Protein AF-0000000069869320 (afdb_homodimer)

Sequence (1954 aa):
MNIWKTTLLLVLLFTGITVHAQKVKISLNSDGNLTIWKVKAQAEIEHPSDMMTTRYDTRDWVKATVPGTVFGSYVLEGLEPDPNFADNAYKVDKAKYDRNFWYRTEFNSPEVENGERVWLNFEGVNRKGEIFFNGTRLGLLDGFMHRGNFDITDLLSKNGKNVLAVLVHWVGTPVPNYASPTYMSCAGWDWMPYVPGLLTGITDDVYLTKNGEVSIVDPWIRSKVPSKNKAVLSLQLELRNHTDIEQKGVLKGIIQPGNIEFTEDLVIEAGKQRTFLLDDSKFSQFIIQNPALWWPNGYGQPNLYTCELTYMVNGKASDKQNITFGIREYGSELVDGVLHLKINGEPVYVKGGNWGMSEYMLRCRGEEYDLKLKLHNEMHFNMIRNWIGSVTDDEFYEACDKYGIMVWDDFWLNSNSNLPDDVFAFNMNAVEKIKRLRNHACIAVWCGDNEGYPLQPLNKWLEEDVRTYDGGDRAYHANSHSDGLSGSGPWTNSHPNWYFTKAPYGYGANITKGWGFRTEIGTAVFTTFDSFKKFMPEKDWWPRNEMWDKHFFGNSAGNASPDKYFSTVEFNYGKAKGIEDFCRKAQLVNVEVNKAMYEGFQHHIWEDASGILTWMGQSAYPSLVWQTYDYYYDLTGAYWGIRKACEPVHIQWSYADNSVKVINTTLKEQKGLTATGKVYNLDGKEMGRYSQSVVLDAAANKDSYCFHLNFTTDNLAFGKKAVASSISADAGEPSAAIDASDGSRWASEPRDEEWIYVDLGEPTEIASVILNWEAAHAKAYKLLISDDAINWKEIYINEDSKGGVEEIKIKPVRTRYVKMQGLKQATMWGYSLYEFELYGRKKKPTDLTPVHFIKLELNDENGQLLSDNFYWRSNKPGDYKALNNLPKAKLRTTSSLVDSNGKKVIKAKIENVGSSVAFAVHVQAIRSSDGERILPALMNDNYFTLLKGESKDIEIEFDSDLLPDGNYSLSVIPYNKMNIWKTTLLLVLLFTGITVHAQKVKISLNSDGNLTIWKVKAQAEIEHPSDMMTTRYDTRDWVKATVPGTVFGSYVLEGLEPDPNFADNAYKVDKAKYDRNFWYRTEFNSPEVENGERVWLNFEGVNRKGEIFFNGTRLGLLDGFMHRGNFDITDLLSKNGKNVLAVLVHWVGTPVPNYASPTYMSCAGWDWMPYVPGLLTGITDDVYLTKNGEVSIVDPWIRSKVPSKNKAVLSLQLELRNHTDIEQKGVLKGIIQPGNIEFTEDLVIEAGKQRTFLLDDSKFSQFIIQNPALWWPNGYGQPNLYTCELTYMVNGKASDKQNITFGIREYGSELVDGVLHLKINGEPVYVKGGNWGMSEYMLRCRGEEYDLKLKLHNEMHFNMIRNWIGSVTDDEFYEACDKYGIMVWDDFWLNSNSNLPDDVFAFNMNAVEKIKRLRNHACIAVWCGDNEGYPLQPLNKWLEEDVRTYDGGDRAYHANSHSDGLSGSGPWTNSHPNWYFTKAPYGYGANITKGWGFRTEIGTAVFTTFDSFKKFMPEKDWWPRNEMWDKHFFGNSAGNASPDKYFSTVEFNYGKAKGIEDFCRKAQLVNVEVNKAMYEGFQHHIWEDASGILTWMGQSAYPSLVWQTYDYYYDLTGAYWGIRKACEPVHIQWSYADNSVKVINTTLKEQKGLTATGKVYNLDGKEMGRYSQSVVLDAAANKDSYCFHLNFTTDNLAFGKKAVASSISADAGEPSAAIDASDGSRWASEPRDEEWIYVDLGEPTEIASVILNWEAAHAKAYKLLISDDAINWKEIYINEDSKGGVEEIKIKPVRTRYVKMQGLKQATMWGYSLYEFELYGRKKKPTDLTPVHFIKLELNDENGQLLSDNFYWRSNKPGDYKALNNLPKAKLRTTSSLVDSNGKKVIKAKIENVGSSVAFAVHVQAIRSSDGERILPALMNDNYFTLLKGESKDIEIEFDSDLLPDGNYSLSVIPYNK

Radius of gyration: 45.23 Å; Cα contacts (8 Å, |Δi|>4): 5110; chains: 2; bounding box: 102×147×100 Å

Secondary structure (DSSP, 8-state):
-------------------------EE-STTSSS---EEEEGGG-S-GGGGGSTT---TTSEE--SSS-HHHHHHHTTSS--TTSTTHHHHS-GGGTSS-EEEEEEEEPPP--TT-EEEEEES--BSEEEEEETTEEEEEEESTT--EEEE-GGGS-SSSEEEEEEEEEP--S--TTTT-SS-GGGG--SSSPPPGGGG-B--S-EEEEEE-SEEEEEEEEEEEEEETTEEEEEEEEEEEE-SSS-EEEEEEEEEETTTEEEEEEEEE-TT-EEEEEE-TTT-GGGEEES---B--TTTS-B--EEEEEEEEETTEEEEEEEEEE----EEEEEETTEEEEEETTEEE-EEEEEE--S-TTS---THHHHHHHHHHHHTT--EEEEGGG----HHHHHHHHHHT-EEEEE-S-BS-S---S-HHHHHHHHHHHHHHHTT-TTEEEEEEEBTS-PPTTHHHHHHHHHHHHSTT-SEEEEETTSSSS--B---S---GGGGTS--SS-SSTT-SSS-SEEEEE-------HHHHHHHS-GGGSSS--HHHHHTTSSGGGGGG-HHHHHHHHHHHH---SSHHHHHHHHHHHHHHHHHHHHHHHHHTBTTTB-EEEES-SS-SSS-SSS-SB-TT--B-HHHHHHHHHT-SEEEEE-TTT-EEEEEE-SSS-EEEEEEEEEEEETTS-B-GGG-EEEEEEE-TTEEEEEEE--S-TT-TTTTSEEEES---TTSB-GGGGGSS-SSS-EE--S-TT-EEEEEEEEEEEEEEEEEEE-SS-EEEEEEEEESSSSS-EEEEEESS---SEEEEEEEEEEEEEEEEEEEEESSSS--EEEEEEEE-S--PPP---SEEEEEEEEE-TTS-EEEEEEEEEESSTT--GGGGGPPPP-EEEEEEEEEETTEEEEEEEEEE-SSS-EEEEEEEEEETTT--B--S-EES--SEEE-TT-EEEEEEEEEGGGSTT--EEEEEE-TT-/-------------------------EE-STTSSS---EEEEGGG-S-GGGGGSTT---TTSEE--SSS-HHHHHHHTTSS--TTSTTHHHHS-GGGTSS-EEEEEEEEPPP--TT-EEEEEES--BSEEEEEETTEEEEEEESTT--EEEE-GGGS-SSSEEEEEEEEEP--S--TTTT-SS-GGGG--SSSPPPGGGG-B--S-EEEEEE-SEEEEEEEEEEEEEETTEEEEEEEEEEEE-SSS-EEEEEEEEEETTTEEEEEEEEE-TT-EEEEEE-TTT-GGGEEES---B--TTTS-B--EEEEEEEEETTEEEEEEEEEE----EEEEEETTEEEEEETTEEE-EEEEEE--S-TTS---THHHHHHHHHHHHTT--EEEEGGG----HHHHHHHHHHT-EEEEE-S-BS-S---S-HHHHHHHHHHHHHHHTT-TTEEEEEEEBTS-PPTTHHHHHHHHHHHHSTT-SEEEEETTSSSS--B---S---GGGGGS--SS-SSTT-SSS-SEEEEE-------HHHHHHHS-GGGSSS--HHHHHTTSSGGGGGG-HHHHHHHHHHHH---SSHHHHHHHHHHHHHHHHHHHHHHHHHTBTTTB-EEEES-SS-SSS-SSS-SB-TT--B-HHHHHHHHHT-SEEEEE-TTT-EEEEEE-SSS-EEEEEEEEEEEETTS-B-GGG-EEEEEEE-TTEEEEEEE--S-TT-TTTTSEEEES---TTSB-GGGGGSS-SSS-EE--S-TT-EEEEEEEEEEEEEEEEEEE-SS-EEEEEEEEESSSSS-EEEEEESS---SEEEEEEEEEEEEEEEEEEEEESSSS--EEEEEEEE-S--PPP---SEEEEEEEEE-TTS-EEEEEEEEEESSTT--GGGGGPPPP-EEEEEEEEEETTEEEEEEEEEE-SSS-EEEEEEEEEETTT--B--S-EES--SEEE-TT-EEEEEEEEEGGGSTT--EEEEEE-TT-

Structure (mmCIF, N/CA/C/O backbone):
data_AF-0000000069869320-model_v1
#
loop_
_entity.id
_entity.type
_entity.pdbx_description
1 polymer Beta-mannosidase
#
loop_
_atom_site.group_PDB
_atom_site.id
_atom_site.type_symbol
_atom_site.label_atom_id
_atom_site.label_alt_id
_atom_site.label_comp_id
_atom_site.label_asym_id
_atom_site.label_entity_id
_atom_site.label_seq_id
_atom_site.pdbx_PDB_ins_code
_atom_site.Cartn_x
_atom_site.Cartn_y
_atom_site.Cartn_z
_atom_site.occupancy
_atom_site.B_iso_or_equiv
_atom_site.auth_seq_id
_atom_site.auth_comp_id
_atom_site.auth_asym_id
_atom_site.auth_atom_id
_atom_site.pdbx_PDB_model_num
ATOM 1 N N . MET A 1 1 ? -2.01 74 -39 1 25.2 1 MET A N 1
ATOM 2 C CA . MET A 1 1 ? -2.699 73.938 -37.719 1 25.2 1 MET A CA 1
ATOM 3 C C . MET A 1 1 ? -3.844 72.938 -37.719 1 25.2 1 MET A C 1
ATOM 5 O O . MET A 1 1 ? -4.695 72.938 -36.844 1 25.2 1 MET A O 1
ATOM 9 N N . ASN A 1 2 ? -3.961 72.125 -38.781 1 26.39 2 ASN A N 1
ATOM 10 C CA . ASN A 1 2 ? -4.867 71.062 -39.281 1 26.39 2 ASN A CA 1
ATOM 11 C C . ASN A 1 2 ? -5.07 70 -38.25 1 26.39 2 ASN A C 1
ATOM 13 O O . ASN A 1 2 ? -4.109 69.312 -37.844 1 26.39 2 ASN A O 1
ATOM 17 N N . ILE A 1 3 ? -6.125 70.188 -37.375 1 27.11 3 ILE A N 1
ATOM 18 C CA . ILE A 1 3 ? -6.734 69.625 -36.188 1 27.11 3 ILE A CA 1
ATOM 19 C C . ILE A 1 3 ? -7.148 68.188 -36.438 1 27.11 3 ILE A C 1
ATOM 21 O O . ILE A 1 3 ? -8.062 67.938 -37.25 1 27.11 3 ILE A O 1
ATOM 25 N N . TRP A 1 4 ? -6.168 67.312 -36.719 1 23.09 4 TRP A N 1
ATOM 26 C CA . TRP A 1 4 ? -6.355 65.938 -37.062 1 23.09 4 TRP A CA 1
ATOM 27 C C . TRP A 1 4 ? -7.219 65.25 -36 1 23.09 4 TRP A C 1
ATOM 29 O O . TRP A 1 4 ? -7.199 65.625 -34.844 1 23.09 4 TRP A O 1
ATOM 39 N N . LYS A 1 5 ? -8.188 64.438 -36.5 1 24.75 5 LYS A N 1
ATOM 40 C CA . LYS A 1 5 ? -9.422 63.688 -36.25 1 24.75 5 LYS A CA 1
ATOM 41 C C . LYS A 1 5 ? -9.188 62.562 -35.281 1 24.75 5 LYS A C 1
ATOM 43 O O . LYS A 1 5 ? -10.055 61.688 -35.094 1 24.75 5 LYS A O 1
ATOM 48 N N . THR A 1 6 ? -8.109 62.438 -34.5 1 26.02 6 THR A N 1
ATOM 49 C CA . THR A 1 6 ? -7.867 61.062 -34.062 1 26.02 6 THR A CA 1
ATOM 50 C C . THR A 1 6 ? -8.938 60.625 -33.062 1 26.02 6 THR A C 1
ATOM 52 O O . THR A 1 6 ? -9.031 61.156 -31.969 1 26.02 6 THR A O 1
ATOM 55 N N . THR A 1 7 ? -10.148 60.438 -33.531 1 25.94 7 THR A N 1
ATOM 56 C CA . THR A 1 7 ? -11.219 59.969 -32.688 1 25.94 7 THR A CA 1
ATOM 57 C C . THR A 1 7 ? -10.836 58.625 -32.031 1 25.94 7 THR A C 1
ATOM 59 O O . THR A 1 7 ? -10.516 57.656 -32.75 1 25.94 7 THR A O 1
ATOM 62 N N . LEU A 1 8 ? -10.234 58.625 -30.875 1 26.75 8 LEU A N 1
ATOM 63 C CA . LEU A 1 8 ? -9.914 57.5 -30.047 1 26.75 8 LEU A CA 1
ATOM 64 C C . LEU A 1 8 ? -11.172 56.656 -29.734 1 26.75 8 LEU A C 1
ATOM 66 O O . LEU A 1 8 ? -12.102 57.156 -29.094 1 26.75 8 LEU A O 1
ATOM 70 N N . LEU A 1 9 ? -11.578 55.844 -30.75 1 28.36 9 LEU A N 1
ATOM 71 C CA . LEU A 1 9 ? -12.648 54.844 -30.547 1 28.36 9 LEU A CA 1
ATOM 72 C C . LEU A 1 9 ? -12.367 54 -29.312 1 28.36 9 LEU A C 1
ATOM 74 O O . LEU A 1 9 ? -11.359 53.281 -29.25 1 28.36 9 LEU A O 1
ATOM 78 N N . LEU A 1 10 ? -12.805 54.438 -28.156 1 26.34 10 LEU A N 1
ATOM 79 C CA . LEU A 1 10 ? -12.883 53.719 -26.891 1 26.34 10 LEU A CA 1
ATOM 80 C C . LEU A 1 10 ? -13.648 52.406 -27.078 1 26.34 10 LEU A C 1
ATOM 82 O O . LEU A 1 10 ? -14.859 52.406 -27.328 1 26.34 10 LEU A O 1
ATOM 86 N N . VAL A 1 11 ? -13.016 51.406 -27.797 1 28.91 11 VAL A N 1
ATOM 87 C CA . VAL A 1 11 ? -13.625 50.094 -27.859 1 28.91 11 VAL A CA 1
ATOM 88 C C . VAL A 1 11 ? -13.883 49.562 -26.453 1 28.91 11 VAL A C 1
ATOM 90 O O . VAL A 1 11 ? -12.953 49.406 -25.656 1 28.91 11 VAL A O 1
ATOM 93 N N . LEU A 1 12 ? -15.016 49.875 -25.906 1 27.73 12 LEU A N 1
ATOM 94 C CA . LEU A 1 12 ? -15.57 49.25 -24.719 1 27.73 12 LEU A CA 1
ATOM 95 C C . LEU A 1 12 ? -15.625 47.719 -24.859 1 27.73 12 LEU A C 1
ATOM 97 O O . LEU A 1 12 ? -16.359 47.219 -25.703 1 27.73 12 LEU A O 1
ATOM 101 N N . LEU A 1 13 ? -14.461 47.094 -24.75 1 29.31 13 LEU A N 1
ATOM 102 C CA . LEU A 1 13 ? -14.469 45.625 -24.688 1 29.31 13 LEU A CA 1
ATOM 103 C C . LEU A 1 13 ? -15.367 45.156 -23.547 1 29.31 13 LEU A C 1
ATOM 105 O O . LEU A 1 13 ? -15.055 45.344 -22.375 1 29.31 13 LEU A O 1
ATOM 109 N N . PHE A 1 14 ? -16.656 45.094 -23.812 1 28.66 14 PHE A N 1
ATOM 110 C CA . PHE A 1 14 ? -17.594 44.344 -22.984 1 28.66 14 PHE A CA 1
ATOM 111 C C . PHE A 1 14 ? -17.172 42.906 -22.844 1 28.66 14 PHE A C 1
ATOM 113 O O . PHE A 1 14 ? -17.234 42.125 -23.812 1 28.66 14 PHE A O 1
ATOM 120 N N . THR A 1 15 ? -16.219 42.688 -22.047 1 29.67 15 THR A N 1
ATOM 121 C CA . THR A 1 15 ? -15.961 41.281 -21.672 1 29.67 15 THR A CA 1
ATOM 122 C C . THR A 1 15 ? -17.219 40.656 -21.078 1 29.67 15 THR A C 1
ATOM 124 O O . THR A 1 15 ? -17.719 41.094 -20.047 1 29.67 15 THR A O 1
ATOM 127 N N . GLY A 1 16 ? -18.078 40.125 -21.969 1 29.08 16 GLY A N 1
ATOM 128 C CA . GLY A 1 16 ? -19.172 39.25 -21.562 1 29.08 16 GLY A CA 1
ATOM 129 C C . GLY A 1 16 ? -18.766 38.188 -20.578 1 29.08 16 GLY A C 1
ATOM 130 O O . GLY A 1 16 ? -17.891 37.375 -20.891 1 29.08 16 GLY A O 1
ATOM 131 N N . ILE A 1 17 ? -18.938 38.375 -19.391 1 31.03 17 ILE A N 1
ATOM 132 C CA . ILE A 1 17 ? -18.875 37.375 -18.359 1 31.03 17 ILE A CA 1
ATOM 133 C C . ILE A 1 17 ? -19.891 36.25 -18.672 1 31.03 17 ILE A C 1
ATOM 135 O O . ILE A 1 17 ? -21.109 36.5 -18.641 1 31.03 17 ILE A O 1
ATOM 139 N N . THR A 1 18 ? -19.578 35.469 -19.719 1 29.69 18 THR A N 1
ATOM 140 C CA . THR A 1 18 ? -20.375 34.25 -19.828 1 29.69 18 THR A CA 1
ATOM 141 C C . THR A 1 18 ? -20.422 33.5 -18.5 1 29.69 18 THR A C 1
ATOM 143 O O . THR A 1 18 ? -19.375 33.156 -17.938 1 29.69 18 THR A O 1
ATOM 146 N N . VAL A 1 19 ? -21.422 33.656 -17.891 1 31.67 19 VAL A N 1
ATOM 147 C CA . VAL A 1 19 ? -21.797 32.781 -16.766 1 31.67 19 VAL A CA 1
ATOM 148 C C . VAL A 1 19 ? -21.781 31.328 -17.203 1 31.67 19 VAL A C 1
ATOM 150 O O . VAL A 1 19 ? -22.594 30.906 -18.031 1 31.67 19 VAL A O 1
ATOM 153 N N . HIS A 1 20 ? -20.609 30.797 -17.422 1 33.91 20 HIS A N 1
ATOM 154 C CA . HIS A 1 20 ? -20.391 29.391 -17.703 1 33.91 20 HIS A CA 1
ATOM 155 C C . HIS A 1 20 ? -21.141 28.516 -16.688 1 33.91 20 HIS A C 1
ATOM 157 O O . HIS A 1 20 ? -21.094 28.781 -15.484 1 33.91 20 HIS A O 1
ATOM 163 N N . ALA A 1 21 ? -21.969 27.672 -17.188 1 34.66 21 ALA A N 1
ATOM 164 C CA . ALA A 1 21 ? -22.828 26.734 -16.469 1 34.66 21 ALA A CA 1
ATOM 165 C C . ALA A 1 21 ? -21.984 25.734 -15.672 1 34.66 21 ALA A C 1
ATOM 167 O O . ALA A 1 21 ? -21.312 24.875 -16.234 1 34.66 21 ALA A O 1
ATOM 168 N N . GLN A 1 22 ? -21.484 26.062 -14.719 1 46.81 22 GLN A N 1
ATOM 169 C CA . GLN A 1 22 ? -20.922 25.156 -13.734 1 46.81 22 GLN A CA 1
ATOM 170 C C . GLN A 1 22 ? -21.922 24.078 -13.336 1 46.81 22 GLN A C 1
ATOM 172 O O . GLN A 1 22 ? -23.141 24.312 -13.367 1 46.81 22 GLN A O 1
ATOM 177 N N . LYS A 1 23 ? -21.531 22.906 -13.109 1 61.62 23 LYS A N 1
ATOM 178 C CA . LYS A 1 23 ? -22.375 21.859 -12.531 1 61.62 23 LYS A CA 1
ATOM 179 C C . LYS A 1 23 ? -23.25 22.422 -11.414 1 61.62 23 LYS A C 1
ATOM 181 O O . LYS A 1 23 ? -22.75 22.953 -10.43 1 61.62 23 LYS A O 1
ATOM 186 N N . VAL A 1 24 ? -24.406 22.5 -11.781 1 73.69 24 VAL A N 1
ATOM 187 C CA . VAL A 1 24 ? -25.344 23.109 -10.844 1 73.69 24 VAL A CA 1
ATOM 188 C C . VAL A 1 24 ? -25.422 22.25 -9.578 1 73.69 24 VAL A C 1
ATOM 190 O O . VAL A 1 24 ? -25.75 21.062 -9.633 1 73.69 24 VAL A O 1
ATOM 193 N N . LYS A 1 25 ? -24.75 22.703 -8.555 1 89.88 25 LYS A N 1
ATOM 194 C CA . LYS A 1 25 ? -24.844 22.109 -7.223 1 89.88 25 LYS A CA 1
ATOM 195 C C . LYS A 1 25 ? -26.078 22.641 -6.48 1 89.88 25 LYS A C 1
ATOM 197 O O . LYS A 1 25 ? -26.297 23.859 -6.43 1 89.88 25 LYS A O 1
ATOM 202 N N . ILE A 1 26 ? -26.906 21.734 -6.164 1 94.62 26 ILE A N 1
ATOM 203 C CA . ILE A 1 26 ? -28.031 22.078 -5.301 1 94.62 26 ILE A CA 1
ATOM 204 C C . ILE A 1 26 ? -27.703 21.719 -3.854 1 94.62 26 ILE A C 1
ATOM 206 O O . ILE A 1 26 ? -27.781 20.547 -3.467 1 94.62 26 ILE A O 1
ATOM 210 N N . SER A 1 27 ? -27.391 22.719 -3.082 1 96.06 27 SER A N 1
ATOM 211 C CA . SER A 1 27 ? -26.938 22.5 -1.712 1 96.06 27 SER A CA 1
ATOM 212 C C . SER A 1 27 ? -28.062 21.984 -0.83 1 96.06 27 SER A C 1
ATOM 214 O O . SER A 1 27 ? -29.203 22.469 -0.919 1 96.06 27 SER A O 1
ATOM 216 N N . LEU A 1 28 ? -27.719 21.016 -0.037 1 97.44 28 LEU A N 1
ATOM 217 C CA . LEU A 1 28 ? -28.625 20.531 0.997 1 97.44 28 LEU A CA 1
ATOM 218 C C . LEU A 1 28 ? -28.094 20.875 2.387 1 97.44 28 LEU A C 1
ATOM 220 O O . LEU A 1 28 ? -28.5 20.25 3.375 1 97.44 28 LEU A O 1
ATOM 224 N N . ASN A 1 29 ? -27.172 21.797 2.41 1 96.75 29 ASN A N 1
ATOM 225 C CA . ASN A 1 29 ? -26.656 22.266 3.688 1 96.75 29 ASN A CA 1
ATOM 226 C C . ASN A 1 29 ? -27.688 23.078 4.449 1 96.75 29 ASN A C 1
ATOM 228 O O . ASN A 1 29 ? -28.656 23.578 3.855 1 96.75 29 ASN A O 1
ATOM 232 N N . SER A 1 30 ? -27.438 23.219 5.707 1 95.62 30 SER A N 1
ATOM 233 C CA . SER A 1 30 ? -28.375 23.922 6.57 1 95.62 30 SER A CA 1
ATOM 234 C C . SER A 1 30 ? -28.422 25.406 6.227 1 95.62 30 SER A C 1
ATOM 236 O O . SER A 1 30 ? -29.422 26.078 6.484 1 95.62 30 SER A O 1
ATOM 238 N N . ASP A 1 31 ? -27.391 25.922 5.703 1 88.69 31 ASP A N 1
ATOM 239 C CA . ASP A 1 31 ? -27.359 27.359 5.422 1 88.69 31 ASP A CA 1
ATOM 240 C C . ASP A 1 31 ? -28.141 27.688 4.156 1 88.69 31 ASP A C 1
ATOM 242 O O . ASP A 1 31 ? -28.422 28.859 3.883 1 88.69 31 ASP A O 1
ATOM 246 N N . GLY A 1 32 ? -28.531 26.688 3.541 1 83.38 32 GLY A N 1
ATOM 247 C CA . GLY A 1 32 ? -29.391 26.906 2.387 1 83.38 32 GLY A CA 1
ATOM 248 C C . GLY A 1 32 ? -30.859 26.938 2.736 1 83.38 32 GLY A C 1
ATOM 249 O O . GLY A 1 32 ? -31.234 26.812 3.906 1 83.38 32 GLY A O 1
ATOM 250 N N . ASN A 1 33 ? -31.75 27.297 1.935 1 81.56 33 ASN A N 1
ATOM 251 C CA . ASN A 1 33 ? -33.188 27.453 2.17 1 81.56 33 ASN A CA 1
ATOM 252 C C . ASN A 1 33 ? -33.969 26.234 1.666 1 81.56 33 ASN A C 1
ATOM 254 O O . ASN A 1 33 ? -35.188 26.234 1.688 1 81.56 33 ASN A O 1
ATOM 258 N N . LEU A 1 34 ? -33.219 25.203 1.438 1 85.75 34 LEU A N 1
ATOM 259 C CA . LEU A 1 34 ? -33.938 24.125 0.762 1 85.75 34 LEU A CA 1
ATOM 260 C C . LEU A 1 34 ? -34.312 23.016 1.746 1 85.75 34 LEU A C 1
ATOM 262 O O . LEU A 1 34 ? -35.156 22.172 1.445 1 85.75 34 LEU A O 1
ATOM 266 N N . THR A 1 35 ? -33.562 23.016 2.906 1 90.75 35 THR A N 1
ATOM 267 C CA . THR A 1 35 ? -33.844 21.891 3.803 1 90.75 35 THR A CA 1
ATOM 268 C C . THR A 1 35 ? -33.625 22.297 5.258 1 90.75 35 THR A C 1
ATOM 270 O O . THR A 1 35 ? -33 23.312 5.535 1 90.75 35 THR A O 1
ATOM 273 N N . ILE A 1 36 ? -34.25 21.547 6.129 1 95.62 36 ILE A N 1
ATOM 274 C CA . ILE A 1 36 ? -34.031 21.641 7.57 1 95.62 36 ILE A CA 1
ATOM 275 C C . ILE A 1 36 ? -33.594 20.281 8.117 1 95.62 36 ILE A C 1
ATOM 277 O O . ILE A 1 36 ? -34.375 19.328 8.094 1 95.62 36 ILE A O 1
ATOM 281 N N . TRP A 1 37 ? -32.438 20.234 8.539 1 98.06 37 TRP A N 1
ATOM 282 C CA . TRP A 1 37 ? -31.922 19 9.102 1 98.06 37 TRP A CA 1
ATOM 283 C C . TRP A 1 37 ? -32.344 18.828 10.562 1 98.06 37 TRP A C 1
ATOM 285 O O . TRP A 1 37 ? -32.438 19.812 11.297 1 98.06 37 TRP A O 1
ATOM 295 N N . LYS A 1 38 ? -32.594 17.609 10.938 1 97.88 38 LYS A N 1
ATOM 296 C CA . LYS A 1 38 ? -32.906 17.219 12.305 1 97.88 38 LYS A CA 1
ATOM 297 C C . LYS A 1 38 ? -32.031 16.062 12.773 1 97.88 38 LYS A C 1
ATOM 299 O O . LYS A 1 38 ? -31.516 15.297 11.953 1 97.88 38 LYS A O 1
ATOM 304 N N . VAL A 1 39 ? -31.812 15.938 14.102 1 98.38 39 VAL A N 1
ATOM 305 C CA . VAL A 1 39 ? -30.969 14.875 14.633 1 98.38 39 VAL A CA 1
ATOM 306 C C . VAL A 1 39 ? -31.609 14.289 15.891 1 98.38 39 VAL A C 1
ATOM 308 O O . VAL A 1 39 ? -32.25 15 16.656 1 98.38 39 VAL A O 1
ATOM 311 N N . LYS A 1 40 ? -31.5 13.047 16.094 1 98.06 40 LYS A N 1
ATOM 312 C CA . LYS A 1 40 ? -31.984 12.328 17.266 1 98.06 40 LYS A CA 1
ATOM 313 C C . LYS A 1 40 ? -31.156 11.078 17.531 1 98.06 40 LYS A C 1
ATOM 315 O O . LYS A 1 40 ? -30.688 10.43 16.594 1 98.06 40 LYS A O 1
ATOM 320 N N . ALA A 1 41 ? -30.953 10.758 18.781 1 97.94 41 ALA A N 1
ATOM 321 C CA . ALA A 1 41 ? -30.172 9.586 19.156 1 97.94 41 ALA A CA 1
ATOM 322 C C . ALA A 1 41 ? -30.812 8.305 18.625 1 97.94 41 ALA A C 1
ATOM 324 O O . ALA A 1 41 ? -32.031 8.148 18.672 1 97.94 41 ALA A O 1
ATOM 325 N N . GLN A 1 42 ? -30.016 7.453 18.062 1 96.31 42 GLN A N 1
ATOM 326 C CA . GLN A 1 42 ? -30.5 6.191 17.516 1 96.31 42 GLN A CA 1
ATOM 327 C C . GLN A 1 42 ? -31.297 5.406 18.547 1 96.31 42 GLN A C 1
ATOM 329 O O . GLN A 1 42 ? -32.344 4.82 18.219 1 96.31 42 GLN A O 1
ATOM 334 N N . ALA A 1 43 ? -30.812 5.379 19.781 1 92.75 43 ALA A N 1
ATOM 335 C CA . ALA A 1 43 ? -31.406 4.582 20.859 1 92.75 43 ALA A CA 1
ATOM 336 C C . ALA A 1 43 ? -32.844 5.031 21.156 1 92.75 43 ALA A C 1
ATOM 338 O O . ALA A 1 43 ? -33.594 4.293 21.766 1 92.75 43 ALA A O 1
ATOM 339 N N . GLU A 1 44 ? -33.188 6.176 20.719 1 93.56 44 GLU A N 1
ATOM 340 C CA . GLU A 1 44 ? -34.5 6.738 21 1 93.56 44 GLU A CA 1
ATOM 341 C C . GLU A 1 44 ? -35.469 6.449 19.875 1 93.56 44 GLU A C 1
ATOM 343 O O . GLU A 1 44 ? -36.656 6.828 19.953 1 93.56 44 GLU A O 1
ATOM 348 N N . ILE A 1 45 ? -35.094 5.848 18.906 1 91.62 45 ILE A N 1
ATOM 349 C CA . ILE A 1 45 ? -35.938 5.496 17.781 1 91.62 45 ILE A CA 1
ATOM 350 C C . ILE A 1 45 ? -36.219 3.994 17.797 1 91.62 45 ILE A C 1
ATOM 352 O O . ILE A 1 45 ? -35.312 3.186 17.547 1 91.62 45 ILE A O 1
ATOM 356 N N . GLU A 1 46 ? -37.375 3.562 17.906 1 82.19 46 GLU A N 1
ATOM 357 C CA . GLU A 1 46 ? -37.75 2.158 18.047 1 82.19 46 GLU A CA 1
ATOM 358 C C . GLU A 1 46 ? -37.812 1.467 16.688 1 82.19 46 GLU A C 1
ATOM 360 O O . GLU A 1 46 ? -37.375 0.318 16.547 1 82.19 46 GLU A O 1
ATOM 365 N N . HIS A 1 47 ? -38.406 2.16 15.688 1 80.94 47 HIS A N 1
ATOM 366 C CA . HIS A 1 47 ? -38.562 1.586 14.359 1 80.94 47 HIS A CA 1
ATOM 367 C C . HIS A 1 47 ? -37.969 2.492 13.281 1 80.94 47 HIS A C 1
ATOM 369 O O . HIS A 1 47 ? -38.688 3.254 12.641 1 80.94 47 HIS A O 1
ATOM 375 N N . PRO A 1 48 ? -36.75 2.299 12.977 1 82.75 48 PRO A N 1
ATOM 376 C CA . PRO A 1 48 ? -36.094 3.211 12.055 1 82.75 48 PRO A CA 1
ATOM 377 C C . PRO A 1 48 ? -36.75 3.26 10.68 1 82.75 48 PRO A C 1
ATOM 379 O O . PRO A 1 48 ? -36.688 4.293 10.008 1 82.75 48 PRO A O 1
ATOM 382 N N . SER A 1 49 ? -37.344 2.199 10.195 1 81.19 49 SER A N 1
ATOM 383 C CA . SER A 1 49 ? -37.969 2.178 8.875 1 81.19 49 SER A CA 1
ATOM 384 C C . SER A 1 49 ? -39.094 3.213 8.781 1 81.19 49 SER A C 1
ATOM 386 O O . SER A 1 49 ? -39.344 3.764 7.703 1 81.19 49 SER A O 1
ATOM 388 N N . ASP A 1 50 ? -39.75 3.533 9.883 1 85.31 50 ASP A N 1
ATOM 389 C CA . ASP A 1 50 ? -40.844 4.477 9.898 1 85.31 50 ASP A CA 1
ATOM 390 C C . ASP A 1 50 ? -40.375 5.898 9.602 1 85.31 50 ASP A C 1
ATOM 392 O O . ASP A 1 50 ? -41.094 6.684 8.977 1 85.31 50 ASP A O 1
ATOM 396 N N . MET A 1 51 ? -39.25 6.137 9.969 1 88.56 51 MET A N 1
ATOM 397 C CA . MET A 1 51 ? -38.781 7.516 9.867 1 88.56 51 MET A CA 1
ATOM 398 C C . MET A 1 51 ? -38.281 7.82 8.453 1 88.56 51 MET A C 1
ATOM 400 O O . MET A 1 51 ? -37.969 8.969 8.141 1 88.56 51 MET A O 1
ATOM 404 N N . MET A 1 52 ? -38.344 6.91 7.637 1 88.69 52 MET A N 1
ATOM 405 C CA . MET A 1 52 ? -37.812 7.074 6.277 1 88.69 52 MET A CA 1
ATOM 406 C C . MET A 1 52 ? -38.938 7.453 5.32 1 88.69 52 MET A C 1
ATOM 408 O O . MET A 1 52 ? -38.75 7.465 4.102 1 88.69 52 MET A O 1
ATOM 412 N N . THR A 1 53 ? -40.094 7.754 5.902 1 86.94 53 THR A N 1
ATOM 413 C CA . THR A 1 53 ? -41.219 8.195 5.105 1 86.94 53 THR A CA 1
ATOM 414 C C . THR A 1 53 ? -41.531 9.656 5.398 1 86.94 53 THR A C 1
ATOM 416 O O . THR A 1 53 ? -41.156 10.195 6.434 1 86.94 53 THR A O 1
ATOM 419 N N . THR A 1 54 ? -42.281 10.32 4.527 1 86.81 54 THR A N 1
ATOM 420 C CA . THR A 1 54 ? -42.594 11.734 4.652 1 86.81 54 THR A CA 1
ATOM 421 C C . THR A 1 54 ? -43.688 11.961 5.711 1 86.81 54 THR A C 1
ATOM 423 O O . THR A 1 54 ? -43.906 13.094 6.152 1 86.81 54 THR A O 1
ATOM 426 N N . ARG A 1 55 ? -44.281 10.992 6.18 1 86.69 55 ARG A N 1
ATOM 427 C CA . ARG A 1 55 ? -45.375 11.125 7.129 1 86.69 55 ARG A CA 1
ATOM 428 C C . ARG A 1 55 ? -44.875 11.055 8.57 1 86.69 55 ARG A C 1
ATOM 430 O O . ARG A 1 55 ? -45.625 11.281 9.508 1 86.69 55 ARG A O 1
ATOM 437 N N . TYR A 1 56 ? -43.625 10.891 8.727 1 91.12 56 TYR A N 1
ATOM 438 C CA . TYR A 1 56 ? -43.062 10.742 10.055 1 91.12 56 TYR A CA 1
ATOM 439 C C . TYR A 1 56 ? -42.969 12.094 10.766 1 91.12 56 TYR A C 1
ATOM 441 O O . TYR A 1 56 ? -42.562 13.086 10.164 1 91.12 56 TYR A O 1
ATOM 449 N N . ASP A 1 57 ? -43.312 12.195 12 1 91.56 57 ASP A N 1
ATOM 450 C CA . ASP A 1 57 ? -43.312 13.422 12.789 1 91.56 57 ASP A CA 1
ATOM 451 C C . ASP A 1 57 ? -41.938 13.633 13.453 1 91.56 57 ASP A C 1
ATOM 453 O O . ASP A 1 57 ? -41.5 12.805 14.266 1 91.56 57 ASP A O 1
ATOM 457 N N . THR A 1 58 ? -41.281 14.773 13.141 1 93.69 58 THR A N 1
ATOM 458 C CA . THR A 1 58 ? -39.938 15.039 13.672 1 93.69 58 THR A CA 1
ATOM 459 C C . THR A 1 58 ? -39.969 16.25 14.609 1 93.69 58 THR A C 1
ATOM 461 O O . THR A 1 58 ? -38.938 16.859 14.875 1 93.69 58 THR A O 1
ATOM 464 N N . ARG A 1 59 ? -41.188 16.609 15.211 1 91.06 59 ARG A N 1
ATOM 465 C CA . ARG A 1 59 ? -41.344 17.812 16.016 1 91.06 59 ARG A CA 1
ATOM 466 C C . ARG A 1 59 ? -40.531 17.734 17.297 1 91.06 59 ARG A C 1
ATOM 468 O O . ARG A 1 59 ? -40.094 18.75 17.828 1 91.06 59 ARG A O 1
ATOM 475 N N . ASP A 1 60 ? -40.219 16.609 17.734 1 94.19 60 ASP A N 1
ATOM 476 C CA . ASP A 1 60 ? -39.469 16.438 18.984 1 94.19 60 ASP A CA 1
ATOM 477 C C . ASP A 1 60 ? -38 16.234 18.719 1 94.19 60 ASP A C 1
ATOM 479 O O . ASP A 1 60 ? -37.219 16 19.641 1 94.19 60 ASP A O 1
ATOM 483 N N . TRP A 1 61 ? -37.562 16.344 17.5 1 97.44 61 TRP A N 1
ATOM 484 C CA . TRP A 1 61 ? -36.156 16.234 17.141 1 97.44 61 TRP A CA 1
ATOM 485 C C . TRP A 1 61 ? -35.438 17.578 17.297 1 97.44 61 TRP A C 1
ATOM 487 O O . TRP A 1 61 ? -36.094 18.625 17.328 1 97.44 61 TRP A O 1
ATOM 497 N N . VAL A 1 62 ? -34.188 17.547 17.469 1 98.06 62 VAL A N 1
ATOM 498 C CA . VAL A 1 62 ? -33.375 18.766 17.578 1 98.06 62 VAL A CA 1
ATOM 499 C C . VAL A 1 62 ? -32.969 19.219 16.172 1 98.06 62 VAL A C 1
ATOM 501 O O . VAL A 1 62 ? -32.594 18.406 15.328 1 98.06 62 VAL A O 1
ATOM 504 N N . LYS A 1 63 ? -33.094 20.516 15.914 1 97.69 63 LYS A N 1
ATOM 505 C CA . LYS A 1 63 ? -32.594 21.062 14.656 1 97.69 63 LYS A CA 1
ATOM 506 C C . LYS A 1 63 ? -31.078 20.859 14.547 1 97.69 63 LYS A C 1
ATOM 508 O O . LYS A 1 63 ? -30.344 21.125 15.492 1 97.69 63 LYS A O 1
ATOM 513 N N . ALA A 1 64 ? -30.656 20.344 13.438 1 97.81 64 ALA A N 1
ATOM 514 C CA . ALA A 1 64 ? -29.234 20.031 13.242 1 97.81 64 ALA A CA 1
ATOM 515 C C . ALA A 1 64 ? -28.594 21.016 12.281 1 97.81 64 ALA A C 1
ATOM 517 O O . ALA A 1 64 ? -29.25 21.562 11.391 1 97.81 64 ALA A O 1
ATOM 518 N N . THR A 1 65 ? -27.312 21.25 12.461 1 96.75 65 THR A N 1
ATOM 519 C CA . THR A 1 65 ? -26.5 22.031 11.539 1 96.75 65 THR A CA 1
ATOM 520 C C . THR A 1 65 ? -25.656 21.125 10.648 1 96.75 65 THR A C 1
ATOM 522 O O . THR A 1 65 ? -24.875 20.297 11.148 1 96.75 65 THR A O 1
ATOM 525 N N . VAL A 1 66 ? -25.766 21.219 9.336 1 97.75 66 VAL A N 1
ATOM 526 C CA . VAL A 1 66 ? -24.984 20.5 8.336 1 97.75 66 VAL A CA 1
ATOM 527 C C . VAL A 1 66 ? -24.406 21.484 7.328 1 97.75 66 VAL A C 1
ATOM 529 O O . VAL A 1 66 ? -25.141 22.219 6.676 1 97.75 66 VAL A O 1
ATOM 532 N N . PRO A 1 67 ? -23.156 21.484 7.156 1 97 67 PRO A N 1
ATOM 533 C CA . PRO A 1 67 ? -22.156 20.672 7.879 1 97 67 PRO A CA 1
ATOM 534 C C . PRO A 1 67 ? -22.031 21.078 9.344 1 97 67 PRO A C 1
ATOM 536 O O . PRO A 1 67 ? -22.188 22.25 9.68 1 97 67 PRO A O 1
ATOM 539 N N . GLY A 1 68 ? -21.734 20.172 10.203 1 97.5 68 GLY A N 1
ATOM 540 C CA . GLY A 1 68 ? -21.562 20.375 11.633 1 97.5 68 GLY A CA 1
ATOM 541 C C . GLY A 1 68 ? -21.531 19.078 12.43 1 97.5 68 GLY A C 1
ATOM 542 O O . GLY A 1 68 ? -21.125 18.047 11.914 1 97.5 68 GLY A O 1
ATOM 543 N N . THR A 1 69 ? -21.797 19.172 13.727 1 98.31 69 THR A N 1
ATOM 544 C CA . THR A 1 69 ? -21.766 18.031 14.617 1 98.31 69 THR A CA 1
ATOM 545 C C . THR A 1 69 ? -23.016 17.969 15.484 1 98.31 69 THR A C 1
ATOM 547 O O . THR A 1 69 ? -23.766 18.938 15.57 1 98.31 69 THR A O 1
ATOM 550 N N . VAL A 1 70 ? -23.266 16.844 16.047 1 98.56 70 VAL A N 1
ATOM 551 C CA . VAL A 1 70 ? -24.406 16.656 16.922 1 98.56 70 VAL A CA 1
ATOM 552 C C . VAL A 1 70 ? -24.328 17.625 18.109 1 98.56 70 VAL A C 1
ATOM 554 O O . VAL A 1 70 ? -25.266 18.391 18.359 1 98.56 70 VAL A O 1
ATOM 557 N N . PHE A 1 71 ? -23.219 17.641 18.812 1 98.69 71 PHE A N 1
ATOM 558 C CA . PHE A 1 71 ? -23.062 18.5 19.984 1 98.69 71 PHE A CA 1
ATOM 559 C C . PHE A 1 71 ? -23.156 19.969 19.594 1 98.69 71 PHE A C 1
ATOM 561 O O . PHE A 1 71 ? -23.828 20.766 20.266 1 98.69 71 PHE A O 1
ATOM 568 N N . GLY A 1 72 ? -22.5 20.328 18.516 1 98.19 72 GLY A N 1
ATOM 569 C CA . GLY A 1 72 ? -22.594 21.703 18.031 1 98.19 72 GLY A CA 1
ATOM 570 C C . GLY A 1 72 ? -24.031 22.141 17.781 1 98.19 72 GLY A C 1
ATOM 571 O O . GLY A 1 72 ? -24.375 23.297 18.031 1 98.19 72 GLY A O 1
ATOM 572 N N . SER A 1 73 ? -24.875 21.234 17.297 1 98.38 73 SER A N 1
ATOM 573 C CA . SER A 1 73 ? -26.281 21.531 17.047 1 98.38 73 SER A CA 1
ATOM 574 C C . SER A 1 73 ? -27.031 21.781 18.359 1 98.38 73 SER A C 1
ATOM 576 O O . SER A 1 73 ? -27.859 22.688 18.438 1 98.38 73 SER A O 1
ATOM 578 N N . TYR A 1 74 ? -26.797 20.953 19.344 1 98.5 74 TYR A N 1
ATOM 579 C CA . TYR A 1 74 ? -27.438 21.125 20.656 1 98.5 74 TYR A CA 1
ATOM 580 C C . TYR A 1 74 ? -27.047 22.469 21.281 1 98.5 74 TYR A C 1
ATOM 582 O O . TYR A 1 74 ? -27.875 23.141 21.891 1 98.5 74 TYR A O 1
ATOM 590 N N . VAL A 1 75 ? -25.781 22.844 21.156 1 98.5 75 VAL A N 1
ATOM 591 C CA . VAL A 1 75 ? -25.312 24.125 21.688 1 98.5 75 VAL A CA 1
ATOM 592 C C . VAL A 1 75 ? -26 25.281 20.969 1 98.5 75 VAL A C 1
ATOM 594 O O . VAL A 1 75 ? -26.5 26.219 21.594 1 98.5 75 VAL A O 1
ATOM 597 N N . LEU A 1 76 ? -26.016 25.203 19.672 1 97.31 76 LEU A N 1
ATOM 598 C CA . LEU A 1 76 ? -26.594 26.266 18.859 1 97.31 76 LEU A CA 1
ATOM 599 C C . LEU A 1 76 ? -28.078 26.453 19.172 1 97.31 76 LEU A C 1
ATOM 601 O O . LEU A 1 76 ? -28.594 27.562 19.125 1 97.31 76 LEU A O 1
ATOM 605 N N . GLU A 1 77 ? -28.781 25.391 19.531 1 97.44 77 GLU A N 1
ATOM 606 C CA . GLU A 1 77 ? -30.219 25.438 19.828 1 97.44 77 GLU A CA 1
ATOM 607 C C . GLU A 1 77 ? -30.469 25.766 21.297 1 97.44 77 GLU A C 1
ATOM 609 O O . GLU A 1 77 ? -31.609 25.766 21.75 1 97.44 77 GLU A O 1
ATOM 614 N N . GLY A 1 78 ? -29.422 25.938 22.062 1 97.5 78 GLY A N 1
ATOM 615 C CA . GLY A 1 78 ? -29.531 26.391 23.438 1 97.5 78 GLY A CA 1
ATOM 616 C C . GLY A 1 78 ? -29.812 25.266 24.422 1 97.5 78 GLY A C 1
ATOM 617 O O . GLY A 1 78 ? -30.234 25.516 25.562 1 97.5 78 GLY A O 1
ATOM 618 N N . LEU A 1 79 ? -29.609 24.125 23.969 1 97.56 79 LEU A N 1
ATOM 619 C CA . LEU A 1 79 ? -29.891 22.969 24.812 1 97.56 79 LEU A CA 1
ATOM 620 C C . LEU A 1 79 ? -28.688 22.625 25.672 1 97.56 79 LEU A C 1
ATOM 622 O O . LEU A 1 79 ? -28.766 21.781 26.578 1 97.56 79 LEU A O 1
ATOM 626 N N . GLU A 1 80 ? -27.5 23.25 25.484 1 98 80 GLU A N 1
ATOM 627 C CA . GLU A 1 80 ? -26.281 23.234 26.297 1 98 80 GLU A CA 1
ATOM 628 C C . GLU A 1 80 ? -25.719 24.641 26.484 1 98 80 GLU A C 1
ATOM 630 O O . GLU A 1 80 ? -25.781 25.469 25.578 1 98 80 GLU A O 1
ATOM 635 N N . PRO A 1 81 ? -25.156 24.922 27.672 1 97.44 81 PRO A N 1
ATOM 636 C CA . PRO A 1 81 ? -24.469 26.219 27.812 1 97.44 81 PRO A CA 1
ATOM 637 C C . PRO A 1 81 ? -23.281 26.359 26.875 1 97.44 81 PRO A C 1
ATOM 639 O O . PRO A 1 81 ? -22.719 25.359 26.406 1 97.44 81 PRO A O 1
ATOM 642 N N . ASP A 1 82 ? -22.906 27.594 26.609 1 97.25 82 ASP A N 1
ATOM 643 C CA . ASP A 1 82 ? -21.75 27.844 25.766 1 97.25 82 ASP A CA 1
ATOM 644 C C . ASP A 1 82 ? -20.5 27.172 26.328 1 97.25 82 ASP A C 1
ATOM 646 O O . ASP A 1 82 ? -20.016 27.531 27.391 1 97.25 82 ASP A O 1
ATOM 650 N N . PRO A 1 83 ? -19.984 26.266 25.578 1 97.81 83 PRO A N 1
ATOM 651 C CA . PRO A 1 83 ? -18.844 25.516 26.094 1 97.81 83 PRO A CA 1
ATOM 652 C C . PRO A 1 83 ? -17.594 26.375 26.25 1 97.81 83 PRO A C 1
ATOM 654 O O . PRO A 1 83 ? -16.641 25.969 26.938 1 97.81 83 PRO A O 1
ATOM 657 N N . ASN A 1 84 ? -17.5 27.547 25.656 1 97.88 84 ASN A N 1
ATOM 658 C CA . ASN A 1 84 ? -16.328 28.422 25.734 1 97.88 84 ASN A CA 1
ATOM 659 C C . ASN A 1 84 ? -16.188 29.047 27.109 1 97.88 84 ASN A C 1
ATOM 661 O O . ASN A 1 84 ? -15.094 29.484 27.484 1 97.88 84 ASN A O 1
ATOM 665 N N . PHE A 1 85 ? -17.281 29.125 27.828 1 98.19 85 PHE A N 1
ATOM 666 C CA . PHE A 1 85 ? -17.297 29.906 29.062 1 98.19 85 PHE A CA 1
ATOM 667 C C . PHE A 1 85 ? -16.984 29.031 30.266 1 98.19 85 PHE A C 1
ATOM 669 O O . PHE A 1 85 ? -17.625 28 30.469 1 98.19 85 PHE A O 1
ATOM 676 N N . ALA A 1 86 ? -16.062 29.484 31.031 1 98.12 86 ALA A N 1
ATOM 677 C CA . ALA A 1 86 ? -15.727 28.828 32.312 1 98.12 86 ALA A CA 1
ATOM 678 C C . ALA A 1 86 ? -15.398 27.344 32.062 1 98.12 86 ALA A C 1
ATOM 680 O O . ALA A 1 86 ? -14.562 27.016 31.234 1 98.12 86 ALA A O 1
ATOM 681 N N . ASP A 1 87 ? -15.945 26.438 32.844 1 97.88 87 ASP A N 1
ATOM 682 C CA . ASP A 1 87 ? -15.703 25 32.719 1 97.88 87 ASP A CA 1
ATOM 683 C C . ASP A 1 87 ? -16.922 24.281 32.156 1 97.88 87 ASP A C 1
ATOM 685 O O . ASP A 1 87 ? -17.156 23.109 32.469 1 97.88 87 ASP A O 1
ATOM 689 N N . ASN A 1 88 ? -17.75 25.016 31.359 1 97.88 88 ASN A N 1
ATOM 690 C CA . ASN A 1 88 ? -18.984 24.453 30.812 1 97.88 88 ASN A CA 1
ATOM 691 C C . ASN A 1 88 ? -18.719 23.219 29.969 1 97.88 88 ASN A C 1
ATOM 693 O O . ASN A 1 88 ? -19.5 22.266 29.984 1 97.88 88 ASN A O 1
ATOM 697 N N . ALA A 1 89 ? -17.703 23.203 29.203 1 96.5 89 ALA A N 1
ATOM 698 C CA . ALA A 1 89 ? -17.375 22.062 28.359 1 96.5 89 ALA A CA 1
ATOM 699 C C . ALA A 1 89 ? -17.156 20.797 29.203 1 96.5 89 ALA A C 1
ATOM 701 O O . ALA A 1 89 ? -17.5 19.688 28.766 1 96.5 89 ALA A O 1
ATOM 702 N N . TYR A 1 90 ? -16.609 20.969 30.406 1 97.12 90 TYR A N 1
ATOM 703 C CA . TYR A 1 90 ? -16.25 19.859 31.281 1 97.12 90 TYR A CA 1
ATOM 704 C C . TYR A 1 90 ? -17.469 19.328 32.031 1 97.12 90 TYR A C 1
ATOM 706 O O . TYR A 1 90 ? -17.469 18.188 32.531 1 97.12 90 TYR A O 1
ATOM 714 N N . LYS A 1 91 ? -18.5 20.078 32.031 1 97.44 91 LYS A N 1
ATOM 715 C CA . LYS A 1 91 ? -19.672 19.734 32.844 1 97.44 91 LYS A CA 1
ATOM 716 C C . LYS A 1 91 ? -20.703 19 32 1 97.44 91 LYS A C 1
ATOM 718 O O . LYS A 1 91 ? -21.672 18.453 32.531 1 97.44 91 LYS A O 1
ATOM 723 N N . VAL A 1 92 ? -20.516 18.953 30.734 1 98 92 VAL A N 1
ATOM 724 C CA . VAL A 1 92 ? -21.453 18.312 29.828 1 98 92 VAL A CA 1
ATOM 725 C C . VAL A 1 92 ? -21.5 16.812 30.125 1 98 92 VAL A C 1
ATOM 727 O O . VAL A 1 92 ? -20.453 16.188 30.344 1 98 92 VAL A O 1
ATOM 730 N N . ASP A 1 93 ? -22.688 16.188 30.141 1 97.5 93 ASP A N 1
ATOM 731 C CA . ASP A 1 93 ? -22.828 14.734 30.234 1 97.5 93 ASP A CA 1
ATOM 732 C C . ASP A 1 93 ? -22.453 14.055 28.922 1 97.5 93 ASP A C 1
ATOM 734 O O . ASP A 1 93 ? -23.25 14 27.984 1 97.5 93 ASP A O 1
ATOM 738 N N . LYS A 1 94 ? -21.375 13.492 28.938 1 96.06 94 LYS A N 1
ATOM 739 C CA . LYS A 1 94 ? -20.828 12.891 27.719 1 96.06 94 LYS A CA 1
ATOM 740 C C . LYS A 1 94 ? -21.719 11.781 27.188 1 96.06 94 LYS A C 1
ATOM 742 O O . LYS A 1 94 ? -21.766 11.539 25.984 1 96.06 94 LYS A O 1
ATOM 747 N N . ALA A 1 95 ? -22.406 11.055 28.016 1 95.88 95 ALA A N 1
ATOM 748 C CA . ALA A 1 95 ? -23.234 9.914 27.625 1 95.88 95 ALA A CA 1
ATOM 749 C C . ALA A 1 95 ? -24.359 10.344 26.688 1 95.88 95 ALA A C 1
ATOM 751 O O . ALA A 1 95 ? -24.859 9.547 25.891 1 95.88 95 ALA A O 1
ATOM 752 N N . LYS A 1 96 ? -24.719 11.578 26.812 1 97.12 96 LYS A N 1
ATOM 753 C CA . LYS A 1 96 ? -25.766 12.141 25.969 1 97.12 96 LYS A CA 1
ATOM 754 C C . LYS A 1 96 ? -25.328 12.195 24.516 1 97.12 96 LYS A C 1
ATOM 756 O O . LYS A 1 96 ? -26.172 12.141 23.609 1 97.12 96 LYS A O 1
ATOM 761 N N . TYR A 1 97 ? -24.031 12.227 24.312 1 98.06 97 TYR A N 1
ATOM 762 C CA . TYR A 1 97 ? -23.562 12.508 22.969 1 98.06 97 TYR A CA 1
ATOM 763 C C . TYR A 1 97 ? -22.672 11.391 22.453 1 98.06 97 TYR A C 1
ATOM 765 O O . TYR A 1 97 ? -22.516 11.203 21.25 1 98.06 97 TYR A O 1
ATOM 773 N N . ASP A 1 98 ? -22.031 10.656 23.328 1 97.38 98 ASP A N 1
ATOM 774 C CA . ASP A 1 98 ? -21.125 9.578 22.969 1 97.38 98 ASP A CA 1
ATOM 775 C C . ASP A 1 98 ? -21.891 8.328 22.562 1 97.38 98 ASP A C 1
ATOM 777 O O . ASP A 1 98 ? -21.766 7.273 23.188 1 97.38 98 ASP A O 1
ATOM 781 N N . ARG A 1 99 ? -22.625 8.445 21.484 1 96.88 99 ARG A N 1
ATOM 782 C CA . ARG A 1 99 ? -23.5 7.402 20.938 1 96.88 99 ARG A CA 1
ATOM 783 C C . ARG A 1 99 ? -23.875 7.715 19.484 1 96.88 99 ARG A C 1
ATOM 785 O O . ARG A 1 99 ? -23.469 8.742 18.938 1 96.88 99 ARG A O 1
ATOM 792 N N . ASN A 1 100 ? -24.609 6.801 18.812 1 97.44 100 ASN A N 1
ATOM 793 C CA . ASN A 1 100 ? -25 6.98 17.422 1 97.44 100 ASN A CA 1
ATOM 794 C C . ASN A 1 100 ? -26.203 7.91 17.297 1 97.44 100 ASN A C 1
ATOM 796 O O . ASN A 1 100 ? -27.047 7.961 18.188 1 97.44 100 ASN A O 1
ATOM 800 N N . PHE A 1 101 ? -26.266 8.625 16.156 1 98.44 101 PHE A N 1
ATOM 801 C CA . PHE A 1 101 ? -27.375 9.547 15.93 1 98.44 101 PHE A CA 1
ATOM 802 C C . PHE A 1 101 ? -27.906 9.414 14.508 1 98.44 101 PHE A C 1
ATOM 804 O O . PHE A 1 101 ? -27.141 9.195 13.562 1 98.44 101 PHE A O 1
ATOM 811 N N . TRP A 1 102 ? -29.188 9.586 14.367 1 97.75 102 TRP A N 1
ATOM 812 C CA . TRP A 1 102 ? -29.844 9.742 13.078 1 97.75 102 TRP A CA 1
ATOM 813 C C . TRP A 1 102 ? -29.922 11.211 12.672 1 97.75 102 TRP A C 1
ATOM 815 O O . TRP A 1 102 ? -30.312 12.062 13.477 1 97.75 102 TRP A O 1
ATOM 825 N N . TYR A 1 103 ? -29.484 11.516 11.539 1 98.38 103 TYR A N 1
ATOM 826 C CA . TYR A 1 103 ? -29.812 12.758 10.836 1 98.38 103 TYR A CA 1
ATOM 827 C C . TYR A 1 103 ? -30.953 12.539 9.852 1 98.38 103 TYR A C 1
ATOM 829 O O . TYR A 1 103 ? -31.062 11.484 9.227 1 98.38 103 TYR A O 1
ATOM 837 N N . ARG A 1 104 ? -31.766 13.5 9.688 1 97.69 104 ARG A N 1
ATOM 838 C CA . ARG A 1 104 ? -32.906 13.391 8.766 1 97.69 104 ARG A CA 1
ATOM 839 C C . ARG A 1 104 ? -33.25 14.75 8.164 1 97.69 104 ARG A C 1
ATOM 841 O O . ARG A 1 104 ? -33.219 15.766 8.852 1 97.69 104 ARG A O 1
ATOM 848 N N . THR A 1 105 ? -33.562 14.789 6.918 1 97.44 105 THR A N 1
ATOM 849 C CA . THR A 1 105 ? -34.062 15.984 6.273 1 97.44 105 THR A CA 1
ATOM 850 C C . THR A 1 105 ? -35.031 15.625 5.145 1 97.44 105 THR A C 1
ATOM 852 O O . THR A 1 105 ? -35.156 14.445 4.785 1 97.44 105 THR A O 1
ATOM 855 N N . GLU A 1 106 ? -35.75 16.562 4.734 1 95.62 106 GLU A N 1
ATOM 856 C CA . GLU A 1 106 ? -36.656 16.453 3.594 1 95.62 106 GLU A CA 1
ATOM 857 C C . GLU A 1 106 ? -36.406 17.562 2.584 1 95.62 106 GLU A C 1
ATOM 859 O O . GLU A 1 106 ? -36.031 18.688 2.963 1 95.62 106 GLU A O 1
ATOM 864 N N . PHE A 1 107 ? -36.531 17.281 1.349 1 95.5 107 PHE A N 1
ATOM 865 C CA . PHE A 1 107 ? -36.406 18.297 0.309 1 95.5 107 PHE A CA 1
ATOM 866 C C . PHE A 1 107 ? -37.25 17.922 -0.914 1 95.5 107 PHE A C 1
ATOM 868 O O . PHE A 1 107 ? -37.656 16.781 -1.067 1 95.5 107 PHE A O 1
ATOM 875 N N . ASN A 1 108 ? -37.5 18.891 -1.699 1 94.19 108 ASN A N 1
ATOM 876 C CA . ASN A 1 108 ? -38.25 18.656 -2.914 1 94.19 108 ASN A CA 1
ATOM 877 C C . ASN A 1 108 ? -37.375 18.125 -4.047 1 94.19 108 ASN A C 1
ATOM 879 O O . ASN A 1 108 ? -36.219 18.531 -4.176 1 94.19 108 ASN A O 1
ATOM 883 N N . SER A 1 109 ? -38.031 17.266 -4.797 1 94.75 109 SER A N 1
ATOM 884 C CA . SER A 1 109 ? -37.312 16.781 -5.973 1 94.75 109 SER A CA 1
ATOM 885 C C . SER A 1 109 ? -36.906 17.938 -6.879 1 94.75 109 SER A C 1
ATOM 887 O O . SER A 1 109 ? -37.688 18.844 -7.129 1 94.75 109 SER A O 1
ATOM 889 N N . PRO A 1 110 ? -35.688 17.906 -7.336 1 92.81 110 PRO A N 1
ATOM 890 C CA . PRO A 1 110 ? -35.312 18.906 -8.344 1 92.81 110 PRO A CA 1
ATOM 891 C C . PRO A 1 110 ? -35.938 18.625 -9.711 1 92.81 110 PRO A C 1
ATOM 893 O O . PRO A 1 110 ? -36.438 17.531 -9.953 1 92.81 110 PRO A O 1
ATOM 896 N N . GLU A 1 111 ? -35.938 19.656 -10.477 1 90.38 111 GLU A N 1
ATOM 897 C CA . GLU A 1 111 ? -36.312 19.422 -11.867 1 90.38 111 GLU A CA 1
ATOM 898 C C . GLU A 1 111 ? -35.281 18.562 -12.586 1 90.38 111 GLU A C 1
ATOM 900 O O . GLU A 1 111 ? -34.094 18.812 -12.508 1 90.38 111 GLU A O 1
ATOM 905 N N . VAL A 1 112 ? -35.812 17.469 -13.172 1 91.25 112 VAL A N 1
ATOM 906 C CA . VAL A 1 112 ? -34.938 16.547 -13.883 1 91.25 112 VAL A CA 1
ATOM 907 C C . VAL A 1 112 ? -35.344 16.469 -15.352 1 91.25 112 VAL A C 1
ATOM 909 O O . VAL A 1 112 ? -36.469 16.125 -15.672 1 91.25 112 VAL A O 1
ATOM 912 N N . GLU A 1 113 ? -34.469 16.797 -16.188 1 88.5 113 GLU A N 1
ATOM 913 C CA . GLU A 1 113 ? -34.719 16.688 -17.625 1 88.5 113 GLU A CA 1
ATOM 914 C C . GLU A 1 113 ? -34.531 15.25 -18.109 1 88.5 113 GLU A C 1
ATOM 916 O O . GLU A 1 113 ? -33.906 14.438 -17.422 1 88.5 113 GLU A O 1
ATOM 921 N N . ASN A 1 114 ? -35.062 14.992 -19.266 1 87.44 114 ASN A N 1
ATOM 922 C CA . ASN A 1 114 ? -34.906 13.664 -19.844 1 87.44 114 ASN A CA 1
ATOM 923 C C . ASN A 1 114 ? -33.438 13.336 -20.094 1 87.44 114 ASN A C 1
ATOM 925 O O . ASN A 1 114 ? -32.719 14.133 -20.688 1 87.44 114 ASN A O 1
ATOM 929 N N . GLY A 1 115 ? -33.094 12.219 -19.656 1 87.25 115 GLY A N 1
ATOM 930 C CA . GLY A 1 115 ? -31.719 11.773 -19.859 1 87.25 115 GLY A CA 1
ATOM 931 C C . GLY A 1 115 ? -30.766 12.25 -18.781 1 87.25 115 GLY A C 1
ATOM 932 O O . GLY A 1 115 ? -29.594 11.844 -18.75 1 87.25 115 GLY A O 1
ATOM 933 N N . GLU A 1 116 ? -31.281 12.969 -17.906 1 92.19 116 GLU A N 1
ATOM 934 C CA . GLU A 1 116 ? -30.453 13.492 -16.828 1 92.19 116 GLU A CA 1
ATOM 935 C C . GLU A 1 116 ? -30.438 12.539 -15.625 1 92.19 116 GLU A C 1
ATOM 937 O O . GLU A 1 116 ? -31.453 11.906 -15.32 1 92.19 116 GLU A O 1
ATOM 942 N N . ARG A 1 117 ? -29.281 12.477 -15.016 1 95.31 117 ARG A N 1
ATOM 943 C CA . ARG A 1 117 ? -29.125 11.727 -13.781 1 95.31 117 ARG A CA 1
ATOM 944 C C . ARG A 1 117 ? -28.891 12.656 -12.594 1 95.31 117 ARG A C 1
ATOM 946 O O . ARG A 1 117 ? -28.219 13.688 -12.734 1 95.31 117 ARG A O 1
ATOM 953 N N . VAL A 1 118 ? -29.438 12.32 -11.469 1 96.5 118 VAL A N 1
ATOM 954 C CA . VAL A 1 118 ? -29.297 13.117 -10.258 1 96.5 118 VAL A CA 1
ATOM 955 C C . VAL A 1 118 ? -28.469 12.352 -9.227 1 96.5 118 VAL A C 1
ATOM 957 O O . VAL A 1 118 ? -28.766 11.188 -8.93 1 96.5 118 VAL A O 1
ATOM 960 N N . TRP A 1 119 ? -27.516 12.984 -8.719 1 97.38 119 TRP A N 1
ATOM 961 C CA . TRP A 1 119 ? -26.594 12.352 -7.77 1 97.38 119 TRP A CA 1
ATOM 962 C C . TRP A 1 119 ? -26.656 13.047 -6.414 1 97.38 119 TRP A C 1
ATOM 964 O O . TRP A 1 119 ? -26.656 14.281 -6.34 1 97.38 119 TRP A O 1
ATOM 974 N N . LEU A 1 120 ? -26.734 12.266 -5.348 1 98.06 120 LEU A N 1
ATOM 975 C CA . LEU A 1 120 ? -26.594 12.734 -3.971 1 98.06 120 LEU A CA 1
ATOM 976 C C . LEU A 1 120 ? -25.141 12.625 -3.514 1 98.06 120 LEU A C 1
ATOM 978 O O . LEU A 1 120 ? -24.562 11.531 -3.533 1 98.06 120 LEU A O 1
ATOM 982 N N . ASN A 1 121 ? -24.625 13.742 -3.096 1 97.75 121 ASN A N 1
ATOM 983 C CA . ASN A 1 121 ? -23.203 13.797 -2.777 1 97.75 121 ASN A CA 1
ATOM 984 C C . ASN A 1 121 ? -22.969 14.141 -1.31 1 97.75 121 ASN A C 1
ATOM 986 O O . ASN A 1 121 ? -23.672 14.969 -0.742 1 97.75 121 ASN A O 1
ATOM 990 N N . PHE A 1 122 ? -21.984 13.445 -0.652 1 97.81 122 PHE A N 1
ATOM 991 C CA . PHE A 1 122 ? -21.438 13.758 0.663 1 97.81 122 PHE A CA 1
ATOM 992 C C . PHE A 1 122 ? -19.953 14.023 0.58 1 97.81 122 PHE A C 1
ATOM 994 O O . PHE A 1 122 ? -19.219 13.312 -0.121 1 97.81 122 PHE A O 1
ATOM 1001 N N . GLU A 1 123 ? -19.531 15.023 1.279 1 96.31 123 GLU A N 1
ATOM 1002 C CA . GLU A 1 123 ? -18.094 15.32 1.259 1 96.31 123 GLU A CA 1
ATOM 1003 C C . GLU A 1 123 ? -17.406 14.812 2.523 1 96.31 123 GLU A C 1
ATOM 1005 O O . GLU A 1 123 ? -16.188 14.711 2.57 1 96.31 123 GLU A O 1
ATOM 1010 N N . GLY A 1 124 ? -18.219 14.531 3.549 1 96 124 GLY A N 1
ATOM 1011 C CA . GLY A 1 124 ? -17.578 14 4.738 1 96 124 GLY A CA 1
ATOM 1012 C C . GLY A 1 124 ? -18.547 13.711 5.871 1 96 124 GLY A C 1
ATOM 1013 O O . GLY A 1 124 ? -19.422 14.523 6.156 1 96 124 GLY A O 1
ATOM 1014 N N . VAL A 1 125 ? -18.453 12.57 6.48 1 98 125 VAL A N 1
ATOM 1015 C CA . VAL A 1 125 ? -19.172 12.156 7.684 1 98 125 VAL A CA 1
ATOM 1016 C C . VAL A 1 125 ? -18.172 11.633 8.719 1 98 125 VAL A C 1
ATOM 1018 O O . VAL A 1 125 ? -17.234 10.922 8.375 1 98 125 VAL A O 1
ATOM 1021 N N . ASN A 1 126 ? -18.344 12.086 9.953 1 97.94 126 ASN A N 1
ATOM 1022 C CA . ASN A 1 126 ? -17.469 11.625 11.031 1 97.94 126 ASN A CA 1
ATOM 1023 C C . ASN A 1 126 ? -18.25 10.82 12.07 1 97.94 126 ASN A C 1
ATOM 1025 O O . ASN A 1 126 ? -19.172 11.336 12.703 1 97.94 126 ASN A O 1
ATOM 1029 N N . ARG A 1 127 ? -18.062 9.547 12.359 1 93.56 127 ARG A N 1
ATOM 1030 C CA . ARG A 1 127 ? -16.953 8.828 11.734 1 93.56 127 ARG A CA 1
ATOM 1031 C C . ARG A 1 127 ? -17.453 7.977 10.57 1 93.56 127 ARG A C 1
ATOM 1033 O O . ARG A 1 127 ? -16.766 7.883 9.539 1 93.56 127 ARG A O 1
ATOM 1040 N N . LYS A 1 128 ? -18.641 7.34 10.711 1 95.81 128 LYS A N 1
ATOM 1041 C CA . LYS A 1 128 ? -19.266 6.523 9.672 1 95.81 128 LYS A CA 1
ATOM 1042 C C . LYS A 1 128 ? -20.719 6.941 9.453 1 95.81 128 LYS A C 1
ATOM 1044 O O . LYS A 1 128 ? -21.391 7.363 10.398 1 95.81 128 LYS A O 1
ATOM 1049 N N . GLY A 1 129 ? -21.141 6.859 8.188 1 97.12 129 GLY A N 1
ATOM 1050 C CA . GLY A 1 129 ? -22.516 7.211 7.883 1 97.12 129 GLY A CA 1
ATOM 1051 C C . GLY A 1 129 ? -23.203 6.191 6.992 1 97.12 129 GLY A C 1
ATOM 1052 O O . GLY A 1 129 ? -22.719 5.887 5.898 1 97.12 129 GLY A O 1
ATOM 1053 N N . GLU A 1 130 ? -24.266 5.594 7.406 1 95.5 130 GLU A N 1
ATOM 1054 C CA . GLU A 1 130 ? -25.156 4.809 6.555 1 95.5 130 GLU A CA 1
ATOM 1055 C C . GLU A 1 130 ? -26.219 5.688 5.91 1 95.5 130 GLU A C 1
ATOM 1057 O O . GLU A 1 130 ? -26.969 6.367 6.609 1 95.5 130 GLU A O 1
ATOM 1062 N N . ILE A 1 131 ? -26.312 5.617 4.645 1 97.31 131 ILE A N 1
ATOM 1063 C CA . ILE A 1 131 ? -27.156 6.562 3.912 1 97.31 131 ILE A CA 1
ATOM 1064 C C . ILE A 1 131 ? -28.422 5.863 3.422 1 97.31 131 ILE A C 1
ATOM 1066 O O . ILE A 1 131 ? -28.344 4.828 2.756 1 97.31 131 ILE A O 1
ATOM 1070 N N . PHE A 1 132 ? -29.562 6.461 3.73 1 95.19 132 PHE A N 1
ATOM 1071 C CA . PHE A 1 132 ? -30.859 5.98 3.273 1 95.19 132 PHE A CA 1
ATOM 1072 C C . PHE A 1 132 ? -31.609 7.078 2.523 1 95.19 132 PHE A C 1
ATOM 1074 O O . PHE A 1 132 ? -31.625 8.234 2.955 1 95.19 132 PHE A O 1
ATOM 1081 N N . PHE A 1 133 ? -32.156 6.766 1.426 1 96.19 133 PHE A N 1
ATOM 1082 C CA . PHE A 1 133 ? -32.938 7.699 0.614 1 96.19 133 PHE A CA 1
ATOM 1083 C C . PHE A 1 133 ? -34.312 7.109 0.265 1 96.19 133 PHE A C 1
ATOM 1085 O O . PHE A 1 133 ? -34.375 6.098 -0.432 1 96.19 133 PHE A O 1
ATOM 1092 N N . ASN A 1 134 ? -35.375 7.738 0.783 1 93.62 134 ASN A N 1
ATOM 1093 C CA . ASN A 1 134 ? -36.75 7.273 0.594 1 93.62 134 ASN A CA 1
ATOM 1094 C C . ASN A 1 134 ? -36.875 5.797 0.945 1 93.62 134 ASN A C 1
ATOM 1096 O O . ASN A 1 134 ? -37.469 5.027 0.187 1 93.62 134 ASN A O 1
ATOM 1100 N N . GLY A 1 135 ? -36.188 5.453 1.917 1 88.88 135 GLY A N 1
ATOM 1101 C CA . GLY A 1 135 ? -36.312 4.113 2.461 1 88.88 135 GLY A CA 1
ATOM 1102 C C . GLY A 1 135 ? -35.312 3.133 1.89 1 88.88 135 GLY A C 1
ATOM 1103 O O . GLY A 1 135 ? -35.125 2.039 2.428 1 88.88 135 GLY A O 1
ATOM 1104 N N . THR A 1 136 ? -34.594 3.475 0.864 1 88.62 136 THR A N 1
ATOM 1105 C CA . THR A 1 136 ? -33.625 2.611 0.234 1 88.62 136 THR A CA 1
ATOM 1106 C C . THR A 1 136 ? -32.219 2.893 0.79 1 88.62 136 THR A C 1
ATOM 1108 O O . THR A 1 136 ? -31.781 4.047 0.841 1 88.62 136 THR A O 1
ATOM 1111 N N . ARG A 1 137 ? -31.438 1.825 1.244 1 90.12 137 ARG A N 1
ATOM 1112 C CA . ARG A 1 137 ? -30.062 2 1.673 1 90.12 137 ARG A CA 1
ATOM 1113 C C . ARG A 1 137 ? -29.141 2.23 0.477 1 90.12 137 ARG A C 1
ATOM 1115 O O . ARG A 1 137 ? -29.094 1.408 -0.44 1 90.12 137 ARG A O 1
ATOM 1122 N N . LEU A 1 138 ? -28.5 3.309 0.446 1 93.38 138 LEU A N 1
ATOM 1123 C CA . LEU A 1 138 ? -27.625 3.65 -0.664 1 93.38 138 LEU A CA 1
ATOM 1124 C C . LEU A 1 138 ? -26.219 3.104 -0.431 1 93.38 138 LEU A C 1
ATOM 1126 O O . LEU A 1 138 ? -25.531 2.729 -1.382 1 93.38 138 LEU A O 1
ATOM 1130 N N . GLY A 1 139 ? -25.766 3.148 0.857 1 91.56 139 GLY A N 1
ATOM 1131 C CA . GLY A 1 139 ? -24.422 2.682 1.136 1 91.56 139 GLY A CA 1
ATOM 1132 C C . GLY A 1 139 ? -23.875 3.184 2.461 1 91.56 139 GLY A C 1
ATOM 1133 O O . GLY A 1 139 ? -24.625 3.676 3.301 1 91.56 139 GLY A O 1
ATOM 1134 N N . LEU A 1 140 ? -22.562 2.838 2.701 1 92.88 140 LEU A N 1
ATOM 1135 C CA . LEU A 1 140 ? -21.844 3.211 3.912 1 92.88 140 LEU A CA 1
ATOM 1136 C C . LEU A 1 140 ? -20.641 4.098 3.58 1 92.88 140 LEU A C 1
ATOM 1138 O O . LEU A 1 140 ? -19.859 3.787 2.678 1 92.88 140 LEU A O 1
ATOM 1142 N N . LEU A 1 141 ? -20.609 5.215 4.176 1 96 141 LEU A N 1
ATOM 1143 C CA . LEU A 1 141 ? -19.406 6.059 4.16 1 96 141 LEU A CA 1
ATOM 1144 C C . LEU A 1 141 ? -18.578 5.852 5.426 1 96 141 LEU A C 1
ATOM 1146 O O . LEU A 1 141 ? -19.109 5.965 6.539 1 96 141 LEU A O 1
ATOM 1150 N N . ASP A 1 142 ? -17.281 5.527 5.273 1 94.69 142 ASP A N 1
ATOM 1151 C CA . ASP A 1 142 ? -16.438 5.176 6.414 1 94.69 142 ASP A CA 1
ATOM 1152 C C . ASP A 1 142 ? -15.242 6.117 6.527 1 94.69 142 ASP A C 1
ATOM 1154 O O . ASP A 1 142 ? -14.117 5.734 6.211 1 94.69 142 ASP A O 1
ATOM 1158 N N . GLY A 1 143 ? -15.43 7.324 7.031 1 93.06 143 GLY A N 1
ATOM 1159 C CA . GLY A 1 143 ? -14.383 8.312 7.258 1 93.06 143 GLY A CA 1
ATOM 1160 C C . GLY A 1 143 ? -14.781 9.703 6.805 1 93.06 143 GLY A C 1
ATOM 1161 O O . GLY A 1 143 ? -15.617 9.859 5.91 1 93.06 143 GLY A O 1
ATOM 1162 N N . PHE A 1 144 ? -14.078 10.719 7.363 1 95.5 144 PHE A N 1
ATOM 1163 C CA . PHE A 1 144 ? -14.484 12.094 7.137 1 95.5 144 PHE A CA 1
ATOM 1164 C C . PHE A 1 144 ? -13.922 12.617 5.82 1 95.5 144 PHE A C 1
ATOM 1166 O O . PHE A 1 144 ? -14.305 13.695 5.359 1 95.5 144 PHE A O 1
ATOM 1173 N N . MET A 1 145 ? -13.062 11.773 5.121 1 96.5 145 MET A N 1
ATOM 1174 C CA . MET A 1 145 ? -12.586 12.141 3.795 1 96.5 145 MET A CA 1
ATOM 1175 C C . MET A 1 145 ? -13.266 11.305 2.717 1 96.5 145 MET A C 1
ATOM 1177 O O . MET A 1 145 ? -13.086 11.555 1.524 1 96.5 145 MET A O 1
ATOM 1181 N N . HIS A 1 146 ? -14.031 10.297 3.143 1 95.75 146 HIS A N 1
ATOM 1182 C CA . HIS A 1 146 ? -14.688 9.398 2.207 1 95.75 146 HIS A CA 1
ATOM 1183 C C . HIS A 1 146 ? -15.867 10.078 1.519 1 95.75 146 HIS A C 1
ATOM 1185 O O . HIS A 1 146 ? -16.953 10.203 2.102 1 95.75 146 HIS A O 1
ATOM 1191 N N . ARG A 1 147 ? -15.828 10.445 0.226 1 95.38 147 ARG A N 1
ATOM 1192 C CA . ARG A 1 147 ? -16.891 11.094 -0.536 1 95.38 147 ARG A CA 1
ATOM 1193 C C . ARG A 1 147 ? -17.984 10.094 -0.917 1 95.38 147 ARG A C 1
ATOM 1195 O O . ARG A 1 147 ? -17.688 8.953 -1.277 1 95.38 147 ARG A O 1
ATOM 1202 N N . GLY A 1 148 ? -19.156 10.492 -0.777 1 96.5 148 GLY A N 1
ATOM 1203 C CA . GLY A 1 148 ? -20.281 9.727 -1.292 1 96.5 148 GLY A CA 1
ATOM 1204 C C . GLY A 1 148 ? -20.844 10.289 -2.588 1 96.5 148 GLY A C 1
ATOM 1205 O O . GLY A 1 148 ? -20.938 11.508 -2.754 1 96.5 148 GLY A O 1
ATOM 1206 N N . ASN A 1 149 ? -21.078 9.492 -3.537 1 96.19 149 ASN A N 1
ATOM 1207 C CA . ASN A 1 149 ? -21.703 9.805 -4.812 1 96.19 149 ASN A CA 1
ATOM 1208 C C . ASN A 1 149 ? -22.734 8.75 -5.203 1 96.19 149 ASN A C 1
ATOM 1210 O O . ASN A 1 149 ? -22.406 7.75 -5.844 1 96.19 149 ASN A O 1
ATOM 1214 N N . PHE A 1 150 ? -24 8.992 -4.922 1 96.88 150 PHE A N 1
ATOM 1215 C CA . PHE A 1 150 ? -25.047 7.988 -5.07 1 96.88 150 PHE A CA 1
ATOM 1216 C C . PHE A 1 150 ? -26.047 8.398 -6.148 1 96.88 150 PHE A C 1
ATOM 1218 O O . PHE A 1 150 ? -26.594 9.5 -6.109 1 96.88 150 PHE A O 1
ATOM 1225 N N . ASP A 1 151 ? -26.344 7.562 -7.117 1 96.06 151 ASP A N 1
ATOM 1226 C CA . ASP A 1 151 ? -27.375 7.793 -8.133 1 96.06 151 ASP A CA 1
ATOM 1227 C C . ASP A 1 151 ? -28.766 7.641 -7.543 1 96.06 151 ASP A C 1
ATOM 1229 O O . ASP A 1 151 ? -29.172 6.535 -7.176 1 96.06 151 ASP A O 1
ATOM 1233 N N . ILE A 1 152 ? -29.469 8.703 -7.426 1 96.62 152 ILE A N 1
ATOM 1234 C CA . ILE A 1 152 ? -30.797 8.625 -6.816 1 96.62 152 ILE A CA 1
ATOM 1235 C C . ILE A 1 152 ? -31.859 8.906 -7.867 1 96.62 152 ILE A C 1
ATOM 1237 O O . ILE A 1 152 ? -33.031 9.18 -7.527 1 96.62 152 ILE A O 1
ATOM 1241 N N . THR A 1 153 ? -31.531 8.875 -9.125 1 95.12 153 THR A N 1
ATOM 1242 C CA . THR A 1 153 ? -32.406 9.25 -10.234 1 95.12 153 THR A CA 1
ATOM 1243 C C . THR A 1 153 ? -33.719 8.492 -10.172 1 95.12 153 THR A C 1
ATOM 1245 O O . THR A 1 153 ? -34.781 9.102 -10.172 1 95.12 153 THR A O 1
ATOM 1248 N N . ASP A 1 154 ? -33.656 7.199 -10.062 1 93.06 154 ASP A N 1
ATOM 1249 C CA . ASP A 1 154 ? -34.844 6.352 -10.117 1 93.06 154 ASP A CA 1
ATOM 1250 C C . ASP A 1 154 ? -35.562 6.297 -8.766 1 93.06 154 ASP A C 1
ATOM 1252 O O . ASP A 1 154 ? -36.656 5.766 -8.656 1 93.06 154 ASP A O 1
ATOM 1256 N N . LEU A 1 155 ? -34.906 6.855 -7.754 1 94.38 155 LEU A N 1
ATOM 1257 C CA . LEU A 1 155 ? -35.469 6.805 -6.402 1 94.38 155 LEU A CA 1
ATOM 1258 C C . LEU A 1 155 ? -36.188 8.086 -6.066 1 94.38 155 LEU A C 1
ATOM 1260 O O . LEU A 1 155 ? -36.906 8.156 -5.062 1 94.38 155 LEU A O 1
ATOM 1264 N N . LEU A 1 156 ? -36.031 9.094 -6.898 1 95.25 156 LEU A N 1
ATOM 1265 C CA . LEU A 1 156 ? -36.688 10.383 -6.652 1 95.25 156 LEU A CA 1
ATOM 1266 C C . LEU A 1 156 ? -38.188 10.242 -6.656 1 95.25 156 LEU A C 1
ATOM 1268 O O . LEU A 1 156 ? -38.75 9.508 -7.473 1 95.25 156 LEU A O 1
ATOM 1272 N N . SER A 1 157 ? -38.75 10.953 -5.688 1 92.69 157 SER A N 1
ATOM 1273 C CA . SER A 1 157 ? -40.219 10.945 -5.609 1 92.69 157 SER A CA 1
ATOM 1274 C C . SER A 1 157 ? -40.844 11.688 -6.789 1 92.69 157 SER A C 1
ATOM 1276 O O . SER A 1 157 ? -40.375 12.773 -7.152 1 92.69 157 SER A O 1
ATOM 1278 N N . LYS A 1 158 ? -41.844 11.102 -7.312 1 82.94 158 LYS A N 1
ATOM 1279 C CA . LYS A 1 158 ? -42.594 11.719 -8.406 1 82.94 158 LYS A CA 1
ATOM 1280 C C . LYS A 1 158 ? -43.5 12.828 -7.898 1 82.94 158 LYS A C 1
ATOM 1282 O O . LYS A 1 158 ? -43.844 13.75 -8.641 1 82.94 158 LYS A O 1
ATOM 1287 N N . ASN A 1 159 ? -43.938 12.68 -6.605 1 76.5 159 ASN A N 1
ATOM 1288 C CA . ASN A 1 159 ? -44.875 13.602 -5.988 1 76.5 159 ASN A CA 1
ATOM 1289 C C . ASN A 1 159 ? -44.156 14.789 -5.348 1 76.5 159 ASN A C 1
ATOM 1291 O O . ASN A 1 159 ? -44.812 15.633 -4.715 1 76.5 159 ASN A O 1
ATOM 1295 N N . GLY A 1 160 ? -42.875 14.766 -5.305 1 80.06 160 GLY A N 1
ATOM 1296 C CA . GLY A 1 160 ? -42.094 15.969 -5.023 1 80.06 160 GLY A CA 1
ATOM 1297 C C . GLY A 1 160 ? -41.281 15.867 -3.756 1 80.06 160 GLY A C 1
ATOM 1298 O O . GLY A 1 160 ? -40.156 16.406 -3.693 1 80.06 160 GLY A O 1
ATOM 1299 N N . LYS A 1 161 ? -41.75 15.242 -2.561 1 90.88 161 LYS A N 1
ATOM 1300 C CA . LYS A 1 161 ? -40.938 15.289 -1.354 1 90.88 161 LYS A CA 1
ATOM 1301 C C . LYS A 1 161 ? -40.094 14.016 -1.198 1 90.88 161 LYS A C 1
ATOM 1303 O O . LYS A 1 161 ? -40.594 12.914 -1.429 1 90.88 161 LYS A O 1
ATOM 1308 N N . ASN A 1 162 ? -38.844 14.211 -0.876 1 95.69 162 ASN A N 1
ATOM 1309 C CA . ASN A 1 162 ? -37.906 13.125 -0.623 1 95.69 162 ASN A CA 1
ATOM 1310 C C . ASN A 1 162 ? -37.406 13.148 0.814 1 95.69 162 ASN A C 1
ATOM 1312 O O . ASN A 1 162 ? -37.25 14.211 1.411 1 95.69 162 ASN A O 1
ATOM 1316 N N . VAL A 1 163 ? -37.125 12 1.366 1 96.38 163 VAL A N 1
ATOM 1317 C CA . VAL A 1 163 ? -36.562 11.883 2.701 1 96.38 163 VAL A CA 1
ATOM 1318 C C . VAL A 1 163 ? -35.125 11.375 2.604 1 96.38 163 VAL A C 1
ATOM 1320 O O . VAL A 1 163 ? -34.844 10.352 1.966 1 96.38 163 VAL A O 1
ATOM 1323 N N . LEU A 1 164 ? -34.219 12.055 3.137 1 97.44 164 LEU A N 1
ATOM 1324 C CA . LEU A 1 164 ? -32.812 11.625 3.32 1 97.44 164 LEU A CA 1
ATOM 1325 C C . LEU A 1 164 ? -32.531 11.367 4.793 1 97.44 164 LEU A C 1
ATOM 1327 O O . LEU A 1 164 ? -32.688 12.25 5.633 1 97.44 164 LEU A O 1
ATOM 1331 N N . ALA A 1 165 ? -32.156 10.156 5.117 1 97.56 165 ALA A N 1
ATOM 1332 C CA . ALA A 1 165 ? -31.781 9.781 6.48 1 97.56 165 ALA A CA 1
ATOM 1333 C C . ALA A 1 165 ? -30.359 9.219 6.52 1 97.56 165 ALA A C 1
ATOM 1335 O O . ALA A 1 165 ? -29.953 8.484 5.621 1 97.56 165 ALA A O 1
ATOM 1336 N N . VAL A 1 166 ? -29.578 9.609 7.5 1 97.88 166 VAL A N 1
ATOM 1337 C CA . VAL A 1 166 ? -28.203 9.156 7.668 1 97.88 166 VAL A CA 1
ATOM 1338 C C . VAL A 1 166 ? -27.984 8.711 9.109 1 97.88 166 VAL A C 1
ATOM 1340 O O . VAL A 1 166 ? -28.188 9.484 10.047 1 97.88 166 VAL A O 1
ATOM 1343 N N . LEU A 1 167 ? -27.688 7.504 9.336 1 97.38 167 LEU A N 1
ATOM 1344 C CA . LEU A 1 167 ? -27.234 7.055 10.648 1 97.38 167 LEU A CA 1
ATOM 1345 C C . LEU A 1 167 ? -25.734 7.297 10.82 1 97.38 167 LEU A C 1
ATOM 1347 O O . LEU A 1 167 ? -24.922 6.641 10.164 1 97.38 167 LEU A O 1
ATOM 1351 N N . VAL A 1 168 ? -25.375 8.195 11.664 1 98.25 168 VAL A N 1
ATOM 1352 C CA . VAL A 1 168 ? -23.969 8.5 11.922 1 98.25 168 VAL A CA 1
ATOM 1353 C C . VAL A 1 168 ? -23.5 7.758 13.172 1 98.25 168 VAL A C 1
ATOM 1355 O O . VAL A 1 168 ? -24.094 7.895 14.242 1 98.25 168 VAL A O 1
ATOM 1358 N N . HIS A 1 169 ? -22.438 7.047 12.992 1 96.69 169 HIS A N 1
ATOM 1359 C CA . HIS A 1 169 ? -21.891 6.25 14.078 1 96.69 169 HIS A CA 1
ATOM 1360 C C . HIS A 1 169 ? -20.875 7.047 14.883 1 96.69 169 HIS A C 1
ATOM 1362 O O . HIS A 1 169 ? -20.094 7.816 14.312 1 96.69 169 HIS A O 1
ATOM 1368 N N . TRP A 1 170 ? -20.906 6.816 16.188 1 96.38 170 TRP A N 1
ATOM 1369 C CA . TRP A 1 170 ? -19.969 7.438 17.094 1 96.38 170 TRP A CA 1
ATOM 1370 C C . TRP A 1 170 ? -18.547 6.988 16.812 1 96.38 170 TRP A C 1
ATOM 1372 O O . TRP A 1 170 ? -18.312 5.848 16.391 1 96.38 170 TRP A O 1
ATOM 1382 N N . VAL A 1 171 ? -17.578 7.844 17.016 1 95.12 171 VAL A N 1
ATOM 1383 C CA . VAL A 1 171 ? -16.156 7.621 16.734 1 95.12 171 VAL A CA 1
ATOM 1384 C C . VAL A 1 171 ? -15.633 6.477 17.594 1 95.12 171 VAL A C 1
ATOM 1386 O O . VAL A 1 171 ? -14.812 5.676 17.141 1 95.12 171 VAL A O 1
ATOM 1389 N N . GLY A 1 172 ? -16.062 6.426 18.828 1 90.38 172 GLY A N 1
ATOM 1390 C CA . GLY A 1 172 ? -15.602 5.406 19.766 1 90.38 172 GLY A CA 1
ATOM 1391 C C . GLY A 1 172 ? -14.312 5.789 20.469 1 90.38 172 GLY A C 1
ATOM 1392 O O . GLY A 1 172 ? -13.766 6.867 20.234 1 90.38 172 GLY A O 1
ATOM 1393 N N . THR A 1 173 ? -13.789 5.027 21.422 1 89.5 173 THR A N 1
ATOM 1394 C CA . THR A 1 173 ? -12.547 5.191 22.156 1 89.5 173 THR A CA 1
ATOM 1395 C C . THR A 1 173 ? -11.766 3.879 22.203 1 89.5 173 THR A C 1
ATOM 1397 O O . THR A 1 173 ? -12.359 2.799 22.125 1 89.5 173 THR A O 1
ATOM 1400 N N . PRO A 1 174 ? -10.391 3.941 22.406 1 90.56 174 PRO A N 1
ATOM 1401 C CA . PRO A 1 174 ? -9.586 5.164 22.375 1 90.56 174 PRO A CA 1
ATOM 1402 C C . PRO A 1 174 ? -9.531 5.801 20.984 1 90.56 174 PRO A C 1
ATOM 1404 O O . PRO A 1 174 ? -9.68 5.102 19.969 1 90.56 174 PRO A O 1
ATOM 1407 N N . VAL A 1 175 ? -9.25 7.066 20.875 1 93.38 175 VAL A N 1
ATOM 1408 C CA . VAL A 1 175 ? -9.305 7.789 19.609 1 93.38 175 VAL A CA 1
ATOM 1409 C C . VAL A 1 175 ? -7.918 7.832 18.969 1 93.38 175 VAL A C 1
ATOM 1411 O O . VAL A 1 175 ? -7.758 7.496 17.797 1 93.38 175 VAL A O 1
ATOM 1414 N N . PRO A 1 176 ? -6.812 8.117 19.688 1 91.94 176 PRO A N 1
ATOM 1415 C CA . PRO A 1 176 ? -5.535 8.344 19.016 1 91.94 176 PRO A CA 1
ATOM 1416 C C . PRO A 1 176 ? -5.07 7.137 18.203 1 91.94 176 PRO A C 1
ATOM 1418 O O . PRO A 1 176 ? -4.844 6.062 18.766 1 91.94 176 PRO A O 1
ATOM 1421 N N . ASN A 1 177 ? -5.023 7.293 16.938 1 93.5 177 ASN A N 1
ATOM 1422 C CA . ASN A 1 177 ? -4.637 6.352 15.898 1 93.5 177 ASN A CA 1
ATOM 1423 C C . ASN A 1 177 ? -5.676 5.25 15.719 1 93.5 177 ASN A C 1
ATOM 1425 O O . ASN A 1 177 ? -6.051 4.918 14.594 1 93.5 177 ASN A O 1
ATOM 1429 N N . TYR A 1 178 ? -6.27 4.734 16.781 1 93.06 178 TYR A N 1
ATOM 1430 C CA . TYR A 1 178 ? -7.188 3.604 16.719 1 93.06 178 TYR A CA 1
ATOM 1431 C C . TYR A 1 178 ? -8.414 3.949 15.875 1 93.06 178 TYR A C 1
ATOM 1433 O O . TYR A 1 178 ? -8.789 3.199 14.977 1 93.06 178 TYR A O 1
ATOM 1441 N N . ALA A 1 179 ? -9.023 5.09 16.141 1 94.38 179 ALA A N 1
ATOM 1442 C CA . ALA A 1 179 ? -10.273 5.465 15.477 1 94.38 179 ALA A CA 1
ATOM 1443 C C . ALA A 1 179 ? -9.992 6.223 14.18 1 94.38 179 ALA A C 1
ATOM 1445 O O . ALA A 1 179 ? -10.93 6.598 13.461 1 94.38 179 ALA A O 1
ATOM 1446 N N . SER A 1 180 ? -8.711 6.484 13.836 1 95.44 180 SER A N 1
ATOM 1447 C CA . SER A 1 180 ? -8.367 7.18 12.602 1 95.44 180 SER A CA 1
ATOM 1448 C C . SER A 1 180 ? -8.859 6.414 11.375 1 95.44 180 SER A C 1
ATOM 1450 O O . SER A 1 180 ? -8.906 5.18 11.383 1 95.44 180 SER A O 1
ATOM 1452 N N . PRO A 1 181 ? -9.25 7.191 10.398 1 95.81 181 PRO A N 1
ATOM 1453 C CA . PRO A 1 181 ? -9.164 8.641 10.227 1 95.81 181 PRO A CA 1
ATOM 1454 C C . PRO A 1 181 ? -10.305 9.391 10.906 1 95.81 181 PRO A C 1
ATOM 1456 O O . PRO A 1 181 ? -11.469 9.047 10.719 1 95.81 181 PRO A O 1
ATOM 1459 N N . THR A 1 182 ? -10.047 10.281 11.68 1 96.75 182 THR A N 1
ATOM 1460 C CA . THR A 1 182 ? -10.969 11.172 12.375 1 96.75 182 THR A CA 1
ATOM 1461 C C . THR A 1 182 ? -10.242 12.398 12.898 1 96.75 182 THR A C 1
ATOM 1463 O O . THR A 1 182 ? -9.055 12.586 12.633 1 96.75 182 THR A O 1
ATOM 1466 N N . TYR A 1 183 ? -11 13.344 13.531 1 97.31 183 TYR A N 1
ATOM 1467 C CA . TYR A 1 183 ? -10.406 14.484 14.211 1 97.31 183 TYR A CA 1
ATOM 1468 C C . TYR A 1 183 ? -9.812 14.078 15.555 1 97.31 183 TYR A C 1
ATOM 1470 O O . TYR A 1 183 ? -10.445 14.258 16.594 1 97.31 183 TYR A O 1
ATOM 1478 N N . MET A 1 184 ? -8.648 13.664 15.562 1 96.19 184 MET A N 1
ATOM 1479 C CA . MET A 1 184 ? -8.055 12.938 16.688 1 96.19 184 MET A CA 1
ATOM 1480 C C . MET A 1 184 ? -8.047 13.797 17.938 1 96.19 184 MET A C 1
ATOM 1482 O O . MET A 1 184 ? -8.266 13.297 19.047 1 96.19 184 MET A O 1
ATOM 1486 N N . SER A 1 185 ? -7.824 15.086 17.828 1 96.38 185 SER A N 1
ATOM 1487 C CA . SER A 1 185 ? -7.637 15.945 19 1 96.38 185 SER A CA 1
ATOM 1488 C C . SER A 1 185 ? -8.953 16.188 19.719 1 96.38 185 SER A C 1
ATOM 1490 O O . SER A 1 185 ? -8.961 16.688 20.844 1 96.38 185 SER A O 1
ATOM 1492 N N . CYS A 1 186 ? -10.039 15.719 19.172 1 96.25 186 CYS A N 1
ATOM 1493 C CA . CYS A 1 186 ? -11.344 15.938 19.781 1 96.25 186 CYS A CA 1
ATOM 1494 C C . CYS A 1 186 ? -11.477 15.172 21.094 1 96.25 186 CYS A C 1
ATOM 1496 O O . CYS A 1 186 ? -12.352 15.461 21.906 1 96.25 186 CYS A O 1
ATOM 1498 N N . ALA A 1 187 ? -10.617 14.227 21.312 1 95.81 187 ALA A N 1
ATOM 1499 C CA . ALA A 1 187 ? -10.602 13.461 22.547 1 95.81 187 ALA A CA 1
ATOM 1500 C C . ALA A 1 187 ? -9.852 14.211 23.656 1 95.81 187 ALA A C 1
ATOM 1502 O O . ALA A 1 187 ? -9.711 13.711 24.766 1 95.81 187 ALA A O 1
ATOM 1503 N N . GLY A 1 188 ? -9.453 15.406 23.359 1 95.12 188 GLY A N 1
ATOM 1504 C CA . GLY A 1 188 ? -8.664 16.203 24.281 1 95.12 188 GLY A CA 1
ATOM 1505 C C . GLY A 1 188 ? -7.188 16.234 23.938 1 95.12 188 GLY A C 1
ATOM 1506 O O . GLY A 1 188 ? -6.637 15.234 23.469 1 95.12 188 GLY A O 1
ATOM 1507 N N . TRP A 1 189 ? -6.609 17.344 24.109 1 95.56 189 TRP A N 1
ATOM 1508 C CA . TRP A 1 189 ? -5.176 17.562 23.969 1 95.56 189 TRP A CA 1
ATOM 1509 C C . TRP A 1 189 ? -4.68 18.578 25 1 95.56 189 TRP A C 1
ATOM 1511 O O . TRP A 1 189 ? -5.453 19.047 25.828 1 95.56 189 TRP A O 1
ATOM 1521 N N . ASP A 1 190 ? -3.418 18.953 24.969 1 95.75 190 ASP A N 1
ATOM 1522 C CA . ASP A 1 190 ? -2.893 19.906 25.938 1 95.75 190 ASP A CA 1
ATOM 1523 C C . ASP A 1 190 ? -3.227 21.328 25.531 1 95.75 190 ASP A C 1
ATOM 1525 O O . ASP A 1 190 ? -2.621 22.281 26.047 1 95.75 190 ASP A O 1
ATOM 1529 N N . TRP A 1 191 ? -4.211 21.5 24.641 1 96.06 191 TRP A N 1
ATOM 1530 C CA . TRP A 1 191 ? -4.59 22.844 24.234 1 96.06 191 TRP A CA 1
ATOM 1531 C C . TRP A 1 191 ? -6.09 22.922 23.953 1 96.06 191 TRP A C 1
ATOM 1533 O O . TRP A 1 191 ? -6.609 24 23.656 1 96.06 191 TRP A O 1
ATOM 1543 N N . MET A 1 192 ? -6.832 21.828 24 1 96.75 192 MET A N 1
ATOM 1544 C CA . MET A 1 192 ? -8.289 21.812 23.875 1 96.75 192 MET A CA 1
ATOM 1545 C C . MET A 1 192 ? -8.891 20.688 24.719 1 96.75 192 MET A C 1
ATOM 1547 O O . MET A 1 192 ? -8.227 19.688 25 1 96.75 192 MET A O 1
ATOM 1551 N N . PRO A 1 193 ? -10.141 20.875 25.172 1 97.12 193 PRO A N 1
ATOM 1552 C CA . PRO A 1 193 ? -10.797 19.844 25.969 1 97.12 193 PRO A CA 1
ATOM 1553 C C . PRO A 1 193 ? -11.445 18.75 25.109 1 97.12 193 PRO A C 1
ATOM 1555 O O . PRO A 1 193 ? -11.477 18.875 23.891 1 97.12 193 PRO A O 1
ATOM 1558 N N . TYR A 1 194 ? -11.875 17.688 25.797 1 97.31 194 TYR A N 1
ATOM 1559 C CA . TYR A 1 194 ? -12.734 16.688 25.172 1 97.31 194 TYR A CA 1
ATOM 1560 C C . TYR A 1 194 ? -14 17.328 24.609 1 97.31 194 TYR A C 1
ATOM 1562 O O . TYR A 1 194 ? -14.633 18.156 25.281 1 97.31 194 TYR A O 1
ATOM 1570 N N . VAL A 1 195 ? -14.32 17.047 23.406 1 98.12 195 VAL A N 1
ATOM 1571 C CA . VAL A 1 195 ? -15.562 17.547 22.812 1 98.12 195 VAL A CA 1
ATOM 1572 C C . VAL A 1 195 ? -16.641 16.469 22.922 1 98.12 195 VAL A C 1
ATOM 1574 O O . VAL A 1 195 ? -16.516 15.391 22.344 1 98.12 195 VAL A O 1
ATOM 1577 N N . PRO A 1 196 ? -17.703 16.75 23.656 1 97.75 196 PRO A N 1
ATOM 1578 C CA . PRO A 1 196 ? -18.766 15.742 23.766 1 97.75 196 PRO A CA 1
ATOM 1579 C C . PRO A 1 196 ? -19.25 15.242 22.422 1 97.75 196 PRO A C 1
ATOM 1581 O O . PRO A 1 196 ? -19.484 16.031 21.5 1 97.75 196 PRO A O 1
ATOM 1584 N N . GLY A 1 197 ? -19.312 13.914 22.297 1 97.69 197 GLY A N 1
ATOM 1585 C CA . GLY A 1 197 ? -19.703 13.297 21.031 1 97.69 197 GLY A CA 1
ATOM 1586 C C . GLY A 1 197 ? -18.547 13.102 20.078 1 97.69 197 GLY A C 1
ATOM 1587 O O . GLY A 1 197 ? -18.672 12.422 19.062 1 97.69 197 GLY A O 1
ATOM 1588 N N . LEU A 1 198 ? -17.391 13.672 20.375 1 98.19 198 LEU A N 1
ATOM 1589 C CA . LEU A 1 198 ? -16.156 13.492 19.625 1 98.19 198 LEU A CA 1
ATOM 1590 C C . LEU A 1 198 ? -16.328 13.914 18.172 1 98.19 198 LEU A C 1
ATOM 1592 O O . LEU A 1 198 ? -15.891 13.211 17.266 1 98.19 198 LEU A O 1
ATOM 1596 N N . LEU A 1 199 ? -17.109 14.969 18 1 98.19 199 LEU A N 1
ATOM 1597 C CA . LEU A 1 199 ? -17.344 15.617 16.703 1 98.19 199 LEU A CA 1
ATOM 1598 C C . LEU A 1 199 ? -18.078 14.672 15.758 1 98.19 199 LEU A C 1
ATOM 1600 O O . LEU A 1 199 ? -17.844 14.695 14.547 1 98.19 199 LEU A O 1
ATOM 1604 N N . THR A 1 200 ? -18.922 13.82 16.25 1 98.06 200 THR A N 1
ATOM 1605 C CA . THR A 1 200 ? -19.812 12.992 15.461 1 98.06 200 THR A CA 1
ATOM 1606 C C . THR A 1 200 ? -20.812 13.852 14.688 1 98.06 200 THR A C 1
ATOM 1608 O O . THR A 1 200 ? -21.438 14.742 15.258 1 98.06 200 THR A O 1
ATOM 1611 N N . GLY A 1 201 ? -20.906 13.609 13.367 1 98.44 201 GLY A N 1
ATOM 1612 C CA . GLY A 1 201 ? -21.875 14.344 12.57 1 98.44 201 GLY A CA 1
ATOM 1613 C C . GLY A 1 201 ? -21.562 14.328 11.086 1 98.44 201 GLY A C 1
ATOM 1614 O O . GLY A 1 201 ? -20.656 13.617 10.648 1 98.44 201 GLY A O 1
ATOM 1615 N N . ILE A 1 202 ? -22.391 14.961 10.289 1 98.38 202 ILE A N 1
ATOM 1616 C CA . ILE A 1 202 ? -22.109 15.281 8.891 1 98.38 202 ILE A CA 1
ATOM 1617 C C . ILE A 1 202 ? -21.25 16.531 8.812 1 98.38 202 ILE A C 1
ATOM 1619 O O . ILE A 1 202 ? -21.766 17.656 8.836 1 98.38 202 ILE A O 1
ATOM 1623 N N . THR A 1 203 ? -19.984 16.344 8.68 1 98 203 THR A N 1
ATOM 1624 C CA . THR A 1 203 ? -19.016 17.375 9.008 1 98 203 THR A CA 1
ATOM 1625 C C . THR A 1 203 ? -18.609 18.156 7.762 1 98 203 THR A C 1
ATOM 1627 O O . THR A 1 203 ? -17.828 19.094 7.84 1 98 203 THR A O 1
ATOM 1630 N N . ASP A 1 204 ? -19.156 17.781 6.621 1 97.12 204 ASP A N 1
ATOM 1631 C CA . ASP A 1 204 ? -18.875 18.484 5.375 1 97.12 204 ASP A CA 1
ATOM 1632 C C . ASP A 1 204 ? -20.109 18.578 4.492 1 97.12 204 ASP A C 1
ATOM 1634 O O . ASP A 1 204 ? -21.203 18.203 4.91 1 97.12 204 ASP A O 1
ATOM 1638 N N . ASP A 1 205 ? -20.031 19.016 3.328 1 96.56 205 ASP A N 1
ATOM 1639 C CA . ASP A 1 205 ? -21.156 19.438 2.484 1 96.56 205 ASP A CA 1
ATOM 1640 C C . ASP A 1 205 ? -21.984 18.234 2.035 1 96.56 205 ASP A C 1
ATOM 1642 O O . ASP A 1 205 ? -21.453 17.141 1.855 1 96.56 205 ASP A O 1
ATOM 1646 N N . VAL A 1 206 ? -23.25 18.422 1.878 1 97.81 206 VAL A N 1
ATOM 1647 C CA . VAL A 1 206 ? -24.219 17.547 1.224 1 97.81 206 VAL A CA 1
ATOM 1648 C C . VAL A 1 206 ? -24.906 18.297 0.092 1 97.81 206 VAL A C 1
ATOM 1650 O O . VAL A 1 206 ? -25.359 19.422 0.278 1 97.81 206 VAL A O 1
ATOM 1653 N N . TYR A 1 207 ? -24.984 17.719 -1.101 1 97.38 207 TYR A N 1
ATOM 1654 C CA . TYR A 1 207 ? -25.578 18.453 -2.219 1 97.38 207 TYR A CA 1
ATOM 1655 C C . TYR A 1 207 ? -26.016 17.484 -3.324 1 97.38 207 TYR A C 1
ATOM 1657 O O . TYR A 1 207 ? -25.656 16.312 -3.307 1 97.38 207 TYR A O 1
ATOM 1665 N N . LEU A 1 208 ? -26.781 17.953 -4.223 1 96.81 208 LEU A N 1
ATOM 1666 C CA . LEU A 1 208 ? -27.172 17.234 -5.43 1 96.81 208 LEU A CA 1
ATOM 1667 C C . LEU A 1 208 ? -26.438 17.781 -6.648 1 96.81 208 LEU A C 1
ATOM 1669 O O . LEU A 1 208 ? -26.156 18.984 -6.723 1 96.81 208 LEU A O 1
ATOM 1673 N N . THR A 1 209 ? -26.109 16.922 -7.523 1 96.62 209 THR A N 1
ATOM 1674 C CA . THR A 1 209 ? -25.594 17.297 -8.836 1 96.62 209 THR A CA 1
ATOM 1675 C C . THR A 1 209 ? -26.359 16.562 -9.938 1 96.62 209 THR A C 1
ATOM 1677 O O . THR A 1 209 ? -27.062 15.594 -9.672 1 96.62 209 THR A O 1
ATOM 1680 N N . LYS A 1 210 ? -26.234 17.109 -11.078 1 95.81 210 LYS A N 1
ATOM 1681 C CA . LYS A 1 210 ? -26.844 16.484 -12.25 1 95.81 210 LYS A CA 1
ATOM 1682 C C . LYS A 1 210 ? -25.844 16.328 -13.383 1 95.81 210 LYS A C 1
ATOM 1684 O O . LYS A 1 210 ? -24.922 17.141 -13.531 1 95.81 210 LYS A O 1
ATOM 1689 N N . ASN A 1 211 ? -25.906 15.273 -14.086 1 95.69 211 ASN A N 1
ATOM 1690 C CA . ASN A 1 211 ? -25.141 15.07 -15.312 1 95.69 211 ASN A CA 1
ATOM 1691 C C . ASN A 1 211 ? -25.922 14.195 -16.312 1 95.69 211 ASN A C 1
ATOM 1693 O O . ASN A 1 211 ? -26.984 13.672 -15.984 1 95.69 211 ASN A O 1
ATOM 1697 N N . GLY A 1 212 ? -25.422 14.172 -17.531 1 95.56 212 GLY A N 1
ATOM 1698 C CA . GLY A 1 212 ? -26 13.312 -18.547 1 95.56 212 GLY A CA 1
ATOM 1699 C C . GLY A 1 212 ? -25.516 11.883 -18.469 1 95.56 212 GLY A C 1
ATOM 1700 O O . GLY A 1 212 ? -25.328 11.344 -17.375 1 95.56 212 GLY A O 1
ATOM 1701 N N . GLU A 1 213 ? -25.328 11.25 -19.609 1 94.75 213 GLU A N 1
ATOM 1702 C CA . GLU A 1 213 ? -25.016 9.828 -19.734 1 94.75 213 GLU A CA 1
ATOM 1703 C C . GLU A 1 213 ? -23.594 9.523 -19.266 1 94.75 213 GLU A C 1
ATOM 1705 O O . GLU A 1 213 ? -23.312 8.414 -18.812 1 94.75 213 GLU A O 1
ATOM 1710 N N . VAL A 1 214 ? -22.734 10.539 -19.391 1 97.31 214 VAL A N 1
ATOM 1711 C CA . VAL A 1 214 ? -21.328 10.352 -19.047 1 97.31 214 VAL A CA 1
ATOM 1712 C C . VAL A 1 214 ? -20.891 11.438 -18.062 1 97.31 214 VAL A C 1
ATOM 1714 O O . VAL A 1 214 ? -21.266 12.602 -18.219 1 97.31 214 VAL A O 1
ATOM 1717 N N . SER A 1 215 ? -20.219 11.039 -17.031 1 97.19 215 SER A N 1
ATOM 1718 C CA . SER A 1 215 ? -19.703 12.008 -16.078 1 97.19 215 SER A CA 1
ATOM 1719 C C . SER A 1 215 ? -18.188 12.117 -16.141 1 97.19 215 SER A C 1
ATOM 1721 O O . SER A 1 215 ? -17.5 11.164 -16.516 1 97.19 215 SER A O 1
ATOM 1723 N N . ILE A 1 216 ? -17.656 13.273 -15.852 1 97.44 216 ILE A N 1
ATOM 1724 C CA . ILE A 1 216 ? -16.234 13.523 -15.641 1 97.44 216 ILE A CA 1
ATOM 1725 C C . ILE A 1 216 ? -15.883 13.266 -14.172 1 97.44 216 ILE A C 1
ATOM 1727 O O . ILE A 1 216 ? -16.547 13.781 -13.266 1 97.44 216 ILE A O 1
ATOM 1731 N N . VAL A 1 217 ? -14.836 12.453 -13.984 1 96.44 217 VAL A N 1
ATOM 1732 C CA . VAL A 1 217 ? -14.477 12.078 -12.625 1 96.44 217 VAL A CA 1
ATOM 1733 C C . VAL A 1 217 ? -13.031 12.477 -12.344 1 96.44 217 VAL A C 1
ATOM 1735 O O . VAL A 1 217 ? -12.125 12.125 -13.102 1 96.44 217 VAL A O 1
ATOM 1738 N N . ASP A 1 218 ? -12.734 13.242 -11.297 1 96.69 218 ASP A N 1
ATOM 1739 C CA . ASP A 1 218 ? -11.461 13.578 -10.664 1 96.69 218 ASP A CA 1
ATOM 1740 C C . ASP A 1 218 ? -10.469 14.117 -11.688 1 96.69 218 ASP A C 1
ATOM 1742 O O . ASP A 1 218 ? -9.336 13.633 -11.781 1 96.69 218 ASP A O 1
ATOM 1746 N N . PRO A 1 219 ? -10.852 15.117 -12.406 1 98.19 219 PRO A N 1
ATOM 1747 C CA . PRO A 1 219 ? -9.836 15.727 -13.273 1 98.19 219 PRO A CA 1
ATOM 1748 C C . PRO A 1 219 ? -8.633 16.234 -12.492 1 98.19 219 PRO A C 1
ATOM 1750 O O . PRO A 1 219 ? -8.781 16.766 -11.391 1 98.19 219 PRO A O 1
ATOM 1753 N N . TRP A 1 220 ? -7.398 16.016 -13.016 1 98.31 220 TRP A N 1
ATOM 1754 C CA . TRP A 1 220 ? -6.121 16.297 -12.367 1 98.31 220 TRP A CA 1
ATOM 1755 C C . TRP A 1 220 ? -5.156 16.969 -13.328 1 98.31 220 TRP A C 1
ATOM 1757 O O . TRP A 1 220 ? -4.758 16.391 -14.336 1 98.31 220 TRP A O 1
ATOM 1767 N N . ILE A 1 221 ? -4.824 18.25 -13.047 1 98.5 221 ILE A N 1
ATOM 1768 C CA . ILE A 1 221 ? -3.889 19 -13.875 1 98.5 221 ILE A CA 1
ATOM 1769 C C . ILE A 1 221 ? -2.525 19.062 -13.188 1 98.5 221 ILE A C 1
ATOM 1771 O O . ILE A 1 221 ? -2.418 19.484 -12.039 1 98.5 221 ILE A O 1
ATOM 1775 N N . ARG A 1 222 ? -1.518 18.641 -13.891 1 97.94 222 ARG A N 1
ATOM 1776 C CA . ARG A 1 222 ? -0.147 18.641 -13.391 1 97.94 222 ARG A CA 1
ATOM 1777 C C . ARG A 1 222 ? 0.725 19.609 -14.188 1 97.94 222 ARG A C 1
ATOM 1779 O O . ARG A 1 222 ? 0.433 19.891 -15.352 1 97.94 222 ARG A O 1
ATOM 1786 N N . SER A 1 223 ? 1.729 20.156 -13.523 1 98.12 223 SER A N 1
ATOM 1787 C CA . SER A 1 223 ? 2.66 21.062 -14.211 1 98.12 223 SER A CA 1
ATOM 1788 C C . SER A 1 223 ? 4.105 20.688 -13.906 1 98.12 223 SER A C 1
ATOM 1790 O O . SER A 1 223 ? 4.43 20.281 -12.781 1 98.12 223 SER A O 1
ATOM 1792 N N . LYS A 1 224 ? 4.906 20.75 -14.898 1 97.81 224 LYS A N 1
ATOM 1793 C CA . LYS A 1 224 ? 6.363 20.781 -14.797 1 97.81 224 LYS A CA 1
ATOM 1794 C C . LYS A 1 224 ? 6.914 22.141 -15.203 1 97.81 224 LYS A C 1
ATOM 1796 O O . LYS A 1 224 ? 6.406 22.766 -16.141 1 97.81 224 LYS A O 1
ATOM 1801 N N . VAL A 1 225 ? 7.883 22.531 -14.43 1 98.44 225 VAL A N 1
ATOM 1802 C CA . VAL A 1 225 ? 8.484 23.844 -14.688 1 98.44 225 VAL A CA 1
ATOM 1803 C C . VAL A 1 225 ? 9.992 23.672 -14.906 1 98.44 225 VAL A C 1
ATOM 1805 O O . VAL A 1 225 ? 10.789 24.031 -14.031 1 98.44 225 VAL A O 1
ATOM 1808 N N . PRO A 1 226 ? 10.383 23.328 -16.109 1 96.62 226 PRO A N 1
ATOM 1809 C CA . PRO A 1 226 ? 11.812 23.125 -16.375 1 96.62 226 PRO A CA 1
ATOM 1810 C C . PRO A 1 226 ? 12.617 24.422 -16.234 1 96.62 226 PRO A C 1
ATOM 1812 O O . PRO A 1 226 ? 13.812 24.375 -15.938 1 96.62 226 PRO A O 1
ATOM 1815 N N . SER A 1 227 ? 11.938 25.516 -16.516 1 96.81 227 SER A N 1
ATOM 1816 C CA . SER A 1 227 ? 12.484 26.844 -16.281 1 96.81 227 SER A CA 1
ATOM 1817 C C . SER A 1 227 ? 11.383 27.859 -15.961 1 96.81 227 SER A C 1
ATOM 1819 O O . SER A 1 227 ? 10.203 27.594 -16.219 1 96.81 227 SER A O 1
ATOM 1821 N N . LYS A 1 228 ? 11.75 28.984 -15.438 1 95.5 228 LYS A N 1
ATOM 1822 C CA . LYS A 1 228 ? 10.758 29.984 -15.031 1 95.5 228 LYS A CA 1
ATOM 1823 C C . LYS A 1 228 ? 10.008 30.531 -16.234 1 95.5 228 LYS A C 1
ATOM 1825 O O . LYS A 1 228 ? 8.93 31.109 -16.094 1 95.5 228 LYS A O 1
ATOM 1830 N N . ASN A 1 229 ? 10.57 30.312 -17.453 1 97.25 229 ASN A N 1
ATOM 1831 C CA . ASN A 1 229 ? 9.953 30.875 -18.656 1 97.25 229 ASN A CA 1
ATOM 1832 C C . ASN A 1 229 ? 9.188 29.797 -19.438 1 97.25 229 ASN A C 1
ATOM 1834 O O . ASN A 1 229 ? 8.695 30.062 -20.531 1 97.25 229 ASN A O 1
ATOM 1838 N N . LYS A 1 230 ? 9.117 28.641 -18.891 1 97.88 230 LYS A N 1
ATOM 1839 C CA . LYS A 1 230 ? 8.453 27.547 -19.594 1 97.88 230 LYS A CA 1
ATOM 1840 C C . LYS A 1 230 ? 7.789 26.578 -18.625 1 97.88 230 LYS A C 1
ATOM 1842 O O . LYS A 1 230 ? 8.383 26.219 -17.609 1 97.88 230 LYS A O 1
ATOM 1847 N N . ALA A 1 231 ? 6.578 26.234 -18.938 1 98.38 231 ALA A N 1
ATOM 1848 C CA . ALA A 1 231 ? 5.871 25.188 -18.188 1 98.38 231 ALA A CA 1
ATOM 1849 C C . ALA A 1 231 ? 5.195 24.203 -19.125 1 98.38 231 ALA A C 1
ATOM 1851 O O . ALA A 1 231 ? 4.871 24.547 -20.266 1 98.38 231 ALA A O 1
ATOM 1852 N N . VAL A 1 232 ? 5.094 22.984 -18.734 1 98.56 232 VAL A N 1
ATOM 1853 C CA . VAL A 1 232 ? 4.406 21.938 -19.484 1 98.56 232 VAL A CA 1
ATOM 1854 C C . VAL A 1 232 ? 3.27 21.359 -18.641 1 98.56 232 VAL A C 1
ATOM 1856 O O . VAL A 1 232 ? 3.482 20.953 -17.5 1 98.56 232 VAL A O 1
ATOM 1859 N N . LEU A 1 233 ? 2.076 21.328 -19.234 1 98.5 233 LEU A N 1
ATOM 1860 C CA . LEU A 1 233 ? 0.9 20.844 -18.516 1 98.5 233 LEU A CA 1
ATOM 1861 C C . LEU A 1 233 ? 0.521 19.438 -18.984 1 98.5 233 LEU A C 1
ATOM 1863 O O . LEU A 1 233 ? 0.889 19.031 -20.094 1 98.5 233 LEU A O 1
ATOM 1867 N N . SER A 1 234 ? -0.078 18.703 -18.156 1 98.38 234 SER A N 1
ATOM 1868 C CA . SER A 1 234 ? -0.823 17.5 -18.5 1 98.38 234 SER A CA 1
ATOM 1869 C C . SER A 1 234 ? -2.152 17.438 -17.766 1 98.38 234 SER A C 1
ATOM 1871 O O . SER A 1 234 ? -2.295 18.016 -16.688 1 98.38 234 SER A O 1
ATOM 1873 N N . LEU A 1 235 ? -3.145 16.812 -18.312 1 98.38 235 LEU A N 1
ATOM 1874 C CA . LEU A 1 235 ? -4.477 16.609 -17.75 1 98.38 235 LEU A CA 1
ATOM 1875 C C . LEU A 1 235 ? -4.84 15.133 -17.703 1 98.38 235 LEU A C 1
ATOM 1877 O O . LEU A 1 235 ? -4.793 14.453 -18.734 1 98.38 235 LEU A O 1
ATOM 1881 N N . GLN A 1 236 ? -5.039 14.625 -16.594 1 97.94 236 GLN A N 1
ATOM 1882 C CA . GLN A 1 236 ? -5.617 13.297 -16.422 1 97.94 236 GLN A CA 1
ATOM 1883 C C . GLN A 1 236 ? -7.047 13.383 -15.898 1 97.94 236 GLN A C 1
ATOM 1885 O O . GLN A 1 236 ? -7.355 14.203 -15.039 1 97.94 236 GLN A O 1
ATOM 1890 N N . LEU A 1 237 ? -7.977 12.586 -16.375 1 97.81 237 LEU A N 1
ATOM 1891 C CA . LEU A 1 237 ? -9.352 12.508 -15.891 1 97.81 237 LEU A CA 1
ATOM 1892 C C . LEU A 1 237 ? -9.945 11.133 -16.156 1 97.81 237 LEU A C 1
ATOM 1894 O O . LEU A 1 237 ? -9.367 10.328 -16.891 1 97.81 237 LEU A O 1
ATOM 1898 N N . GLU A 1 238 ? -11.055 10.867 -15.492 1 96.44 238 GLU A N 1
ATOM 1899 C CA . GLU A 1 238 ? -11.828 9.664 -15.797 1 96.44 238 GLU A CA 1
ATOM 1900 C C . GLU A 1 238 ? -13.203 10.023 -16.359 1 96.44 238 GLU A C 1
ATOM 1902 O O . GLU A 1 238 ? -13.758 11.078 -16.031 1 96.44 238 GLU A O 1
ATOM 1907 N N . LEU A 1 239 ? -13.672 9.211 -17.25 1 97.56 239 LEU A N 1
ATOM 1908 C CA . LEU A 1 239 ? -15.062 9.258 -17.703 1 97.56 239 LEU A CA 1
ATOM 1909 C C . LEU A 1 239 ? -15.82 8.008 -17.25 1 97.56 239 LEU A C 1
ATOM 1911 O O . LEU A 1 239 ? -15.281 6.902 -17.281 1 97.56 239 LEU A O 1
ATOM 1915 N N . ARG A 1 240 ? -16.938 8.195 -16.734 1 96.38 240 ARG A N 1
ATOM 1916 C CA . ARG A 1 240 ? -17.797 7.09 -16.344 1 96.38 240 ARG A CA 1
ATOM 1917 C C . ARG A 1 240 ? -19.062 7.055 -17.188 1 96.38 240 ARG A C 1
ATOM 1919 O O . ARG A 1 240 ? -19.828 8.031 -17.219 1 96.38 240 ARG A O 1
ATOM 1926 N N . ASN A 1 241 ? -19.328 5.988 -17.891 1 96.62 241 ASN A N 1
ATOM 1927 C CA . ASN A 1 241 ? -20.516 5.77 -18.703 1 96.62 241 ASN A CA 1
ATOM 1928 C C . ASN A 1 241 ? -21.625 5.098 -17.906 1 96.62 241 ASN A C 1
ATOM 1930 O O . ASN A 1 241 ? -21.469 3.957 -17.469 1 96.62 241 ASN A O 1
ATOM 1934 N N . HIS A 1 242 ? -22.688 5.758 -17.734 1 94.69 242 HIS A N 1
ATOM 1935 C CA . HIS A 1 242 ? -23.781 5.262 -16.906 1 94.69 242 HIS A CA 1
ATOM 1936 C C . HIS A 1 242 ? -24.812 4.516 -17.734 1 94.69 242 HIS A C 1
ATOM 1938 O O . HIS A 1 242 ? -25.891 4.164 -17.234 1 94.69 242 HIS A O 1
ATOM 1944 N N . THR A 1 243 ? -24.516 4.285 -19.031 1 93.69 243 THR A N 1
ATOM 1945 C CA . THR A 1 243 ? -25.469 3.645 -19.938 1 93.69 243 THR A CA 1
ATOM 1946 C C . THR A 1 243 ? -25.016 2.238 -20.297 1 93.69 243 THR A C 1
ATOM 1948 O O . THR A 1 243 ? -23.906 1.825 -19.938 1 93.69 243 THR A O 1
ATOM 1951 N N . ASP A 1 244 ? -25.859 1.548 -21.016 1 89.94 244 ASP A N 1
ATOM 1952 C CA . ASP A 1 244 ? -25.562 0.173 -21.406 1 89.94 244 ASP A CA 1
ATOM 1953 C C . ASP A 1 244 ? -25.078 0.113 -22.859 1 89.94 244 ASP A C 1
ATOM 1955 O O . ASP A 1 244 ? -25.078 -0.952 -23.469 1 89.94 244 ASP A O 1
ATOM 1959 N N . ILE A 1 245 ? -24.719 1.21 -23.359 1 93.44 245 ILE A N 1
ATOM 1960 C CA . ILE A 1 245 ? -24.141 1.264 -24.703 1 93.44 245 ILE A CA 1
ATOM 1961 C C . ILE A 1 245 ? -22.859 2.092 -24.688 1 93.44 245 ILE A C 1
ATOM 1963 O O . ILE A 1 245 ? -22.656 2.922 -23.797 1 93.44 245 ILE A O 1
ATOM 1967 N N . GLU A 1 246 ? -22 1.836 -25.578 1 94.88 246 GLU A N 1
ATOM 1968 C CA . GLU A 1 246 ? -20.797 2.637 -25.75 1 94.88 246 GLU A CA 1
ATOM 1969 C C . GLU A 1 246 ? -21.125 4.09 -26.062 1 94.88 246 GLU A C 1
ATOM 1971 O O . GLU A 1 246 ? -22.047 4.371 -26.844 1 94.88 246 GLU A O 1
ATOM 1976 N N . GLN A 1 247 ? -20.5 5.027 -25.438 1 95.94 247 GLN A N 1
ATOM 1977 C CA . GLN A 1 247 ? -20.719 6.449 -25.672 1 95.94 247 GLN A CA 1
ATOM 1978 C C . GLN A 1 247 ? -19.516 7.09 -26.344 1 95.94 247 GLN A C 1
ATOM 1980 O O . GLN A 1 247 ? -18.375 6.922 -25.891 1 95.94 247 GLN A O 1
ATOM 1985 N N . LYS A 1 248 ? -19.766 7.707 -27.469 1 96.56 248 LYS A N 1
ATOM 1986 C CA . LYS A 1 248 ? -18.781 8.547 -28.141 1 96.56 248 LYS A CA 1
ATOM 1987 C C . LYS A 1 248 ? -19.062 10.023 -27.906 1 96.56 248 LYS A C 1
ATOM 1989 O O . LYS A 1 248 ? -20.203 10.469 -28.031 1 96.56 248 LYS A O 1
ATOM 1994 N N . GLY A 1 249 ? -18.094 10.719 -27.422 1 97.44 249 GLY A N 1
ATOM 1995 C CA . GLY A 1 249 ? -18.281 12.141 -27.156 1 97.44 249 GLY A CA 1
ATOM 1996 C C . GLY A 1 249 ? -17 12.945 -27.344 1 97.44 249 GLY A C 1
ATOM 1997 O O . GLY A 1 249 ? -16.016 12.43 -27.859 1 97.44 249 GLY A O 1
ATOM 1998 N N . VAL A 1 250 ? -17.141 14.234 -27.062 1 98.12 250 VAL A N 1
ATOM 1999 C CA . VAL A 1 250 ? -16.031 15.172 -27.234 1 98.12 250 VAL A CA 1
ATOM 2000 C C . VAL A 1 250 ? -15.75 15.891 -25.906 1 98.12 250 VAL A C 1
ATOM 2002 O O . VAL A 1 250 ? -16.672 16.438 -25.297 1 98.12 250 VAL A O 1
ATOM 2005 N N . LEU A 1 251 ? -14.508 15.789 -25.422 1 98.38 251 LEU A N 1
ATOM 2006 C CA . LEU A 1 251 ? -14.062 16.594 -24.297 1 98.38 251 LEU A CA 1
ATOM 2007 C C . LEU A 1 251 ? -13.562 17.953 -24.75 1 98.38 251 LEU A C 1
ATOM 2009 O O . LEU A 1 251 ? -12.711 18.047 -25.625 1 98.38 251 LEU A O 1
ATOM 2013 N N . LYS A 1 252 ? -14.086 19.031 -24.234 1 98.31 252 LYS A N 1
ATOM 2014 C CA . LYS A 1 252 ? -13.648 20.391 -24.484 1 98.31 252 LYS A CA 1
ATOM 2015 C C . LYS A 1 252 ? -13.086 21.031 -23.203 1 98.31 252 LYS A C 1
ATOM 2017 O O . LYS A 1 252 ? -13.641 20.828 -22.125 1 98.31 252 LYS A O 1
ATOM 2022 N N . GLY A 1 253 ? -11.969 21.719 -23.328 1 98.19 253 GLY A N 1
ATOM 2023 C CA . GLY A 1 253 ? -11.375 22.422 -22.203 1 98.19 253 GLY A CA 1
ATOM 2024 C C . GLY A 1 253 ? -10.891 23.812 -22.562 1 98.19 253 GLY A C 1
ATOM 2025 O O . GLY A 1 253 ? -10.5 24.062 -23.703 1 98.19 253 GLY A O 1
ATOM 2026 N N . ILE A 1 254 ? -10.977 24.703 -21.625 1 98.38 254 ILE A N 1
ATOM 2027 C CA . ILE A 1 254 ? -10.438 26.062 -21.75 1 98.38 254 ILE A CA 1
ATOM 2028 C C . ILE A 1 254 ? -9.719 26.453 -20.469 1 98.38 254 ILE A C 1
ATOM 2030 O O . ILE A 1 254 ? -10.297 26.391 -19.375 1 98.38 254 ILE A O 1
ATOM 2034 N N . ILE A 1 255 ? -8.484 26.812 -20.562 1 98.31 255 ILE A N 1
ATOM 2035 C CA . ILE A 1 255 ? -7.684 27.266 -19.438 1 98.31 255 ILE A CA 1
ATOM 2036 C C . ILE A 1 255 ? -7.543 28.797 -19.484 1 98.31 255 ILE A C 1
ATOM 2038 O O . ILE A 1 255 ? -7.234 29.359 -20.547 1 98.31 255 ILE A O 1
ATOM 2042 N N . GLN A 1 256 ? -7.863 29.391 -18.375 1 98 256 GLN A N 1
ATOM 2043 C CA . GLN A 1 256 ? -7.703 30.844 -18.203 1 98 256 GLN A CA 1
ATOM 2044 C C . GLN A 1 256 ? -6.785 31.141 -17.016 1 98 256 GLN A C 1
ATOM 2046 O O . GLN A 1 256 ? -6.777 30.422 -16.031 1 98 256 GLN A O 1
ATOM 2051 N N . PRO A 1 257 ? -6.129 32.312 -17.016 1 96.69 257 PRO A N 1
ATOM 2052 C CA . PRO A 1 257 ? -5.949 33.188 -18.188 1 96.69 257 PRO A CA 1
ATOM 2053 C C . PRO A 1 257 ? -5.168 32.5 -19.312 1 96.69 257 PRO A C 1
ATOM 2055 O O . PRO A 1 257 ? -4.664 31.391 -19.141 1 96.69 257 PRO A O 1
ATOM 2058 N N . GLY A 1 258 ? -5.133 33.031 -20.422 1 95.25 258 GLY A N 1
ATOM 2059 C CA . GLY A 1 258 ? -4.371 32.562 -21.578 1 95.25 258 GLY A CA 1
ATOM 2060 C C . GLY A 1 258 ? -5.246 32 -22.688 1 95.25 258 GLY A C 1
ATOM 2061 O O . GLY A 1 258 ? -4.789 31.844 -23.812 1 95.25 258 GLY A O 1
ATOM 2062 N N . ASN A 1 259 ? -6.496 31.734 -22.375 1 96.56 259 ASN A N 1
ATOM 2063 C CA . ASN A 1 259 ? -7.434 31.188 -23.359 1 96.56 259 ASN A CA 1
ATOM 2064 C C . ASN A 1 259 ? -6.855 29.984 -24.078 1 96.56 259 ASN A C 1
ATOM 2066 O O . ASN A 1 259 ? -6.836 29.938 -25.312 1 96.56 259 ASN A O 1
ATOM 2070 N N . ILE A 1 260 ? -6.324 29.078 -23.359 1 97.31 260 ILE A N 1
ATOM 2071 C CA . ILE A 1 260 ? -5.777 27.828 -23.906 1 97.31 260 ILE A CA 1
ATOM 2072 C C . ILE A 1 260 ? -6.906 26.828 -24.125 1 97.31 260 ILE A C 1
ATOM 2074 O O . ILE A 1 260 ? -7.43 26.25 -23.172 1 97.31 260 ILE A O 1
ATOM 2078 N N . GLU A 1 261 ? -7.254 26.578 -25.344 1 98 261 GLU A N 1
ATOM 2079 C CA . GLU A 1 261 ? -8.375 25.703 -25.672 1 98 261 GLU A CA 1
ATOM 2080 C C . GLU A 1 261 ? -7.887 24.375 -26.234 1 98 261 GLU A C 1
ATOM 2082 O O . GLU A 1 261 ? -6.895 24.328 -26.969 1 98 261 GLU A O 1
ATOM 2087 N N . PHE A 1 262 ? -8.508 23.312 -25.891 1 97.75 262 PHE A N 1
ATOM 2088 C CA . PHE A 1 262 ? -8.211 22 -26.453 1 97.75 262 PHE A CA 1
ATOM 2089 C C . PHE A 1 262 ? -9.484 21.156 -26.578 1 97.75 262 PHE A C 1
ATOM 2091 O O . PHE A 1 262 ? -10.453 21.391 -25.844 1 97.75 262 PHE A O 1
ATOM 2098 N N . THR A 1 263 ? -9.562 20.281 -27.5 1 97.81 263 THR A N 1
ATOM 2099 C CA . THR A 1 263 ? -10.688 19.391 -27.781 1 97.81 263 THR A CA 1
ATOM 2100 C C . THR A 1 263 ? -10.188 17.984 -28.141 1 97.81 263 THR A C 1
ATOM 2102 O O . THR A 1 263 ? -9.188 17.844 -28.844 1 97.81 263 THR A O 1
ATOM 2105 N N . GLU A 1 264 ? -10.805 16.984 -27.594 1 97.38 264 GLU A N 1
ATOM 2106 C CA . GLU A 1 264 ? -10.414 15.602 -27.859 1 97.38 264 GLU A CA 1
ATOM 2107 C C . GLU A 1 264 ? -11.641 14.695 -27.953 1 97.38 264 GLU A C 1
ATOM 2109 O O . GLU A 1 264 ? -12.547 14.773 -27.125 1 97.38 264 GLU A O 1
ATOM 2114 N N . ASP A 1 265 ? -11.734 13.836 -29 1 97.31 265 ASP A N 1
ATOM 2115 C CA . ASP A 1 265 ? -12.75 12.797 -29.094 1 97.31 265 ASP A CA 1
ATOM 2116 C C . ASP A 1 265 ? -12.406 11.609 -28.203 1 97.31 265 ASP A C 1
ATOM 2118 O O . ASP A 1 265 ? -11.312 11.055 -28.297 1 97.31 265 ASP A O 1
ATOM 2122 N N . LEU A 1 266 ? -13.273 11.273 -27.312 1 96.81 266 LEU A N 1
ATOM 2123 C CA . LEU A 1 266 ? -13.07 10.156 -26.391 1 96.81 266 LEU A CA 1
ATOM 2124 C C . LEU A 1 266 ? -14.25 9.195 -26.438 1 96.81 266 LEU A C 1
ATOM 2126 O O . LEU A 1 266 ? -15.406 9.633 -26.531 1 96.81 266 LEU A O 1
ATOM 2130 N N . VAL A 1 267 ? -13.984 7.906 -26.391 1 95.94 267 VAL A N 1
ATOM 2131 C CA . VAL A 1 267 ? -14.992 6.848 -26.375 1 95.94 267 VAL A CA 1
ATOM 2132 C C . VAL A 1 267 ? -14.891 6.059 -25.078 1 95.94 267 VAL A C 1
ATOM 2134 O O . VAL A 1 267 ? -13.781 5.797 -24.594 1 95.94 267 VAL A O 1
ATOM 2137 N N . ILE A 1 268 ? -16.016 5.75 -24.453 1 94.81 268 ILE A N 1
ATOM 2138 C CA . ILE A 1 268 ? -16.031 4.984 -23.219 1 94.81 268 ILE A CA 1
ATOM 2139 C C . ILE A 1 268 ? -17.031 3.836 -23.344 1 94.81 268 ILE A C 1
ATOM 2141 O O . ILE A 1 268 ? -18.172 4.035 -23.766 1 94.81 268 ILE A O 1
ATOM 2145 N N . GLU A 1 269 ? -16.656 2.66 -22.969 1 91.5 269 GLU A N 1
ATOM 2146 C CA . GLU A 1 269 ? -17.484 1.461 -23.062 1 91.5 269 GLU A CA 1
ATOM 2147 C C . GLU A 1 269 ? -18.688 1.552 -22.125 1 91.5 269 GLU A C 1
ATOM 2149 O O . GLU A 1 269 ? -18.656 2.311 -21.156 1 91.5 269 GLU A O 1
ATOM 2154 N N . ALA A 1 270 ? -19.688 0.726 -22.438 1 91.5 270 ALA A N 1
ATOM 2155 C CA . ALA A 1 270 ? -20.922 0.676 -21.656 1 91.5 270 ALA A CA 1
ATOM 2156 C C . ALA A 1 270 ? -20.641 0.328 -20.188 1 91.5 270 ALA A C 1
ATOM 2158 O O . ALA A 1 270 ? -19.938 -0.644 -19.906 1 91.5 270 ALA A O 1
ATOM 2159 N N . GLY A 1 271 ? -21.109 1.156 -19.297 1 89.75 271 GLY A N 1
ATOM 2160 C CA . GLY A 1 271 ? -21.078 0.879 -17.875 1 89.75 271 GLY A CA 1
ATOM 2161 C C . GLY A 1 271 ? -19.688 0.947 -17.281 1 89.75 271 GLY A C 1
ATOM 2162 O O . GLY A 1 271 ? -19.453 0.503 -16.156 1 89.75 271 GLY A O 1
ATOM 2163 N N . LYS A 1 272 ? -18.734 1.542 -18.016 1 88.81 272 LYS A N 1
ATOM 2164 C CA . LYS A 1 272 ? -17.344 1.493 -17.562 1 88.81 272 LYS A CA 1
ATOM 2165 C C . LYS A 1 272 ? -16.844 2.883 -17.172 1 88.81 272 LYS A C 1
ATOM 2167 O O . LYS A 1 272 ? -17.5 3.887 -17.484 1 88.81 272 LYS A O 1
ATOM 2172 N N . GLN A 1 273 ? -15.867 2.865 -16.375 1 92.69 273 GLN A N 1
ATOM 2173 C CA . GLN A 1 273 ? -15.094 4.055 -16.031 1 92.69 273 GLN A CA 1
ATOM 2174 C C . GLN A 1 273 ? -13.648 3.922 -16.5 1 92.69 273 GLN A C 1
ATOM 2176 O O . GLN A 1 273 ? -13 2.9 -16.266 1 92.69 273 GLN A O 1
ATOM 2181 N N . ARG A 1 274 ? -13.133 4.891 -17.266 1 92.5 274 ARG A N 1
ATOM 2182 C CA . ARG A 1 274 ? -11.789 4.812 -17.828 1 92.5 274 ARG A CA 1
ATOM 2183 C C . ARG A 1 274 ? -11.008 6.094 -17.562 1 92.5 274 ARG A C 1
ATOM 2185 O O . ARG A 1 274 ? -11.586 7.18 -17.531 1 92.5 274 ARG A O 1
ATOM 2192 N N . THR A 1 275 ? -9.695 5.887 -17.375 1 94.31 275 THR A N 1
ATOM 2193 C CA . THR A 1 275 ? -8.781 7.012 -17.203 1 94.31 275 THR A CA 1
ATOM 2194 C C . THR A 1 275 ? -8.219 7.465 -18.547 1 94.31 275 THR A C 1
ATOM 2196 O O . THR A 1 275 ? -7.844 6.637 -19.375 1 94.31 275 THR A O 1
ATOM 2199 N N . PHE A 1 276 ? -8.133 8.711 -18.797 1 96.31 276 PHE A N 1
ATOM 2200 C CA . PHE A 1 276 ? -7.543 9.32 -19.984 1 96.31 276 PHE A CA 1
ATOM 2201 C C . PHE A 1 276 ? -6.449 10.305 -19.594 1 96.31 276 PHE A C 1
ATOM 2203 O O . PHE A 1 276 ? -6.578 11.039 -18.625 1 96.31 276 PHE A O 1
ATOM 2210 N N . LEU A 1 277 ? -5.359 10.336 -20.281 1 97 277 LEU A N 1
ATOM 2211 C CA . LEU A 1 277 ? -4.242 11.25 -20.094 1 97 277 LEU A CA 1
ATOM 2212 C C . LEU A 1 277 ? -4.031 12.117 -21.328 1 97 277 LEU A C 1
ATOM 2214 O O . LEU A 1 277 ? -3.879 11.594 -22.438 1 97 277 LEU A O 1
ATOM 2218 N N . LEU A 1 278 ? -4.094 13.375 -21.234 1 97.81 278 LEU A N 1
ATOM 2219 C CA . LEU A 1 278 ? -3.812 14.375 -22.266 1 97.81 278 LEU A CA 1
ATOM 2220 C C . LEU A 1 278 ? -2.57 15.18 -21.922 1 97.81 278 LEU A C 1
ATOM 2222 O O . LEU A 1 278 ? -2.504 15.797 -20.844 1 97.81 278 LEU A O 1
ATOM 2226 N N . ASP A 1 279 ? -1.587 15.195 -22.812 1 97.62 279 ASP A N 1
ATOM 2227 C CA . ASP A 1 279 ? -0.337 15.891 -22.516 1 97.62 279 ASP A CA 1
ATOM 2228 C C . ASP A 1 279 ? 0.143 16.672 -23.734 1 97.62 279 ASP A C 1
ATOM 2230 O O . ASP A 1 279 ? -0.621 16.906 -24.688 1 97.62 279 ASP A O 1
ATOM 2234 N N . ASP A 1 280 ? 1.384 17.125 -23.656 1 96.56 280 ASP A N 1
ATOM 2235 C CA . ASP A 1 280 ? 1.929 18.016 -24.672 1 96.56 280 ASP A CA 1
ATOM 2236 C C . ASP A 1 280 ? 2.205 17.25 -25.969 1 96.56 280 ASP A C 1
ATOM 2238 O O . ASP A 1 280 ? 2.391 17.859 -27.031 1 96.56 280 ASP A O 1
ATOM 2242 N N . SER A 1 281 ? 2.219 15.898 -25.922 1 95.88 281 SER A N 1
ATOM 2243 C CA . SER A 1 281 ? 2.354 15.117 -27.141 1 95.88 281 SER A CA 1
ATOM 2244 C C . SER A 1 281 ? 1.093 15.211 -28 1 95.88 281 SER A C 1
ATOM 2246 O O . SER A 1 281 ? 1.161 15.125 -29.234 1 95.88 281 SER A O 1
ATOM 2248 N N . LYS A 1 282 ? -0.003 15.438 -27.312 1 94.44 282 LYS A N 1
ATOM 2249 C CA . LYS A 1 282 ? -1.289 15.555 -28 1 94.44 282 LYS A CA 1
ATOM 2250 C C . LYS A 1 282 ? -1.626 17.016 -28.281 1 94.44 282 LYS A C 1
ATOM 2252 O O . LYS A 1 282 ? -2.26 17.328 -29.281 1 94.44 282 LYS A O 1
ATOM 2257 N N . PHE A 1 283 ? -1.316 17.844 -27.344 1 97 283 PHE A N 1
ATOM 2258 C CA . PHE A 1 283 ? -1.646 19.266 -27.453 1 97 283 PHE A CA 1
ATOM 2259 C C . PHE A 1 283 ? -0.407 20.125 -27.234 1 97 283 PHE A C 1
ATOM 2261 O O . PHE A 1 283 ? -0.013 20.375 -26.109 1 97 283 PHE A O 1
ATOM 2268 N N . SER A 1 284 ? 0.047 20.734 -28.234 1 96.81 284 SER A N 1
ATOM 2269 C CA . SER A 1 284 ? 1.23 21.578 -28.141 1 96.81 284 SER A CA 1
ATOM 2270 C C . SER A 1 284 ? 0.962 22.797 -27.266 1 96.81 284 SER A C 1
ATOM 2272 O O . SER A 1 284 ? 1.883 23.359 -26.672 1 96.81 284 SER A O 1
ATOM 2274 N N . GLN A 1 285 ? -0.297 23.234 -27.172 1 96.31 285 GLN A N 1
ATOM 2275 C CA . GLN A 1 285 ? -0.643 24.422 -26.375 1 96.31 285 GLN A CA 1
ATOM 2276 C C . GLN A 1 285 ? -0.499 24.141 -24.891 1 96.31 285 GLN A C 1
ATOM 2278 O O . GLN A 1 285 ? -0.557 25.078 -24.078 1 96.31 285 GLN A O 1
ATOM 2283 N N . PHE A 1 286 ? -0.251 22.922 -24.469 1 98 286 PHE A N 1
ATOM 2284 C CA . PHE A 1 286 ? 0.03 22.578 -23.078 1 98 286 PHE A CA 1
ATOM 2285 C C . PHE A 1 286 ? 1.444 23 -22.703 1 98 286 PHE A C 1
ATOM 2287 O O . PHE A 1 286 ? 1.804 23 -21.516 1 98 286 PHE A O 1
ATOM 2294 N N . ILE A 1 287 ? 2.275 23.375 -23.703 1 98.25 287 ILE A N 1
ATOM 2295 C CA . ILE A 1 287 ? 3.551 24.047 -23.438 1 98.25 287 ILE A CA 1
ATOM 2296 C C . ILE A 1 287 ? 3.334 25.547 -23.297 1 98.25 287 ILE A C 1
ATOM 2298 O O . ILE A 1 287 ? 3.014 26.234 -24.266 1 98.25 287 ILE A O 1
ATOM 2302 N N . ILE A 1 288 ? 3.422 26.078 -22.141 1 97.94 288 ILE A N 1
ATOM 2303 C CA . ILE A 1 288 ? 3.133 27.469 -21.844 1 97.94 288 ILE A CA 1
ATOM 2304 C C . ILE A 1 288 ? 4.434 28.266 -21.781 1 97.94 288 ILE A C 1
ATOM 2306 O O . ILE A 1 288 ? 5.301 27.984 -20.938 1 97.94 288 ILE A O 1
ATOM 2310 N N . GLN A 1 289 ? 4.527 29.25 -22.578 1 97.31 289 GLN A N 1
ATOM 2311 C CA . GLN A 1 289 ? 5.668 30.156 -22.547 1 97.31 289 GLN A CA 1
ATOM 2312 C C . GLN A 1 289 ? 5.418 31.312 -21.578 1 97.31 289 GLN A C 1
ATOM 2314 O O . GLN A 1 289 ? 4.328 31.891 -21.562 1 97.31 289 GLN A O 1
ATOM 2319 N N . ASN A 1 290 ? 6.34 31.641 -20.781 1 97.12 290 ASN A N 1
ATOM 2320 C CA . ASN A 1 290 ? 6.285 32.719 -19.781 1 97.12 290 ASN A CA 1
ATOM 2321 C C . ASN A 1 290 ? 5.043 32.594 -18.906 1 97.12 290 ASN A C 1
ATOM 2323 O O . ASN A 1 290 ? 4.262 33.531 -18.797 1 97.12 290 ASN A O 1
ATOM 2327 N N . PRO A 1 291 ? 4.941 31.469 -18.297 1 98.12 291 PRO A N 1
ATOM 2328 C CA . PRO A 1 291 ? 3.762 31.234 -17.453 1 98.12 291 PRO A CA 1
ATOM 2329 C C . PRO A 1 291 ? 3.693 32.188 -16.25 1 98.12 291 PRO A C 1
ATOM 2331 O O . PRO A 1 291 ? 4.73 32.562 -15.727 1 98.12 291 PRO A O 1
ATOM 2334 N N . ALA A 1 292 ? 2.484 32.594 -15.82 1 98.38 292 ALA A N 1
ATOM 2335 C CA . ALA A 1 292 ? 2.291 33.188 -14.5 1 98.38 292 ALA A CA 1
ATOM 2336 C C . ALA A 1 292 ? 2.381 32.125 -13.398 1 98.38 292 ALA A C 1
ATOM 2338 O O . ALA A 1 292 ? 1.403 31.422 -13.125 1 98.38 292 ALA A O 1
ATOM 2339 N N . LEU A 1 293 ? 3.494 32 -12.797 1 98.69 293 LEU A N 1
ATOM 2340 C CA . LEU A 1 293 ? 3.775 30.922 -11.852 1 98.69 293 LEU A CA 1
ATOM 2341 C C . LEU A 1 293 ? 3.127 31.203 -10.5 1 98.69 293 LEU A C 1
ATOM 2343 O O . LEU A 1 293 ? 2.893 32.375 -10.148 1 98.69 293 LEU A O 1
ATOM 2347 N N . TRP A 1 294 ? 2.76 30.234 -9.789 1 98.81 294 TRP A N 1
ATOM 2348 C CA . TRP A 1 294 ? 2.34 30.328 -8.398 1 98.81 294 TRP A CA 1
ATOM 2349 C C . TRP A 1 294 ? 3.547 30.406 -7.469 1 98.81 294 TRP A C 1
ATOM 2351 O O . TRP A 1 294 ? 4.453 29.578 -7.547 1 98.81 294 TRP A O 1
ATOM 2361 N N . TRP A 1 295 ? 3.613 31.375 -6.586 1 98.69 295 TRP A N 1
ATOM 2362 C CA . TRP A 1 295 ? 4.703 31.578 -5.637 1 98.69 295 TRP A CA 1
ATOM 2363 C C . TRP A 1 295 ? 4.172 31.688 -4.211 1 98.69 295 TRP A C 1
ATOM 2365 O O . TRP A 1 295 ? 3.074 32.219 -3.994 1 98.69 295 TRP A O 1
ATOM 2375 N N . PRO A 1 296 ? 4.938 31.203 -3.273 1 98.5 296 PRO A N 1
ATOM 2376 C CA . PRO A 1 296 ? 4.574 31.484 -1.882 1 98.5 296 PRO A CA 1
ATOM 2377 C C . PRO A 1 296 ? 4.781 32.938 -1.497 1 98.5 296 PRO A C 1
ATOM 2379 O O . PRO A 1 296 ? 5.566 33.656 -2.137 1 98.5 296 PRO A O 1
ATOM 2382 N N . ASN A 1 297 ? 4.086 33.312 -0.444 1 98.69 297 ASN A N 1
ATOM 2383 C CA . ASN A 1 297 ? 4.18 34.625 0.125 1 98.69 297 ASN A CA 1
ATOM 2384 C C . ASN A 1 297 ? 5.633 35.062 0.333 1 98.69 297 ASN A C 1
ATOM 2386 O O . ASN A 1 297 ? 6.414 34.312 0.941 1 98.69 297 ASN A O 1
ATOM 2390 N N . GLY A 1 298 ? 6.008 36.219 -0.267 1 97.06 298 GLY A N 1
ATOM 2391 C CA . GLY A 1 298 ? 7.363 36.719 -0.145 1 97.06 298 GLY A CA 1
ATOM 2392 C C . GLY A 1 298 ? 8.219 36.438 -1.362 1 97.06 298 GLY A C 1
ATOM 2393 O O . GLY A 1 298 ? 9.25 37.062 -1.568 1 97.06 298 GLY A O 1
ATOM 2394 N N . TYR A 1 299 ? 7.816 35.562 -2.244 1 97.69 299 TYR A N 1
ATOM 2395 C CA . TYR A 1 299 ? 8.672 35.125 -3.338 1 97.69 299 TYR A CA 1
ATOM 2396 C C . TYR A 1 299 ? 8.047 35.469 -4.688 1 97.69 299 TYR A C 1
ATOM 2398 O O . TYR A 1 299 ? 8.672 35.25 -5.734 1 97.69 299 TYR A O 1
ATOM 2406 N N . GLY A 1 300 ? 6.859 35.906 -4.652 1 97.31 300 GLY A N 1
ATOM 2407 C CA . GLY A 1 300 ? 6.129 36.281 -5.852 1 97.31 300 GLY A CA 1
ATOM 2408 C C . GLY A 1 300 ? 4.625 36.25 -5.672 1 97.31 300 GLY A C 1
ATOM 2409 O O . GLY A 1 300 ? 4.133 36.094 -4.555 1 97.31 300 GLY A O 1
ATOM 2410 N N . GLN A 1 301 ? 3.895 36.469 -6.785 1 97.94 301 GLN A N 1
ATOM 2411 C CA . GLN A 1 301 ? 2.436 36.438 -6.742 1 97.94 301 GLN A CA 1
ATOM 2412 C C . GLN A 1 301 ? 1.914 35 -6.844 1 97.94 301 GLN A C 1
ATOM 2414 O O . GLN A 1 301 ? 2.449 34.188 -7.605 1 97.94 301 GLN A O 1
ATOM 2419 N N . PRO A 1 302 ? 0.981 34.625 -6.043 1 98.75 302 PRO A N 1
ATOM 2420 C CA . PRO A 1 302 ? 0.382 33.312 -6.145 1 98.75 302 PRO A CA 1
ATOM 2421 C C . PRO A 1 302 ? -0.64 33.219 -7.277 1 98.75 302 PRO A C 1
ATOM 2423 O O . PRO A 1 302 ? -1.832 33.031 -7.02 1 98.75 302 PRO A O 1
ATOM 2426 N N . ASN A 1 303 ? -0.168 33.219 -8.508 1 98.81 303 ASN A N 1
ATOM 2427 C CA . ASN A 1 303 ? -1.051 33.188 -9.664 1 98.81 303 ASN A CA 1
ATOM 2428 C C . ASN A 1 303 ? -1.799 31.859 -9.773 1 98.81 303 ASN A C 1
ATOM 2430 O O . ASN A 1 303 ? -1.231 30.797 -9.508 1 98.81 303 ASN A O 1
ATOM 2434 N N . LEU A 1 304 ? -3.066 31.969 -10.156 1 98.75 304 LEU A N 1
ATOM 2435 C CA . LEU A 1 304 ? -3.904 30.781 -10.328 1 98.75 304 LEU A CA 1
ATOM 2436 C C . LEU A 1 304 ? -4.539 30.766 -11.719 1 98.75 304 LEU A C 1
ATOM 2438 O O . LEU A 1 304 ? -4.672 31.812 -12.359 1 98.75 304 LEU A O 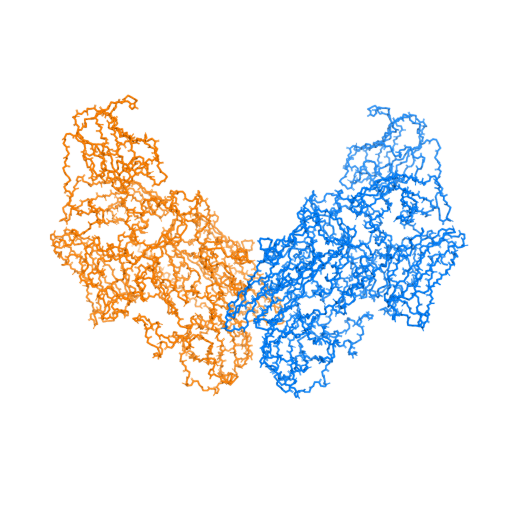1
ATOM 2442 N N . TYR A 1 305 ? -4.809 29.578 -12.125 1 98.69 305 TYR A N 1
ATOM 2443 C CA . TYR A 1 305 ? -5.512 29.297 -13.375 1 98.69 305 TYR A CA 1
ATOM 2444 C C . TYR A 1 305 ? -6.812 28.547 -13.109 1 98.69 305 TYR A C 1
ATOM 2446 O O . TYR A 1 305 ? -7.012 28 -12.023 1 98.69 305 TYR A O 1
ATOM 2454 N N . THR A 1 306 ? -7.703 28.641 -14.039 1 98.31 306 THR A N 1
ATOM 2455 C CA . THR A 1 306 ? -8.891 27.797 -14.047 1 98.31 306 THR A CA 1
ATOM 2456 C C . THR A 1 306 ? -8.969 27 -15.344 1 98.31 306 THR A C 1
ATOM 2458 O O . THR A 1 306 ? -8.477 27.438 -16.391 1 98.31 306 THR A O 1
ATOM 2461 N N . CYS A 1 307 ? -9.445 25.797 -15.258 1 98.38 307 CYS A N 1
ATOM 2462 C CA . CYS A 1 307 ? -9.734 24.953 -16.406 1 98.38 307 CYS A CA 1
ATOM 2463 C C . CYS A 1 307 ? -11.188 24.5 -16.406 1 98.38 307 CYS A C 1
ATOM 2465 O O . CYS A 1 307 ? -11.609 23.766 -15.516 1 98.38 307 CYS A O 1
ATOM 2467 N N . GLU A 1 308 ? -11.93 24.938 -17.359 1 98.19 308 GLU A N 1
ATOM 2468 C CA . GLU A 1 308 ? -13.297 24.469 -17.531 1 98.19 308 GLU A CA 1
ATOM 2469 C C . GLU A 1 308 ? -13.352 23.281 -18.484 1 98.19 308 GLU A C 1
ATOM 2471 O O . GLU A 1 308 ? -12.875 23.359 -19.625 1 98.19 308 GLU A O 1
ATOM 2476 N N . LEU A 1 309 ? -13.898 22.141 -18.047 1 98.19 309 LEU A N 1
ATOM 2477 C CA . LEU A 1 309 ? -14.031 20.922 -18.828 1 98.19 309 LEU A CA 1
ATOM 2478 C C . LEU A 1 309 ? -15.5 20.625 -19.109 1 98.19 309 LEU A C 1
ATOM 2480 O O . LEU A 1 309 ? -16.344 20.75 -18.234 1 98.19 309 LEU A O 1
ATOM 2484 N N . THR A 1 310 ? -15.82 20.312 -20.359 1 98.19 310 THR A N 1
ATOM 2485 C CA . THR A 1 310 ? -17.141 19.875 -20.766 1 98.19 310 THR A CA 1
ATOM 2486 C C . THR A 1 310 ? -17.047 18.609 -21.641 1 98.19 310 THR A C 1
ATOM 2488 O O . THR A 1 310 ? -16.297 18.578 -22.609 1 98.19 310 THR A O 1
ATOM 2491 N N . TYR A 1 311 ? -17.703 17.578 -21.25 1 98.19 311 TYR A N 1
ATOM 2492 C CA . TYR A 1 311 ? -17.844 16.406 -22.109 1 98.19 311 TYR A CA 1
ATOM 2493 C C . TYR A 1 311 ? -19.188 16.422 -22.828 1 98.19 311 TYR A C 1
ATOM 2495 O O . TYR A 1 311 ? -20.234 16.469 -22.203 1 98.19 311 TYR A O 1
ATOM 2503 N N . MET A 1 312 ? -19.141 16.391 -24.141 1 97.69 312 MET A N 1
ATOM 2504 C CA . MET A 1 312 ? -20.328 16.484 -25 1 97.69 312 MET A CA 1
ATOM 2505 C C . MET A 1 312 ? -20.688 15.117 -25.562 1 97.69 312 MET A C 1
ATOM 2507 O O . MET A 1 312 ? -19.828 14.398 -26.062 1 97.69 312 MET A O 1
ATOM 2511 N N . VAL A 1 313 ? -21.891 14.758 -25.391 1 96.44 313 VAL A N 1
ATOM 2512 C CA . VAL A 1 313 ? -22.438 13.578 -26.031 1 96.44 313 VAL A CA 1
ATOM 2513 C C . VAL A 1 313 ? -23.578 13.984 -26.969 1 96.44 313 VAL A C 1
ATOM 2515 O O . VAL A 1 313 ? -24.516 14.664 -26.562 1 96.44 313 VAL A O 1
ATOM 2518 N N . ASN A 1 314 ? -23.578 13.586 -28.266 1 92.31 314 ASN A N 1
ATOM 2519 C CA . ASN A 1 314 ? -24.594 13.906 -29.266 1 92.31 314 ASN A CA 1
ATOM 2520 C C . ASN A 1 314 ? -24.891 15.398 -29.297 1 92.31 314 ASN A C 1
ATOM 2522 O O . ASN A 1 314 ? -26.062 15.805 -29.312 1 92.31 314 ASN A O 1
ATOM 2526 N N . GLY A 1 315 ? -23.922 16.188 -29.109 1 92.38 315 GLY A N 1
ATOM 2527 C CA . GLY A 1 315 ? -24.047 17.641 -29.25 1 92.38 315 GLY A CA 1
ATOM 2528 C C . GLY A 1 315 ? -24.516 18.328 -27.984 1 92.38 315 GLY A C 1
ATOM 2529 O O . GLY A 1 315 ? -24.625 19.547 -27.938 1 92.38 315 GLY A O 1
ATOM 2530 N N . LYS A 1 316 ? -24.75 17.562 -26.953 1 94.69 316 LYS A N 1
ATOM 2531 C CA . LYS A 1 316 ? -25.203 18.125 -25.672 1 94.69 316 LYS A CA 1
ATOM 2532 C C . LYS A 1 316 ? -24.172 17.875 -24.578 1 94.69 316 LYS A C 1
ATOM 2534 O O . LYS A 1 316 ? -23.547 16.812 -24.531 1 94.69 316 LYS A O 1
ATOM 2539 N N . ALA A 1 317 ? -24.062 18.844 -23.719 1 95.75 317 ALA A N 1
ATOM 2540 C CA . ALA A 1 317 ? -23.156 18.672 -22.578 1 95.75 317 ALA A CA 1
ATOM 2541 C C . ALA A 1 317 ? -23.672 17.594 -21.641 1 95.75 317 ALA A C 1
ATOM 2543 O O . ALA A 1 317 ? -24.781 17.688 -21.125 1 95.75 317 ALA A O 1
ATOM 2544 N N . SER A 1 318 ? -22.859 16.594 -21.453 1 97.12 318 SER A N 1
ATOM 2545 C CA . SER A 1 318 ? -23.203 15.531 -20.516 1 97.12 318 SER A CA 1
ATOM 2546 C C . SER A 1 318 ? -22.766 15.883 -19.094 1 97.12 318 SER A C 1
ATOM 2548 O O . SER A 1 318 ? -23.422 15.516 -18.125 1 97.12 318 SER A O 1
ATOM 2550 N N . ASP A 1 319 ? -21.594 16.5 -19 1 97.06 319 ASP A N 1
ATOM 2551 C CA . ASP A 1 319 ? -21.078 16.953 -17.703 1 97.06 319 ASP A CA 1
ATOM 2552 C C . ASP A 1 319 ? -20.125 18.125 -17.875 1 97.06 319 ASP A C 1
ATOM 2554 O O . ASP A 1 319 ? -19.547 18.328 -18.953 1 97.06 319 ASP A O 1
ATOM 2558 N N . LYS A 1 320 ? -20.031 18.891 -16.891 1 96.81 320 LYS A N 1
ATOM 2559 C CA . LYS A 1 320 ? -19.141 20.047 -16.828 1 96.81 320 LYS A CA 1
ATOM 2560 C C . LYS A 1 320 ? -18.453 20.156 -15.477 1 96.81 320 LYS A C 1
ATOM 2562 O O . LYS A 1 320 ? -19.078 19.922 -14.438 1 96.81 320 LYS A O 1
ATOM 2567 N N . GLN A 1 321 ? -17.141 20.484 -15.492 1 96.25 321 GLN A N 1
ATOM 2568 C CA . GLN A 1 321 ? -16.391 20.688 -14.266 1 96.25 321 GLN A CA 1
ATOM 2569 C C . GLN A 1 321 ? -15.391 21.828 -14.414 1 96.25 321 GLN A C 1
ATOM 2571 O O . GLN A 1 321 ? -14.828 22.031 -15.492 1 96.25 321 GLN A O 1
ATOM 2576 N N . ASN A 1 322 ? -15.211 22.594 -13.398 1 96.06 322 ASN A N 1
ATOM 2577 C CA . ASN A 1 322 ? -14.219 23.672 -13.328 1 96.06 322 ASN A CA 1
ATOM 2578 C C . ASN A 1 322 ? -13.156 23.375 -12.281 1 96.06 322 ASN A C 1
ATOM 2580 O O . ASN A 1 322 ? -13.469 23.078 -11.125 1 96.06 322 ASN A O 1
ATOM 2584 N N . ILE A 1 323 ? -11.914 23.453 -12.672 1 96.75 323 ILE A N 1
ATOM 2585 C CA . ILE A 1 323 ? -10.781 23.156 -11.797 1 96.75 323 ILE A CA 1
ATOM 2586 C C . ILE A 1 323 ? -9.914 24.406 -11.625 1 96.75 323 ILE A C 1
ATOM 2588 O O . ILE A 1 323 ? -9.609 25.094 -12.602 1 96.75 323 ILE A O 1
ATOM 2592 N N . THR A 1 324 ? -9.57 24.75 -10.43 1 98.25 324 THR A N 1
ATOM 2593 C CA . THR A 1 324 ? -8.57 25.781 -10.148 1 98.25 324 THR A CA 1
ATOM 2594 C C . THR A 1 324 ? -7.223 25.125 -9.836 1 98.25 324 THR A C 1
ATOM 2596 O O . THR A 1 324 ? -7.156 24.125 -9.125 1 98.25 324 THR A O 1
ATOM 2599 N N . PHE A 1 325 ? -6.152 25.625 -10.453 1 98.5 325 PHE A N 1
ATOM 2600 C CA . PHE A 1 325 ? -4.816 25.094 -10.219 1 98.5 325 PHE A CA 1
ATOM 2601 C C . PHE A 1 325 ? -3.77 26.203 -10.352 1 98.5 325 PHE A C 1
ATOM 2603 O O . PHE A 1 325 ? -4.082 27.312 -10.773 1 98.5 325 PHE A O 1
ATOM 2610 N N . GLY A 1 326 ? -2.588 25.953 -9.867 1 98.81 326 GLY A N 1
ATOM 2611 C CA . GLY A 1 326 ? -1.439 26.828 -10.039 1 98.81 326 GLY A CA 1
ATOM 2612 C C . GLY A 1 326 ? -0.278 26.156 -10.75 1 98.81 326 GLY A C 1
ATOM 2613 O O . GLY A 1 326 ? 0.005 24.984 -10.516 1 98.81 326 GLY A O 1
ATOM 2614 N N . ILE A 1 327 ? 0.3 26.859 -11.695 1 98.75 327 ILE A N 1
ATOM 2615 C CA . ILE A 1 327 ? 1.479 26.328 -12.367 1 98.75 327 ILE A CA 1
ATOM 2616 C C . ILE A 1 327 ? 2.707 26.5 -11.477 1 98.75 327 ILE A C 1
ATOM 2618 O O . ILE A 1 327 ? 3.088 27.625 -11.148 1 98.75 327 ILE A O 1
ATOM 2622 N N . ARG A 1 328 ? 3.268 25.359 -11.062 1 98.75 328 ARG A N 1
ATOM 2623 C CA . ARG A 1 328 ? 4.465 25.328 -10.234 1 98.75 328 ARG A CA 1
ATOM 2624 C C . ARG A 1 328 ? 5.094 23.953 -10.227 1 98.75 328 ARG A C 1
ATOM 2626 O O . ARG A 1 328 ? 4.473 22.969 -10.664 1 98.75 328 ARG A O 1
ATOM 2633 N N . GLU A 1 329 ? 6.27 23.828 -9.773 1 98.56 329 GLU A N 1
ATOM 2634 C CA . GLU A 1 329 ? 6.945 22.562 -9.523 1 98.56 329 GLU A CA 1
ATOM 2635 C C . GLU A 1 329 ? 7.68 22.594 -8.18 1 98.56 329 GLU A C 1
ATOM 2637 O O . GLU A 1 329 ? 8.547 23.438 -7.961 1 98.56 329 GLU A O 1
ATOM 2642 N N . TYR A 1 330 ? 7.285 21.688 -7.258 1 98.38 330 TYR A N 1
ATOM 2643 C CA . TYR A 1 330 ? 7.953 21.562 -5.969 1 98.38 330 TYR A CA 1
ATOM 2644 C C . TYR A 1 330 ? 9.211 20.703 -6.094 1 98.38 330 TYR A C 1
ATOM 2646 O O . TYR A 1 330 ? 9.344 19.906 -7.023 1 98.38 330 TYR A O 1
ATOM 2654 N N . GLY A 1 331 ? 10.156 20.953 -5.211 1 97.19 331 GLY A N 1
ATOM 2655 C CA . GLY A 1 331 ? 11.328 20.109 -5.016 1 97.19 331 GLY A CA 1
ATOM 2656 C C . GLY A 1 331 ? 11.812 20.094 -3.574 1 97.19 331 GLY A C 1
ATOM 2657 O O . GLY A 1 331 ? 11.367 20.891 -2.754 1 97.19 331 GLY A O 1
ATOM 2658 N N . SER A 1 332 ? 12.531 19.047 -3.221 1 96.25 332 SER A N 1
ATOM 2659 C CA . SER A 1 332 ? 13.148 18.953 -1.902 1 96.25 332 SER A CA 1
ATOM 2660 C C . SER A 1 332 ? 14.531 18.312 -1.979 1 96.25 332 SER A C 1
ATOM 2662 O O . SER A 1 332 ? 14.789 17.5 -2.873 1 96.25 332 SER A O 1
ATOM 2664 N N . GLU A 1 333 ? 15.43 18.719 -1.131 1 95.31 333 GLU A N 1
ATOM 2665 C CA . GLU A 1 333 ? 16.75 18.109 -1.026 1 95.31 333 GLU A CA 1
ATOM 2666 C C . GLU A 1 333 ? 17.297 18.203 0.397 1 95.31 333 GLU A C 1
ATOM 2668 O O . GLU A 1 333 ? 16.812 19.016 1.196 1 95.31 333 GLU A O 1
ATOM 2673 N N . LEU A 1 334 ? 18.188 17.344 0.71 1 93.5 334 LEU A N 1
ATOM 2674 C CA . LEU A 1 334 ? 18.938 17.469 1.954 1 93.5 334 LEU A CA 1
ATOM 2675 C C . LEU A 1 334 ? 20.234 18.219 1.733 1 93.5 334 LEU A C 1
ATOM 2677 O O . LEU A 1 334 ? 21.047 17.844 0.881 1 93.5 334 LEU A O 1
ATOM 2681 N N . VAL A 1 335 ? 20.359 19.328 2.336 1 93.38 335 VAL A N 1
ATOM 2682 C CA . VAL A 1 335 ? 21.609 20.078 2.34 1 93.38 335 VAL A CA 1
ATOM 2683 C C . VAL A 1 335 ? 22.281 19.953 3.711 1 93.38 335 VAL A C 1
ATOM 2685 O O . VAL A 1 335 ? 21.766 20.484 4.703 1 93.38 335 VAL A O 1
ATOM 2688 N N . ASP A 1 336 ? 23.359 19.312 3.836 1 88.94 336 ASP A N 1
ATOM 2689 C CA . ASP A 1 336 ? 24.062 19.047 5.09 1 88.94 336 ASP A CA 1
ATOM 2690 C C . ASP A 1 336 ? 23.125 18.406 6.113 1 88.94 336 ASP A C 1
ATOM 2692 O O . ASP A 1 336 ? 23.109 18.797 7.281 1 88.94 336 ASP A O 1
ATOM 2696 N N . GLY A 1 337 ? 22.266 17.578 5.625 1 89.44 337 GLY A N 1
ATOM 2697 C CA . GLY A 1 337 ? 21.375 16.781 6.473 1 89.44 337 GLY A CA 1
ATOM 2698 C C . GLY A 1 337 ? 20.078 17.5 6.816 1 89.44 337 GLY A C 1
ATOM 2699 O O . GLY A 1 337 ? 19.234 16.953 7.52 1 89.44 337 GLY A O 1
ATOM 2700 N N . VAL A 1 338 ? 19.891 18.719 6.293 1 92.94 338 VAL A N 1
ATOM 2701 C CA . VAL A 1 338 ? 18.688 19.5 6.609 1 92.94 338 VAL A CA 1
ATOM 2702 C C . VAL A 1 338 ? 17.781 19.562 5.391 1 92.94 338 VAL A C 1
ATOM 2704 O O . VAL A 1 338 ? 18.234 19.766 4.266 1 92.94 338 VAL A O 1
ATOM 2707 N N . LEU A 1 339 ? 16.547 19.344 5.578 1 95.56 339 LEU A N 1
ATOM 2708 C CA . LEU A 1 339 ? 15.547 19.406 4.512 1 95.56 339 LEU A CA 1
ATOM 2709 C C . LEU A 1 339 ? 15.414 20.828 3.982 1 95.56 339 LEU A C 1
ATOM 2711 O O . LEU A 1 339 ? 15.211 21.766 4.758 1 95.56 339 LEU A O 1
ATOM 2715 N N . HIS A 1 340 ? 15.609 20.984 2.701 1 97.06 340 HIS A N 1
ATOM 2716 C CA . HIS A 1 340 ? 15.336 22.219 1.979 1 97.06 340 HIS A CA 1
ATOM 2717 C C . HIS A 1 340 ? 14.195 22.031 0.983 1 97.06 340 HIS A C 1
ATOM 2719 O O . HIS A 1 340 ? 14.219 21.109 0.171 1 97.06 340 HIS A O 1
ATOM 2725 N N . LEU A 1 341 ? 13.18 22.891 1.068 1 98.06 341 LEU A N 1
ATOM 2726 C CA . LEU A 1 341 ? 12.094 22.891 0.095 1 98.06 341 LEU A CA 1
ATOM 2727 C C . LEU A 1 341 ? 12.367 23.891 -1.023 1 98.06 341 LEU A C 1
ATOM 2729 O O . LEU A 1 341 ? 12.953 24.953 -0.786 1 98.06 341 LEU A O 1
ATOM 2733 N N . LYS A 1 342 ? 12 23.516 -2.182 1 98 342 LYS A N 1
ATOM 2734 C CA . LYS A 1 342 ? 12.148 24.359 -3.355 1 98 342 LYS A CA 1
ATOM 2735 C C . LYS A 1 342 ? 10.82 24.5 -4.102 1 98 342 LYS A C 1
ATOM 2737 O O . LYS A 1 342 ? 9.961 23.625 -4.008 1 98 342 LYS A O 1
ATOM 2742 N N . ILE A 1 343 ? 10.625 25.562 -4.758 1 98.12 343 ILE A N 1
ATOM 2743 C CA . ILE A 1 343 ? 9.508 25.766 -5.668 1 98.12 343 ILE A CA 1
ATOM 2744 C C . ILE A 1 343 ? 9.977 26.516 -6.91 1 98.12 343 ILE A C 1
ATOM 2746 O O . ILE A 1 343 ? 10.695 27.516 -6.801 1 98.12 343 ILE A O 1
ATOM 2750 N N . ASN A 1 344 ? 9.703 25.984 -8.125 1 98.31 344 ASN A N 1
ATOM 2751 C CA . ASN A 1 344 ? 10.109 26.547 -9.406 1 98.31 344 ASN A CA 1
ATOM 2752 C C . ASN A 1 344 ? 11.625 26.734 -9.484 1 98.31 344 ASN A C 1
ATOM 2754 O O . ASN A 1 344 ? 12.102 27.75 -9.992 1 98.31 344 ASN A O 1
ATOM 2758 N N . GLY A 1 345 ? 12.328 25.859 -8.812 1 96.88 345 GLY A N 1
ATOM 2759 C CA . GLY A 1 345 ? 13.781 25.828 -8.875 1 96.88 345 GLY A CA 1
ATOM 2760 C C . GLY A 1 345 ? 14.438 26.656 -7.793 1 96.88 345 GLY A C 1
ATOM 2761 O O . GLY A 1 345 ? 15.664 26.641 -7.648 1 96.88 345 GLY A O 1
ATOM 2762 N N . GLU A 1 346 ? 13.688 27.359 -6.93 1 97.25 346 GLU A N 1
ATOM 2763 C CA . GLU A 1 346 ? 14.227 28.266 -5.922 1 97.25 346 GLU A CA 1
ATOM 2764 C C . GLU A 1 346 ? 14.039 27.703 -4.516 1 97.25 346 GLU A C 1
ATOM 2766 O O . GLU A 1 346 ? 12.945 27.25 -4.168 1 97.25 346 GLU A O 1
ATOM 2771 N N . PRO A 1 347 ? 15.086 27.719 -3.699 1 97.25 347 PRO A N 1
ATOM 2772 C CA . PRO A 1 347 ? 14.867 27.344 -2.299 1 97.25 347 PRO A CA 1
ATOM 2773 C C . PRO A 1 347 ? 13.977 28.344 -1.562 1 97.25 347 PRO A C 1
ATOM 2775 O O . PRO A 1 347 ? 14.055 29.547 -1.811 1 97.25 347 PRO A O 1
ATOM 2778 N N . VAL A 1 348 ? 13.18 27.875 -0.688 1 98.12 348 VAL A N 1
ATOM 2779 C CA . VAL A 1 348 ? 12.289 28.734 0.091 1 98.12 348 VAL A CA 1
ATOM 2780 C C . VAL A 1 348 ? 12.656 28.641 1.57 1 98.12 348 VAL A C 1
ATOM 2782 O O . VAL A 1 348 ? 12.734 27.562 2.139 1 98.12 348 VAL A O 1
ATOM 2785 N N . TYR A 1 349 ? 13.023 29.766 2.18 1 98.38 349 TYR A N 1
ATOM 2786 C CA . TYR A 1 349 ? 13.125 29.812 3.635 1 98.38 349 TYR A CA 1
ATOM 2787 C C . TYR A 1 349 ? 11.75 29.828 4.281 1 98.38 349 TYR A C 1
ATOM 2789 O O . TYR A 1 349 ? 10.984 30.781 4.129 1 98.38 349 TYR A O 1
ATOM 2797 N N . VAL A 1 350 ? 11.461 28.812 5.031 1 98.5 350 VAL A N 1
ATOM 2798 C CA . VAL A 1 350 ? 10.094 28.578 5.504 1 98.5 350 VAL A CA 1
ATOM 2799 C C . VAL A 1 350 ? 9.859 29.344 6.801 1 98.5 350 VAL A C 1
ATOM 2801 O O . VAL A 1 350 ? 10.664 29.266 7.734 1 98.5 350 VAL A O 1
ATOM 2804 N N . LYS A 1 351 ? 8.844 30.125 6.867 1 98.38 351 LYS A N 1
ATOM 2805 C CA . LYS A 1 351 ? 8.297 30.812 8.031 1 98.38 351 LYS A CA 1
ATOM 2806 C C . LYS A 1 351 ? 6.793 30.578 8.156 1 98.38 351 LYS A C 1
ATOM 2808 O O . LYS A 1 351 ? 6.035 30.875 7.234 1 98.38 351 LYS A O 1
ATOM 2813 N N . GLY A 1 352 ? 6.391 29.984 9.219 1 98.44 352 GLY A N 1
ATOM 2814 C CA . GLY A 1 352 ? 4.965 29.719 9.32 1 98.44 352 GLY A CA 1
ATOM 2815 C C . GLY A 1 352 ? 4.543 29.203 10.688 1 98.44 352 GLY A C 1
ATOM 2816 O O . GLY A 1 352 ? 5.145 29.562 11.695 1 98.44 352 GLY A O 1
ATOM 2817 N N . GLY A 1 353 ? 3.445 28.578 10.742 1 98.31 353 GLY A N 1
ATOM 2818 C CA . GLY A 1 353 ? 2.896 28.062 11.992 1 98.31 353 GLY A CA 1
ATOM 2819 C C . GLY A 1 353 ? 2.066 26.812 11.805 1 98.31 353 GLY A C 1
ATOM 2820 O O . GLY A 1 353 ? 1.703 26.453 10.68 1 98.31 353 GLY A O 1
ATOM 2821 N N . ASN A 1 354 ? 1.826 26.094 12.922 1 98.44 354 ASN A N 1
ATOM 2822 C CA . ASN A 1 354 ? 0.962 24.922 12.953 1 98.44 354 ASN A CA 1
ATOM 2823 C C . ASN A 1 354 ? -0.508 25.312 13.086 1 98.44 354 ASN A C 1
ATOM 2825 O O . ASN A 1 354 ? -0.845 26.219 13.844 1 98.44 354 ASN A O 1
ATOM 2829 N N . TRP A 1 355 ? -1.27 24.656 12.266 1 98.25 355 TRP A N 1
ATOM 2830 C CA . TRP A 1 355 ? -2.725 24.719 12.352 1 98.25 355 TRP A CA 1
ATOM 2831 C C . TRP A 1 355 ? -3.285 23.516 13.094 1 98.25 355 TRP A C 1
ATOM 2833 O O . TRP A 1 355 ? -3.459 22.453 12.508 1 98.25 355 TRP A O 1
ATOM 2843 N N . GLY A 1 356 ? -3.512 23.656 14.422 1 95.88 356 GLY A N 1
ATOM 2844 C CA . GLY A 1 356 ? -4.082 22.531 15.156 1 95.88 356 GLY A CA 1
ATOM 2845 C C . GLY A 1 356 ? -5.43 22.094 14.617 1 95.88 356 GLY A C 1
ATOM 2846 O O . GLY A 1 356 ? -5.508 21.156 13.828 1 95.88 356 GLY A O 1
ATOM 2847 N N . MET A 1 357 ? -6.449 22.812 14.953 1 96.44 357 MET A N 1
ATOM 2848 C CA . MET A 1 357 ? -7.789 22.75 14.383 1 96.44 357 MET A CA 1
ATOM 2849 C C . MET A 1 357 ? -8.305 24.141 14.031 1 96.44 357 MET A C 1
ATOM 2851 O O . MET A 1 357 ? -7.863 25.141 14.609 1 96.44 357 MET A O 1
ATOM 2855 N N . SER A 1 358 ? -9.18 24.141 13.117 1 96.88 358 SER A N 1
ATOM 2856 C CA . SER A 1 358 ? -9.734 25.438 12.773 1 96.88 358 SER A CA 1
ATOM 2857 C C . SER A 1 358 ? -10.57 26.016 13.914 1 96.88 358 SER A C 1
ATOM 2859 O O . SER A 1 358 ? -10.562 27.219 14.164 1 96.88 358 SER A O 1
ATOM 2861 N N . GLU A 1 359 ? -11.328 25.234 14.516 1 97.62 359 GLU A N 1
ATOM 2862 C CA . GLU A 1 359 ? -12.141 25.469 15.703 1 97.62 359 GLU A CA 1
ATOM 2863 C C . GLU A 1 359 ? -12.578 24.156 16.344 1 97.62 359 GLU A C 1
ATOM 2865 O O . GLU A 1 359 ? -12.922 23.203 15.633 1 97.62 359 GLU A O 1
ATOM 2870 N N . TYR A 1 360 ? -12.547 24.047 17.625 1 97.44 360 TYR A N 1
ATOM 2871 C CA . TYR A 1 360 ? -12.586 22.75 18.297 1 97.44 360 TYR A CA 1
ATOM 2872 C C . TYR A 1 360 ? -13.945 22.094 18.109 1 97.44 360 TYR A C 1
ATOM 2874 O O . TYR A 1 360 ? -14.086 20.875 18.281 1 97.44 360 TYR A O 1
ATOM 2882 N N . MET A 1 361 ? -14.984 22.828 17.734 1 97.69 361 MET A N 1
ATOM 2883 C CA . MET A 1 361 ? -16.312 22.266 17.484 1 97.69 361 MET A CA 1
ATOM 2884 C C . MET A 1 361 ? -16.656 22.312 15.992 1 97.69 361 MET A C 1
ATOM 2886 O O . MET A 1 361 ? -17.812 22.125 15.609 1 97.69 361 MET A O 1
ATOM 2890 N N . LEU A 1 362 ? -15.711 22.641 15.148 1 97.44 362 LEU A N 1
ATOM 2891 C CA . LEU A 1 362 ? -15.805 22.719 13.695 1 97.44 362 LEU A CA 1
ATOM 2892 C C . LEU A 1 362 ? -16.766 23.828 13.273 1 97.44 362 LEU A C 1
ATOM 2894 O O . LEU A 1 362 ? -17.547 23.656 12.336 1 97.44 362 LEU A O 1
ATOM 2898 N N . ARG A 1 363 ? -16.75 24.922 13.945 1 96.06 363 ARG A N 1
ATOM 2899 C CA . ARG A 1 363 ? -17.625 26.047 13.641 1 96.06 363 ARG A CA 1
ATOM 2900 C C . ARG A 1 363 ? -17.016 26.969 12.594 1 96.06 363 ARG A C 1
ATOM 2902 O O . ARG A 1 363 ? -17.703 27.781 11.984 1 96.06 363 ARG A O 1
ATOM 2909 N N . CYS A 1 364 ? -15.656 26.891 12.367 1 95.81 364 CYS A N 1
ATOM 2910 C CA . CYS A 1 364 ? -14.992 27.672 11.328 1 95.81 364 CYS A CA 1
ATOM 2911 C C . CYS A 1 364 ? -15.359 27.172 9.938 1 95.81 364 CYS A C 1
ATOM 2913 O O . CYS A 1 364 ? -15.109 26 9.609 1 95.81 364 CYS A O 1
ATOM 2915 N N . ARG A 1 365 ? -15.961 28.047 9.094 1 92.69 365 ARG A N 1
ATOM 2916 C CA . ARG A 1 365 ? -16.438 27.656 7.77 1 92.69 365 ARG A CA 1
ATOM 2917 C C . ARG A 1 365 ? -16.266 28.797 6.762 1 92.69 365 ARG A C 1
ATOM 2919 O O . ARG A 1 365 ? -16.156 29.953 7.145 1 92.69 365 ARG A O 1
ATOM 2926 N N . GLY A 1 366 ? -16.203 28.453 5.535 1 91.94 366 GLY A N 1
ATOM 2927 C CA . GLY A 1 366 ? -16.344 29.391 4.426 1 91.94 366 GLY A CA 1
ATOM 2928 C C . GLY A 1 366 ? -15.383 30.547 4.496 1 91.94 366 GLY A C 1
ATOM 2929 O O . GLY A 1 366 ? -14.172 30.344 4.613 1 91.94 366 GLY A O 1
ATOM 2930 N N . GLU A 1 367 ? -15.914 31.703 4.633 1 93.12 367 GLU A N 1
ATOM 2931 C CA . GLU A 1 367 ? -15.156 32.938 4.551 1 93.12 367 GLU A CA 1
ATOM 2932 C C . GLU A 1 367 ? -14.258 33.125 5.777 1 93.12 367 GLU A C 1
ATOM 2934 O O . GLU A 1 367 ? -13.281 33.875 5.73 1 93.12 367 GLU A O 1
ATOM 2939 N N . GLU A 1 368 ? -14.594 32.469 6.777 1 96.38 368 GLU A N 1
ATOM 2940 C CA . GLU A 1 368 ? -13.758 32.594 7.969 1 96.38 368 GLU A CA 1
ATOM 2941 C C . GLU A 1 368 ? -12.352 32.031 7.715 1 96.38 368 GLU A C 1
ATOM 2943 O O . GLU A 1 368 ? -11.375 32.531 8.281 1 96.38 368 GLU A O 1
ATOM 2948 N N . TYR A 1 369 ? -12.234 31 6.871 1 97.62 369 TYR A N 1
ATOM 2949 C CA . TYR A 1 369 ? -10.914 30.516 6.48 1 97.62 369 TYR A CA 1
ATOM 2950 C C . TYR A 1 369 ? -10.133 31.609 5.746 1 97.62 369 TYR A C 1
ATOM 2952 O O . TYR A 1 369 ? -8.93 31.766 5.957 1 97.62 369 TYR A O 1
ATOM 2960 N N . ASP A 1 370 ? -10.828 32.312 4.887 1 97.44 370 ASP A N 1
ATOM 2961 C CA . ASP A 1 370 ? -10.188 33.406 4.164 1 97.44 370 ASP A CA 1
ATOM 2962 C C . ASP A 1 370 ? -9.602 34.438 5.129 1 97.44 370 ASP A C 1
ATOM 2964 O O . ASP A 1 370 ? -8.469 34.906 4.953 1 97.44 370 ASP A O 1
ATOM 2968 N N . LEU A 1 371 ? -10.367 34.781 6.113 1 97.31 371 LEU A N 1
ATOM 2969 C CA . LEU A 1 371 ? -9.93 35.75 7.113 1 97.31 371 LEU A CA 1
ATOM 2970 C C . LEU A 1 371 ? -8.695 35.25 7.859 1 97.31 371 LEU A C 1
ATOM 2972 O O . LEU A 1 371 ? -7.699 35.938 7.984 1 97.31 371 LEU A O 1
ATOM 2976 N N . LYS A 1 372 ? -8.758 34.062 8.375 1 98.19 372 LYS A N 1
ATOM 2977 C CA . LYS A 1 372 ? -7.656 33.5 9.148 1 98.19 372 LYS A CA 1
ATOM 2978 C C . LYS A 1 372 ? -6.383 33.406 8.312 1 98.19 372 LYS A C 1
ATOM 2980 O O . LYS A 1 372 ? -5.293 33.719 8.797 1 98.19 372 LYS A O 1
ATOM 2985 N N . LEU A 1 373 ? -6.535 33 7.09 1 98.31 373 LEU A N 1
ATOM 2986 C CA . LEU A 1 373 ? -5.359 32.844 6.242 1 98.31 373 LEU A CA 1
ATOM 2987 C C . LEU A 1 373 ? -4.832 34.188 5.793 1 98.31 373 LEU A C 1
ATOM 2989 O O . LEU A 1 373 ? -3.625 34.375 5.602 1 98.31 373 LEU A O 1
ATOM 2993 N N . LYS A 1 374 ? -5.711 35.188 5.645 1 98.25 374 LYS A N 1
ATOM 2994 C CA . LYS A 1 374 ? -5.254 36.531 5.395 1 98.25 374 LYS A CA 1
ATOM 2995 C C . LYS A 1 374 ? -4.402 37.062 6.551 1 98.25 374 LYS A C 1
ATOM 2997 O O . LYS A 1 374 ? -3.381 37.719 6.336 1 98.25 374 LYS A O 1
ATOM 3002 N N . LEU A 1 375 ? -4.824 36.781 7.738 1 98.44 375 LEU A N 1
ATOM 3003 C CA . LEU A 1 375 ? -4.035 37.188 8.898 1 98.44 375 LEU A CA 1
ATOM 3004 C C . LEU A 1 375 ? -2.666 36.5 8.875 1 98.44 375 LEU A C 1
ATOM 3006 O O . LEU A 1 375 ? -1.66 37.125 9.227 1 98.44 375 LEU A O 1
ATOM 3010 N N . HIS A 1 376 ? -2.602 35.25 8.492 1 98.69 376 HIS A N 1
ATOM 3011 C CA . HIS A 1 376 ? -1.326 34.562 8.367 1 98.69 376 HIS A CA 1
ATOM 3012 C C . HIS A 1 376 ? -0.466 35.188 7.273 1 98.69 376 HIS A C 1
ATOM 3014 O O . HIS A 1 376 ? 0.753 35.281 7.422 1 98.69 376 HIS A O 1
ATOM 3020 N N . ASN A 1 377 ? -1.145 35.5 6.152 1 98.62 377 ASN A N 1
ATOM 3021 C CA . ASN A 1 377 ? -0.449 36.188 5.078 1 98.62 377 ASN A CA 1
ATOM 3022 C C . ASN A 1 377 ? 0.137 37.531 5.562 1 98.62 377 ASN A C 1
ATOM 3024 O O . ASN A 1 377 ? 1.274 37.844 5.227 1 98.62 377 ASN A O 1
ATOM 3028 N N . GLU A 1 378 ? -0.621 38.25 6.395 1 98.06 378 GLU A N 1
ATOM 3029 C CA . GLU A 1 378 ? -0.2 39.531 6.93 1 98.06 378 GLU A CA 1
ATOM 3030 C C . GLU A 1 378 ? 0.96 39.375 7.91 1 98.06 378 GLU A C 1
ATOM 3032 O O . GLU A 1 378 ? 1.775 40.281 8.07 1 98.06 378 GLU A O 1
ATOM 3037 N N . MET A 1 379 ? 1.063 38.219 8.531 1 98.56 379 MET A N 1
ATOM 3038 C CA . MET A 1 379 ? 2.219 37.938 9.367 1 98.56 379 MET A CA 1
ATOM 3039 C C . MET A 1 379 ? 3.406 37.5 8.523 1 98.56 379 MET A C 1
ATOM 3041 O O . MET A 1 379 ? 4.453 37.125 9.062 1 98.56 379 MET A O 1
ATOM 3045 N N . HIS A 1 380 ? 3.238 37.469 7.18 1 98.5 380 HIS A N 1
ATOM 3046 C CA . HIS A 1 380 ? 4.266 37.156 6.199 1 98.5 380 HIS A CA 1
ATOM 3047 C C . HIS A 1 380 ? 4.66 35.688 6.273 1 98.5 380 HIS A C 1
ATOM 3049 O O . HIS A 1 380 ? 5.801 35.312 5.98 1 98.5 380 HIS A O 1
ATOM 3055 N N . PHE A 1 381 ? 3.707 34.812 6.746 1 98.81 381 PHE A N 1
ATOM 3056 C CA . PHE A 1 381 ? 3.908 33.344 6.684 1 98.81 381 PHE A CA 1
ATOM 3057 C C . PHE A 1 381 ? 3.861 32.875 5.242 1 98.81 381 PHE A C 1
ATOM 3059 O O . PHE A 1 381 ? 3.162 33.438 4.406 1 98.81 381 PHE A O 1
ATOM 3066 N N . ASN A 1 382 ? 4.645 31.828 5.016 1 98.81 382 ASN A N 1
ATOM 3067 C CA . ASN A 1 382 ? 4.57 31.203 3.697 1 98.81 382 ASN A CA 1
ATOM 3068 C C . ASN A 1 382 ? 4.289 29.703 3.793 1 98.81 382 ASN A C 1
ATOM 3070 O O . ASN A 1 382 ? 4.223 29.016 2.775 1 98.81 382 ASN A O 1
ATOM 3074 N N . MET A 1 383 ? 4.02 29.25 5.027 1 98.81 383 MET A N 1
ATOM 3075 C CA . MET A 1 383 ? 3.637 27.844 5.184 1 98.81 383 MET A CA 1
ATOM 3076 C C . MET A 1 383 ? 2.76 27.656 6.418 1 98.81 383 MET A C 1
ATOM 3078 O O . MET A 1 383 ? 2.961 28.312 7.434 1 98.81 383 MET A O 1
ATOM 3082 N N . ILE A 1 384 ? 1.85 26.75 6.316 1 98.75 384 ILE A N 1
ATOM 3083 C CA . ILE A 1 384 ? 1.062 26.25 7.438 1 98.75 384 ILE A CA 1
ATOM 3084 C C . ILE A 1 384 ? 1.131 24.734 7.48 1 98.75 384 ILE A C 1
ATOM 3086 O O . ILE A 1 384 ? 1.063 24.078 6.445 1 98.75 384 ILE A O 1
ATOM 3090 N N . ARG A 1 385 ? 1.372 24.188 8.617 1 98.62 385 ARG A N 1
ATOM 3091 C CA . ARG A 1 385 ? 1.251 22.75 8.805 1 98.62 385 ARG A CA 1
ATOM 3092 C C . ARG A 1 385 ? -0.153 22.375 9.266 1 98.62 385 ARG A C 1
ATOM 3094 O O . ARG A 1 385 ? -0.589 22.781 10.344 1 98.62 385 ARG A O 1
ATOM 3101 N N . ASN A 1 386 ? -0.88 21.688 8.406 1 98.56 386 ASN A N 1
ATOM 3102 C CA . ASN A 1 386 ? -2.139 21.078 8.82 1 98.56 386 ASN A CA 1
ATOM 3103 C C . ASN A 1 386 ? -1.903 19.875 9.742 1 98.56 386 ASN A C 1
ATOM 3105 O O . ASN A 1 386 ? -1.941 18.734 9.297 1 98.56 386 ASN A O 1
ATOM 3109 N N . TRP A 1 387 ? -1.725 20.25 11.039 1 98.06 387 TRP A N 1
ATOM 3110 C CA . TRP A 1 387 ? -1.295 19.297 12.055 1 98.06 387 TRP A CA 1
ATOM 3111 C C . TRP A 1 387 ? -2.297 18.156 12.188 1 98.06 387 TRP A C 1
ATOM 3113 O O . TRP A 1 387 ? -3.498 18.391 12.344 1 98.06 387 TRP A O 1
ATOM 3123 N N . ILE A 1 388 ? -1.894 16.859 12.016 1 97.56 388 ILE A N 1
ATOM 3124 C CA . ILE A 1 388 ? -2.598 15.578 12.094 1 97.56 388 ILE A CA 1
ATOM 3125 C C . ILE A 1 388 ? -3.785 15.586 11.133 1 97.56 388 ILE A C 1
ATOM 3127 O O . ILE A 1 388 ? -4.781 14.898 11.359 1 97.56 388 ILE A O 1
ATOM 3131 N N . GLY A 1 389 ? -3.764 16.469 10.133 1 97.25 389 GLY A N 1
ATOM 3132 C CA . GLY A 1 389 ? -4.703 16.469 9.016 1 97.25 389 GLY A CA 1
ATOM 3133 C C . GLY A 1 389 ? -6.125 16.781 9.438 1 97.25 389 GLY A C 1
ATOM 3134 O O . GLY A 1 389 ? -7.078 16.219 8.891 1 97.25 389 GLY A O 1
ATOM 3135 N N . SER A 1 390 ? -6.332 17.703 10.336 1 95.19 390 SER A N 1
ATOM 3136 C CA . SER A 1 390 ? -7.633 17.938 10.953 1 95.19 390 SER A CA 1
ATOM 3137 C C . SER A 1 390 ? -8.461 18.938 10.148 1 95.19 390 SER A C 1
ATOM 3139 O O . SER A 1 390 ? -9.609 19.219 10.492 1 95.19 390 SER A O 1
ATOM 3141 N N . VAL A 1 391 ? -7.918 19.484 9.109 1 96.56 391 VAL A N 1
ATOM 3142 C CA . VAL A 1 391 ? -8.695 20.375 8.25 1 96.56 391 VAL A CA 1
ATOM 3143 C C . VAL A 1 391 ? -9.078 19.641 6.961 1 96.56 391 VAL A C 1
ATOM 3145 O O . VAL A 1 391 ? -8.203 19.172 6.227 1 96.56 391 VAL A O 1
ATOM 3148 N N . THR A 1 392 ? -10.312 19.562 6.742 1 92.38 392 THR A N 1
ATOM 3149 C CA . THR A 1 392 ? -10.805 18.828 5.582 1 92.38 392 THR A CA 1
ATOM 3150 C C . THR A 1 392 ? -11.516 19.766 4.609 1 92.38 392 THR A C 1
ATOM 3152 O O . THR A 1 392 ? -11.805 19.391 3.473 1 92.38 392 THR A O 1
ATOM 3155 N N . ASP A 1 393 ? -11.75 21.031 4.973 1 95 393 ASP A N 1
ATOM 3156 C CA . ASP A 1 393 ? -12.539 21.969 4.191 1 95 393 ASP A CA 1
ATOM 3157 C C . ASP A 1 393 ? -11.758 22.469 2.973 1 95 393 ASP A C 1
ATOM 3159 O O . ASP A 1 393 ? -10.602 22.875 3.094 1 95 393 ASP A O 1
ATOM 3163 N N . ASP A 1 394 ? -12.406 22.484 1.88 1 95.31 394 ASP A N 1
ATOM 3164 C CA . ASP A 1 394 ? -11.781 22.969 0.65 1 95.31 394 ASP A CA 1
ATOM 3165 C C . ASP A 1 394 ? -11.406 24.438 0.76 1 95.31 394 ASP A C 1
ATOM 3167 O O . ASP A 1 394 ? -10.406 24.875 0.184 1 95.31 394 ASP A O 1
ATOM 3171 N N . GLU A 1 395 ? -12.195 25.188 1.501 1 96.94 395 GLU A N 1
ATOM 3172 C CA . GLU A 1 395 ? -12.008 26.625 1.616 1 96.94 395 GLU A CA 1
ATOM 3173 C C . GLU A 1 395 ? -10.648 26.953 2.238 1 96.94 395 GLU A C 1
ATOM 3175 O O . GLU A 1 395 ? -10.047 27.984 1.923 1 96.94 395 GLU A O 1
ATOM 3180 N N . PHE A 1 396 ? -10.211 26.047 3.148 1 98.12 396 PHE A N 1
ATOM 3181 C CA . PHE A 1 396 ? -8.891 26.219 3.742 1 98.12 396 PHE A CA 1
ATOM 3182 C C . PHE A 1 396 ? -7.809 26.203 2.668 1 98.12 396 PHE A C 1
ATOM 3184 O O . PHE A 1 396 ? -6.957 27.109 2.625 1 98.12 396 PHE A O 1
ATOM 3191 N N . TYR A 1 397 ? -7.828 25.266 1.798 1 98.62 397 TYR A N 1
ATOM 3192 C CA . TYR A 1 397 ? -6.824 25.094 0.756 1 98.62 397 TYR A CA 1
ATOM 3193 C C . TYR A 1 397 ? -6.953 26.172 -0.308 1 98.62 397 TYR A C 1
ATOM 3195 O O . TYR A 1 397 ? -5.949 26.656 -0.837 1 98.62 397 TYR A O 1
ATOM 3203 N N . GLU A 1 398 ? -8.188 26.562 -0.604 1 98.44 398 GLU A N 1
ATOM 3204 C CA . GLU A 1 398 ? -8.422 27.656 -1.545 1 98.44 398 GLU A CA 1
ATOM 3205 C C . GLU A 1 398 ? -7.793 28.953 -1.047 1 98.44 398 GLU A C 1
ATOM 3207 O O . GLU A 1 398 ? -7.184 29.688 -1.823 1 98.44 398 GLU A O 1
ATOM 3212 N N . ALA A 1 399 ? -7.961 29.172 0.23 1 98.69 399 ALA A N 1
ATOM 3213 C CA . ALA A 1 399 ? -7.371 30.375 0.814 1 98.69 399 ALA A CA 1
ATOM 3214 C C . ALA A 1 399 ? -5.848 30.297 0.801 1 98.69 399 ALA A C 1
ATOM 3216 O O . ALA A 1 399 ? -5.172 31.297 0.533 1 98.69 399 ALA A O 1
ATOM 3217 N N . CYS A 1 400 ? -5.328 29.109 1.067 1 98.81 400 CYS A N 1
ATOM 3218 C CA . CYS A 1 400 ? -3.883 28.922 1.005 1 98.81 400 CYS A CA 1
ATOM 3219 C C . CYS A 1 400 ? -3.361 29.188 -0.404 1 98.81 400 CYS A C 1
ATOM 3221 O O . CYS A 1 400 ? -2.326 29.828 -0.582 1 98.81 400 CYS A O 1
ATOM 3223 N N . ASP A 1 401 ? -4.062 28.703 -1.391 1 98.81 401 ASP A N 1
ATOM 3224 C CA . ASP A 1 401 ? -3.721 28.969 -2.783 1 98.81 401 ASP A CA 1
ATOM 3225 C C . ASP A 1 401 ? -3.73 30.469 -3.072 1 98.81 401 ASP A C 1
ATOM 3227 O O . ASP A 1 401 ? -2.799 31 -3.688 1 98.81 401 ASP A O 1
ATOM 3231 N N . LYS A 1 402 ? -4.715 31.094 -2.623 1 98.69 402 LYS A N 1
ATOM 3232 C CA . LYS A 1 402 ? -4.957 32.5 -2.893 1 98.69 402 LYS A CA 1
ATOM 3233 C C . LYS A 1 402 ? -3.871 33.375 -2.268 1 98.69 402 LYS A C 1
ATOM 3235 O O . LYS A 1 402 ? -3.41 34.344 -2.885 1 98.69 402 LYS A O 1
ATOM 3240 N N . TYR A 1 403 ? -3.424 33.031 -1.08 1 98.75 403 TYR A N 1
ATOM 3241 C CA . TYR A 1 403 ? -2.549 33.906 -0.321 1 98.75 403 TYR A CA 1
ATOM 3242 C C . TYR A 1 403 ? -1.101 33.438 -0.388 1 98.75 403 TYR A C 1
ATOM 3244 O O . TYR A 1 403 ? -0.216 34.031 0.229 1 98.75 403 TYR A O 1
ATOM 3252 N N . GLY A 1 404 ? -0.81 32.406 -1.165 1 98.75 404 GLY A N 1
ATOM 3253 C CA . GLY A 1 404 ? 0.547 31.906 -1.309 1 98.75 404 GLY A CA 1
ATOM 3254 C C . GLY A 1 404 ? 1.095 31.297 -0.033 1 98.75 404 GLY A C 1
ATOM 3255 O O . GLY A 1 404 ? 2.207 31.625 0.388 1 98.75 404 GLY A O 1
ATOM 3256 N N . ILE A 1 405 ? 0.3 30.453 0.54 1 98.88 405 ILE A N 1
ATOM 3257 C CA . ILE A 1 405 ? 0.726 29.75 1.751 1 98.88 405 ILE A CA 1
ATOM 3258 C C . ILE A 1 405 ? 0.882 28.266 1.464 1 98.88 405 ILE A C 1
ATOM 3260 O O . ILE A 1 405 ? -0.101 27.578 1.193 1 98.88 405 ILE A O 1
ATOM 3264 N N . MET A 1 406 ? 2.088 27.766 1.513 1 98.81 406 MET A N 1
ATOM 3265 C CA . MET A 1 406 ? 2.322 26.344 1.343 1 98.81 406 MET A CA 1
ATOM 3266 C C . MET A 1 406 ? 1.724 25.547 2.502 1 98.81 406 MET A C 1
ATOM 3268 O O . MET A 1 406 ? 1.584 26.062 3.609 1 98.81 406 MET A O 1
ATOM 3272 N N . VAL A 1 407 ? 1.39 24.297 2.229 1 98.81 407 VAL A N 1
ATOM 3273 C CA . VAL A 1 407 ? 0.788 23.469 3.27 1 98.81 407 VAL A CA 1
ATOM 3274 C C . VAL A 1 407 ? 1.632 22.219 3.488 1 98.81 407 VAL A C 1
ATOM 3276 O O . VAL A 1 407 ? 1.926 21.484 2.539 1 98.81 407 VAL A O 1
ATOM 3279 N N . TRP A 1 408 ? 2.195 22.078 4.684 1 98.69 408 TRP A N 1
ATOM 3280 C CA . TRP A 1 408 ? 2.631 20.797 5.203 1 98.69 408 TRP A CA 1
ATOM 3281 C C . TRP A 1 408 ? 1.443 19.984 5.715 1 98.69 408 TRP A C 1
ATOM 3283 O O . TRP A 1 408 ? 0.909 20.266 6.789 1 98.69 408 TRP A O 1
ATOM 3293 N N . ASP A 1 409 ? 0.992 18.969 4.949 1 98.62 409 ASP A N 1
ATOM 3294 C CA . ASP A 1 409 ? -0.309 18.359 5.18 1 98.62 409 ASP A CA 1
ATOM 3295 C C . ASP A 1 409 ? -0.154 16.953 5.781 1 98.62 409 ASP A C 1
ATOM 3297 O O . ASP A 1 409 ? 0.234 16.016 5.082 1 98.62 409 ASP A O 1
ATOM 3301 N N . ASP A 1 410 ? -0.518 16.797 7.047 1 98.56 410 ASP A N 1
ATOM 3302 C CA . ASP A 1 410 ? -0.391 15.523 7.738 1 98.56 410 ASP A CA 1
ATOM 3303 C C . ASP A 1 410 ? -1.532 14.578 7.363 1 98.56 410 ASP A C 1
ATOM 3305 O O . ASP A 1 410 ? -2.615 15.023 6.984 1 98.56 410 ASP A O 1
ATOM 3309 N N . PHE A 1 411 ? -1.19 13.312 7.422 1 98.5 411 PHE A N 1
ATOM 3310 C CA . PHE A 1 411 ? -2.266 12.336 7.574 1 98.5 411 PHE A CA 1
ATOM 3311 C C . PHE A 1 411 ? -2.662 12.188 9.039 1 98.5 411 PHE A C 1
ATOM 3313 O O . PHE A 1 411 ? -2.293 13.016 9.875 1 98.5 411 PHE A O 1
ATOM 3320 N N . TRP A 1 412 ? -3.463 11.203 9.461 1 98.19 412 TRP A N 1
ATOM 3321 C CA . TRP A 1 412 ? -4.188 11.227 10.727 1 98.19 412 TRP A CA 1
ATOM 3322 C C . TRP A 1 412 ? -3.57 10.25 11.719 1 98.19 412 TRP A C 1
ATOM 3324 O O . TRP A 1 412 ? -4.27 9.406 12.289 1 98.19 412 TRP A O 1
ATOM 3334 N N . LEU A 1 413 ? -2.219 10.367 11.969 1 97.94 413 LEU A N 1
ATOM 3335 C CA . LEU A 1 413 ? -1.494 9.539 12.922 1 97.94 413 LEU A CA 1
ATOM 3336 C C . LEU A 1 413 ? -0.647 10.398 13.859 1 97.94 413 LEU A C 1
ATOM 3338 O O . LEU A 1 413 ? -0.197 11.484 13.469 1 97.94 413 LEU A O 1
ATOM 3342 N N . ASN A 1 414 ? -0.48 9.898 15.148 1 96.12 414 ASN A N 1
ATOM 3343 C CA . ASN A 1 414 ? 0.306 10.625 16.141 1 96.12 414 ASN A CA 1
ATOM 3344 C C . ASN A 1 414 ? 1.186 9.672 16.953 1 96.12 414 ASN A C 1
ATOM 3346 O O . ASN A 1 414 ? 0.68 8.883 17.75 1 96.12 414 ASN A O 1
ATOM 3350 N N . SER A 1 415 ? 2.477 9.695 16.906 1 89.81 415 SER A N 1
ATOM 3351 C CA . SER A 1 415 ? 3.617 9.172 17.656 1 89.81 415 SER A CA 1
ATOM 3352 C C . SER A 1 415 ? 3.273 7.855 18.328 1 89.81 415 SER A C 1
ATOM 3354 O O . SER A 1 415 ? 4.16 7.156 18.828 1 89.81 415 SER A O 1
ATOM 3356 N N . ASN A 1 416 ? 1.986 7.434 18.406 1 85.12 416 ASN A N 1
ATOM 3357 C CA . ASN A 1 416 ? 1.627 6.156 19.016 1 85.12 416 ASN A CA 1
ATOM 3358 C C . ASN A 1 416 ? 2.01 4.98 18.125 1 85.12 416 ASN A C 1
ATOM 3360 O O . ASN A 1 416 ? 1.834 5.039 16.906 1 85.12 416 ASN A O 1
ATOM 3364 N N . SER A 1 417 ? 2.572 4.043 18.812 1 87.44 417 SER A N 1
ATOM 3365 C CA . SER A 1 417 ? 3.012 2.877 18.047 1 87.44 417 SER A CA 1
ATOM 3366 C C . SER A 1 417 ? 1.883 1.863 17.891 1 87.44 417 SER A C 1
ATOM 3368 O O . SER A 1 417 ? 1.971 0.743 18.391 1 87.44 417 SER A O 1
ATOM 3370 N N . ASN A 1 418 ? 0.809 2.287 17.344 1 91.56 418 ASN A N 1
ATOM 3371 C CA . ASN A 1 418 ? -0.309 1.404 17.031 1 91.56 418 ASN A CA 1
ATOM 3372 C C . ASN A 1 418 ? -0.913 1.729 15.664 1 91.56 418 ASN A C 1
ATOM 3374 O O . ASN A 1 418 ? -0.732 2.832 15.141 1 91.56 418 ASN A O 1
ATOM 3378 N N . LEU A 1 419 ? -1.571 0.72 15.094 1 93.81 419 LEU A N 1
ATOM 3379 C CA . LEU A 1 419 ? -2.311 0.897 13.852 1 93.81 419 LEU A CA 1
ATOM 3380 C C . LEU A 1 419 ? -3.756 1.301 14.133 1 93.81 419 LEU A C 1
ATOM 3382 O O . LEU A 1 419 ? -4.277 1.041 15.219 1 93.81 419 LEU A O 1
ATOM 3386 N N . PRO A 1 420 ? -4.371 2.004 13.156 1 95.06 420 PRO A N 1
ATOM 3387 C CA . PRO A 1 420 ? -5.828 2.143 13.234 1 95.06 420 PRO A CA 1
ATOM 3388 C C . PRO A 1 420 ? -6.547 0.795 13.281 1 95.06 420 PRO A C 1
ATOM 3390 O O . PRO A 1 420 ? -6.043 -0.194 12.742 1 95.06 420 PRO A O 1
ATOM 3393 N N . ASP A 1 421 ? -7.762 0.841 13.898 1 92.25 421 ASP A N 1
ATOM 3394 C CA . ASP A 1 421 ? -8.555 -0.382 13.984 1 92.25 421 ASP A CA 1
ATOM 3395 C C . ASP A 1 421 ? -8.875 -0.923 12.594 1 92.25 421 ASP A C 1
ATOM 3397 O O . ASP A 1 421 ? -8.984 -2.137 12.398 1 92.25 421 ASP A O 1
ATOM 3401 N N . ASP A 1 422 ? -9.047 -0.067 11.648 1 94 422 ASP A N 1
ATOM 3402 C CA . ASP A 1 422 ? -9.32 -0.433 10.266 1 94 422 ASP A CA 1
ATOM 3403 C C . ASP A 1 422 ? -8.328 0.223 9.312 1 94 422 ASP A C 1
ATOM 3405 O O . ASP A 1 422 ? -8.562 1.328 8.82 1 94 422 ASP A O 1
ATOM 3409 N N . VAL A 1 423 ? -7.25 -0.464 8.922 1 96.06 423 VAL A N 1
ATOM 3410 C CA . VAL A 1 423 ? -6.18 0.09 8.102 1 96.06 423 VAL A CA 1
ATOM 3411 C C . VAL A 1 423 ? -6.688 0.312 6.68 1 96.06 423 VAL A C 1
ATOM 3413 O O . VAL A 1 423 ? -6.203 1.203 5.973 1 96.06 423 VAL A O 1
ATOM 3416 N N . PHE A 1 424 ? -7.672 -0.494 6.223 1 96.06 424 PHE A N 1
ATOM 3417 C CA . PHE A 1 424 ? -8.195 -0.353 4.867 1 96.06 424 PHE A CA 1
ATOM 3418 C C . PHE A 1 424 ? -9.031 0.914 4.738 1 96.06 424 PHE A C 1
ATOM 3420 O O . PHE A 1 424 ? -8.93 1.635 3.744 1 96.06 424 PHE A O 1
ATOM 3427 N N . ALA A 1 425 ? -9.867 1.153 5.75 1 96.06 425 ALA A N 1
ATOM 3428 C CA . ALA A 1 425 ? -10.617 2.408 5.762 1 96.06 425 ALA A CA 1
ATOM 3429 C C . ALA A 1 425 ? -9.672 3.607 5.781 1 96.06 425 ALA A C 1
ATOM 3431 O O . ALA A 1 425 ? -9.922 4.613 5.113 1 96.06 425 ALA A O 1
ATOM 3432 N N . PHE A 1 426 ? -8.617 3.512 6.578 1 97.81 426 PHE A N 1
ATOM 3433 C CA . PHE A 1 426 ? -7.613 4.566 6.625 1 97.8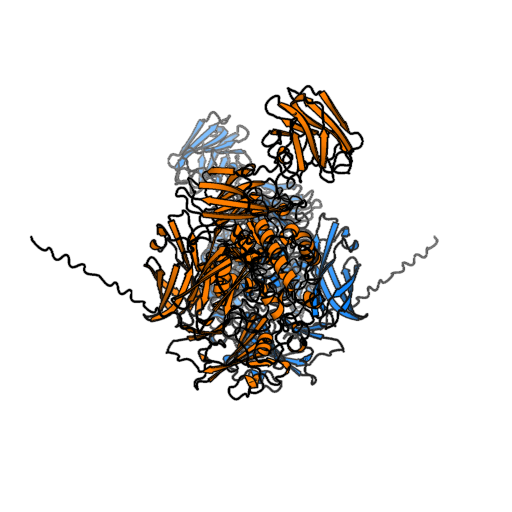1 426 PHE A CA 1
ATOM 3434 C C . PHE A 1 426 ? -7.031 4.824 5.238 1 97.81 426 PHE A C 1
ATOM 3436 O O . PHE A 1 426 ? -6.988 5.969 4.781 1 97.81 426 PHE A O 1
ATOM 3443 N N . ASN A 1 427 ? -6.602 3.768 4.617 1 98.31 427 ASN A N 1
ATOM 3444 C CA . ASN A 1 427 ? -5.949 3.902 3.316 1 98.31 427 ASN A CA 1
ATOM 3445 C C . ASN A 1 427 ? -6.898 4.469 2.268 1 98.31 427 ASN A C 1
ATOM 3447 O O . ASN A 1 427 ? -6.492 5.266 1.422 1 98.31 427 ASN A O 1
ATOM 3451 N N . MET A 1 428 ? -8.117 3.99 2.258 1 97.62 428 MET A N 1
ATOM 3452 C CA . MET A 1 428 ? -9.117 4.52 1.33 1 97.62 428 MET A CA 1
ATOM 3453 C C . MET A 1 428 ? -9.297 6.02 1.525 1 97.62 428 MET A C 1
ATOM 3455 O O . MET A 1 428 ? -9.359 6.773 0.552 1 97.62 428 MET A O 1
ATOM 3459 N N . ASN A 1 429 ? -9.367 6.492 2.764 1 98.12 429 ASN A N 1
ATOM 3460 C CA . ASN A 1 429 ? -9.492 7.918 3.051 1 98.12 429 ASN A CA 1
ATOM 3461 C C . ASN A 1 429 ? -8.25 8.688 2.623 1 98.12 429 ASN A C 1
ATOM 3463 O O . ASN A 1 429 ? -8.344 9.836 2.178 1 98.12 429 ASN A O 1
ATOM 3467 N N . ALA A 1 430 ? -7.09 8.094 2.814 1 98.5 430 ALA A N 1
ATOM 3468 C CA . ALA A 1 430 ? -5.855 8.742 2.389 1 98.5 430 ALA A CA 1
ATOM 3469 C C . ALA A 1 430 ? -5.855 8.992 0.883 1 98.5 430 ALA A C 1
ATOM 3471 O O . ALA A 1 430 ? -5.508 10.086 0.427 1 98.5 430 ALA A O 1
ATOM 3472 N N . VAL A 1 431 ? -6.281 7.977 0.122 1 98.12 431 VAL A N 1
ATOM 3473 C CA . VAL A 1 431 ? -6.348 8.109 -1.33 1 98.12 431 VAL A CA 1
ATOM 3474 C C . VAL A 1 431 ? -7.371 9.18 -1.704 1 98.12 431 VAL A C 1
ATOM 3476 O O . VAL A 1 431 ? -7.117 10.008 -2.58 1 98.12 431 VAL A O 1
ATOM 3479 N N . GLU A 1 432 ? -8.523 9.188 -1.031 1 97.5 432 GLU A N 1
ATOM 3480 C CA . GLU A 1 432 ? -9.547 10.203 -1.262 1 97.5 432 GLU A CA 1
ATOM 3481 C C . GLU A 1 432 ? -9.016 11.602 -0.969 1 97.5 432 GLU A C 1
ATOM 3483 O O . GLU A 1 432 ? -9.289 12.547 -1.717 1 97.5 432 GLU A O 1
ATOM 3488 N N . LYS A 1 433 ? -8.266 11.734 0.1 1 97.94 433 LYS A N 1
ATOM 3489 C CA . LYS A 1 433 ? -7.668 13.016 0.461 1 97.94 433 LYS A CA 1
ATOM 3490 C C . LYS A 1 433 ? -6.762 13.531 -0.652 1 97.94 433 LYS A C 1
ATOM 3492 O O . LYS A 1 433 ? -6.863 14.688 -1.056 1 97.94 433 LYS A O 1
ATOM 3497 N N . ILE A 1 434 ? -5.922 12.68 -1.147 1 98.44 434 ILE A N 1
ATOM 3498 C CA . ILE A 1 434 ? -4.977 13.078 -2.184 1 98.44 434 ILE A CA 1
ATOM 3499 C C . ILE A 1 434 ? -5.73 13.477 -3.449 1 98.44 434 ILE A C 1
ATOM 3501 O O . ILE A 1 434 ? -5.512 14.555 -3.996 1 98.44 434 ILE A O 1
ATOM 3505 N N . LYS A 1 435 ? -6.68 12.641 -3.889 1 97.62 435 LYS A N 1
ATOM 3506 C CA . LYS A 1 435 ? -7.41 12.891 -5.129 1 97.62 435 LYS A CA 1
ATOM 3507 C C . LYS A 1 435 ? -8.211 14.188 -5.051 1 97.62 435 LYS A C 1
ATOM 3509 O O . LYS A 1 435 ? -8.289 14.938 -6.027 1 97.62 435 LYS A O 1
ATOM 3514 N N . ARG A 1 436 ? -8.719 14.422 -3.908 1 96.81 436 ARG A N 1
ATOM 3515 C CA . ARG A 1 436 ? -9.547 15.609 -3.709 1 96.81 436 ARG A CA 1
ATOM 3516 C C . ARG A 1 436 ? -8.703 16.875 -3.74 1 96.81 436 ARG A C 1
ATOM 3518 O O . ARG A 1 436 ? -9.156 17.922 -4.219 1 96.81 436 ARG A O 1
ATOM 3525 N N . LEU A 1 437 ? -7.465 16.781 -3.23 1 97.94 437 LEU A N 1
ATOM 3526 C CA . LEU A 1 437 ? -6.754 18.016 -2.904 1 97.94 437 LEU A CA 1
ATOM 3527 C C . LEU A 1 437 ? -5.594 18.25 -3.867 1 97.94 437 LEU A C 1
ATOM 3529 O O . LEU A 1 437 ? -5.02 19.344 -3.906 1 97.94 437 LEU A O 1
ATOM 3533 N N . ARG A 1 438 ? -5.281 17.312 -4.695 1 97.88 438 ARG A N 1
ATOM 3534 C CA . ARG A 1 438 ? -4.027 17.281 -5.441 1 97.88 438 ARG A CA 1
ATOM 3535 C C . ARG A 1 438 ? -3.979 18.406 -6.473 1 97.88 438 ARG A C 1
ATOM 3537 O O . ARG A 1 438 ? -2.904 18.75 -6.977 1 97.88 438 ARG A O 1
ATOM 3544 N N . ASN A 1 439 ? -5.098 19.062 -6.82 1 98.38 439 ASN A N 1
ATOM 3545 C CA . ASN A 1 439 ? -5.062 20.188 -7.754 1 98.38 439 ASN A CA 1
ATOM 3546 C C . ASN A 1 439 ? -4.645 21.484 -7.059 1 98.38 439 ASN A C 1
ATOM 3548 O O . ASN A 1 439 ? -4.305 22.469 -7.723 1 98.38 439 ASN A O 1
ATOM 3552 N N . HIS A 1 440 ? -4.711 21.578 -5.746 1 98.5 440 HIS A N 1
ATOM 3553 C CA . HIS A 1 440 ? -4.297 22.781 -5.027 1 98.5 440 HIS A CA 1
ATOM 3554 C C . HIS A 1 440 ? -2.793 23 -5.148 1 98.5 440 HIS A C 1
ATOM 3556 O O . HIS A 1 440 ? -2.006 22.078 -4.918 1 98.5 440 HIS A O 1
ATOM 3562 N N . ALA A 1 441 ? -2.43 24.203 -5.434 1 98.5 441 ALA A N 1
ATOM 3563 C CA . ALA A 1 441 ? -1.021 24.547 -5.609 1 98.5 441 ALA A CA 1
ATOM 3564 C C . ALA A 1 441 ? -0.289 24.578 -4.273 1 98.5 441 ALA A C 1
ATOM 3566 O O . ALA A 1 441 ? 0.926 24.375 -4.219 1 98.5 441 ALA A O 1
ATOM 3567 N N . CYS A 1 442 ? -0.965 24.719 -3.25 1 98.75 442 CYS A N 1
ATOM 3568 C CA . CYS A 1 442 ? -0.381 25.094 -1.97 1 98.75 442 CYS A CA 1
ATOM 3569 C C . CYS A 1 442 ? 0.235 23.891 -1.271 1 98.75 442 CYS A C 1
ATOM 3571 O O . CYS A 1 442 ? 1.116 24.047 -0.423 1 98.75 442 CYS A O 1
ATOM 3573 N N . ILE A 1 443 ? -0.152 22.672 -1.507 1 98.62 443 ILE A N 1
ATOM 3574 C CA . ILE A 1 443 ? 0.361 21.516 -0.767 1 98.62 443 ILE A CA 1
ATOM 3575 C C . ILE A 1 443 ? 1.806 21.25 -1.178 1 98.62 443 ILE A C 1
ATOM 3577 O O . ILE A 1 443 ? 2.088 21 -2.354 1 98.62 443 ILE A O 1
ATOM 3581 N N . ALA A 1 444 ? 2.678 21.25 -0.216 1 98.5 444 ALA A N 1
ATOM 3582 C CA . ALA A 1 444 ? 4.102 21.078 -0.494 1 98.5 444 ALA A CA 1
ATOM 3583 C C . ALA A 1 444 ? 4.59 19.719 -0.039 1 98.5 444 ALA A C 1
ATOM 3585 O O . ALA A 1 444 ? 5.48 19.125 -0.657 1 98.5 444 ALA A O 1
ATOM 3586 N N . VAL A 1 445 ? 4.023 19.219 1.055 1 98.38 445 VAL A N 1
ATOM 3587 C CA . VAL A 1 445 ? 4.488 17.984 1.682 1 98.38 445 VAL A CA 1
ATOM 3588 C C . VAL A 1 445 ? 3.289 17.188 2.174 1 98.38 445 VAL A C 1
ATOM 3590 O O . VAL A 1 445 ? 2.346 17.734 2.74 1 98.38 445 VAL A O 1
ATOM 3593 N N . TRP A 1 446 ? 3.273 15.883 1.84 1 98.69 446 TRP A N 1
ATOM 3594 C CA . TRP A 1 446 ? 2.42 14.914 2.525 1 98.69 446 TRP A CA 1
ATOM 3595 C C . TRP A 1 446 ? 3.168 14.25 3.674 1 98.69 446 TRP A C 1
ATOM 3597 O O . TRP A 1 446 ? 4.238 13.672 3.475 1 98.69 446 TRP A O 1
ATOM 3607 N N . CYS A 1 447 ? 2.67 14.359 4.891 1 98.62 447 CYS A N 1
ATOM 3608 C CA . CYS A 1 447 ? 3.385 13.836 6.051 1 98.62 447 CYS A CA 1
ATOM 3609 C C . CYS A 1 447 ? 2.621 12.68 6.68 1 98.62 447 CYS A C 1
ATOM 3611 O O . CYS A 1 447 ? 1.431 12.797 6.977 1 98.62 447 CYS A O 1
ATOM 3613 N N . GLY A 1 448 ? 3.277 11.609 7.004 1 98.25 448 GLY A N 1
ATOM 3614 C CA . GLY A 1 448 ? 2.65 10.359 7.418 1 98.25 448 GLY A CA 1
ATOM 3615 C C . GLY A 1 448 ? 2.186 10.375 8.859 1 98.25 448 GLY A C 1
ATOM 3616 O O . GLY A 1 448 ? 1.069 9.953 9.164 1 98.25 448 GLY A O 1
ATOM 3617 N N . ASP A 1 449 ? 3.016 10.812 9.75 1 98.06 449 ASP A N 1
ATOM 3618 C CA . ASP A 1 449 ? 2.77 10.68 11.18 1 98.06 449 ASP A CA 1
ATOM 3619 C C . ASP A 1 449 ? 3.385 11.836 11.961 1 98.06 449 ASP A C 1
ATOM 3621 O O . ASP A 1 449 ? 4.535 12.211 11.719 1 98.06 449 ASP A O 1
ATOM 3625 N N . ASN A 1 450 ? 2.551 12.43 12.844 1 97.81 450 ASN A N 1
ATOM 3626 C CA . ASN A 1 450 ? 3.074 13.43 13.766 1 97.81 450 ASN A CA 1
ATOM 3627 C C . ASN A 1 450 ? 4.055 12.82 14.766 1 97.81 450 ASN A C 1
ATOM 3629 O O . ASN A 1 450 ? 3.676 11.969 15.562 1 97.81 450 ASN A O 1
ATOM 3633 N N . GLU A 1 451 ? 5.359 13.156 14.656 1 95.75 451 GLU A N 1
ATOM 3634 C CA . GLU A 1 451 ? 6.43 12.844 15.602 1 95.75 451 GLU A CA 1
ATOM 3635 C C . GLU A 1 451 ? 6.617 11.336 15.742 1 95.75 451 GLU A C 1
ATOM 3637 O O . GLU A 1 451 ? 6.953 10.844 16.828 1 95.75 451 GLU A O 1
ATOM 3642 N N . GLY A 1 452 ? 6.211 10.586 14.734 1 96 452 GLY A N 1
ATOM 3643 C CA . GLY A 1 452 ? 6.395 9.148 14.641 1 96 452 GLY A CA 1
ATOM 3644 C C . GLY A 1 452 ? 6.383 8.625 13.219 1 96 452 GLY A C 1
ATOM 3645 O O . GLY A 1 452 ? 6.359 9.414 12.266 1 96 452 GLY A O 1
ATOM 3646 N N . TYR A 1 453 ? 6.551 7.352 13.031 1 96.81 453 TYR A N 1
ATOM 3647 C CA . TYR A 1 453 ? 6.438 6.68 11.742 1 96.81 453 TYR A CA 1
ATOM 3648 C C . TYR A 1 453 ? 5.156 5.859 11.664 1 96.81 453 TYR A C 1
ATOM 3650 O O . TYR A 1 453 ? 4.816 5.137 12.609 1 96.81 453 TYR A O 1
ATOM 3658 N N . PRO A 1 454 ? 4.379 6.023 10.586 1 97.69 454 PRO A N 1
ATOM 3659 C CA . PRO A 1 454 ? 3.307 5.035 10.453 1 97.69 454 PRO A CA 1
ATOM 3660 C C . PRO A 1 454 ? 3.818 3.6 10.508 1 97.69 454 PRO A C 1
ATOM 3662 O O . PRO A 1 454 ? 4.844 3.279 9.906 1 97.69 454 PRO A O 1
ATOM 3665 N N . LEU A 1 455 ? 3.131 2.814 11.25 1 96.88 455 LEU A N 1
ATOM 3666 C CA . LEU A 1 455 ? 3.502 1.403 11.258 1 96.88 455 LEU A CA 1
ATOM 3667 C C . LEU A 1 455 ? 3.174 0.747 9.922 1 96.88 455 LEU A C 1
ATOM 3669 O O . LEU A 1 455 ? 2.275 1.197 9.211 1 96.88 455 LEU A O 1
ATOM 3673 N N . GLN A 1 456 ? 3.908 -0.237 9.547 1 96.31 456 GLN A N 1
ATOM 3674 C CA . GLN A 1 456 ? 3.568 -1.017 8.367 1 96.31 456 GLN A CA 1
ATOM 3675 C C . GLN A 1 456 ? 2.229 -1.727 8.539 1 96.31 456 GLN A C 1
ATOM 3677 O O . GLN A 1 456 ? 1.877 -2.139 9.648 1 96.31 456 GLN A O 1
ATOM 3682 N N . PRO A 1 457 ? 1.429 -1.85 7.496 1 97.44 457 PRO A N 1
ATOM 3683 C CA . PRO A 1 457 ? 1.79 -1.555 6.105 1 97.44 457 PRO A CA 1
ATOM 3684 C C . PRO A 1 457 ? 1.566 -0.09 5.738 1 97.44 457 PRO A C 1
ATOM 3686 O O . PRO A 1 457 ? 1.924 0.334 4.637 1 97.44 457 PRO A O 1
ATOM 3689 N N . LEU A 1 458 ? 1.063 0.745 6.586 1 97.81 458 LEU A N 1
ATOM 3690 C CA . LEU A 1 458 ? 0.555 2.066 6.238 1 97.81 458 LEU A CA 1
ATOM 3691 C C . LEU A 1 458 ? 1.672 2.957 5.707 1 97.81 458 LEU A C 1
ATOM 3693 O O . LEU A 1 458 ? 1.456 3.75 4.785 1 97.81 458 LEU A O 1
ATOM 3697 N N . ASN A 1 459 ? 2.855 2.893 6.301 1 98.12 459 ASN A N 1
ATOM 3698 C CA . ASN A 1 459 ? 3.943 3.756 5.859 1 98.12 459 ASN A CA 1
ATOM 3699 C C . ASN A 1 459 ? 4.227 3.582 4.367 1 98.12 459 ASN A C 1
ATOM 3701 O O . ASN A 1 459 ? 4.285 4.562 3.625 1 98.12 459 ASN A O 1
ATOM 3705 N N . LYS A 1 460 ? 4.332 2.385 3.912 1 98.19 460 LYS A N 1
ATOM 3706 C CA . LYS A 1 460 ? 4.66 2.125 2.514 1 98.19 460 LYS A CA 1
ATOM 3707 C C . LYS A 1 460 ? 3.439 2.299 1.617 1 98.19 460 LYS A C 1
ATOM 3709 O O . LYS A 1 460 ? 3.562 2.721 0.466 1 98.19 460 LYS A O 1
ATOM 3714 N N . TRP A 1 461 ? 2.213 1.939 2.107 1 98.44 461 TRP A N 1
ATOM 3715 C CA . TRP A 1 461 ? 0.996 2.23 1.355 1 98.44 461 TRP A CA 1
ATOM 3716 C C . TRP A 1 461 ? 0.874 3.725 1.075 1 98.44 461 TRP A C 1
ATOM 3718 O O . TRP A 1 461 ? 0.627 4.133 -0.063 1 98.44 461 TRP A O 1
ATOM 3728 N N . LEU A 1 462 ? 1.139 4.559 2.115 1 98.69 462 LEU A N 1
ATOM 3729 C CA . LEU A 1 462 ? 1.014 6.004 1.972 1 98.69 462 LEU A CA 1
ATOM 3730 C C . LEU A 1 462 ? 2.051 6.547 0.993 1 98.69 462 LEU A C 1
ATOM 3732 O O . LEU A 1 462 ? 1.743 7.41 0.171 1 98.69 462 LEU A O 1
ATOM 3736 N N . GLU A 1 463 ? 3.275 6.082 1.166 1 98.56 463 GLU A N 1
ATOM 3737 C CA . GLU A 1 463 ? 4.316 6.477 0.223 1 98.56 463 GLU A CA 1
ATOM 3738 C C . GLU A 1 463 ? 3.893 6.199 -1.216 1 98.56 463 GLU A C 1
ATOM 3740 O O . GLU A 1 463 ? 4.039 7.059 -2.088 1 98.56 463 GLU A O 1
ATOM 3745 N N . GLU A 1 464 ? 3.363 5.012 -1.481 1 98.5 464 GLU A N 1
ATOM 3746 C CA . GLU A 1 464 ? 2.918 4.637 -2.82 1 98.5 464 GLU A CA 1
ATOM 3747 C C . GLU A 1 464 ? 1.692 5.441 -3.242 1 98.5 464 GLU A C 1
ATOM 3749 O O . GLU A 1 464 ? 1.535 5.773 -4.418 1 98.5 464 GLU A O 1
ATOM 3754 N N . ASP A 1 465 ? 0.749 5.668 -2.322 1 98.62 465 ASP A N 1
ATOM 3755 C CA . ASP A 1 465 ? -0.419 6.492 -2.619 1 98.62 465 ASP A CA 1
ATOM 3756 C C . ASP A 1 465 ? -0.003 7.859 -3.156 1 98.62 465 ASP A C 1
ATOM 3758 O O . ASP A 1 465 ? -0.546 8.328 -4.156 1 98.62 465 ASP A O 1
ATOM 3762 N N . VAL A 1 466 ? 0.975 8.508 -2.451 1 98.62 466 VAL A N 1
ATOM 3763 C CA . VAL A 1 466 ? 1.442 9.82 -2.877 1 98.62 466 VAL A CA 1
ATOM 3764 C C . VAL A 1 466 ? 2.104 9.719 -4.25 1 98.62 466 VAL A C 1
ATOM 3766 O O . VAL A 1 466 ? 1.869 10.555 -5.121 1 98.62 466 VAL A O 1
ATOM 3769 N N . ARG A 1 467 ? 2.895 8.711 -4.477 1 98.12 467 ARG A N 1
ATOM 3770 C CA . ARG A 1 467 ? 3.578 8.516 -5.75 1 98.12 467 ARG A CA 1
ATOM 3771 C C . ARG A 1 467 ? 2.578 8.328 -6.887 1 98.12 467 ARG A C 1
ATOM 3773 O O . ARG A 1 467 ? 2.775 8.844 -7.984 1 98.12 467 ARG A O 1
ATOM 3780 N N . THR A 1 468 ? 1.524 7.57 -6.633 1 97.75 468 THR A N 1
ATOM 3781 C CA . THR A 1 468 ? 0.58 7.184 -7.676 1 97.75 468 THR A CA 1
ATOM 3782 C C . THR A 1 468 ? -0.458 8.281 -7.898 1 97.75 468 THR A C 1
ATOM 3784 O O . THR A 1 468 ? -0.719 8.672 -9.039 1 97.75 468 THR A O 1
ATOM 3787 N N . TYR A 1 469 ? -1.034 8.773 -6.828 1 98.12 469 TYR A N 1
ATOM 3788 C CA . TYR A 1 469 ? -2.213 9.625 -6.949 1 98.12 469 TYR A CA 1
ATOM 3789 C C . TYR A 1 469 ? -1.828 11.102 -6.891 1 98.12 469 TYR A C 1
ATOM 3791 O O . TYR A 1 469 ? -2.65 11.977 -7.176 1 98.12 469 TYR A O 1
ATOM 3799 N N . ASP A 1 470 ? -0.54 11.453 -6.566 1 98 470 ASP A N 1
ATOM 3800 C CA . ASP A 1 470 ? -0.012 12.805 -6.691 1 98 470 ASP A CA 1
ATOM 3801 C C . ASP A 1 470 ? 1.166 12.852 -7.66 1 98 470 ASP A C 1
ATOM 3803 O O . ASP A 1 470 ? 1.843 13.875 -7.777 1 98 470 ASP A O 1
ATOM 3807 N N . GLY A 1 471 ? 1.459 11.758 -8.336 1 96.5 471 GLY A N 1
ATOM 3808 C CA . GLY A 1 471 ? 2.486 11.672 -9.359 1 96.5 471 GLY A CA 1
ATOM 3809 C C . GLY A 1 471 ? 3.893 11.82 -8.812 1 96.5 471 GLY A C 1
ATOM 3810 O O . GLY A 1 471 ? 4.84 12.039 -9.57 1 96.5 471 GLY A O 1
ATOM 3811 N N . GLY A 1 472 ? 3.988 11.828 -7.453 1 95.56 472 GLY A N 1
ATOM 3812 C CA . GLY A 1 472 ? 5.281 12.117 -6.855 1 95.56 472 GLY A CA 1
ATOM 3813 C C . GLY A 1 472 ? 5.707 13.562 -7.027 1 95.56 472 GLY A C 1
ATOM 3814 O O . GLY A 1 472 ? 6.887 13.891 -6.887 1 95.56 472 GLY A O 1
ATOM 3815 N N . ASP A 1 473 ? 4.762 14.375 -7.375 1 96 473 ASP A N 1
ATOM 3816 C CA . ASP A 1 473 ? 5.027 15.797 -7.574 1 96 473 ASP A CA 1
ATOM 3817 C C . ASP A 1 473 ? 5.418 16.469 -6.258 1 96 473 ASP A C 1
ATOM 3819 O O . ASP A 1 473 ? 6.098 17.5 -6.258 1 96 473 ASP A O 1
ATOM 3823 N N . ARG A 1 474 ? 4.996 15.938 -5.176 1 96.5 474 ARG A N 1
ATOM 3824 C CA . ARG A 1 474 ? 5.32 16.438 -3.84 1 96.5 474 ARG A CA 1
ATOM 3825 C C . ARG A 1 474 ? 5.965 15.336 -2.994 1 96.5 474 ARG A C 1
ATOM 3827 O O . ARG A 1 474 ? 5.785 14.148 -3.268 1 96.5 474 ARG A O 1
ATOM 3834 N N . ALA A 1 475 ? 6.664 15.766 -1.991 1 94.69 475 ALA A N 1
ATOM 3835 C CA . ALA A 1 475 ? 7.398 14.828 -1.146 1 94.69 475 ALA A CA 1
ATOM 3836 C C . ALA A 1 475 ? 6.465 14.133 -0.162 1 94.69 475 ALA A C 1
ATOM 3838 O O . ALA A 1 475 ? 5.539 14.75 0.368 1 94.69 475 ALA A O 1
ATOM 3839 N N . TYR A 1 476 ? 6.715 12.789 0.023 1 98 476 TYR A N 1
ATOM 3840 C CA . TYR A 1 476 ? 6.207 12.086 1.193 1 98 476 TYR A CA 1
ATOM 3841 C C . TYR A 1 476 ? 7.242 12.062 2.312 1 98 476 TYR A C 1
ATOM 3843 O O . TYR A 1 476 ? 8.359 11.586 2.123 1 98 476 TYR A O 1
ATOM 3851 N N . HIS A 1 477 ? 6.871 12.688 3.402 1 97.94 477 HIS A N 1
ATOM 3852 C CA . HIS A 1 477 ? 7.707 12.68 4.598 1 97.94 477 HIS A CA 1
ATOM 3853 C C . HIS A 1 477 ? 7.066 11.852 5.711 1 97.94 477 HIS A C 1
ATOM 3855 O O . HIS A 1 477 ? 6.062 12.266 6.293 1 97.94 477 HIS A O 1
ATOM 3861 N N . ALA A 1 478 ? 7.637 10.727 6.117 1 97.69 478 ALA A N 1
ATOM 3862 C CA . ALA A 1 478 ? 6.992 9.742 6.984 1 97.69 478 ALA A CA 1
ATOM 3863 C C . ALA A 1 478 ? 6.812 10.297 8.398 1 97.69 478 ALA A C 1
ATOM 3865 O O . ALA A 1 478 ? 5.828 9.984 9.07 1 97.69 478 ALA A O 1
ATOM 3866 N N . ASN A 1 479 ? 7.754 11.07 8.836 1 97.38 479 ASN A N 1
ATOM 3867 C CA . ASN A 1 479 ? 7.848 11.547 10.211 1 97.38 479 ASN A CA 1
ATOM 3868 C C . ASN A 1 479 ? 8 13.062 10.266 1 97.38 479 ASN A C 1
ATOM 3870 O O . ASN A 1 479 ? 8.906 13.625 9.648 1 97.38 479 ASN A O 1
ATOM 3874 N N . SER A 1 480 ? 7.238 13.734 11.086 1 96.88 480 SER A N 1
ATOM 3875 C CA . SER A 1 480 ? 7.195 15.188 11.07 1 96.88 480 SER A CA 1
ATOM 3876 C C . SER A 1 480 ? 8.359 15.789 11.859 1 96.88 480 SER A C 1
ATOM 3878 O O . SER A 1 480 ? 8.516 17 11.922 1 96.88 480 SER A O 1
ATOM 3880 N N . HIS A 1 481 ? 9.203 15 12.523 1 93.75 481 HIS A N 1
ATOM 3881 C CA . HIS A 1 481 ? 10.266 15.656 13.289 1 93.75 481 HIS A CA 1
ATOM 3882 C C . HIS A 1 481 ? 11.602 14.961 13.062 1 93.75 481 HIS A C 1
ATOM 3884 O O . HIS A 1 481 ? 12.57 15.234 13.773 1 93.75 481 HIS A O 1
ATOM 3890 N N . SER A 1 482 ? 11.656 14.031 12.078 1 92.25 482 SER A N 1
ATOM 3891 C CA . SER A 1 482 ? 12.883 13.312 11.758 1 92.25 482 SER A CA 1
ATOM 3892 C C . SER A 1 482 ? 13.156 13.336 10.258 1 92.25 482 SER A C 1
ATOM 3894 O O . SER A 1 482 ? 12.43 13.969 9.5 1 92.25 482 SER A O 1
ATOM 3896 N N . ASP A 1 483 ? 14.258 12.719 9.844 1 92.25 483 ASP A N 1
ATOM 3897 C CA . ASP A 1 483 ? 14.609 12.539 8.438 1 92.25 483 ASP A CA 1
ATOM 3898 C C . ASP A 1 483 ? 14.891 13.891 7.773 1 92.25 483 ASP A C 1
ATOM 3900 O O . ASP A 1 483 ? 14.297 14.211 6.742 1 92.25 483 ASP A O 1
ATOM 3904 N N . GLY A 1 484 ? 15.836 14.641 8.344 1 93.19 484 GLY A N 1
ATOM 3905 C CA . GLY A 1 484 ? 16.25 15.922 7.809 1 93.19 484 GLY A CA 1
ATOM 3906 C C . GLY A 1 484 ? 15.625 17.109 8.516 1 93.19 484 GLY A C 1
ATOM 3907 O O . GLY A 1 484 ? 15.898 18.266 8.18 1 93.19 484 GLY A O 1
ATOM 3908 N N . LEU A 1 485 ? 14.797 16.812 9.547 1 94 485 LEU A N 1
ATOM 3909 C CA . LEU A 1 485 ? 14.172 17.844 10.367 1 94 485 LEU A CA 1
ATOM 3910 C C . LEU A 1 485 ? 14.867 17.953 11.719 1 94 485 LEU A C 1
ATOM 3912 O O . LEU A 1 485 ? 15.602 17.047 12.117 1 94 485 LEU A O 1
ATOM 3916 N N . SER A 1 486 ? 14.703 19.047 12.352 1 90.75 486 SER A N 1
ATOM 3917 C CA . SER A 1 486 ? 15.469 19.312 13.562 1 90.75 486 SER A CA 1
ATOM 3918 C C . SER A 1 486 ? 14.633 19.094 14.812 1 90.75 486 SER A C 1
ATOM 3920 O O . SER A 1 486 ? 14.766 19.812 15.797 1 90.75 486 SER A O 1
ATOM 3922 N N . GLY A 1 487 ? 13.641 18.156 14.75 1 87.5 487 GLY A N 1
ATOM 3923 C CA . GLY A 1 487 ? 12.867 17.766 15.914 1 87.5 487 GLY A CA 1
ATOM 3924 C C . GLY A 1 487 ? 11.672 18.656 16.172 1 87.5 487 GLY A C 1
ATOM 3925 O O . GLY A 1 487 ? 11.219 19.359 15.273 1 87.5 487 GLY A O 1
ATOM 3926 N N . SER A 1 488 ? 11.07 18.531 17.469 1 88.62 488 SER A N 1
ATOM 3927 C CA . SER A 1 488 ? 9.953 19.344 17.938 1 88.62 488 SER A CA 1
ATOM 3928 C C . SER A 1 488 ? 10.258 19.969 19.297 1 88.62 488 SER A C 1
ATOM 3930 O O . SER A 1 488 ? 11.039 19.422 20.078 1 88.62 488 SER A O 1
ATOM 3932 N N . GLY A 1 489 ? 9.531 21.141 19.562 1 86.75 489 GLY A N 1
ATOM 3933 C CA . GLY A 1 489 ? 9.734 21.859 20.812 1 86.75 489 GLY A CA 1
ATOM 3934 C C . GLY A 1 489 ? 10.992 22.703 20.828 1 86.75 489 GLY A C 1
ATOM 3935 O O . GLY A 1 489 ? 11.703 22.781 19.828 1 86.75 489 GLY A O 1
ATOM 3936 N N . PRO A 1 490 ? 11.359 23.266 21.812 1 88.69 490 PRO A N 1
ATOM 3937 C CA . PRO A 1 490 ? 10.5 23.344 23 1 88.69 490 PRO A CA 1
ATOM 3938 C C . PRO A 1 490 ? 9.242 24.172 22.75 1 88.69 490 PRO A C 1
ATOM 3940 O O . PRO A 1 490 ? 9.164 24.906 21.766 1 88.69 490 PRO A O 1
ATOM 3943 N N . TRP A 1 491 ? 8.266 24.031 23.656 1 94.12 491 TRP A N 1
ATOM 3944 C CA . TRP A 1 491 ? 6.984 24.719 23.547 1 94.12 491 TRP A CA 1
ATOM 3945 C C . TRP A 1 491 ? 6.828 25.75 24.656 1 94.12 491 TRP A C 1
ATOM 3947 O O . TRP A 1 491 ? 5.711 26.172 24.969 1 94.12 491 TRP A O 1
ATOM 3957 N N . THR A 1 492 ? 7.965 26.156 25.281 1 93.25 492 THR A N 1
ATOM 3958 C CA . THR A 1 492 ? 8.008 27.094 26.406 1 93.25 492 THR A CA 1
ATOM 3959 C C . THR A 1 492 ? 8.789 28.344 26.031 1 93.25 492 THR A C 1
ATOM 3961 O O . THR A 1 492 ? 9.531 28.359 25.047 1 93.25 492 THR A O 1
ATOM 3964 N N . ASN A 1 493 ? 8.547 29.406 26.828 1 92.25 493 ASN A N 1
ATOM 3965 C CA . ASN A 1 493 ? 9.266 30.641 26.547 1 92.25 493 ASN A CA 1
ATOM 3966 C C . ASN A 1 493 ? 10.695 30.594 27.062 1 92.25 493 ASN A C 1
ATOM 3968 O O . ASN A 1 493 ? 10.977 29.938 28.062 1 92.25 493 ASN A O 1
ATOM 3972 N N . SER A 1 494 ? 11.531 31.25 26.391 1 90.38 494 SER A N 1
ATOM 3973 C CA . SER A 1 494 ? 12.922 31.469 26.781 1 90.38 494 SER A CA 1
ATOM 3974 C C . SER A 1 494 ? 13.32 32.938 26.609 1 90.38 494 SER A C 1
ATOM 3976 O O . SER A 1 494 ? 12.641 33.688 25.922 1 90.38 494 SER A O 1
ATOM 3978 N N . HIS A 1 495 ? 14.398 33.219 27.328 1 90.44 495 HIS A N 1
ATOM 3979 C CA . HIS A 1 495 ? 14.969 34.531 27.047 1 90.44 495 HIS A CA 1
ATOM 3980 C C . HIS A 1 495 ? 15.305 34.688 25.562 1 90.44 495 HIS A C 1
ATOM 3982 O O . HIS A 1 495 ? 15.781 33.75 24.938 1 90.44 495 HIS A O 1
ATOM 3988 N N . PRO A 1 496 ? 15.031 35.844 24.969 1 93.25 496 PRO A N 1
ATOM 3989 C CA . PRO A 1 496 ? 15.266 36.062 23.547 1 93.25 496 PRO A CA 1
ATOM 3990 C C . PRO A 1 496 ? 16.641 35.562 23.094 1 93.25 496 PRO A C 1
ATOM 3992 O O . PRO A 1 496 ? 16.766 35.031 21.984 1 93.25 496 PRO A O 1
ATOM 3995 N N . ASN A 1 497 ? 17.641 35.688 23.906 1 90.12 497 ASN A N 1
ATOM 3996 C CA . ASN A 1 497 ? 19 35.25 23.578 1 90.12 497 ASN A CA 1
ATOM 3997 C C . ASN A 1 497 ? 19.062 33.75 23.25 1 90.12 497 ASN A C 1
ATOM 3999 O O . ASN A 1 497 ? 19.859 33.344 22.422 1 90.12 497 ASN A O 1
ATOM 4003 N N . TRP A 1 498 ? 18.266 33.031 23.844 1 87.94 498 TRP A N 1
ATOM 4004 C CA . TRP A 1 498 ? 18.234 31.578 23.656 1 87.94 498 TRP A CA 1
ATOM 4005 C C . TRP A 1 498 ? 17.984 31.203 22.203 1 87.94 498 TRP A C 1
ATOM 4007 O O . TRP A 1 498 ? 18.547 30.234 21.703 1 87.94 498 TRP A O 1
ATOM 4017 N N . TYR A 1 499 ? 17.266 31.922 21.484 1 91.81 499 TYR A N 1
ATOM 4018 C CA . TYR A 1 499 ? 16.859 31.594 20.125 1 91.81 499 TYR A CA 1
ATOM 4019 C C . TYR A 1 499 ? 17.984 31.906 19.141 1 91.81 499 TYR A C 1
ATOM 4021 O O . TYR A 1 499 ? 17.953 31.438 18 1 91.81 499 TYR A O 1
ATOM 4029 N N . PHE A 1 500 ? 18.922 32.75 19.578 1 90.88 500 PHE A N 1
ATOM 4030 C CA . PHE A 1 500 ? 20.047 33.125 18.719 1 90.88 500 PHE A CA 1
ATOM 4031 C C . PHE A 1 500 ? 21.234 32.219 18.953 1 90.88 500 PHE A C 1
ATOM 4033 O O . PHE A 1 500 ? 22.172 32.188 18.156 1 90.88 500 PHE A O 1
ATOM 4040 N N . THR A 1 501 ? 21.141 31.469 20.062 1 81.69 501 THR A N 1
ATOM 4041 C CA . THR A 1 501 ? 22.297 30.672 20.438 1 81.69 501 THR A CA 1
ATOM 4042 C C . THR A 1 501 ? 21.938 29.188 20.453 1 81.69 501 THR A C 1
ATOM 4044 O O . THR A 1 501 ? 20.781 28.828 20.672 1 81.69 501 THR A O 1
ATOM 4047 N N . LYS A 1 502 ? 22.969 28.344 20.156 1 66.19 502 LYS A N 1
ATOM 4048 C CA . LYS A 1 502 ? 22.766 26.906 20.031 1 66.19 502 LYS A CA 1
ATOM 4049 C C . LYS A 1 502 ? 22.156 26.328 21.312 1 66.19 502 LYS A C 1
ATOM 4051 O O . LYS A 1 502 ? 22.641 26.625 22.406 1 66.19 502 LYS A O 1
ATOM 4056 N N . ALA A 1 503 ? 21 25.688 20.938 1 58.78 503 ALA A N 1
ATOM 4057 C CA . ALA A 1 503 ? 20.375 25.016 22.062 1 58.78 503 ALA A CA 1
ATOM 4058 C C . ALA A 1 503 ? 21.203 23.812 22.516 1 58.78 503 ALA A C 1
ATOM 4060 O O . ALA A 1 503 ? 21.766 23.094 21.688 1 58.78 503 ALA A O 1
ATOM 4061 N N . PRO A 1 504 ? 21.562 23.703 23.75 1 47.84 504 PRO A N 1
ATOM 4062 C CA . PRO A 1 504 ? 22.391 22.578 24.219 1 47.84 504 PRO A CA 1
ATOM 4063 C C . PRO A 1 504 ? 21.906 21.234 23.672 1 47.84 504 PRO A C 1
ATOM 4065 O O . PRO A 1 504 ? 22.703 20.297 23.547 1 47.84 504 PRO A O 1
ATOM 4068 N N . TYR A 1 505 ? 20.688 21.031 23.5 1 49.03 505 TYR A N 1
ATOM 4069 C CA . TYR A 1 505 ? 20.25 19.703 23.094 1 49.03 505 TYR A CA 1
ATOM 4070 C C . TYR A 1 505 ? 19.875 19.688 21.609 1 49.03 505 TYR A C 1
ATOM 4072 O O . TYR A 1 505 ? 19.109 20.516 21.141 1 49.03 505 TYR A O 1
ATOM 4080 N N . GLY A 1 506 ? 21.062 19.625 20.922 1 50.72 506 GLY A N 1
ATOM 4081 C CA . GLY A 1 506 ? 20.875 19.484 19.484 1 50.72 506 GLY A CA 1
ATOM 4082 C C . GLY A 1 506 ? 19.531 18.891 19.109 1 50.72 506 GLY A C 1
ATOM 4083 O O . GLY A 1 506 ? 18.922 18.188 19.906 1 50.72 506 GLY A O 1
ATOM 4084 N N . TYR A 1 507 ? 18.844 19.688 18.281 1 53.22 507 TYR A N 1
ATOM 4085 C CA . TYR A 1 507 ? 17.578 19.203 17.734 1 53.22 507 TYR A CA 1
ATOM 4086 C C . TYR A 1 507 ? 17.828 18.109 16.703 1 53.22 507 TYR A C 1
ATOM 4088 O O . TYR A 1 507 ? 18.109 18.406 15.539 1 53.22 507 TYR A O 1
ATOM 4096 N N . GLY A 1 508 ? 18.125 16.875 17.125 1 51.62 508 GLY A N 1
ATOM 4097 C CA . GLY A 1 508 ? 18.234 15.656 16.344 1 51.62 508 GLY A CA 1
ATOM 4098 C C . GLY A 1 508 ? 19.672 15.242 16.078 1 51.62 508 GLY A C 1
ATOM 4099 O O . GLY A 1 508 ? 20.578 16.062 16.188 1 51.62 508 GLY A O 1
ATOM 4100 N N . ALA A 1 509 ? 20.047 14.07 15.883 1 48.41 509 ALA A N 1
ATOM 4101 C CA . ALA A 1 509 ? 21.344 13.406 15.867 1 48.41 509 ALA A CA 1
ATOM 4102 C C . ALA A 1 509 ? 22.25 14.016 14.805 1 48.41 509 ALA A C 1
ATOM 4104 O O . ALA A 1 509 ? 23.469 14.148 15.016 1 48.41 509 ALA A O 1
ATOM 4105 N N . ASN A 1 510 ? 21.688 14.406 13.617 1 50.69 510 ASN A N 1
ATOM 4106 C CA . ASN A 1 510 ? 22.578 14.758 12.516 1 50.69 510 ASN A CA 1
ATOM 4107 C C . ASN A 1 510 ? 22.562 16.266 12.25 1 50.69 510 ASN A C 1
ATOM 4109 O O . ASN A 1 510 ? 23.172 16.734 11.281 1 50.69 510 ASN A O 1
ATOM 4113 N N . ILE A 1 511 ? 21.828 16.938 13.016 1 48 511 ILE A N 1
ATOM 4114 C CA . ILE A 1 511 ? 21.812 18.391 12.805 1 48 511 ILE A CA 1
ATOM 4115 C C . ILE A 1 511 ? 22.641 19.078 13.875 1 48 511 ILE A C 1
ATOM 4117 O O . ILE A 1 511 ? 22.203 19.219 15.023 1 48 511 ILE A O 1
ATOM 4121 N N . THR A 1 512 ? 23.906 19.422 13.562 1 54.88 512 THR A N 1
ATOM 4122 C CA . THR A 1 512 ? 24.969 19.797 14.5 1 54.88 512 THR A CA 1
ATOM 4123 C C . THR A 1 512 ? 24.812 21.25 14.93 1 54.88 512 THR A C 1
ATOM 4125 O O . THR A 1 512 ? 25.25 21.625 16.016 1 54.88 512 THR A O 1
ATOM 4128 N N . LYS A 1 513 ? 24.047 22.016 14.102 1 63.72 513 LYS A N 1
ATOM 4129 C CA . LYS A 1 513 ? 24.125 23.422 14.453 1 63.72 513 LYS A CA 1
ATOM 4130 C C . LYS A 1 513 ? 22.891 23.875 15.219 1 63.72 513 LYS A C 1
ATOM 4132 O O . LYS A 1 513 ? 22.906 24.906 15.898 1 63.72 513 LYS A O 1
ATOM 4137 N N . GLY A 1 514 ? 21.812 23.078 15.172 1 74.81 514 GLY A N 1
ATOM 4138 C CA . GLY A 1 514 ? 20.766 23.219 16.172 1 74.81 514 GLY A CA 1
ATOM 4139 C C . GLY A 1 514 ? 19.5 23.859 15.633 1 74.81 514 GLY A C 1
ATOM 4140 O O . GLY A 1 514 ? 18.453 23.828 16.281 1 74.81 514 GLY A O 1
ATOM 4141 N N . TRP A 1 515 ? 19.359 24.641 14.484 1 89.81 515 TRP A N 1
ATOM 4142 C CA . TRP A 1 515 ? 18.141 25.312 14 1 89.81 515 TRP A CA 1
ATOM 4143 C C . TRP A 1 515 ? 17.469 24.469 12.922 1 89.81 515 TRP A C 1
ATOM 4145 O O . TRP A 1 515 ? 16.391 23.906 13.156 1 89.81 515 TRP A O 1
ATOM 4155 N N . GLY A 1 516 ? 18.156 24.234 11.75 1 92.75 516 GLY A N 1
ATOM 4156 C CA . GLY A 1 516 ? 17.625 23.359 10.711 1 92.75 516 GLY A CA 1
ATOM 4157 C C . GLY A 1 516 ? 16.203 23.719 10.297 1 92.75 516 GLY A C 1
ATOM 4158 O O . GLY A 1 516 ? 15.883 24.891 10.117 1 92.75 516 GLY A O 1
ATOM 4159 N N . PHE A 1 517 ? 15.344 22.688 10.039 1 95.38 517 PHE A N 1
ATOM 4160 C CA . PHE A 1 517 ? 13.914 22.828 9.75 1 95.38 517 PHE A CA 1
ATOM 4161 C C . PHE A 1 517 ? 13.078 22.328 10.914 1 95.38 517 PHE A C 1
ATOM 4163 O O . PHE A 1 517 ? 13.008 21.109 11.148 1 95.38 517 PHE A O 1
ATOM 4170 N N . ARG A 1 518 ? 12.547 23.234 11.656 1 94.38 518 ARG A N 1
ATOM 4171 C CA . ARG A 1 518 ? 11.781 22.891 12.852 1 94.38 518 ARG A CA 1
ATOM 4172 C C . ARG A 1 518 ? 10.281 23 12.602 1 94.38 518 ARG A C 1
ATOM 4174 O O . ARG A 1 518 ? 9.766 24.109 12.375 1 94.38 518 ARG A O 1
ATOM 4181 N N . THR A 1 519 ? 9.602 21.844 12.75 1 95.75 519 THR A N 1
ATOM 4182 C CA . THR A 1 519 ? 8.203 21.812 12.352 1 95.75 519 THR A CA 1
ATOM 4183 C C . THR A 1 519 ? 7.297 22.203 13.508 1 95.75 519 THR A C 1
ATOM 4185 O O . THR A 1 519 ? 6.117 22.5 13.312 1 95.75 519 THR A O 1
ATOM 4188 N N . GLU A 1 520 ? 7.828 22.219 14.758 1 95.44 520 GLU A N 1
ATOM 4189 C CA . GLU A 1 520 ? 7.094 22.656 15.938 1 95.44 520 GLU A CA 1
ATOM 4190 C C . GLU A 1 520 ? 8.023 23.328 16.953 1 95.44 520 GLU A C 1
ATOM 4192 O O . GLU A 1 520 ? 8.984 22.703 17.422 1 95.44 520 GLU A O 1
ATOM 4197 N N . ILE A 1 521 ? 7.785 24.516 17.234 1 94.44 521 ILE A N 1
ATOM 4198 C CA . ILE A 1 521 ? 8.414 25.281 18.312 1 94.44 521 ILE A CA 1
ATOM 4199 C C . ILE A 1 521 ? 7.469 26.391 18.781 1 94.44 521 ILE A C 1
ATOM 4201 O O . ILE A 1 521 ? 6.66 26.891 18 1 94.44 521 ILE A O 1
ATOM 4205 N N . GLY A 1 522 ? 7.441 26.609 20.047 1 93.62 522 GLY A N 1
ATOM 4206 C CA . GLY A 1 522 ? 6.492 27.641 20.453 1 93.62 522 GLY A CA 1
ATOM 4207 C C . GLY A 1 522 ? 6.621 28.031 21.906 1 93.62 522 GLY A C 1
ATOM 4208 O O . GLY A 1 522 ? 7.555 27.609 22.594 1 93.62 522 GLY A O 1
ATOM 4209 N N . THR A 1 523 ? 5.75 28.938 22.344 1 94.44 523 THR A N 1
ATOM 4210 C CA . THR A 1 523 ? 5.652 29.438 23.719 1 94.44 523 THR A CA 1
ATOM 4211 C C . THR A 1 523 ? 4.199 29.719 24.094 1 94.44 523 THR A C 1
ATOM 4213 O O . THR A 1 523 ? 3.348 29.875 23.219 1 94.44 523 THR A O 1
ATOM 4216 N N . ALA A 1 524 ? 3.963 29.719 25.391 1 95.75 524 ALA A N 1
ATOM 4217 C CA . ALA A 1 524 ? 2.656 30.203 25.828 1 95.75 524 ALA A CA 1
ATOM 4218 C C . ALA A 1 524 ? 2.432 31.641 25.391 1 95.75 524 ALA A C 1
ATOM 4220 O O . ALA A 1 524 ? 3.369 32.438 25.359 1 95.75 524 ALA A O 1
ATOM 4221 N N . VAL A 1 525 ? 1.228 31.953 25.062 1 97.62 525 VAL A N 1
ATOM 4222 C CA . VAL A 1 525 ? 0.813 33.281 24.688 1 97.62 525 VAL A CA 1
ATOM 4223 C C . VAL A 1 525 ? -0.495 33.656 25.391 1 97.62 525 VAL A C 1
ATOM 4225 O O . VAL A 1 525 ? -1.572 33.25 24.953 1 97.62 525 VAL A O 1
ATOM 4228 N N . PHE A 1 526 ? -0.367 34.375 26.438 1 98.12 526 PHE A N 1
ATOM 4229 C CA . PHE A 1 526 ? -1.54 34.812 27.172 1 98.12 526 PHE A CA 1
ATOM 4230 C C . PHE A 1 526 ? -2.342 35.812 26.375 1 98.12 526 PHE A C 1
ATOM 4232 O O . PHE A 1 526 ? -1.771 36.625 25.641 1 98.12 526 PHE A O 1
ATOM 4239 N N . THR A 1 527 ? -3.654 35.844 26.516 1 98 527 THR A N 1
ATOM 4240 C CA . THR A 1 527 ? -4.535 36.688 25.734 1 98 527 THR A CA 1
ATOM 4241 C C . THR A 1 527 ? -4.613 38.094 26.359 1 98 527 THR A C 1
ATOM 4243 O O . THR A 1 527 ? -3.961 38.344 27.375 1 98 527 THR A O 1
ATOM 4246 N N . THR A 1 528 ? -5.367 39 25.734 1 97.44 528 THR A N 1
ATOM 4247 C CA . THR A 1 528 ? -5.641 40.344 26.266 1 97.44 528 THR A CA 1
ATOM 4248 C C . THR A 1 528 ? -6.758 40.281 27.312 1 97.44 528 THR A C 1
ATOM 4250 O O . THR A 1 528 ? -7.504 39.312 27.375 1 97.44 528 THR A O 1
ATOM 4253 N N . PHE A 1 529 ? -6.84 41.281 28.094 1 97.56 529 PHE A N 1
ATOM 4254 C CA . PHE A 1 529 ? -7.852 41.312 29.141 1 97.56 529 PHE A CA 1
ATOM 4255 C C . PHE A 1 529 ? -9.25 41.281 28.547 1 97.56 529 PHE A C 1
ATOM 4257 O O . PHE A 1 529 ? -10.148 40.594 29.062 1 97.56 529 PHE A O 1
ATOM 4264 N N . ASP A 1 530 ? -9.469 42 27.469 1 96.56 530 ASP A N 1
ATOM 4265 C CA . ASP A 1 530 ? -10.789 42.094 26.828 1 96.56 530 ASP A CA 1
ATOM 4266 C C . ASP A 1 530 ? -11.25 40.719 26.328 1 96.56 530 ASP A C 1
ATOM 4268 O O . ASP A 1 530 ? -12.438 40.406 26.375 1 96.56 530 ASP A O 1
ATOM 4272 N N . SER A 1 531 ? -10.312 39.938 25.812 1 97.75 531 SER A N 1
ATOM 4273 C CA . SER A 1 531 ? -10.648 38.594 25.391 1 97.75 531 SER A CA 1
ATOM 4274 C C . SER A 1 531 ? -10.805 37.656 26.609 1 97.75 531 SER A C 1
ATOM 4276 O O . SER A 1 531 ? -11.703 36.812 26.641 1 97.75 531 SER A O 1
ATOM 4278 N N . PHE A 1 532 ? -9.898 37.844 27.594 1 98.19 532 PHE A N 1
ATOM 4279 C CA . PHE A 1 532 ? -9.883 37.031 28.797 1 98.19 532 PHE A CA 1
ATOM 4280 C C . PHE A 1 532 ? -11.242 37.062 29.484 1 98.19 532 PHE A C 1
ATOM 4282 O O . PHE A 1 532 ? -11.766 36 29.891 1 98.19 532 PHE A O 1
ATOM 4289 N N . LYS A 1 533 ? -11.82 38.156 29.625 1 97.19 533 LYS A N 1
ATOM 4290 C CA . LYS A 1 533 ? -13.055 38.312 30.391 1 97.19 533 LYS A CA 1
ATOM 4291 C C . LYS A 1 533 ? -14.242 37.719 29.656 1 97.19 533 LYS A C 1
ATOM 4293 O O . LYS A 1 533 ? -15.312 37.531 30.234 1 97.19 533 LYS A O 1
ATOM 4298 N N . LYS A 1 534 ? -14.07 37.406 28.359 1 97.38 534 LYS A N 1
ATOM 4299 C CA . LYS A 1 534 ? -15.156 36.812 27.594 1 97.38 534 LYS A CA 1
ATOM 4300 C C . LYS A 1 534 ? -15.383 35.344 28 1 97.38 534 LYS A C 1
ATOM 4302 O O . LYS A 1 534 ? -16.5 34.844 27.859 1 97.38 534 LYS A O 1
ATOM 4307 N N . PHE A 1 535 ? -14.359 34.688 28.5 1 98.12 535 PHE A N 1
ATOM 4308 C CA . PHE A 1 535 ? -14.547 33.25 28.781 1 98.12 535 PHE A CA 1
ATOM 4309 C C . PHE A 1 535 ? -14.203 32.938 30.219 1 98.12 535 PHE A C 1
ATOM 4311 O O . PHE A 1 535 ? -14.398 31.797 30.672 1 98.12 535 PHE A O 1
ATOM 4318 N N . MET A 1 536 ? -13.734 33.938 30.984 1 98.38 536 MET A N 1
ATOM 4319 C CA . MET A 1 536 ? -13.352 33.75 32.375 1 98.38 536 MET A CA 1
ATOM 4320 C C . MET A 1 536 ? -14.344 34.406 33.312 1 98.38 536 MET A C 1
ATOM 4322 O O . MET A 1 536 ? -14.531 35.625 33.25 1 98.38 536 MET A O 1
ATOM 4326 N N . PRO A 1 537 ? -14.945 33.688 34.25 1 98.06 537 PRO A N 1
ATOM 4327 C CA . PRO A 1 537 ? -15.82 34.344 35.219 1 98.06 537 PRO A CA 1
ATOM 4328 C C . PRO A 1 537 ? -15.07 35.344 36.094 1 98.06 537 PRO A C 1
ATOM 4330 O O . PRO A 1 537 ? -13.922 35.125 36.469 1 98.06 537 PRO A O 1
ATOM 4333 N N . GLU A 1 538 ? -15.766 36.406 36.469 1 97.81 538 GLU A N 1
ATOM 4334 C CA . GLU A 1 538 ? -15.141 37.5 37.188 1 97.81 538 GLU A CA 1
ATOM 4335 C C . GLU A 1 538 ? -14.508 37 38.5 1 97.81 538 GLU A C 1
ATOM 4337 O O . GLU A 1 538 ? -13.422 37.438 38.875 1 97.81 538 GLU A O 1
ATOM 4342 N N . LYS A 1 539 ? -15.148 36.125 39.156 1 97.56 539 LYS A N 1
ATOM 4343 C CA . LYS A 1 539 ? -14.656 35.594 40.438 1 97.56 539 LYS A CA 1
ATOM 4344 C C . LYS A 1 539 ? -13.32 34.906 40.25 1 97.56 539 LYS A C 1
ATOM 4346 O O . LYS A 1 539 ? -12.578 34.688 41.219 1 97.56 539 LYS A O 1
ATOM 4351 N N . ASP A 1 540 ? -12.984 34.562 39.031 1 97.94 540 ASP A N 1
ATOM 4352 C CA . ASP A 1 540 ? -11.797 33.75 38.75 1 97.94 540 ASP A CA 1
ATOM 4353 C C . ASP A 1 540 ? -10.719 34.594 38.062 1 97.94 540 ASP A C 1
ATOM 4355 O O . ASP A 1 540 ? -9.719 34.031 37.594 1 97.94 540 ASP A O 1
ATOM 4359 N N . TRP A 1 541 ? -10.875 35.844 38 1 97.94 541 TRP A N 1
ATOM 4360 C CA . TRP A 1 541 ? -9.961 36.719 37.281 1 97.94 541 TRP A CA 1
ATOM 4361 C C . TRP A 1 541 ? -8.578 36.719 37.938 1 97.94 541 TRP A C 1
ATOM 4363 O O . TRP A 1 541 ? -7.559 36.656 37.25 1 97.94 541 TRP A O 1
ATOM 4373 N N . TRP A 1 542 ? -8.523 36.812 39.219 1 97.19 542 TRP A N 1
ATOM 4374 C CA . TRP A 1 542 ? -7.262 37.031 39.938 1 97.19 542 TRP A CA 1
ATOM 4375 C C . TRP A 1 542 ? -7.402 36.625 41.406 1 97.19 542 TRP A C 1
ATOM 4377 O O . TRP A 1 542 ? -8.422 36.906 42.031 1 97.19 542 TRP A O 1
ATOM 4387 N N . PRO A 1 543 ? -6.441 36.062 41.969 1 96.19 543 PRO A N 1
ATOM 4388 C CA . PRO A 1 543 ? -5.188 35.594 41.375 1 96.19 543 PRO A CA 1
ATOM 4389 C C . PRO A 1 543 ? -5.371 34.312 40.562 1 96.19 543 PRO A C 1
ATOM 4391 O O . PRO A 1 543 ? -6.484 33.812 40.438 1 96.19 543 PRO A O 1
ATOM 4394 N N . ARG A 1 544 ? -4.34 33.938 39.844 1 96.25 544 ARG A N 1
ATOM 4395 C CA . ARG A 1 544 ? -4.344 32.719 39.031 1 96.25 544 ARG A CA 1
ATOM 4396 C C . ARG A 1 544 ? -4.906 31.547 39.812 1 96.25 544 ARG A C 1
ATOM 4398 O O . ARG A 1 544 ? -4.59 31.359 41 1 96.25 544 ARG A O 1
ATOM 4405 N N . ASN A 1 545 ? -5.773 30.703 39.25 1 96.19 545 ASN A N 1
ATOM 4406 C CA . ASN A 1 545 ? -6.484 29.625 39.906 1 96.19 545 ASN A CA 1
ATOM 4407 C C . ASN A 1 545 ? -6.77 28.453 38.969 1 96.19 545 ASN A C 1
ATOM 4409 O O . ASN A 1 545 ? -6.254 28.422 37.844 1 96.19 545 ASN A O 1
ATOM 4413 N N . GLU A 1 546 ? -7.578 27.547 39.438 1 96 546 GLU A N 1
ATOM 4414 C CA . GLU A 1 546 ? -7.828 26.297 38.75 1 96 546 GLU A CA 1
ATOM 4415 C C . GLU A 1 546 ? -8.625 26.547 37.469 1 96 546 GLU A C 1
ATOM 4417 O O . GLU A 1 546 ? -8.492 25.797 36.469 1 96 546 GLU A O 1
ATOM 4422 N N . MET A 1 547 ? -9.422 27.562 37.438 1 97.75 547 MET A N 1
ATOM 4423 C CA . MET A 1 547 ? -10.203 27.891 36.219 1 97.75 547 MET A CA 1
ATOM 4424 C C . MET A 1 547 ? -9.289 28.219 35.062 1 97.75 547 MET A C 1
ATOM 4426 O O . MET A 1 547 ? -9.609 27.922 33.906 1 97.75 547 MET A O 1
ATOM 4430 N N . TRP A 1 548 ? -8.094 28.859 35.344 1 97.94 548 TRP A N 1
ATOM 4431 C CA . TRP A 1 548 ? -7.125 29.156 34.312 1 97.94 548 TRP A CA 1
ATOM 4432 C C . TRP A 1 548 ? -6.637 27.875 33.625 1 97.94 548 TRP A C 1
ATOM 4434 O O . TRP A 1 548 ? -6.383 27.859 32.438 1 97.94 548 TRP A O 1
ATOM 4444 N N . ASP A 1 549 ? -6.574 26.828 34.469 1 97.25 549 ASP A N 1
ATOM 4445 C CA . ASP A 1 549 ? -6.094 25.547 33.938 1 97.25 549 ASP A CA 1
ATOM 4446 C C . ASP A 1 549 ? -7.121 24.922 33 1 97.25 549 ASP A C 1
ATOM 4448 O O . ASP A 1 549 ? -6.762 24.172 32.094 1 97.25 549 ASP A O 1
ATOM 4452 N N . LYS A 1 550 ? -8.422 25.172 33.188 1 97.44 550 LYS A N 1
ATOM 4453 C CA . LYS A 1 550 ? -9.469 24.703 32.281 1 97.44 550 LYS A CA 1
ATOM 4454 C C . LYS A 1 550 ? -9.336 25.359 30.891 1 97.44 550 LYS A C 1
ATOM 4456 O O . LYS A 1 550 ? -9.906 24.859 29.922 1 97.44 550 LYS A O 1
ATOM 4461 N N . HIS A 1 551 ? -8.562 26.406 30.906 1 98 551 HIS A N 1
ATOM 4462 C CA . HIS A 1 551 ? -8.25 27.078 29.656 1 98 551 HIS A CA 1
ATOM 4463 C C . HIS A 1 551 ? -6.754 27.047 29.375 1 98 551 HIS A C 1
ATOM 4465 O O . HIS A 1 551 ? -6.215 27.953 28.734 1 98 551 HIS A O 1
ATOM 4471 N N . PHE A 1 552 ? -6.059 26.078 29.984 1 97.31 552 PHE A N 1
ATOM 4472 C CA . PHE A 1 552 ? -4.762 25.516 29.609 1 97.31 552 PHE A CA 1
ATOM 4473 C C . PHE A 1 552 ? -3.635 26.453 30.047 1 97.31 552 PHE A C 1
ATOM 4475 O O . PHE A 1 552 ? -2.658 26.625 29.312 1 97.31 552 PHE A O 1
ATOM 4482 N N . PHE A 1 553 ? -3.805 27.078 31.156 1 97.44 553 PHE A N 1
ATOM 4483 C CA . PHE A 1 553 ? -2.713 27.781 31.828 1 97.44 553 PHE A CA 1
ATOM 4484 C C . PHE A 1 553 ? -2.422 27.156 33.188 1 97.44 553 PHE A C 1
ATOM 4486 O O . PHE A 1 553 ? -2.602 27.797 34.219 1 97.44 553 PHE A O 1
ATOM 4493 N N . GLY A 1 554 ? -1.97 25.984 33.156 1 95.62 554 GLY A N 1
ATOM 4494 C CA . GLY A 1 554 ? -1.62 25.141 34.281 1 95.62 554 GLY A CA 1
ATOM 4495 C C . GLY A 1 554 ? -1.1 23.781 33.875 1 95.62 554 GLY A C 1
ATOM 4496 O O . GLY A 1 554 ? -0.399 23.656 32.844 1 95.62 554 GLY A O 1
ATOM 4497 N N . ASN A 1 555 ? -1.431 22.75 34.594 1 93.69 555 ASN A N 1
ATOM 4498 C CA . ASN A 1 555 ? -0.906 21.406 34.375 1 93.69 555 ASN A CA 1
ATOM 4499 C C . ASN A 1 555 ? -1.431 20.828 33.062 1 93.69 555 ASN A C 1
ATOM 4501 O O . ASN A 1 555 ? -0.754 20.016 32.406 1 93.69 555 ASN A O 1
ATOM 4505 N N . SER A 1 556 ? -2.574 21.25 32.656 1 94.75 556 SER A N 1
ATOM 4506 C CA . SER A 1 556 ? -3.176 20.719 31.438 1 94.75 556 SER A CA 1
ATOM 4507 C C . SER A 1 556 ? -2.359 21.109 30.219 1 94.75 556 SER A C 1
ATOM 4509 O O . SER A 1 556 ? -2.465 20.484 29.156 1 94.75 556 SER A O 1
ATOM 4511 N N . ALA A 1 557 ? -1.6 22.156 30.312 1 95.94 557 ALA A N 1
ATOM 4512 C CA . ALA A 1 557 ? -0.661 22.578 29.266 1 95.94 557 ALA A CA 1
ATOM 4513 C C . ALA A 1 557 ? 0.764 22.641 29.812 1 95.94 557 ALA A C 1
ATOM 4515 O O . ALA A 1 557 ? 1.481 23.609 29.578 1 95.94 557 ALA A O 1
ATOM 4516 N N . GLY A 1 558 ? 1.131 21.594 30.484 1 92.75 558 GLY A N 1
ATOM 4517 C CA . GLY A 1 558 ? 2.434 21.531 31.141 1 92.75 558 GLY A CA 1
ATOM 4518 C C . GLY A 1 558 ? 3.584 21.781 30.172 1 92.75 558 GLY A C 1
ATOM 4519 O O . GLY A 1 558 ? 4.582 22.406 30.547 1 92.75 558 GLY A O 1
ATOM 4520 N N . ASN A 1 559 ? 3.453 21.422 28.922 1 93 559 ASN A N 1
ATOM 4521 C CA . ASN A 1 559 ? 4.504 21.578 27.922 1 93 559 ASN A CA 1
ATOM 4522 C C . ASN A 1 559 ? 4.762 23.047 27.625 1 93 559 ASN A C 1
ATOM 4524 O O . ASN A 1 559 ? 5.848 23.406 27.156 1 93 559 ASN A O 1
ATOM 4528 N N . ALA A 1 560 ? 3.797 23.906 27.844 1 95.31 560 ALA A N 1
ATOM 4529 C CA . ALA A 1 560 ? 3.943 25.344 27.625 1 95.31 560 ALA A CA 1
ATOM 4530 C C . ALA A 1 560 ? 4.602 26.016 28.812 1 95.31 560 ALA A C 1
ATOM 4532 O O . ALA A 1 560 ? 4.961 27.203 28.734 1 95.31 560 ALA A O 1
ATOM 4533 N N . SER A 1 561 ? 4.734 25.359 29.938 1 95.31 561 SER A N 1
ATOM 4534 C CA . SER A 1 561 ? 5.34 25.844 31.172 1 95.31 561 SER A CA 1
ATOM 4535 C C . SER A 1 561 ? 4.684 27.141 31.641 1 95.31 561 SER A C 1
ATOM 4537 O O . SER A 1 561 ? 5.359 28.156 31.812 1 95.31 561 SER A O 1
ATOM 4539 N N . PRO A 1 562 ? 3.387 27.078 31.938 1 95.75 562 PRO A N 1
ATOM 4540 C CA . PRO A 1 562 ? 2.688 28.297 32.375 1 95.75 562 PRO A CA 1
ATOM 4541 C C . PRO A 1 562 ? 3.309 28.922 33.625 1 95.75 562 PRO A C 1
ATOM 4543 O O . PRO A 1 562 ? 3.307 30.141 33.75 1 95.75 562 PRO A O 1
ATOM 4546 N N . ASP A 1 563 ? 3.855 28.094 34.562 1 95.12 563 ASP A N 1
ATOM 4547 C CA . ASP A 1 563 ? 4.527 28.625 35.719 1 95.12 563 ASP A CA 1
ATOM 4548 C C . ASP A 1 563 ? 5.734 29.469 35.344 1 95.12 563 ASP A C 1
ATOM 4550 O O . ASP A 1 563 ? 5.938 30.562 35.906 1 95.12 563 ASP A O 1
ATOM 4554 N N . LYS A 1 564 ? 6.488 28.953 34.469 1 95.62 564 LYS A N 1
ATOM 4555 C CA . LYS A 1 564 ? 7.648 29.688 34 1 95.62 564 LYS A CA 1
ATOM 4556 C C . LYS A 1 564 ? 7.223 30.984 33.312 1 95.62 564 LYS A C 1
ATOM 4558 O O . LYS A 1 564 ? 7.836 32.031 33.5 1 95.62 564 LYS A O 1
ATOM 4563 N N . TYR A 1 565 ? 6.25 30.906 32.5 1 97.19 565 TYR A N 1
ATOM 4564 C CA . TYR A 1 565 ? 5.73 32.094 31.812 1 97.19 565 TYR A CA 1
ATOM 4565 C C . TYR A 1 565 ? 5.305 33.156 32.812 1 97.19 565 TYR A C 1
ATOM 4567 O O . TYR A 1 565 ? 5.648 34.312 32.656 1 97.19 565 TYR A O 1
ATOM 4575 N N . PHE A 1 566 ? 4.492 32.688 33.781 1 96.56 566 PHE A N 1
ATOM 4576 C CA . PHE A 1 566 ? 3.994 33.594 34.812 1 96.56 566 PHE A CA 1
ATOM 4577 C C . PHE A 1 566 ? 5.145 34.25 35.562 1 96.56 566 PHE A C 1
ATOM 4579 O O . PHE A 1 566 ? 5.133 35.469 35.781 1 96.56 566 PHE A O 1
ATOM 4586 N N . SER A 1 567 ? 6.18 33.5 35.875 1 96.62 567 SER A N 1
ATOM 4587 C CA . SER A 1 567 ? 7.359 34 36.562 1 96.62 567 SER A CA 1
ATOM 4588 C C . SER A 1 567 ? 8.172 34.938 35.688 1 96.62 567 SER A C 1
ATOM 4590 O O . SER A 1 567 ? 8.781 35.906 36.188 1 96.62 567 SER A O 1
ATOM 4592 N N . THR A 1 568 ? 8.242 34.656 34.438 1 97.19 568 THR A N 1
ATOM 4593 C CA . THR A 1 568 ? 8.969 35.5 33.469 1 97.19 568 THR A CA 1
ATOM 4594 C C . THR A 1 568 ? 8.336 36.875 33.406 1 97.19 568 THR A C 1
ATOM 4596 O O . THR A 1 568 ? 9.047 37.875 33.375 1 97.19 568 THR A O 1
ATOM 4599 N N . VAL A 1 569 ? 7.023 36.938 33.375 1 97.94 569 VAL A N 1
ATOM 4600 C CA . VAL A 1 569 ? 6.336 38.219 33.375 1 97.94 569 VAL A CA 1
ATOM 4601 C C . VAL A 1 569 ? 6.727 39.031 34.594 1 97.94 569 VAL A C 1
ATOM 4603 O O . VAL A 1 569 ? 7.035 40.219 34.5 1 97.94 569 VAL A O 1
ATOM 4606 N N . GLU A 1 570 ? 6.734 38.344 35.75 1 97.44 570 GLU A N 1
ATOM 4607 C CA . GLU A 1 570 ? 7.086 39 37 1 97.44 570 GLU A CA 1
ATOM 4608 C C . GLU A 1 570 ? 8.547 39.438 37 1 97.44 570 GLU A C 1
ATOM 4610 O O . GLU A 1 570 ? 8.875 40.531 37.438 1 97.44 570 GLU A O 1
ATOM 4615 N N . PHE A 1 571 ? 9.352 38.562 36.562 1 97.06 571 PHE A N 1
ATOM 4616 C CA . PHE A 1 571 ? 10.781 38.875 36.562 1 97.06 571 PHE A CA 1
ATOM 4617 C C . PHE A 1 571 ? 11.086 40.031 35.625 1 97.06 571 PHE A C 1
ATOM 4619 O O . PHE A 1 571 ? 11.836 40.938 35.969 1 97.06 571 PHE A O 1
ATOM 4626 N N . ASN A 1 572 ? 10.547 40 34.5 1 97.81 572 ASN A N 1
ATOM 4627 C CA . ASN A 1 572 ? 10.859 41 33.469 1 97.81 572 ASN A CA 1
ATOM 4628 C C . ASN A 1 572 ? 10.242 42.375 33.812 1 97.81 572 ASN A C 1
ATOM 4630 O O . ASN A 1 572 ? 10.867 43.406 33.625 1 97.81 572 ASN A O 1
ATOM 4634 N N . TYR A 1 573 ? 9.055 42.344 34.281 1 98 573 TYR A N 1
ATOM 4635 C CA . TYR A 1 573 ? 8.32 43.625 34.312 1 98 573 TYR A CA 1
ATOM 4636 C C . TYR A 1 573 ? 7.762 43.906 35.688 1 98 573 TYR A C 1
ATOM 4638 O O . TYR A 1 573 ? 7.07 44.906 35.906 1 98 573 TYR A O 1
ATOM 4646 N N . GLY A 1 574 ? 7.922 43.031 36.625 1 97.31 574 GLY A N 1
ATOM 4647 C CA . GLY A 1 574 ? 7.445 43.219 38 1 97.31 574 GLY A CA 1
ATOM 4648 C C . GLY A 1 574 ? 6.152 42.469 38.281 1 97.31 574 GLY A C 1
ATOM 4649 O O . GLY A 1 574 ? 5.426 42.125 37.375 1 97.31 574 GLY A O 1
ATOM 4650 N N . LYS A 1 575 ? 5.914 42.312 39.562 1 96.81 575 LYS A N 1
ATOM 4651 C CA . LYS A 1 575 ? 4.711 41.594 39.969 1 96.81 575 LYS A CA 1
ATOM 4652 C C . LYS A 1 575 ? 3.451 42.312 39.531 1 96.81 575 LYS A C 1
ATOM 4654 O O . LYS A 1 575 ? 3.322 43.531 39.719 1 96.81 575 LYS A O 1
ATOM 4659 N N . ALA A 1 576 ? 2.592 41.656 38.906 1 97.38 576 ALA A N 1
ATOM 4660 C CA . ALA A 1 576 ? 1.35 42.25 38.406 1 97.38 576 ALA A CA 1
ATOM 4661 C C . ALA A 1 576 ? 0.415 42.594 39.562 1 97.38 576 ALA A C 1
ATOM 4663 O O . ALA A 1 576 ? 0.316 41.812 40.531 1 97.38 576 ALA A O 1
ATOM 4664 N N . LYS A 1 577 ? -0.384 43.562 39.438 1 96.25 577 LYS A N 1
ATOM 4665 C CA . LYS A 1 577 ? -1.296 44.031 40.469 1 96.25 577 LYS A CA 1
ATOM 4666 C C . LYS A 1 577 ? -2.682 43.438 40.312 1 96.25 577 LYS A C 1
ATOM 4668 O O . LYS A 1 577 ? -3.508 43.5 41.219 1 96.25 577 LYS A O 1
ATOM 4673 N N . GLY A 1 578 ? -2.895 42.906 39.281 1 97.31 578 GLY A N 1
ATOM 4674 C CA . GLY A 1 578 ? -4.156 42.312 38.875 1 97.31 578 GLY A CA 1
ATOM 4675 C C . GLY A 1 578 ? -4.156 41.781 37.469 1 97.31 578 GLY A C 1
ATOM 4676 O O . GLY A 1 578 ? -3.131 41.844 36.781 1 97.31 578 GLY A O 1
ATOM 4677 N N . ILE A 1 579 ? -5.285 41.281 37.062 1 98.06 579 ILE A N 1
ATOM 4678 C CA . ILE A 1 579 ? -5.367 40.562 35.812 1 98.06 579 ILE A CA 1
ATOM 4679 C C . ILE A 1 579 ? -5.121 41.562 34.656 1 98.06 579 ILE A C 1
ATOM 4681 O O . ILE A 1 579 ? -4.488 41.219 33.656 1 98.06 579 ILE A O 1
ATOM 4685 N N . GLU A 1 580 ? -5.621 42.719 34.75 1 97.44 580 GLU A N 1
ATOM 4686 C CA . GLU A 1 580 ? -5.406 43.719 33.688 1 97.44 580 GLU A CA 1
ATOM 4687 C C . GLU A 1 580 ? -3.924 44.031 33.531 1 97.44 580 GLU A C 1
ATOM 4689 O O . GLU A 1 580 ? -3.42 44.125 32.406 1 97.44 580 GLU A O 1
ATOM 4694 N N . ASP A 1 581 ? -3.279 44.25 34.688 1 97.31 581 ASP A N 1
ATOM 4695 C CA . ASP A 1 581 ? -1.847 44.531 34.688 1 97.31 581 ASP A CA 1
ATOM 4696 C C . ASP A 1 581 ? -1.054 43.344 34.188 1 97.31 581 ASP A C 1
ATOM 4698 O O . ASP A 1 581 ? -0.086 43.5 33.438 1 97.31 581 ASP A O 1
ATOM 4702 N N . PHE A 1 582 ? -1.44 42.188 34.562 1 98.19 582 PHE A N 1
ATOM 4703 C CA . PHE A 1 582 ? -0.782 40.969 34.094 1 98.19 582 PHE A CA 1
ATOM 4704 C C . PHE A 1 582 ? -0.894 40.844 32.562 1 98.19 582 PHE A C 1
ATOM 4706 O O . PHE A 1 582 ? 0.093 40.531 31.891 1 98.19 582 PHE A O 1
ATOM 4713 N N . CYS A 1 583 ? -2.084 41.031 32.062 1 98.25 583 CYS A N 1
ATOM 4714 C CA . CYS A 1 583 ? -2.299 40.938 30.641 1 98.25 583 CYS A CA 1
ATOM 4715 C C . CYS A 1 583 ? -1.429 41.938 29.891 1 98.25 583 CYS A C 1
ATOM 4717 O O . CYS A 1 583 ? -0.852 41.625 28.844 1 98.25 583 CYS A O 1
ATOM 4719 N N . ARG A 1 584 ? -1.337 43.094 30.391 1 97.38 584 ARG A N 1
ATOM 4720 C CA . ARG A 1 584 ? -0.528 44.125 29.766 1 97.38 584 ARG A CA 1
ATOM 4721 C C . ARG A 1 584 ? 0.942 43.719 29.719 1 97.38 584 ARG A C 1
ATOM 4723 O O . ARG A 1 584 ? 1.586 43.812 28.672 1 97.38 584 ARG A O 1
ATOM 4730 N N . LYS A 1 585 ? 1.487 43.312 30.828 1 98.38 585 LYS A N 1
ATOM 4731 C CA . LYS A 1 585 ? 2.881 42.906 30.922 1 98.38 585 LYS A CA 1
ATOM 4732 C C . LYS A 1 585 ? 3.135 41.656 30.078 1 98.38 585 LYS A C 1
ATOM 4734 O O . LYS A 1 585 ? 4.18 41.531 29.438 1 98.38 585 LYS A O 1
ATOM 4739 N N . ALA A 1 586 ? 2.16 40.781 30.062 1 98.5 586 ALA A N 1
ATOM 4740 C CA . ALA A 1 586 ? 2.268 39.562 29.297 1 98.5 586 ALA A CA 1
ATOM 4741 C C . ALA A 1 586 ? 2.4 39.844 27.797 1 98.5 586 ALA A C 1
ATOM 4743 O O . ALA A 1 586 ? 3.1 39.125 27.078 1 98.5 586 ALA A O 1
ATOM 4744 N N . GLN A 1 587 ? 1.71 40.844 27.297 1 98.44 587 GLN A N 1
ATOM 4745 C CA . GLN A 1 587 ? 1.8 41.188 25.875 1 98.44 587 GLN A CA 1
ATOM 4746 C C . GLN A 1 587 ? 3.221 41.594 25.5 1 98.44 587 GLN A C 1
ATOM 4748 O O . GLN A 1 587 ? 3.668 41.312 24.375 1 98.44 587 GLN A O 1
ATOM 4753 N N . LEU A 1 588 ? 3.932 42.219 26.422 1 98.38 588 LEU A N 1
ATOM 4754 C CA . LEU A 1 588 ? 5.312 42.594 26.141 1 98.38 588 LEU A CA 1
ATOM 4755 C C . LEU A 1 588 ? 6.207 41.344 26.031 1 98.38 588 LEU A C 1
ATOM 4757 O O . LEU A 1 588 ? 7.082 41.281 25.172 1 98.38 588 LEU A O 1
ATOM 4761 N N . VAL A 1 589 ? 5.945 40.406 26.875 1 98.12 589 VAL A N 1
ATOM 4762 C CA . VAL A 1 589 ? 6.641 39.125 26.766 1 98.12 589 VAL A CA 1
ATOM 4763 C C . VAL A 1 589 ? 6.316 38.469 25.422 1 98.12 589 VAL A C 1
ATOM 4765 O O . VAL A 1 589 ? 7.207 37.969 24.75 1 98.12 589 VAL A O 1
ATOM 4768 N N . ASN A 1 590 ? 5.062 38.531 25.094 1 98.44 590 ASN A N 1
ATOM 4769 C CA . ASN A 1 590 ? 4.617 37.938 23.828 1 98.44 590 ASN A CA 1
ATOM 4770 C C . ASN A 1 590 ? 5.324 38.562 22.641 1 98.44 590 ASN A C 1
ATOM 4772 O O . ASN A 1 590 ? 5.75 37.875 21.719 1 98.44 590 ASN A O 1
ATOM 4776 N N . VAL A 1 591 ? 5.438 39.875 22.625 1 98.38 591 VAL A N 1
ATOM 4777 C CA . VAL A 1 591 ? 6.074 40.562 21.516 1 98.38 591 VAL A CA 1
ATOM 4778 C C . VAL A 1 591 ? 7.539 40.156 21.406 1 98.38 591 VAL A C 1
ATOM 4780 O O . VAL A 1 591 ? 7.996 39.719 20.344 1 98.38 591 VAL A O 1
ATOM 4783 N N . GLU A 1 592 ? 8.234 40.25 22.484 1 97.19 592 GLU A N 1
ATOM 4784 C CA . GLU A 1 592 ? 9.688 40.094 22.5 1 97.19 592 GLU A CA 1
ATOM 4785 C C . GLU A 1 592 ? 10.078 38.656 22.156 1 97.19 592 GLU A C 1
ATOM 4787 O O . GLU A 1 592 ? 10.945 38.406 21.312 1 97.19 592 GLU A O 1
ATOM 4792 N N . VAL A 1 593 ? 9.422 37.75 22.766 1 96.88 593 VAL A N 1
ATOM 4793 C CA . VAL A 1 593 ? 9.82 36.344 22.656 1 96.88 593 VAL A CA 1
ATOM 4794 C C . VAL A 1 593 ? 9.492 35.812 21.266 1 96.88 593 VAL A C 1
ATOM 4796 O O . VAL A 1 593 ? 10.305 35.125 20.641 1 96.88 593 VAL A O 1
ATOM 4799 N N . ASN A 1 594 ? 8.328 36.062 20.797 1 98.31 594 ASN A N 1
ATOM 4800 C CA . ASN A 1 594 ? 7.938 35.562 19.484 1 98.31 594 ASN A CA 1
ATOM 4801 C C . ASN A 1 594 ? 8.719 36.219 18.359 1 98.31 594 ASN A C 1
ATOM 4803 O O . ASN A 1 594 ? 9.016 35.594 17.344 1 98.31 594 ASN A O 1
ATOM 4807 N N . LYS A 1 595 ? 9.016 37.469 18.484 1 98.5 595 LYS A N 1
ATOM 4808 C CA . LYS A 1 595 ? 9.914 38.125 17.547 1 98.5 595 LYS A CA 1
ATOM 4809 C C . LYS A 1 595 ? 11.281 37.469 17.531 1 98.5 595 LYS A C 1
ATOM 4811 O O . LYS A 1 595 ? 11.812 37.156 16.453 1 98.5 595 LYS A O 1
ATOM 4816 N N . ALA A 1 596 ? 11.844 37.25 18.703 1 97.25 596 ALA A N 1
ATOM 4817 C CA . ALA A 1 596 ? 13.172 36.688 18.844 1 97.25 596 ALA A CA 1
ATOM 4818 C C . ALA A 1 596 ? 13.227 35.281 18.25 1 97.25 596 ALA A C 1
ATOM 4820 O O . ALA A 1 596 ? 14.25 34.844 17.703 1 97.25 596 ALA A O 1
ATOM 4821 N N . MET A 1 597 ? 12.203 34.5 18.422 1 96.12 597 MET A N 1
ATOM 4822 C CA . MET A 1 597 ? 12.148 33.156 17.906 1 96.12 597 MET A CA 1
ATOM 4823 C C . MET A 1 597 ? 12.398 33.125 16.406 1 96.12 597 MET A C 1
ATOM 4825 O O . MET A 1 597 ? 13.258 32.375 15.922 1 96.12 597 MET A O 1
ATOM 4829 N N . TYR A 1 598 ? 11.727 33.906 15.633 1 97.94 598 TYR A N 1
ATOM 4830 C CA . TYR A 1 598 ? 11.906 33.938 14.188 1 97.94 598 TYR A CA 1
ATOM 4831 C C . TYR A 1 598 ? 13.227 34.594 13.82 1 97.94 598 TYR A C 1
ATOM 4833 O O . TYR A 1 598 ? 13.93 34.125 12.922 1 97.94 598 TYR A O 1
ATOM 4841 N N . GLU A 1 599 ? 13.594 35.688 14.516 1 98.12 599 GLU A N 1
ATOM 4842 C CA . GLU A 1 599 ? 14.844 36.406 14.227 1 98.12 599 GLU A CA 1
ATOM 4843 C C . GLU A 1 599 ? 16.047 35.5 14.531 1 98.12 599 GLU A C 1
ATOM 4845 O O . GLU A 1 599 ? 17.062 35.594 13.836 1 98.12 599 GLU A O 1
ATOM 4850 N N . GLY A 1 600 ? 15.914 34.719 15.586 1 95.69 600 GLY A N 1
ATOM 4851 C CA . GLY A 1 600 ? 16.984 33.781 15.914 1 95.69 600 GLY A CA 1
ATOM 4852 C C . GLY A 1 600 ? 17.266 32.781 14.805 1 95.69 600 GLY A C 1
ATOM 4853 O O . GLY A 1 600 ? 18.422 32.531 14.461 1 95.69 600 GLY A O 1
ATOM 4854 N N . PHE A 1 601 ? 16.25 32.219 14.258 1 95.38 601 PHE A N 1
ATOM 4855 C CA . PHE A 1 601 ? 16.406 31.297 13.133 1 95.38 601 PHE A CA 1
ATOM 4856 C C . PHE A 1 601 ? 16.953 32.031 11.914 1 95.38 601 PHE A C 1
ATOM 4858 O O . PHE A 1 601 ? 17.828 31.516 11.227 1 95.38 601 PHE A O 1
ATOM 4865 N N . GLN A 1 602 ? 16.422 33.188 11.695 1 97.38 602 GLN A N 1
ATOM 4866 C CA . GLN A 1 602 ? 16.844 34 10.555 1 97.38 602 GLN A CA 1
ATOM 4867 C C . GLN A 1 602 ? 18.328 34.375 10.672 1 97.38 602 GLN A C 1
ATOM 4869 O O . GLN A 1 602 ? 19.031 34.469 9.664 1 97.38 602 GLN A O 1
ATOM 4874 N N . HIS A 1 603 ? 18.75 34.562 11.898 1 95.44 603 HIS A N 1
ATOM 4875 C CA . HIS A 1 603 ? 20.156 34.875 12.156 1 95.44 603 HIS A CA 1
ATOM 4876 C C . HIS A 1 603 ? 21.062 33.781 11.57 1 95.44 603 HIS A C 1
ATOM 4878 O O . HIS A 1 603 ? 22.203 34.062 11.211 1 95.44 603 HIS A O 1
ATOM 4884 N N . HIS A 1 604 ? 20.547 32.625 11.383 1 93.5 604 HIS A N 1
ATOM 4885 C CA . HIS A 1 604 ? 21.297 31.469 10.891 1 93.5 604 HIS A CA 1
ATOM 4886 C C . HIS A 1 604 ? 20.734 30.969 9.578 1 93.5 604 HIS A C 1
ATOM 4888 O O . HIS A 1 604 ? 20.828 29.766 9.273 1 93.5 604 HIS A O 1
ATOM 4894 N N . ILE A 1 605 ? 20.094 31.812 8.82 1 96.69 605 ILE A N 1
ATOM 4895 C CA . ILE A 1 605 ? 19.453 31.453 7.555 1 96.69 605 ILE A CA 1
ATOM 4896 C C . ILE A 1 605 ? 20.484 30.844 6.613 1 96.69 605 ILE A C 1
ATOM 4898 O O . ILE A 1 605 ? 21.547 31.422 6.383 1 96.69 605 ILE A O 1
ATOM 4902 N N . TRP A 1 606 ? 20.25 29.578 6.176 1 95 606 TRP A N 1
ATOM 4903 C CA . TRP A 1 606 ? 20.984 28.797 5.191 1 95 606 TRP A CA 1
ATOM 4904 C C . TRP A 1 606 ? 22.344 28.375 5.742 1 95 606 TRP A C 1
ATOM 4906 O O . TRP A 1 606 ? 23.109 27.672 5.07 1 95 606 TRP A O 1
ATOM 4916 N N . GLU A 1 607 ? 22.812 28.984 6.938 1 91.38 607 GLU A N 1
ATOM 4917 C CA . GLU A 1 607 ? 23.891 28.266 7.617 1 91.38 607 GLU A CA 1
ATOM 4918 C C . GLU A 1 607 ? 23.469 26.844 7.98 1 91.38 607 GLU A C 1
ATOM 4920 O O . GLU A 1 607 ? 24.094 25.875 7.555 1 91.38 607 GLU A O 1
ATOM 4925 N N . ASP A 1 608 ? 22.25 26.797 8.664 1 90.12 608 ASP A N 1
ATOM 4926 C CA . ASP A 1 608 ? 21.578 25.5 8.766 1 90.12 608 ASP A CA 1
ATOM 4927 C C . ASP A 1 608 ? 20.062 25.688 8.867 1 90.12 608 ASP A C 1
ATOM 4929 O O . ASP A 1 608 ? 19.312 24.719 8.695 1 90.12 608 ASP A O 1
ATOM 4933 N N . ALA A 1 609 ? 19.656 26.938 9.172 1 94.44 609 ALA A N 1
ATOM 4934 C CA . ALA A 1 609 ? 18.234 27.172 9.312 1 94.44 609 ALA A CA 1
ATOM 4935 C C . ALA A 1 609 ? 17.547 27.219 7.949 1 94.44 609 ALA A C 1
ATOM 4937 O O . ALA A 1 609 ? 17.922 28.031 7.094 1 94.44 609 ALA A O 1
ATOM 4938 N N . SER A 1 610 ? 16.578 26.328 7.789 1 96.56 610 SER A N 1
ATOM 4939 C CA . SER A 1 610 ? 15.859 26.312 6.523 1 96.56 610 SER A CA 1
ATOM 4940 C C . SER A 1 610 ? 14.359 26.531 6.738 1 96.56 610 SER A C 1
ATOM 4942 O O . SER A 1 610 ? 13.625 26.812 5.793 1 96.56 610 SER A O 1
ATOM 4944 N N . GLY A 1 611 ? 13.938 26.453 8 1 96.31 611 GLY A N 1
ATOM 4945 C CA . GLY A 1 611 ? 12.516 26.672 8.219 1 96.31 611 GLY A CA 1
ATOM 4946 C C . GLY A 1 611 ? 12.117 26.594 9.68 1 96.31 611 GLY A C 1
ATOM 4947 O O . GLY A 1 611 ? 12.727 25.859 10.461 1 96.31 611 GLY A O 1
ATOM 4948 N N . ILE A 1 612 ? 11.078 27.312 10.062 1 96.62 612 ILE A N 1
ATOM 4949 C CA . ILE A 1 612 ? 10.539 27.328 11.422 1 96.62 612 ILE A CA 1
ATOM 4950 C C . ILE A 1 612 ? 9.016 27.453 11.367 1 96.62 612 ILE A C 1
ATOM 4952 O O . ILE A 1 612 ? 8.484 28.297 10.641 1 96.62 612 ILE A O 1
ATOM 4956 N N . LEU A 1 613 ? 8.312 26.578 12.078 1 98 613 LEU A N 1
ATOM 4957 C CA . LEU A 1 613 ? 6.863 26.625 12.211 1 98 613 LEU A CA 1
ATOM 4958 C C . LEU A 1 613 ? 6.461 26.719 13.68 1 98 613 LEU A C 1
ATOM 4960 O O . LEU A 1 613 ? 6.746 25.812 14.469 1 98 613 LEU A O 1
ATOM 4964 N N . THR A 1 614 ? 5.809 27.797 14.016 1 97.44 614 THR A N 1
ATOM 4965 C CA . THR A 1 614 ? 5.449 28.016 15.414 1 97.44 614 THR A CA 1
ATOM 4966 C C . THR A 1 614 ? 4.23 27.172 15.797 1 97.44 614 THR A C 1
ATOM 4968 O O . THR A 1 614 ? 3.312 27 14.992 1 97.44 614 THR A O 1
ATOM 4971 N N . TRP A 1 615 ? 4.277 26.609 17 1 97.31 615 TRP A N 1
ATOM 4972 C CA . TRP A 1 615 ? 3.141 25.984 17.688 1 97.31 615 TRP A CA 1
ATOM 4973 C C . TRP A 1 615 ? 2.467 26.984 18.625 1 97.31 615 TRP A C 1
ATOM 4975 O O . TRP A 1 615 ? 3 27.312 19.688 1 97.31 615 TRP A O 1
ATOM 4985 N N . MET A 1 616 ? 1.232 27.641 18.312 1 96.62 616 MET A N 1
ATOM 4986 C CA . MET A 1 616 ? 0.522 27.406 17.062 1 96.62 616 MET A CA 1
ATOM 4987 C C . MET A 1 616 ? 0.213 28.734 16.359 1 96.62 616 MET A C 1
ATOM 4989 O O . MET A 1 616 ? 0.368 29.797 16.953 1 96.62 616 MET A O 1
ATOM 4993 N N . GLY A 1 617 ? -0.211 28.688 15.141 1 96.88 617 GLY A N 1
ATOM 4994 C CA . GLY A 1 617 ? -0.491 29.875 14.352 1 96.88 617 GLY A CA 1
ATOM 4995 C C . GLY A 1 617 ? -1.789 30.562 14.742 1 96.88 617 GLY A C 1
ATOM 4996 O O . GLY A 1 617 ? -1.981 31.75 14.461 1 96.88 617 GLY A O 1
ATOM 4997 N N . GLN A 1 618 ? -2.684 29.812 15.328 1 95.31 618 GLN A N 1
ATOM 4998 C CA . GLN A 1 618 ? -3.967 30.359 15.766 1 95.31 618 GLN A CA 1
ATOM 4999 C C . GLN A 1 618 ? -4.594 29.469 16.844 1 95.31 618 GLN A C 1
ATOM 5001 O O . GLN A 1 618 ? -4.113 28.375 17.109 1 95.31 618 GLN A O 1
ATOM 5006 N N . SER A 1 619 ? -5.656 30.047 17.469 1 95.31 619 SER A N 1
ATOM 5007 C CA . SER A 1 619 ? -6.309 29.328 18.547 1 95.31 619 SER A CA 1
ATOM 5008 C C . SER A 1 619 ? -7.578 28.625 18.078 1 95.31 619 SER A C 1
ATOM 5010 O O . SER A 1 619 ? -8.367 29.219 17.328 1 95.31 619 SER A O 1
ATOM 5012 N N . ALA A 1 620 ? -7.746 27.391 18.484 1 96.38 620 ALA A N 1
ATOM 5013 C CA . ALA A 1 620 ? -8.953 26.641 18.156 1 96.38 620 ALA A CA 1
ATOM 5014 C C . ALA A 1 620 ? -9.953 26.672 19.312 1 96.38 620 ALA A C 1
ATOM 5016 O O . ALA A 1 620 ? -11.133 26.344 19.125 1 96.38 620 ALA A O 1
ATOM 5017 N N . TYR A 1 621 ? -9.555 27.047 20.453 1 97.56 621 TYR A N 1
ATOM 5018 C CA . TYR A 1 621 ? -10.281 27.125 21.719 1 97.56 621 TYR A CA 1
ATOM 5019 C C . TYR A 1 621 ? -9.898 28.359 22.5 1 97.56 621 TYR A C 1
ATOM 5021 O O . TYR A 1 621 ? -8.797 28.891 22.344 1 97.56 621 TYR A O 1
ATOM 5029 N N . PRO A 1 622 ? -10.891 28.938 23.219 1 97.31 622 PRO A N 1
ATOM 5030 C CA . PRO A 1 622 ? -10.445 30.047 24.078 1 97.31 622 PRO A CA 1
ATOM 5031 C C . PRO A 1 622 ? -9.406 29.609 25.109 1 97.31 622 PRO A C 1
ATOM 5033 O O . PRO A 1 622 ? -9.758 29.219 26.234 1 97.31 622 PRO A O 1
ATOM 5036 N N . SER A 1 623 ? -8.211 29.703 24.688 1 94.69 623 SER A N 1
ATOM 5037 C CA . SER A 1 623 ? -7.09 29.219 25.5 1 94.69 623 SER A CA 1
ATOM 5038 C C . SER A 1 623 ? -6.105 30.328 25.812 1 94.69 623 SER A C 1
ATOM 5040 O O . SER A 1 623 ? -6.242 31.453 25.312 1 94.69 623 SER A O 1
ATOM 5042 N N . LEU A 1 624 ? -5.203 30.016 26.734 1 97 624 LEU A N 1
ATOM 5043 C CA . LEU A 1 624 ? -4.219 31 27.172 1 97 624 LEU A CA 1
ATOM 5044 C C . LEU A 1 624 ? -2.816 30.609 26.719 1 97 624 LEU A C 1
ATOM 5046 O O . LEU A 1 624 ? -1.827 31.172 27.188 1 97 624 LEU A O 1
ATOM 5050 N N . VAL A 1 625 ? -2.77 29.578 25.766 1 94.81 625 VAL A N 1
ATOM 5051 C CA . VAL A 1 625 ? -1.469 29.094 25.312 1 94.81 625 VAL A CA 1
ATOM 5052 C C . VAL A 1 625 ? -1.455 29.016 23.781 1 94.81 625 VAL A C 1
ATOM 5054 O O . VAL A 1 625 ? -2.51 28.922 23.156 1 94.81 625 VAL A O 1
ATOM 5057 N N . TRP A 1 626 ? -0.191 29.047 23.219 1 96.75 626 TRP A N 1
ATOM 5058 C CA . TRP A 1 626 ? 0.181 28.703 21.859 1 96.75 626 TRP A CA 1
ATOM 5059 C C . TRP A 1 626 ? -0.786 29.328 20.859 1 96.75 626 TRP A C 1
ATOM 5061 O O . TRP A 1 626 ? -1.568 28.625 20.219 1 96.75 626 TRP A O 1
ATOM 5071 N N . GLN A 1 627 ? -0.708 30.516 20.578 1 97.31 627 GLN A N 1
ATOM 5072 C CA . GLN A 1 627 ? -1.515 31.266 19.641 1 97.31 627 GLN A CA 1
ATOM 5073 C C . GLN A 1 627 ? -0.798 32.531 19.203 1 97.31 627 GLN A C 1
ATOM 5075 O O . GLN A 1 627 ? 0.112 33.031 19.875 1 97.31 627 GLN A O 1
ATOM 5080 N N . THR A 1 628 ? -1.133 33.094 18.062 1 98.19 628 THR A N 1
ATOM 5081 C CA . THR A 1 628 ? -0.654 34.406 17.641 1 98.19 628 THR A CA 1
ATOM 5082 C C . THR A 1 628 ? -1.744 35.469 17.797 1 98.19 628 THR A C 1
ATOM 5084 O O . THR A 1 628 ? -1.507 36.531 18.391 1 98.19 628 THR A O 1
ATOM 5087 N N . TYR A 1 629 ? -2.889 35.219 17.234 1 98 629 TYR A N 1
ATOM 5088 C CA . TYR A 1 629 ? -4.117 35.906 17.625 1 98 629 TYR A CA 1
ATOM 5089 C C . TYR A 1 629 ? -5.055 35 18.375 1 98 629 TYR A C 1
ATOM 5091 O O . TYR A 1 629 ? -4.992 33.75 18.219 1 98 629 TYR A O 1
ATOM 5099 N N . ASP A 1 630 ? -5.832 35.562 19.25 1 97.75 630 ASP A N 1
ATOM 5100 C CA . ASP A 1 630 ? -6.582 34.688 20.156 1 97.75 630 ASP A CA 1
ATOM 5101 C C . ASP A 1 630 ? -7.91 34.25 19.531 1 97.75 630 ASP A C 1
ATOM 5103 O O . ASP A 1 630 ? -8.164 34.531 18.344 1 97.75 630 ASP A O 1
ATOM 5107 N N . TYR A 1 631 ? -8.703 33.469 20.219 1 97.94 631 TYR A N 1
ATOM 5108 C CA . TYR A 1 631 ? -9.93 32.844 19.75 1 97.94 631 TYR A CA 1
ATOM 5109 C C . TYR A 1 631 ? -10.906 33.906 19.219 1 97.94 631 TYR A C 1
ATOM 5111 O O . TYR A 1 631 ? -11.672 33.625 18.281 1 97.94 631 TYR A O 1
ATOM 5119 N N . TYR A 1 632 ? -10.812 35.094 19.734 1 97.44 632 TYR A N 1
ATOM 5120 C CA . TYR A 1 632 ? -11.758 36.156 19.391 1 97.44 632 TYR A CA 1
ATOM 5121 C C . TYR A 1 632 ? -11.148 37.125 18.391 1 97.44 632 TYR A C 1
ATOM 5123 O O . TYR A 1 632 ? -11.648 38.25 18.219 1 97.44 632 TYR A O 1
ATOM 5131 N N . TYR A 1 633 ? -10.008 36.812 17.797 1 97.62 633 TYR A N 1
ATOM 5132 C CA . TYR A 1 633 ? -9.352 37.5 16.688 1 97.62 633 TYR A CA 1
ATOM 5133 C C . TYR A 1 633 ? -8.664 38.781 17.188 1 97.62 633 TYR A C 1
ATOM 5135 O O . TYR A 1 633 ? -8.453 39.719 16.422 1 97.62 633 TYR A O 1
ATOM 5143 N N . ASP A 1 634 ? -8.484 38.781 18.5 1 97.44 634 ASP A N 1
ATOM 5144 C CA . ASP A 1 634 ? -7.625 39.875 19 1 97.44 634 ASP A CA 1
ATOM 5145 C C . ASP A 1 634 ? -6.16 39.594 18.672 1 97.44 634 ASP A C 1
ATOM 5147 O O . ASP A 1 634 ? -5.652 38.5 18.953 1 97.44 634 ASP A O 1
ATOM 5151 N N . LEU A 1 635 ? -5.504 40.531 18.094 1 98.19 635 LEU A N 1
ATOM 5152 C CA . LEU A 1 635 ? -4.109 40.375 17.688 1 98.19 635 LEU A CA 1
ATOM 5153 C C . LEU A 1 635 ? -3.172 40.625 18.859 1 98.19 635 LEU A C 1
ATOM 5155 O O . LEU A 1 635 ? -2.895 41.781 19.219 1 98.19 635 LEU A O 1
ATOM 5159 N N . THR A 1 636 ? -2.617 39.594 19.422 1 98.12 636 THR A N 1
ATOM 5160 C CA . THR A 1 636 ? -1.815 39.656 20.625 1 98.12 636 THR A CA 1
ATOM 5161 C C . THR A 1 636 ? -0.407 40.156 20.312 1 98.12 636 THR A C 1
ATOM 5163 O O . THR A 1 636 ? -0.058 40.375 19.156 1 98.12 636 THR A O 1
ATOM 5166 N N . GLY A 1 637 ? 0.385 40.344 21.391 1 98.5 637 GLY A N 1
ATOM 5167 C CA . GLY A 1 637 ? 1.783 40.688 21.203 1 98.5 637 GLY A CA 1
ATOM 5168 C C . GLY A 1 637 ? 2.543 39.719 20.344 1 98.5 637 GLY A C 1
ATOM 5169 O O . GLY A 1 637 ? 3.461 40.094 19.609 1 98.5 637 GLY A O 1
ATOM 5170 N N . ALA A 1 638 ? 2.178 38.469 20.406 1 98.62 638 ALA A N 1
ATOM 5171 C CA . ALA A 1 638 ? 2.83 37.438 19.594 1 98.62 638 ALA A CA 1
ATOM 5172 C C . ALA A 1 638 ? 2.623 37.719 18.109 1 98.62 638 ALA A C 1
ATOM 5174 O O . ALA A 1 638 ? 3.559 37.594 17.312 1 98.62 638 ALA A O 1
ATOM 5175 N N . TYR A 1 639 ? 1.382 38.031 17.75 1 98.56 639 TYR A N 1
ATOM 5176 C CA . TYR A 1 639 ? 1.064 38.375 16.375 1 98.56 639 TYR A CA 1
ATOM 5177 C C . TYR A 1 639 ? 1.976 39.469 15.859 1 98.56 639 TYR A C 1
ATOM 5179 O O . TYR A 1 639 ? 2.555 39.375 14.773 1 98.56 639 TYR A O 1
ATOM 5187 N N . TRP A 1 640 ? 2.148 40.469 16.609 1 98.69 640 TRP A N 1
ATOM 5188 C CA . TRP A 1 640 ? 2.881 41.656 16.188 1 98.69 640 TRP A CA 1
ATOM 5189 C C . TRP A 1 640 ? 4.383 41.406 16.188 1 98.69 640 TRP A C 1
ATOM 5191 O O . TRP A 1 640 ? 5.109 41.906 15.328 1 98.69 640 TRP A O 1
ATOM 5201 N N . GLY A 1 641 ? 4.887 40.656 17.172 1 98.69 641 GLY A N 1
ATOM 5202 C CA . GLY A 1 641 ? 6.281 40.219 17.141 1 98.69 641 GLY A CA 1
ATOM 5203 C C . GLY A 1 641 ? 6.637 39.438 15.906 1 98.69 641 GLY A C 1
ATOM 5204 O O . GLY A 1 641 ? 7.664 39.688 15.273 1 98.69 641 GLY A O 1
ATOM 5205 N N . ILE A 1 642 ? 5.777 38.531 15.57 1 98.75 642 ILE A N 1
ATOM 5206 C CA . ILE A 1 642 ? 6.004 37.656 14.43 1 98.75 642 ILE A CA 1
ATOM 5207 C C . ILE A 1 642 ? 5.887 38.469 13.133 1 98.75 642 ILE A C 1
ATOM 5209 O O . ILE A 1 642 ? 6.723 38.312 12.234 1 98.75 642 ILE A O 1
ATOM 5213 N N . ARG A 1 643 ? 4.844 39.219 13.039 1 98.56 643 ARG A N 1
ATOM 5214 C CA . ARG A 1 643 ? 4.645 40.031 11.836 1 98.56 643 ARG A CA 1
ATOM 5215 C C . ARG A 1 643 ? 5.867 40.875 11.539 1 98.56 643 ARG A C 1
ATOM 5217 O O . ARG A 1 643 ? 6.285 41 10.391 1 98.56 643 ARG A O 1
ATOM 5224 N N . LYS A 1 644 ? 6.406 41.469 12.562 1 98.38 644 LYS A N 1
ATOM 5225 C CA . LYS A 1 644 ? 7.602 42.312 12.406 1 98.38 644 LYS A CA 1
ATOM 5226 C C . LYS A 1 644 ? 8.797 41.469 11.969 1 98.38 644 LYS A C 1
ATOM 5228 O O . LYS A 1 644 ? 9.477 41.812 10.992 1 98.38 644 LYS A O 1
ATOM 5233 N N . ALA A 1 645 ? 9.039 40.406 12.633 1 98.62 645 ALA A N 1
ATOM 5234 C CA . ALA A 1 645 ? 10.211 39.562 12.383 1 98.62 645 ALA A CA 1
ATOM 5235 C C . ALA A 1 645 ? 10.172 38.969 10.977 1 98.62 645 ALA A C 1
ATOM 5237 O O . ALA A 1 645 ? 11.211 38.781 10.352 1 98.62 645 ALA A O 1
ATOM 5238 N N . CYS A 1 646 ? 8.984 38.688 10.484 1 98.56 646 CYS A N 1
ATOM 5239 C CA . CYS A 1 646 ? 8.852 37.875 9.266 1 98.56 646 CYS A CA 1
ATOM 5240 C C . CYS A 1 646 ? 8.727 38.781 8.039 1 98.56 646 CYS A C 1
ATOM 5242 O O . CYS A 1 646 ? 8.539 38.281 6.926 1 98.56 646 CYS A O 1
ATOM 5244 N N . GLU A 1 647 ? 8.93 40.031 8.203 1 96.56 647 GLU A N 1
ATOM 5245 C CA . GLU A 1 647 ? 8.914 40.938 7.051 1 96.56 647 GLU A CA 1
ATOM 5246 C C . GLU A 1 647 ? 9.867 40.438 5.965 1 96.56 647 GLU A C 1
ATOM 5248 O O . GLU A 1 647 ? 10.953 39.969 6.262 1 96.56 647 GLU A O 1
ATOM 5253 N N . PRO A 1 648 ? 9.477 40.625 4.707 1 96.69 648 PRO A N 1
ATOM 5254 C CA . PRO A 1 648 ? 10.289 40.062 3.629 1 96.69 648 PRO A CA 1
ATOM 5255 C C . PRO A 1 648 ? 11.703 40.625 3.596 1 96.69 648 PRO A C 1
ATOM 5257 O O . PRO A 1 648 ? 12.664 39.906 3.344 1 96.69 648 PRO A O 1
ATOM 5260 N N . VAL A 1 649 ? 11.844 41.938 3.75 1 97.94 649 VAL A N 1
ATOM 5261 C CA . VAL A 1 649 ? 13.117 42.594 3.992 1 97.94 649 VAL A CA 1
ATOM 5262 C C . VAL A 1 649 ? 13.141 43.156 5.41 1 97.94 649 VAL A C 1
ATOM 5264 O O . VAL A 1 649 ? 12.344 44.062 5.746 1 97.94 649 VAL A O 1
ATOM 5267 N N . HIS A 1 650 ? 14.016 42.625 6.199 1 98.44 650 HIS A N 1
ATOM 5268 C CA . HIS A 1 650 ? 13.938 42.844 7.641 1 98.44 650 HIS A CA 1
ATOM 5269 C C . HIS A 1 650 ? 15.305 43.188 8.227 1 98.44 650 HIS A C 1
ATOM 5271 O O . HIS A 1 650 ? 16.281 42.469 7.961 1 98.44 650 HIS A O 1
ATOM 5277 N N . ILE A 1 651 ? 15.391 44.281 8.961 1 98.81 651 ILE A N 1
ATOM 5278 C CA . ILE A 1 651 ? 16.594 44.594 9.727 1 98.81 651 ILE A CA 1
ATOM 5279 C C . ILE A 1 651 ? 16.438 44.094 11.156 1 98.81 651 ILE A C 1
ATOM 5281 O O . ILE A 1 651 ? 15.398 44.312 11.789 1 98.81 651 ILE A O 1
ATOM 5285 N N . GLN A 1 652 ? 17.453 43.375 11.688 1 98.75 652 GLN A N 1
ATOM 5286 C CA . GLN A 1 652 ? 17.312 42.812 13.031 1 98.75 652 GLN A CA 1
ATOM 5287 C C . GLN A 1 652 ? 18.625 42.969 13.812 1 98.75 652 GLN A C 1
ATOM 5289 O O . GLN A 1 652 ? 19.703 43.031 13.219 1 98.75 652 GLN A O 1
ATOM 5294 N N . TRP A 1 653 ? 18.453 43.031 15.078 1 97.81 653 TRP A N 1
ATOM 5295 C CA . TRP A 1 653 ? 19.531 43.031 16.062 1 97.81 653 TRP A CA 1
ATOM 5296 C C . TRP A 1 653 ? 19.625 41.688 16.766 1 97.81 653 TRP A C 1
ATOM 5298 O O . TRP A 1 653 ? 18.594 41.062 17.078 1 97.81 653 TRP A O 1
ATOM 5308 N N . SER A 1 654 ? 20.828 41.219 17.016 1 95.12 654 SER A N 1
ATOM 5309 C CA . SER A 1 654 ? 21.031 39.938 17.672 1 95.12 654 SER A CA 1
ATOM 5310 C C . SER A 1 654 ? 21.312 40.125 19.156 1 95.12 654 SER A C 1
ATOM 5312 O O . SER A 1 654 ? 22.234 40.844 19.547 1 95.12 654 SER A O 1
ATOM 5314 N N . TYR A 1 655 ? 20.5 39.375 19.859 1 89.31 655 TYR A N 1
ATOM 5315 C CA . TYR A 1 655 ? 20.703 39.344 21.312 1 89.31 655 TYR A CA 1
ATOM 5316 C C . TYR A 1 655 ? 22.016 38.656 21.656 1 89.31 655 TYR A C 1
ATOM 5318 O O . TYR A 1 655 ? 22.547 38.844 22.75 1 89.31 655 TYR A O 1
ATOM 5326 N N . ALA A 1 656 ? 22.516 37.906 20.797 1 86.19 656 ALA A N 1
ATOM 5327 C CA . ALA A 1 656 ? 23.656 37.062 21.094 1 86.19 656 ALA A CA 1
ATOM 5328 C C . ALA A 1 656 ? 24.969 37.844 20.969 1 86.19 656 ALA A C 1
ATOM 5330 O O . ALA A 1 656 ? 25.844 37.75 21.828 1 86.19 656 ALA A O 1
ATOM 5331 N N . ASP A 1 657 ? 25.109 38.656 19.922 1 87 657 ASP A N 1
ATOM 5332 C CA . ASP A 1 657 ? 26.422 39.219 19.656 1 87 657 ASP A CA 1
ATOM 5333 C C . ASP A 1 657 ? 26.328 40.688 19.312 1 87 657 ASP A C 1
ATOM 5335 O O . ASP A 1 657 ? 27.297 41.312 18.875 1 87 657 ASP A O 1
ATOM 5339 N N . ASN A 1 658 ? 25.125 41.219 19.359 1 92.38 658 ASN A N 1
ATOM 5340 C CA . ASN A 1 658 ? 24.828 42.625 19.125 1 92.38 658 ASN A CA 1
ATOM 5341 C C . ASN A 1 658 ? 25.047 43 17.656 1 92.38 658 ASN A C 1
ATOM 5343 O O . ASN A 1 658 ? 25.172 44.188 17.312 1 92.38 658 ASN A O 1
ATOM 5347 N N . SER A 1 659 ? 25.156 42 16.844 1 94.19 659 SER A N 1
ATOM 5348 C CA . SER A 1 659 ? 25.25 42.281 15.414 1 94.19 659 SER A CA 1
ATOM 5349 C C . SER A 1 659 ? 23.906 42.75 14.867 1 94.19 659 SER A C 1
ATOM 5351 O O . SER A 1 659 ? 22.859 42.406 15.422 1 94.19 659 SER A O 1
ATOM 5353 N N . VAL A 1 660 ? 23.906 43.531 13.875 1 97.56 660 VAL A N 1
ATOM 5354 C CA . VAL A 1 660 ? 22.75 43.906 13.086 1 97.56 660 VAL A CA 1
ATOM 5355 C C . VAL A 1 660 ? 22.875 43.344 11.672 1 97.56 660 VAL A C 1
ATOM 5357 O O . VAL A 1 660 ? 23.922 43.438 11.047 1 97.56 660 VAL A O 1
ATOM 5360 N N . LYS A 1 661 ? 21.859 42.688 11.25 1 98.31 661 LYS A N 1
ATOM 5361 C CA . LYS A 1 661 ? 21.812 42.094 9.922 1 98.31 661 LYS A CA 1
ATOM 5362 C C . LYS A 1 661 ? 20.547 42.531 9.172 1 98.31 661 LYS A C 1
ATOM 5364 O O . LYS A 1 661 ? 19.562 42.938 9.789 1 98.31 661 LYS A O 1
ATOM 5369 N N . VAL A 1 662 ? 20.625 42.5 7.863 1 98.62 662 VAL A N 1
ATOM 5370 C CA . VAL A 1 662 ? 19.469 42.594 6.996 1 98.62 662 VAL A CA 1
ATOM 5371 C C . VAL A 1 662 ? 19.109 41.219 6.453 1 98.62 662 VAL A C 1
ATOM 5373 O O . VAL A 1 662 ? 19.969 40.531 5.879 1 98.62 662 VAL A O 1
ATOM 5376 N N . ILE A 1 663 ? 17.938 40.75 6.691 1 98.56 663 ILE A N 1
ATOM 5377 C CA . ILE A 1 663 ? 17.422 39.5 6.164 1 98.56 663 ILE A CA 1
ATOM 5378 C C . ILE A 1 663 ? 16.547 39.75 4.949 1 98.56 663 ILE A C 1
ATOM 5380 O O . ILE A 1 663 ? 15.547 40.5 5.039 1 98.56 663 ILE A O 1
ATOM 5384 N N . ASN A 1 664 ? 16.906 39.25 3.795 1 98.31 664 ASN A N 1
ATOM 5385 C CA . ASN A 1 664 ? 16.109 39.375 2.572 1 98.31 664 ASN A CA 1
ATOM 5386 C C . ASN A 1 664 ? 15.547 38 2.133 1 98.31 664 ASN A C 1
ATOM 5388 O O . ASN A 1 664 ? 16.266 37.188 1.578 1 98.31 664 ASN A O 1
ATOM 5392 N N . THR A 1 665 ? 14.289 37.812 2.33 1 97.69 665 THR A N 1
ATOM 5393 C CA . THR A 1 665 ? 13.648 36.562 1.934 1 97.69 665 THR A CA 1
ATOM 5394 C C . THR A 1 665 ? 12.773 36.781 0.698 1 97.69 665 THR A C 1
ATOM 5396 O O . THR A 1 665 ? 11.641 36.281 0.645 1 97.69 665 THR A O 1
ATOM 5399 N N . THR A 1 666 ? 13.258 37.594 -0.166 1 97.38 666 THR A N 1
ATOM 5400 C CA . THR A 1 666 ? 12.688 37.781 -1.498 1 97.38 666 THR A CA 1
ATOM 5401 C C . THR A 1 666 ? 13.664 37.312 -2.572 1 97.38 666 THR A C 1
ATOM 5403 O O . THR A 1 666 ? 14.797 36.938 -2.27 1 97.38 666 THR A O 1
ATOM 5406 N N . LEU A 1 667 ? 13.164 37.312 -3.799 1 96.81 667 LEU A N 1
ATOM 5407 C CA . LEU A 1 667 ? 14 36.875 -4.902 1 96.81 667 LEU A CA 1
ATOM 5408 C C . LEU A 1 667 ? 14.695 38.031 -5.582 1 96.81 667 LEU A C 1
ATOM 5410 O O . LEU A 1 667 ? 15.375 37.875 -6.598 1 96.81 667 LEU A O 1
ATOM 5414 N N . LYS A 1 668 ? 14.641 39.188 -4.988 1 96.25 668 LYS A N 1
ATOM 5415 C CA . LYS A 1 668 ? 15.242 40.375 -5.574 1 96.25 668 LYS A CA 1
ATOM 5416 C C . LYS A 1 668 ? 16.328 40.938 -4.676 1 96.25 668 LYS A C 1
ATOM 5418 O O . LYS A 1 668 ? 16.125 41.156 -3.482 1 96.25 668 LYS A O 1
ATOM 5423 N N . GLU A 1 669 ? 17.453 41.188 -5.254 1 96.75 669 GLU A N 1
ATOM 5424 C CA . GLU A 1 669 ? 18.516 41.875 -4.539 1 96.75 669 GLU A CA 1
ATOM 5425 C C . GLU A 1 669 ? 18.141 43.312 -4.266 1 96.75 669 GLU A C 1
ATOM 5427 O O . GLU A 1 669 ? 17.531 44 -5.117 1 96.75 669 GLU A O 1
ATOM 5432 N N . GLN A 1 670 ? 18.391 43.844 -3.055 1 96.56 670 GLN A N 1
ATOM 5433 C CA . GLN A 1 670 ? 18.203 45.25 -2.697 1 96.56 670 GLN A CA 1
ATOM 5434 C C . GLN A 1 670 ? 19.531 46 -2.688 1 96.56 670 GLN A C 1
ATOM 5436 O O . GLN A 1 670 ? 20.453 45.625 -1.961 1 96.56 670 GLN A O 1
ATOM 5441 N N . LYS A 1 671 ? 19.625 47.062 -3.455 1 96.56 671 LYS A N 1
ATOM 5442 C CA . LYS A 1 671 ? 20.891 47.781 -3.586 1 96.56 671 LYS A CA 1
ATOM 5443 C C . LYS A 1 671 ? 20.828 49.125 -2.875 1 96.56 671 LYS A C 1
ATOM 5445 O O . LYS A 1 671 ? 19.766 49.75 -2.799 1 96.56 671 LYS A O 1
ATOM 5450 N N . GLY A 1 672 ? 21.953 49.594 -2.408 1 97.06 672 GLY A N 1
ATOM 5451 C CA . GLY A 1 672 ? 22.141 50.938 -1.878 1 97.06 672 GLY A CA 1
ATOM 5452 C C . GLY A 1 672 ? 21.328 51.188 -0.618 1 97.06 672 GLY A C 1
ATOM 5453 O O . GLY A 1 672 ? 20.797 52.281 -0.431 1 97.06 672 GLY A O 1
ATOM 5454 N N . LEU A 1 673 ? 21.25 50.25 0.284 1 98.19 673 LEU A N 1
ATOM 5455 C CA . LEU A 1 673 ? 20.5 50.375 1.526 1 98.19 673 LEU A CA 1
ATOM 5456 C C . LEU A 1 673 ? 21.328 51.125 2.578 1 98.19 673 LEU A C 1
ATOM 5458 O O . LEU A 1 673 ? 22.547 51.031 2.592 1 98.19 673 LEU A O 1
ATOM 5462 N N . THR A 1 674 ? 20.703 51.844 3.404 1 98.44 674 THR A N 1
ATOM 5463 C CA . THR A 1 674 ? 21.328 52.406 4.594 1 98.44 674 THR A CA 1
ATOM 5464 C C . THR A 1 674 ? 20.75 51.781 5.859 1 98.44 674 THR A C 1
ATOM 5466 O O . THR A 1 674 ? 19.562 51.969 6.152 1 98.44 674 THR A O 1
ATOM 5469 N N . ALA A 1 675 ? 21.531 51.031 6.516 1 98.69 675 ALA A N 1
ATOM 5470 C CA . ALA A 1 675 ? 21.172 50.469 7.816 1 98.69 675 ALA A CA 1
ATOM 5471 C C . ALA A 1 675 ? 21.672 51.344 8.953 1 98.69 675 ALA A C 1
ATOM 5473 O O . ALA A 1 675 ? 22.844 51.719 9 1 98.69 675 ALA A O 1
ATOM 5474 N N . THR A 1 676 ? 20.797 51.75 9.852 1 98.44 676 THR A N 1
ATOM 5475 C CA . THR A 1 676 ? 21.141 52.562 10.992 1 98.44 676 THR A CA 1
ATOM 5476 C C . THR A 1 676 ? 20.641 51.938 12.297 1 98.44 676 THR A C 1
ATOM 5478 O O . THR A 1 676 ? 19.516 51.438 12.359 1 98.44 676 THR A O 1
ATOM 5481 N N . GLY A 1 677 ? 21.516 51.906 13.273 1 98.25 677 GLY A N 1
ATOM 5482 C CA . GLY A 1 677 ? 21.172 51.562 14.641 1 98.25 677 GLY A CA 1
ATOM 5483 C C . GLY A 1 677 ? 21.484 52.656 15.641 1 98.25 677 GLY A C 1
ATOM 5484 O O . GLY A 1 677 ? 22.641 53.062 15.789 1 98.25 677 GLY A O 1
ATOM 5485 N N . LYS A 1 678 ? 20.406 53.125 16.281 1 98.19 678 LYS A N 1
ATOM 5486 C CA . LYS A 1 678 ? 20.562 54.156 17.297 1 98.19 678 LYS A CA 1
ATOM 5487 C C . LYS A 1 678 ? 20.188 53.625 18.688 1 98.19 678 LYS A C 1
ATOM 5489 O O . LYS A 1 678 ? 19.266 52.812 18.828 1 98.19 678 LYS A O 1
ATOM 5494 N N . VAL A 1 679 ? 20.906 54.094 19.656 1 97.62 679 VAL A N 1
ATOM 5495 C CA . VAL A 1 679 ? 20.656 53.688 21.047 1 97.62 679 VAL A CA 1
ATOM 5496 C C . VAL A 1 679 ? 20.156 54.875 21.844 1 97.62 679 VAL A C 1
ATOM 5498 O O . VAL A 1 679 ? 20.641 56 21.672 1 97.62 679 VAL A O 1
ATOM 5501 N N . TYR A 1 680 ? 19.109 54.656 22.625 1 97.88 680 TYR A N 1
ATOM 5502 C CA . TYR A 1 680 ? 18.516 55.688 23.453 1 97.88 680 TYR A CA 1
ATOM 5503 C C . TYR A 1 680 ? 18.422 55.25 24.906 1 97.88 680 TYR A C 1
ATOM 5505 O O . TYR A 1 680 ? 18.125 54.094 25.188 1 97.88 680 TYR A O 1
ATOM 5513 N N . ASN A 1 681 ? 18.688 56.156 25.797 1 96.75 681 ASN A N 1
ATOM 5514 C CA . ASN A 1 681 ? 18.406 55.875 27.203 1 96.75 681 ASN A CA 1
ATOM 5515 C C . ASN A 1 681 ? 16.906 55.906 27.484 1 96.75 681 ASN A C 1
ATOM 5517 O O . ASN A 1 681 ? 16.109 56.25 26.609 1 96.75 681 ASN A O 1
ATOM 5521 N N . LEU A 1 682 ? 16.531 55.531 28.688 1 96 682 LEU A N 1
ATOM 5522 C CA . LEU A 1 682 ? 15.141 55.375 29.094 1 96 682 LEU A CA 1
ATOM 5523 C C . LEU A 1 682 ? 14.375 56.688 28.969 1 96 682 LEU A C 1
ATOM 5525 O O . LEU A 1 682 ? 13.172 56.688 28.703 1 96 682 LEU A O 1
ATOM 5529 N N . ASP A 1 683 ? 15.055 57.812 29.078 1 94.12 683 ASP A N 1
ATOM 5530 C CA . ASP A 1 683 ? 14.406 59.125 29.016 1 94.12 683 ASP A CA 1
ATOM 5531 C C . ASP A 1 683 ? 14.266 59.594 27.562 1 94.12 683 ASP A C 1
ATOM 5533 O O . ASP A 1 683 ? 13.766 60.688 27.297 1 94.12 683 ASP A O 1
ATOM 5537 N N . GLY A 1 684 ? 14.828 58.875 26.609 1 95.75 684 GLY A N 1
ATOM 5538 C CA . GLY A 1 684 ? 14.68 59.188 25.203 1 95.75 684 GLY A CA 1
ATOM 5539 C C . GLY A 1 684 ? 15.875 59.938 24.625 1 95.75 684 GLY A C 1
ATOM 5540 O O . GLY A 1 684 ? 15.875 60.281 23.453 1 95.75 684 GLY A O 1
ATOM 5541 N N . LYS A 1 685 ? 16.875 60.156 25.406 1 96.19 685 LYS A N 1
ATOM 5542 C CA . LYS A 1 685 ? 18.078 60.812 24.906 1 96.19 685 LYS A CA 1
ATOM 5543 C C . LYS A 1 685 ? 18.938 59.844 24.078 1 96.19 685 LYS A C 1
ATOM 5545 O O . LYS A 1 685 ? 19.266 58.75 24.547 1 96.19 685 LYS A O 1
ATOM 5550 N N . GLU A 1 686 ? 19.359 60.25 22.938 1 96.25 686 GLU A N 1
ATOM 5551 C CA . GLU A 1 686 ? 20.219 59.438 22.094 1 96.25 686 GLU A CA 1
ATOM 5552 C C . GLU A 1 686 ? 21.625 59.344 22.656 1 96.25 686 GLU A C 1
ATOM 5554 O O . GLU A 1 686 ? 22.172 60.375 23.109 1 96.25 686 GLU A O 1
ATOM 5559 N N . MET A 1 687 ? 22.047 58.219 22.625 1 95.81 687 MET A N 1
ATOM 5560 C CA . MET A 1 687 ? 23.422 57.969 23.031 1 95.81 687 MET A CA 1
ATOM 5561 C C . MET A 1 687 ? 24.297 57.688 21.812 1 95.81 687 MET A C 1
ATOM 5563 O O . MET A 1 687 ? 24.625 56.531 21.531 1 95.81 687 MET A O 1
ATOM 5567 N N . GLY A 1 688 ? 24.812 58.688 21.188 1 93.62 688 GLY A N 1
ATOM 5568 C CA . GLY A 1 688 ? 25.469 58.656 19.891 1 93.62 688 GLY A CA 1
ATOM 5569 C C . GLY A 1 688 ? 26.688 57.75 19.875 1 93.62 688 GLY A C 1
ATOM 5570 O O . GLY A 1 688 ? 27.016 57.156 18.844 1 93.62 688 GLY A O 1
ATOM 5571 N N . ARG A 1 689 ? 27.297 57.625 20.969 1 90.44 689 ARG A N 1
ATOM 5572 C CA . ARG A 1 689 ? 28.562 56.875 21.016 1 90.44 689 ARG A CA 1
ATOM 5573 C C . ARG A 1 689 ? 28.312 55.406 20.719 1 90.44 689 ARG A C 1
ATOM 5575 O O . ARG A 1 689 ? 29.234 54.688 20.312 1 90.44 689 ARG A O 1
ATOM 5582 N N . TYR A 1 690 ? 27.062 55 20.891 1 92.62 690 TYR A N 1
ATOM 5583 C CA . TYR A 1 690 ? 26.75 53.594 20.688 1 92.62 690 TYR A CA 1
ATOM 5584 C C . TYR A 1 690 ? 26.062 53.375 19.344 1 92.62 690 TYR A C 1
ATOM 5586 O O . TYR A 1 690 ? 25.766 52.25 18.984 1 92.62 690 TYR A O 1
ATOM 5594 N N . SER A 1 691 ? 25.719 54.344 18.578 1 93.5 691 SER A N 1
ATOM 5595 C CA . SER A 1 691 ? 24.953 54.25 17.328 1 93.5 691 SER A CA 1
ATOM 5596 C C . SER A 1 691 ? 25.875 54.031 16.141 1 93.5 691 SER A C 1
ATOM 5598 O O . SER A 1 691 ? 27.047 54.375 16.172 1 93.5 691 SER A O 1
ATOM 5600 N N . GLN A 1 692 ? 25.438 53.344 15.18 1 94.88 692 GLN A N 1
ATOM 5601 C CA . GLN A 1 692 ? 26.203 53 13.977 1 94.88 692 GLN A CA 1
ATOM 5602 C C . GLN A 1 692 ? 25.312 53.062 12.734 1 94.88 692 GLN A C 1
ATOM 5604 O O . GLN A 1 692 ? 24.094 52.875 12.82 1 94.88 692 GLN A O 1
ATOM 5609 N N . SER A 1 693 ? 25.844 53.406 11.578 1 96.62 693 SER A N 1
ATOM 5610 C CA . SER A 1 693 ? 25.172 53.375 10.289 1 96.62 693 SER A CA 1
ATOM 5611 C C . SER A 1 693 ? 26.094 52.906 9.172 1 96.62 693 SER A C 1
ATOM 5613 O O . SER A 1 693 ? 27.281 53.188 9.18 1 96.62 693 SER A O 1
ATOM 5615 N N . VAL A 1 694 ? 25.625 52.156 8.242 1 97.88 694 VAL A N 1
ATOM 5616 C CA . VAL A 1 694 ? 26.422 51.688 7.113 1 97.88 694 VAL A CA 1
ATOM 5617 C C . VAL A 1 694 ? 25.547 51.625 5.859 1 97.88 694 VAL A C 1
ATOM 5619 O O . VAL A 1 694 ? 24.328 51.5 5.949 1 97.88 694 VAL A O 1
ATOM 5622 N N . VAL A 1 695 ? 26.078 51.844 4.695 1 97.56 695 VAL A N 1
ATOM 5623 C CA . VAL A 1 695 ? 25.453 51.594 3.404 1 97.56 695 VAL A CA 1
ATOM 5624 C C . VAL A 1 695 ? 25.844 50.219 2.895 1 97.56 695 VAL A C 1
ATOM 5626 O O . VAL A 1 695 ? 27 49.812 2.973 1 97.56 695 VAL A O 1
ATOM 5629 N N . LEU A 1 696 ? 24.859 49.438 2.443 1 97.94 696 LEU A N 1
ATOM 5630 C CA . LEU A 1 696 ? 25.156 48.062 1.992 1 97.94 696 LEU A CA 1
ATOM 5631 C C . LEU A 1 696 ? 24.141 47.625 0.941 1 97.94 696 LEU A C 1
ATOM 5633 O O . LEU A 1 696 ? 23.141 48.281 0.715 1 97.94 696 LEU A O 1
ATOM 5637 N N . ASP A 1 697 ? 24.469 46.5 0.271 1 97.56 697 ASP A N 1
ATOM 5638 C CA . ASP A 1 697 ? 23.531 45.719 -0.543 1 97.56 697 ASP A CA 1
ATOM 5639 C C . ASP A 1 697 ? 23.062 44.469 0.192 1 97.56 697 ASP A C 1
ATOM 5641 O O . ASP A 1 697 ? 23.812 43.906 0.992 1 97.56 697 ASP A O 1
ATOM 5645 N N . ALA A 1 698 ? 21.797 44.156 0.03 1 97.62 698 ALA A N 1
ATOM 5646 C CA . ALA A 1 698 ? 21.266 42.938 0.59 1 97.62 698 ALA A CA 1
ATOM 5647 C C . ALA A 1 698 ? 20.938 41.938 -0.513 1 97.62 698 ALA A C 1
ATOM 5649 O O . ALA A 1 698 ? 20.016 42.156 -1.309 1 97.62 698 ALA A O 1
ATOM 5650 N N . ALA A 1 699 ? 21.672 40.781 -0.591 1 96.94 699 ALA A N 1
ATOM 5651 C CA . ALA A 1 699 ? 21.469 39.781 -1.609 1 96.94 699 ALA A CA 1
ATOM 5652 C C . ALA A 1 699 ? 20.094 39.125 -1.461 1 96.94 699 ALA A C 1
ATOM 5654 O O . ALA A 1 699 ? 19.531 39.094 -0.369 1 96.94 699 ALA A O 1
ATOM 5655 N N . ALA A 1 700 ? 19.594 38.594 -2.578 1 97.12 700 ALA A N 1
ATOM 5656 C CA . ALA A 1 700 ? 18.312 37.875 -2.582 1 97.12 700 ALA A CA 1
ATOM 5657 C C . ALA A 1 700 ? 18.406 36.594 -1.776 1 97.12 700 ALA A C 1
ATOM 5659 O O . ALA A 1 700 ? 19.391 35.844 -1.861 1 97.12 700 ALA A O 1
ATOM 5660 N N . ASN A 1 701 ? 17.359 36.438 -0.967 1 97.12 701 ASN A N 1
ATOM 5661 C CA . ASN A 1 701 ? 17.156 35.188 -0.247 1 97.12 701 ASN A CA 1
ATOM 5662 C C . ASN A 1 701 ? 18.375 34.844 0.612 1 97.12 701 ASN A C 1
ATOM 5664 O O . ASN A 1 701 ? 18.859 33.719 0.582 1 97.12 701 ASN A O 1
ATOM 5668 N N . LYS A 1 702 ? 18.797 35.812 1.418 1 96.31 702 LYS A N 1
ATOM 5669 C CA . LYS A 1 702 ? 20.016 35.688 2.205 1 96.31 702 LYS A CA 1
ATOM 5670 C C . LYS A 1 702 ? 20.094 36.75 3.303 1 96.31 702 LYS A C 1
ATOM 5672 O O . LYS A 1 702 ? 19.344 37.719 3.275 1 96.31 702 LYS A O 1
ATOM 5677 N N . ASP A 1 703 ? 20.891 36.5 4.312 1 97.5 703 ASP A N 1
ATOM 5678 C CA . ASP A 1 703 ? 21.219 37.531 5.273 1 97.5 703 ASP A CA 1
ATOM 5679 C C . ASP A 1 703 ? 22.422 38.375 4.797 1 97.5 703 ASP A C 1
ATOM 5681 O O . ASP A 1 703 ? 23.219 37.906 3.977 1 97.5 703 ASP A O 1
ATOM 5685 N N . SER A 1 704 ? 22.5 39.594 5.203 1 98.06 704 SER A N 1
ATOM 5686 C CA . SER A 1 704 ? 23.641 40.5 4.977 1 98.06 704 SER A CA 1
ATOM 5687 C C . SER A 1 704 ? 24.078 41.188 6.27 1 98.06 704 SER A C 1
ATOM 5689 O O . SER A 1 704 ? 23.281 41.844 6.914 1 98.06 704 SER A O 1
ATOM 5691 N N . TYR A 1 705 ? 25.375 41.031 6.633 1 96.88 705 TYR A N 1
ATOM 5692 C CA . TYR A 1 705 ? 25.938 41.656 7.82 1 96.88 705 TYR A CA 1
ATOM 5693 C C . TYR A 1 705 ? 26.016 43.156 7.648 1 96.88 705 TYR A C 1
ATOM 5695 O O . TYR A 1 705 ? 26.422 43.656 6.59 1 96.88 705 TYR A O 1
ATOM 5703 N N . CYS A 1 706 ? 25.656 43.906 8.703 1 97.75 706 CYS A N 1
ATOM 5704 C CA . CYS A 1 706 ? 25.75 45.375 8.68 1 97.75 706 CYS A CA 1
ATOM 5705 C C . CYS A 1 706 ? 26.875 45.844 9.594 1 97.75 706 CYS A C 1
ATOM 5707 O O . CYS A 1 706 ? 27.906 46.312 9.117 1 97.75 706 CYS A O 1
ATOM 5709 N N . PHE A 1 707 ? 26.641 45.719 10.898 1 95.5 707 PHE A N 1
ATOM 5710 C CA . PHE A 1 707 ? 27.594 46.156 11.922 1 95.5 707 PHE A CA 1
ATOM 5711 C C . PHE A 1 707 ? 27.25 45.5 13.266 1 95.5 707 PHE A C 1
ATOM 5713 O O . PHE A 1 707 ? 26.25 44.812 13.398 1 95.5 707 PHE A O 1
ATOM 5720 N N . HIS A 1 708 ? 28.203 45.719 14.258 1 93 708 HIS A N 1
ATOM 5721 C CA . HIS A 1 708 ? 27.953 45.438 15.656 1 93 708 HIS A CA 1
ATOM 5722 C C . HIS A 1 708 ? 27.719 46.688 16.453 1 93 708 HIS A C 1
ATOM 5724 O O . HIS A 1 708 ? 28.391 47.719 16.234 1 93 708 HIS A O 1
ATOM 5730 N N . LEU A 1 709 ? 26.656 46.688 17.25 1 93.56 709 LEU A N 1
ATOM 5731 C CA . LEU A 1 709 ? 26.547 47.719 18.25 1 93.56 709 LEU A CA 1
ATOM 5732 C C . LEU A 1 709 ? 27.5 47.469 19.406 1 93.56 709 LEU A C 1
ATOM 5734 O O . LEU A 1 709 ? 27.438 46.406 20.047 1 93.56 709 LEU A O 1
ATOM 5738 N N . ASN A 1 710 ? 28.391 48.375 19.656 1 90.25 710 ASN A N 1
ATOM 5739 C CA . ASN A 1 710 ? 29.406 48.219 20.688 1 90.25 710 ASN A CA 1
ATOM 5740 C C . ASN A 1 710 ? 28.984 48.875 22 1 90.25 710 ASN A C 1
ATOM 5742 O O . ASN A 1 710 ? 29.109 50.094 22.156 1 90.25 710 ASN A O 1
ATOM 5746 N N . PHE A 1 711 ? 28.641 48.125 22.953 1 89.12 711 PHE A N 1
ATOM 5747 C CA . PHE A 1 711 ? 28.156 48.656 24.234 1 89.12 711 PHE A CA 1
ATOM 5748 C C . PHE A 1 711 ? 29.297 48.75 25.234 1 89.12 711 PHE A C 1
ATOM 5750 O O . PHE A 1 711 ? 29.078 49.062 26.406 1 89.12 711 PHE A O 1
ATOM 5757 N N . THR A 1 712 ? 30.484 48.406 24.812 1 85.56 712 THR A N 1
ATOM 5758 C CA . THR A 1 712 ? 31.703 48.562 25.578 1 85.56 712 THR A CA 1
ATOM 5759 C C . THR A 1 712 ? 32.719 49.438 24.797 1 85.56 712 THR A C 1
ATOM 5761 O O . THR A 1 712 ? 33.812 48.969 24.484 1 85.56 712 THR A O 1
ATOM 5764 N N . THR A 1 713 ? 32.469 50.562 24.594 1 82.5 713 THR A N 1
ATOM 5765 C CA . THR A 1 713 ? 33.125 51.438 23.609 1 82.5 713 THR A CA 1
ATOM 5766 C C . THR A 1 713 ? 34.594 51.594 23.938 1 82.5 713 THR A C 1
ATOM 5768 O O . THR A 1 713 ? 35.438 51.844 23.047 1 82.5 713 THR A O 1
ATOM 5771 N N . ASP A 1 714 ? 35.062 51.5 25.172 1 86.38 714 ASP A N 1
ATOM 5772 C CA . ASP A 1 714 ? 36.469 51.688 25.516 1 86.38 714 ASP A CA 1
ATOM 5773 C C . ASP A 1 714 ? 37.219 50.375 25.594 1 86.38 714 ASP A C 1
ATOM 5775 O O . ASP A 1 714 ? 38.406 50.312 25.906 1 86.38 714 ASP A O 1
ATOM 5779 N N . ASN A 1 715 ? 36.531 49.344 25.203 1 91.12 715 ASN A N 1
ATOM 5780 C CA . ASN A 1 715 ? 37.094 48 25.219 1 91.12 715 ASN A CA 1
ATOM 5781 C C . ASN A 1 715 ? 38.031 47.781 24.016 1 91.12 715 ASN A C 1
ATOM 5783 O O . ASN A 1 715 ? 37.531 47.656 22.875 1 91.12 715 ASN A O 1
ATOM 5787 N N . LEU A 1 716 ? 39.25 47.625 24.25 1 92.38 716 LEU A N 1
ATOM 5788 C CA . LEU A 1 716 ? 40.25 47.5 23.203 1 92.38 716 LEU A CA 1
ATOM 5789 C C . LEU A 1 716 ? 40.188 46.156 22.5 1 92.38 716 LEU A C 1
ATOM 5791 O O . LEU A 1 716 ? 40.719 46 21.406 1 92.38 716 LEU A O 1
ATOM 5795 N N . ALA A 1 717 ? 39.594 45.281 23.141 1 92.75 717 ALA A N 1
ATOM 5796 C CA . ALA A 1 717 ? 39.5 43.938 22.594 1 92.75 717 ALA A CA 1
ATOM 5797 C C . ALA A 1 717 ? 38.406 43.844 21.531 1 92.75 717 ALA A C 1
ATOM 5799 O O . ALA A 1 717 ? 38.438 42.938 20.672 1 92.75 717 ALA A O 1
ATOM 5800 N N . PHE A 1 718 ? 37.531 44.688 21.562 1 90.88 718 PHE A N 1
ATOM 5801 C CA . PHE A 1 718 ? 36.344 44.625 20.672 1 90.88 718 PHE A CA 1
ATOM 5802 C C . PHE A 1 718 ? 36.781 44.719 19.219 1 90.88 718 PHE A C 1
ATOM 5804 O O . PHE A 1 718 ? 37.562 45.625 18.844 1 90.88 718 PHE A O 1
ATOM 5811 N N . GLY A 1 719 ? 36.281 43.812 18.391 1 83.38 719 GLY A N 1
ATOM 5812 C CA . GLY A 1 719 ? 36.562 43.812 16.953 1 83.38 719 GLY A CA 1
ATOM 5813 C C . GLY A 1 719 ? 37.938 43.25 16.594 1 83.38 719 GLY A C 1
ATOM 5814 O O . GLY A 1 719 ? 38.312 43.25 15.43 1 83.38 719 GLY A O 1
ATOM 5815 N N . LYS A 1 720 ? 38.625 42.844 17.625 1 92.5 720 LYS A N 1
ATOM 5816 C CA . LYS A 1 720 ? 39.938 42.25 17.375 1 92.5 720 LYS A CA 1
ATOM 5817 C C . LYS A 1 720 ? 39.844 40.75 17.141 1 92.5 720 LYS A C 1
ATOM 5819 O O . LYS A 1 720 ? 38.75 40.219 16.875 1 92.5 720 LYS A O 1
ATOM 5824 N N . LYS A 1 721 ? 41 40.156 17.016 1 94.44 721 LYS A N 1
ATOM 5825 C CA . LYS A 1 721 ? 41.031 38.688 16.812 1 94.44 721 LYS A CA 1
ATOM 5826 C C . LYS A 1 721 ? 41.281 37.969 18.125 1 94.44 721 LYS A C 1
ATOM 5828 O O . LYS A 1 721 ? 42.062 38.406 18.969 1 94.44 721 LYS A O 1
ATOM 5833 N N . ALA A 1 722 ? 40.531 36.969 18.297 1 95.62 722 ALA A N 1
ATOM 5834 C CA . ALA A 1 722 ? 40.719 36.094 19.453 1 95.62 722 ALA A CA 1
ATOM 5835 C C . ALA A 1 722 ? 41.062 34.688 19.016 1 95.62 722 ALA A C 1
ATOM 5837 O O . ALA A 1 722 ? 40.5 34.188 18.016 1 95.62 722 ALA A O 1
ATOM 5838 N N . VAL A 1 723 ? 41.906 34 19.656 1 96.38 723 VAL A N 1
ATOM 5839 C CA . VAL A 1 723 ? 42.312 32.625 19.406 1 96.38 723 VAL A CA 1
ATOM 5840 C C . VAL A 1 723 ? 42.219 31.812 20.688 1 96.38 723 VAL A C 1
ATOM 5842 O O . VAL A 1 723 ? 42.531 32.312 21.766 1 96.38 723 VAL A O 1
ATOM 5845 N N . ALA A 1 724 ? 41.75 30.641 20.625 1 96.88 724 ALA A N 1
ATOM 5846 C CA . ALA A 1 724 ? 41.656 29.797 21.828 1 96.88 724 ALA A CA 1
ATOM 5847 C C . ALA A 1 724 ? 42.25 28.406 21.562 1 96.88 724 ALA A C 1
ATOM 5849 O O . ALA A 1 724 ? 42.406 28 20.422 1 96.88 724 ALA A O 1
ATOM 5850 N N . SER A 1 725 ? 42.531 27.766 22.625 1 96 725 SER A N 1
ATOM 5851 C CA . SER A 1 725 ? 43.094 26.438 22.547 1 96 725 SER A CA 1
ATOM 5852 C C . SER A 1 725 ? 42.062 25.422 22.078 1 96 725 SER A C 1
ATOM 5854 O O . SER A 1 725 ? 42.406 24.406 21.453 1 96 725 SER A O 1
ATOM 5856 N N . SER A 1 726 ? 40.812 25.609 22.469 1 94.44 726 SER A N 1
ATOM 5857 C CA . SER A 1 726 ? 39.719 24.703 22.094 1 94.44 726 SER A CA 1
ATOM 5858 C C . SER A 1 726 ? 38.375 25.422 22.141 1 94.44 726 SER A C 1
ATOM 5860 O O . SER A 1 726 ? 38.281 26.562 22.594 1 94.44 726 SER A O 1
ATOM 5862 N N . ILE A 1 727 ? 37.438 24.75 21.562 1 90.94 727 ILE A N 1
ATOM 5863 C CA . ILE A 1 727 ? 36.062 25.234 21.578 1 90.94 727 ILE A CA 1
ATOM 5864 C C . ILE A 1 727 ? 35.125 24.078 21.906 1 90.94 727 ILE A C 1
ATOM 5866 O O . ILE A 1 727 ? 35.188 23 21.297 1 90.94 727 ILE A O 1
ATOM 5870 N N . SER A 1 728 ? 34.312 24.281 22.922 1 85.5 728 SER A N 1
ATOM 5871 C CA . SER A 1 728 ? 33.312 23.281 23.234 1 85.5 728 SER A CA 1
ATOM 5872 C C . SER A 1 728 ? 32.188 23.25 22.172 1 85.5 728 SER A C 1
ATOM 5874 O O . SER A 1 728 ? 31.938 24.266 21.531 1 85.5 728 SER A O 1
ATOM 5876 N N . ALA A 1 729 ? 31.516 22.094 22.062 1 71.56 729 ALA A N 1
ATOM 5877 C CA . ALA A 1 729 ? 30.531 21.844 21.016 1 71.56 729 ALA A CA 1
ATOM 5878 C C . ALA A 1 729 ? 29.328 22.781 21.141 1 71.56 729 ALA A C 1
ATOM 5880 O O . ALA A 1 729 ? 28.688 23.125 20.156 1 71.56 729 ALA A O 1
ATOM 5881 N N . ASP A 1 730 ? 29.062 23.328 22.297 1 71.38 730 ASP A N 1
ATOM 5882 C CA . ASP A 1 730 ? 27.859 24.109 22.547 1 71.38 730 ASP A CA 1
ATOM 5883 C C . ASP A 1 730 ? 28.172 25.594 22.609 1 71.38 730 ASP A C 1
ATOM 5885 O O . ASP A 1 730 ? 27.312 26.406 22.969 1 71.38 730 ASP A O 1
ATOM 5889 N N . ALA A 1 731 ? 29.406 25.938 22.297 1 78.94 731 ALA A N 1
ATOM 5890 C CA . ALA A 1 731 ? 29.828 27.328 22.469 1 78.94 731 ALA A CA 1
ATOM 5891 C C . ALA A 1 731 ? 30.141 27.969 21.125 1 78.94 731 ALA A C 1
ATOM 5893 O O . ALA A 1 731 ? 30.141 27.297 20.094 1 78.94 731 ALA A O 1
ATOM 5894 N N . GLY A 1 732 ? 30.234 29.281 21.141 1 79.31 732 GLY A N 1
ATOM 5895 C CA . GLY A 1 732 ? 30.656 30.016 19.969 1 79.31 732 GLY A CA 1
ATOM 5896 C C . GLY A 1 732 ? 32.156 30.047 19.781 1 79.31 732 GLY A C 1
ATOM 5897 O O . GLY A 1 732 ? 32.906 29.531 20.609 1 79.31 732 GLY A O 1
ATOM 5898 N N . GLU A 1 733 ? 32.531 30.672 18.656 1 85.81 733 GLU A N 1
ATOM 5899 C CA . GLU A 1 733 ? 33.938 30.891 18.344 1 85.81 733 GLU A CA 1
ATOM 5900 C C . GLU A 1 733 ? 34.594 31.812 19.391 1 85.81 733 GLU A C 1
ATOM 5902 O O . GLU A 1 733 ? 33.875 32.531 20.109 1 85.81 733 GLU A O 1
ATOM 5907 N N . PRO A 1 734 ? 35.938 31.766 19.5 1 91.56 734 PRO A N 1
ATOM 5908 C CA . PRO A 1 734 ? 36.625 32.625 20.469 1 91.56 734 PRO A CA 1
ATOM 5909 C C . PRO A 1 734 ? 36.188 34.094 20.344 1 91.56 734 PRO A C 1
ATOM 5911 O O . PRO A 1 734 ? 36.219 34.812 21.344 1 91.56 734 PRO A O 1
ATOM 5914 N N . SER A 1 735 ? 35.75 34.469 19.203 1 90 735 SER A N 1
ATOM 5915 C CA . SER A 1 735 ? 35.312 35.844 18.984 1 90 735 SER A CA 1
ATOM 5916 C C . SER A 1 735 ? 34.094 36.188 19.812 1 90 735 SER A C 1
ATOM 5918 O O . SER A 1 735 ? 33.812 37.344 20.047 1 90 735 SER A O 1
ATOM 5920 N N . ALA A 1 736 ? 33.375 35.25 20.281 1 88.62 736 ALA A N 1
ATOM 5921 C CA . ALA A 1 736 ? 32.188 35.438 21.125 1 88.62 736 ALA A CA 1
ATOM 5922 C C . ALA A 1 736 ? 32.594 36.062 22.453 1 88.62 736 ALA A C 1
ATOM 5924 O O . ALA A 1 736 ? 31.766 36.688 23.125 1 88.62 736 ALA A O 1
ATOM 5925 N N . ALA A 1 737 ? 33.844 35.938 22.859 1 92.25 737 ALA A N 1
ATOM 5926 C CA . ALA A 1 737 ? 34.312 36.469 24.141 1 92.25 737 ALA A CA 1
ATOM 5927 C C . ALA A 1 737 ? 34.719 37.938 24 1 92.25 737 ALA A C 1
ATOM 5929 O O . ALA A 1 737 ? 35.094 38.562 25 1 92.25 737 ALA A O 1
ATOM 5930 N N . ILE A 1 738 ? 34.719 38.469 22.812 1 91.81 738 ILE A N 1
ATOM 5931 C CA . ILE A 1 738 ? 35.188 39.844 22.656 1 91.81 738 ILE A CA 1
ATOM 5932 C C . ILE A 1 738 ? 34.188 40.625 21.781 1 91.81 738 ILE A C 1
ATOM 5934 O O . ILE A 1 738 ? 34.594 41.5 21 1 91.81 738 ILE A O 1
ATOM 5938 N N . ASP A 1 739 ? 32.938 40.281 21.766 1 81.69 739 ASP A N 1
ATOM 5939 C CA . ASP A 1 739 ? 31.953 40.906 20.891 1 81.69 739 ASP A CA 1
ATOM 5940 C C . ASP A 1 739 ? 31.094 41.906 21.641 1 81.69 739 ASP A C 1
ATOM 5942 O O . ASP A 1 739 ? 30.062 42.344 21.141 1 81.69 739 ASP A O 1
ATOM 5946 N N . ALA A 1 740 ? 31.484 42.156 22.859 1 81.06 740 ALA A N 1
ATOM 5947 C CA . ALA A 1 740 ? 30.828 43.156 23.703 1 81.06 740 ALA A CA 1
ATOM 5948 C C . ALA A 1 740 ? 29.406 42.719 24.078 1 81.06 740 ALA A C 1
ATOM 5950 O O . ALA A 1 740 ? 28.516 43.531 24.203 1 81.06 740 ALA A O 1
ATOM 5951 N N . SER A 1 741 ? 29.234 41.375 24.188 1 83.38 741 SER A N 1
ATOM 5952 C CA . SER A 1 741 ? 27.922 40.875 24.516 1 83.38 741 SER A CA 1
ATOM 5953 C C . SER A 1 741 ? 28.016 39.719 25.531 1 83.38 741 SER A C 1
ATOM 5955 O O . SER A 1 741 ? 28.906 38.875 25.438 1 83.38 741 SER A O 1
ATOM 5957 N N . ASP A 1 742 ? 27.109 39.781 26.469 1 79.5 742 ASP A N 1
ATOM 5958 C CA . ASP A 1 742 ? 27.016 38.625 27.375 1 79.5 742 ASP A CA 1
ATOM 5959 C C . ASP A 1 742 ? 25.969 37.625 26.906 1 79.5 742 ASP A C 1
ATOM 5961 O O . ASP A 1 742 ? 25.562 36.75 27.672 1 79.5 742 ASP A O 1
ATOM 5965 N N . GLY A 1 743 ? 25.578 37.812 25.672 1 76.12 743 GLY A N 1
ATOM 5966 C CA . GLY A 1 743 ? 24.641 36.844 25.078 1 76.12 743 GLY A CA 1
ATOM 5967 C C . GLY A 1 743 ? 25.312 35.688 24.391 1 76.12 743 GLY A C 1
ATOM 5968 O O . GLY A 1 743 ? 24.688 34.656 24.141 1 76.12 743 GLY A O 1
ATOM 5969 N N . SER A 1 744 ? 26.484 35.875 24.031 1 82.25 744 SER A N 1
ATOM 5970 C CA . SER A 1 744 ? 27.312 34.844 23.469 1 82.25 744 SER A CA 1
ATOM 5971 C C . SER A 1 744 ? 28.484 34.5 24.391 1 82.25 744 SER A C 1
ATOM 5973 O O . SER A 1 744 ? 28.766 35.25 25.344 1 82.25 744 SER A O 1
ATOM 5975 N N . ARG A 1 745 ? 29.094 33.281 24.156 1 87.94 745 ARG A N 1
ATOM 5976 C CA . ARG A 1 745 ? 30.203 32.906 25 1 87.94 745 ARG A CA 1
ATOM 5977 C C . ARG A 1 745 ? 31.172 31.984 24.25 1 87.94 745 ARG A C 1
ATOM 5979 O O . ARG A 1 745 ? 30.781 31.312 23.297 1 87.94 745 ARG A O 1
ATOM 5986 N N . TRP A 1 746 ? 32.344 32.094 24.625 1 90.88 746 TRP A N 1
ATOM 5987 C CA . TRP A 1 746 ? 33.312 31.047 24.344 1 90.88 746 TRP A CA 1
ATOM 5988 C C . TRP A 1 746 ? 33.406 30.062 25.516 1 90.88 746 TRP A C 1
ATOM 5990 O O . TRP A 1 746 ? 33.344 30.469 26.672 1 90.88 746 TRP A O 1
ATOM 6000 N N . ALA A 1 747 ? 33.531 28.812 25.188 1 91.69 747 ALA A N 1
ATOM 6001 C CA . ALA A 1 747 ? 33.812 27.812 26.219 1 91.69 747 ALA A CA 1
ATOM 6002 C C . ALA A 1 747 ? 34.844 26.797 25.719 1 91.69 747 ALA A C 1
ATOM 6004 O O . ALA A 1 747 ? 34.812 26.375 24.562 1 91.69 747 ALA A O 1
ATOM 6005 N N . SER A 1 748 ? 35.75 26.438 26.625 1 93.81 748 SER A N 1
ATOM 6006 C CA . SER A 1 748 ? 36.781 25.469 26.281 1 93.81 748 SER A CA 1
ATOM 6007 C C . SER A 1 748 ? 36.312 24.031 26.562 1 93.81 748 SER A C 1
ATOM 6009 O O . SER A 1 748 ? 35.281 23.828 27.219 1 93.81 748 SER A O 1
ATOM 6011 N N . GLU A 1 749 ? 37.094 23.141 25.984 1 93.25 749 GLU A N 1
ATOM 6012 C CA . GLU A 1 749 ? 36.969 21.766 26.438 1 93.25 749 GLU A CA 1
ATOM 6013 C C . GLU A 1 749 ? 37.281 21.641 27.922 1 93.25 749 GLU A C 1
ATOM 6015 O O . GLU A 1 749 ? 37.969 22.5 28.484 1 93.25 749 GLU A O 1
ATOM 6020 N N . PRO A 1 750 ? 36.812 20.625 28.547 1 93 750 PRO A N 1
ATOM 6021 C CA . PRO A 1 750 ? 36.969 20.516 30 1 93 750 PRO A CA 1
ATOM 6022 C C . PRO A 1 750 ? 38.344 20.016 30.406 1 93 750 PRO A C 1
ATOM 6024 O O . PRO A 1 750 ? 38.469 18.922 30.969 1 93 750 PRO A O 1
ATOM 6027 N N . ARG A 1 751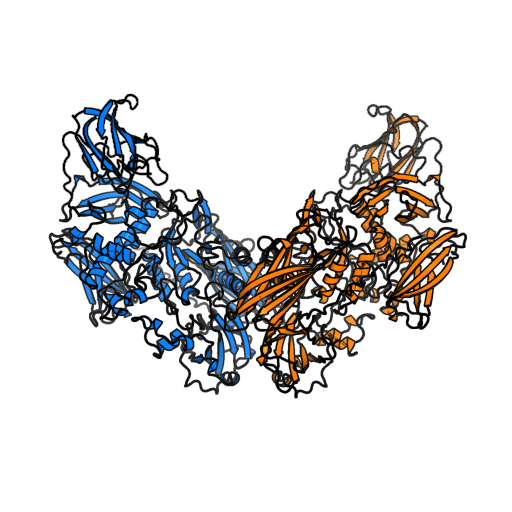 ? 39.438 20.75 30.172 1 89.25 751 ARG A N 1
ATOM 6028 C CA . ARG A 1 751 ? 40.812 20.5 30.594 1 89.25 751 ARG A CA 1
ATOM 6029 C C . ARG A 1 751 ? 41.406 21.703 31.312 1 89.25 751 ARG A C 1
ATOM 6031 O O . ARG A 1 751 ? 41.188 22.844 30.906 1 89.25 751 ARG A O 1
ATOM 6038 N N . ASP A 1 752 ? 42.219 21.625 32.219 1 93.94 752 ASP A N 1
ATOM 6039 C CA . ASP A 1 752 ? 42.75 22.688 33.062 1 93.94 752 ASP A CA 1
ATOM 6040 C C . ASP A 1 752 ? 43.656 23.625 32.25 1 93.94 752 ASP A C 1
ATOM 6042 O O . ASP A 1 752 ? 43.656 24.844 32.469 1 93.94 752 ASP A O 1
ATOM 6046 N N . GLU A 1 753 ? 44.312 23.141 31.297 1 93.75 753 GLU A N 1
ATOM 6047 C CA . GLU A 1 753 ? 45.344 23.906 30.641 1 93.75 753 GLU A CA 1
ATOM 6048 C C . GLU A 1 753 ? 44.812 24.688 29.453 1 93.75 753 GLU A C 1
ATOM 6050 O O . GLU A 1 753 ? 45.594 25.172 28.609 1 93.75 753 GLU A O 1
ATOM 6055 N N . GLU A 1 754 ? 43.5 24.875 29.344 1 97.06 754 GLU A N 1
ATOM 6056 C CA . GLU A 1 754 ? 42.906 25.594 28.219 1 97.06 754 GLU A CA 1
ATOM 6057 C C . GLU A 1 754 ? 43.125 27.094 28.344 1 97.06 754 GLU A C 1
ATOM 6059 O O . GLU A 1 754 ? 43.312 27.609 29.438 1 97.06 754 GLU A O 1
ATOM 6064 N N . TRP A 1 755 ? 43.125 27.812 27.203 1 97 755 TRP A N 1
ATOM 6065 C CA . TRP A 1 755 ? 43.438 29.234 27.203 1 97 755 TRP A CA 1
ATOM 6066 C C . TRP A 1 755 ? 42.719 29.938 26.047 1 97 755 TRP A C 1
ATOM 6068 O O . TRP A 1 755 ? 42.25 29.297 25.109 1 97 755 TRP A O 1
ATOM 6078 N N . ILE A 1 756 ? 42.594 31.234 26.172 1 97.69 756 ILE A N 1
ATOM 6079 C CA . ILE A 1 756 ? 42.156 32.156 25.109 1 97.69 756 ILE A CA 1
ATOM 6080 C C . ILE A 1 756 ? 43.031 33.406 25.141 1 97.69 756 ILE A C 1
ATOM 6082 O O . ILE A 1 756 ? 43.406 33.875 26.219 1 97.69 756 ILE A O 1
ATOM 6086 N N . TYR A 1 757 ? 43.406 33.969 24 1 97.19 757 TYR A N 1
ATOM 6087 C CA . TYR A 1 757 ? 44.094 35.25 24 1 97.19 757 TYR A CA 1
ATOM 6088 C C . TYR A 1 757 ? 43.469 36.188 22.953 1 97.19 757 TYR A C 1
ATOM 6090 O O . TYR A 1 757 ? 42.844 35.75 22 1 97.19 757 TYR A O 1
ATOM 6098 N N . VAL A 1 758 ? 43.656 37.406 23.203 1 97.5 758 VAL A N 1
ATOM 6099 C CA . VAL A 1 758 ? 43.219 38.469 22.297 1 97.5 758 VAL A CA 1
ATOM 6100 C C . VAL A 1 758 ? 44.438 39.062 21.594 1 97.5 758 VAL A C 1
ATOM 6102 O O . VAL A 1 758 ? 45.469 39.344 22.234 1 97.5 758 VAL A O 1
ATOM 6105 N N . ASP A 1 759 ? 44.406 39.156 20.281 1 97 759 ASP A N 1
ATOM 6106 C CA . ASP A 1 759 ? 45.375 39.844 19.469 1 97 759 ASP A CA 1
ATOM 6107 C C . ASP A 1 759 ? 44.938 41.281 19.203 1 97 759 ASP A C 1
ATOM 6109 O O . ASP A 1 759 ? 44.031 41.531 18.391 1 97 759 ASP A O 1
ATOM 6113 N N . LEU A 1 760 ? 45.594 42.188 19.766 1 95.62 760 LEU A N 1
ATOM 6114 C CA . LEU A 1 760 ? 45.219 43.594 19.656 1 95.62 760 LEU A CA 1
ATOM 6115 C C . LEU A 1 760 ? 45.688 44.188 18.344 1 95.62 760 LEU A C 1
ATOM 6117 O O . LEU A 1 760 ? 45.375 45.312 18.016 1 95.62 760 LEU A O 1
ATOM 6121 N N . GLY A 1 761 ? 46.344 43.438 17.484 1 94.31 761 GLY A N 1
ATOM 6122 C CA . GLY A 1 761 ? 46.812 43.875 16.172 1 94.31 761 GLY A CA 1
ATOM 6123 C C . GLY A 1 761 ? 48.156 44.594 16.234 1 94.31 761 GLY A C 1
ATOM 6124 O O . GLY A 1 761 ? 49.031 44.375 15.391 1 94.31 761 GLY A O 1
ATOM 6125 N N . GLU A 1 762 ? 48.312 45.5 17.297 1 94 762 GLU A N 1
ATOM 6126 C CA . GLU A 1 762 ? 49.562 46.25 17.578 1 94 762 GLU A CA 1
ATOM 6127 C C . GLU A 1 762 ? 49.75 46.438 19.078 1 94 762 GLU A C 1
ATOM 6129 O O . GLU A 1 762 ? 48.812 46.344 19.859 1 94 762 GLU A O 1
ATOM 6134 N N . PRO A 1 763 ? 51.031 46.625 19.406 1 94.12 763 PRO A N 1
ATOM 6135 C CA . PRO A 1 763 ? 51.219 46.844 20.828 1 94.12 763 PRO A CA 1
ATOM 6136 C C . PRO A 1 763 ? 50.438 48.062 21.344 1 94.12 763 PRO A C 1
ATOM 6138 O O . PRO A 1 763 ? 50.531 49.156 20.781 1 94.12 763 PRO A O 1
ATOM 6141 N N . THR A 1 764 ? 49.656 47.875 22.266 1 95.06 764 THR A N 1
ATOM 6142 C CA . THR A 1 764 ? 48.75 48.844 22.844 1 95.06 764 THR A CA 1
ATOM 6143 C C . THR A 1 764 ? 48.844 48.844 24.375 1 95.06 764 THR A C 1
ATOM 6145 O O . THR A 1 764 ? 48.969 47.75 24.969 1 95.06 764 THR A O 1
ATOM 6148 N N . GLU A 1 765 ? 48.75 49.969 24.953 1 94.88 765 GLU A N 1
ATOM 6149 C CA . GLU A 1 765 ? 48.812 50.031 26.406 1 94.88 765 GLU A CA 1
ATOM 6150 C C . GLU A 1 765 ? 47.5 49.531 27.047 1 94.88 765 GLU A C 1
ATOM 6152 O O . GLU A 1 765 ? 46.438 50 26.703 1 94.88 765 GLU A O 1
ATOM 6157 N N . ILE A 1 766 ? 47.625 48.562 27.922 1 96.12 766 ILE A N 1
ATOM 6158 C CA . ILE A 1 766 ? 46.5 48.094 28.703 1 96.12 766 ILE A CA 1
ATOM 6159 C C . ILE A 1 766 ? 46.75 48.281 30.188 1 96.12 766 ILE A C 1
ATOM 6161 O O . ILE A 1 766 ? 47.906 48.156 30.641 1 96.12 766 ILE A O 1
ATOM 6165 N N . ALA A 1 767 ? 45.688 48.594 30.906 1 95.38 767 ALA A N 1
ATOM 6166 C CA . ALA A 1 767 ? 45.812 48.844 32.344 1 95.38 767 ALA A CA 1
ATOM 6167 C C . ALA A 1 767 ? 44.781 48.094 33.125 1 95.38 767 ALA A C 1
ATOM 6169 O O . ALA A 1 767 ? 44.844 48.062 34.375 1 95.38 767 ALA A O 1
ATOM 6170 N N . SER A 1 768 ? 43.875 47.531 32.5 1 95.06 768 SER A N 1
ATOM 6171 C CA . SER A 1 768 ? 42.844 46.75 33.188 1 95.06 768 SER A CA 1
ATOM 6172 C C . SER A 1 768 ? 42.344 45.625 32.281 1 95.06 768 SER A C 1
ATOM 6174 O O . SER A 1 768 ? 42.25 45.781 31.078 1 95.06 768 SER A O 1
ATOM 6176 N N . VAL A 1 769 ? 42.031 44.5 32.875 1 95.94 769 VAL A N 1
ATOM 6177 C CA . VAL A 1 769 ? 41.406 43.344 32.219 1 95.94 769 VAL A CA 1
ATOM 6178 C C . VAL A 1 769 ? 40.125 42.969 32.938 1 95.94 769 VAL A C 1
ATOM 6180 O O . VAL A 1 769 ? 40.062 42.906 34.156 1 95.94 769 VAL A O 1
ATOM 6183 N N . ILE A 1 770 ? 39.094 42.812 32.156 1 94.62 770 ILE A N 1
ATOM 6184 C CA . ILE A 1 770 ? 37.844 42.312 32.75 1 94.62 770 ILE A CA 1
ATOM 6185 C C . ILE A 1 770 ? 37.531 40.938 32.188 1 94.62 770 ILE A C 1
ATOM 6187 O O . ILE A 1 770 ? 37.469 40.719 30.984 1 94.62 770 ILE A O 1
ATOM 6191 N N . LEU A 1 771 ? 37.344 39.969 33.031 1 95.75 771 LEU A N 1
ATOM 6192 C CA . LEU A 1 771 ? 36.875 38.625 32.688 1 95.75 771 LEU A CA 1
ATOM 6193 C C . LEU A 1 771 ? 35.438 38.406 33.156 1 95.75 771 LEU A C 1
ATOM 6195 O O . LEU A 1 771 ? 35.188 38.375 34.375 1 95.75 771 LEU A O 1
ATOM 6199 N N . ASN A 1 772 ? 34.562 38.375 32.25 1 94.31 772 ASN A N 1
ATOM 6200 C CA . ASN A 1 772 ? 33.156 38.062 32.562 1 94.31 772 ASN A CA 1
ATOM 6201 C C . ASN A 1 772 ? 32.875 36.562 32.375 1 94.31 772 ASN A C 1
ATOM 6203 O O . ASN A 1 772 ? 32.625 36.125 31.25 1 94.31 772 ASN A O 1
ATOM 6207 N N . TRP A 1 773 ? 32.812 35.875 33.469 1 93.56 773 TRP A N 1
ATOM 6208 C CA . TRP A 1 773 ? 32.719 34.406 33.469 1 93.56 773 TRP A CA 1
ATOM 6209 C C . TRP A 1 773 ? 31.281 33.938 33.469 1 93.56 773 TRP A C 1
ATOM 6211 O O . TRP A 1 773 ? 30.406 34.594 34.062 1 93.56 773 TRP A O 1
ATOM 6221 N N . GLU A 1 774 ? 31.047 32.844 32.75 1 91.62 774 GLU A N 1
ATOM 6222 C CA . GLU A 1 774 ? 29.891 32.031 33.094 1 91.62 774 GLU A CA 1
ATOM 6223 C C . GLU A 1 774 ? 30.141 31.234 34.375 1 91.62 774 GLU A C 1
ATOM 6225 O O . GLU A 1 774 ? 31.203 31.359 35 1 91.62 774 GLU A O 1
ATOM 6230 N N . ALA A 1 775 ? 29.172 30.422 34.781 1 87.81 775 ALA A N 1
ATOM 6231 C CA . ALA A 1 775 ? 29.328 29.594 36 1 87.81 775 ALA A CA 1
ATOM 6232 C C . ALA A 1 775 ? 30.562 28.703 35.875 1 87.81 775 ALA A C 1
ATOM 6234 O O . ALA A 1 775 ? 31.25 28.438 36.844 1 87.81 775 ALA A O 1
ATOM 6235 N N . ALA A 1 776 ? 30.781 28.312 34.656 1 92.44 776 ALA A N 1
ATOM 6236 C CA . ALA A 1 776 ? 31.984 27.516 34.375 1 92.44 776 ALA A CA 1
ATOM 6237 C C . ALA A 1 776 ? 33.219 28.391 34.25 1 92.44 776 ALA A C 1
ATOM 6239 O O . ALA A 1 776 ? 33.75 28.547 33.156 1 92.44 776 ALA A O 1
ATOM 6240 N N . HIS A 1 777 ? 33.688 28.844 35.406 1 94.44 777 HIS A N 1
ATOM 6241 C CA . HIS A 1 777 ? 34.812 29.766 35.406 1 94.44 777 HIS A CA 1
ATOM 6242 C C . HIS A 1 777 ? 36.094 29.047 35.844 1 94.44 777 HIS A C 1
ATOM 6244 O O . HIS A 1 777 ? 36.062 27.828 36.094 1 94.44 777 HIS A O 1
ATOM 6250 N N . ALA A 1 778 ? 37.219 29.766 35.75 1 95.31 778 ALA A N 1
ATOM 6251 C CA . ALA A 1 778 ? 38.5 29.234 36.25 1 95.31 778 ALA A CA 1
ATOM 6252 C C . ALA A 1 778 ? 38.594 29.406 37.781 1 95.31 778 ALA A C 1
ATOM 6254 O O . ALA A 1 778 ? 38.312 30.484 38.312 1 95.31 778 ALA A O 1
ATOM 6255 N N . LYS A 1 779 ? 38.844 28.328 38.469 1 96.19 779 LYS A N 1
ATOM 6256 C CA . LYS A 1 779 ? 39.219 28.438 39.875 1 96.19 779 LYS A CA 1
ATOM 6257 C C . LYS A 1 779 ? 40.562 29.125 40.031 1 96.19 779 LYS A C 1
ATOM 6259 O O . LYS A 1 779 ? 40.781 29.844 41.031 1 96.19 779 LYS A O 1
ATOM 6264 N N . ALA A 1 780 ? 41.438 28.859 39.188 1 96.69 780 ALA A N 1
ATOM 6265 C CA . ALA A 1 780 ? 42.75 29.516 39.125 1 96.69 780 ALA A CA 1
ATOM 6266 C C . ALA A 1 780 ? 43.156 29.797 37.688 1 96.69 780 ALA A C 1
ATOM 6268 O O . ALA A 1 780 ? 42.938 28.984 36.781 1 96.69 780 ALA A O 1
ATOM 6269 N N . TYR A 1 781 ? 43.812 30.984 37.406 1 97.44 781 TYR A N 1
ATOM 6270 C CA . TYR A 1 781 ? 44.25 31.344 36.062 1 97.44 781 TYR A CA 1
ATOM 6271 C C . TYR A 1 781 ? 45.375 32.375 36.156 1 97.44 781 TYR A C 1
ATOM 6273 O O . TYR A 1 781 ? 45.656 32.938 37.219 1 97.44 781 TYR A O 1
ATOM 6281 N N . LYS A 1 782 ? 46.094 32.531 35 1 96.94 782 LYS A N 1
ATOM 6282 C CA . LYS A 1 782 ? 47.094 33.594 34.844 1 96.94 782 LYS A CA 1
ATOM 6283 C C . LYS A 1 782 ? 46.75 34.469 33.625 1 96.94 782 LYS A C 1
ATOM 6285 O O . LYS A 1 782 ? 46.094 34.031 32.688 1 96.94 782 LYS A O 1
ATOM 6290 N N . LEU A 1 783 ? 47.094 35.719 33.812 1 97.5 783 LEU A N 1
ATOM 6291 C CA . LEU A 1 783 ? 47.125 36.594 32.656 1 97.5 783 LEU A CA 1
ATOM 6292 C C . LEU A 1 783 ? 48.531 36.781 32.125 1 97.5 783 LEU A C 1
ATOM 6294 O O . LEU A 1 783 ? 49.438 37.094 32.906 1 97.5 783 LEU A O 1
ATOM 6298 N N . LEU A 1 784 ? 48.625 36.469 30.844 1 97.31 784 LEU A N 1
ATOM 6299 C CA . LEU A 1 784 ? 49.938 36.562 30.188 1 97.31 784 LEU A CA 1
ATOM 6300 C C . LEU A 1 784 ? 49.906 37.562 29.047 1 97.31 784 LEU A C 1
ATOM 6302 O O . LEU A 1 784 ? 48.844 37.812 28.469 1 97.31 784 LEU A O 1
ATOM 6306 N N . ILE A 1 785 ? 51 38.219 28.75 1 97.31 785 ILE A N 1
ATOM 6307 C CA . ILE A 1 785 ? 51.125 39.125 27.641 1 97.31 785 ILE A CA 1
ATOM 6308 C C . ILE A 1 785 ? 52.281 38.719 26.719 1 97.31 785 ILE A C 1
ATOM 6310 O O . ILE A 1 785 ? 53.188 38 27.156 1 97.31 785 ILE A O 1
ATOM 6314 N N . SER A 1 786 ? 52.188 39.125 25.5 1 96.88 786 SER A N 1
ATOM 6315 C CA . SER A 1 786 ? 53.219 38.781 24.516 1 96.88 786 SER A CA 1
ATOM 6316 C C . SER A 1 786 ? 53.188 39.75 23.344 1 96.88 786 SER A C 1
ATOM 6318 O O . SER A 1 786 ? 52.156 40.375 23.062 1 96.88 786 SER A O 1
ATOM 6320 N N . ASP A 1 787 ? 54.312 39.906 22.641 1 93.88 787 ASP A N 1
ATOM 6321 C CA . ASP A 1 787 ? 54.375 40.719 21.438 1 93.88 787 ASP A CA 1
ATOM 6322 C C . ASP A 1 787 ? 54.375 39.844 20.188 1 93.88 787 ASP A C 1
ATOM 6324 O O . ASP A 1 787 ? 54.188 40.375 19.078 1 93.88 787 ASP A O 1
ATOM 6328 N N . ASP A 1 788 ? 54.562 38.531 20.359 1 92.12 788 ASP A N 1
ATOM 6329 C CA . ASP A 1 788 ? 54.688 37.688 19.172 1 92.12 788 ASP A CA 1
ATOM 6330 C C . ASP A 1 788 ? 53.844 36.406 19.297 1 92.12 788 ASP A C 1
ATOM 6332 O O . ASP A 1 788 ? 53.875 35.531 18.422 1 92.12 788 ASP A O 1
ATOM 6336 N N . ALA A 1 789 ? 53.125 36.25 20.375 1 93.5 789 ALA A N 1
ATOM 6337 C CA . ALA A 1 789 ? 52.25 35.125 20.672 1 93.5 789 ALA A CA 1
ATOM 6338 C C . ALA A 1 789 ? 53.062 33.844 20.875 1 93.5 789 ALA A C 1
ATOM 6340 O O . ALA A 1 789 ? 52.531 32.75 20.766 1 93.5 789 ALA A O 1
ATOM 6341 N N . ILE A 1 790 ? 54.344 33.875 21.031 1 93.5 790 ILE A N 1
ATOM 6342 C CA . ILE A 1 790 ? 55.25 32.75 21.266 1 93.5 790 ILE A CA 1
ATOM 6343 C C . ILE A 1 790 ? 55.844 32.844 22.656 1 93.5 790 ILE A C 1
ATOM 6345 O O . ILE A 1 790 ? 55.75 31.922 23.453 1 93.5 790 ILE A O 1
ATOM 6349 N N . ASN A 1 791 ? 56.438 34 22.922 1 90.56 791 ASN A N 1
ATOM 6350 C CA . ASN A 1 791 ? 57.031 34.25 24.219 1 90.56 791 ASN A CA 1
ATOM 6351 C C . ASN A 1 791 ? 56.094 35 25.141 1 90.56 791 ASN A C 1
ATOM 6353 O O . ASN A 1 791 ? 55.688 36.125 24.844 1 90.56 791 ASN A O 1
ATOM 6357 N N . TRP A 1 792 ? 55.719 34.375 26.188 1 96.25 792 TRP A N 1
ATOM 6358 C CA . TRP A 1 792 ? 54.688 34.938 27.062 1 96.25 792 TRP A CA 1
ATOM 6359 C C . TRP A 1 792 ? 55.281 35.344 28.406 1 96.25 792 TRP A C 1
ATOM 6361 O O . TRP A 1 792 ? 56.125 34.656 28.953 1 96.25 792 TRP A O 1
ATOM 6371 N N . LYS A 1 793 ? 54.812 36.5 28.938 1 96.25 793 LYS A N 1
ATOM 6372 C CA . LYS A 1 793 ? 55.188 37.031 30.25 1 96.25 793 LYS A CA 1
ATOM 6373 C C . LYS A 1 793 ? 53.969 37.125 31.172 1 96.25 793 LYS A C 1
ATOM 6375 O O . LYS A 1 793 ? 52.938 37.656 30.766 1 96.25 793 LYS A O 1
ATOM 6380 N N . GLU A 1 794 ? 54.094 36.656 32.375 1 95.94 794 GLU A N 1
ATOM 6381 C CA . GLU A 1 794 ? 53 36.719 33.344 1 95.94 794 GLU A CA 1
ATOM 6382 C C . GLU A 1 794 ? 52.875 38.094 33.969 1 95.94 794 GLU A C 1
ATOM 6384 O O . GLU A 1 794 ? 53.875 38.688 34.406 1 95.94 794 GLU A O 1
ATOM 6389 N N . ILE A 1 795 ? 51.688 38.531 34.062 1 95.62 795 ILE A N 1
ATOM 6390 C CA . ILE A 1 795 ? 51.5 39.844 34.625 1 95.62 795 ILE A CA 1
ATOM 6391 C C . ILE A 1 795 ? 50.5 39.781 35.781 1 95.62 795 ILE A C 1
ATOM 6393 O O . ILE A 1 795 ? 50.375 40.719 36.562 1 95.62 795 ILE A O 1
ATOM 6397 N N . TYR A 1 796 ? 49.75 38.75 35.906 1 95.5 796 TYR A N 1
ATOM 6398 C CA . TYR A 1 796 ? 48.781 38.594 36.969 1 95.5 796 TYR A CA 1
ATOM 6399 C C . TYR A 1 796 ? 48.469 37.094 37.188 1 95.5 796 TYR A C 1
ATOM 6401 O O . TYR A 1 796 ? 48.469 36.312 36.25 1 95.5 796 TYR A O 1
ATOM 6409 N N . ILE A 1 797 ? 48.25 36.656 38.406 1 95.12 797 ILE A N 1
ATOM 6410 C CA . ILE A 1 797 ? 47.844 35.312 38.75 1 95.12 797 ILE A CA 1
ATOM 6411 C C . ILE A 1 797 ? 46.719 35.344 39.781 1 95.12 797 ILE A C 1
ATOM 6413 O O . ILE A 1 797 ? 46.75 36.156 40.719 1 95.12 797 ILE A O 1
ATOM 6417 N N . ASN A 1 798 ? 45.688 34.688 39.562 1 95.75 798 ASN A N 1
ATOM 6418 C CA . ASN A 1 798 ? 44.625 34.469 40.531 1 95.75 798 ASN A CA 1
ATOM 6419 C C . ASN A 1 798 ? 44.5 32.969 40.875 1 95.75 798 ASN A C 1
ATOM 6421 O O . ASN A 1 798 ? 44.094 32.156 40.062 1 95.75 798 ASN A O 1
ATOM 6425 N N . GLU A 1 799 ? 44.781 32.656 42.125 1 93.56 799 GLU A N 1
ATOM 6426 C CA . GLU A 1 799 ? 44.844 31.234 42.531 1 93.56 799 GLU A CA 1
ATOM 6427 C C . GLU A 1 799 ? 43.531 30.797 43.188 1 93.56 799 GLU A C 1
ATOM 6429 O O . GLU A 1 799 ? 43.375 29.625 43.5 1 93.56 799 GLU A O 1
ATOM 6434 N N . ASP A 1 800 ? 42.688 31.719 43.375 1 92.56 800 ASP A N 1
ATOM 6435 C CA . ASP A 1 800 ? 41.406 31.406 44 1 92.56 800 ASP A CA 1
ATOM 6436 C C . ASP A 1 800 ? 40.281 32.312 43.5 1 92.56 800 ASP A C 1
ATOM 6438 O O . ASP A 1 800 ? 39.656 33.031 44.281 1 92.56 800 ASP A O 1
ATOM 6442 N N . SER A 1 801 ? 40.094 32.219 42.219 1 93.75 801 SER A N 1
ATOM 6443 C CA . SER A 1 801 ? 39.062 33.062 41.594 1 93.75 801 SER A CA 1
ATOM 6444 C C . SER A 1 801 ? 37.656 32.625 42 1 93.75 801 SER A C 1
ATOM 6446 O O . SER A 1 801 ? 37.406 31.438 42.125 1 93.75 801 SER A O 1
ATOM 6448 N N . LYS A 1 802 ? 36.719 33.5 42.156 1 91.69 802 LYS A N 1
ATOM 6449 C CA . LYS A 1 802 ? 35.312 33.25 42.5 1 91.69 802 LYS A CA 1
ATOM 6450 C C . LYS A 1 802 ? 34.438 33.375 41.281 1 91.69 802 LYS A C 1
ATOM 6452 O O . LYS A 1 802 ? 33.219 33.156 41.344 1 91.69 802 LYS A O 1
ATOM 6457 N N . GLY A 1 803 ? 35 33.562 40.219 1 92.62 803 GLY A N 1
ATOM 6458 C CA . GLY A 1 803 ? 34.25 33.719 38.969 1 92.62 803 GLY A CA 1
ATOM 6459 C C . GLY A 1 803 ? 33.438 35 38.906 1 92.62 803 GLY A C 1
ATOM 6460 O O . GLY A 1 803 ? 33.844 36.031 39.5 1 92.62 803 GLY A O 1
ATOM 6461 N N . GLY A 1 804 ? 32.344 35.031 38.156 1 90.56 804 GLY A N 1
ATOM 6462 C CA . GLY A 1 804 ? 31.594 36.281 37.938 1 90.56 804 GLY A CA 1
ATOM 6463 C C . GLY A 1 804 ? 32.312 37.25 37.031 1 90.56 804 GLY A C 1
ATOM 6464 O O . GLY A 1 804 ? 33 36.844 36.094 1 90.56 804 GLY A O 1
ATOM 6465 N N . VAL A 1 805 ? 31.969 38.531 37.281 1 92.5 805 VAL A N 1
ATOM 6466 C CA . VAL A 1 805 ? 32.688 39.562 36.562 1 92.5 805 VAL A CA 1
ATOM 6467 C C . VAL A 1 805 ? 33.906 40.031 37.375 1 92.5 805 VAL A C 1
ATOM 6469 O O . VAL A 1 805 ? 33.75 40.656 38.406 1 92.5 805 VAL A O 1
ATOM 6472 N N . GLU A 1 806 ? 35.094 39.75 36.875 1 93.81 806 GLU A N 1
ATOM 6473 C CA . GLU A 1 806 ? 36.344 40.094 37.562 1 93.81 806 GLU A CA 1
ATOM 6474 C C . GLU A 1 806 ? 37.062 41.25 36.812 1 93.81 806 GLU A C 1
ATOM 6476 O O . GLU A 1 806 ? 37.406 41.094 35.656 1 93.81 806 GLU A O 1
ATOM 6481 N N . GLU A 1 807 ? 37.156 42.281 37.469 1 92.75 807 GLU A N 1
ATOM 6482 C CA . GLU A 1 807 ? 38 43.344 36.938 1 92.75 807 GLU A CA 1
ATOM 6483 C C . GLU A 1 807 ? 39.375 43.344 37.562 1 92.75 807 GLU A C 1
ATOM 6485 O O . GLU A 1 807 ? 39.531 43.5 38.781 1 92.75 807 GLU A O 1
ATOM 6490 N N . ILE A 1 808 ? 40.375 43.219 36.781 1 94.38 808 ILE A N 1
ATOM 6491 C CA . ILE A 1 808 ? 41.75 43.125 37.219 1 94.38 808 ILE A CA 1
ATOM 6492 C C . ILE A 1 808 ? 42.531 44.375 36.781 1 94.38 808 ILE A C 1
ATOM 6494 O O . ILE A 1 808 ? 42.688 44.625 35.594 1 94.38 808 ILE A O 1
ATOM 6498 N N . LYS A 1 809 ? 42.938 45.094 37.75 1 93.44 809 LYS A N 1
ATOM 6499 C CA . LYS A 1 809 ? 43.812 46.219 37.438 1 93.44 809 LYS A CA 1
ATOM 6500 C C . LYS A 1 809 ? 45.281 45.812 37.406 1 93.44 809 LYS A C 1
ATOM 6502 O O . LYS A 1 809 ? 45.75 45.094 38.281 1 93.44 809 LYS A O 1
ATOM 6507 N N . ILE A 1 810 ? 45.969 46.219 36.406 1 93.06 810 ILE A N 1
ATOM 6508 C CA . ILE A 1 810 ? 47.375 45.875 36.25 1 93.06 810 ILE A CA 1
ATOM 6509 C C . ILE A 1 810 ? 48.188 47.125 36 1 93.06 810 ILE A C 1
ATOM 6511 O O . ILE A 1 810 ? 47.656 48.188 35.688 1 93.06 810 ILE A O 1
ATOM 6515 N N . LYS A 1 811 ? 49.562 47 36.312 1 92.38 811 LYS A N 1
ATOM 6516 C CA . LYS A 1 811 ? 50.438 48.094 35.875 1 92.38 811 LYS A CA 1
ATOM 6517 C C . LYS A 1 811 ? 50.406 48.25 34.375 1 92.38 811 LYS A C 1
ATOM 6519 O O . LYS A 1 811 ? 50.469 47.281 33.625 1 92.38 811 LYS A O 1
ATOM 6524 N N . PRO A 1 812 ? 50.094 49.531 34 1 94.69 812 PRO A N 1
ATOM 6525 C CA . PRO A 1 812 ? 50.031 49.75 32.562 1 94.69 812 PRO A CA 1
ATOM 6526 C C . PRO A 1 812 ? 51.188 49.156 31.812 1 94.69 812 PRO A C 1
ATOM 6528 O O . PRO A 1 812 ? 52.344 49.312 32.219 1 94.69 812 PRO A O 1
ATOM 6531 N N . VAL A 1 813 ? 50.875 48.406 30.797 1 95.31 813 VAL A N 1
ATOM 6532 C CA . VAL A 1 813 ? 51.906 47.688 30 1 95.31 813 VAL A CA 1
ATOM 6533 C C . VAL A 1 813 ? 51.5 47.719 28.531 1 95.31 813 VAL A C 1
ATOM 6535 O O . VAL A 1 813 ? 50.344 47.594 28.188 1 95.31 813 VAL A O 1
ATOM 6538 N N . ARG A 1 814 ? 52.469 48.062 27.688 1 95.19 814 ARG A N 1
ATOM 6539 C CA . ARG A 1 814 ? 52.25 48 26.25 1 95.19 814 ARG A CA 1
ATOM 6540 C C . ARG A 1 814 ? 52.5 46.594 25.703 1 95.19 814 ARG A C 1
ATOM 6542 O O . ARG A 1 814 ? 53.594 46.031 25.922 1 95.19 814 ARG A O 1
ATOM 6549 N N . THR A 1 815 ? 51.531 46 25.094 1 96.44 815 THR A N 1
ATOM 6550 C CA . THR A 1 815 ? 51.594 44.625 24.578 1 96.44 815 THR A CA 1
ATOM 6551 C C . THR A 1 815 ? 50.688 44.438 23.375 1 96.44 815 THR A C 1
ATOM 6553 O O . THR A 1 815 ? 49.75 45.25 23.172 1 96.44 815 THR A O 1
ATOM 6556 N N . ARG A 1 816 ? 50.844 43.375 22.609 1 96.94 816 ARG A N 1
ATOM 6557 C CA . ARG A 1 816 ? 49.969 43.062 21.484 1 96.94 816 ARG A CA 1
ATOM 6558 C C . ARG A 1 816 ? 49 41.969 21.844 1 96.94 816 ARG A C 1
ATOM 6560 O O . ARG A 1 816 ? 47.844 42 21.438 1 96.94 816 ARG A O 1
ATOM 6567 N N . TYR A 1 817 ? 49.531 40.969 22.531 1 97.38 817 TYR A N 1
ATOM 6568 C CA . TYR A 1 817 ? 48.688 39.812 22.875 1 97.38 817 TYR A CA 1
ATOM 6569 C C . TYR A 1 817 ? 48.438 39.75 24.375 1 97.38 817 TYR A C 1
ATOM 6571 O O . TYR A 1 817 ? 49.344 39.969 25.172 1 97.38 817 TYR A O 1
ATOM 6579 N N . VAL A 1 818 ? 47.25 39.531 24.734 1 97.44 818 VAL A N 1
ATOM 6580 C CA . VAL A 1 818 ? 46.875 39.281 26.125 1 97.44 818 VAL A CA 1
ATOM 6581 C C . VAL A 1 818 ? 46.188 37.938 26.266 1 97.44 818 VAL A C 1
ATOM 6583 O O . VAL A 1 818 ? 45.188 37.656 25.578 1 97.44 818 VAL A O 1
ATOM 6586 N N . LYS A 1 819 ? 46.562 37.031 27.141 1 96.75 819 LYS A N 1
ATOM 6587 C CA . LYS A 1 819 ? 46.125 35.625 27.25 1 96.75 819 LYS A CA 1
ATOM 6588 C C . LYS A 1 819 ? 45.562 35.344 28.641 1 96.75 819 LYS A C 1
ATOM 6590 O O . LYS A 1 819 ? 46.156 35.75 29.656 1 96.75 819 LYS A O 1
ATOM 6595 N N . MET A 1 820 ? 44.469 34.844 28.703 1 97.44 820 MET A N 1
ATOM 6596 C CA . MET A 1 820 ? 44 34.156 29.906 1 97.44 820 MET A CA 1
ATOM 6597 C C . MET A 1 820 ? 44.312 32.688 29.875 1 97.44 820 MET A C 1
ATOM 6599 O O . MET A 1 820 ? 43.812 31.953 29.016 1 97.44 820 MET A O 1
ATOM 6603 N N . GLN A 1 821 ? 45.188 32.25 30.688 1 96.94 821 GLN A N 1
ATOM 6604 C CA . GLN A 1 821 ? 45.625 30.859 30.781 1 96.94 821 GLN A CA 1
ATOM 6605 C C . GLN A 1 821 ? 45 30.172 32 1 96.94 821 GLN A C 1
ATOM 6607 O O . GLN A 1 821 ? 45.312 30.531 33.125 1 96.94 821 GLN A O 1
ATOM 6612 N N . GLY A 1 822 ? 44.219 29.188 31.688 1 96.81 822 GLY A N 1
ATOM 6613 C CA . GLY A 1 822 ? 43.656 28.422 32.781 1 96.81 822 GLY A CA 1
ATOM 6614 C C . GLY A 1 822 ? 44.656 27.562 33.531 1 96.81 822 GLY A C 1
ATOM 6615 O O . GLY A 1 822 ? 45.562 27.016 32.906 1 96.81 822 GLY A O 1
ATOM 6616 N N . LEU A 1 823 ? 44.438 27.469 34.812 1 95.88 823 LEU A N 1
ATOM 6617 C CA . LEU A 1 823 ? 45.281 26.594 35.625 1 95.88 823 LEU A CA 1
ATOM 6618 C C . LEU A 1 823 ? 44.438 25.484 36.25 1 95.88 823 LEU A C 1
ATOM 6620 O O . LEU A 1 823 ? 44.906 24.344 36.375 1 95.88 823 LEU A O 1
ATOM 6624 N N . LYS A 1 824 ? 43.25 25.922 36.656 1 95.88 824 LYS A N 1
ATOM 6625 C CA . LYS A 1 824 ? 42.344 24.969 37.281 1 95.88 824 LYS A CA 1
ATOM 6626 C C . LYS A 1 824 ? 40.875 25.344 37.031 1 95.88 824 LYS A C 1
ATOM 6628 O O . LYS A 1 824 ? 40.469 26.484 37.312 1 95.88 824 LYS A O 1
ATOM 6633 N N . GLN A 1 825 ? 40.094 24.406 36.625 1 95.5 825 GLN A N 1
ATOM 6634 C CA . GLN A 1 825 ? 38.656 24.625 36.406 1 95.5 825 GLN A CA 1
ATOM 6635 C C . GLN A 1 825 ? 37.906 24.703 37.719 1 95.5 825 GLN A C 1
ATOM 6637 O O . GLN A 1 825 ? 38.219 23.984 38.656 1 95.5 825 GLN A O 1
ATOM 6642 N N . ALA A 1 826 ? 36.875 25.469 37.75 1 94.88 826 ALA A N 1
ATOM 6643 C CA . ALA A 1 826 ? 36.062 25.594 38.938 1 94.88 826 ALA A CA 1
ATOM 6644 C C . ALA A 1 826 ? 34.938 24.562 38.938 1 94.88 826 ALA A C 1
ATOM 6646 O O . ALA A 1 826 ? 34.375 24.25 39.969 1 94.88 826 ALA A O 1
ATOM 6647 N N . THR A 1 827 ? 34.531 24.078 37.844 1 93.38 827 THR A N 1
ATOM 6648 C CA . THR A 1 827 ? 33.469 23.109 37.656 1 93.38 827 THR A CA 1
ATOM 6649 C C . THR A 1 827 ? 33.938 21.953 36.781 1 93.38 827 THR A C 1
ATOM 6651 O O . THR A 1 827 ? 35.125 21.891 36.406 1 93.38 827 THR A O 1
ATOM 6654 N N . MET A 1 828 ? 33.031 21 36.531 1 90.5 828 MET A N 1
ATOM 6655 C CA . MET A 1 828 ? 33.375 19.859 35.688 1 90.5 828 MET A CA 1
ATOM 6656 C C . MET A 1 828 ? 33.438 20.266 34.219 1 90.5 828 MET A C 1
ATOM 6658 O O . MET A 1 828 ? 33.906 19.5 33.375 1 90.5 828 MET A O 1
ATOM 6662 N N . TRP A 1 829 ? 32.969 21.469 33.906 1 90.75 829 TRP A N 1
ATOM 6663 C CA . TRP A 1 829 ? 33.031 22 32.562 1 90.75 829 TRP A CA 1
ATOM 6664 C C . TRP A 1 829 ? 34.312 22.781 32.312 1 90.75 829 TRP A C 1
ATOM 6666 O O . TRP A 1 829 ? 35.062 23.047 33.25 1 90.75 829 TRP A O 1
ATOM 6676 N N . GLY A 1 830 ? 34.531 23.125 31.062 1 93 830 GLY A N 1
ATOM 6677 C CA . GLY A 1 830 ? 35.688 23.953 30.719 1 93 830 GLY A CA 1
ATOM 6678 C C . GLY A 1 830 ? 35.531 25.406 31.172 1 93 830 GLY A C 1
ATOM 6679 O O . GLY A 1 830 ? 34.688 25.703 32.031 1 93 830 GLY A O 1
ATOM 6680 N N . TYR A 1 831 ? 36.438 26.266 30.719 1 94.88 831 TYR A N 1
ATOM 6681 C CA . TYR A 1 831 ? 36.344 27.703 30.969 1 94.88 831 TYR A CA 1
ATOM 6682 C C . TYR A 1 831 ? 35.344 28.359 30.016 1 94.88 831 TYR A C 1
ATOM 6684 O O . TYR A 1 831 ? 35.375 28.109 28.812 1 94.88 831 TYR A O 1
ATOM 6692 N N . SER A 1 832 ? 34.438 29.156 30.578 1 93.81 832 SER A N 1
ATOM 6693 C CA . SER A 1 832 ? 33.438 29.828 29.75 1 93.81 832 SER A CA 1
ATOM 6694 C C . SER A 1 832 ? 33.438 31.328 30.031 1 93.81 832 SER A C 1
ATOM 6696 O O . SER A 1 832 ? 33.281 31.75 31.188 1 93.81 832 SER A O 1
ATOM 6698 N N . LEU A 1 833 ? 33.656 32.125 29.031 1 93.44 833 LEU A N 1
ATOM 6699 C CA . LEU A 1 833 ? 33.656 33.562 29.141 1 93.44 833 LEU A CA 1
ATOM 6700 C C . LEU A 1 833 ? 32.594 34.188 28.234 1 93.44 833 LEU A C 1
ATOM 6702 O O . LEU A 1 833 ? 32.594 33.969 27.031 1 93.44 833 LEU A O 1
ATOM 6706 N N . TYR A 1 834 ? 31.781 34.969 28.859 1 90.81 834 TYR A N 1
ATOM 6707 C CA . TYR A 1 834 ? 30.922 35.844 28.047 1 90.81 834 TYR A CA 1
ATOM 6708 C C . TYR A 1 834 ? 31.75 36.938 27.391 1 90.81 834 TYR A C 1
ATOM 6710 O O . TYR A 1 834 ? 31.531 37.281 26.219 1 90.81 834 TYR A O 1
ATOM 6718 N N . GLU A 1 835 ? 32.688 37.469 28.219 1 91.75 835 GLU A N 1
ATOM 6719 C CA . GLU A 1 835 ? 33.469 38.594 27.703 1 91.75 835 GLU A CA 1
ATOM 6720 C C . GLU A 1 835 ? 34.906 38.562 28.266 1 91.75 835 GLU A C 1
ATOM 6722 O O . GLU A 1 835 ? 35.094 38.25 29.453 1 91.75 835 GLU A O 1
ATOM 6727 N N . PHE A 1 836 ? 35.875 38.844 27.484 1 95.31 836 PHE A N 1
ATOM 6728 C CA . PHE A 1 836 ? 37.25 39.156 27.75 1 95.31 836 PHE A CA 1
ATOM 6729 C C . PHE A 1 836 ? 37.594 40.562 27.281 1 95.31 836 PHE A C 1
ATOM 6731 O O . PHE A 1 836 ? 37.906 40.781 26.109 1 95.31 836 PHE A O 1
ATOM 6738 N N . GLU A 1 837 ? 37.562 41.469 28.281 1 94.5 837 GLU A N 1
ATOM 6739 C CA . GLU A 1 837 ? 37.719 42.875 27.922 1 94.5 837 GLU A CA 1
ATOM 6740 C C . GLU A 1 837 ? 39.062 43.406 28.328 1 94.5 837 GLU A C 1
ATOM 6742 O O . GLU A 1 837 ? 39.625 43 29.359 1 94.5 837 GLU A O 1
ATOM 6747 N N . LEU A 1 838 ? 39.562 44.375 27.516 1 95.69 838 LEU A N 1
ATOM 6748 C CA . LEU A 1 838 ? 40.844 45.062 27.766 1 95.69 838 LEU A CA 1
ATOM 6749 C C . LEU A 1 838 ? 40.656 46.562 27.734 1 95.69 838 LEU A C 1
ATOM 6751 O O . LEU A 1 838 ? 40.062 47.125 26.812 1 95.69 838 LEU A O 1
ATOM 6755 N N . TYR A 1 839 ? 41.219 47.188 28.766 1 94.25 839 TYR A N 1
ATOM 6756 C CA . TYR A 1 839 ? 41.094 48.625 28.844 1 94.25 839 TYR A CA 1
ATOM 6757 C C . TYR A 1 839 ? 42.438 49.281 29.109 1 94.25 839 TYR A C 1
ATOM 6759 O O . TYR A 1 839 ? 43.312 48.688 29.734 1 94.25 839 TYR A O 1
ATOM 6767 N N . GLY A 1 840 ? 42.562 50.531 28.625 1 91.31 840 GLY A N 1
ATOM 6768 C CA . GLY A 1 840 ? 43.688 51.375 29.016 1 91.31 840 GLY A CA 1
ATOM 6769 C C . GLY A 1 840 ? 43.5 52 30.391 1 91.31 840 GLY A C 1
ATOM 6770 O O . GLY A 1 840 ? 42.781 51.469 31.219 1 91.31 840 GLY A O 1
ATOM 6771 N N . ARG A 1 841 ? 44.188 53.094 30.609 1 87.75 841 ARG A N 1
ATOM 6772 C CA . ARG A 1 841 ? 44.188 53.781 31.906 1 87.75 841 ARG A CA 1
ATOM 6773 C C . ARG A 1 841 ? 42.844 54.375 32.219 1 87.75 841 ARG A C 1
ATOM 6775 O O . ARG A 1 841 ? 42.438 54.469 33.375 1 87.75 841 ARG A O 1
ATOM 6782 N N . LYS A 1 842 ? 42.188 54.75 31.219 1 82.88 842 LYS A N 1
ATOM 6783 C CA . LYS A 1 842 ? 40.906 55.406 31.406 1 82.88 842 LYS A CA 1
ATOM 6784 C C . LYS A 1 842 ? 39.75 54.531 30.875 1 82.88 842 LYS A C 1
ATOM 6786 O O . LYS A 1 842 ? 39.781 54.125 29.703 1 82.88 842 LYS A O 1
ATOM 6791 N N . LYS A 1 843 ? 38.969 54.031 31.703 1 81.12 843 LYS A N 1
ATOM 6792 C CA . LYS A 1 843 ? 37.719 53.344 31.344 1 81.12 843 LYS A CA 1
ATOM 6793 C C . LYS A 1 843 ? 36.5 54.219 31.672 1 81.12 843 LYS A C 1
ATOM 6795 O O . LYS A 1 843 ? 36.25 54.531 32.844 1 81.12 843 LYS A O 1
ATOM 6800 N N . LYS A 1 844 ? 35.875 54.625 30.703 1 79.69 844 LYS A N 1
ATOM 6801 C CA . LYS A 1 844 ? 34.656 55.406 30.922 1 79.69 844 LYS A CA 1
ATOM 6802 C C . LYS A 1 844 ? 33.5 54.531 31.406 1 79.69 844 LYS A C 1
ATOM 6804 O O . LYS A 1 844 ? 33.281 53.469 30.828 1 79.69 844 LYS A O 1
ATOM 6809 N N . PRO A 1 845 ? 32.906 54.969 32.531 1 79 845 PRO A N 1
ATOM 6810 C CA . PRO A 1 845 ? 31.719 54.219 32.938 1 79 845 PRO A CA 1
ATOM 6811 C C . PRO A 1 845 ? 30.609 54.281 31.891 1 79 845 PRO A C 1
ATOM 6813 O O . PRO A 1 845 ? 30.562 55.219 31.078 1 79 845 PRO A O 1
ATOM 6816 N N . THR A 1 846 ? 29.781 53.25 31.891 1 82.56 846 THR A N 1
ATOM 6817 C CA . THR A 1 846 ? 28.656 53.312 30.984 1 82.56 846 THR A CA 1
ATOM 6818 C C . THR A 1 846 ? 27.719 54.469 31.328 1 82.56 846 THR A C 1
ATOM 6820 O O . THR A 1 846 ? 27.531 54.781 32.5 1 82.56 846 THR A O 1
ATOM 6823 N N . ASP A 1 847 ? 27.266 55.094 30.344 1 90.5 847 ASP A N 1
ATOM 6824 C CA . ASP A 1 847 ? 26.281 56.156 30.516 1 90.5 847 ASP A CA 1
ATOM 6825 C C . ASP A 1 847 ? 24.891 55.719 30.078 1 90.5 847 ASP A C 1
ATOM 6827 O O . ASP A 1 847 ? 24.016 56.531 29.844 1 90.5 847 ASP A O 1
ATOM 6831 N N . LEU A 1 848 ? 24.75 54.406 30.047 1 93.5 848 LEU A N 1
ATOM 6832 C CA . LEU A 1 848 ? 23.438 53.844 29.688 1 93.5 848 LEU A CA 1
ATOM 6833 C C . LEU A 1 848 ? 22.578 53.656 30.938 1 93.5 848 LEU A C 1
ATOM 6835 O O . LEU A 1 848 ? 23.094 53.25 31.984 1 93.5 848 LEU A O 1
ATOM 6839 N N . THR A 1 849 ? 21.281 53.938 30.734 1 95.25 849 THR A N 1
ATOM 6840 C CA . THR A 1 849 ? 20.328 53.625 31.797 1 95.25 849 THR A CA 1
ATOM 6841 C C . THR A 1 849 ? 20.141 52.094 31.938 1 95.25 849 THR A C 1
ATOM 6843 O O . THR A 1 849 ? 20.516 51.344 31.031 1 95.25 849 THR A O 1
ATOM 6846 N N . PRO A 1 850 ? 19.594 51.594 33.125 1 93.56 850 PRO A N 1
ATOM 6847 C CA . PRO A 1 850 ? 19.438 50.156 33.344 1 93.56 850 PRO A CA 1
ATOM 6848 C C . PRO A 1 850 ? 18.703 49.469 32.156 1 93.56 850 PRO A C 1
ATOM 6850 O O . PRO A 1 850 ? 19.047 48.344 31.812 1 93.56 850 PRO A O 1
ATOM 6853 N N . VAL A 1 851 ? 17.672 50.156 31.688 1 96.81 851 VAL A N 1
ATOM 6854 C CA . VAL A 1 851 ? 17.016 49.781 30.438 1 96.81 851 VAL A CA 1
ATOM 6855 C C . VAL A 1 851 ? 17.219 50.875 29.391 1 96.81 851 VAL A C 1
ATOM 6857 O O . VAL A 1 851 ? 17.172 52.062 29.734 1 96.81 851 VAL A O 1
ATOM 6860 N N . HIS A 1 852 ? 17.562 50.562 28.25 1 96.81 852 HIS A N 1
ATOM 6861 C CA . HIS A 1 852 ? 17.734 51.469 27.141 1 96.81 852 HIS A CA 1
ATOM 6862 C C . HIS A 1 852 ? 17.172 50.906 25.844 1 96.81 852 HIS A C 1
ATOM 6864 O O . HIS A 1 852 ? 16.797 49.719 25.797 1 96.81 852 HIS A O 1
ATOM 6870 N N . PHE A 1 853 ? 16.984 51.75 24.812 1 98 853 PHE A N 1
ATOM 6871 C CA . PHE A 1 853 ? 16.281 51.344 23.594 1 98 853 PHE A CA 1
ATOM 6872 C C . PHE A 1 853 ? 17.25 51.281 22.422 1 98 853 PHE A C 1
ATOM 6874 O O . PHE A 1 853 ? 18.219 52.031 22.344 1 98 853 PHE A O 1
ATOM 6881 N N . ILE A 1 854 ? 17.062 50.312 21.578 1 98.12 854 ILE A N 1
ATOM 6882 C CA . ILE A 1 854 ? 17.719 50.219 20.281 1 98.12 854 ILE A CA 1
ATOM 6883 C C . ILE A 1 854 ? 16.688 50.438 19.156 1 98.12 854 ILE A C 1
ATOM 6885 O O . ILE A 1 854 ? 15.688 49.719 19.078 1 98.12 854 ILE A O 1
ATOM 6889 N N . LYS A 1 855 ? 16.859 51.406 18.375 1 98.5 855 LYS A N 1
ATOM 6890 C CA . LYS A 1 855 ? 16.016 51.688 17.219 1 98.5 855 LYS A CA 1
ATOM 6891 C C . LYS A 1 855 ? 16.781 51.438 15.914 1 98.5 855 LYS A C 1
ATOM 6893 O O . LYS A 1 855 ? 17.828 52.062 15.68 1 98.5 855 LYS A O 1
ATOM 6898 N N . LEU A 1 856 ? 16.297 50.531 15.125 1 98.69 856 LEU A N 1
ATOM 6899 C CA . LEU A 1 856 ? 16.906 50.219 13.836 1 98.69 856 LEU A CA 1
ATOM 6900 C C . LEU A 1 856 ? 16.047 50.781 12.695 1 98.69 856 LEU A C 1
ATOM 6902 O O . LEU A 1 856 ? 14.82 50.75 12.766 1 98.69 856 LEU A O 1
ATOM 6906 N N . GLU A 1 857 ? 16.703 51.25 11.648 1 98.38 857 GLU A N 1
ATOM 6907 C CA . GLU A 1 857 ? 16.047 51.688 10.414 1 98.38 857 GLU A CA 1
ATOM 6908 C C . GLU A 1 857 ? 16.797 51.188 9.188 1 98.38 857 GLU A C 1
ATOM 6910 O O . GLU A 1 857 ? 18.031 51.188 9.172 1 98.38 857 GLU A O 1
ATOM 6915 N N . LEU A 1 858 ? 16.141 50.688 8.281 1 98.56 858 LEU A N 1
ATOM 6916 C CA . LEU A 1 858 ? 16.656 50.312 6.969 1 98.56 858 LEU A CA 1
ATOM 6917 C C . LEU A 1 858 ? 15.969 51.156 5.875 1 98.56 858 LEU A C 1
ATOM 6919 O O . LEU A 1 858 ? 14.766 51 5.66 1 98.56 858 LEU A O 1
ATOM 6923 N N . ASN A 1 859 ? 16.734 52 5.246 1 98.06 859 ASN A N 1
ATOM 6924 C CA . ASN A 1 859 ? 16.219 52.844 4.188 1 98.06 859 ASN A CA 1
ATOM 6925 C C . ASN A 1 859 ? 16.781 52.469 2.824 1 98.06 859 ASN A C 1
ATOM 6927 O O . ASN A 1 859 ? 17.938 52.031 2.721 1 98.06 859 ASN A O 1
ATOM 6931 N N . ASP A 1 860 ? 15.961 52.625 1.841 1 96.38 860 ASP A N 1
ATOM 6932 C CA . ASP A 1 860 ? 16.469 52.344 0.498 1 96.38 860 ASP A CA 1
ATOM 6933 C C . ASP A 1 860 ? 17.328 53.5 -0.021 1 96.38 860 ASP A C 1
ATOM 6935 O O . ASP A 1 860 ? 17.625 54.438 0.718 1 96.38 860 ASP A O 1
ATOM 6939 N N . GLU A 1 861 ? 17.766 53.406 -1.26 1 93.88 861 GLU A N 1
ATOM 6940 C CA . GLU A 1 861 ? 18.703 54.375 -1.849 1 93.88 861 GLU A CA 1
ATOM 6941 C C . GLU A 1 861 ? 18.094 55.781 -1.933 1 93.88 861 GLU A C 1
ATOM 6943 O O . GLU A 1 861 ? 18.812 56.781 -1.928 1 93.88 861 GLU A O 1
ATOM 6948 N N . ASN A 1 862 ? 16.766 55.844 -1.921 1 95.44 862 ASN A N 1
ATOM 6949 C CA . ASN A 1 862 ? 16.078 57.125 -2.012 1 95.44 862 ASN A CA 1
ATOM 6950 C C . ASN A 1 862 ? 15.68 57.656 -0.633 1 95.44 862 ASN A C 1
ATOM 6952 O O . ASN A 1 862 ? 15 58.688 -0.523 1 95.44 862 ASN A O 1
ATOM 6956 N N . GLY A 1 863 ? 16.031 56.875 0.398 1 94.25 863 GLY A N 1
ATOM 6957 C CA . GLY A 1 863 ? 15.742 57.312 1.758 1 94.25 863 GLY A CA 1
ATOM 6958 C C . GLY A 1 863 ? 14.398 56.812 2.27 1 94.25 863 GLY A C 1
ATOM 6959 O O . GLY A 1 863 ? 13.984 57.188 3.373 1 94.25 863 GLY A O 1
ATOM 6960 N N . GLN A 1 864 ? 13.781 56.062 1.456 1 95.56 864 GLN A N 1
ATOM 6961 C CA . GLN A 1 864 ? 12.5 55.531 1.892 1 95.56 864 GLN A CA 1
ATOM 6962 C C . GLN A 1 864 ? 12.695 54.375 2.893 1 95.56 864 GLN A C 1
ATOM 6964 O O . GLN A 1 864 ? 13.523 53.5 2.68 1 95.56 864 GLN A O 1
ATOM 6969 N N . LEU A 1 865 ? 11.852 54.375 3.963 1 96.25 865 LEU A N 1
ATOM 6970 C CA . LEU A 1 865 ? 11.938 53.375 5.012 1 96.25 865 LEU A CA 1
ATOM 6971 C C . LEU A 1 865 ? 11.422 52 4.512 1 96.25 865 LEU A C 1
ATOM 6973 O O . LEU A 1 865 ? 10.273 51.906 4.074 1 96.25 865 LEU A O 1
ATOM 6977 N N . LEU A 1 866 ? 12.25 51 4.508 1 96.19 866 LEU A N 1
ATOM 6978 C CA . LEU A 1 866 ? 11.891 49.656 4.105 1 96.19 866 LEU A CA 1
ATOM 6979 C C . LEU A 1 866 ? 11.547 48.781 5.32 1 96.19 866 LEU A C 1
ATOM 6981 O O . LEU A 1 866 ? 10.688 47.906 5.246 1 96.19 866 LEU A O 1
ATOM 6985 N N . SER A 1 867 ? 12.289 49 6.336 1 97.81 867 SER A N 1
ATOM 6986 C CA . SER A 1 867 ? 12.125 48.25 7.578 1 97.81 867 SER A CA 1
ATOM 6987 C C . SER A 1 867 ? 12.562 49.062 8.789 1 97.81 867 SER A C 1
ATOM 6989 O O . SER A 1 867 ? 13.492 49.875 8.695 1 97.81 867 SER A O 1
ATOM 6991 N N . ASP A 1 868 ? 11.859 48.969 9.82 1 97.94 868 ASP A N 1
ATOM 6992 C CA . ASP A 1 868 ? 12.266 49.5 11.125 1 97.94 868 ASP A CA 1
ATOM 6993 C C . ASP A 1 868 ? 12.109 48.406 12.203 1 97.94 868 ASP A C 1
ATOM 6995 O O . ASP A 1 868 ? 11.383 47.438 12.016 1 97.94 868 ASP A O 1
ATOM 6999 N N . ASN A 1 869 ? 12.812 48.562 13.211 1 98.56 869 ASN A N 1
ATOM 7000 C CA . ASN A 1 869 ? 12.742 47.625 14.328 1 98.56 869 ASN A CA 1
ATOM 7001 C C . ASN A 1 869 ? 13.117 48.281 15.648 1 98.56 869 ASN A C 1
ATOM 7003 O O . ASN A 1 869 ? 13.875 49.25 15.656 1 98.56 869 ASN A O 1
ATOM 7007 N N . PHE A 1 870 ? 12.539 47.844 16.672 1 98.5 870 PHE A N 1
ATOM 7008 C CA . PHE A 1 870 ? 12.711 48.5 17.969 1 98.5 870 PHE A CA 1
ATOM 7009 C C . PHE A 1 870 ? 12.898 47.438 19.062 1 98.5 870 PHE A C 1
ATOM 7011 O O . PHE A 1 870 ? 12.18 46.438 19.094 1 98.5 870 PHE A O 1
ATOM 7018 N N . TYR A 1 871 ? 13.914 47.625 19.906 1 98.12 871 TYR A N 1
ATOM 7019 C CA . TYR A 1 871 ? 14.211 46.719 21.016 1 98.12 871 TYR A CA 1
ATOM 7020 C C . TYR A 1 871 ? 14.383 47.5 22.312 1 98.12 871 TYR A C 1
ATOM 7022 O O . TYR A 1 871 ? 14.664 48.688 22.297 1 98.12 871 TYR A O 1
ATOM 7030 N N . TRP A 1 872 ? 14.086 46.875 23.375 1 97.31 872 TRP A N 1
ATOM 7031 C CA . TRP A 1 872 ? 14.484 47.344 24.688 1 97.31 872 TRP A CA 1
ATOM 7032 C C . TRP A 1 872 ? 15.438 46.375 25.375 1 97.31 872 TRP A C 1
ATOM 7034 O O . TRP A 1 872 ? 15.109 45.219 25.547 1 97.31 872 TRP A O 1
ATOM 7044 N N . ARG A 1 873 ? 16.594 46.844 25.594 1 94.88 873 ARG A N 1
ATOM 7045 C CA . ARG A 1 873 ? 17.703 46.094 26.172 1 94.88 873 ARG A CA 1
ATOM 7046 C C . ARG A 1 873 ? 17.984 46.531 27.594 1 94.88 873 ARG A C 1
ATOM 7048 O O . ARG A 1 873 ? 17.766 47.688 27.953 1 94.88 873 ARG A O 1
ATOM 7055 N N . SER A 1 874 ? 18.391 45.562 28.438 1 93.69 874 SER A N 1
ATOM 7056 C CA . SER A 1 874 ? 18.734 45.906 29.828 1 93.69 874 SER A CA 1
ATOM 7057 C C . SER A 1 874 ? 20.156 45.5 30.141 1 93.69 874 SER A C 1
ATOM 7059 O O . SER A 1 874 ? 20.703 44.562 29.531 1 93.69 874 SER A O 1
ATOM 7061 N N . ASN A 1 875 ? 20.734 46.219 31.094 1 87.44 875 ASN A N 1
ATOM 7062 C CA . ASN A 1 875 ? 22.062 45.875 31.578 1 87.44 875 ASN A CA 1
ATOM 7063 C C . ASN A 1 875 ? 22.078 44.5 32.25 1 87.44 875 ASN A C 1
ATOM 7065 O O . ASN A 1 875 ? 23.031 43.75 32.156 1 87.44 875 ASN A O 1
ATOM 7069 N N . LYS A 1 876 ? 21.062 44.25 33.031 1 84.75 876 LYS A N 1
ATOM 7070 C CA . LYS A 1 876 ? 20.797 42.938 33.562 1 84.75 876 LYS A CA 1
ATOM 7071 C C . LYS A 1 876 ? 19.828 42.156 32.688 1 84.75 876 LYS A C 1
ATOM 7073 O O . LYS A 1 876 ? 18.625 42.438 32.688 1 84.75 876 LYS A O 1
ATOM 7078 N N . PRO A 1 877 ? 20.312 41.219 32.094 1 85.38 877 PRO A N 1
ATOM 7079 C CA . PRO A 1 877 ? 19.484 40.562 31.062 1 85.38 877 PRO A CA 1
ATOM 7080 C C . PRO A 1 877 ? 18.094 40.188 31.578 1 85.38 877 PRO A C 1
ATOM 7082 O O . PRO A 1 877 ? 17.984 39.438 32.562 1 85.38 877 PRO A O 1
ATOM 7085 N N . GLY A 1 878 ? 17.125 40.75 30.906 1 90.62 878 GLY A N 1
ATOM 7086 C CA . GLY A 1 878 ? 15.734 40.375 31.156 1 90.62 878 GLY A CA 1
ATOM 7087 C C . GLY A 1 878 ? 15.055 41.25 32.156 1 90.62 878 GLY A C 1
ATOM 7088 O O . GLY A 1 878 ? 13.828 41.219 32.312 1 90.62 878 GLY A O 1
ATOM 7089 N N . ASP A 1 879 ? 15.812 42 32.938 1 94.44 879 ASP A N 1
ATOM 7090 C CA . ASP A 1 879 ? 15.227 42.875 33.938 1 94.44 879 ASP A CA 1
ATOM 7091 C C . ASP A 1 879 ? 14.781 44.188 33.281 1 94.44 879 ASP A C 1
ATOM 7093 O O . ASP A 1 879 ? 15.586 45.125 33.125 1 94.44 879 ASP A O 1
ATOM 7097 N N . TYR A 1 880 ? 13.523 44.344 33.094 1 97.81 880 TYR A N 1
ATOM 7098 C CA . TYR A 1 880 ? 12.984 45.5 32.438 1 97.81 880 TYR A CA 1
ATOM 7099 C C . TYR A 1 880 ? 12.125 46.344 33.375 1 97.81 880 TYR A C 1
ATOM 7101 O O . TYR A 1 880 ? 11.305 47.156 32.938 1 97.81 880 TYR A O 1
ATOM 7109 N N . LYS A 1 881 ? 12.227 46.188 34.625 1 97.06 881 LYS A N 1
ATOM 7110 C CA . LYS A 1 881 ? 11.367 46.812 35.625 1 97.06 881 LYS A CA 1
ATOM 7111 C C . LYS A 1 881 ? 11.492 48.312 35.594 1 97.06 881 LYS A C 1
ATOM 7113 O O . LYS A 1 881 ? 10.578 49.031 36 1 97.06 881 LYS A O 1
ATOM 7118 N N . ALA A 1 882 ? 12.648 48.781 35.094 1 97 882 ALA A N 1
ATOM 7119 C CA . ALA A 1 882 ? 12.867 50.219 35 1 97 882 ALA A CA 1
ATOM 7120 C C . ALA A 1 882 ? 11.82 50.875 34.094 1 97 882 ALA A C 1
ATOM 7122 O O . ALA A 1 882 ? 11.555 52.094 34.188 1 97 882 ALA A O 1
ATOM 7123 N N . LEU A 1 883 ? 11.211 50.125 33.25 1 97.5 883 LEU A N 1
ATOM 7124 C CA . LEU A 1 883 ? 10.172 50.656 32.344 1 97.5 883 LEU A CA 1
ATOM 7125 C C . LEU A 1 883 ? 8.969 51.125 33.156 1 97.5 883 LEU A C 1
ATOM 7127 O O . LEU A 1 883 ? 8.227 52 32.688 1 97.5 883 LEU A O 1
ATOM 7131 N N . ASN A 1 884 ? 8.727 50.594 34.312 1 95.94 884 ASN A N 1
ATOM 7132 C CA . ASN A 1 884 ? 7.605 50.969 35.156 1 95.94 884 ASN A CA 1
ATOM 7133 C C . ASN A 1 884 ? 7.777 52.344 35.75 1 95.94 884 ASN A C 1
ATOM 7135 O O . ASN A 1 884 ? 6.824 52.938 36.25 1 95.94 884 ASN A O 1
ATOM 7139 N N . ASN A 1 885 ? 8.961 52.875 35.625 1 93.38 885 ASN A N 1
ATOM 7140 C CA . ASN A 1 885 ? 9.25 54.219 36.188 1 93.38 885 ASN A CA 1
ATOM 7141 C C . ASN A 1 885 ? 9.219 55.281 35.125 1 93.38 885 ASN A C 1
ATOM 7143 O O . ASN A 1 885 ? 9.477 56.469 35.406 1 93.38 885 ASN A O 1
ATOM 7147 N N . LEU A 1 886 ? 8.898 54.938 33.906 1 96 886 LEU A N 1
ATOM 7148 C CA . LEU A 1 886 ? 8.758 55.906 32.844 1 96 886 LEU A CA 1
ATOM 7149 C C . LEU A 1 886 ? 7.668 56.938 33.188 1 96 886 LEU A C 1
ATOM 7151 O O . LEU A 1 886 ? 6.582 56.562 33.656 1 96 886 LEU A O 1
ATOM 7155 N N . PRO A 1 887 ? 7.977 58.25 32.969 1 95.62 887 PRO A N 1
ATOM 7156 C CA . PRO A 1 887 ? 6.891 59.219 33.156 1 95.62 887 PRO A CA 1
ATOM 7157 C C . PRO A 1 887 ? 5.746 59.031 32.156 1 95.62 887 PRO A C 1
ATOM 7159 O O . PRO A 1 887 ? 5.953 58.438 31.078 1 95.62 887 PRO A O 1
ATOM 7162 N N . LYS A 1 888 ? 4.633 59.5 32.531 1 96.06 888 LYS A N 1
ATOM 7163 C CA . LYS A 1 888 ? 3.451 59.375 31.688 1 96.06 888 LYS A CA 1
ATOM 7164 C C . LYS A 1 888 ? 3.678 60 30.312 1 96.06 888 LYS A C 1
ATOM 7166 O O . LYS A 1 888 ? 4.23 61.125 30.219 1 96.06 888 LYS A O 1
ATOM 7171 N N . ALA A 1 889 ? 3.309 59.281 29.328 1 96.69 889 ALA A N 1
ATOM 7172 C CA . ALA A 1 889 ? 3.404 59.812 27.969 1 96.69 889 ALA A CA 1
ATOM 7173 C C . ALA A 1 889 ? 2.17 60.625 27.609 1 96.69 889 ALA A C 1
ATOM 7175 O O . ALA A 1 889 ? 1.087 60.406 28.156 1 96.69 889 ALA A O 1
ATOM 7176 N N . LYS A 1 890 ? 2.363 61.625 26.75 1 97 890 LYS A N 1
ATOM 7177 C CA . LYS A 1 890 ? 1.254 62.406 26.219 1 97 890 LYS A CA 1
ATOM 7178 C C . LYS A 1 890 ? 1.095 62.188 24.719 1 97 890 LYS A C 1
ATOM 7180 O O . LYS A 1 890 ? 1.94 62.625 23.922 1 97 890 LYS A O 1
ATOM 7185 N N . LEU A 1 891 ? -0.003 61.562 24.344 1 97.94 891 LEU A N 1
ATOM 7186 C CA . LEU A 1 891 ? -0.245 61.219 22.953 1 97.94 891 LEU A CA 1
ATOM 7187 C C . LEU A 1 891 ? -1.404 62.031 22.391 1 97.94 891 LEU A C 1
ATOM 7189 O O . LEU A 1 891 ? -2.383 62.312 23.094 1 97.94 891 LEU A O 1
ATOM 7193 N N . ARG A 1 892 ? -1.273 62.562 21.203 1 98.06 892 ARG A N 1
ATOM 7194 C CA . ARG A 1 892 ? -2.346 63.188 20.422 1 98.06 892 ARG A CA 1
ATOM 7195 C C . ARG A 1 892 ? -2.758 62.281 19.266 1 98.06 892 ARG A C 1
ATOM 7197 O O . ARG A 1 892 ? -1.909 61.781 18.516 1 98.06 892 ARG A O 1
ATOM 7204 N N . THR A 1 893 ? -4.027 61.969 19.188 1 98 893 THR A N 1
ATOM 7205 C CA . THR A 1 893 ? -4.543 61.062 18.156 1 98 893 THR A CA 1
ATOM 7206 C C . THR A 1 893 ? -5.574 61.75 17.281 1 98 893 THR A C 1
ATOM 7208 O O . THR A 1 893 ? -6.496 62.406 17.797 1 98 893 THR A O 1
ATOM 7211 N N . THR A 1 894 ? -5.406 61.75 16 1 97.88 894 THR A N 1
ATOM 7212 C CA . THR A 1 894 ? -6.414 62.125 15.023 1 97.88 894 THR A CA 1
ATOM 7213 C C . THR A 1 894 ? -6.766 60.938 14.117 1 97.88 894 THR A C 1
ATOM 7215 O O . THR A 1 894 ? -5.918 60.094 13.844 1 97.88 894 THR A O 1
ATOM 7218 N N . SER A 1 895 ? -8 60.781 13.82 1 97.75 895 SER A N 1
ATOM 7219 C CA . SER A 1 895 ? -8.391 59.688 12.977 1 97.75 895 SER A CA 1
ATOM 7220 C C . SER A 1 895 ? -9.547 60.031 12.062 1 97.75 895 SER A C 1
ATOM 7222 O O . SER A 1 895 ? -10.266 61 12.328 1 97.75 895 SER A O 1
ATOM 7224 N N . SER A 1 896 ? -9.688 59.344 10.945 1 97.44 896 SER A N 1
ATOM 7225 C CA . SER A 1 896 ? -10.789 59.438 10 1 97.44 896 SER A CA 1
ATOM 7226 C C . SER A 1 896 ? -11.234 58.062 9.523 1 97.44 896 SER A C 1
ATOM 7228 O O . SER A 1 896 ? -10.477 57.094 9.609 1 97.44 896 SER A O 1
ATOM 7230 N N . LEU A 1 897 ? -12.461 57.938 9.133 1 97.06 897 LEU A N 1
ATOM 7231 C CA . LEU A 1 897 ? -13.055 56.688 8.648 1 97.06 897 LEU A CA 1
ATOM 7232 C C . LEU A 1 897 ? -13.32 56.781 7.145 1 97.06 897 LEU A C 1
ATOM 7234 O O . LEU A 1 897 ? -13.898 57.75 6.664 1 97.06 897 LEU A O 1
ATOM 7238 N N . VAL A 1 898 ? -12.836 55.781 6.438 1 96.12 898 VAL A N 1
ATOM 7239 C CA . VAL A 1 898 ? -13.102 55.656 5.008 1 96.12 898 VAL A CA 1
ATOM 7240 C C . VAL A 1 898 ? -13.891 54.375 4.738 1 96.12 898 VAL A C 1
ATOM 7242 O O . VAL A 1 898 ? -13.547 53.312 5.254 1 96.12 898 VAL A O 1
ATOM 7245 N N . ASP A 1 899 ? -15 54.438 4.109 1 92 899 ASP A N 1
ATOM 7246 C CA . ASP A 1 899 ? -15.836 53.281 3.734 1 92 899 ASP A CA 1
ATOM 7247 C C . ASP A 1 899 ? -15.719 53 2.244 1 92 899 ASP A C 1
ATOM 7249 O O . ASP A 1 899 ? -15.961 53.875 1.405 1 92 899 ASP A O 1
ATOM 7253 N N . SER A 1 900 ? -15.203 51.812 1.947 1 86 900 SER A N 1
ATOM 7254 C CA . SER A 1 900 ? -15.086 51.438 0.541 1 86 900 SER A CA 1
ATOM 7255 C C . SER A 1 900 ? -15.312 49.969 0.344 1 86 900 SER A C 1
ATOM 7257 O O . SER A 1 900 ? -14.641 49.125 0.97 1 86 900 SER A O 1
ATOM 7259 N N . ASN A 1 901 ? -16.281 49.594 -0.64 1 88.38 901 ASN A N 1
ATOM 7260 C CA . ASN A 1 901 ? -16.5 48.25 -1.16 1 88.38 901 ASN A CA 1
ATOM 7261 C C . ASN A 1 901 ? -16.703 47.219 -0.034 1 88.38 901 ASN A C 1
ATOM 7263 O O . ASN A 1 901 ? -16.016 46.188 0.02 1 88.38 901 ASN A O 1
ATOM 7267 N N . GLY A 1 902 ? -17.562 47.625 0.958 1 90.81 902 GLY A N 1
ATOM 7268 C CA . GLY A 1 902 ? -17.938 46.688 2.002 1 90.81 902 GLY A CA 1
ATOM 7269 C C . GLY A 1 902 ? -16.922 46.625 3.131 1 90.81 902 GLY A C 1
ATOM 7270 O O . GLY A 1 902 ? -17.094 45.844 4.086 1 90.81 902 GLY A O 1
ATOM 7271 N N . LYS A 1 903 ? -15.867 47.375 3.014 1 94.94 903 LYS A N 1
ATOM 7272 C CA . LYS A 1 903 ? -14.852 47.5 4.055 1 94.94 903 LYS A CA 1
ATOM 7273 C C . LYS A 1 903 ? -14.766 48.938 4.57 1 94.94 903 LYS A C 1
ATOM 7275 O O . LYS A 1 903 ? -15.023 49.875 3.83 1 94.94 903 LYS A O 1
ATOM 7280 N N . LYS A 1 904 ? -14.516 48.969 5.754 1 96.94 904 LYS A N 1
ATOM 7281 C CA . LYS A 1 904 ? -14.195 50.25 6.391 1 96.94 904 LYS A CA 1
ATOM 7282 C C . LYS A 1 904 ? -12.758 50.281 6.891 1 96.94 904 LYS A C 1
ATOM 7284 O O . LYS A 1 904 ? -12.234 49.25 7.34 1 96.94 904 LYS A O 1
ATOM 7289 N N . VAL A 1 905 ? -12.133 51.438 6.68 1 97.94 905 VAL A N 1
ATOM 7290 C CA . VAL A 1 905 ? -10.758 51.625 7.145 1 97.94 905 VAL A CA 1
ATOM 7291 C C . VAL A 1 905 ? -10.68 52.875 8.023 1 97.94 905 VAL A C 1
ATOM 7293 O O . VAL A 1 905 ? -11.039 53.969 7.59 1 97.94 905 VAL A O 1
ATOM 7296 N N . ILE A 1 906 ? -10.25 52.719 9.273 1 98.12 906 ILE A N 1
ATOM 7297 C CA . ILE A 1 906 ? -9.883 53.812 10.133 1 98.12 906 ILE A CA 1
ATOM 7298 C C . ILE A 1 906 ? -8.422 54.188 9.898 1 98.12 906 ILE A C 1
ATOM 7300 O O . ILE A 1 906 ? -7.527 53.375 10.039 1 98.12 906 ILE A O 1
ATOM 7304 N N . LYS A 1 907 ? -8.172 55.406 9.477 1 98.19 907 LYS A N 1
ATOM 7305 C CA . LYS A 1 907 ? -6.82 55.969 9.367 1 98.19 907 LYS A CA 1
ATOM 7306 C C . LYS A 1 907 ? -6.516 56.906 10.531 1 98.19 907 LYS A C 1
ATOM 7308 O O . LYS A 1 907 ? -7.195 57.906 10.711 1 98.19 907 LYS A O 1
ATOM 7313 N N . ALA A 1 908 ? -5.516 56.562 11.305 1 98.44 908 ALA A N 1
ATOM 7314 C CA . ALA A 1 908 ? -5.195 57.344 12.5 1 98.44 908 ALA A CA 1
ATOM 7315 C C . ALA A 1 908 ? -3.736 57.781 12.5 1 98.44 908 ALA A C 1
ATOM 7317 O O . ALA A 1 908 ? -2.861 57.031 12.023 1 98.44 908 ALA A O 1
ATOM 7318 N N . LYS A 1 909 ? -3.516 58.938 12.93 1 98.38 909 LYS A N 1
ATOM 7319 C CA . LYS A 1 909 ? -2.174 59.406 13.227 1 98.38 909 LYS A CA 1
ATOM 7320 C C . LYS A 1 909 ? -1.974 59.594 14.727 1 98.38 909 LYS A C 1
ATOM 7322 O O . LYS A 1 909 ? -2.748 60.281 15.383 1 98.38 909 LYS A O 1
ATOM 7327 N N . ILE A 1 910 ? -1.037 58.938 15.297 1 98.56 910 ILE A N 1
ATOM 7328 C CA . ILE A 1 910 ? -0.699 59 16.703 1 98.56 910 ILE A CA 1
ATOM 7329 C C . ILE A 1 910 ? 0.647 59.719 16.891 1 98.56 910 ILE A C 1
ATOM 7331 O O . ILE A 1 910 ? 1.651 59.281 16.297 1 98.56 910 ILE A O 1
ATOM 7335 N N . GLU A 1 911 ? 0.641 60.75 17.703 1 98.19 911 GLU A N 1
ATOM 7336 C CA . GLU A 1 911 ? 1.849 61.562 17.891 1 98.19 911 GLU A CA 1
ATOM 7337 C C . GLU A 1 911 ? 2.195 61.688 19.375 1 98.19 911 GLU A C 1
ATOM 7339 O O . GLU A 1 911 ? 1.313 61.906 20.203 1 98.19 911 GLU A O 1
ATOM 7344 N N . ASN A 1 912 ? 3.48 61.469 19.719 1 98.31 912 ASN A N 1
ATOM 7345 C CA . ASN A 1 912 ? 3.953 61.75 21.062 1 98.31 912 ASN A CA 1
ATOM 7346 C C . ASN A 1 912 ? 4.258 63.219 21.25 1 98.31 912 ASN A C 1
ATOM 7348 O O . ASN A 1 912 ? 5.312 63.719 20.828 1 98.31 912 ASN A O 1
ATOM 7352 N N . VAL A 1 913 ? 3.451 63.938 21.984 1 97.44 913 VAL A N 1
ATOM 7353 C CA . VAL A 1 913 ? 3.588 65.375 22.125 1 97.44 913 VAL A CA 1
ATOM 7354 C C . VAL A 1 913 ? 4.195 65.688 23.484 1 97.44 913 VAL A C 1
ATOM 7356 O O . VAL A 1 913 ? 4.359 66.875 23.828 1 97.44 913 VAL A O 1
ATOM 7359 N N . GLY A 1 914 ? 4.469 64.75 24.188 1 95.69 914 GLY A N 1
ATOM 7360 C CA . GLY A 1 914 ? 5.105 64.938 25.484 1 95.69 914 GLY A CA 1
ATOM 7361 C C . GLY A 1 914 ? 6.613 64.75 25.438 1 95.69 914 GLY A C 1
ATOM 7362 O O . GLY A 1 914 ? 7.18 64.5 24.359 1 95.69 914 GLY A O 1
ATOM 7363 N N . SER A 1 915 ? 7.262 64.875 26.594 1 93.56 915 SER A N 1
ATOM 7364 C CA . SER A 1 915 ? 8.719 64.812 26.688 1 93.56 915 SER A CA 1
ATOM 7365 C C . SER A 1 915 ? 9.156 63.375 26.984 1 93.56 915 SER A C 1
ATOM 7367 O O . SER A 1 915 ? 10.297 63 26.703 1 93.56 915 SER A O 1
ATOM 7369 N N . SER A 1 916 ? 8.242 62.562 27.453 1 95.44 916 SER A N 1
ATOM 7370 C CA . SER A 1 916 ? 8.562 61.188 27.812 1 95.44 916 SER A CA 1
ATOM 7371 C C . SER A 1 916 ? 8.398 60.25 26.609 1 95.44 916 SER A C 1
ATOM 7373 O O . SER A 1 916 ? 7.582 60.531 25.719 1 95.44 916 SER A O 1
ATOM 7375 N N . VAL A 1 917 ? 9.172 59.188 26.578 1 97.56 917 VAL A N 1
ATOM 7376 C CA . VAL A 1 917 ? 9 58.125 25.609 1 97.56 917 VAL A CA 1
ATOM 7377 C C . VAL A 1 917 ? 7.621 57.5 25.781 1 97.56 917 VAL A C 1
ATOM 7379 O O . VAL A 1 917 ? 7.195 57.219 26.922 1 97.56 917 VAL A O 1
ATOM 7382 N N . ALA A 1 918 ? 6.836 57.375 24.719 1 98.38 918 ALA A N 1
ATOM 7383 C CA . ALA A 1 918 ? 5.629 56.562 24.734 1 98.38 918 ALA A CA 1
ATOM 7384 C C . ALA A 1 918 ? 5.941 55.094 24.359 1 98.38 918 ALA A C 1
ATOM 7386 O O . ALA A 1 918 ? 6.004 54.75 23.172 1 98.38 918 ALA A O 1
ATOM 7387 N N . PHE A 1 919 ? 6.082 54.281 25.375 1 98.06 919 PHE A N 1
ATOM 7388 C CA . PHE A 1 919 ? 6.578 52.938 25.188 1 98.06 919 PHE A CA 1
ATOM 7389 C C . PHE A 1 919 ? 5.43 51.969 24.906 1 98.06 919 PHE A C 1
ATOM 7391 O O . PHE A 1 919 ? 4.426 51.969 25.625 1 98.06 919 PHE A O 1
ATOM 7398 N N . ALA A 1 920 ? 5.531 51.125 23.828 1 98.38 920 ALA A N 1
ATOM 7399 C CA . ALA A 1 920 ? 4.637 50.031 23.5 1 98.38 920 ALA A CA 1
ATOM 7400 C C . ALA A 1 920 ? 3.186 50.5 23.422 1 98.38 920 ALA A C 1
ATOM 7402 O O . ALA A 1 920 ? 2.318 49.938 24.109 1 98.38 920 ALA A O 1
ATOM 7403 N N . VAL A 1 921 ? 2.9 51.406 22.562 1 98.44 921 VAL A N 1
ATOM 7404 C CA . VAL A 1 921 ? 1.573 51.969 22.391 1 98.44 921 VAL A CA 1
ATOM 7405 C C . VAL A 1 921 ? 0.624 50.938 21.797 1 98.44 921 VAL A C 1
ATOM 7407 O O . VAL A 1 921 ? 0.905 50.375 20.75 1 98.44 921 VAL A O 1
ATOM 7410 N N . HIS A 1 922 ? -0.424 50.625 22.516 1 98.06 922 HIS A N 1
ATOM 7411 C CA . HIS A 1 922 ? -1.463 49.719 22.062 1 98.06 922 HIS A CA 1
ATOM 7412 C C . HIS A 1 922 ? -2.674 50.469 21.531 1 98.06 922 HIS A C 1
ATOM 7414 O O . HIS A 1 922 ? -3.221 51.344 22.219 1 98.06 922 HIS A O 1
ATOM 7420 N N . VAL A 1 923 ? -3.064 50.156 20.266 1 98.25 923 VAL A N 1
ATOM 7421 C CA . VAL A 1 923 ? -4.18 50.844 19.625 1 98.25 923 VAL A CA 1
ATOM 7422 C C . VAL A 1 923 ? -5.32 49.844 19.391 1 98.25 923 VAL A C 1
ATOM 7424 O O . VAL A 1 923 ? -5.094 48.719 18.938 1 98.25 923 VAL A O 1
ATOM 7427 N N . GLN A 1 924 ? -6.512 50.219 19.734 1 97.19 924 GLN A N 1
ATOM 7428 C CA . GLN A 1 924 ? -7.703 49.406 19.531 1 97.19 924 GLN A CA 1
ATOM 7429 C C . GLN A 1 924 ? -8.898 50.25 19.109 1 97.19 924 GLN A C 1
ATOM 7431 O O . GLN A 1 924 ? -9.133 51.312 19.688 1 97.19 924 GLN A O 1
ATOM 7436 N N . ALA A 1 925 ? -9.625 49.781 18.047 1 98.12 925 ALA A N 1
ATOM 7437 C CA . ALA A 1 925 ? -10.867 50.438 17.656 1 98.12 925 ALA A CA 1
ATOM 7438 C C . ALA A 1 925 ? -12.047 49.906 18.453 1 98.12 925 ALA A C 1
ATOM 7440 O O . ALA A 1 925 ? -12.203 48.688 18.594 1 98.12 925 ALA A O 1
ATOM 7441 N N . ILE A 1 926 ? -12.82 50.781 19 1 97.62 926 ILE A N 1
ATOM 7442 C CA . ILE A 1 926 ? -13.953 50.438 19.844 1 97.62 926 ILE A CA 1
ATOM 7443 C C . ILE A 1 926 ? -15.242 51 19.234 1 97.62 926 ILE A C 1
ATOM 7445 O O . ILE A 1 926 ? -15.305 52.156 18.828 1 97.62 926 ILE A O 1
ATOM 7449 N N . ARG A 1 927 ? -16.125 50.125 19.125 1 97.12 927 ARG A N 1
ATOM 7450 C CA . ARG A 1 927 ? -17.438 50.562 18.672 1 97.12 927 ARG A CA 1
ATOM 7451 C C . ARG A 1 927 ? -18.156 51.375 19.75 1 97.12 927 ARG A C 1
ATOM 7453 O O . ARG A 1 927 ? -18.344 50.906 20.875 1 97.12 927 ARG A O 1
ATOM 7460 N N . SER A 1 928 ? -18.703 52.562 19.484 1 96 928 SER A N 1
ATOM 7461 C CA . SER A 1 928 ? -19.25 53.469 20.484 1 96 928 SER A CA 1
ATOM 7462 C C . SER A 1 928 ? -20.594 52.969 21.016 1 96 928 SER A C 1
ATOM 7464 O O . SER A 1 928 ? -20.953 53.219 22.172 1 96 928 SER A O 1
ATOM 7466 N N . SER A 1 929 ? -21.312 52.312 20.141 1 95.44 929 SER A N 1
ATOM 7467 C CA . SER A 1 929 ? -22.656 51.875 20.469 1 95.44 929 SER A CA 1
ATOM 7468 C C . SER A 1 929 ? -22.672 50.969 21.688 1 95.44 929 SER A C 1
ATOM 7470 O O . SER A 1 929 ? -23.594 51.031 22.516 1 95.44 929 SER A O 1
ATOM 7472 N N . ASP A 1 930 ? -21.672 50.125 21.828 1 94.62 930 ASP A N 1
ATOM 7473 C CA . ASP A 1 930 ? -21.734 49.156 22.922 1 94.62 930 ASP A CA 1
ATOM 7474 C C . ASP A 1 930 ? -20.406 49.062 23.641 1 94.62 930 ASP A C 1
ATOM 7476 O O . ASP A 1 930 ? -20.266 48.281 24.594 1 94.62 930 ASP A O 1
ATOM 7480 N N . GLY A 1 931 ? -19.469 49.781 23.188 1 94.19 931 GLY A N 1
ATOM 7481 C CA . GLY A 1 931 ? -18.188 49.781 23.875 1 94.19 931 GLY A CA 1
ATOM 7482 C C . GLY A 1 931 ? -17.344 48.562 23.562 1 94.19 931 GLY A C 1
ATOM 7483 O O . GLY A 1 931 ? -16.281 48.375 24.172 1 94.19 931 GLY A O 1
ATOM 7484 N N . GLU A 1 932 ? -17.734 47.719 22.594 1 95.19 932 GLU A N 1
ATOM 7485 C CA . GLU A 1 932 ? -16.984 46.531 22.234 1 95.19 932 GLU A CA 1
ATOM 7486 C C . GLU A 1 932 ? -15.938 46.844 21.172 1 95.19 932 GLU A C 1
ATOM 7488 O O . GLU A 1 932 ? -16.094 47.75 20.375 1 95.19 932 GLU A O 1
ATOM 7493 N N . ARG A 1 933 ? -14.953 46.094 21.188 1 96.94 933 ARG A N 1
ATOM 7494 C CA . ARG A 1 933 ? -13.922 46.219 20.156 1 96.94 933 ARG A CA 1
ATOM 7495 C C . ARG A 1 933 ? -14.477 45.844 18.781 1 96.94 933 ARG A C 1
ATOM 7497 O O . ARG A 1 933 ? -15.359 45 18.672 1 96.94 933 ARG A O 1
ATOM 7504 N N . ILE A 1 934 ? -13.938 46.469 17.75 1 97.69 934 ILE A N 1
ATOM 7505 C CA . ILE A 1 934 ? -14.297 46.125 16.375 1 97.69 934 ILE A CA 1
ATOM 7506 C C . ILE A 1 934 ? -13.375 45.031 15.852 1 97.69 934 ILE A C 1
ATOM 7508 O O . ILE A 1 934 ? -12.289 45.312 15.344 1 97.69 934 ILE A O 1
ATOM 7512 N N . LEU A 1 935 ? -13.773 43.812 15.906 1 97.38 935 LEU A N 1
ATOM 7513 C CA . LEU A 1 935 ? -13.016 42.656 15.477 1 97.38 935 LEU A CA 1
ATOM 7514 C C . LEU A 1 935 ? -13.875 41.719 14.609 1 97.38 935 LEU A C 1
ATOM 7516 O O . LEU A 1 935 ? -15.102 41.688 14.773 1 97.38 935 LEU A O 1
ATOM 7520 N N . PRO A 1 936 ? -13.336 40.969 13.703 1 97 936 PRO A N 1
ATOM 7521 C CA . PRO A 1 936 ? -11.914 40.969 13.328 1 97 936 PRO A CA 1
ATOM 7522 C C . PRO A 1 936 ? -11.484 42.219 12.562 1 97 936 PRO A C 1
ATOM 7524 O O . PRO A 1 936 ? -12.297 42.812 11.852 1 97 936 PRO A O 1
ATOM 7527 N N . ALA A 1 937 ? -10.242 42.562 12.734 1 97.56 937 ALA A N 1
ATOM 7528 C CA . ALA A 1 937 ? -9.695 43.719 12.031 1 97.56 937 ALA A CA 1
ATOM 7529 C C . ALA A 1 937 ? -8.258 43.469 11.578 1 97.56 937 ALA A C 1
ATOM 7531 O O . ALA A 1 937 ? -7.492 42.812 12.281 1 97.56 937 ALA A O 1
ATOM 7532 N N . LEU A 1 938 ? -7.902 44 10.422 1 97.5 938 LEU A N 1
ATOM 7533 C CA . LEU A 1 938 ? -6.52 44.062 9.961 1 97.5 938 LEU A CA 1
ATOM 7534 C C . LEU A 1 938 ? -5.875 45.406 10.305 1 97.5 938 LEU A C 1
ATOM 7536 O O . LEU A 1 938 ? -6.516 46.438 10.188 1 97.5 938 LEU A O 1
ATOM 7540 N N . MET A 1 939 ? -4.707 45.344 10.773 1 97.94 939 MET A N 1
ATOM 7541 C CA . MET A 1 939 ? -3.959 46.531 11.141 1 97.94 939 MET A CA 1
ATOM 7542 C C . MET A 1 939 ? -2.533 46.469 10.602 1 97.94 939 MET A C 1
ATOM 7544 O O . MET A 1 939 ? -2.008 45.375 10.352 1 97.94 939 MET A O 1
ATOM 7548 N N . ASN A 1 940 ? -1.928 47.656 10.438 1 97.19 940 ASN A N 1
ATOM 7549 C CA . ASN A 1 940 ? -0.576 47.688 9.891 1 97.19 940 ASN A CA 1
ATOM 7550 C C . ASN A 1 940 ? 0.478 47.656 10.992 1 97.19 940 ASN A C 1
ATOM 7552 O O . ASN A 1 940 ? 1.645 47.375 10.742 1 97.19 940 ASN A O 1
ATOM 7556 N N . ASP A 1 941 ? 0.106 48.062 12.18 1 97.56 941 ASP A N 1
ATOM 7557 C CA . ASP A 1 941 ? 1.073 48.062 13.266 1 97.56 941 ASP A CA 1
ATOM 7558 C C . ASP A 1 941 ? 0.374 48.188 14.625 1 97.56 941 ASP A C 1
ATOM 7560 O O . ASP A 1 941 ? -0.805 48.531 14.688 1 97.56 941 ASP A O 1
ATOM 7564 N N . ASN A 1 942 ? 1.056 47.781 15.633 1 98.19 942 ASN A N 1
ATOM 7565 C CA . ASN A 1 942 ? 0.646 47.906 17.031 1 98.19 942 ASN A CA 1
ATOM 7566 C C . ASN A 1 942 ? 1.808 47.625 17.984 1 98.19 942 ASN A C 1
ATOM 7568 O O . ASN A 1 942 ? 2.885 47.219 17.547 1 98.19 942 ASN A O 1
ATOM 7572 N N . TYR A 1 943 ? 1.646 48.062 19.297 1 98.19 943 TYR A N 1
ATOM 7573 C CA . TYR A 1 943 ? 2.672 47.906 20.328 1 98.19 943 TYR A CA 1
ATOM 7574 C C . TYR A 1 943 ? 3.963 48.594 19.906 1 98.19 943 TYR A C 1
ATOM 7576 O O . TYR A 1 943 ? 5.055 48.062 20.094 1 98.19 943 TYR A O 1
ATOM 7584 N N . PHE A 1 944 ? 3.885 49.719 19.234 1 98.06 944 PHE A N 1
ATOM 7585 C CA . PHE A 1 944 ? 5.039 50.5 18.781 1 98.06 944 PHE A CA 1
ATOM 7586 C C . PHE A 1 944 ? 5.449 51.531 19.844 1 98.06 944 PHE A C 1
ATOM 7588 O O . PHE A 1 944 ? 4.684 51.812 20.766 1 98.06 944 PHE A O 1
ATOM 7595 N N . THR A 1 945 ? 6.641 52 19.75 1 98.31 945 THR A N 1
ATOM 7596 C CA . THR A 1 945 ? 7.184 53 20.656 1 98.31 945 THR A CA 1
ATOM 7597 C C . THR A 1 945 ? 7.438 54.312 19.906 1 98.31 945 THR A C 1
ATOM 7599 O O . THR A 1 945 ? 7.914 54.312 18.781 1 98.31 945 THR A O 1
ATOM 7602 N N . LEU A 1 946 ? 7.078 55.438 20.547 1 98.19 946 LEU A N 1
ATOM 7603 C CA . LEU A 1 946 ? 7.301 56.75 19.984 1 98.19 946 LEU A CA 1
ATOM 7604 C C . LEU A 1 946 ? 8.188 57.594 20.906 1 98.19 946 LEU A C 1
ATOM 7606 O O . LEU A 1 946 ? 7.863 57.781 22.078 1 98.19 946 LEU A O 1
ATOM 7610 N N . LEU A 1 947 ? 9.289 58.062 20.359 1 97.62 947 LEU A N 1
ATOM 7611 C CA . LEU A 1 947 ? 10.109 59.031 21.062 1 97.62 947 LEU A CA 1
ATOM 7612 C C . LEU A 1 947 ? 9.5 60.438 20.969 1 97.62 947 LEU A C 1
ATOM 7614 O O . LEU A 1 947 ? 8.5 60.625 20.266 1 97.62 947 LEU A O 1
ATOM 7618 N N . LYS A 1 948 ? 10.133 61.344 21.734 1 96.25 948 LYS A N 1
ATOM 7619 C CA . LYS A 1 948 ? 9.617 62.719 21.734 1 96.25 948 LYS A CA 1
ATOM 7620 C C . LYS A 1 948 ? 9.508 63.281 20.328 1 96.25 948 LYS A C 1
ATOM 7622 O O . LYS A 1 948 ? 10.477 63.219 19.562 1 96.25 948 LYS A O 1
ATOM 7627 N N . GLY A 1 949 ? 8.328 63.656 19.969 1 96.5 949 GLY A N 1
ATOM 7628 C CA . GLY A 1 949 ? 8.102 64.312 18.688 1 96.5 949 GLY A CA 1
ATOM 7629 C C . GLY A 1 949 ? 7.805 63.344 17.562 1 96.5 949 GLY A C 1
ATOM 7630 O O . GLY A 1 949 ? 7.434 63.781 16.453 1 96.5 949 GLY A O 1
ATOM 7631 N N . GLU A 1 950 ? 7.871 62.094 17.797 1 97.5 950 GLU A N 1
ATOM 7632 C CA . GLU A 1 950 ? 7.633 61.094 16.75 1 97.5 950 GLU A CA 1
ATOM 7633 C C . GLU A 1 950 ? 6.145 60.812 16.594 1 97.5 950 GLU A C 1
ATOM 7635 O O . GLU A 1 950 ? 5.352 61.094 17.484 1 97.5 950 GLU A O 1
ATOM 7640 N N . SER A 1 951 ? 5.766 60.281 15.398 1 97.88 951 SER A N 1
ATOM 7641 C CA . SER A 1 951 ? 4.387 59.875 15.109 1 97.88 951 SER A CA 1
ATOM 7642 C C . SER A 1 951 ? 4.324 58.562 14.344 1 97.88 951 SER A C 1
ATOM 7644 O O . SER A 1 951 ? 5.328 58.125 13.781 1 97.88 951 SER A O 1
ATOM 7646 N N . LYS A 1 952 ? 3.221 57.906 14.398 1 97.62 952 LYS A N 1
ATOM 7647 C CA . LYS A 1 952 ? 2.926 56.688 13.664 1 97.62 952 LYS A CA 1
ATOM 7648 C C . LYS A 1 952 ? 1.552 56.75 13.008 1 97.62 952 LYS A C 1
ATOM 7650 O O . LYS A 1 952 ? 0.58 57.188 13.625 1 97.62 952 LYS A O 1
ATOM 7655 N N . ASP A 1 953 ? 1.5 56.406 11.719 1 97.88 953 ASP A N 1
ATOM 7656 C CA . ASP A 1 953 ? 0.226 56.25 11.031 1 97.88 953 ASP A CA 1
ATOM 7657 C C . ASP A 1 953 ? -0.302 54.844 11.172 1 97.88 953 ASP A C 1
ATOM 7659 O O . ASP A 1 953 ? 0.403 53.875 10.867 1 97.88 953 ASP A O 1
ATOM 7663 N N . ILE A 1 954 ? -1.501 54.688 11.664 1 97.94 954 ILE A N 1
ATOM 7664 C CA . ILE A 1 954 ? -2.129 53.406 11.891 1 97.94 954 ILE A CA 1
ATOM 7665 C C . ILE A 1 954 ? -3.379 53.281 11.023 1 97.94 954 ILE A C 1
ATOM 7667 O O . ILE A 1 954 ? -4.195 54.188 10.961 1 97.94 954 ILE A O 1
ATOM 7671 N N . GLU A 1 955 ? -3.488 52.188 10.312 1 97.88 955 GLU A N 1
ATOM 7672 C CA . GLU A 1 955 ? -4.691 51.844 9.57 1 97.88 955 GLU A CA 1
ATOM 7673 C C . GLU A 1 955 ? -5.371 50.625 10.164 1 97.88 955 GLU A C 1
ATOM 7675 O O . GLU A 1 955 ? -4.711 49.625 10.484 1 97.88 955 GLU A O 1
ATOM 7680 N N . ILE A 1 956 ? -6.668 50.656 10.375 1 98.19 956 ILE A N 1
ATOM 7681 C CA . ILE A 1 956 ? -7.492 49.562 10.883 1 98.19 956 ILE A CA 1
ATOM 7682 C C . ILE A 1 956 ? -8.609 49.25 9.891 1 98.19 956 ILE A C 1
ATOM 7684 O O . ILE A 1 956 ? -9.531 50.062 9.711 1 98.19 956 ILE A O 1
ATOM 7688 N N . GLU A 1 957 ? -8.57 48.094 9.219 1 97.75 957 GLU A N 1
ATOM 7689 C CA . GLU A 1 957 ? -9.547 47.688 8.211 1 97.75 957 GLU A CA 1
ATOM 7690 C C . GLU A 1 957 ? -10.453 46.594 8.75 1 97.75 957 GLU A C 1
ATOM 7692 O O . GLU A 1 957 ? -9.992 45.656 9.414 1 97.75 957 GLU A O 1
ATOM 7697 N N . PHE A 1 958 ? -11.719 46.656 8.578 1 97.56 958 PHE A N 1
ATOM 7698 C CA . PHE A 1 958 ? -12.688 45.625 9.008 1 97.56 958 PHE A CA 1
ATOM 7699 C C . PHE A 1 958 ? -13.93 45.656 8.117 1 97.56 958 PHE A C 1
ATOM 7701 O O . PHE A 1 958 ? -14.078 46.562 7.281 1 97.56 958 PHE A O 1
ATOM 7708 N N . ASP A 1 959 ? -14.789 44.656 8.258 1 96 959 ASP A N 1
ATOM 7709 C CA . ASP A 1 959 ? -16.031 44.594 7.5 1 96 959 ASP A CA 1
ATOM 7710 C C . ASP A 1 959 ? -16.984 45.719 7.918 1 96 959 ASP A C 1
ATOM 7712 O O . ASP A 1 959 ? -17.125 46 9.109 1 96 959 ASP A O 1
ATOM 7716 N N . SER A 1 960 ? -17.656 46.219 6.984 1 96 960 SER A N 1
ATOM 7717 C CA . SER A 1 960 ? -18.516 47.375 7.23 1 96 960 SER A CA 1
ATOM 7718 C C . SER A 1 960 ? -19.641 47.031 8.211 1 96 960 SER A C 1
ATOM 7720 O O . SER A 1 960 ? -20.078 47.906 8.984 1 96 960 SER A O 1
ATOM 7722 N N . ASP A 1 961 ? -19.984 45.875 8.219 1 95.12 961 ASP A N 1
ATOM 7723 C CA . ASP A 1 961 ? -21.094 45.438 9.055 1 95.12 961 ASP A CA 1
ATOM 7724 C C . ASP A 1 961 ? -20.719 45.5 10.539 1 95.12 961 ASP A C 1
ATOM 7726 O O . ASP A 1 961 ? -21.594 45.469 11.406 1 95.12 961 ASP A O 1
ATOM 7730 N N . LEU A 1 962 ? -19.469 45.531 10.875 1 96.5 962 LEU A N 1
ATOM 7731 C CA . LEU A 1 962 ? -19.016 45.562 12.266 1 96.5 962 LEU A CA 1
ATOM 7732 C C . LEU A 1 962 ? -19.203 46.938 12.867 1 96.5 962 LEU A C 1
ATOM 7734 O O . LEU A 1 962 ? -19.156 47.125 14.086 1 96.5 962 LEU A O 1
ATOM 7738 N N . LEU A 1 963 ? -19.359 47.906 12.07 1 96.38 963 LEU A N 1
ATOM 7739 C CA . LEU A 1 963 ? -19.594 49.281 12.492 1 96.38 963 LEU A CA 1
ATOM 7740 C C . LEU A 1 963 ? -20.703 49.938 11.664 1 96.38 963 LEU A C 1
ATOM 7742 O O . LEU A 1 963 ? -20.438 50.875 10.914 1 96.38 963 LEU A O 1
ATOM 7746 N N . PRO A 1 964 ? -21.906 49.531 11.945 1 92.69 964 PRO A N 1
ATOM 7747 C CA . PRO A 1 964 ? -23 49.969 11.07 1 92.69 964 PRO A CA 1
ATOM 7748 C C . PRO A 1 964 ? -23.25 51.469 11.156 1 92.69 964 PRO A C 1
ATOM 7750 O O . PRO A 1 964 ? -23.547 52.125 10.148 1 92.69 964 PRO A O 1
ATOM 7753 N N . ASP A 1 965 ? -23.141 52.156 12.32 1 92.88 965 ASP A N 1
ATOM 7754 C CA . ASP A 1 965 ? -23.5 53.562 12.484 1 92.88 965 ASP A CA 1
ATOM 7755 C C . ASP A 1 965 ? -22.297 54.469 12.25 1 92.88 965 ASP A C 1
ATOM 7757 O O . ASP A 1 965 ? -22.422 55.688 12.234 1 92.88 965 ASP A O 1
ATOM 7761 N N . GLY A 1 966 ? -21.125 53.844 12.125 1 93.19 966 GLY A N 1
ATOM 7762 C CA . GLY A 1 966 ? -19.922 54.594 11.82 1 93.19 966 GLY A CA 1
ATOM 7763 C C . GLY A 1 966 ? -19.328 55.281 13.031 1 93.19 966 GLY A C 1
ATOM 7764 O O . GLY A 1 966 ? -18.297 55.938 12.93 1 93.19 966 GLY A O 1
ATOM 7765 N N . ASN A 1 967 ? -19.906 55.188 14.203 1 96.44 967 ASN A N 1
ATOM 7766 C CA . ASN A 1 967 ? -19.406 55.844 15.414 1 96.44 967 ASN A CA 1
ATOM 7767 C C . ASN A 1 967 ? -18.406 54.969 16.141 1 96.44 967 ASN A C 1
ATOM 7769 O O . ASN A 1 967 ? -18.719 53.812 16.5 1 96.44 967 ASN A O 1
ATOM 7773 N N . TYR A 1 968 ? -17.188 55.438 16.281 1 97.81 968 TYR A N 1
ATOM 7774 C CA . TYR A 1 968 ? -16.125 54.688 16.922 1 97.81 968 TYR A CA 1
ATOM 7775 C C . TYR A 1 968 ? -15.273 55.594 17.828 1 97.81 968 TYR A C 1
ATOM 7777 O O . TYR A 1 968 ? -15.375 56.812 17.75 1 97.81 968 TYR A O 1
ATOM 7785 N N . SER A 1 969 ? -14.57 55.031 18.766 1 97.44 969 SER A N 1
ATOM 7786 C CA . SER A 1 969 ? -13.469 55.656 19.5 1 97.44 969 SER A CA 1
ATOM 7787 C C . SER A 1 969 ? -12.195 54.812 19.391 1 97.44 969 SER A C 1
ATOM 7789 O O . SER A 1 969 ? -12.258 53.625 19.047 1 97.44 969 SER A O 1
ATOM 7791 N N . LEU A 1 970 ? -11.094 55.469 19.453 1 97.81 970 LEU A N 1
ATOM 7792 C CA . LEU A 1 970 ? -9.812 54.75 19.469 1 97.81 970 LEU A CA 1
ATOM 7793 C C . LEU A 1 970 ? -9.211 54.75 20.875 1 97.81 970 LEU A C 1
ATOM 7795 O O . LEU A 1 970 ? -9.102 55.781 21.516 1 97.81 970 LEU A O 1
ATOM 7799 N N . SER A 1 971 ? -9.039 53.562 2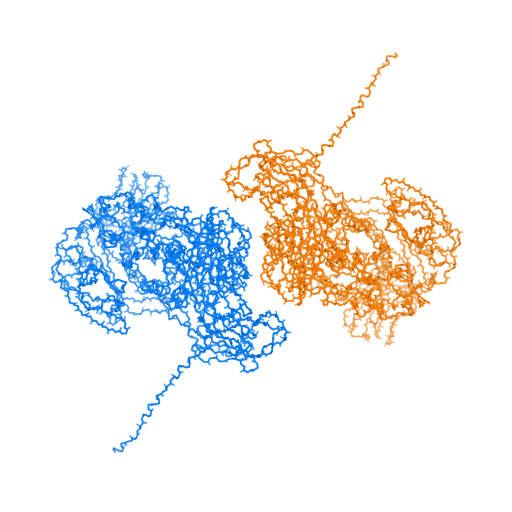1.344 1 97.25 971 SER A N 1
ATOM 7800 C CA . SER A 1 971 ? -8.219 53.406 22.531 1 97.25 971 SER A CA 1
ATOM 7801 C C . SER A 1 971 ? -6.734 53.375 22.188 1 97.25 971 SER A C 1
ATOM 7803 O O . SER A 1 971 ? -6.277 52.469 21.469 1 97.25 971 SER A O 1
ATOM 7805 N N . VAL A 1 972 ? -5.953 54.406 22.531 1 98 972 VAL A N 1
ATOM 7806 C CA . VAL A 1 972 ? -4.52 54.5 22.297 1 98 972 VAL A CA 1
ATOM 7807 C C . VAL A 1 972 ? -3.787 54.625 23.625 1 98 972 VAL A C 1
ATOM 7809 O O . VAL A 1 972 ? -3.762 55.688 24.25 1 98 972 VAL A O 1
ATOM 7812 N N . ILE A 1 973 ? -3.184 53.5 24.031 1 97.19 973 ILE A N 1
ATOM 7813 C CA . ILE A 1 973 ? -2.678 53.438 25.406 1 97.19 973 ILE A CA 1
ATOM 7814 C C . ILE A 1 973 ? -1.221 52.969 25.391 1 97.19 973 ILE A C 1
ATOM 7816 O O . ILE A 1 973 ? -0.922 51.844 25.016 1 97.19 973 ILE A O 1
ATOM 7820 N N . PRO A 1 974 ? -0.268 53.844 25.75 1 97.44 974 PRO A N 1
ATOM 7821 C CA . PRO A 1 974 ? 1.106 53.375 25.984 1 97.44 974 PRO A CA 1
ATOM 7822 C C . PRO A 1 974 ? 1.26 52.594 27.266 1 97.44 974 PRO A C 1
ATOM 7824 O O . PRO A 1 974 ? 0.375 52.625 28.125 1 97.44 974 PRO A O 1
ATOM 7827 N N . TYR A 1 975 ? 2.355 51.875 27.391 1 97.19 975 TYR A N 1
ATOM 7828 C CA . TYR A 1 975 ? 2.643 51.125 28.609 1 97.19 975 TYR A CA 1
ATOM 7829 C C . TYR A 1 975 ? 2.707 52.062 29.812 1 97.19 975 TYR A C 1
ATOM 7831 O O . TYR A 1 975 ? 2.242 51.688 30.906 1 97.19 975 TYR A O 1
ATOM 7839 N N . ASN A 1 976 ? 3.277 53.281 29.703 1 94.56 976 ASN A N 1
ATOM 7840 C CA . ASN A 1 976 ? 3.4 54.281 30.75 1 94.56 976 ASN A CA 1
ATOM 7841 C C . ASN A 1 976 ? 2.285 55.312 30.656 1 94.56 976 ASN A C 1
ATOM 7843 O O . ASN A 1 976 ? 2.553 56.531 30.594 1 94.56 976 ASN A O 1
ATOM 7847 N N . LYS A 1 977 ? 1.152 54.938 30.719 1 89.06 977 LYS A N 1
ATOM 7848 C CA . LYS A 1 977 ? -0.028 55.781 30.625 1 89.06 977 LYS A CA 1
ATOM 7849 C C . LYS A 1 977 ? -0.177 56.656 31.875 1 89.06 977 LYS A C 1
ATOM 7851 O O . LYS A 1 977 ? 0.254 56.281 32.969 1 89.06 977 LYS A O 1
ATOM 7856 N N . MET B 1 1 ? 21.484 -73.188 37.906 1 25.14 1 MET B N 1
ATOM 7857 C CA . MET B 1 1 ? 20.453 -73.312 36.875 1 25.14 1 MET B CA 1
ATOM 7858 C C . MET B 1 1 ? 19.312 -72.312 37.125 1 25.14 1 MET B C 1
ATOM 7860 O O . MET B 1 1 ? 18.219 -72.5 36.594 1 25.14 1 MET B O 1
ATOM 7864 N N . ASN B 1 2 ? 19.516 -71.25 37.906 1 26.09 2 ASN B N 1
ATOM 7865 C CA . ASN B 1 2 ? 18.844 -70.125 38.5 1 26.09 2 ASN B CA 1
ATOM 7866 C C . ASN B 1 2 ? 18.172 -69.25 37.438 1 26.09 2 ASN B C 1
ATOM 7868 O O . ASN B 1 2 ? 18.859 -68.688 36.562 1 26.09 2 ASN B O 1
ATOM 7872 N N . ILE B 1 3 ? 16.891 -69.625 37.062 1 27.05 3 ILE B N 1
ATOM 7873 C CA . ILE B 1 3 ? 15.891 -69.312 36.062 1 27.05 3 ILE B CA 1
ATOM 7874 C C . ILE B 1 3 ? 15.461 -67.812 36.219 1 27.05 3 ILE B C 1
ATOM 7876 O O . ILE B 1 3 ? 14.805 -67.5 37.219 1 27.05 3 ILE B O 1
ATOM 7880 N N . TRP B 1 4 ? 16.391 -66.875 36.094 1 24.55 4 TRP B N 1
ATOM 7881 C CA . TRP B 1 4 ? 16.141 -65.438 36.25 1 24.55 4 TRP B CA 1
ATOM 7882 C C . TRP B 1 4 ? 15.039 -65 35.312 1 24.55 4 TRP B C 1
ATOM 7884 O O . TRP B 1 4 ? 15.156 -65.125 34.094 1 24.55 4 TRP B O 1
ATOM 7894 N N . LYS B 1 5 ? 13.758 -65.062 35.844 1 25.8 5 LYS B N 1
ATOM 7895 C CA . LYS B 1 5 ? 12.445 -64.75 35.312 1 25.8 5 LYS B CA 1
ATOM 7896 C C . LYS B 1 5 ? 12.398 -63.312 34.781 1 25.8 5 LYS B C 1
ATOM 7898 O O . LYS B 1 5 ? 12.438 -62.344 35.562 1 25.8 5 LYS B O 1
ATOM 7903 N N . THR B 1 6 ? 13.133 -62.906 33.719 1 26.11 6 THR B N 1
ATOM 7904 C CA . THR B 1 6 ? 13.18 -61.562 33.156 1 26.11 6 THR B CA 1
ATOM 7905 C C . THR B 1 6 ? 11.805 -61.156 32.656 1 26.11 6 THR B C 1
ATOM 7907 O O . THR B 1 6 ? 11.273 -61.719 31.703 1 26.11 6 THR B O 1
ATOM 7910 N N . THR B 1 7 ? 10.836 -61 33.562 1 26.73 7 THR B N 1
ATOM 7911 C CA . THR B 1 7 ? 9.492 -60.594 33.188 1 26.73 7 THR B CA 1
ATOM 7912 C C . THR B 1 7 ? 9.531 -59.281 32.406 1 26.73 7 THR B C 1
ATOM 7914 O O . THR B 1 7 ? 10.047 -58.281 32.906 1 26.73 7 THR B O 1
ATOM 7917 N N . LEU B 1 8 ? 9.578 -59.312 31.062 1 26.73 8 LEU B N 1
ATOM 7918 C CA . LEU B 1 8 ? 9.477 -58.25 30.109 1 26.73 8 LEU B CA 1
ATOM 7919 C C . LEU B 1 8 ? 8.164 -57.469 30.281 1 26.73 8 LEU B C 1
ATOM 7921 O O . LEU B 1 8 ? 7.082 -58.031 30.094 1 26.73 8 LEU B O 1
ATOM 7925 N N . LEU B 1 9 ? 8.086 -56.594 31.312 1 28.61 9 LEU B N 1
ATOM 7926 C CA . LEU B 1 9 ? 6.949 -55.688 31.516 1 28.61 9 LEU B CA 1
ATOM 7927 C C . LEU B 1 9 ? 6.699 -54.844 30.25 1 28.61 9 LEU B C 1
ATOM 7929 O O . LEU B 1 9 ? 7.543 -54.062 29.859 1 28.61 9 LEU B O 1
ATOM 7933 N N . LEU B 1 10 ? 5.977 -55.406 29.281 1 27.22 10 LEU B N 1
ATOM 7934 C CA . LEU B 1 10 ? 5.422 -54.688 28.141 1 27.22 10 LEU B CA 1
ATOM 7935 C C . LEU B 1 10 ? 4.578 -53.5 28.594 1 27.22 10 LEU B C 1
ATOM 7937 O O . LEU B 1 10 ? 3.531 -53.688 29.219 1 27.22 10 LEU B O 1
ATOM 7941 N N . VAL B 1 11 ? 5.238 -52.375 29 1 29.3 11 VAL B N 1
ATOM 7942 C CA . VAL B 1 11 ? 4.523 -51.125 29.266 1 29.3 11 VAL B CA 1
ATOM 7943 C C . VAL B 1 11 ? 3.721 -50.719 28.047 1 29.3 11 VAL B C 1
ATOM 7945 O O . VAL B 1 11 ? 4.289 -50.469 26.984 1 29.3 11 VAL B O 1
ATOM 7948 N N . LEU B 1 12 ? 2.521 -51.188 27.906 1 27.89 12 LEU B N 1
ATOM 7949 C CA . LEU B 1 12 ? 1.509 -50.719 26.969 1 27.89 12 LEU B CA 1
ATOM 7950 C C . LEU B 1 12 ? 1.286 -49.219 27.156 1 27.89 12 LEU B C 1
ATOM 7952 O O . LEU B 1 12 ? 0.81 -48.781 28.203 1 27.89 12 LEU B O 1
ATOM 7956 N N . LEU B 1 13 ? 2.199 -48.406 26.625 1 29.44 13 LEU B N 1
ATOM 7957 C CA . LEU B 1 13 ? 1.953 -46.969 26.562 1 29.44 13 LEU B CA 1
ATOM 7958 C C . LEU B 1 13 ? 0.651 -46.656 25.828 1 29.44 13 LEU B C 1
ATOM 7960 O O . LEU B 1 13 ? 0.554 -46.875 24.625 1 29.44 13 LEU B O 1
ATOM 7964 N N . PHE B 1 14 ? -0.454 -46.781 26.547 1 28.89 14 PHE B N 1
ATOM 7965 C CA . PHE B 1 14 ? -1.729 -46.219 26.109 1 28.89 14 PHE B CA 1
ATOM 7966 C C . PHE B 1 14 ? -1.598 -44.719 25.812 1 28.89 14 PHE B C 1
ATOM 7968 O O . PHE B 1 14 ? -1.404 -43.906 26.719 1 28.89 14 PHE B O 1
ATOM 7975 N N . THR B 1 15 ? -1.079 -44.406 24.688 1 30.25 15 THR B N 1
ATOM 7976 C CA . THR B 1 15 ? -1.199 -43.031 24.219 1 30.25 15 THR B CA 1
ATOM 7977 C C . THR B 1 15 ? -2.664 -42.625 24.125 1 30.25 15 THR B C 1
ATOM 7979 O O . THR B 1 15 ? -3.438 -43.219 23.375 1 30.25 15 THR B O 1
ATOM 7982 N N . GLY B 1 16 ? -3.223 -42.156 25.266 1 29.42 16 GLY B N 1
ATOM 7983 C CA . GLY B 1 16 ? -4.516 -41.5 25.281 1 29.42 16 GLY B CA 1
ATOM 7984 C C . GLY B 1 16 ? -4.652 -40.406 24.234 1 29.42 16 GLY B C 1
ATOM 7985 O O . GLY B 1 16 ? -3.863 -39.469 24.203 1 29.42 16 GLY B O 1
ATOM 7986 N N . ILE B 1 17 ? -5.207 -40.719 23.172 1 31.48 17 ILE B N 1
ATOM 7987 C CA . ILE B 1 17 ? -5.688 -39.75 22.203 1 31.48 17 ILE B CA 1
ATOM 7988 C C . ILE B 1 17 ? -6.684 -38.812 22.859 1 31.48 17 ILE B C 1
ATOM 7990 O O . ILE B 1 17 ? -7.777 -39.219 23.25 1 31.48 17 ILE B O 1
ATOM 7994 N N . THR B 1 18 ? -6.145 -37.906 23.719 1 29.83 18 THR B N 1
ATOM 7995 C CA . THR B 1 18 ? -7.035 -36.844 24.125 1 29.83 18 THR B CA 1
ATOM 7996 C C . THR B 1 18 ? -7.656 -36.188 22.891 1 29.83 18 THR B C 1
ATOM 7998 O O . THR B 1 18 ? -6.941 -35.719 22 1 29.83 18 THR B O 1
ATOM 8001 N N . VAL B 1 19 ? -8.797 -36.469 22.703 1 31.78 19 VAL B N 1
ATOM 8002 C CA . VAL B 1 19 ? -9.672 -35.75 21.797 1 31.78 19 VAL B CA 1
ATOM 8003 C C . VAL B 1 19 ? -9.734 -34.281 22.203 1 31.78 19 VAL B C 1
ATOM 8005 O O . VAL B 1 19 ? -10.258 -33.938 23.281 1 31.78 19 VAL B O 1
ATOM 8008 N N . HIS B 1 20 ? -8.648 -33.562 21.984 1 33.81 20 HIS B N 1
ATOM 8009 C CA . HIS B 1 20 ? -8.578 -32.125 22.172 1 33.81 20 HIS B CA 1
ATOM 8010 C C . HIS B 1 20 ? -9.758 -31.422 21.516 1 33.81 20 HIS B C 1
ATOM 8012 O O . HIS B 1 20 ? -10.109 -31.719 20.375 1 33.81 20 HIS B O 1
ATOM 8018 N N . ALA B 1 21 ? -10.484 -30.703 22.312 1 34.78 21 ALA B N 1
ATOM 8019 C CA . ALA B 1 21 ? -11.664 -29.922 21.953 1 34.78 21 ALA B CA 1
ATOM 8020 C C . ALA B 1 21 ? -11.32 -28.844 20.938 1 34.78 21 ALA B C 1
ATOM 8022 O O . ALA B 1 21 ? -10.633 -27.875 21.25 1 34.78 21 ALA B O 1
ATOM 8023 N N . GLN B 1 22 ? -11.125 -29.141 19.844 1 46.41 22 GLN B N 1
ATOM 8024 C CA . GLN B 1 22 ? -11.078 -28.172 18.75 1 46.41 22 GLN B CA 1
ATOM 8025 C C . GLN B 1 22 ? -12.32 -27.297 18.734 1 46.41 22 GLN B C 1
ATOM 8027 O O . GLN B 1 22 ? -13.398 -27.734 19.141 1 46.41 22 GLN B O 1
ATOM 8032 N N . LYS B 1 23 ? -12.234 -26.078 18.438 1 61.09 23 LYS B N 1
ATOM 8033 C CA . LYS B 1 23 ? -13.383 -25.203 18.188 1 61.09 23 LYS B CA 1
ATOM 8034 C C . LYS B 1 23 ? -14.461 -25.938 17.391 1 61.09 23 LYS B C 1
ATOM 8036 O O . LYS B 1 23 ? -14.211 -26.422 16.297 1 61.09 23 LYS B O 1
ATOM 8041 N N . VAL B 1 24 ? -15.398 -26.219 18.109 1 73.25 24 VAL B N 1
ATOM 8042 C CA . VAL B 1 24 ? -16.484 -26.984 17.516 1 73.25 24 VAL B CA 1
ATOM 8043 C C . VAL B 1 24 ? -17.094 -26.203 16.359 1 73.25 24 VAL B C 1
ATOM 8045 O O . VAL B 1 24 ? -17.562 -25.078 16.547 1 73.25 24 VAL B O 1
ATOM 8048 N N . LYS B 1 25 ? -16.703 -26.531 15.164 1 89.94 25 LYS B N 1
ATOM 8049 C CA . LYS B 1 25 ? -17.312 -26.016 13.945 1 89.94 25 LYS B CA 1
ATOM 8050 C C . LYS B 1 25 ? -18.609 -26.766 13.625 1 89.94 25 LYS B C 1
ATOM 8052 O O . LYS B 1 25 ? -18.625 -28 13.609 1 89.94 25 LYS B O 1
ATOM 8057 N N . ILE B 1 26 ? -19.641 -26 13.609 1 94.69 26 ILE B N 1
ATOM 8058 C CA . ILE B 1 26 ? -20.906 -26.547 13.148 1 94.69 26 ILE B CA 1
ATOM 8059 C C . ILE B 1 26 ? -21.125 -26.172 11.68 1 94.69 26 ILE B C 1
ATOM 8061 O O . ILE B 1 26 ? -21.484 -25.047 11.367 1 94.69 26 ILE B O 1
ATOM 8065 N N . SER B 1 27 ? -20.906 -27.141 10.82 1 96.12 27 SER B N 1
ATOM 8066 C CA . SER B 1 27 ? -20.953 -26.891 9.383 1 96.12 27 SER B CA 1
ATOM 8067 C C . SER B 1 27 ? -22.375 -26.594 8.922 1 96.12 27 SER B C 1
ATOM 8069 O O . SER B 1 27 ? -23.328 -27.234 9.359 1 96.12 27 SER B O 1
ATOM 8071 N N . LEU B 1 28 ? -22.469 -25.609 8.078 1 97.44 28 LEU B N 1
ATOM 8072 C CA . LEU B 1 28 ? -23.734 -25.312 7.406 1 97.44 28 LEU B CA 1
ATOM 8073 C C . LEU B 1 28 ? -23.625 -25.594 5.91 1 97.44 28 LEU B C 1
ATOM 8075 O O . LEU B 1 28 ? -24.422 -25.078 5.117 1 97.44 28 LEU B O 1
ATOM 8079 N N . ASN B 1 29 ? -22.625 -26.344 5.574 1 96.81 29 ASN B N 1
ATOM 8080 C CA . ASN B 1 29 ? -22.469 -26.766 4.184 1 96.81 29 ASN B CA 1
ATOM 8081 C C . ASN B 1 29 ? -23.547 -27.766 3.777 1 96.81 29 ASN B C 1
ATOM 8083 O O . ASN B 1 29 ? -24.188 -28.391 4.633 1 96.81 29 ASN B O 1
ATOM 8087 N N . SER B 1 30 ? -23.688 -27.891 2.5 1 95.56 30 SER B N 1
ATOM 8088 C CA . SER B 1 30 ? -24.734 -28.766 1.961 1 95.56 30 SER B CA 1
ATOM 8089 C C . SER B 1 30 ? -24.422 -30.219 2.27 1 95.56 30 SER B C 1
ATOM 8091 O O . SER B 1 30 ? -25.344 -31.047 2.33 1 95.56 30 SER B O 1
ATOM 8093 N N . ASP B 1 31 ? -23.203 -30.547 2.418 1 88.69 31 ASP B N 1
ATOM 8094 C CA . ASP B 1 31 ? -22.859 -31.953 2.639 1 88.69 31 ASP B CA 1
ATOM 8095 C C . ASP B 1 31 ? -23.141 -32.375 4.082 1 88.69 31 ASP B C 1
ATOM 8097 O O . ASP B 1 31 ? -23.109 -33.562 4.406 1 88.69 31 ASP B O 1
ATOM 8101 N N . GLY B 1 32 ? -23.469 -31.422 4.82 1 83.44 32 GLY B N 1
ATOM 8102 C CA . GLY B 1 32 ? -23.859 -31.734 6.184 1 83.44 32 GLY B CA 1
ATOM 8103 C C . GLY B 1 32 ? -25.344 -32.031 6.324 1 83.44 32 GLY B C 1
ATOM 8104 O O . GLY B 1 32 ? -26.094 -31.969 5.344 1 83.44 32 GLY B O 1
ATOM 8105 N N . ASN B 1 33 ? -25.844 -32.531 7.352 1 81.56 33 ASN B N 1
ATOM 8106 C CA . ASN B 1 33 ? -27.234 -32.906 7.582 1 81.56 33 ASN B CA 1
ATOM 8107 C C . ASN B 1 33 ? -28 -31.812 8.336 1 81.56 33 ASN B C 1
ATOM 8109 O O . ASN B 1 33 ? -29.156 -32 8.711 1 81.56 33 ASN B O 1
ATOM 8113 N N . LEU B 1 34 ? -27.422 -30.656 8.352 1 85.88 34 LEU B N 1
ATOM 8114 C CA . LEU B 1 34 ? -28.031 -29.688 9.242 1 85.88 34 LEU B CA 1
ATOM 8115 C C . LEU B 1 34 ? -28.875 -28.688 8.461 1 85.88 34 LEU B C 1
ATOM 8117 O O . LEU B 1 34 ? -29.703 -27.969 9.031 1 85.88 34 LEU B O 1
ATOM 8121 N N . THR B 1 35 ? -28.562 -28.594 7.121 1 90.88 35 THR B N 1
ATOM 8122 C CA . THR B 1 35 ? -29.281 -27.562 6.387 1 90.88 35 THR B CA 1
ATOM 8123 C C . THR B 1 35 ? -29.484 -27.969 4.93 1 90.88 35 THR B C 1
ATOM 8125 O O . THR B 1 35 ? -28.812 -28.875 4.441 1 90.88 35 THR B O 1
ATOM 8128 N N . ILE B 1 36 ? -30.453 -27.359 4.312 1 95.62 36 ILE B N 1
ATOM 8129 C CA . ILE B 1 36 ? -30.703 -27.453 2.881 1 95.62 36 ILE B CA 1
ATOM 8130 C C . ILE B 1 36 ? -30.703 -26.062 2.256 1 95.62 36 ILE B C 1
ATOM 8132 O O . ILE B 1 36 ? -31.562 -25.234 2.543 1 95.62 36 ILE B O 1
ATOM 8136 N N . TRP B 1 37 ? -29.75 -25.828 1.494 1 98.06 37 TRP B N 1
ATOM 8137 C CA . TRP B 1 37 ? -29.641 -24.547 0.822 1 98.06 37 TRP B CA 1
ATOM 8138 C C . TRP B 1 37 ? -30.531 -24.5 -0.417 1 98.06 37 TRP B C 1
ATOM 8140 O O . TRP B 1 37 ? -30.688 -25.5 -1.115 1 98.06 37 TRP B O 1
ATOM 8150 N N . LYS B 1 38 ? -31.094 -23.328 -0.67 1 97.88 38 LYS B N 1
ATOM 8151 C CA . LYS B 1 38 ? -31.891 -23.047 -1.855 1 97.88 38 LYS B CA 1
ATOM 8152 C C . LYS B 1 38 ? -31.406 -21.766 -2.547 1 97.88 38 LYS B C 1
ATOM 8154 O O . LYS B 1 38 ? -30.766 -20.922 -1.919 1 97.88 38 LYS B O 1
ATOM 8159 N N . VAL B 1 39 ? -31.641 -21.656 -3.873 1 98.38 39 VAL B N 1
ATOM 8160 C CA . VAL B 1 39 ? -31.188 -20.484 -4.613 1 98.38 39 VAL B CA 1
ATOM 8161 C C . VAL B 1 39 ? -32.281 -20.047 -5.594 1 98.38 39 VAL B C 1
ATOM 8163 O O . VAL B 1 39 ? -33.031 -20.875 -6.121 1 98.38 39 VAL B O 1
ATOM 8166 N N . LYS B 1 40 ? -32.438 -18.812 -5.785 1 98.06 40 LYS B N 1
ATOM 8167 C CA . LYS B 1 40 ? -33.406 -18.203 -6.723 1 98.06 40 LYS B CA 1
ATOM 8168 C C . LYS B 1 40 ? -32.906 -16.844 -7.211 1 98.06 40 LYS B C 1
ATOM 8170 O O . LYS B 1 40 ? -32.25 -16.109 -6.457 1 98.06 40 LYS B O 1
ATOM 8175 N N . ALA B 1 41 ? -33.188 -16.531 -8.461 1 97.94 41 ALA B N 1
ATOM 8176 C CA . ALA B 1 41 ? -32.75 -15.258 -9.031 1 97.94 41 ALA B CA 1
ATOM 8177 C C . ALA B 1 41 ? -33.375 -14.086 -8.297 1 97.94 41 ALA B C 1
ATOM 8179 O O . ALA B 1 41 ? -34.562 -14.133 -7.945 1 97.94 41 ALA B O 1
ATOM 8180 N N . GLN B 1 42 ? -32.594 -13.102 -7.992 1 96.31 42 GLN B N 1
ATOM 8181 C CA . GLN B 1 42 ? -33.062 -11.922 -7.285 1 96.31 42 GLN B CA 1
ATOM 8182 C C . GLN B 1 42 ? -34.281 -11.305 -7.984 1 96.31 42 GLN B C 1
ATOM 8184 O O . GLN B 1 42 ? -35.219 -10.883 -7.328 1 96.31 42 GLN B O 1
ATOM 8189 N N . ALA B 1 43 ? -34.219 -11.234 -9.312 1 92.75 43 ALA B N 1
ATOM 8190 C CA . ALA B 1 43 ? -35.25 -10.57 -10.117 1 92.75 43 ALA B CA 1
ATOM 8191 C C . ALA B 1 43 ? -36.594 -11.25 -9.961 1 92.75 43 ALA B C 1
ATOM 8193 O O . ALA B 1 43 ? -37.625 -10.664 -10.266 1 92.75 43 ALA B O 1
ATOM 8194 N N . GLU B 1 44 ? -36.594 -12.422 -9.461 1 93.44 44 GLU B N 1
ATOM 8195 C CA . GLU B 1 44 ? -37.844 -13.195 -9.328 1 93.44 44 GLU B CA 1
ATOM 8196 C C . GLU B 1 44 ? -38.438 -13.039 -7.941 1 93.44 44 GLU B C 1
ATOM 8198 O O . GLU B 1 44 ? -39.5 -13.617 -7.648 1 93.44 44 GLU B O 1
ATOM 8203 N N . ILE B 1 45 ? -37.844 -12.359 -7.145 1 91.5 45 ILE B N 1
ATOM 8204 C CA . ILE B 1 45 ? -38.344 -12.117 -5.789 1 91.5 45 ILE B CA 1
ATOM 8205 C C . ILE B 1 45 ? -38.844 -10.688 -5.676 1 91.5 45 ILE B C 1
ATOM 8207 O O . ILE B 1 45 ? -38.062 -9.734 -5.707 1 91.5 45 ILE B O 1
ATOM 8211 N N . GLU B 1 46 ? -40.031 -10.445 -5.395 1 82 46 GLU B N 1
ATOM 8212 C CA . GLU B 1 46 ? -40.656 -9.125 -5.375 1 82 46 GLU B CA 1
ATOM 8213 C C . GLU B 1 46 ? -40.406 -8.414 -4.047 1 82 46 GLU B C 1
ATOM 8215 O O . GLU B 1 46 ? -40.156 -7.207 -4.023 1 82 46 GLU B O 1
ATOM 8220 N N . HIS B 1 47 ? -40.531 -9.156 -2.93 1 80.94 47 HIS B N 1
ATOM 8221 C CA . HIS B 1 47 ? -40.344 -8.578 -1.601 1 80.94 47 HIS B CA 1
ATOM 8222 C C . HIS B 1 47 ? -39.312 -9.352 -0.793 1 80.94 47 HIS B C 1
ATOM 8224 O O . HIS B 1 47 ? -39.656 -10.203 0.027 1 80.94 47 HIS B O 1
ATOM 8230 N N . PRO B 1 48 ? -38.094 -8.953 -0.871 1 82.81 48 PRO B N 1
ATOM 8231 C CA . PRO B 1 48 ? -37.031 -9.719 -0.24 1 82.81 48 PRO B CA 1
ATOM 8232 C C . PRO B 1 48 ? -37.188 -9.836 1.274 1 82.81 48 PRO B C 1
ATOM 8234 O O . PRO B 1 48 ? -36.781 -10.828 1.872 1 82.81 48 PRO B O 1
ATOM 8237 N N . SER B 1 49 ? -37.781 -8.867 1.95 1 81.12 49 SER B N 1
ATOM 8238 C CA . SER B 1 49 ? -37.938 -8.906 3.4 1 81.12 49 SER B CA 1
ATOM 8239 C C . SER B 1 49 ? -38.781 -10.102 3.828 1 81.12 49 SER B C 1
ATOM 8241 O O . SER B 1 49 ? -38.594 -10.656 4.91 1 81.12 49 SER B O 1
ATOM 8243 N N . ASP B 1 50 ? -39.719 -10.562 2.98 1 85.31 50 ASP B N 1
ATOM 8244 C CA . ASP B 1 50 ? -40.594 -11.68 3.295 1 85.31 50 ASP B CA 1
ATOM 8245 C C . ASP B 1 50 ? -39.844 -12.992 3.393 1 85.31 50 ASP B C 1
ATOM 8247 O O . ASP B 1 50 ? -40.188 -13.867 4.188 1 85.31 50 ASP B O 1
ATOM 8251 N N . MET B 1 51 ? -38.844 -13.055 2.676 1 88.5 51 MET B N 1
ATOM 8252 C CA . MET B 1 51 ? -38.156 -14.328 2.588 1 88.5 51 MET B CA 1
ATOM 8253 C C . MET B 1 51 ? -37.188 -14.516 3.766 1 88.5 51 MET B C 1
ATOM 8255 O O . MET B 1 51 ? -36.594 -15.578 3.928 1 88.5 51 MET B O 1
ATOM 8259 N N . MET B 1 52 ? -37.125 -13.602 4.586 1 88.5 52 MET B N 1
ATOM 8260 C CA . MET B 1 52 ? -36.188 -13.641 5.703 1 88.5 52 MET B CA 1
ATOM 8261 C C . MET B 1 52 ? -36.875 -14.18 6.961 1 88.5 52 MET B C 1
ATOM 8263 O O . MET B 1 52 ? -36.312 -14.117 8.055 1 88.5 52 MET B O 1
ATOM 8267 N N . THR B 1 53 ? -38.062 -14.68 6.754 1 86.69 53 THR B N 1
ATOM 8268 C CA . THR B 1 53 ? -38.812 -15.281 7.859 1 86.69 53 THR B CA 1
ATOM 8269 C C . THR B 1 53 ? -38.969 -16.781 7.645 1 86.69 53 THR B C 1
ATOM 8271 O O . THR B 1 53 ? -38.844 -17.266 6.523 1 86.69 53 THR B O 1
ATOM 8274 N N . THR B 1 54 ? -39.281 -17.547 8.688 1 86.31 54 THR B N 1
ATOM 8275 C CA . THR B 1 54 ? -39.375 -19 8.633 1 86.31 54 THR B CA 1
ATOM 8276 C C . THR B 1 54 ? -40.688 -19.422 7.961 1 86.31 54 THR B C 1
ATOM 8278 O O . THR B 1 54 ? -40.844 -20.578 7.582 1 86.31 54 THR B O 1
ATOM 8281 N N . ARG B 1 55 ? -41.531 -18.562 7.738 1 86.5 55 ARG B N 1
ATOM 8282 C CA . ARG B 1 55 ? -42.844 -18.906 7.188 1 86.5 55 ARG B CA 1
ATOM 8283 C C . ARG B 1 55 ? -42.844 -18.781 5.668 1 86.5 55 ARG B C 1
ATOM 8285 O O . ARG B 1 55 ? -43.844 -19.156 5.012 1 86.5 55 ARG B O 1
ATOM 8292 N N . TYR B 1 56 ? -41.781 -18.422 5.113 1 90.94 56 TYR B N 1
ATOM 8293 C CA . TYR B 1 56 ? -41.688 -18.234 3.672 1 90.94 56 TYR B CA 1
ATOM 8294 C C . TYR B 1 56 ? -41.594 -19.562 2.939 1 90.94 56 TYR B C 1
ATOM 8296 O O . TYR B 1 56 ? -40.844 -20.453 3.35 1 90.94 56 TYR B O 1
ATOM 8304 N N . ASP B 1 57 ? -42.312 -19.766 1.887 1 91.44 57 ASP B N 1
ATOM 8305 C CA . ASP B 1 57 ? -42.344 -21 1.104 1 91.44 57 ASP B CA 1
ATOM 8306 C C . ASP B 1 57 ? -41.25 -21 0.029 1 91.44 57 ASP B C 1
ATOM 8308 O O . ASP B 1 57 ? -41.25 -20.141 -0.854 1 91.44 57 ASP B O 1
ATOM 8312 N N . THR B 1 58 ? -40.344 -22.016 0.085 1 93.56 58 THR B N 1
ATOM 8313 C CA . THR B 1 58 ? -39.219 -22.062 -0.857 1 93.56 58 THR B CA 1
ATOM 8314 C C . THR B 1 58 ? -39.344 -23.281 -1.765 1 93.56 58 THR B C 1
ATOM 8316 O O . THR B 1 58 ? -38.375 -23.719 -2.365 1 93.56 58 THR B O 1
ATOM 8319 N N . ARG B 1 59 ? -40.625 -23.875 -1.953 1 90.94 59 ARG B N 1
ATOM 8320 C CA . ARG B 1 59 ? -40.844 -25.109 -2.699 1 90.94 59 ARG B CA 1
ATOM 8321 C C . ARG B 1 59 ? -40.5 -24.922 -4.176 1 90.94 59 ARG B C 1
ATOM 8323 O O . ARG B 1 59 ? -40.062 -25.875 -4.844 1 90.94 59 ARG B O 1
ATOM 8330 N N . ASP B 1 60 ? -40.531 -23.781 -4.648 1 94.12 60 ASP B N 1
ATOM 8331 C CA . ASP B 1 60 ? -40.281 -23.516 -6.062 1 94.12 60 ASP B CA 1
ATOM 8332 C C . ASP B 1 60 ? -38.844 -23.078 -6.281 1 94.12 60 ASP B C 1
ATOM 8334 O O . ASP B 1 60 ? -38.438 -22.75 -7.402 1 94.12 60 ASP B O 1
ATOM 8338 N N . TRP B 1 61 ? -38.031 -23.062 -5.266 1 97.44 61 TRP B N 1
ATOM 8339 C CA . TRP B 1 61 ? -36.625 -22.719 -5.383 1 97.44 61 TRP B CA 1
ATOM 8340 C C . TRP B 1 61 ? -35.781 -23.938 -5.793 1 97.44 61 TRP B C 1
ATOM 8342 O O . TRP B 1 61 ? -36.25 -25.078 -5.633 1 97.44 61 TRP B O 1
ATOM 8352 N N . VAL B 1 62 ? -34.656 -23.719 -6.363 1 98.06 62 VAL B N 1
ATOM 8353 C CA . VAL B 1 62 ? -33.75 -24.781 -6.742 1 98.06 62 VAL B CA 1
ATOM 8354 C C . VAL B 1 62 ? -32.844 -25.141 -5.559 1 98.06 62 VAL B C 1
ATOM 8356 O O . VAL B 1 62 ? -32.375 -24.25 -4.855 1 98.06 62 VAL B O 1
ATOM 8359 N N . LYS B 1 63 ? -32.688 -26.422 -5.301 1 97.69 63 LYS B N 1
ATOM 8360 C CA . LYS B 1 63 ? -31.719 -26.844 -4.289 1 97.69 63 LYS B CA 1
ATOM 8361 C C . LYS B 1 63 ? -30.312 -26.391 -4.66 1 97.69 63 LYS B C 1
ATOM 8363 O O . LYS B 1 63 ? -29.875 -26.562 -5.801 1 97.69 63 LYS B O 1
ATOM 8368 N N . ALA B 1 64 ? -29.625 -25.797 -3.727 1 97.81 64 ALA B N 1
ATOM 8369 C CA . ALA B 1 64 ? -28.297 -25.25 -3.986 1 97.81 64 ALA B CA 1
ATOM 8370 C C . ALA B 1 64 ? -27.219 -26.094 -3.309 1 97.81 64 ALA B C 1
ATOM 8372 O O . ALA B 1 64 ? -27.469 -26.703 -2.266 1 97.81 64 ALA B O 1
ATOM 8373 N N . THR B 1 65 ? -26.062 -26.125 -3.885 1 96.69 65 THR B N 1
ATOM 8374 C CA . THR B 1 65 ? -24.875 -26.734 -3.295 1 96.69 65 THR B CA 1
ATOM 8375 C C . THR B 1 65 ? -23.953 -25.672 -2.697 1 96.69 65 THR B C 1
ATOM 8377 O O . THR B 1 65 ? -23.516 -24.766 -3.395 1 96.69 65 THR B O 1
ATOM 8380 N N . VAL B 1 66 ? -23.625 -25.75 -1.419 1 97.75 66 VAL B N 1
ATOM 8381 C CA . VAL B 1 66 ? -22.688 -24.891 -0.708 1 97.75 66 VAL B CA 1
ATOM 8382 C C . VAL B 1 66 ? -21.672 -25.734 0.04 1 97.75 66 VAL B C 1
ATOM 8384 O O . VAL B 1 66 ? -22.031 -26.578 0.872 1 97.75 66 VAL B O 1
ATOM 8387 N N . PRO B 1 67 ? -20.438 -25.531 -0.198 1 97.06 67 PRO B N 1
ATOM 8388 C CA . PRO B 1 67 ? -19.875 -24.594 -1.176 1 97.06 67 PRO B CA 1
ATOM 8389 C C . PRO B 1 67 ? -20.156 -25.016 -2.619 1 97.06 67 PRO B C 1
ATOM 8391 O O . PRO B 1 67 ? -20.203 -26.203 -2.922 1 97.06 67 PRO B O 1
ATOM 8394 N N . GLY B 1 68 ? -20.312 -24.078 -3.512 1 97.5 68 GLY B N 1
ATOM 8395 C CA . GLY B 1 68 ? -20.562 -24.312 -4.926 1 97.5 68 GLY B CA 1
ATOM 8396 C C . GLY B 1 68 ? -21 -23.047 -5.656 1 97.5 68 GLY B C 1
ATOM 8397 O O . GLY B 1 68 ? -20.625 -21.938 -5.27 1 97.5 68 GLY B O 1
ATOM 8398 N N . THR B 1 69 ? -21.641 -23.219 -6.805 1 98.31 69 THR B N 1
ATOM 8399 C CA . THR B 1 69 ? -22.078 -22.109 -7.637 1 98.31 69 THR B CA 1
ATOM 8400 C C . THR B 1 69 ? -23.531 -22.266 -8.055 1 98.31 69 THR B C 1
ATOM 8402 O O . THR B 1 69 ? -24.094 -23.359 -7.93 1 98.31 69 THR B O 1
ATOM 8405 N N . VAL B 1 70 ? -24.125 -21.219 -8.477 1 98.5 70 VAL B N 1
ATOM 8406 C CA . VAL B 1 70 ? -25.516 -21.25 -8.938 1 98.5 70 VAL B CA 1
ATOM 8407 C C . VAL B 1 70 ? -25.656 -22.219 -10.109 1 98.5 70 VAL B C 1
ATOM 8409 O O . VAL B 1 70 ? -26.469 -23.141 -10.062 1 98.5 70 VAL B O 1
ATOM 8412 N N . PHE B 1 71 ? -24.844 -22.094 -11.133 1 98.69 71 PHE B N 1
ATOM 8413 C CA . PHE B 1 71 ? -24.922 -22.953 -12.312 1 98.69 71 PHE B CA 1
ATOM 8414 C C . PHE B 1 71 ? -24.656 -24.406 -11.938 1 98.69 71 PHE B C 1
ATOM 8416 O O . PHE B 1 71 ? -25.375 -25.297 -12.391 1 98.69 71 PHE B O 1
ATOM 8423 N N . GLY B 1 72 ? -23.625 -24.625 -11.148 1 98.19 72 GLY B N 1
ATOM 8424 C CA . GLY B 1 72 ? -23.344 -25.969 -10.688 1 98.19 72 GLY B CA 1
ATOM 8425 C C . GLY B 1 72 ? -24.531 -26.625 -10 1 98.19 72 GLY B C 1
ATOM 8426 O O . GLY B 1 72 ? -24.766 -27.828 -10.164 1 98.19 72 GLY B O 1
ATOM 8427 N N . SER B 1 73 ? -25.312 -25.859 -9.258 1 98.38 73 SER B N 1
ATOM 8428 C CA . SER B 1 73 ? -26.5 -26.359 -8.578 1 98.38 73 SER B CA 1
ATOM 8429 C C . SER B 1 73 ? -27.578 -26.766 -9.578 1 98.38 73 SER B C 1
ATOM 8431 O O . SER B 1 73 ? -28.234 -27.797 -9.414 1 98.38 73 SER B O 1
ATOM 8433 N N . TYR B 1 74 ? -27.812 -25.953 -10.57 1 98.5 74 TYR B N 1
ATOM 8434 C CA . TYR B 1 74 ? -28.797 -26.25 -11.602 1 98.5 74 TYR B CA 1
ATOM 8435 C C . TYR B 1 74 ? -28.422 -27.531 -12.352 1 98.5 74 TYR B C 1
ATOM 8437 O O . TYR B 1 74 ? -29.297 -28.344 -12.68 1 98.5 74 TYR B O 1
ATOM 8445 N N . VAL B 1 75 ? -27.141 -27.719 -12.656 1 98.5 75 VAL B N 1
ATOM 8446 C CA . VAL B 1 75 ? -26.672 -28.906 -13.344 1 98.5 75 VAL B CA 1
ATOM 8447 C C . VAL B 1 75 ? -26.891 -30.141 -12.461 1 98.5 75 VAL B C 1
ATOM 8449 O O . VAL B 1 75 ? -27.406 -31.156 -12.922 1 98.5 75 VAL B O 1
ATOM 8452 N N . LEU B 1 76 ? -26.516 -30.031 -11.234 1 97.31 76 LEU B N 1
ATOM 8453 C CA . LEU B 1 76 ? -26.625 -31.141 -10.297 1 97.31 76 LEU B CA 1
ATOM 8454 C C . LEU B 1 76 ? -28.078 -31.578 -10.133 1 97.31 76 LEU B C 1
ATOM 8456 O O . LEU B 1 76 ? -28.359 -32.75 -9.961 1 97.31 76 LEU B O 1
ATOM 8460 N N . GLU B 1 77 ? -29.016 -30.656 -10.219 1 97.5 77 GLU B N 1
ATOM 8461 C CA . GLU B 1 77 ? -30.438 -30.938 -10.039 1 97.5 77 GLU B CA 1
ATOM 8462 C C . GLU B 1 77 ? -31.094 -31.344 -11.352 1 97.5 77 GLU B C 1
ATOM 8464 O O . GLU B 1 77 ? -32.312 -31.516 -11.422 1 97.5 77 GLU B O 1
ATOM 8469 N N . GLY B 1 78 ? -30.344 -31.375 -12.43 1 97.5 78 GLY B N 1
ATOM 8470 C CA . GLY B 1 78 ? -30.812 -31.875 -13.703 1 97.5 78 GLY B CA 1
ATOM 8471 C C . GLY B 1 78 ? -31.562 -30.844 -14.523 1 97.5 78 GLY B C 1
ATOM 8472 O O . GLY B 1 78 ? -32.281 -31.188 -15.453 1 97.5 78 GLY B O 1
ATOM 8473 N N . LEU B 1 79 ? -31.422 -29.656 -14.117 1 97.56 79 LEU B N 1
ATOM 8474 C CA . LEU B 1 79 ? -32.125 -28.594 -14.805 1 97.56 79 LEU B CA 1
ATOM 8475 C C . LEU B 1 79 ? -31.328 -28.078 -16 1 97.56 79 LEU B C 1
ATOM 8477 O O . LEU B 1 79 ? -31.844 -27.297 -16.797 1 97.56 79 LEU B O 1
ATOM 8481 N N . GLU B 1 80 ? -30.047 -28.516 -16.219 1 97.94 80 GLU B N 1
ATOM 8482 C CA . GLU B 1 80 ? -29.188 -28.312 -17.375 1 97.94 80 GLU B CA 1
ATOM 8483 C C . GLU B 1 80 ? -28.5 -29.625 -17.766 1 97.94 80 GLU B C 1
ATOM 8485 O O . GLU B 1 80 ? -28.125 -30.422 -16.906 1 97.94 80 GLU B O 1
ATOM 8490 N N . PRO B 1 81 ? -28.297 -29.844 -19.078 1 97.44 81 PRO B N 1
ATOM 8491 C CA . PRO B 1 81 ? -27.484 -31 -19.469 1 97.44 81 PRO B CA 1
ATOM 8492 C C . PRO B 1 81 ? -26.062 -30.938 -18.953 1 97.44 81 PRO B C 1
ATOM 8494 O O . PRO B 1 81 ? -25.547 -29.844 -18.672 1 97.44 81 PRO B O 1
ATOM 8497 N N . ASP B 1 82 ? -25.422 -32.094 -18.859 1 97.25 82 ASP B N 1
ATOM 8498 C CA . ASP B 1 82 ? -24.031 -32.125 -18.422 1 97.25 82 ASP B CA 1
ATOM 8499 C C . ASP B 1 82 ? -23.141 -31.266 -19.344 1 97.25 82 ASP B C 1
ATOM 8501 O O . ASP B 1 82 ? -22.969 -31.578 -20.516 1 97.25 82 ASP B O 1
ATOM 8505 N N . PRO B 1 83 ? -22.578 -30.281 -18.781 1 97.81 83 PRO B N 1
ATOM 8506 C CA . PRO B 1 83 ? -21.797 -29.359 -19.609 1 97.81 83 PRO B CA 1
ATOM 8507 C C . PRO B 1 83 ? -20.531 -30.016 -20.172 1 97.81 83 PRO B C 1
ATOM 8509 O O . PRO B 1 83 ? -19.938 -29.484 -21.125 1 97.81 83 PRO B O 1
ATOM 8512 N N . ASN B 1 84 ? -20.078 -31.141 -19.672 1 97.94 84 ASN B N 1
ATOM 8513 C CA . ASN B 1 84 ? -18.859 -31.812 -20.141 1 97.94 84 ASN B CA 1
ATOM 8514 C C . ASN B 1 84 ? -19.062 -32.469 -21.5 1 97.94 84 ASN B C 1
ATOM 8516 O O . ASN B 1 84 ? -18.094 -32.719 -22.219 1 97.94 84 ASN B O 1
ATOM 8520 N N . PHE B 1 85 ? -20.297 -32.719 -21.844 1 98.19 85 PHE B N 1
ATOM 8521 C CA . PHE B 1 85 ? -20.578 -33.531 -23.031 1 98.19 85 PHE B CA 1
ATOM 8522 C C . PHE B 1 85 ? -20.828 -32.656 -24.25 1 98.19 85 PHE B C 1
ATOM 8524 O O . PHE B 1 85 ? -21.656 -31.75 -24.203 1 98.19 85 PHE B O 1
ATOM 8531 N N . ALA B 1 86 ? -20.141 -32.969 -25.281 1 98.12 86 ALA B N 1
ATOM 8532 C CA . ALA B 1 86 ? -20.328 -32.312 -26.562 1 98.12 86 ALA B CA 1
ATOM 8533 C C . ALA B 1 86 ? -20.188 -30.797 -26.422 1 98.12 86 ALA B C 1
ATOM 8535 O O . ALA B 1 86 ? -19.203 -30.297 -25.891 1 98.12 86 ALA B O 1
ATOM 8536 N N . ASP B 1 87 ? -21.094 -30 -26.953 1 97.88 87 ASP B N 1
ATOM 8537 C CA . ASP B 1 87 ? -21.062 -28.547 -26.875 1 97.88 87 ASP B CA 1
ATOM 8538 C C . ASP B 1 87 ? -22.141 -28.016 -25.938 1 97.88 87 ASP B C 1
ATOM 8540 O O . ASP B 1 87 ? -22.656 -26.906 -26.141 1 97.88 87 ASP B O 1
ATOM 8544 N N . ASN B 1 88 ? -22.547 -28.844 -24.938 1 97.88 88 ASN B N 1
ATOM 8545 C CA . ASN B 1 88 ? -23.609 -28.484 -24.016 1 97.88 88 ASN B CA 1
ATOM 8546 C C . ASN B 1 88 ? -23.297 -27.188 -23.266 1 97.88 88 ASN B C 1
ATOM 8548 O O . ASN B 1 88 ? -24.188 -26.391 -23.016 1 97.88 88 ASN B O 1
ATOM 8552 N N . ALA B 1 89 ? -22.109 -26.984 -22.875 1 96.44 89 ALA B N 1
ATOM 8553 C CA . ALA B 1 89 ? -21.719 -25.781 -22.141 1 96.44 89 ALA B CA 1
ATOM 8554 C C . ALA B 1 89 ? -21.984 -24.531 -22.969 1 96.44 89 ALA B C 1
ATOM 8556 O O . ALA B 1 89 ? -22.344 -23.484 -22.438 1 96.44 89 ALA B O 1
ATOM 8557 N N . TYR B 1 90 ? -21.828 -24.641 -24.297 1 97.06 90 TYR B N 1
ATOM 8558 C CA . TYR B 1 90 ? -21.953 -23.516 -25.203 1 97.06 90 TYR B CA 1
ATOM 8559 C C . TYR B 1 90 ? -23.406 -23.203 -25.516 1 97.06 90 TYR B C 1
ATOM 8561 O O . TYR B 1 90 ? -23.734 -22.094 -25.953 1 97.06 90 TYR B O 1
ATOM 8569 N N . LYS B 1 91 ? -24.25 -24.109 -25.234 1 97.44 91 LYS B N 1
ATOM 8570 C CA . LYS B 1 91 ? -25.656 -23.984 -25.609 1 97.44 91 LYS B CA 1
ATOM 8571 C C . LYS B 1 91 ? -26.484 -23.406 -24.469 1 97.44 91 LYS B C 1
ATOM 8573 O O . LYS B 1 91 ? -27.641 -23.031 -24.656 1 97.44 91 LYS B O 1
ATOM 8578 N N . VAL B 1 92 ? -25.906 -23.297 -23.328 1 98 92 VAL B N 1
ATOM 8579 C CA . VAL B 1 92 ? -26.609 -22.781 -22.156 1 98 92 VAL B CA 1
ATOM 8580 C C . VAL B 1 92 ? -26.969 -21.312 -22.391 1 98 92 VAL B C 1
ATOM 8582 O O . VAL B 1 92 ? -26.172 -20.531 -22.906 1 98 92 VAL B O 1
ATOM 8585 N N . ASP B 1 93 ? -28.188 -20.875 -22 1 97.44 93 ASP B N 1
ATOM 8586 C CA . ASP B 1 93 ? -28.594 -19.484 -22 1 97.44 93 ASP B CA 1
ATOM 8587 C C . ASP B 1 93 ? -27.922 -18.703 -20.859 1 97.44 93 ASP B C 1
ATOM 8589 O O . ASP B 1 93 ? -28.391 -18.75 -19.719 1 97.44 93 ASP B O 1
ATOM 8593 N N . LYS B 1 94 ? -27.016 -17.984 -21.203 1 96 94 LYS B N 1
ATOM 8594 C CA . LYS B 1 94 ? -26.203 -17.281 -20.219 1 96 94 LYS B CA 1
ATOM 8595 C C . LYS B 1 94 ? -27.047 -16.312 -19.406 1 96 94 LYS B C 1
ATOM 8597 O O . LYS B 1 94 ? -26.75 -16.047 -18.234 1 96 94 LYS B O 1
ATOM 8602 N N . ALA B 1 95 ? -28.062 -15.711 -19.938 1 95.88 95 ALA B N 1
ATOM 8603 C CA . ALA B 1 95 ? -28.891 -14.711 -19.281 1 95.88 95 ALA B CA 1
ATOM 8604 C C . ALA B 1 95 ? -29.578 -15.289 -18.047 1 95.88 95 ALA B C 1
ATOM 8606 O O . ALA B 1 95 ? -29.938 -14.555 -17.125 1 95.88 95 ALA B O 1
ATOM 8607 N N . LYS B 1 96 ? -29.766 -16.562 -18.094 1 97.12 96 LYS B N 1
ATOM 8608 C CA . LYS B 1 96 ? -30.391 -17.266 -16.969 1 97.12 96 LYS B CA 1
ATOM 8609 C C . LYS B 1 96 ? -29.516 -17.203 -15.727 1 97.12 96 LYS B C 1
ATOM 8611 O O . LYS B 1 96 ? -30.016 -17.25 -14.602 1 97.12 96 LYS B O 1
ATOM 8616 N N . TYR B 1 97 ? -28.234 -17.031 -15.953 1 98.06 97 TYR B N 1
ATOM 8617 C CA . TYR B 1 97 ? -27.312 -17.188 -14.828 1 98.06 97 TYR B CA 1
ATOM 8618 C C . TYR B 1 97 ? -26.5 -15.922 -14.602 1 98.06 97 TYR B C 1
ATOM 8620 O O . TYR B 1 97 ? -26 -15.688 -13.5 1 98.06 97 TYR B O 1
ATOM 8628 N N . ASP B 1 98 ? -26.297 -15.125 -15.617 1 97.31 98 ASP B N 1
ATOM 8629 C CA . ASP B 1 98 ? -25.516 -13.898 -15.539 1 97.31 98 ASP B CA 1
ATOM 8630 C C . ASP B 1 98 ? -26.312 -12.781 -14.875 1 97.31 98 ASP B C 1
ATOM 8632 O O . ASP B 1 98 ? -26.562 -11.734 -15.484 1 97.31 98 ASP B O 1
ATOM 8636 N N . ARG B 1 99 ? -26.641 -12.977 -13.617 1 96.88 99 ARG B N 1
ATOM 8637 C CA . ARG B 1 99 ? -27.438 -12.078 -12.797 1 96.88 99 ARG B CA 1
ATOM 8638 C C . ARG B 1 99 ? -27.281 -12.406 -11.32 1 96.88 99 ARG B C 1
ATOM 8640 O O . ARG B 1 99 ? -26.578 -13.344 -10.953 1 96.88 99 ARG B O 1
ATOM 8647 N N . ASN B 1 100 ? -27.891 -11.609 -10.43 1 97.44 100 ASN B N 1
ATOM 8648 C CA . ASN B 1 100 ? -27.781 -11.805 -8.9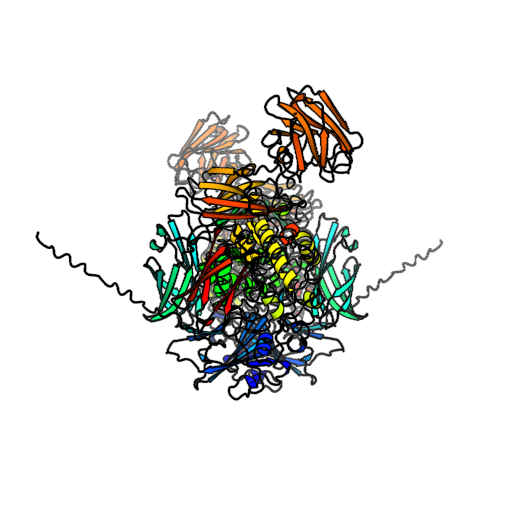84 1 97.44 100 ASN B CA 1
ATOM 8649 C C . ASN B 1 100 ? -28.719 -12.914 -8.5 1 97.44 100 ASN B C 1
ATOM 8651 O O . ASN B 1 100 ? -29.781 -13.125 -9.07 1 97.44 100 ASN B O 1
ATOM 8655 N N . PHE B 1 101 ? -28.281 -13.594 -7.41 1 98.44 101 PHE B N 1
ATOM 8656 C CA . PHE B 1 101 ? -29.094 -14.68 -6.867 1 98.44 101 PHE B CA 1
ATOM 8657 C C . PHE B 1 101 ? -29.172 -14.594 -5.348 1 98.44 101 PHE B C 1
ATOM 8659 O O . PHE B 1 101 ? -28.188 -14.234 -4.691 1 98.44 101 PHE B O 1
ATOM 8666 N N . TRP B 1 102 ? -30.297 -14.961 -4.816 1 97.69 102 TRP B N 1
ATOM 8667 C CA . TRP B 1 102 ? -30.469 -15.188 -3.383 1 97.69 102 TRP B CA 1
ATOM 8668 C C . TRP B 1 102 ? -30.172 -16.641 -3.018 1 97.69 102 TRP B C 1
ATOM 8670 O O . TRP B 1 102 ? -30.672 -17.562 -3.666 1 97.69 102 TRP B O 1
ATOM 8680 N N . TYR B 1 103 ? -29.359 -16.844 -2.08 1 98.38 103 TYR B N 1
ATOM 8681 C CA . TYR B 1 103 ? -29.234 -18.094 -1.348 1 98.38 103 TYR B CA 1
ATOM 8682 C C . TYR B 1 103 ? -30.031 -18.047 -0.043 1 98.38 103 TYR B C 1
ATOM 8684 O O . TYR B 1 103 ? -30.078 -17 0.61 1 98.38 103 TYR B O 1
ATOM 8692 N N . ARG B 1 104 ? -30.578 -19.109 0.348 1 97.69 104 ARG B N 1
ATOM 8693 C CA . ARG B 1 104 ? -31.344 -19.156 1.585 1 97.69 104 ARG B CA 1
ATOM 8694 C C . ARG B 1 104 ? -31.266 -20.531 2.234 1 97.69 104 ARG B C 1
ATOM 8696 O O . ARG B 1 104 ? -31.281 -21.562 1.542 1 97.69 104 ARG B O 1
ATOM 8703 N N . THR B 1 105 ? -31.156 -20.594 3.51 1 97.38 105 THR B N 1
ATOM 8704 C CA . THR B 1 105 ? -31.234 -21.844 4.254 1 97.38 105 THR B CA 1
ATOM 8705 C C . THR B 1 105 ? -31.828 -21.609 5.641 1 97.38 105 THR B C 1
ATOM 8707 O O . THR B 1 105 ? -32.031 -20.453 6.051 1 97.38 105 THR B O 1
ATOM 8710 N N . GLU B 1 106 ? -32.219 -22.641 6.234 1 95.62 106 GLU B N 1
ATOM 8711 C CA . GLU B 1 106 ? -32.719 -22.641 7.605 1 95.62 106 GLU B CA 1
ATOM 8712 C C . GLU B 1 106 ? -31.969 -23.672 8.453 1 95.62 106 GLU B C 1
ATOM 8714 O O . GLU B 1 106 ? -31.578 -24.734 7.953 1 95.62 106 GLU B O 1
ATOM 8719 N N . PHE B 1 107 ? -31.766 -23.375 9.688 1 95.5 107 PHE B N 1
ATOM 8720 C CA . PHE B 1 107 ? -31.141 -24.328 10.602 1 95.5 107 PHE B CA 1
ATOM 8721 C C . PHE B 1 107 ? -31.594 -24.062 12.039 1 95.5 107 PHE B C 1
ATOM 8723 O O . PHE B 1 107 ? -32.094 -22.984 12.344 1 95.5 107 PHE B O 1
ATOM 8730 N N . ASN B 1 108 ? -31.406 -25.031 12.836 1 94.12 108 ASN B N 1
ATOM 8731 C CA . ASN B 1 108 ? -31.781 -24.891 14.242 1 94.12 108 ASN B CA 1
ATOM 8732 C C . ASN B 1 108 ? -30.688 -24.203 15.047 1 94.12 108 ASN B C 1
ATOM 8734 O O . ASN B 1 108 ? -29.5 -24.406 14.789 1 94.12 108 ASN B O 1
ATOM 8738 N N . SER B 1 109 ? -31.188 -23.422 15.977 1 94.81 109 SER B N 1
ATOM 8739 C CA . SER B 1 109 ? -30.219 -22.797 16.875 1 94.81 109 SER B CA 1
ATOM 8740 C C . SER B 1 109 ? -29.359 -23.844 17.578 1 94.81 109 SER B C 1
ATOM 8742 O O . SER B 1 109 ? -29.875 -24.859 18.047 1 94.81 109 SER B O 1
ATOM 8744 N N . PRO B 1 110 ? -28.094 -23.609 17.625 1 92.81 110 PRO B N 1
ATOM 8745 C CA . PRO B 1 110 ? -27.266 -24.5 18.422 1 92.81 110 PRO B CA 1
ATOM 8746 C C . PRO B 1 110 ? -27.453 -24.297 19.922 1 92.81 110 PRO B C 1
ATOM 8748 O O . PRO B 1 110 ? -28.016 -23.281 20.344 1 92.81 110 PRO B O 1
ATOM 8751 N N . GLU B 1 111 ? -27.031 -25.281 20.625 1 90.44 111 GLU B N 1
ATOM 8752 C CA . GLU B 1 111 ? -26.984 -25.078 22.078 1 90.44 111 GLU B CA 1
ATOM 8753 C C . GLU B 1 111 ? -25.938 -24.031 22.453 1 90.44 111 GLU B C 1
ATOM 8755 O O . GLU B 1 111 ? -24.797 -24.094 21.984 1 90.44 111 GLU B O 1
ATOM 8760 N N . VAL B 1 112 ? -26.406 -23.031 23.203 1 91.25 112 VAL B N 1
ATOM 8761 C CA . VAL B 1 112 ? -25.5 -21.969 23.625 1 91.25 112 VAL B CA 1
ATOM 8762 C C . VAL B 1 112 ? -25.438 -21.922 25.141 1 91.25 112 VAL B C 1
ATOM 8764 O O . VAL B 1 112 ? -26.453 -21.75 25.812 1 91.25 112 VAL B O 1
ATOM 8767 N N . GLU B 1 113 ? -24.281 -22.078 25.656 1 88.56 113 GLU B N 1
ATOM 8768 C CA . GLU B 1 113 ? -24.078 -21.984 27.094 1 88.56 113 GLU B CA 1
ATOM 8769 C C . GLU B 1 113 ? -23.984 -20.516 27.531 1 88.56 113 GLU B C 1
ATOM 8771 O O . GLU B 1 113 ? -23.734 -19.641 26.703 1 88.56 113 GLU B O 1
ATOM 8776 N N . ASN B 1 114 ? -24.172 -20.312 28.797 1 87.5 114 ASN B N 1
ATOM 8777 C CA . ASN B 1 114 ? -24.047 -18.969 29.344 1 87.5 114 ASN B CA 1
ATOM 8778 C C . ASN B 1 114 ? -22.656 -18.391 29.109 1 87.5 114 ASN B C 1
ATOM 8780 O O . ASN B 1 114 ? -21.656 -19.047 29.406 1 87.5 114 ASN B O 1
ATOM 8784 N N . GLY B 1 115 ? -22.641 -17.25 28.609 1 87.25 115 GLY B N 1
ATOM 8785 C CA . GLY B 1 115 ? -21.359 -16.594 28.391 1 87.25 115 GLY B CA 1
ATOM 8786 C C . GLY B 1 115 ? -20.734 -16.938 27.047 1 87.25 115 GLY B C 1
ATOM 8787 O O . GLY B 1 115 ? -19.719 -16.359 26.656 1 87.25 115 GLY B O 1
ATOM 8788 N N . GLU B 1 116 ? -21.406 -17.766 26.359 1 92.25 116 GLU B N 1
ATOM 8789 C CA . GLU B 1 116 ? -20.891 -18.172 25.047 1 92.25 116 GLU B CA 1
ATOM 8790 C C . GLU B 1 116 ? -21.406 -17.25 23.938 1 92.25 116 GLU B C 1
ATOM 8792 O O . GLU B 1 116 ? -22.562 -16.812 24 1 92.25 116 GLU B O 1
ATOM 8797 N N . ARG B 1 117 ? -20.531 -17.016 23 1 95.38 117 ARG B N 1
ATOM 8798 C CA . ARG B 1 117 ? -20.906 -16.281 21.797 1 95.38 117 ARG B CA 1
ATOM 8799 C C . ARG B 1 117 ? -20.906 -17.203 20.578 1 95.38 117 ARG B C 1
ATOM 8801 O O . ARG B 1 117 ? -20.078 -18.109 20.469 1 95.38 117 ARG B O 1
ATOM 8808 N N . VAL B 1 118 ? -21.828 -16.984 19.688 1 96.56 118 VAL B N 1
ATOM 8809 C CA . VAL B 1 118 ? -21.953 -17.781 18.469 1 96.56 118 VAL B CA 1
ATOM 8810 C C . VAL B 1 118 ? -21.641 -16.922 17.25 1 96.56 118 VAL B C 1
ATOM 8812 O O . VAL B 1 118 ? -22.203 -15.836 17.094 1 96.56 118 VAL B O 1
ATOM 8815 N N . TRP B 1 119 ? -20.797 -17.391 16.453 1 97.38 119 TRP B N 1
ATOM 8816 C CA . TRP B 1 119 ? -20.359 -16.656 15.273 1 97.38 119 TRP B CA 1
ATOM 8817 C C . TRP B 1 119 ? -20.734 -17.391 13.992 1 97.38 119 TRP B C 1
ATOM 8819 O O . TRP B 1 119 ? -20.562 -18.609 13.891 1 97.38 119 TRP B O 1
ATOM 8829 N N . LEU B 1 120 ? -21.281 -16.656 13.023 1 98.12 120 LEU B N 1
ATOM 8830 C CA . LEU B 1 120 ? -21.5 -17.125 11.664 1 98.12 120 LEU B CA 1
ATOM 8831 C C . LEU B 1 120 ? -20.312 -16.797 10.766 1 98.12 120 LEU B C 1
ATOM 8833 O O . LEU B 1 120 ? -19.938 -15.633 10.625 1 98.12 120 LEU B O 1
ATOM 8837 N N . ASN B 1 121 ? -19.781 -17.828 10.172 1 97.81 121 ASN B N 1
ATOM 8838 C CA . ASN B 1 121 ? -18.547 -17.672 9.414 1 97.81 121 ASN B CA 1
ATOM 8839 C C . ASN B 1 121 ? -18.75 -18.016 7.941 1 97.81 121 ASN B C 1
ATOM 8841 O O . ASN B 1 121 ? -19.453 -18.953 7.609 1 97.81 121 ASN B O 1
ATOM 8845 N N . PHE B 1 122 ? -18.156 -17.188 7.023 1 97.81 122 PHE B N 1
ATOM 8846 C CA . PHE B 1 122 ? -18.016 -17.453 5.594 1 97.81 122 PHE B CA 1
ATOM 8847 C C . PHE B 1 122 ? -16.547 -17.469 5.191 1 97.81 122 PHE B C 1
ATOM 8849 O O . PHE B 1 122 ? -15.766 -16.641 5.652 1 97.81 122 PHE B O 1
ATOM 8856 N N . GLU B 1 123 ? -16.219 -18.406 4.363 1 96.38 123 GLU B N 1
ATOM 8857 C CA . GLU B 1 123 ? -14.828 -18.469 3.92 1 96.38 123 GLU B CA 1
ATOM 8858 C C . GLU B 1 123 ? -14.672 -17.891 2.514 1 96.38 123 GLU B C 1
ATOM 8860 O O . GLU B 1 123 ? -13.562 -17.594 2.078 1 96.38 123 GLU B O 1
ATOM 8865 N N . GLY B 1 124 ? -15.805 -17.766 1.811 1 95.94 124 GLY B N 1
ATOM 8866 C CA . GLY B 1 124 ? -15.664 -17.172 0.49 1 95.94 124 GLY B CA 1
ATOM 8867 C C . GLY B 1 124 ? -16.984 -17.078 -0.267 1 95.94 124 GLY B C 1
ATOM 8868 O O . GLY B 1 124 ? -17.766 -18.031 -0.284 1 95.94 124 GLY B O 1
ATOM 8869 N N . VAL B 1 125 ? -17.266 -15.953 -0.84 1 98 125 VAL B N 1
ATOM 8870 C CA . VAL B 1 125 ? -18.391 -15.695 -1.743 1 98 125 VAL B CA 1
ATOM 8871 C C . VAL B 1 125 ? -17.875 -15.047 -3.027 1 98 125 VAL B C 1
ATOM 8873 O O . VAL B 1 125 ? -17 -14.18 -2.984 1 98 125 VAL B O 1
ATOM 8876 N N . ASN B 1 126 ? -18.359 -15.562 -4.152 1 97.94 126 ASN B N 1
ATOM 8877 C CA . ASN B 1 126 ? -17.969 -15 -5.441 1 97.94 126 ASN B CA 1
ATOM 8878 C C . ASN B 1 126 ? -19.141 -14.359 -6.156 1 97.94 126 ASN B C 1
ATOM 8880 O O . ASN B 1 126 ? -20.125 -15.031 -6.465 1 97.94 126 ASN B O 1
ATOM 8884 N N . ARG B 1 127 ? -19.266 -13.078 -6.465 1 93.56 127 ARG B N 1
ATOM 8885 C CA . ARG B 1 127 ? -18.156 -12.164 -6.215 1 93.56 127 ARG B CA 1
ATOM 8886 C C . ARG B 1 127 ? -18.375 -11.375 -4.926 1 93.56 127 ARG B C 1
ATOM 8888 O O . ARG B 1 127 ? -17.438 -11.148 -4.164 1 93.56 127 ARG B O 1
ATOM 8895 N N . LYS B 1 128 ? -19.641 -10.945 -4.668 1 95.88 128 LYS B N 1
ATOM 8896 C CA . LYS B 1 128 ? -20.031 -10.219 -3.467 1 95.88 128 LYS B CA 1
ATOM 8897 C C . LYS B 1 128 ? -21.25 -10.852 -2.807 1 95.88 128 LYS B C 1
ATOM 8899 O O . LYS B 1 128 ? -22.109 -11.406 -3.488 1 95.88 128 LYS B O 1
ATOM 8904 N N . GLY B 1 129 ? -21.25 -10.812 -1.468 1 97.12 129 GLY B N 1
ATOM 8905 C CA . GLY B 1 129 ? -22.375 -11.367 -0.743 1 97.12 129 GLY B CA 1
ATOM 8906 C C . GLY B 1 129 ? -22.906 -10.453 0.344 1 97.12 129 GLY B C 1
ATOM 8907 O O . GLY B 1 129 ? -22.156 -10.039 1.23 1 97.12 129 GLY B O 1
ATOM 8908 N N . GLU B 1 130 ? -24.125 -10.039 0.309 1 95.5 130 GLU B N 1
ATOM 8909 C CA . GLU B 1 130 ? -24.797 -9.383 1.419 1 95.5 130 GLU B CA 1
ATOM 8910 C C . GLU B 1 130 ? -25.453 -10.406 2.35 1 95.5 130 GLU B C 1
ATOM 8912 O O . GLU B 1 130 ? -26.266 -11.219 1.914 1 95.5 130 GLU B O 1
ATOM 8917 N N . ILE B 1 131 ? -25.156 -10.312 3.582 1 97.31 131 ILE B N 1
ATOM 8918 C CA . ILE B 1 131 ? -25.547 -11.359 4.52 1 97.31 131 ILE B CA 1
ATOM 8919 C C . ILE B 1 131 ? -26.688 -10.859 5.406 1 97.31 131 ILE B C 1
ATOM 8921 O O . ILE B 1 131 ? -26.562 -9.805 6.039 1 97.31 131 ILE B O 1
ATOM 8925 N N . PHE B 1 132 ? -27.75 -11.633 5.465 1 95.12 132 PHE B N 1
ATOM 8926 C CA . PHE B 1 132 ? -28.891 -11.359 6.324 1 95.12 132 PHE B CA 1
ATOM 8927 C C . PHE B 1 132 ? -29.172 -12.539 7.246 1 95.12 132 PHE B C 1
ATOM 8929 O O . PHE B 1 132 ? -29.141 -13.695 6.812 1 95.12 132 PHE B O 1
ATOM 8936 N N . PHE B 1 133 ? -29.391 -12.305 8.477 1 96.19 133 PHE B N 1
ATOM 8937 C CA . PHE B 1 133 ? -29.703 -13.32 9.469 1 96.19 133 PHE B CA 1
ATOM 8938 C C . PHE B 1 133 ? -30.953 -12.953 10.258 1 96.19 133 PHE B C 1
ATOM 8940 O O . PHE B 1 133 ? -30.984 -11.945 10.969 1 96.19 133 PHE B O 1
ATOM 8947 N N . ASN B 1 134 ? -32.031 -13.766 10.094 1 93.69 134 ASN B N 1
ATOM 8948 C CA . ASN B 1 134 ? -33.312 -13.523 10.727 1 93.69 134 ASN B CA 1
ATOM 8949 C C . ASN B 1 134 ? -33.781 -12.094 10.484 1 93.69 134 ASN B C 1
ATOM 8951 O O . ASN B 1 134 ? -34.219 -11.406 11.414 1 93.69 134 ASN B O 1
ATOM 8955 N N . GLY B 1 135 ? -33.5 -11.672 9.344 1 88.81 135 GLY B N 1
ATOM 8956 C CA . GLY B 1 135 ? -34.031 -10.383 8.914 1 88.81 135 GLY B CA 1
ATOM 8957 C C . GLY B 1 135 ? -33.062 -9.234 9.148 1 88.81 135 GLY B C 1
ATOM 8958 O O . GLY B 1 135 ? -33.219 -8.141 8.617 1 88.81 135 GLY B O 1
ATOM 8959 N N . THR B 1 136 ? -32 -9.438 9.883 1 88.69 136 THR B N 1
ATOM 8960 C CA . THR B 1 136 ? -31.031 -8.406 10.188 1 88.69 136 THR B CA 1
ATOM 8961 C C . THR B 1 136 ? -29.859 -8.477 9.203 1 88.69 136 THR B C 1
ATOM 8963 O O . THR B 1 136 ? -29.281 -9.547 8.984 1 88.69 136 THR B O 1
ATOM 8966 N N . ARG B 1 137 ? -29.469 -7.305 8.547 1 90.06 137 ARG B N 1
ATOM 8967 C CA . ARG B 1 137 ? -28.281 -7.262 7.691 1 90.06 137 ARG B CA 1
ATOM 8968 C C . ARG B 1 137 ? -27 -7.309 8.523 1 90.06 137 ARG B C 1
ATOM 8970 O O . ARG B 1 137 ? -26.781 -6.457 9.391 1 90.06 137 ARG B O 1
ATOM 8977 N N . LEU B 1 138 ? -26.219 -8.266 8.32 1 93.44 138 LEU B N 1
ATOM 8978 C CA . LEU B 1 138 ? -24.984 -8.43 9.078 1 93.44 138 LEU B CA 1
ATOM 8979 C C . LEU B 1 138 ? -23.828 -7.664 8.414 1 93.44 138 LEU B C 1
ATOM 8981 O O . LEU B 1 138 ? -22.938 -7.164 9.102 1 93.44 138 LEU B O 1
ATOM 8985 N N . GLY B 1 139 ? -23.828 -7.668 7.051 1 91.5 139 GLY B N 1
ATOM 8986 C CA . GLY B 1 139 ? -22.734 -6.996 6.363 1 91.5 139 GLY B CA 1
ATOM 8987 C C . GLY B 1 139 ? -22.562 -7.449 4.926 1 91.5 139 GLY B C 1
ATOM 8988 O O . GLY B 1 139 ? -23.469 -8.078 4.359 1 91.5 139 GLY B O 1
ATOM 8989 N N . LEU B 1 140 ? -21.484 -6.902 4.285 1 92.81 140 LEU B N 1
ATOM 8990 C CA . LEU B 1 140 ? -21.125 -7.188 2.9 1 92.81 140 LEU B CA 1
ATOM 8991 C C . LEU B 1 140 ? -19.766 -7.863 2.812 1 92.81 140 LEU B C 1
ATOM 8993 O O . LEU B 1 140 ? -18.797 -7.406 3.432 1 92.81 140 LEU B O 1
ATOM 8997 N N . LEU B 1 141 ? -19.734 -8.984 2.207 1 96.06 141 LEU B N 1
ATOM 8998 C CA . LEU B 1 141 ? -18.469 -9.617 1.822 1 96.06 141 LEU B CA 1
ATOM 8999 C C . LEU B 1 141 ? -18.141 -9.32 0.365 1 96.06 141 LEU B C 1
ATOM 9001 O O . LEU B 1 141 ? -18.953 -9.555 -0.526 1 96.06 141 LEU B O 1
ATOM 9005 N N . ASP B 1 142 ? -16.922 -8.773 0.098 1 94.75 142 ASP B N 1
ATOM 9006 C CA . ASP B 1 142 ? -16.562 -8.328 -1.243 1 94.75 142 ASP B CA 1
ATOM 9007 C C . ASP B 1 142 ? -15.336 -9.062 -1.757 1 94.75 142 ASP B C 1
ATOM 9009 O O . ASP B 1 142 ? -14.242 -8.492 -1.818 1 94.75 142 ASP B O 1
ATOM 9013 N N . GLY B 1 143 ? -15.469 -10.305 -2.197 1 93.19 143 GLY B N 1
ATOM 9014 C CA . GLY B 1 143 ? -14.406 -11.117 -2.77 1 93.19 143 GLY B CA 1
ATOM 9015 C C . GLY B 1 143 ? -14.406 -12.539 -2.25 1 93.19 143 GLY B C 1
ATOM 9016 O O . GLY B 1 143 ? -14.867 -12.805 -1.138 1 93.19 143 GLY B O 1
ATOM 9017 N N . PHE B 1 144 ? -13.766 -13.438 -3.033 1 95.44 144 PHE B N 1
ATOM 9018 C CA . PHE B 1 144 ? -13.852 -14.867 -2.727 1 95.44 144 PHE B CA 1
ATOM 9019 C C . PHE B 1 144 ? -12.82 -15.25 -1.672 1 95.44 144 PHE B C 1
ATOM 9021 O O . PHE B 1 144 ? -12.859 -16.359 -1.14 1 95.44 144 PHE B O 1
ATOM 9028 N N . MET B 1 145 ? -11.938 -14.266 -1.267 1 96.44 145 MET B N 1
ATOM 9029 C CA . MET B 1 145 ? -11.008 -14.516 -0.17 1 96.44 145 MET B CA 1
ATOM 9030 C C . MET B 1 145 ? -11.438 -13.773 1.09 1 96.44 145 MET B C 1
ATOM 9032 O O . MET B 1 145 ? -10.852 -13.961 2.156 1 96.44 145 MET B O 1
ATOM 9036 N N . HIS B 1 146 ? -12.445 -12.914 0.955 1 95.69 146 HIS B N 1
ATOM 9037 C CA . HIS B 1 146 ? -12.906 -12.102 2.074 1 95.69 146 HIS B CA 1
ATOM 9038 C C . HIS B 1 146 ? -13.672 -12.945 3.088 1 95.69 146 HIS B C 1
ATOM 9040 O O . HIS B 1 146 ? -14.844 -13.266 2.877 1 95.69 146 HIS B O 1
ATOM 9046 N N . ARG B 1 147 ? -13.172 -13.266 4.293 1 95.5 147 ARG B N 1
ATOM 9047 C CA . ARG B 1 147 ? -13.82 -14.055 5.34 1 95.5 147 ARG B CA 1
ATOM 9048 C C . ARG B 1 147 ? -14.875 -13.234 6.07 1 95.5 147 ARG B C 1
ATOM 9050 O O . ARG B 1 147 ? -14.672 -12.055 6.344 1 95.5 147 ARG B O 1
ATOM 9057 N N . GLY B 1 148 ? -15.938 -13.828 6.309 1 96.62 148 GLY B N 1
ATOM 9058 C CA . GLY B 1 148 ? -16.953 -13.242 7.176 1 96.62 148 GLY B CA 1
ATOM 9059 C C . GLY B 1 148 ? -16.969 -13.844 8.57 1 96.62 148 GLY B C 1
ATOM 9060 O O . GLY B 1 148 ? -16.797 -15.047 8.727 1 96.62 148 GLY B O 1
ATOM 9061 N N . ASN B 1 149 ? -17.016 -13.062 9.562 1 96.25 149 ASN B N 1
ATOM 9062 C CA . ASN B 1 149 ? -17.156 -13.438 10.969 1 96.25 149 ASN B CA 1
ATOM 9063 C C . ASN B 1 149 ? -18.156 -12.547 11.688 1 96.25 149 ASN B C 1
ATOM 9065 O O . ASN B 1 149 ? -17.797 -11.492 12.211 1 96.25 149 ASN B O 1
ATOM 9069 N N . PHE B 1 150 ? -19.391 -13 11.828 1 96.94 150 PHE B N 1
ATOM 9070 C CA . PHE B 1 150 ? -20.484 -12.172 12.328 1 96.94 150 PHE B CA 1
ATOM 9071 C C . PHE B 1 150 ? -21 -12.703 13.656 1 96.94 150 PHE B C 1
ATOM 9073 O O . PHE B 1 150 ? -21.344 -13.883 13.773 1 96.94 150 PHE B O 1
ATOM 9080 N N . ASP B 1 151 ? -21.094 -11.906 14.688 1 96.12 151 ASP B N 1
ATOM 9081 C CA . ASP B 1 151 ? -21.703 -12.266 15.969 1 96.12 151 ASP B CA 1
ATOM 9082 C C . ASP B 1 151 ? -23.219 -12.359 15.867 1 96.12 151 ASP B C 1
ATOM 9084 O O . ASP B 1 151 ? -23.891 -11.344 15.688 1 96.12 151 ASP B O 1
ATOM 9088 N N . ILE B 1 152 ? -23.734 -13.531 15.953 1 96.62 152 ILE B N 1
ATOM 9089 C CA . ILE B 1 152 ? -25.188 -13.68 15.797 1 96.62 152 ILE B CA 1
ATOM 9090 C C . ILE B 1 152 ? -25.797 -14.109 17.125 1 96.62 152 ILE B C 1
ATOM 9092 O O . ILE B 1 152 ? -26.938 -14.562 17.172 1 96.62 152 ILE B O 1
ATOM 9096 N N . THR B 1 153 ? -25.078 -13.984 18.219 1 95.19 153 THR B N 1
ATOM 9097 C CA . THR B 1 153 ? -25.484 -14.461 19.531 1 95.19 153 THR B CA 1
ATOM 9098 C C . THR B 1 153 ? -26.859 -13.938 19.922 1 95.19 153 THR B C 1
ATOM 9100 O O . THR B 1 153 ? -27.766 -14.711 20.25 1 95.19 153 THR B O 1
ATOM 9103 N N . ASP B 1 154 ? -27.047 -12.656 19.828 1 93.12 154 ASP B N 1
ATOM 9104 C CA . ASP B 1 154 ? -28.266 -12.008 20.281 1 93.12 154 ASP B CA 1
ATOM 9105 C C . ASP B 1 154 ? -29.375 -12.102 19.234 1 93.12 154 ASP B C 1
ATOM 9107 O O . ASP B 1 154 ? -30.516 -11.75 19.484 1 93.12 154 ASP B O 1
ATOM 9111 N N . LEU B 1 155 ? -29.016 -12.578 18.047 1 94.38 155 LEU B N 1
ATOM 9112 C CA . LEU B 1 155 ? -29.953 -12.648 16.938 1 94.38 155 LEU B CA 1
ATOM 9113 C C . LEU B 1 155 ? -30.562 -14.047 16.828 1 94.38 155 LEU B C 1
ATOM 9115 O O . LEU B 1 155 ? -31.531 -14.25 16.094 1 94.38 155 LEU B O 1
ATOM 9119 N N . LEU B 1 156 ? -29.984 -14.992 17.531 1 95.25 156 LEU B N 1
ATOM 9120 C CA . LEU B 1 156 ? -30.453 -16.375 17.469 1 95.25 156 LEU B CA 1
ATOM 9121 C C . LEU B 1 156 ? -31.891 -16.469 17.969 1 95.25 156 LEU B C 1
ATOM 9123 O O . LEU B 1 156 ? -32.281 -15.812 18.938 1 95.25 156 LEU B O 1
ATOM 9127 N N . SER B 1 157 ? -32.594 -17.297 17.219 1 92.75 157 SER B N 1
ATOM 9128 C CA . SER B 1 157 ? -34 -17.516 17.594 1 92.75 157 SER B CA 1
ATOM 9129 C C . SER B 1 157 ? -34.062 -18.312 18.906 1 92.75 157 SER B C 1
ATOM 9131 O O . SER B 1 157 ? -33.344 -19.297 19.078 1 92.75 157 SER B O 1
ATOM 9133 N N . LYS B 1 158 ? -34.969 -17.891 19.734 1 83.06 158 LYS B N 1
ATOM 9134 C CA . LYS B 1 158 ? -35.219 -18.578 21 1 83.06 158 LYS B CA 1
ATOM 9135 C C . LYS B 1 158 ? -36.062 -19.844 20.766 1 83.06 158 LYS B C 1
ATOM 9137 O O . LYS B 1 158 ? -35.969 -20.781 21.547 1 83.06 158 LYS B O 1
ATOM 9142 N N . ASN B 1 159 ? -36.906 -19.797 19.672 1 76.44 159 ASN B N 1
ATOM 9143 C CA . ASN B 1 159 ? -37.844 -20.875 19.359 1 76.44 159 ASN B CA 1
ATOM 9144 C C . ASN B 1 159 ? -37.156 -21.953 18.516 1 76.44 159 ASN B C 1
ATOM 9146 O O . ASN B 1 159 ? -37.812 -22.906 18.078 1 76.44 159 ASN B O 1
ATOM 9150 N N . GLY B 1 160 ? -35.969 -21.734 18.062 1 80.25 160 GLY B N 1
ATOM 9151 C CA . GLY B 1 160 ? -35.156 -22.812 17.531 1 80.25 160 GLY B CA 1
ATOM 9152 C C . GLY B 1 160 ? -34.781 -22.609 16.078 1 80.25 160 GLY B C 1
ATOM 9153 O O . GLY B 1 160 ? -33.688 -22.938 15.656 1 80.25 160 GLY B O 1
ATOM 9154 N N . LYS B 1 161 ? -35.719 -22.109 15.094 1 90.88 161 LYS B N 1
ATOM 9155 C CA . LYS B 1 161 ? -35.312 -22.062 13.688 1 90.88 161 LYS B CA 1
ATOM 9156 C C . LYS B 1 161 ? -34.781 -20.672 13.312 1 90.88 161 LYS B C 1
ATOM 9158 O O . LYS B 1 161 ? -35.375 -19.656 13.734 1 90.88 161 LYS B O 1
ATOM 9163 N N . ASN B 1 162 ? -33.688 -20.656 12.602 1 95.69 162 ASN B N 1
ATOM 9164 C CA . ASN B 1 162 ? -33.062 -19.438 12.094 1 95.69 162 ASN B CA 1
ATOM 9165 C C . ASN B 1 162 ? -33.062 -19.406 10.57 1 95.69 162 ASN B C 1
ATOM 9167 O O . ASN B 1 162 ? -32.938 -20.453 9.93 1 95.69 162 ASN B O 1
ATOM 9171 N N . VAL B 1 163 ? -33.156 -18.25 9.992 1 96.38 163 VAL B N 1
ATOM 9172 C CA . VAL B 1 163 ? -33.062 -18.078 8.539 1 96.38 163 VAL B CA 1
ATOM 9173 C C . VAL B 1 163 ? -31.781 -17.344 8.188 1 96.38 163 VAL B C 1
ATOM 9175 O O . VAL B 1 163 ? -31.516 -16.281 8.727 1 96.38 163 VAL B O 1
ATOM 9178 N N . LEU B 1 164 ? -31 -17.891 7.375 1 97.44 164 LEU B N 1
ATOM 9179 C CA . LEU B 1 164 ? -29.828 -17.25 6.77 1 97.44 164 LEU B CA 1
ATOM 9180 C C . LEU B 1 164 ? -30.062 -16.984 5.285 1 97.44 164 LEU B C 1
ATOM 9182 O O . LEU B 1 164 ? -30.344 -17.922 4.527 1 97.44 164 LEU B O 1
ATOM 9186 N N . ALA B 1 165 ? -30.031 -15.75 4.887 1 97.56 165 ALA B N 1
ATOM 9187 C CA . ALA B 1 165 ? -30.172 -15.352 3.486 1 97.56 165 ALA B CA 1
ATOM 9188 C C . ALA B 1 165 ? -28.953 -14.578 3.008 1 97.56 165 ALA B C 1
ATOM 9190 O O . ALA B 1 165 ? -28.406 -13.75 3.744 1 97.56 165 ALA B O 1
ATOM 9191 N N . VAL B 1 166 ? -28.469 -14.859 1.827 1 97.88 166 VAL B N 1
ATOM 9192 C CA . VAL B 1 166 ? -27.297 -14.195 1.237 1 97.88 166 VAL B CA 1
ATOM 9193 C C . VAL B 1 166 ? -27.625 -13.758 -0.189 1 97.88 166 VAL B C 1
ATOM 9195 O O . VAL B 1 166 ? -27.984 -14.586 -1.033 1 97.88 166 VAL B O 1
ATOM 9198 N N . LEU B 1 167 ? -27.609 -12.523 -0.467 1 97.38 167 LEU B N 1
ATOM 9199 C CA . LEU B 1 167 ? -27.688 -12.047 -1.843 1 97.38 167 LEU B CA 1
ATOM 9200 C C . LEU B 1 167 ? -26.312 -12.047 -2.492 1 97.38 167 LEU B C 1
ATOM 9202 O O . LEU B 1 167 ? -25.438 -11.242 -2.123 1 97.38 167 LEU B O 1
ATOM 9206 N N . VAL B 1 168 ? -26.094 -12.898 -3.436 1 98.25 168 VAL B N 1
ATOM 9207 C CA . VAL B 1 168 ? -24.812 -12.984 -4.133 1 98.25 168 VAL B CA 1
ATOM 9208 C C . VAL B 1 168 ? -24.891 -12.211 -5.449 1 98.25 168 VAL B C 1
ATOM 9210 O O . VAL B 1 168 ? -25.781 -12.461 -6.277 1 98.25 168 VAL B O 1
ATOM 9213 N N . HIS B 1 169 ? -23.969 -11.328 -5.598 1 96.69 169 HIS B N 1
ATOM 9214 C CA . HIS B 1 169 ? -23.938 -10.492 -6.789 1 96.69 169 HIS B CA 1
ATOM 9215 C C . HIS B 1 169 ? -23.109 -11.133 -7.895 1 96.69 169 HIS B C 1
ATOM 9217 O O . HIS B 1 169 ? -22.078 -11.75 -7.625 1 96.69 169 HIS B O 1
ATOM 9223 N N . TRP B 1 170 ? -23.594 -10.953 -9.102 1 96.38 170 TRP B N 1
ATOM 9224 C CA . TRP B 1 170 ? -22.906 -11.445 -10.297 1 96.38 170 TRP B CA 1
ATOM 9225 C C . TRP B 1 170 ? -21.562 -10.758 -10.461 1 96.38 170 TRP B C 1
ATOM 9227 O O . TRP B 1 170 ? -21.406 -9.586 -10.125 1 96.38 170 TRP B O 1
ATOM 9237 N N . VAL B 1 171 ? -20.578 -11.461 -10.992 1 95.12 171 VAL B N 1
ATOM 9238 C CA . VAL B 1 171 ? -19.203 -11.008 -11.164 1 95.12 171 VAL B CA 1
ATOM 9239 C C . VAL B 1 171 ? -19.172 -9.812 -12.117 1 95.12 171 VAL B C 1
ATOM 9241 O O . VAL B 1 171 ? -18.406 -8.875 -11.922 1 95.12 171 VAL B O 1
ATOM 9244 N N . GLY B 1 172 ? -19.984 -9.867 -13.156 1 90.31 172 GLY B N 1
ATOM 9245 C CA . GLY B 1 172 ? -20 -8.812 -14.156 1 90.31 172 GLY B CA 1
ATOM 9246 C C . GLY B 1 172 ? -18.969 -9 -15.25 1 90.31 172 GLY B C 1
ATOM 9247 O O . GLY B 1 172 ? -18.203 -9.969 -15.227 1 90.31 172 GLY B O 1
ATOM 9248 N N . THR B 1 173 ? -18.906 -8.195 -16.297 1 89.5 173 THR B N 1
ATOM 9249 C CA . THR B 1 173 ? -17.953 -8.172 -17.391 1 89.5 173 THR B CA 1
ATOM 9250 C C . THR B 1 173 ? -17.453 -6.75 -17.656 1 89.5 173 THR B C 1
ATOM 9252 O O . THR B 1 173 ? -18.156 -5.781 -17.359 1 89.5 173 THR B O 1
ATOM 9255 N N . PRO B 1 174 ? -16.219 -6.59 -18.297 1 90.5 174 PRO B N 1
ATOM 9256 C CA . PRO B 1 174 ? -15.258 -7.66 -18.547 1 90.5 174 PRO B CA 1
ATOM 9257 C C . PRO B 1 174 ? -14.664 -8.234 -17.266 1 90.5 174 PRO B C 1
ATOM 9259 O O . PRO B 1 174 ? -14.586 -7.543 -16.25 1 90.5 174 PRO B O 1
ATOM 9262 N N . VAL B 1 175 ? -14.148 -9.438 -17.281 1 93.38 175 VAL B N 1
ATOM 9263 C CA . VAL B 1 175 ? -13.688 -10.133 -16.078 1 93.38 175 VAL B CA 1
ATOM 9264 C C . VAL B 1 175 ? -12.18 -9.93 -15.922 1 93.38 175 VAL B C 1
ATOM 9266 O O . VAL B 1 175 ? -11.703 -9.547 -14.852 1 93.38 175 VAL B O 1
ATOM 9269 N N . PRO B 1 176 ? -11.344 -10.047 -16.984 1 91.94 176 PRO B N 1
ATOM 9270 C CA . PRO B 1 176 ? -9.898 -10.047 -16.75 1 91.94 176 PRO B CA 1
ATOM 9271 C C . PRO B 1 176 ? -9.398 -8.766 -16.094 1 91.94 176 PRO B C 1
ATOM 9273 O O . PRO B 1 176 ? -9.531 -7.68 -16.656 1 91.94 176 PRO B O 1
ATOM 9276 N N . ASN B 1 177 ? -8.93 -8.891 -14.914 1 93.62 177 ASN B N 1
ATOM 9277 C CA . ASN B 1 177 ? -8.383 -7.883 -14.016 1 93.62 177 ASN B CA 1
ATOM 9278 C C . ASN B 1 177 ? -9.477 -6.957 -13.484 1 93.62 177 ASN B C 1
ATOM 9280 O O . ASN B 1 177 ? -9.523 -6.668 -12.289 1 93.62 177 ASN B O 1
ATOM 9284 N N . TYR B 1 178 ? -10.453 -6.555 -14.289 1 93.06 178 TYR B N 1
ATOM 9285 C CA . TYR B 1 178 ? -11.469 -5.586 -13.898 1 93.06 178 TYR B CA 1
ATOM 9286 C C . TYR B 1 178 ? -12.297 -6.105 -12.727 1 93.06 178 TYR B C 1
ATOM 9288 O O . TYR B 1 178 ? -12.492 -5.398 -11.734 1 93.06 178 TYR B O 1
ATOM 9296 N N . ALA B 1 179 ? -12.75 -7.34 -12.805 1 94.31 179 ALA B N 1
ATOM 9297 C CA . ALA B 1 179 ? -13.641 -7.895 -11.797 1 94.31 179 ALA B CA 1
ATOM 9298 C C . ALA B 1 179 ? -12.852 -8.555 -10.664 1 94.31 179 ALA B C 1
ATOM 9300 O O . ALA B 1 179 ? -13.438 -9.047 -9.703 1 94.31 179 ALA B O 1
ATOM 9301 N N . SER B 1 180 ? -11.508 -8.602 -10.766 1 95.56 180 SER B N 1
ATOM 9302 C CA . SER B 1 180 ? -10.68 -9.188 -9.719 1 95.56 180 SER B CA 1
ATOM 9303 C C . SER B 1 180 ? -10.891 -8.469 -8.383 1 95.56 180 SER B C 1
ATOM 930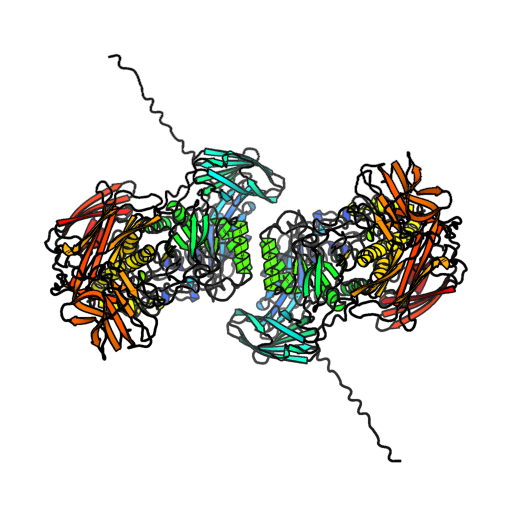5 O O . SER B 1 180 ? -11.125 -7.262 -8.359 1 95.56 180 SER B O 1
ATOM 9307 N N . PRO B 1 181 ? -10.805 -9.273 -7.348 1 95.81 181 PRO B N 1
ATOM 9308 C CA . PRO B 1 181 ? -10.43 -10.688 -7.242 1 95.81 181 PRO B CA 1
ATOM 9309 C C . PRO B 1 181 ? -11.594 -11.633 -7.547 1 95.81 181 PRO B C 1
ATOM 9311 O O . PRO B 1 181 ? -12.688 -11.461 -7 1 95.81 181 PRO B O 1
ATOM 9314 N N . THR B 1 182 ? -11.445 -12.5 -8.383 1 96.81 182 THR B N 1
ATOM 9315 C CA . THR B 1 182 ? -12.391 -13.547 -8.766 1 96.81 182 THR B CA 1
ATOM 9316 C C . THR B 1 182 ? -11.672 -14.656 -9.523 1 96.81 182 THR B C 1
ATOM 9318 O O . THR B 1 182 ? -10.453 -14.641 -9.656 1 96.81 182 THR B O 1
ATOM 9321 N N . TYR B 1 183 ? -12.438 -15.727 -9.922 1 97.31 183 TYR B N 1
ATOM 9322 C CA . TYR B 1 183 ? -11.914 -16.781 -10.781 1 97.31 183 TYR B CA 1
ATOM 9323 C C . TYR B 1 183 ? -11.852 -16.312 -12.234 1 97.31 183 TYR B C 1
ATOM 9325 O O . TYR B 1 183 ? -12.75 -16.625 -13.023 1 97.31 183 TYR B O 1
ATOM 9333 N N . MET B 1 184 ? -10.836 -15.711 -12.602 1 96.19 184 MET B N 1
ATOM 9334 C CA . MET B 1 184 ? -10.758 -14.93 -13.836 1 96.19 184 MET B CA 1
ATOM 9335 C C . MET B 1 184 ? -11.008 -15.812 -15.055 1 96.19 184 MET B C 1
ATOM 9337 O O . MET B 1 184 ? -11.641 -15.383 -16.016 1 96.19 184 MET B O 1
ATOM 9341 N N . SER B 1 185 ? -10.562 -17.047 -15.039 1 96.38 185 SER B N 1
ATOM 9342 C CA . SER B 1 185 ? -10.617 -17.906 -16.219 1 96.38 185 SER B CA 1
ATOM 9343 C C . SER B 1 185 ? -12.039 -18.375 -16.5 1 96.38 185 SER B C 1
ATOM 9345 O O . SER B 1 185 ? -12.328 -18.906 -17.578 1 96.38 185 SER B O 1
ATOM 9347 N N . CYS B 1 186 ? -12.961 -18.062 -15.633 1 96.31 186 CYS B N 1
ATOM 9348 C CA . CYS B 1 186 ? -14.336 -18.516 -15.797 1 96.31 186 CYS B CA 1
ATOM 9349 C C . CYS B 1 186 ? -15 -17.812 -16.984 1 96.31 186 CYS B C 1
ATOM 9351 O O . CYS B 1 186 ? -16.031 -18.25 -17.469 1 96.31 186 CYS B O 1
ATOM 9353 N N . ALA B 1 187 ? -14.414 -16.75 -17.438 1 95.81 187 ALA B N 1
ATOM 9354 C CA . ALA B 1 187 ? -14.922 -16.031 -18.594 1 95.81 187 ALA B CA 1
ATOM 9355 C C . ALA B 1 187 ? -14.445 -16.672 -19.891 1 95.81 187 ALA B C 1
ATOM 9357 O O . ALA B 1 187 ? -14.758 -16.188 -20.984 1 95.81 187 ALA B O 1
ATOM 9358 N N . GLY B 1 188 ? -13.773 -17.781 -19.766 1 95.06 188 GLY B N 1
ATOM 9359 C CA . GLY B 1 188 ? -13.203 -18.469 -20.922 1 95.06 188 GLY B CA 1
ATOM 9360 C C . GLY B 1 188 ? -11.711 -18.25 -21.078 1 95.06 188 GLY B C 1
ATOM 9361 O O . GLY B 1 188 ? -11.211 -17.172 -20.781 1 95.06 188 GLY B O 1
ATOM 9362 N N . TRP B 1 189 ? -11.055 -19.281 -21.438 1 95.5 189 TRP B N 1
ATOM 9363 C CA . TRP B 1 189 ? -9.633 -19.266 -21.766 1 95.5 189 TRP B CA 1
ATOM 9364 C C . TRP B 1 189 ? -9.336 -20.219 -22.922 1 95.5 189 TRP B C 1
ATOM 9366 O O . TRP B 1 189 ? -10.25 -20.828 -23.484 1 95.5 189 TRP B O 1
ATOM 9376 N N . ASP B 1 190 ? -8.078 -20.375 -23.297 1 95.75 190 ASP B N 1
ATOM 9377 C CA . ASP B 1 190 ? -7.746 -21.25 -24.422 1 95.75 190 ASP B CA 1
ATOM 9378 C C . ASP B 1 190 ? -7.699 -22.719 -23.969 1 95.75 190 ASP B C 1
ATOM 9380 O O . ASP B 1 190 ? -7.137 -23.562 -24.656 1 95.75 190 ASP B O 1
ATOM 9384 N N . TRP B 1 191 ? -8.305 -23 -22.812 1 96.12 191 TRP B N 1
ATOM 9385 C CA . TRP B 1 191 ? -8.312 -24.391 -22.328 1 96.12 191 TRP B CA 1
ATOM 9386 C C . TRP B 1 191 ? -9.617 -24.703 -21.594 1 96.12 191 TRP B C 1
ATOM 9388 O O . TRP B 1 191 ? -9.828 -25.844 -21.172 1 96.12 191 TRP B O 1
ATOM 9398 N N . MET B 1 192 ? -10.508 -23.734 -21.375 1 96.75 192 MET B N 1
ATOM 9399 C CA . MET B 1 192 ? -11.828 -23.953 -20.797 1 96.75 192 MET B CA 1
ATOM 9400 C C . MET B 1 192 ? -12.836 -22.969 -21.375 1 96.75 192 MET B C 1
ATOM 9402 O O . MET B 1 192 ? -12.469 -21.875 -21.812 1 96.75 192 MET B O 1
ATOM 9406 N N . PRO B 1 193 ? -14.125 -23.344 -21.422 1 97.12 193 PRO B N 1
ATOM 9407 C CA . PRO B 1 193 ? -15.156 -22.453 -21.938 1 97.12 193 PRO B CA 1
ATOM 9408 C C . PRO B 1 193 ? -15.672 -21.469 -20.891 1 97.12 193 PRO B C 1
ATOM 9410 O O . PRO B 1 193 ? -15.297 -21.562 -19.719 1 97.12 193 PRO B O 1
ATOM 9413 N N . TYR B 1 194 ? -16.453 -20.5 -21.375 1 97.25 194 TYR B N 1
ATOM 9414 C CA . TYR B 1 194 ? -17.219 -19.641 -20.469 1 97.25 194 TYR B CA 1
ATOM 9415 C C . TYR B 1 194 ? -18.125 -20.453 -19.562 1 97.25 194 TYR B C 1
ATOM 9417 O O . TYR B 1 194 ? -18.797 -21.391 -20.016 1 97.25 194 TYR B O 1
ATOM 9425 N N . VAL B 1 195 ? -18.094 -20.203 -18.312 1 98.12 195 VAL B N 1
ATOM 9426 C CA . VAL B 1 195 ? -18.969 -20.875 -17.359 1 98.12 195 VAL B CA 1
ATOM 9427 C C . VAL B 1 195 ? -20.188 -19.984 -17.094 1 98.12 195 VAL B C 1
ATOM 9429 O O . VAL B 1 195 ? -20.062 -18.891 -16.547 1 98.12 195 VAL B O 1
ATOM 9432 N N . PRO B 1 196 ? -21.375 -20.469 -17.469 1 97.69 196 PRO B N 1
ATOM 9433 C CA . PRO B 1 196 ? -22.562 -19.641 -17.219 1 97.69 196 PRO B CA 1
ATOM 9434 C C . PRO B 1 196 ? -22.656 -19.188 -15.758 1 97.69 196 PRO B C 1
ATOM 9436 O O . PRO B 1 196 ? -22.469 -19.984 -14.836 1 97.69 196 PRO B O 1
ATOM 9439 N N . GLY B 1 197 ? -22.891 -17.875 -15.586 1 97.69 197 GLY B N 1
ATOM 9440 C CA . GLY B 1 197 ? -22.953 -17.297 -14.25 1 97.69 197 GLY B CA 1
ATOM 9441 C C . GLY B 1 197 ? -21.609 -16.891 -13.719 1 97.69 197 GLY B C 1
ATOM 9442 O O . GLY B 1 197 ? -21.516 -16.203 -12.688 1 97.69 197 GLY B O 1
ATOM 9443 N N . LEU B 1 198 ? -20.531 -17.281 -14.383 1 98.19 198 LEU B N 1
ATOM 9444 C CA . LEU B 1 198 ? -19.172 -16.875 -14.062 1 98.19 198 LEU B CA 1
ATOM 9445 C C . LEU B 1 198 ? -18.797 -17.281 -12.633 1 98.19 198 LEU B C 1
ATOM 9447 O O . LEU B 1 198 ? -18.219 -16.484 -11.891 1 98.19 198 LEU B O 1
ATOM 9451 N N . LEU B 1 199 ? -19.312 -18.438 -12.242 1 98.19 199 LEU B N 1
ATOM 9452 C CA . LEU B 1 199 ? -19.016 -19.078 -10.969 1 98.19 199 LEU B CA 1
ATOM 9453 C C . LEU B 1 199 ? -19.547 -18.25 -9.805 1 98.19 199 LEU B C 1
ATOM 9455 O O . LEU B 1 199 ? -18.938 -18.203 -8.734 1 98.19 199 LEU B O 1
ATOM 9459 N N . THR B 1 200 ? -20.625 -17.547 -9.984 1 98 200 THR B N 1
ATOM 9460 C CA . THR B 1 200 ? -21.344 -16.859 -8.922 1 98 200 THR B CA 1
ATOM 9461 C C . THR B 1 200 ? -21.875 -17.859 -7.898 1 98 200 THR B C 1
ATOM 9463 O O . THR B 1 200 ? -22.516 -18.844 -8.258 1 98 200 THR B O 1
ATOM 9466 N N . GLY B 1 201 ? -21.594 -17.578 -6.609 1 98.44 201 GLY B N 1
ATOM 9467 C CA . GLY B 1 201 ? -22.125 -18.438 -5.566 1 98.44 201 GLY B CA 1
ATOM 9468 C C . GLY B 1 201 ? -21.359 -18.328 -4.258 1 98.44 201 GLY B C 1
ATOM 9469 O O . GLY B 1 201 ? -20.484 -17.469 -4.113 1 98.44 201 GLY B O 1
ATOM 9470 N N . ILE B 1 202 ? -21.781 -19.062 -3.254 1 98.38 202 ILE B N 1
ATOM 9471 C CA . ILE B 1 202 ? -21.016 -19.297 -2.033 1 98.38 202 ILE B CA 1
ATOM 9472 C C . ILE B 1 202 ? -19.984 -20.391 -2.266 1 98.38 202 ILE B C 1
ATOM 9474 O O . ILE B 1 202 ? -20.312 -21.578 -2.178 1 98.38 202 ILE B O 1
ATOM 9478 N N . THR B 1 203 ? -18.797 -19.984 -2.523 1 98 203 THR B N 1
ATOM 9479 C CA . THR B 1 203 ? -17.828 -20.875 -3.172 1 98 203 THR B CA 1
ATOM 9480 C C . THR B 1 203 ? -16.938 -21.547 -2.139 1 98 203 THR B C 1
ATOM 9482 O O . THR B 1 203 ? -16.062 -22.344 -2.49 1 98 203 THR B O 1
ATOM 9485 N N . ASP B 1 204 ? -17.125 -21.219 -0.881 1 97.12 204 ASP B N 1
ATOM 9486 C CA . ASP B 1 204 ? -16.344 -21.844 0.188 1 97.12 204 ASP B CA 1
ATOM 9487 C C . ASP B 1 204 ? -17.203 -22.094 1.42 1 97.12 204 ASP B C 1
ATOM 9489 O O . ASP B 1 204 ? -18.422 -21.922 1.382 1 97.12 204 ASP B O 1
ATOM 9493 N N . ASP B 1 205 ? -16.703 -22.484 2.49 1 96.56 205 ASP B N 1
ATOM 9494 C CA . ASP B 1 205 ? -17.422 -23.047 3.635 1 96.56 205 ASP B CA 1
ATOM 9495 C C . ASP B 1 205 ? -18.234 -21.984 4.355 1 96.56 205 ASP B C 1
ATOM 9497 O O . ASP B 1 205 ? -17.859 -20.812 4.383 1 96.56 205 ASP B O 1
ATOM 9501 N N . VAL B 1 206 ? -19.344 -22.391 4.902 1 97.81 206 VAL B N 1
ATOM 9502 C CA . VAL B 1 206 ? -20.172 -21.656 5.855 1 97.81 206 VAL B CA 1
ATOM 9503 C C . VAL B 1 206 ? -20.344 -22.469 7.129 1 97.81 206 VAL B C 1
ATOM 9505 O O . VAL B 1 206 ? -20.641 -23.672 7.07 1 97.81 206 VAL B O 1
ATOM 9508 N N . TYR B 1 207 ? -20.125 -21.875 8.297 1 97.38 207 TYR B N 1
ATOM 9509 C CA . TYR B 1 207 ? -20.203 -22.656 9.523 1 97.38 207 TYR B CA 1
ATOM 9510 C C . TYR B 1 207 ? -20.391 -21.75 10.734 1 97.38 207 TYR B C 1
ATOM 9512 O O . TYR B 1 207 ? -20.25 -20.531 10.633 1 97.38 207 TYR B O 1
ATOM 9520 N N . LEU B 1 208 ? -20.75 -22.312 11.828 1 96.88 208 LEU B N 1
ATOM 9521 C CA . LEU B 1 208 ? -20.844 -21.625 13.109 1 96.88 208 LEU B CA 1
ATOM 9522 C C . LEU B 1 208 ? -19.672 -22.031 14.016 1 96.88 208 LEU B C 1
ATOM 9524 O O . LEU B 1 208 ? -19.203 -23.156 13.969 1 96.88 208 LEU B O 1
ATOM 9528 N N . THR B 1 209 ? -19.234 -21.094 14.766 1 96.62 209 THR B N 1
ATOM 9529 C CA . THR B 1 209 ? -18.281 -21.344 15.836 1 96.62 209 THR B CA 1
ATOM 9530 C C . THR B 1 209 ? -18.75 -20.703 17.141 1 96.62 209 THR B C 1
ATOM 9532 O O . THR B 1 209 ? -19.656 -19.875 17.141 1 96.62 209 THR B O 1
ATOM 9535 N N . LYS B 1 210 ? -18.188 -21.188 18.172 1 95.88 210 LYS B N 1
ATOM 9536 C CA . LYS B 1 210 ? -18.484 -20.656 19.484 1 95.88 210 LYS B CA 1
ATOM 9537 C C . LYS B 1 210 ? -17.219 -20.297 20.25 1 95.88 210 LYS B C 1
ATOM 9539 O O . LYS B 1 210 ? -16.188 -20.969 20.078 1 95.88 210 LYS B O 1
ATOM 9544 N N . ASN B 1 211 ? -17.219 -19.25 20.969 1 95.75 211 ASN B N 1
ATOM 9545 C CA . ASN B 1 211 ? -16.156 -18.891 21.891 1 95.75 211 ASN B CA 1
ATOM 9546 C C . ASN B 1 211 ? -16.688 -18.125 23.094 1 95.75 211 ASN B C 1
ATOM 9548 O O . ASN B 1 211 ? -17.875 -17.797 23.141 1 95.75 211 ASN B O 1
ATOM 9552 N N . GLY B 1 212 ? -15.844 -18.016 24.094 1 95.62 212 GLY B N 1
ATOM 9553 C CA . GLY B 1 212 ? -16.203 -17.234 25.266 1 95.62 212 GLY B CA 1
ATOM 9554 C C . GLY B 1 212 ? -16 -15.742 25.078 1 95.62 212 GLY B C 1
ATOM 9555 O O . GLY B 1 212 ? -16.266 -15.211 24 1 95.62 212 GLY B O 1
ATOM 9556 N N . GLU B 1 213 ? -15.562 -15.062 26.125 1 94.81 213 GLU B N 1
ATOM 9557 C CA . GLU B 1 213 ? -15.469 -13.602 26.172 1 94.81 213 GLU B CA 1
ATOM 9558 C C . GLU B 1 213 ? -14.344 -13.094 25.281 1 94.81 213 GLU B C 1
ATOM 9560 O O . GLU B 1 213 ? -14.398 -11.961 24.797 1 94.81 213 GLU B O 1
ATOM 9565 N N . VAL B 1 214 ? -13.336 -13.938 25.109 1 97.38 214 VAL B N 1
ATOM 9566 C CA . VAL B 1 214 ? -12.172 -13.539 24.328 1 97.38 214 VAL B CA 1
ATOM 9567 C C . VAL B 1 214 ? -11.906 -14.562 23.234 1 97.38 214 VAL B C 1
ATOM 9569 O O . VAL B 1 214 ? -12.008 -15.773 23.469 1 97.38 214 VAL B O 1
ATOM 9572 N N . SER B 1 215 ? -11.648 -14.094 22.062 1 97.19 215 SER B N 1
ATOM 9573 C CA . SER B 1 215 ? -11.328 -14.992 20.953 1 97.19 215 SER B CA 1
ATOM 9574 C C . SER B 1 215 ? -9.867 -14.859 20.531 1 97.19 215 SER B C 1
ATOM 9576 O O . SER B 1 215 ? -9.273 -13.797 20.688 1 97.19 215 SER B O 1
ATOM 9578 N N . ILE B 1 216 ? -9.289 -15.914 20.047 1 97.5 216 ILE B N 1
ATOM 9579 C CA . ILE B 1 216 ? -7.988 -15.938 19.391 1 97.5 216 ILE B CA 1
ATOM 9580 C C . ILE B 1 216 ? -8.164 -15.664 17.891 1 97.5 216 ILE B C 1
ATOM 9582 O O . ILE B 1 216 ? -8.992 -16.297 17.234 1 97.5 216 ILE B O 1
ATOM 9586 N N . VAL B 1 217 ? -7.383 -14.703 17.406 1 96.5 217 VAL B N 1
ATOM 9587 C CA . VAL B 1 217 ? -7.543 -14.305 16.016 1 96.5 217 VAL B CA 1
ATOM 9588 C C . VAL B 1 217 ? -6.215 -14.469 15.281 1 96.5 217 VAL B C 1
ATOM 9590 O O . VAL B 1 217 ? -5.184 -13.961 15.727 1 96.5 217 VAL B O 1
ATOM 9593 N N . ASP B 1 218 ? -6.148 -15.203 14.172 1 96.69 218 ASP B N 1
ATOM 9594 C CA . ASP B 1 218 ? -5.109 -15.336 13.156 1 96.69 218 ASP B CA 1
ATOM 9595 C C . ASP B 1 218 ? -3.766 -15.688 13.789 1 96.69 218 ASP B C 1
ATOM 9597 O O . ASP B 1 218 ? -2.76 -15.023 13.531 1 96.69 218 ASP B O 1
ATOM 9601 N N . PRO B 1 219 ? -3.732 -16.719 14.57 1 98.19 219 PRO B N 1
ATOM 9602 C CA . PRO B 1 219 ? -2.412 -17.141 15.055 1 98.19 219 PRO B CA 1
ATOM 9603 C C . PRO B 1 219 ? -1.449 -17.469 13.914 1 98.19 219 PRO B C 1
ATOM 9605 O O . PRO B 1 219 ? -1.858 -18.047 12.906 1 98.19 219 PRO B O 1
ATOM 9608 N N . TRP B 1 220 ? -0.166 -17.031 14.023 1 98.31 220 TRP B N 1
ATOM 9609 C CA . TRP B 1 220 ? 0.864 -17.109 12.992 1 98.31 220 TRP B CA 1
ATOM 9610 C C . TRP B 1 220 ? 2.184 -17.609 13.578 1 98.31 220 TRP B C 1
ATOM 9612 O O . TRP B 1 220 ? 2.783 -16.938 14.422 1 98.31 220 TRP B O 1
ATOM 9622 N N . ILE B 1 221 ? 2.609 -18.812 13.164 1 98.5 221 ILE B N 1
ATOM 9623 C CA . ILE B 1 221 ? 3.869 -19.375 13.625 1 98.5 221 ILE B CA 1
ATOM 9624 C C . ILE B 1 221 ? 4.934 -19.234 12.547 1 98.5 221 ILE B C 1
ATOM 9626 O O . ILE B 1 221 ? 4.734 -19.672 11.406 1 98.5 221 ILE B O 1
ATOM 9630 N N . ARG B 1 222 ? 6.023 -18.641 12.898 1 98 222 ARG B N 1
ATOM 9631 C CA . ARG B 1 222 ? 7.145 -18.438 11.984 1 98 222 ARG B CA 1
ATOM 9632 C C . ARG B 1 222 ? 8.367 -19.219 12.438 1 98 222 ARG B C 1
ATOM 9634 O O . ARG B 1 222 ? 8.516 -19.531 13.625 1 98 222 ARG B O 1
ATOM 9641 N N . SER B 1 223 ? 9.203 -19.625 11.484 1 98.12 223 SER B N 1
ATOM 9642 C CA . SER B 1 223 ? 10.43 -20.328 11.812 1 98.12 223 SER B CA 1
ATOM 9643 C C . SER B 1 223 ? 11.625 -19.734 11.07 1 98.12 223 SER B C 1
ATOM 9645 O O . SER B 1 223 ? 11.508 -19.328 9.922 1 98.12 223 SER B O 1
ATOM 9647 N N . LYS B 1 224 ? 12.688 -19.656 11.766 1 97.81 224 LYS B N 1
ATOM 9648 C CA . LYS B 1 224 ? 14.023 -19.453 11.195 1 97.81 224 LYS B CA 1
ATOM 9649 C C . LYS B 1 224 ? 14.891 -20.703 11.375 1 97.81 224 LYS B C 1
ATOM 9651 O O . LYS B 1 224 ? 14.812 -21.375 12.406 1 97.81 224 LYS B O 1
ATOM 9656 N N . VAL B 1 225 ? 15.617 -20.953 10.328 1 98.44 225 VAL B N 1
ATOM 9657 C CA . VAL B 1 225 ? 16.484 -22.125 10.352 1 98.44 225 VAL B CA 1
ATOM 9658 C C . VAL B 1 225 ? 17.922 -21.719 10.086 1 98.44 225 VAL B C 1
ATOM 9660 O O . VAL B 1 225 ? 18.453 -21.953 9 1 98.44 225 VAL B O 1
ATOM 9663 N N . PRO B 1 226 ? 18.609 -21.281 11.125 1 96.69 226 PRO B N 1
ATOM 9664 C CA . PRO B 1 226 ? 20 -20.844 10.93 1 96.69 226 PRO B CA 1
ATOM 9665 C C . PRO B 1 226 ? 20.922 -22 10.508 1 96.69 226 PRO B C 1
ATOM 9667 O O . PRO B 1 226 ? 21.938 -21.766 9.844 1 96.69 226 PRO B O 1
ATOM 9670 N N . SER B 1 227 ? 20.562 -23.188 10.945 1 96.75 227 SER B N 1
ATOM 9671 C CA . SER B 1 227 ? 21.203 -24.406 10.516 1 96.75 227 SER B CA 1
ATOM 9672 C C . SER B 1 227 ? 20.234 -25.594 10.531 1 96.75 227 SER B C 1
ATOM 9674 O O . SER B 1 227 ? 19.172 -25.516 11.156 1 96.75 227 SER B O 1
ATOM 9676 N N . LYS B 1 228 ? 20.594 -26.656 9.891 1 95.31 228 LYS B N 1
ATOM 9677 C CA . LYS B 1 228 ? 19.703 -27.812 9.789 1 95.31 228 LYS B CA 1
ATOM 9678 C C . LYS B 1 228 ? 19.469 -28.453 11.156 1 95.31 228 LYS B C 1
ATOM 9680 O O . LYS B 1 228 ? 18.5 -29.203 11.336 1 95.31 228 LYS B O 1
ATOM 9685 N N . ASN B 1 229 ? 20.344 -28.109 12.133 1 97.25 229 ASN B N 1
ATOM 9686 C CA . ASN B 1 229 ? 20.234 -28.719 13.453 1 97.25 229 ASN B CA 1
ATOM 9687 C C . ASN B 1 229 ? 19.594 -27.781 14.469 1 97.25 229 ASN B C 1
ATOM 9689 O O . ASN B 1 229 ? 19.531 -28.094 15.656 1 97.25 229 ASN B O 1
ATOM 9693 N N . LYS B 1 230 ? 19.156 -26.656 13.992 1 97.88 230 LYS B N 1
ATOM 9694 C CA . LYS B 1 230 ? 18.594 -25.672 14.906 1 97.88 230 LYS B CA 1
ATOM 9695 C C . LYS B 1 230 ? 17.5 -24.844 14.219 1 97.88 230 LYS B C 1
ATOM 9697 O O . LYS B 1 230 ? 17.672 -24.422 13.078 1 97.88 230 LYS B O 1
ATOM 9702 N N . ALA B 1 231 ? 16.422 -24.688 14.906 1 98.38 231 ALA B N 1
ATOM 9703 C CA . ALA B 1 231 ? 15.359 -23.797 14.453 1 98.38 231 ALA B CA 1
ATOM 9704 C C . ALA B 1 231 ? 14.867 -22.906 15.586 1 98.38 231 ALA B C 1
ATOM 9706 O O . ALA B 1 231 ? 14.992 -23.25 16.766 1 98.38 231 ALA B O 1
ATOM 9707 N N . VAL B 1 232 ? 14.453 -21.734 15.281 1 98.56 232 VAL B N 1
ATOM 9708 C CA . VAL B 1 232 ? 13.875 -20.781 16.234 1 98.56 232 VAL B CA 1
ATOM 9709 C C . VAL B 1 232 ? 12.453 -20.422 15.812 1 98.56 232 VAL B C 1
ATOM 9711 O O . VAL B 1 232 ? 12.227 -20.016 14.672 1 98.56 232 VAL B O 1
ATOM 9714 N N . LEU B 1 233 ? 11.523 -20.562 16.75 1 98.5 233 LEU B N 1
ATOM 9715 C CA . LEU B 1 233 ? 10.117 -20.297 16.453 1 98.5 233 LEU B CA 1
ATOM 9716 C C . LEU B 1 233 ? 9.688 -18.969 17.062 1 98.5 233 LEU B C 1
ATOM 9718 O O . LEU B 1 233 ? 10.32 -18.469 18 1 98.5 233 LEU B O 1
ATOM 9722 N N . SER B 1 234 ? 8.734 -18.359 16.484 1 98.38 234 SER B N 1
ATOM 9723 C CA . SER B 1 234 ? 7.957 -17.281 17.078 1 98.38 234 SER B CA 1
ATOM 9724 C C . SER B 1 234 ? 6.469 -17.453 16.812 1 98.38 234 SER B C 1
ATOM 9726 O O . SER B 1 234 ? 6.086 -18.078 15.812 1 98.38 234 SER B O 1
ATOM 9728 N N . LEU B 1 235 ? 5.617 -16.984 17.656 1 98.38 235 LEU B N 1
ATOM 9729 C CA . LEU B 1 235 ? 4.164 -17.016 17.547 1 98.38 235 LEU B CA 1
ATOM 9730 C C . LEU B 1 235 ? 3.572 -15.617 17.672 1 98.38 235 LEU B C 1
ATOM 9732 O O . LEU B 1 235 ? 3.832 -14.914 18.656 1 98.38 235 LEU B O 1
ATOM 9736 N N . GLN B 1 236 ? 2.943 -15.188 16.688 1 97.94 236 GLN B N 1
ATOM 9737 C CA . GLN B 1 236 ? 2.135 -13.969 16.75 1 97.94 236 GLN B CA 1
ATOM 9738 C C . GLN B 1 236 ? 0.646 -14.297 16.719 1 97.94 236 GLN B C 1
ATOM 9740 O O . GLN B 1 236 ? 0.218 -15.188 15.969 1 97.94 236 GLN B O 1
ATOM 9745 N N . LEU B 1 237 ? -0.195 -13.648 17.469 1 97.81 237 LEU B N 1
ATOM 9746 C CA . LEU B 1 237 ? -1.645 -13.812 17.453 1 97.81 237 LEU B CA 1
ATOM 9747 C C . LEU B 1 237 ? -2.34 -12.547 17.938 1 97.81 237 LEU B C 1
ATOM 9749 O O . LEU B 1 237 ? -1.694 -11.641 18.469 1 97.81 237 LEU B O 1
ATOM 9753 N N . GLU B 1 238 ? -3.627 -12.477 17.672 1 96.44 238 GLU B N 1
ATOM 9754 C CA . GLU B 1 238 ? -4.445 -11.406 18.25 1 96.44 238 GLU B CA 1
ATOM 9755 C C . GLU B 1 238 ? -5.496 -11.969 19.203 1 96.44 238 GLU B C 1
ATOM 9757 O O . GLU B 1 238 ? -5.945 -13.109 19.031 1 96.44 238 GLU B O 1
ATOM 9762 N N . LEU B 1 239 ? -5.773 -11.219 20.234 1 97.62 239 LEU B N 1
ATOM 9763 C CA . LEU B 1 239 ? -6.922 -11.477 21.094 1 97.62 239 LEU B CA 1
ATOM 9764 C C . LEU B 1 239 ? -7.973 -10.383 20.938 1 97.62 239 LEU B C 1
ATOM 9766 O O . LEU B 1 239 ? -7.637 -9.203 20.844 1 97.62 239 LEU B O 1
ATOM 9770 N N . ARG B 1 240 ? -9.141 -10.758 20.797 1 96.44 240 ARG B N 1
ATOM 9771 C CA . ARG B 1 240 ? -10.258 -9.82 20.734 1 96.44 240 ARG B CA 1
ATOM 9772 C C . ARG B 1 240 ? -11.18 -9.969 21.938 1 96.44 240 ARG B C 1
ATOM 9774 O O . ARG B 1 240 ? -11.719 -11.055 22.188 1 96.44 240 ARG B O 1
ATOM 9781 N N . ASN B 1 241 ? -11.359 -8.945 22.719 1 96.69 241 ASN B N 1
ATOM 9782 C CA . ASN B 1 241 ? -12.258 -8.906 23.875 1 96.69 241 ASN B CA 1
ATOM 9783 C C . ASN B 1 241 ? -13.656 -8.438 23.484 1 96.69 241 ASN B C 1
ATOM 9785 O O . ASN B 1 241 ? -13.836 -7.297 23.062 1 96.69 241 ASN B O 1
ATOM 9789 N N . HIS B 1 242 ? -14.594 -9.273 23.656 1 94.81 242 HIS B N 1
ATOM 9790 C CA . HIS B 1 242 ? -15.961 -8.992 23.219 1 94.81 242 HIS B CA 1
ATOM 9791 C C . HIS B 1 242 ? -16.781 -8.406 24.359 1 94.81 242 HIS B C 1
ATOM 9793 O O . HIS B 1 242 ? -18 -8.25 24.25 1 94.81 242 HIS B O 1
ATOM 9799 N N . THR B 1 243 ? -16.125 -8.086 25.516 1 93.81 243 THR B N 1
ATOM 9800 C CA . THR B 1 243 ? -16.844 -7.586 26.688 1 93.81 243 THR B CA 1
ATOM 9801 C C . THR B 1 243 ? -16.516 -6.117 26.922 1 93.81 243 THR B C 1
ATOM 9803 O O . THR B 1 243 ? -15.672 -5.539 26.234 1 93.81 243 THR B O 1
ATOM 9806 N N . ASP B 1 244 ? -17.188 -5.555 27.875 1 90.06 244 ASP B N 1
ATOM 9807 C CA . ASP B 1 244 ? -17.016 -4.141 28.219 1 90.06 244 ASP B CA 1
ATOM 9808 C C . ASP B 1 244 ? -16.109 -3.965 29.422 1 90.06 244 ASP B C 1
ATOM 9810 O O . ASP B 1 244 ? -16.078 -2.896 30.031 1 90.06 244 ASP B O 1
ATOM 9814 N N . ILE B 1 245 ? -15.414 -4.973 29.75 1 93.56 245 ILE B N 1
ATOM 9815 C CA . ILE B 1 245 ? -14.445 -4.902 30.844 1 93.56 245 ILE B CA 1
ATOM 9816 C C . ILE B 1 245 ? -13.125 -5.508 30.391 1 93.56 245 ILE B C 1
ATOM 9818 O O . ILE B 1 245 ? -13.086 -6.312 29.453 1 93.56 245 ILE B O 1
ATOM 9822 N N . GLU B 1 246 ? -12.078 -5.098 30.984 1 94.94 246 GLU B N 1
ATOM 9823 C CA . GLU B 1 246 ? -10.766 -5.684 30.734 1 94.94 246 GLU B CA 1
ATOM 9824 C C . GLU B 1 246 ? -10.742 -7.164 31.094 1 94.94 246 GLU B C 1
ATOM 9826 O O . GLU B 1 246 ? -11.297 -7.566 32.125 1 94.94 246 GLU B O 1
ATOM 9831 N N . GLN B 1 247 ? -10.203 -7.996 30.266 1 96 247 GLN B N 1
ATOM 9832 C CA . GLN B 1 247 ? -10.102 -9.43 30.531 1 96 247 GLN B CA 1
ATOM 9833 C C . GLN B 1 247 ? -8.656 -9.844 30.766 1 96 247 GLN B C 1
ATOM 9835 O O . GLN B 1 247 ? -7.766 -9.5 29.984 1 96 247 GLN B O 1
ATOM 9840 N N . LYS B 1 248 ? -8.445 -10.453 31.891 1 96.56 248 LYS B N 1
ATOM 9841 C CA . LYS B 1 248 ? -7.168 -11.109 32.188 1 96.56 248 LYS B CA 1
ATOM 9842 C C . LYS B 1 248 ? -7.273 -12.617 32 1 96.56 248 LYS B C 1
ATOM 9844 O O . LYS B 1 248 ? -8.227 -13.234 32.5 1 96.56 248 LYS B O 1
ATOM 9849 N N . GLY B 1 249 ? -6.402 -13.164 31.234 1 97.44 249 GLY B N 1
ATOM 9850 C CA . GLY B 1 249 ? -6.426 -14.594 31 1 97.44 249 GLY B CA 1
ATOM 9851 C C . GLY B 1 249 ? -5.051 -15.18 30.734 1 97.44 249 GLY B C 1
ATOM 9852 O O . GLY B 1 249 ? -4.035 -14.5 30.938 1 97.44 249 GLY B O 1
ATOM 9853 N N . VAL B 1 250 ? -5.066 -16.484 30.484 1 98.12 250 VAL B N 1
ATOM 9854 C CA . VAL B 1 250 ? -3.828 -17.234 30.266 1 98.12 250 VAL B CA 1
ATOM 9855 C C . VAL B 1 250 ? -3.875 -17.922 28.906 1 98.12 250 VAL B C 1
ATOM 9857 O O . VAL B 1 250 ? -4.832 -18.641 28.594 1 98.12 250 VAL B O 1
ATOM 9860 N N . LEU B 1 251 ? -2.871 -17.641 28.047 1 98.38 251 LEU B N 1
ATOM 9861 C CA . LEU B 1 251 ? -2.689 -18.375 26.812 1 98.38 251 LEU B CA 1
ATOM 9862 C C . LEU B 1 251 ? -1.861 -19.641 27.047 1 98.38 251 LEU B C 1
ATOM 9864 O O . LEU B 1 251 ? -0.765 -19.562 27.609 1 98.38 251 LEU B O 1
ATOM 9868 N N . LYS B 1 252 ? -2.332 -20.781 26.703 1 98.31 252 LYS B N 1
ATOM 9869 C CA . LYS B 1 252 ? -1.621 -22.062 26.75 1 98.31 252 LYS B CA 1
ATOM 9870 C C . LYS B 1 252 ? -1.404 -22.625 25.344 1 98.31 252 LYS B C 1
ATOM 9872 O O . LYS B 1 252 ? -2.295 -22.547 24.5 1 98.31 252 LYS B O 1
ATOM 9877 N N . GLY B 1 253 ? -0.222 -23.109 25.109 1 98.19 253 GLY B N 1
ATOM 9878 C CA . GLY B 1 253 ? 0.089 -23.75 23.828 1 98.19 253 GLY B CA 1
ATOM 9879 C C . GLY B 1 253 ? 0.878 -25.031 23.984 1 98.19 253 GLY B C 1
ATOM 9880 O O . GLY B 1 253 ? 1.65 -25.188 24.938 1 98.19 253 GLY B O 1
ATOM 9881 N N . ILE B 1 254 ? 0.646 -25.953 23.094 1 98.44 254 ILE B N 1
ATOM 9882 C CA . ILE B 1 254 ? 1.405 -27.188 23.016 1 98.44 254 ILE B CA 1
ATOM 9883 C C . ILE B 1 254 ? 1.733 -27.5 21.547 1 98.44 254 ILE B C 1
ATOM 9885 O O . ILE B 1 254 ? 0.836 -27.562 20.703 1 98.44 254 ILE B O 1
ATOM 9889 N N . ILE B 1 255 ? 2.971 -27.656 21.25 1 98.31 255 ILE B N 1
ATOM 9890 C CA . ILE B 1 255 ? 3.43 -28.016 19.906 1 98.31 255 ILE B CA 1
ATOM 9891 C C . ILE B 1 255 ? 3.828 -29.484 19.875 1 98.31 255 ILE B C 1
ATOM 9893 O O . ILE B 1 255 ? 4.543 -29.969 20.766 1 98.31 255 ILE B O 1
ATOM 9897 N N . GLN B 1 256 ? 3.277 -30.172 18.906 1 98 256 GLN B N 1
ATOM 9898 C CA . GLN B 1 256 ? 3.607 -31.562 18.641 1 98 256 GLN B CA 1
ATOM 9899 C C . GLN B 1 256 ? 4.141 -31.75 17.234 1 98 256 GLN B C 1
ATOM 9901 O O . GLN B 1 256 ? 3.717 -31.062 16.297 1 98 256 GLN B O 1
ATOM 9906 N N . PRO B 1 257 ? 4.938 -32.781 17 1 96.69 257 PRO B N 1
ATOM 9907 C CA . PRO B 1 257 ? 5.617 -33.594 18.031 1 96.69 257 PRO B CA 1
ATOM 9908 C C . PRO B 1 257 ? 6.594 -32.75 18.859 1 96.69 257 PRO B C 1
ATOM 9910 O O . PRO B 1 257 ? 6.828 -31.594 18.562 1 96.69 257 PRO B O 1
ATOM 9913 N N . GLY B 1 258 ? 7.074 -33.25 19.891 1 95.25 258 GLY B N 1
ATOM 9914 C CA . GLY B 1 258 ? 8.078 -32.625 20.734 1 95.25 258 GLY B CA 1
ATOM 9915 C C . GLY B 1 258 ? 7.52 -32.188 22.078 1 95.25 258 GLY B C 1
ATOM 9916 O O . GLY B 1 258 ? 8.281 -31.906 23.016 1 95.25 258 GLY B O 1
ATOM 9917 N N . ASN B 1 259 ? 6.203 -32.125 22.203 1 96.56 259 ASN B N 1
ATOM 9918 C CA . ASN B 1 259 ? 5.551 -31.734 23.438 1 96.56 259 ASN B CA 1
ATOM 9919 C C . ASN B 1 259 ? 6.125 -30.422 23.969 1 96.56 259 ASN B C 1
ATOM 9921 O O . ASN B 1 259 ? 6.523 -30.344 25.141 1 96.56 259 ASN B O 1
ATOM 9925 N N . ILE B 1 260 ? 6.258 -29.453 23.141 1 97.31 260 ILE B N 1
ATOM 9926 C CA . ILE B 1 260 ? 6.738 -28.125 23.531 1 97.31 260 ILE B CA 1
ATOM 9927 C C . ILE B 1 260 ? 5.594 -27.312 24.125 1 97.31 260 ILE B C 1
ATOM 9929 O O . ILE B 1 260 ? 4.699 -26.875 23.391 1 97.31 260 ILE B O 1
ATOM 9933 N N . GLU B 1 261 ? 5.602 -27.094 25.375 1 98 261 GLU B N 1
ATOM 9934 C CA . GLU B 1 261 ? 4.523 -26.406 26.078 1 98 261 GLU B CA 1
ATOM 9935 C C . GLU B 1 261 ? 4.941 -25 26.484 1 98 261 GLU B C 1
ATOM 9937 O O . GLU B 1 261 ? 6.094 -24.766 26.875 1 98 261 GLU B O 1
ATOM 9942 N N . PHE B 1 262 ? 4.098 -24.047 26.391 1 97.75 262 PHE B N 1
ATOM 9943 C CA . PHE B 1 262 ? 4.332 -22.688 26.859 1 97.75 262 PHE B CA 1
ATOM 9944 C C . PHE B 1 262 ? 3.049 -22.062 27.391 1 97.75 262 PHE B C 1
ATOM 9946 O O . PHE B 1 262 ? 1.949 -22.469 27.016 1 97.75 262 PHE B O 1
ATOM 9953 N N . THR B 1 263 ? 3.127 -21.188 28.312 1 97.88 263 THR B N 1
ATOM 9954 C CA . THR B 1 263 ? 2.023 -20.484 28.969 1 97.88 263 THR B CA 1
ATOM 9955 C C . THR B 1 263 ? 2.375 -19.016 29.188 1 97.88 263 THR B C 1
ATOM 9957 O O . THR B 1 263 ? 3.51 -18.688 29.531 1 97.88 263 THR B O 1
ATOM 9960 N N . GLU B 1 264 ? 1.48 -18.141 28.891 1 97.38 264 GLU B N 1
ATOM 9961 C CA . GLU B 1 264 ? 1.701 -16.703 29.047 1 97.38 264 GLU B CA 1
ATOM 9962 C C . GLU B 1 264 ? 0.442 -16.016 29.562 1 97.38 264 GLU B C 1
ATOM 9964 O O . GLU B 1 264 ? -0.657 -16.266 29.062 1 97.38 264 GLU B O 1
ATOM 9969 N N . ASP B 1 265 ? 0.543 -15.164 30.609 1 97.31 265 ASP B N 1
ATOM 9970 C CA . ASP B 1 265 ? -0.548 -14.305 31.047 1 97.31 265 ASP B CA 1
ATOM 9971 C C . ASP B 1 265 ? -0.71 -13.102 30.125 1 97.31 265 ASP B C 1
ATOM 9973 O O . ASP B 1 265 ? 0.25 -12.375 29.859 1 97.31 265 ASP B O 1
ATOM 9977 N N . LEU B 1 266 ? -1.854 -12.93 29.562 1 96.88 266 LEU B N 1
ATOM 9978 C CA . LEU B 1 266 ? -2.131 -11.82 28.672 1 96.88 266 LEU B CA 1
ATOM 9979 C C . LEU B 1 266 ? -3.379 -11.062 29.109 1 96.88 266 LEU B C 1
ATOM 9981 O O . LEU B 1 266 ? -4.352 -11.664 29.562 1 96.88 266 LEU B O 1
ATOM 9985 N N . VAL B 1 267 ? -3.357 -9.75 29.016 1 96 267 VAL B N 1
ATOM 9986 C CA . VAL B 1 267 ? -4.473 -8.867 29.344 1 96 267 VAL B CA 1
ATOM 9987 C C . VAL B 1 267 ? -4.918 -8.102 28.109 1 96 267 VAL B C 1
ATOM 9989 O O . VAL B 1 267 ? -4.086 -7.691 27.297 1 96 267 VAL B O 1
ATOM 9992 N N . ILE B 1 268 ? -6.211 -7.996 27.891 1 94.88 268 ILE B N 1
ATOM 9993 C CA . ILE B 1 268 ? -6.75 -7.277 26.75 1 94.88 268 ILE B CA 1
ATOM 9994 C C . ILE B 1 268 ? -7.832 -6.305 27.203 1 94.88 268 ILE B C 1
ATOM 9996 O O . ILE B 1 268 ? -8.719 -6.676 27.984 1 94.88 268 ILE B O 1
ATOM 10000 N N . GLU B 1 269 ? -7.793 -5.09 26.781 1 91.62 269 GLU B N 1
ATOM 10001 C CA . GLU B 1 269 ? -8.734 -4.043 27.156 1 91.62 269 GLU B CA 1
ATOM 10002 C C . GLU B 1 269 ? -10.141 -4.352 26.656 1 91.62 269 GLU B C 1
ATOM 10004 O O . GLU B 1 269 ? -10.305 -5.125 25.703 1 91.62 269 GLU B O 1
ATOM 10009 N N . ALA B 1 270 ? -11.109 -3.705 27.281 1 91.69 270 ALA B N 1
ATOM 10010 C CA . ALA B 1 270 ? -12.516 -3.879 26.938 1 91.69 270 ALA B CA 1
ATOM 10011 C C . ALA B 1 270 ? -12.773 -3.525 25.484 1 91.69 270 ALA B C 1
ATOM 10013 O O . ALA B 1 270 ? -12.367 -2.457 25.016 1 91.69 270 ALA B O 1
ATOM 10014 N N . GLY B 1 271 ? -13.367 -4.449 24.766 1 89.94 271 GLY B N 1
ATOM 10015 C CA . GLY B 1 271 ? -13.836 -4.203 23.406 1 89.94 271 GLY B CA 1
ATOM 10016 C C . GLY B 1 271 ? -12.703 -4.055 22.406 1 89.94 271 GLY B C 1
ATOM 10017 O O . GLY B 1 271 ? -12.922 -3.605 21.281 1 89.94 271 GLY B O 1
ATOM 10018 N N . LYS B 1 272 ? -11.484 -4.465 22.781 1 89.06 272 LYS B N 1
ATOM 10019 C CA . LYS B 1 272 ? -10.344 -4.203 21.906 1 89.06 272 LYS B CA 1
ATOM 10020 C C . LYS B 1 272 ? -9.781 -5.504 21.344 1 89.06 272 LYS B C 1
ATOM 10022 O O . LYS B 1 272 ? -10.125 -6.594 21.797 1 89.06 272 LYS B O 1
ATOM 10027 N N . GLN B 1 273 ? -9.117 -5.344 20.281 1 92.75 273 GLN B N 1
ATOM 10028 C CA . GLN B 1 273 ? -8.312 -6.398 19.672 1 92.75 273 GLN B CA 1
ATOM 10029 C C . GLN B 1 273 ? -6.832 -6.027 19.672 1 92.75 273 GLN B C 1
ATOM 10031 O O . GLN B 1 273 ? -6.469 -4.922 19.266 1 92.75 273 GLN B O 1
ATOM 10036 N N . ARG B 1 274 ? -5.945 -6.879 20.203 1 92.75 274 ARG B N 1
ATOM 10037 C CA . ARG B 1 274 ? -4.523 -6.574 20.312 1 92.75 274 ARG B CA 1
ATOM 10038 C C . ARG B 1 274 ? -3.674 -7.715 19.766 1 92.75 274 ARG B C 1
ATOM 10040 O O . ARG B 1 274 ? -4.055 -8.883 19.875 1 92.75 274 ARG B O 1
ATOM 10047 N N . THR B 1 275 ? -2.549 -7.305 19.172 1 94.44 275 THR B N 1
ATOM 10048 C CA . THR B 1 275 ? -1.572 -8.266 18.672 1 94.44 275 THR B CA 1
ATOM 10049 C C . THR B 1 275 ? -0.539 -8.594 19.75 1 94.44 275 THR B C 1
ATOM 10051 O O . THR B 1 275 ? -0.053 -7.691 20.438 1 94.44 275 THR B O 1
ATOM 10054 N N . PHE B 1 276 ? -0.181 -9.797 19.922 1 96.44 276 PHE B N 1
ATOM 10055 C CA . PHE B 1 276 ? 0.847 -10.266 20.844 1 96.44 276 PHE B CA 1
ATOM 10056 C C . PHE B 1 276 ? 1.906 -11.078 20.094 1 96.44 276 PHE B C 1
ATOM 10058 O O . PHE B 1 276 ? 1.586 -11.852 19.188 1 96.44 276 PHE B O 1
ATOM 10065 N N . LEU B 1 277 ? 3.145 -10.914 20.406 1 97.06 277 LEU B N 1
ATOM 10066 C CA . LEU B 1 277 ? 4.273 -11.648 19.844 1 97.06 277 LEU B CA 1
ATOM 10067 C C . LEU B 1 277 ? 5.008 -12.43 20.922 1 97.06 277 LEU B C 1
ATOM 10069 O O . LEU B 1 277 ? 5.418 -11.859 21.938 1 97.06 277 LEU B O 1
ATOM 10073 N N . LEU B 1 278 ? 5.129 -13.672 20.828 1 97.81 278 LEU B N 1
ATOM 10074 C CA . LEU B 1 278 ? 5.879 -14.586 21.688 1 97.81 278 LEU B CA 1
ATOM 10075 C C . LEU B 1 278 ? 7.055 -15.195 20.938 1 97.81 278 LEU B C 1
ATOM 10077 O O . LEU B 1 278 ? 6.871 -15.82 19.891 1 97.81 278 LEU B O 1
ATOM 10081 N N . ASP B 1 279 ? 8.25 -15.023 21.469 1 97.69 279 ASP B N 1
ATOM 10082 C CA . ASP B 1 279 ? 9.438 -15.523 20.766 1 97.69 279 ASP B CA 1
ATOM 10083 C C . ASP B 1 279 ? 10.406 -16.188 21.75 1 97.69 279 ASP B C 1
ATOM 10085 O O . ASP B 1 279 ? 10.031 -16.516 22.875 1 97.69 279 ASP B O 1
ATOM 10089 N N . ASP B 1 280 ? 11.617 -16.438 21.266 1 96.62 280 ASP B N 1
ATOM 10090 C CA . ASP B 1 280 ? 12.594 -17.188 22.031 1 96.62 280 ASP B CA 1
ATOM 10091 C C . ASP B 1 280 ? 13.141 -16.359 23.203 1 96.62 280 ASP B C 1
ATOM 10093 O O . ASP B 1 280 ? 13.75 -16.891 24.125 1 96.62 280 ASP B O 1
ATOM 10097 N N . SER B 1 281 ? 12.906 -15.016 23.172 1 95.94 281 SER B N 1
ATOM 10098 C CA . SER B 1 281 ? 13.297 -14.195 24.312 1 95.94 281 SER B CA 1
ATOM 10099 C C . SER B 1 281 ? 12.398 -14.461 25.516 1 95.94 281 SER B C 1
ATOM 10101 O O . SER B 1 281 ? 12.836 -14.328 26.656 1 95.94 281 SER B O 1
ATOM 10103 N N . LYS B 1 282 ? 11.195 -14.883 25.203 1 94.62 282 LYS B N 1
ATOM 10104 C CA . LYS B 1 282 ? 10.227 -15.188 26.25 1 94.62 282 LYS B CA 1
ATOM 10105 C C . LYS B 1 282 ? 10.234 -16.672 26.594 1 94.62 282 LYS B C 1
ATOM 10107 O O . LYS B 1 282 ? 10.023 -17.047 27.75 1 94.62 282 LYS B O 1
ATOM 10112 N N . PHE B 1 283 ? 10.375 -17.469 25.594 1 97.06 283 PHE B N 1
ATOM 10113 C CA . PHE B 1 283 ? 10.336 -18.922 25.766 1 97.06 283 PHE B CA 1
ATOM 10114 C C . PHE B 1 283 ? 11.57 -19.578 25.156 1 97.06 283 PHE B C 1
ATOM 10116 O O . PHE B 1 283 ? 11.617 -19.797 23.938 1 97.06 283 PHE B O 1
ATOM 10123 N N . SER B 1 284 ? 12.398 -20.062 25.922 1 96.81 284 SER B N 1
ATOM 10124 C CA . SER B 1 284 ? 13.609 -20.703 25.438 1 96.81 284 SER B CA 1
ATOM 10125 C C . SER B 1 284 ? 13.289 -21.984 24.672 1 96.81 284 SER B C 1
ATOM 10127 O O . SER B 1 284 ? 14.047 -22.406 23.797 1 96.81 284 SER B O 1
ATOM 10129 N N . GLN B 1 285 ? 12.156 -22.625 24.969 1 96.31 285 GLN B N 1
ATOM 10130 C CA . GLN B 1 285 ? 11.781 -23.875 24.297 1 96.31 285 GLN B CA 1
ATOM 10131 C C . GLN B 1 285 ? 11.391 -23.625 22.844 1 96.31 285 GLN B C 1
ATOM 10133 O O . GLN B 1 285 ? 11.227 -24.562 22.078 1 96.31 285 GLN B O 1
ATOM 10138 N N . PHE B 1 286 ? 11.281 -22.375 22.406 1 98 286 PHE B N 1
ATOM 10139 C CA . PHE B 1 286 ? 11.047 -22.047 21.016 1 98 286 PHE B CA 1
ATOM 10140 C C . PHE B 1 286 ? 12.32 -22.234 20.188 1 98 286 PHE B C 1
ATOM 10142 O O . PHE B 1 286 ? 12.273 -22.203 18.953 1 98 286 PHE B O 1
ATOM 10149 N N . ILE B 1 287 ? 13.469 -22.453 20.859 1 98.31 287 ILE B N 1
ATOM 10150 C CA . ILE B 1 287 ? 14.68 -22.906 20.188 1 98.31 287 ILE B CA 1
ATOM 10151 C C . ILE B 1 287 ? 14.672 -24.422 20.078 1 98.31 287 ILE B C 1
ATOM 10153 O O . ILE B 1 287 ? 14.789 -25.125 21.094 1 98.31 287 ILE B O 1
ATOM 10157 N N . ILE B 1 288 ? 14.477 -24.953 18.953 1 98 288 ILE B N 1
ATOM 10158 C CA . ILE B 1 288 ? 14.336 -26.391 18.719 1 98 288 ILE B CA 1
ATOM 10159 C C . ILE B 1 288 ? 15.656 -26.969 18.234 1 98 288 ILE B C 1
ATOM 10161 O O . ILE B 1 288 ? 16.156 -26.562 17.172 1 98 288 ILE B O 1
ATOM 10165 N N . GLN B 1 289 ? 16.156 -27.906 18.938 1 97.31 289 GLN B N 1
ATOM 10166 C CA . GLN B 1 289 ? 17.359 -28.625 18.516 1 97.31 289 GLN B CA 1
ATOM 10167 C C . GLN B 1 289 ? 17 -29.828 17.656 1 97.31 289 GLN B C 1
ATOM 10169 O O . GLN B 1 289 ? 16.078 -30.578 17.969 1 97.31 289 GLN B O 1
ATOM 10174 N N . ASN B 1 290 ? 17.672 -30.031 16.594 1 97.12 290 ASN B N 1
ATOM 10175 C CA . ASN B 1 290 ? 17.469 -31.109 15.641 1 97.12 290 ASN B CA 1
ATOM 10176 C C . ASN B 1 290 ? 16.016 -31.219 15.211 1 97.12 290 ASN B C 1
ATOM 10178 O O . ASN B 1 290 ? 15.398 -32.281 15.32 1 97.12 290 ASN B O 1
ATOM 10182 N N . PRO B 1 291 ? 15.547 -30.125 14.688 1 98.12 291 PRO B N 1
ATOM 10183 C CA . PRO B 1 291 ? 14.141 -30.109 14.281 1 98.12 291 PRO B CA 1
ATOM 10184 C C . PRO B 1 291 ? 13.844 -31.094 13.141 1 98.12 291 PRO B C 1
ATOM 10186 O O . PRO B 1 291 ? 14.711 -31.328 12.297 1 98.12 291 PRO B O 1
ATOM 10189 N N . ALA B 1 292 ? 12.641 -31.688 13.102 1 98.38 292 ALA B N 1
ATOM 10190 C CA . ALA B 1 292 ? 12.133 -32.344 11.898 1 98.38 292 ALA B CA 1
ATOM 10191 C C . ALA B 1 292 ? 11.695 -31.312 10.852 1 98.38 292 ALA B C 1
ATOM 10193 O O . ALA B 1 292 ? 10.586 -30.797 10.922 1 98.38 292 ALA B O 1
ATOM 10194 N N . LEU B 1 293 ? 12.516 -31.047 9.922 1 98.69 293 LEU B N 1
ATOM 10195 C CA . LEU B 1 293 ? 12.305 -29.969 8.961 1 98.69 293 LEU B CA 1
ATOM 10196 C C . LEU B 1 293 ? 11.312 -30.391 7.883 1 98.69 293 LEU B C 1
ATOM 10198 O O . LEU B 1 293 ? 11.172 -31.578 7.594 1 98.69 293 LEU B O 1
ATOM 10202 N N . TRP B 1 294 ? 10.594 -29.5 7.371 1 98.81 294 TRP B N 1
ATOM 10203 C CA . TRP B 1 294 ? 9.773 -29.703 6.184 1 98.81 294 TRP B CA 1
ATOM 10204 C C . TRP B 1 294 ? 10.617 -29.609 4.914 1 98.81 294 TRP B C 1
ATOM 10206 O O . TRP B 1 294 ? 11.359 -28.641 4.723 1 98.81 294 TRP B O 1
ATOM 10216 N N . TRP B 1 295 ? 10.555 -30.578 4.031 1 98.69 295 TRP B N 1
ATOM 10217 C CA . TRP B 1 295 ? 11.297 -30.625 2.777 1 98.69 295 TRP B CA 1
ATOM 10218 C C . TRP B 1 295 ? 10.367 -30.875 1.595 1 98.69 295 TRP B C 1
ATOM 10220 O O . TRP B 1 295 ? 9.352 -31.562 1.727 1 98.69 295 TRP B O 1
ATOM 10230 N N . PRO B 1 296 ? 10.703 -30.281 0.478 1 98.5 296 PRO B N 1
ATOM 10231 C CA . PRO B 1 296 ? 9.969 -30.656 -0.732 1 98.5 296 PRO B CA 1
ATOM 10232 C C . PRO B 1 296 ? 10.281 -32.094 -1.194 1 98.5 296 PRO B C 1
ATOM 10234 O O . PRO B 1 296 ? 11.328 -32.625 -0.857 1 98.5 296 PRO B O 1
ATOM 10237 N N . ASN B 1 297 ? 9.359 -32.594 -1.976 1 98.69 297 ASN B N 1
ATOM 10238 C CA . ASN B 1 297 ? 9.484 -33.906 -2.576 1 98.69 297 ASN B CA 1
ATOM 10239 C C . ASN B 1 297 ? 10.836 -34.094 -3.248 1 98.69 297 ASN B C 1
ATOM 10241 O O . ASN B 1 297 ? 11.258 -33.25 -4.051 1 98.69 297 ASN B O 1
ATOM 10245 N N . GLY B 1 298 ? 11.57 -35.125 -2.832 1 97.12 298 GLY B N 1
ATOM 10246 C CA . GLY B 1 298 ? 12.883 -35.438 -3.395 1 97.12 298 GLY B CA 1
ATOM 10247 C C . GLY B 1 298 ? 14.023 -34.969 -2.506 1 97.12 298 GLY B C 1
ATOM 10248 O O . GLY B 1 298 ? 15.156 -35.438 -2.662 1 97.12 298 GLY B O 1
ATOM 10249 N N . TYR B 1 299 ? 13.781 -34.156 -1.521 1 97.69 299 TYR B N 1
ATOM 10250 C CA . TYR B 1 299 ? 14.859 -33.531 -0.744 1 97.69 299 TYR B CA 1
ATOM 10251 C C . TYR B 1 299 ? 14.758 -33.938 0.725 1 97.69 299 TYR B C 1
ATOM 10253 O O . TYR B 1 299 ? 15.641 -33.594 1.523 1 97.69 299 TYR B O 1
ATOM 10261 N N . GLY B 1 300 ? 13.703 -34.594 1.062 1 97.31 300 GLY B N 1
ATOM 10262 C CA . GLY B 1 300 ? 13.469 -35.031 2.422 1 97.31 300 GLY B CA 1
ATOM 10263 C C . GLY B 1 300 ? 11.992 -35.25 2.729 1 97.31 300 GLY B C 1
ATOM 10264 O O . GLY B 1 300 ? 11.156 -35.188 1.83 1 97.31 300 GLY B O 1
ATOM 10265 N N . GLN B 1 301 ? 11.703 -35.531 4.008 1 97.94 301 GLN B N 1
ATOM 10266 C CA . GLN B 1 301 ? 10.32 -35.75 4.434 1 97.94 301 GLN B CA 1
ATOM 10267 C C . GLN B 1 301 ? 9.633 -34.406 4.73 1 97.94 301 GLN B C 1
ATOM 10269 O O . GLN B 1 301 ? 10.25 -33.5 5.301 1 97.94 301 GLN B O 1
ATOM 10274 N N . PRO B 1 302 ? 8.453 -34.25 4.273 1 98.75 302 PRO B N 1
ATOM 10275 C CA . PRO B 1 302 ? 7.707 -33.031 4.598 1 98.75 302 PRO B CA 1
ATOM 10276 C C . PRO B 1 302 ? 7.098 -33.062 5.996 1 98.75 302 PRO B C 1
ATOM 10278 O O . PRO B 1 302 ? 5.875 -33.062 6.141 1 98.75 302 PRO B O 1
ATOM 10281 N N . ASN B 1 303 ? 7.93 -32.969 7.008 1 98.81 303 ASN B N 1
ATOM 10282 C CA . ASN B 1 303 ? 7.477 -33.062 8.391 1 98.81 303 ASN B CA 1
ATOM 10283 C C . ASN B 1 303 ? 6.598 -31.859 8.766 1 98.81 303 ASN B C 1
ATOM 10285 O O . ASN B 1 303 ? 6.871 -30.734 8.359 1 98.81 303 ASN B O 1
ATOM 10289 N N . LEU B 1 304 ? 5.559 -32.156 9.539 1 98.75 304 LEU B N 1
ATOM 10290 C CA . LEU B 1 304 ? 4.637 -31.109 9.992 1 98.75 304 LEU B CA 1
ATOM 10291 C C . LEU B 1 304 ? 4.484 -31.156 11.508 1 98.75 304 LEU B C 1
ATOM 10293 O O . LEU B 1 304 ? 4.742 -32.188 12.141 1 98.75 304 LEU B O 1
ATOM 10297 N N . TYR B 1 305 ? 4.164 -30 12.008 1 98.69 305 TYR B N 1
ATOM 10298 C CA . TYR B 1 305 ? 3.859 -29.812 13.422 1 98.69 305 TYR B CA 1
ATOM 10299 C C . TYR B 1 305 ? 2.438 -29.297 13.609 1 98.69 305 TYR B C 1
ATOM 10301 O O . TYR B 1 305 ? 1.821 -28.797 12.664 1 98.69 305 TYR B O 1
ATOM 10309 N N . THR B 1 306 ? 1.91 -29.516 14.773 1 98.31 306 THR B N 1
ATOM 10310 C CA . THR B 1 306 ? 0.669 -28.859 15.188 1 98.31 306 THR B CA 1
ATOM 10311 C C . THR B 1 306 ? 0.881 -28.062 16.453 1 98.31 306 THR B C 1
ATOM 10313 O O . THR B 1 306 ? 1.746 -28.391 17.281 1 98.31 306 THR B O 1
ATOM 10316 N N . CYS B 1 307 ? 0.22 -26.953 16.562 1 98.38 307 CYS B N 1
ATOM 10317 C CA . CYS B 1 307 ? 0.182 -26.141 17.766 1 98.38 307 CYS B CA 1
ATOM 10318 C C . CYS B 1 307 ? -1.252 -25.922 18.234 1 98.38 307 CYS B C 1
ATOM 10320 O O . CYS B 1 307 ? -2.047 -25.281 17.547 1 98.38 307 CYS B O 1
ATOM 10322 N N . GLU B 1 308 ? -1.573 -26.453 19.359 1 98.19 308 GLU B N 1
ATOM 10323 C CA . GLU B 1 308 ? -2.871 -26.203 19.984 1 98.19 308 GLU B CA 1
ATOM 10324 C C . GLU B 1 308 ? -2.811 -25 20.922 1 98.19 308 GLU B C 1
ATOM 10326 O O . GLU B 1 308 ? -1.988 -24.969 21.844 1 98.19 308 GLU B O 1
ATOM 10331 N N . LEU B 1 309 ? -3.635 -24 20.703 1 98.19 309 LEU B N 1
ATOM 10332 C CA . LEU B 1 309 ? -3.707 -22.797 21.531 1 98.19 309 LEU B CA 1
ATOM 10333 C C . LEU B 1 309 ? -5.035 -22.734 22.281 1 98.19 309 LEU B C 1
ATOM 10335 O O . LEU B 1 309 ? -6.086 -23.016 21.703 1 98.19 309 LEU B O 1
ATOM 10339 N N . THR B 1 310 ? -4.988 -22.438 23.562 1 98.19 310 THR B N 1
ATOM 10340 C CA . THR B 1 310 ? -6.168 -22.203 24.391 1 98.19 310 THR B CA 1
ATOM 10341 C C . THR B 1 310 ? -6.008 -20.922 25.203 1 98.19 310 THR B C 1
ATOM 10343 O O . THR B 1 310 ? -5 -20.75 25.891 1 98.19 310 THR B O 1
ATOM 10346 N N . TYR B 1 311 ? -6.906 -20.031 25.078 1 98.19 311 TYR B N 1
ATOM 10347 C CA . TYR B 1 311 ? -6.949 -18.875 25.969 1 98.19 311 TYR B CA 1
ATOM 10348 C C . TYR B 1 311 ? -7.965 -19.078 27.078 1 98.19 311 TYR B C 1
ATOM 10350 O O . TYR B 1 311 ? -9.148 -19.312 26.828 1 98.19 311 TYR B O 1
ATOM 10358 N N . MET B 1 312 ? -7.516 -19.016 28.312 1 97.69 312 MET B N 1
ATOM 10359 C CA . MET B 1 312 ? -8.328 -19.266 29.5 1 97.69 312 MET B CA 1
ATOM 10360 C C . MET B 1 312 ? -8.711 -17.953 30.172 1 97.69 312 MET B C 1
ATOM 10362 O O . MET B 1 312 ? -7.863 -17.094 30.391 1 97.69 312 MET B O 1
ATOM 10366 N N . VAL B 1 313 ? -9.938 -17.812 30.406 1 96.5 313 VAL B N 1
ATOM 10367 C CA . VAL B 1 313 ? -10.453 -16.719 31.219 1 96.5 313 VAL B CA 1
ATOM 10368 C C . VAL B 1 313 ? -11.148 -17.266 32.469 1 96.5 313 VAL B C 1
ATOM 10370 O O . VAL B 1 313 ? -12.047 -18.109 32.344 1 96.5 313 VAL B O 1
ATOM 10373 N N . ASN B 1 314 ? -10.797 -16.828 33.688 1 92.31 314 ASN B N 1
ATOM 10374 C CA . ASN B 1 314 ? -11.375 -17.281 34.969 1 92.31 314 ASN B CA 1
ATOM 10375 C C . ASN B 1 314 ? -11.398 -18.812 35.062 1 92.31 314 ASN B C 1
ATOM 10377 O O . ASN B 1 314 ? -12.414 -19.391 35.438 1 92.31 314 ASN B O 1
ATOM 10381 N N . GLY B 1 315 ? -10.422 -19.438 34.562 1 92.5 315 GLY B N 1
ATOM 10382 C CA . GLY B 1 315 ? -10.25 -20.875 34.688 1 92.5 315 GLY B CA 1
ATOM 10383 C C . GLY B 1 315 ? -10.992 -21.672 33.625 1 92.5 315 GLY B C 1
ATOM 10384 O O . GLY B 1 315 ? -10.914 -22.906 33.594 1 92.5 315 GLY B O 1
ATOM 10385 N N . LYS B 1 316 ? -11.672 -20.984 32.75 1 94.75 316 LYS B N 1
ATOM 10386 C CA . LYS B 1 316 ? -12.406 -21.656 31.656 1 94.75 316 LYS B CA 1
ATOM 10387 C C . LYS B 1 316 ? -11.836 -21.266 30.297 1 94.75 316 LYS B C 1
ATOM 10389 O O . LYS B 1 316 ? -11.438 -20.125 30.078 1 94.75 316 LYS B O 1
ATOM 10394 N N . ALA B 1 317 ? -11.844 -22.234 29.422 1 95.81 317 ALA B N 1
ATOM 10395 C CA . ALA B 1 317 ? -11.398 -21.953 28.062 1 95.81 317 ALA B CA 1
ATOM 10396 C C . ALA B 1 317 ? -12.352 -21 27.359 1 95.81 317 ALA B C 1
ATOM 10398 O O . ALA B 1 317 ? -13.547 -21.281 27.219 1 95.81 317 ALA B O 1
ATOM 10399 N N . SER B 1 318 ? -11.812 -19.875 26.953 1 97.12 318 SER B N 1
ATOM 10400 C CA . SER B 1 318 ? -12.609 -18.906 26.188 1 97.12 318 SER B CA 1
ATOM 10401 C C . SER B 1 318 ? -12.586 -19.219 24.703 1 97.12 318 SER B C 1
ATOM 10403 O O . SER B 1 318 ? -13.578 -19 24 1 97.12 318 SER B O 1
ATOM 10405 N N . ASP B 1 319 ? -11.422 -19.641 24.219 1 97.06 319 ASP B N 1
ATOM 10406 C CA . ASP B 1 319 ? -11.281 -20.031 22.812 1 97.06 319 ASP B CA 1
ATOM 10407 C C . ASP B 1 319 ? -10.148 -21.047 22.641 1 97.06 319 ASP B C 1
ATOM 10409 O O . ASP B 1 319 ? -9.234 -21.109 23.469 1 97.06 319 ASP B O 1
ATOM 10413 N N . LYS B 1 320 ? -10.258 -21.812 21.656 1 96.81 320 LYS B N 1
ATOM 10414 C CA . LYS B 1 320 ? -9.266 -22.812 21.297 1 96.81 320 LYS B CA 1
ATOM 10415 C C . LYS B 1 320 ? -9.039 -22.828 19.781 1 96.81 320 LYS B C 1
ATOM 10417 O O . LYS B 1 320 ? -9.992 -22.734 19 1 96.81 320 LYS B O 1
ATOM 10422 N N . GLN B 1 321 ? -7.75 -22.938 19.375 1 96.19 321 GLN B N 1
ATOM 10423 C CA . GLN B 1 321 ? -7.402 -23.062 17.953 1 96.19 321 GLN B CA 1
ATOM 10424 C C . GLN B 1 321 ? -6.238 -24.031 17.75 1 96.19 321 GLN B C 1
ATOM 10426 O O . GLN B 1 321 ? -5.336 -24.094 18.594 1 96.19 321 GLN B O 1
ATOM 10431 N N . ASN B 1 322 ? -6.27 -24.766 16.719 1 96.06 322 ASN B N 1
ATOM 10432 C CA . ASN B 1 322 ? -5.191 -25.672 16.297 1 96.06 322 ASN B CA 1
ATOM 10433 C C . ASN B 1 322 ? -4.578 -25.234 14.977 1 96.06 322 ASN B C 1
ATOM 10435 O O . ASN B 1 322 ? -5.293 -25.016 13.992 1 96.06 322 ASN B O 1
ATOM 10439 N N . ILE B 1 323 ? -3.287 -25.109 14.938 1 96.75 323 ILE B N 1
ATOM 10440 C CA . ILE B 1 323 ? -2.562 -24.656 13.758 1 96.75 323 ILE B CA 1
ATOM 10441 C C . ILE B 1 323 ? -1.603 -25.75 13.289 1 96.75 323 ILE B C 1
ATOM 10443 O O . ILE B 1 323 ? -0.894 -26.344 14.102 1 96.75 323 ILE B O 1
ATOM 10447 N N . THR B 1 324 ? -1.604 -26.062 12.047 1 98.25 324 THR B N 1
ATOM 10448 C CA . THR B 1 324 ? -0.594 -26.922 11.43 1 98.25 324 THR B CA 1
ATOM 10449 C C . THR B 1 324 ? 0.462 -26.078 10.719 1 98.25 324 THR B C 1
ATOM 10451 O O . THR B 1 324 ? 0.134 -25.094 10.047 1 98.25 324 THR B O 1
ATOM 10454 N N . PHE B 1 325 ? 1.73 -26.391 10.945 1 98.5 325 PHE B N 1
ATOM 10455 C CA . PHE B 1 325 ? 2.818 -25.656 10.312 1 98.5 325 PHE B CA 1
ATOM 10456 C C . PHE B 1 325 ? 4.02 -26.562 10.078 1 98.5 325 PHE B C 1
ATOM 10458 O O . PHE B 1 325 ? 4.043 -27.703 10.547 1 98.5 325 PHE B O 1
ATOM 10465 N N . GLY B 1 326 ? 4.938 -26.141 9.258 1 98.81 326 GLY B N 1
ATOM 10466 C CA . GLY B 1 326 ? 6.203 -26.812 9.023 1 98.81 326 GLY B CA 1
ATOM 10467 C C . GLY B 1 326 ? 7.406 -25.938 9.344 1 98.81 326 GLY B C 1
ATOM 10468 O O . GLY B 1 326 ? 7.41 -24.75 9.062 1 98.81 326 GLY B O 1
ATOM 10469 N N . ILE B 1 327 ? 8.352 -26.516 10.031 1 98.75 327 ILE B N 1
ATOM 10470 C CA . ILE B 1 327 ? 9.586 -25.781 10.305 1 98.75 327 ILE B CA 1
ATOM 10471 C C . ILE B 1 327 ? 10.477 -25.781 9.07 1 98.75 327 ILE B C 1
ATOM 10473 O O . ILE B 1 327 ? 10.906 -26.844 8.609 1 98.75 327 ILE B O 1
ATOM 10477 N N . ARG B 1 328 ? 10.688 -24.578 8.531 1 98.75 328 ARG B N 1
ATOM 10478 C CA . ARG B 1 328 ? 11.539 -24.391 7.359 1 98.75 328 ARG B CA 1
ATOM 10479 C C . ARG B 1 328 ? 11.898 -22.922 7.184 1 98.75 328 ARG B C 1
ATOM 10481 O O . ARG B 1 328 ? 11.305 -22.047 7.824 1 98.75 328 ARG B O 1
ATOM 10488 N N . GLU B 1 329 ? 12.828 -22.625 6.387 1 98.56 329 GLU B N 1
ATOM 10489 C CA . GLU B 1 329 ? 13.18 -21.281 5.965 1 98.56 329 GLU B CA 1
ATOM 10490 C C . GLU B 1 329 ? 13.438 -21.219 4.461 1 98.56 329 GLU B C 1
ATOM 10492 O O . GLU B 1 329 ? 14.312 -21.922 3.951 1 98.56 329 GLU B O 1
ATOM 10497 N N . TYR B 1 330 ? 12.633 -20.406 3.73 1 98.38 330 TYR B N 1
ATOM 10498 C CA . TYR B 1 330 ? 12.82 -20.203 2.299 1 98.38 330 TYR B CA 1
ATOM 10499 C C . TYR B 1 330 ? 13.898 -19.172 2.035 1 98.38 330 TYR B C 1
ATOM 10501 O O . TYR B 1 330 ? 14.195 -18.328 2.896 1 98.38 330 TYR B O 1
ATOM 10509 N N . GLY B 1 331 ? 14.539 -19.281 0.894 1 97.19 331 GLY B N 1
ATOM 10510 C CA . GLY B 1 331 ? 15.438 -18.281 0.352 1 97.19 331 GLY B CA 1
ATOM 10511 C C . GLY B 1 331 ? 15.422 -18.219 -1.163 1 97.19 331 GLY B C 1
ATOM 10512 O O . GLY B 1 331 ? 14.875 -19.109 -1.82 1 97.19 331 GLY B O 1
ATOM 10513 N N . SER B 1 332 ? 15.805 -17.078 -1.7 1 96.25 332 SER B N 1
ATOM 10514 C CA . SER B 1 332 ? 15.953 -16.938 -3.145 1 96.25 332 SER B CA 1
ATOM 10515 C C . SER B 1 332 ? 17.156 -16.062 -3.496 1 96.25 332 SER B C 1
ATOM 10517 O O . SER B 1 332 ? 17.547 -15.195 -2.713 1 96.25 332 SER B O 1
ATOM 10519 N N . GLU B 1 333 ? 17.797 -16.328 -4.598 1 95.31 333 GLU B N 1
ATOM 10520 C CA . GLU B 1 333 ? 18.891 -15.523 -5.105 1 95.31 333 GLU B CA 1
ATOM 10521 C C . GLU B 1 333 ? 18.969 -15.578 -6.629 1 95.31 333 GLU B C 1
ATOM 10523 O O . GLU B 1 333 ? 18.391 -16.469 -7.25 1 95.31 333 GLU B O 1
ATOM 10528 N N . LEU B 1 334 ? 19.547 -14.609 -7.184 1 93.62 334 LEU B N 1
ATOM 10529 C CA . LEU B 1 334 ? 19.875 -14.633 -8.609 1 93.62 334 LEU B CA 1
ATOM 10530 C C . LEU B 1 334 ? 21.281 -15.164 -8.836 1 93.62 334 LEU B C 1
ATOM 10532 O O . LEU B 1 334 ? 22.25 -14.641 -8.273 1 93.62 334 LEU B O 1
ATOM 10536 N N . VAL B 1 335 ? 21.375 -16.25 -9.469 1 93.5 335 VAL B N 1
ATOM 10537 C CA . VAL B 1 335 ? 22.672 -16.781 -9.891 1 93.5 335 VAL B CA 1
ATOM 10538 C C . VAL B 1 335 ? 22.844 -16.609 -11.398 1 93.5 335 VAL B C 1
ATOM 10540 O O . VAL B 1 335 ? 22.141 -17.234 -12.188 1 93.5 335 VAL B O 1
ATOM 10543 N N . ASP B 1 336 ? 23.703 -15.797 -11.852 1 89.12 336 ASP B N 1
ATOM 10544 C CA . ASP B 1 336 ? 23.922 -15.461 -13.258 1 89.12 336 ASP B CA 1
ATOM 10545 C C . ASP B 1 336 ? 22.625 -15 -13.914 1 89.12 336 ASP B C 1
ATOM 10547 O O . ASP B 1 336 ? 22.297 -15.422 -15.023 1 89.12 336 ASP B O 1
ATOM 10551 N N . GLY B 1 337 ? 21.828 -14.312 -13.141 1 89.62 337 GLY B N 1
ATOM 10552 C CA . GLY B 1 337 ? 20.609 -13.703 -13.648 1 89.62 337 GLY B CA 1
ATOM 10553 C C . GLY B 1 337 ? 19.406 -14.625 -13.57 1 89.62 337 GLY B C 1
ATOM 10554 O O . GLY B 1 337 ? 18.297 -14.242 -13.945 1 89.62 337 GLY B O 1
ATOM 10555 N N . VAL B 1 338 ? 19.578 -15.844 -13.039 1 93 338 VAL B N 1
ATOM 10556 C CA . VAL B 1 338 ? 18.5 -16.812 -12.984 1 93 338 VAL B CA 1
ATOM 10557 C C . VAL B 1 338 ? 18.031 -16.984 -11.539 1 93 338 VAL B C 1
ATOM 10559 O O . VAL B 1 338 ? 18.859 -17.078 -10.625 1 93 338 VAL B O 1
ATOM 10562 N N . LEU B 1 339 ? 16.781 -16.984 -11.32 1 95.56 339 LEU B N 1
ATOM 10563 C CA . LEU B 1 339 ? 16.203 -17.172 -9.992 1 95.56 339 LEU B CA 1
ATOM 10564 C C . LEU B 1 339 ? 16.484 -18.594 -9.484 1 95.56 339 LEU B C 1
ATOM 10566 O O . LEU B 1 339 ? 16.203 -19.562 -10.18 1 95.56 339 LEU B O 1
ATOM 10570 N N . HIS B 1 340 ? 17.094 -18.656 -8.336 1 97.06 340 HIS B N 1
ATOM 10571 C CA . HIS B 1 340 ? 17.281 -19.906 -7.594 1 97.06 340 HIS B CA 1
ATOM 10572 C C . HIS B 1 340 ? 16.5 -19.875 -6.281 1 97.06 340 HIS B C 1
ATOM 10574 O O . HIS B 1 340 ? 16.641 -18.938 -5.496 1 97.06 340 HIS B O 1
ATOM 10580 N N . LEU B 1 341 ? 15.656 -20.891 -6.066 1 98.06 341 LEU B N 1
ATOM 10581 C CA . LEU B 1 341 ? 14.953 -21.047 -4.797 1 98.06 341 LEU B CA 1
ATOM 10582 C C . LEU B 1 341 ? 15.727 -21.953 -3.852 1 98.06 341 LEU B C 1
ATOM 10584 O O . LEU B 1 341 ? 16.359 -22.906 -4.289 1 98.06 341 LEU B O 1
ATOM 10588 N N . LYS B 1 342 ? 15.703 -21.594 -2.621 1 98.06 342 LYS B N 1
ATOM 10589 C CA . LYS B 1 342 ? 16.344 -22.391 -1.576 1 98.06 342 LYS B CA 1
ATOM 10590 C C . LYS B 1 342 ? 15.367 -22.719 -0.449 1 98.06 342 LYS B C 1
ATOM 10592 O O . LYS B 1 342 ? 14.398 -21.984 -0.237 1 98.06 342 LYS B O 1
ATOM 10597 N N . ILE B 1 343 ? 15.57 -23.781 0.202 1 98.12 343 ILE B N 1
ATOM 10598 C CA . ILE B 1 343 ? 14.844 -24.125 1.421 1 98.12 343 ILE B CA 1
ATOM 10599 C C . ILE B 1 343 ? 15.805 -24.766 2.426 1 98.12 343 ILE B C 1
ATOM 10601 O O . ILE B 1 343 ? 16.609 -25.625 2.068 1 98.12 343 ILE B O 1
ATOM 10605 N N . ASN B 1 344 ? 15.852 -24.234 3.672 1 98.31 344 ASN B N 1
ATOM 10606 C CA . ASN B 1 344 ? 16.734 -24.688 4.742 1 98.31 344 ASN B CA 1
ATOM 10607 C C . ASN B 1 344 ? 18.203 -24.625 4.328 1 98.31 344 ASN B C 1
ATOM 10609 O O . ASN B 1 344 ? 18.969 -25.531 4.625 1 98.31 344 ASN B O 1
ATOM 10613 N N . GLY B 1 345 ? 18.5 -23.672 3.488 1 96.81 345 GLY B N 1
ATOM 10614 C CA . GLY B 1 345 ? 19.859 -23.406 3.082 1 96.81 345 GLY B CA 1
ATOM 10615 C C . GLY B 1 345 ? 20.266 -24.156 1.825 1 96.81 345 GLY B C 1
ATOM 10616 O O . GLY B 1 345 ? 21.359 -23.938 1.296 1 96.81 345 GLY B O 1
ATOM 10617 N N . GLU B 1 346 ? 19.406 -24.984 1.229 1 97.25 346 GLU B N 1
ATOM 10618 C CA . GLU B 1 346 ? 19.734 -25.828 0.078 1 97.25 346 GLU B CA 1
ATOM 10619 C C . GLU B 1 346 ? 19.016 -25.344 -1.179 1 97.25 346 GLU B C 1
ATOM 10621 O O . GLU B 1 346 ? 17.812 -25.078 -1.15 1 97.25 346 GLU B O 1
ATOM 10626 N N . PRO B 1 347 ? 19.75 -25.203 -2.279 1 97.25 347 PRO B N 1
ATOM 10627 C CA . PRO B 1 347 ? 19.047 -24.906 -3.529 1 97.25 347 PRO B CA 1
ATOM 10628 C C . PRO B 1 347 ? 18.141 -26.062 -3.969 1 97.25 347 PRO B C 1
ATOM 10630 O O . PRO B 1 347 ? 18.5 -27.234 -3.793 1 97.25 347 PRO B O 1
ATOM 10633 N N . VAL B 1 348 ? 17.047 -25.766 -4.527 1 98.19 348 VAL B N 1
ATOM 10634 C CA . VAL B 1 348 ? 16.094 -26.766 -4.996 1 98.19 348 VAL B CA 1
ATOM 10635 C C . VAL B 1 348 ? 15.953 -26.672 -6.516 1 98.19 348 VAL B C 1
ATOM 10637 O O . VAL B 1 348 ? 15.664 -25.609 -7.051 1 98.19 348 VAL B O 1
ATOM 10640 N N . TYR B 1 349 ? 16.281 -27.734 -7.238 1 98.38 349 TYR B N 1
ATOM 10641 C CA . TYR B 1 349 ? 15.93 -27.812 -8.656 1 98.38 349 TYR B CA 1
ATOM 10642 C C . TYR B 1 349 ? 14.438 -28.062 -8.828 1 98.38 349 TYR B C 1
ATOM 10644 O O . TYR B 1 349 ? 13.93 -29.125 -8.461 1 98.38 349 TYR B O 1
ATOM 10652 N N . VAL B 1 350 ? 13.75 -27.125 -9.414 1 98.5 350 VAL B N 1
ATOM 10653 C CA . VAL B 1 350 ? 12.297 -27.125 -9.422 1 98.5 350 VAL B CA 1
ATOM 10654 C C . VAL B 1 350 ? 11.789 -27.969 -10.594 1 98.5 350 VAL B C 1
ATOM 10656 O O . VAL B 1 350 ? 12.227 -27.781 -11.734 1 98.5 350 VAL B O 1
ATOM 10659 N N . LYS B 1 351 ? 10.938 -28.891 -10.352 1 98.38 351 LYS B N 1
ATOM 10660 C CA . LYS B 1 351 ? 10.164 -29.688 -11.297 1 98.38 351 LYS B CA 1
ATOM 10661 C C . LYS B 1 351 ? 8.68 -29.703 -10.93 1 98.38 351 LYS B C 1
ATOM 10663 O O . LYS B 1 351 ? 8.312 -30.094 -9.82 1 98.38 351 LYS B O 1
ATOM 10668 N N . GLY B 1 352 ? 7.875 -29.219 -11.797 1 98.44 352 GLY B N 1
ATOM 10669 C CA . GLY B 1 352 ? 6.469 -29.188 -11.422 1 98.44 352 GLY B CA 1
ATOM 10670 C C . GLY B 1 352 ? 5.555 -28.797 -12.57 1 98.44 352 GLY B C 1
ATOM 10671 O O . GLY B 1 352 ? 5.852 -29.078 -13.734 1 98.44 352 GLY B O 1
ATOM 10672 N N . GLY B 1 353 ? 4.406 -28.344 -12.258 1 98.31 353 GLY B N 1
ATOM 10673 C CA . GLY B 1 353 ? 3.412 -27.969 -13.25 1 98.31 353 GLY B CA 1
ATOM 10674 C C . GLY B 1 353 ? 2.494 -26.859 -12.781 1 98.31 353 GLY B C 1
ATOM 10675 O O . GLY B 1 353 ? 2.465 -26.531 -11.594 1 98.31 353 GLY B O 1
ATOM 10676 N N . ASN B 1 354 ? 1.796 -26.234 -13.75 1 98.5 354 ASN B N 1
ATOM 10677 C CA . ASN B 1 354 ? 0.792 -25.219 -13.469 1 98.5 354 ASN B CA 1
ATOM 10678 C C . ASN B 1 354 ? -0.562 -25.828 -13.141 1 98.5 354 ASN B C 1
ATOM 10680 O O . ASN B 1 354 ? -0.974 -26.812 -13.773 1 98.5 354 ASN B O 1
ATOM 10684 N N . TRP B 1 355 ? -1.117 -25.297 -12.102 1 98.25 355 TRP B N 1
ATOM 10685 C CA . TRP B 1 355 ? -2.49 -25.594 -11.711 1 98.25 355 TRP B CA 1
ATOM 10686 C C . TRP B 1 355 ? -3.445 -24.516 -12.211 1 98.25 355 TRP B C 1
ATOM 10688 O O . TRP B 1 355 ? -3.6 -23.469 -11.57 1 98.25 355 TRP B O 1
ATOM 10698 N N . GLY B 1 356 ? -4.062 -24.734 -13.398 1 95.88 356 GLY B N 1
ATOM 10699 C CA . GLY B 1 356 ? -5.008 -23.734 -13.891 1 95.88 356 GLY B CA 1
ATOM 10700 C C . GLY B 1 356 ? -6.168 -23.5 -12.938 1 95.88 356 GLY B C 1
ATOM 10701 O O . GLY B 1 356 ? -6.148 -22.562 -12.141 1 95.88 356 GLY B O 1
ATOM 10702 N N . MET B 1 357 ? -7.105 -24.391 -12.953 1 96.44 357 MET B N 1
ATOM 10703 C CA . MET B 1 357 ? -8.188 -24.516 -11.984 1 96.44 357 MET B CA 1
ATOM 10704 C C . MET B 1 357 ? -8.336 -25.969 -11.523 1 96.44 357 MET B C 1
ATOM 10706 O O . MET B 1 357 ? -7.957 -26.891 -12.25 1 96.44 357 MET B O 1
ATOM 10710 N N . SER B 1 358 ? -8.852 -26.094 -10.375 1 96.94 358 SER B N 1
ATOM 10711 C CA . SER B 1 358 ? -9.055 -27.453 -9.906 1 96.94 358 SER B CA 1
ATOM 10712 C C . SER B 1 358 ? -10.109 -28.172 -10.734 1 96.94 358 SER B C 1
ATOM 10714 O O . SER B 1 358 ? -9.977 -29.359 -11.023 1 96.94 358 SER B O 1
ATOM 10716 N N . GLU B 1 359 ? -11.141 -27.547 -11.039 1 97.69 359 GLU B N 1
ATOM 10717 C CA . GLU B 1 359 ? -12.242 -27.938 -11.906 1 97.69 359 GLU B CA 1
ATOM 10718 C C . GLU B 1 359 ? -13.07 -26.719 -12.336 1 97.69 359 GLU B C 1
ATOM 10720 O O . GLU B 1 359 ? -13.312 -25.828 -11.539 1 97.69 359 GLU B O 1
ATOM 10725 N N . TYR B 1 360 ? -13.461 -26.672 -13.578 1 97.5 360 TYR B N 1
ATOM 10726 C CA . TYR B 1 360 ? -13.922 -25.406 -14.156 1 97.5 360 TYR B CA 1
ATOM 10727 C C . TYR B 1 360 ? -15.242 -24.969 -13.531 1 97.5 360 TYR B C 1
ATOM 10729 O O . TYR B 1 360 ? -15.617 -23.797 -13.625 1 97.5 360 TYR B O 1
ATOM 10737 N N . MET B 1 361 ? -15.969 -25.828 -12.859 1 97.69 361 MET B N 1
ATOM 10738 C CA . MET B 1 361 ? -17.219 -25.484 -12.188 1 97.69 361 MET B CA 1
ATOM 10739 C C . MET B 1 361 ? -17.062 -25.547 -10.672 1 97.69 361 MET B C 1
ATOM 10741 O O . MET B 1 361 ? -18.047 -25.531 -9.938 1 97.69 361 MET B O 1
ATOM 10745 N N . LEU B 1 362 ? -15.852 -25.703 -10.18 1 97.38 362 LEU B N 1
ATOM 10746 C CA . LEU B 1 362 ? -15.469 -25.75 -8.773 1 97.38 362 LEU B CA 1
ATOM 10747 C C . LEU B 1 362 ? -16.047 -27 -8.094 1 97.38 362 LEU B C 1
ATOM 10749 O O . LEU B 1 362 ? -16.5 -26.922 -6.949 1 97.38 362 LEU B O 1
ATOM 10753 N N . ARG B 1 363 ? -16.078 -28.094 -8.766 1 96.06 363 ARG B N 1
ATOM 10754 C CA . ARG B 1 363 ? -16.625 -29.328 -8.219 1 96.06 363 ARG B CA 1
ATOM 10755 C C . ARG B 1 363 ? -15.555 -30.109 -7.441 1 96.06 363 ARG B C 1
ATOM 10757 O O . ARG B 1 363 ? -15.883 -31 -6.668 1 96.06 363 ARG B O 1
ATOM 10764 N N . CYS B 1 364 ? -14.234 -29.812 -7.668 1 95.88 364 CYS B N 1
ATOM 10765 C CA . CYS B 1 364 ? -13.156 -30.453 -6.918 1 95.88 364 CYS B CA 1
ATOM 10766 C C . CYS B 1 364 ? -13.141 -29.969 -5.469 1 95.88 364 CYS B C 1
ATOM 10768 O O . CYS B 1 364 ? -12.992 -28.766 -5.211 1 95.88 364 CYS B O 1
ATOM 10770 N N . ARG B 1 365 ? -13.281 -30.922 -4.496 1 92.62 365 ARG B N 1
ATOM 10771 C CA . ARG B 1 365 ? -13.367 -30.578 -3.08 1 92.62 365 ARG B CA 1
ATOM 10772 C C . ARG B 1 365 ? -12.703 -31.625 -2.211 1 92.62 365 ARG B C 1
ATOM 10774 O O . ARG B 1 365 ? -12.523 -32.781 -2.641 1 92.62 365 ARG B O 1
ATOM 10781 N N . GLY B 1 366 ? -12.312 -31.25 -1.062 1 91.88 366 GLY B N 1
ATOM 10782 C CA . GLY B 1 366 ? -11.938 -32.156 0.012 1 91.88 366 GLY B CA 1
ATOM 10783 C C . GLY B 1 366 ? -10.859 -33.156 -0.388 1 91.88 366 GLY B C 1
ATOM 10784 O O . GLY B 1 366 ? -9.805 -32.75 -0.879 1 91.88 366 GLY B O 1
ATOM 10785 N N . GLU B 1 367 ? -11.219 -34.375 -0.366 1 93.12 367 GLU B N 1
ATOM 10786 C CA . GLU B 1 367 ? -10.273 -35.469 -0.559 1 93.12 367 GLU B CA 1
ATOM 10787 C C . GLU B 1 367 ? -9.797 -35.562 -2.008 1 93.12 367 GLU B C 1
ATOM 10789 O O . GLU B 1 367 ? -8.742 -36.125 -2.293 1 93.12 367 GLU B O 1
ATOM 10794 N N . GLU B 1 368 ? -10.539 -34.969 -2.834 1 96.38 368 GLU B N 1
ATOM 10795 C CA . GLU B 1 368 ? -10.117 -35 -4.23 1 96.38 368 GLU B CA 1
ATOM 10796 C C . GLU B 1 368 ? -8.812 -34.219 -4.426 1 96.38 368 GLU B C 1
ATOM 10798 O O . GLU B 1 368 ? -8 -34.594 -5.289 1 96.38 368 GLU B O 1
ATOM 10803 N N . TYR B 1 369 ? -8.602 -33.156 -3.641 1 97.62 369 TYR B N 1
ATOM 10804 C CA . TYR B 1 369 ? -7.324 -32.469 -3.682 1 97.62 369 TYR B CA 1
ATOM 10805 C C . TYR B 1 369 ? -6.188 -33.406 -3.262 1 97.62 369 TYR B C 1
ATOM 10807 O O . TYR B 1 369 ? -5.102 -33.344 -3.848 1 97.62 369 TYR B O 1
ATOM 10815 N N . ASP B 1 370 ? -6.445 -34.188 -2.246 1 97.44 370 ASP B N 1
ATOM 10816 C CA . ASP B 1 370 ? -5.438 -35.125 -1.793 1 97.44 370 ASP B CA 1
ATOM 10817 C C . ASP B 1 370 ? -5.031 -36.094 -2.92 1 97.44 370 ASP B C 1
ATOM 10819 O O . ASP B 1 370 ? -3.844 -36.344 -3.123 1 97.44 370 ASP B O 1
ATOM 10823 N N . LEU B 1 371 ? -5.992 -36.562 -3.619 1 97.31 371 LEU B N 1
ATOM 10824 C CA . LEU B 1 371 ? -5.742 -37.469 -4.734 1 97.31 371 LEU B CA 1
ATOM 10825 C C . LEU B 1 371 ? -4.918 -36.781 -5.816 1 97.31 371 LEU B C 1
ATOM 10827 O O . LEU B 1 371 ? -3.908 -37.344 -6.27 1 97.31 371 LEU B O 1
ATOM 10831 N N . LYS B 1 372 ? -5.336 -35.656 -6.258 1 98.19 372 LYS B N 1
ATOM 10832 C CA . LYS B 1 372 ? -4.645 -34.938 -7.328 1 98.19 372 LYS B CA 1
ATOM 10833 C C . LYS B 1 372 ? -3.203 -34.625 -6.941 1 98.19 372 LYS B C 1
ATOM 10835 O O . LYS B 1 372 ? -2.289 -34.781 -7.754 1 98.19 372 LYS B O 1
ATOM 10840 N N . LEU B 1 373 ? -3.023 -34.219 -5.723 1 98.38 373 LEU B N 1
ATOM 10841 C CA . LEU B 1 373 ? -1.68 -33.844 -5.293 1 98.38 373 LEU B CA 1
ATOM 10842 C C . LEU B 1 373 ? -0.823 -35.094 -5.07 1 98.38 373 LEU B C 1
ATOM 10844 O O . LEU B 1 373 ? 0.392 -35.062 -5.281 1 98.38 373 LEU B O 1
ATOM 10848 N N . LYS B 1 374 ? -1.431 -36.188 -4.672 1 98.25 374 LYS B N 1
ATOM 10849 C CA . LYS B 1 374 ? -0.706 -37.469 -4.613 1 98.25 374 LYS B CA 1
ATOM 10850 C C . LYS B 1 374 ? -0.196 -37.875 -5.996 1 98.25 374 LYS B C 1
ATOM 10852 O O . LYS B 1 374 ? 0.934 -38.344 -6.133 1 98.25 374 LYS B O 1
ATOM 10857 N N . LEU B 1 375 ? -1.013 -37.688 -6.977 1 98.44 375 LEU B N 1
ATOM 10858 C CA . LEU B 1 375 ? -0.584 -37.969 -8.344 1 98.44 375 LEU B CA 1
ATOM 10859 C C . LEU B 1 375 ? 0.594 -37.094 -8.742 1 98.44 375 LEU B C 1
ATOM 10861 O O . LEU B 1 375 ? 1.523 -37.562 -9.406 1 98.44 375 LEU B O 1
ATOM 10865 N N . HIS B 1 376 ? 0.564 -35.844 -8.367 1 98.69 376 HIS B N 1
ATOM 10866 C CA . HIS B 1 376 ? 1.682 -34.938 -8.633 1 98.69 376 HIS B CA 1
ATOM 10867 C C . HIS B 1 376 ? 2.934 -35.375 -7.883 1 98.69 376 HIS B C 1
ATOM 10869 O O . HIS B 1 376 ? 4.043 -35.312 -8.422 1 98.69 376 HIS B O 1
ATOM 10875 N N . ASN B 1 377 ? 2.715 -35.781 -6.621 1 98.62 377 ASN B N 1
ATOM 10876 C CA . ASN B 1 377 ? 3.822 -36.344 -5.84 1 98.62 377 ASN B CA 1
ATOM 10877 C C . ASN B 1 377 ? 4.43 -37.562 -6.516 1 98.62 377 ASN B C 1
ATOM 10879 O O . ASN B 1 377 ? 5.656 -37.688 -6.574 1 98.62 377 ASN B O 1
ATOM 10883 N N . GLU B 1 378 ? 3.57 -38.406 -7.082 1 98.06 378 GLU B N 1
ATOM 10884 C CA . GLU B 1 378 ? 4.004 -39.656 -7.754 1 98.06 378 GLU B CA 1
ATOM 10885 C C . GLU B 1 378 ? 4.754 -39.312 -9.047 1 98.06 378 GLU B C 1
ATOM 10887 O O . GLU B 1 378 ? 5.613 -40.094 -9.477 1 98.06 378 GLU B O 1
ATOM 10892 N N . MET B 1 379 ? 4.465 -38.188 -9.633 1 98.56 379 MET B N 1
ATOM 10893 C CA . MET B 1 379 ? 5.227 -37.75 -10.789 1 98.56 379 MET B CA 1
ATOM 10894 C C . MET B 1 379 ? 6.535 -37.094 -10.359 1 98.56 379 MET B C 1
ATOM 10896 O O . MET B 1 379 ? 7.281 -36.562 -11.188 1 98.56 379 MET B O 1
ATOM 10900 N N . HIS B 1 380 ? 6.801 -37.062 -9.031 1 98.5 380 HIS B N 1
ATOM 10901 C CA . HIS B 1 380 ? 8.023 -36.531 -8.414 1 98.5 380 HIS B CA 1
ATOM 10902 C C . HIS B 1 380 ? 8.125 -35.031 -8.578 1 98.5 380 HIS B C 1
ATOM 10904 O O . HIS B 1 380 ? 9.227 -34.469 -8.664 1 98.5 380 HIS B O 1
ATOM 10910 N N . PHE B 1 381 ? 6.941 -34.344 -8.703 1 98.81 381 PHE B N 1
ATOM 10911 C CA . PHE B 1 381 ? 6.914 -32.875 -8.68 1 98.81 381 PHE B CA 1
ATOM 10912 C C . PHE B 1 381 ? 7.25 -32.344 -7.289 1 98.81 381 PHE B C 1
ATOM 10914 O O . PHE B 1 381 ? 6.953 -33 -6.285 1 98.81 381 PHE B O 1
ATOM 10921 N N . ASN B 1 382 ? 7.887 -31.188 -7.297 1 98.81 382 ASN B N 1
ATOM 10922 C CA . ASN B 1 382 ? 8.141 -30.562 -6.008 1 98.81 382 ASN B CA 1
ATOM 10923 C C . ASN B 1 382 ? 7.602 -29.125 -5.977 1 98.81 382 ASN B C 1
ATOM 10925 O O . ASN B 1 382 ? 7.758 -28.422 -4.977 1 98.81 382 ASN B O 1
ATOM 10929 N N . MET B 1 383 ? 6.875 -28.75 -7.051 1 98.81 383 MET B N 1
ATOM 10930 C CA . MET B 1 383 ? 6.242 -27.422 -7.039 1 98.81 383 MET B CA 1
ATOM 10931 C C . MET B 1 383 ? 4.996 -27.422 -7.922 1 98.81 383 MET B C 1
ATOM 10933 O O . MET B 1 383 ? 4.969 -28.062 -8.969 1 98.81 383 MET B O 1
ATOM 10937 N N . ILE B 1 384 ? 4.031 -26.672 -7.508 1 98.75 384 ILE B N 1
ATOM 10938 C CA . ILE B 1 384 ? 2.855 -26.344 -8.305 1 98.75 384 ILE B CA 1
ATOM 10939 C C . ILE B 1 384 ? 2.656 -24.828 -8.336 1 98.75 384 ILE B C 1
ATOM 10941 O O . ILE B 1 384 ? 2.809 -24.156 -7.309 1 98.75 384 ILE B O 1
ATOM 10945 N N . ARG B 1 385 ? 2.432 -24.297 -9.477 1 98.69 385 ARG B N 1
ATOM 10946 C CA . ARG B 1 385 ? 2.025 -22.891 -9.578 1 98.69 385 ARG B CA 1
ATOM 10947 C C . ARG B 1 385 ? 0.507 -22.766 -9.562 1 98.69 385 ARG B C 1
ATOM 10949 O O . ARG B 1 385 ? -0.177 -23.266 -10.453 1 98.69 385 ARG B O 1
ATOM 10956 N N . ASN B 1 386 ? -0.009 -22.172 -8.5 1 98.56 386 ASN B N 1
ATOM 10957 C CA . ASN B 1 386 ? -1.414 -21.781 -8.469 1 98.56 386 ASN B CA 1
ATOM 10958 C C . ASN B 1 386 ? -1.684 -20.594 -9.391 1 98.56 386 ASN B C 1
ATOM 10960 O O . ASN B 1 386 ? -1.762 -19.453 -8.93 1 98.56 386 ASN B O 1
ATOM 10964 N N . TRP B 1 387 ? -1.87 -20.969 -10.688 1 98.06 387 TRP B N 1
ATOM 10965 C CA . TRP B 1 387 ? -1.947 -19.984 -11.766 1 98.06 387 TRP B CA 1
ATOM 10966 C C . TRP B 1 387 ? -3.109 -19.016 -11.547 1 98.06 387 TRP B C 1
ATOM 10968 O O . TRP B 1 387 ? -4.242 -19.453 -11.305 1 98.06 387 TRP B O 1
ATOM 10978 N N . ILE B 1 388 ? -2.885 -17.672 -11.477 1 97.62 388 ILE B N 1
ATOM 10979 C CA . ILE B 1 388 ? -3.771 -16.531 -11.289 1 97.62 388 ILE B CA 1
ATOM 10980 C C . ILE B 1 388 ? -4.574 -16.703 -10 1 97.62 388 ILE B C 1
ATOM 10982 O O . ILE B 1 388 ? -5.691 -16.203 -9.891 1 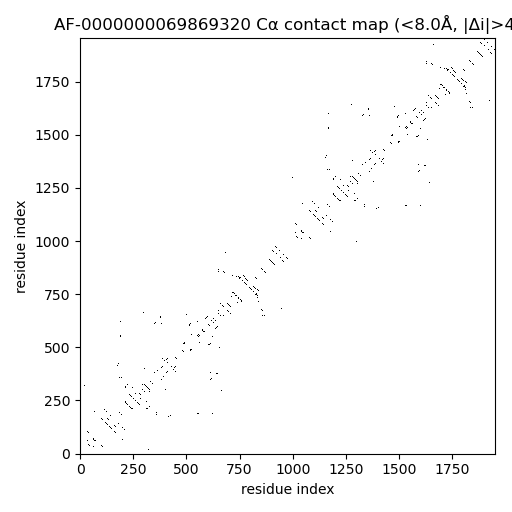97.62 388 ILE B O 1
ATOM 10986 N N . GLY B 1 389 ? -4.094 -17.531 -9.078 1 97.25 389 GLY B N 1
ATOM 10987 C CA . GLY B 1 389 ? -4.617 -17.656 -7.727 1 97.25 389 GLY B CA 1
ATOM 10988 C C . GLY B 1 389 ? -6.027 -18.219 -7.684 1 97.25 389 GLY B C 1
ATOM 10989 O O . GLY B 1 389 ? -6.836 -17.812 -6.844 1 97.25 389 GLY B O 1
ATOM 10990 N N . SER B 1 390 ? -6.352 -19.188 -8.492 1 95.12 390 SER B N 1
ATOM 10991 C CA . SER B 1 390 ? -7.727 -19.641 -8.672 1 95.12 390 SER B CA 1
ATOM 10992 C C . SER B 1 390 ? -8.086 -20.734 -7.668 1 95.12 390 SER B C 1
ATOM 10994 O O . SER B 1 390 ? -9.227 -21.188 -7.621 1 95.12 390 SER B O 1
ATOM 10996 N N . VAL B 1 391 ? -7.156 -21.172 -6.879 1 96.5 391 VAL B N 1
ATOM 10997 C CA . VAL B 1 391 ? -7.465 -22.156 -5.84 1 96.5 391 VAL B CA 1
ATOM 10998 C C . VAL B 1 391 ? -7.523 -21.453 -4.48 1 96.5 391 VAL B C 1
ATOM 11000 O O . VAL B 1 391 ? -6.547 -20.844 -4.047 1 96.5 391 VAL B O 1
ATOM 11003 N N . THR B 1 392 ? -8.609 -21.562 -3.873 1 92.25 392 THR B N 1
ATOM 11004 C CA . THR B 1 392 ? -8.82 -20.891 -2.6 1 92.25 392 THR B CA 1
ATOM 11005 C C . THR B 1 392 ? -9.023 -21.891 -1.475 1 92.25 392 THR B C 1
ATOM 11007 O O . THR B 1 392 ? -9 -21.531 -0.297 1 92.25 392 THR B O 1
ATOM 11010 N N . ASP B 1 393 ? -9.148 -23.188 -1.771 1 95 393 ASP B N 1
ATOM 11011 C CA . ASP B 1 393 ? -9.484 -24.234 -0.801 1 95 393 ASP B CA 1
ATOM 11012 C C . ASP B 1 393 ? -8.289 -24.547 0.094 1 95 393 ASP B C 1
ATOM 11014 O O . ASP B 1 393 ? -7.18 -24.766 -0.397 1 95 393 ASP B O 1
ATOM 11018 N N . ASP B 1 394 ? -8.547 -24.656 1.334 1 95.31 394 ASP B N 1
ATOM 11019 C CA . ASP B 1 394 ? -7.5 -24.984 2.291 1 95.31 394 ASP B CA 1
ATOM 11020 C C . ASP B 1 394 ? -6.938 -26.391 2.027 1 95.31 394 ASP B C 1
ATOM 11022 O O . ASP B 1 394 ? -5.75 -26.641 2.244 1 95.31 394 ASP B O 1
ATOM 11026 N N . GLU B 1 395 ? -7.797 -27.266 1.564 1 96.94 395 GLU B N 1
ATOM 11027 C CA . GLU B 1 395 ? -7.418 -28.656 1.356 1 96.94 395 GLU B CA 1
ATOM 11028 C C . GLU B 1 395 ? -6.301 -28.781 0.326 1 96.94 395 GLU B C 1
ATOM 11030 O O . GLU B 1 395 ? -5.473 -29.688 0.402 1 96.94 395 GLU B O 1
ATOM 11035 N N . PHE B 1 396 ? -6.32 -27.844 -0.65 1 98.12 396 PHE B N 1
ATOM 11036 C CA . PHE B 1 396 ? -5.25 -27.812 -1.638 1 98.12 396 PHE B CA 1
ATOM 11037 C C . PHE B 1 396 ? -3.898 -27.594 -0.962 1 98.12 396 PHE B C 1
ATOM 11039 O O . PHE B 1 396 ? -2.949 -28.344 -1.212 1 98.12 396 PHE B O 1
ATOM 11046 N N . TYR B 1 397 ? -3.795 -26.641 -0.113 1 98.62 397 TYR B N 1
ATOM 11047 C CA . TYR B 1 397 ? -2.551 -26.281 0.559 1 98.62 397 TYR B CA 1
ATOM 11048 C C . TYR B 1 397 ? -2.16 -27.344 1.58 1 98.62 397 TYR B C 1
ATOM 11050 O O . TYR B 1 397 ? -0.978 -27.656 1.746 1 98.62 397 TYR B O 1
ATOM 11058 N N . GLU B 1 398 ? -3.158 -27.906 2.246 1 98.44 398 GLU B N 1
ATOM 11059 C CA . GLU B 1 398 ? -2.9 -29 3.184 1 98.44 398 GLU B CA 1
ATOM 11060 C C . GLU B 1 398 ? -2.262 -30.203 2.48 1 98.44 398 GLU B C 1
ATOM 11062 O O . GLU B 1 398 ? -1.324 -30.797 3.004 1 98.44 398 GLU B O 1
ATOM 11067 N N . ALA B 1 399 ? -2.785 -30.469 1.325 1 98.69 399 ALA B N 1
ATOM 11068 C CA . ALA B 1 399 ? -2.223 -31.578 0.555 1 98.69 399 ALA B CA 1
ATOM 11069 C C . ALA B 1 399 ? -0.808 -31.266 0.084 1 98.69 399 ALA B C 1
ATOM 11071 O O . ALA B 1 399 ? 0.071 -32.125 0.104 1 98.69 399 ALA B O 1
ATOM 11072 N N . CYS B 1 400 ? -0.599 -30.016 -0.303 1 98.81 400 CYS B N 1
ATOM 11073 C CA . CYS B 1 400 ? 0.743 -29.594 -0.698 1 98.81 400 CYS B CA 1
ATOM 11074 C C . CYS B 1 400 ? 1.718 -29.734 0.466 1 98.81 400 CYS B C 1
ATOM 11076 O O . CYS B 1 400 ? 2.844 -30.203 0.29 1 98.81 400 CYS B O 1
ATOM 11078 N N . ASP B 1 401 ? 1.298 -29.344 1.627 1 98.81 401 ASP B N 1
ATOM 11079 C CA . ASP B 1 401 ? 2.105 -29.516 2.832 1 98.81 401 ASP B CA 1
ATOM 11080 C C . ASP B 1 401 ? 2.43 -30.984 3.072 1 98.81 401 ASP B C 1
ATOM 11082 O O . ASP B 1 401 ? 3.58 -31.344 3.344 1 98.81 401 ASP B O 1
ATOM 11086 N N . LYS B 1 402 ? 1.468 -31.781 2.943 1 98.69 402 LYS B N 1
ATOM 11087 C CA . LYS B 1 402 ? 1.557 -33.219 3.242 1 98.69 402 LYS B CA 1
ATOM 11088 C C . LYS B 1 402 ? 2.514 -33.906 2.283 1 98.69 402 LYS B C 1
ATOM 11090 O O . LYS B 1 402 ? 3.297 -34.75 2.697 1 98.69 402 LYS B O 1
ATOM 11095 N N . TYR B 1 403 ? 2.502 -33.5 1.026 1 98.75 403 TYR B N 1
ATOM 11096 C CA . TYR B 1 403 ? 3.221 -34.281 0.007 1 98.75 403 TYR B CA 1
ATOM 11097 C C . TYR B 1 403 ? 4.516 -33.562 -0.379 1 98.75 403 TYR B C 1
ATOM 11099 O O . TYR B 1 403 ? 5.238 -34.031 -1.266 1 98.75 403 TYR B O 1
ATOM 11107 N N . GLY B 1 404 ? 4.863 -32.469 0.291 1 98.75 404 GLY B N 1
ATOM 11108 C CA . GLY B 1 404 ? 6.094 -31.766 0.007 1 98.75 404 GLY B CA 1
ATOM 11109 C C . GLY B 1 404 ? 6.098 -31.109 -1.361 1 98.75 404 GLY B C 1
ATOM 11110 O O . GLY B 1 404 ? 7.059 -31.25 -2.123 1 98.75 404 GLY B O 1
ATOM 11111 N N . ILE B 1 405 ? 5.035 -30.406 -1.638 1 98.88 405 ILE B N 1
ATOM 11112 C CA . ILE B 1 405 ? 4.934 -29.703 -2.904 1 98.88 405 ILE B CA 1
ATOM 11113 C C . ILE B 1 405 ? 4.93 -28.188 -2.645 1 98.88 405 ILE B C 1
ATOM 11115 O O . ILE B 1 405 ? 3.986 -27.656 -2.055 1 98.88 405 ILE B O 1
ATOM 11119 N N . MET B 1 406 ? 5.949 -27.516 -3.066 1 98.81 406 MET B N 1
ATOM 11120 C CA . MET B 1 406 ? 5.992 -26.047 -2.945 1 98.81 406 MET B CA 1
ATOM 11121 C C . MET B 1 406 ? 4.934 -25.406 -3.83 1 98.81 406 MET B C 1
ATOM 11123 O O . MET B 1 406 ? 4.535 -25.969 -4.848 1 98.81 406 MET B O 1
ATOM 11127 N N . VAL B 1 407 ? 4.508 -24.203 -3.436 1 98.81 407 VAL B N 1
ATOM 11128 C CA . VAL B 1 407 ? 3.479 -23.516 -4.207 1 98.81 407 VAL B CA 1
ATOM 11129 C C . VAL B 1 407 ? 3.996 -22.156 -4.656 1 98.81 407 VAL B C 1
ATOM 11131 O O . VAL B 1 407 ? 4.465 -21.359 -3.834 1 98.81 407 VAL B O 1
ATOM 11134 N N . TRP B 1 408 ? 4.113 -21.969 -5.965 1 98.62 408 TRP B N 1
ATOM 11135 C CA . TRP B 1 408 ? 4.145 -20.641 -6.562 1 98.62 408 TRP B CA 1
ATOM 11136 C C . TRP B 1 408 ? 2.744 -20.047 -6.648 1 98.62 408 TRP B C 1
ATOM 11138 O O . TRP B 1 408 ? 1.946 -20.438 -7.504 1 98.62 408 TRP B O 1
ATOM 11148 N N . ASP B 1 409 ? 2.402 -19.109 -5.754 1 98.62 409 ASP B N 1
ATOM 11149 C CA . ASP B 1 409 ? 1.014 -18.703 -5.539 1 98.62 409 ASP B CA 1
ATOM 11150 C C . ASP B 1 409 ? 0.741 -17.328 -6.125 1 98.62 409 ASP B C 1
ATOM 11152 O O . ASP B 1 409 ? 1.172 -16.312 -5.566 1 98.62 409 ASP B O 1
ATOM 11156 N N . ASP B 1 410 ? -0.025 -17.25 -7.195 1 98.5 410 ASP B N 1
ATOM 11157 C CA . ASP B 1 410 ? -0.334 -15.992 -7.863 1 98.5 410 ASP B CA 1
ATOM 11158 C C . ASP B 1 410 ? -1.437 -15.242 -7.125 1 98.5 410 ASP B C 1
ATOM 11160 O O . ASP B 1 410 ? -2.256 -15.844 -6.434 1 98.5 410 ASP B O 1
ATOM 11164 N N . PHE B 1 411 ? -1.348 -13.938 -7.266 1 98.44 411 PHE B N 1
ATOM 11165 C CA . PHE B 1 411 ? -2.559 -13.156 -7.039 1 98.44 411 PHE B CA 1
ATOM 11166 C C . PHE B 1 411 ? -3.42 -13.117 -8.297 1 98.44 411 PHE B C 1
ATOM 11168 O O . PHE B 1 411 ? -3.213 -13.906 -9.219 1 98.44 411 PHE B O 1
ATOM 11175 N N . TRP B 1 412 ? -4.457 -12.281 -8.414 1 98.19 412 TRP B N 1
ATOM 11176 C CA . TRP B 1 412 ? -5.535 -12.461 -9.383 1 98.19 412 TRP B CA 1
ATOM 11177 C C . TRP B 1 412 ? -5.438 -11.43 -10.5 1 98.19 412 TRP B C 1
ATOM 11179 O O . TRP B 1 412 ? -6.402 -10.719 -10.789 1 98.19 412 TRP B O 1
ATOM 11189 N N . LEU B 1 413 ? -4.23 -11.336 -11.164 1 98 413 LEU B N 1
ATOM 11190 C CA . LEU B 1 413 ? -3.994 -10.43 -12.289 1 98 413 LEU B CA 1
ATOM 11191 C C . LEU B 1 413 ? -3.365 -11.172 -13.461 1 98 413 LEU B C 1
ATOM 11193 O O . LEU B 1 413 ? -2.643 -12.148 -13.266 1 98 413 LEU B O 1
ATOM 11197 N N . ASN B 1 414 ? -3.703 -10.688 -14.727 1 96.06 414 ASN B N 1
ATOM 11198 C CA . ASN B 1 414 ? -3.168 -11.297 -15.938 1 96.06 414 ASN B CA 1
ATOM 11199 C C . ASN B 1 414 ? -2.756 -10.242 -16.969 1 96.06 414 ASN B C 1
ATOM 11201 O O . ASN B 1 414 ? -3.605 -9.547 -17.516 1 96.06 414 ASN B O 1
ATOM 11205 N N . SER B 1 415 ? -1.542 -10.055 -17.344 1 89.94 415 SER B N 1
ATOM 11206 C CA . SER B 1 415 ? -0.793 -9.367 -18.391 1 89.94 415 SER B CA 1
ATOM 11207 C C . SER B 1 415 ? -1.561 -8.156 -18.906 1 89.94 415 SER B C 1
ATOM 11209 O O . SER B 1 415 ? -1.029 -7.375 -19.703 1 89.94 415 SER B O 1
ATOM 11211 N N . ASN B 1 416 ? -2.838 -7.941 -18.531 1 85.5 416 ASN B N 1
ATOM 11212 C CA . ASN B 1 416 ? -3.582 -6.766 -18.953 1 85.5 416 ASN B CA 1
ATOM 11213 C C . ASN B 1 416 ? -3.139 -5.512 -18.203 1 85.5 416 ASN B C 1
ATOM 11215 O O . ASN B 1 416 ? -2.912 -5.559 -17 1 85.5 416 ASN B O 1
ATOM 11219 N N . SER B 1 417 ? -2.984 -4.516 -19.016 1 87.56 417 SER B N 1
ATOM 11220 C CA . SER B 1 417 ? -2.521 -3.273 -18.406 1 87.56 417 SER B CA 1
ATOM 11221 C C . SER B 1 417 ? -3.689 -2.451 -17.859 1 87.56 417 SER B C 1
ATOM 11223 O O . SER B 1 417 ? -3.951 -1.347 -18.344 1 87.56 417 SER B O 1
ATOM 11225 N N . ASN B 1 418 ? -4.449 -3.023 -17.016 1 91.62 418 ASN B N 1
ATOM 11226 C CA . ASN B 1 418 ? -5.535 -2.324 -16.344 1 91.62 418 ASN B CA 1
ATOM 11227 C C . ASN B 1 418 ? -5.605 -2.699 -14.867 1 91.62 418 ASN B C 1
ATOM 11229 O O . ASN B 1 418 ? -5.102 -3.748 -14.461 1 91.62 418 ASN B O 1
ATOM 11233 N N . LEU B 1 419 ? -6.195 -1.788 -14.094 1 93.81 419 LEU B N 1
ATOM 11234 C CA . LEU B 1 419 ? -6.457 -2.045 -12.688 1 93.81 419 LEU B CA 1
ATOM 11235 C C . LEU B 1 419 ? -7.828 -2.686 -12.492 1 93.81 419 LEU B C 1
ATOM 11237 O O . LEU B 1 419 ? -8.711 -2.543 -13.344 1 93.81 419 LEU B O 1
ATOM 11241 N N . PRO B 1 420 ? -7.98 -3.455 -11.391 1 95.06 420 PRO B N 1
ATOM 11242 C CA . PRO B 1 420 ? -9.336 -3.828 -11 1 95.06 420 PRO B CA 1
ATOM 11243 C C . PRO B 1 420 ? -10.242 -2.615 -10.781 1 95.06 420 PRO B C 1
ATOM 11245 O O . PRO B 1 420 ? -9.758 -1.543 -10.406 1 95.06 420 PRO B O 1
ATOM 11248 N N . ASP B 1 421 ? -11.562 -2.873 -10.984 1 92.12 421 ASP B N 1
ATOM 11249 C CA . ASP B 1 421 ? -12.523 -1.799 -10.781 1 92.12 421 ASP B CA 1
ATOM 11250 C C . ASP B 1 421 ? -12.469 -1.277 -9.344 1 92.12 421 ASP B C 1
ATOM 11252 O O . ASP B 1 421 ? -12.711 -0.094 -9.102 1 92.12 421 ASP B O 1
ATOM 11256 N N . ASP B 1 422 ? -12.195 -2.117 -8.414 1 93.94 422 ASP B N 1
ATOM 11257 C CA . ASP B 1 422 ? -12.07 -1.763 -7 1 93.94 422 ASP B CA 1
ATOM 11258 C C . ASP B 1 422 ? -10.727 -2.223 -6.438 1 93.94 422 ASP B C 1
ATOM 11260 O O . ASP B 1 422 ? -10.609 -3.338 -5.926 1 93.94 422 ASP B O 1
ATOM 11264 N N . VAL B 1 423 ? -9.703 -1.36 -6.406 1 96.06 423 VAL B N 1
ATOM 11265 C CA . VAL B 1 423 ? -8.352 -1.712 -5.98 1 96.06 423 VAL B CA 1
ATOM 11266 C C . VAL B 1 423 ? -8.336 -1.97 -4.477 1 96.06 423 VAL B C 1
ATOM 11268 O O . VAL B 1 423 ? -7.52 -2.754 -3.984 1 96.06 423 VAL B O 1
ATOM 11271 N N . PHE B 1 424 ? -9.242 -1.313 -3.707 1 96.06 424 PHE B N 1
ATOM 11272 C CA . PHE B 1 424 ? -9.273 -1.497 -2.262 1 96.06 424 PHE B CA 1
ATOM 11273 C C . PHE B 1 424 ? -9.805 -2.879 -1.903 1 96.06 424 PHE B C 1
ATOM 11275 O O . PHE B 1 424 ? -9.266 -3.547 -1.015 1 96.06 424 PHE B O 1
ATOM 11282 N N . ALA B 1 425 ? -10.867 -3.285 -2.598 1 96.06 425 ALA B N 1
ATOM 11283 C CA . ALA B 1 425 ? -11.367 -4.645 -2.398 1 96.06 425 ALA B CA 1
ATOM 11284 C C . ALA B 1 425 ? -10.297 -5.676 -2.752 1 96.06 425 ALA B C 1
ATOM 11286 O O . ALA B 1 425 ? -10.156 -6.688 -2.064 1 96.06 425 ALA B O 1
ATOM 11287 N N . PHE B 1 426 ? -9.586 -5.441 -3.842 1 97.81 426 PHE B N 1
ATOM 11288 C CA . PHE B 1 426 ? -8.5 -6.32 -4.234 1 97.81 426 PHE B CA 1
ATOM 11289 C C . PHE B 1 426 ? -7.469 -6.445 -3.115 1 97.81 426 PHE B C 1
ATOM 11291 O O . PHE B 1 426 ? -7.105 -7.555 -2.721 1 97.81 426 PHE B O 1
ATOM 11298 N N . ASN B 1 427 ? -7.039 -5.312 -2.641 1 98.31 427 ASN B N 1
ATOM 11299 C CA . ASN B 1 427 ? -5.992 -5.305 -1.623 1 98.31 427 ASN B CA 1
ATOM 11300 C C . ASN B 1 427 ? -6.453 -5.988 -0.34 1 98.31 427 ASN B C 1
ATOM 11302 O O . ASN B 1 427 ? -5.676 -6.688 0.312 1 98.31 427 ASN B O 1
ATOM 11306 N N . MET B 1 428 ? -7.668 -5.711 0.072 1 97.62 428 MET B N 1
ATOM 11307 C CA . MET B 1 428 ? -8.211 -6.371 1.255 1 97.62 428 MET B CA 1
ATOM 11308 C C . MET B 1 428 ? -8.203 -7.887 1.088 1 97.62 428 MET B C 1
ATOM 11310 O O . MET B 1 428 ? -7.832 -8.617 2.01 1 97.62 428 MET B O 1
ATOM 11314 N N . ASN B 1 429 ? -8.586 -8.398 -0.073 1 98.19 429 ASN B N 1
ATOM 11315 C CA . ASN B 1 429 ? -8.562 -9.828 -0.342 1 98.19 429 ASN B CA 1
ATOM 11316 C C . ASN B 1 429 ? -7.141 -10.383 -0.354 1 98.19 429 ASN B C 1
ATOM 11318 O O . ASN B 1 429 ? -6.902 -11.508 0.072 1 98.19 429 ASN B O 1
ATOM 11322 N N . ALA B 1 430 ? -6.215 -9.617 -0.889 1 98.56 430 ALA B N 1
ATOM 11323 C CA . ALA B 1 430 ? -4.82 -10.047 -0.896 1 98.56 430 ALA B CA 1
ATOM 11324 C C . ALA B 1 430 ? -4.301 -10.242 0.524 1 98.56 430 ALA B C 1
ATOM 11326 O O . ALA B 1 430 ? -3.656 -11.258 0.82 1 98.56 430 ALA B O 1
ATOM 11327 N N . VAL B 1 431 ? -4.613 -9.281 1.408 1 98.19 431 VAL B N 1
ATOM 11328 C CA . VAL B 1 431 ? -4.195 -9.383 2.803 1 98.19 431 VAL B CA 1
ATOM 11329 C C . VAL B 1 431 ? -4.855 -10.594 3.455 1 98.19 431 VAL B C 1
ATOM 11331 O O . VAL B 1 431 ? -4.199 -11.352 4.18 1 98.19 431 VAL B O 1
ATOM 11334 N N . GLU B 1 432 ? -6.152 -10.812 3.186 1 97.5 432 GLU B N 1
ATOM 11335 C CA . GLU B 1 432 ? -6.867 -11.969 3.705 1 97.5 432 GLU B CA 1
ATOM 11336 C C . GLU B 1 432 ? -6.234 -13.273 3.223 1 97.5 432 GLU B C 1
ATOM 11338 O O . GLU B 1 432 ? -6.094 -14.227 3.994 1 97.5 432 GLU B O 1
ATOM 11343 N N . LYS B 1 433 ? -5.859 -13.32 1.968 1 97.94 433 LYS B N 1
ATOM 11344 C CA . LYS B 1 433 ? -5.207 -14.492 1.404 1 97.94 433 LYS B CA 1
ATOM 11345 C C . LYS B 1 433 ? -3.92 -14.828 2.156 1 97.94 433 LYS B C 1
ATOM 11347 O O . LYS B 1 433 ? -3.701 -15.977 2.549 1 97.94 433 LYS B O 1
ATOM 11352 N N . ILE B 1 434 ? -3.119 -13.836 2.379 1 98.44 434 ILE B N 1
ATOM 11353 C CA . ILE B 1 434 ? -1.84 -14.039 3.049 1 98.44 434 ILE B CA 1
ATOM 11354 C C . ILE B 1 434 ? -2.078 -14.523 4.477 1 98.44 434 ILE B C 1
ATOM 11356 O O . ILE B 1 434 ? -1.521 -15.539 4.898 1 98.44 434 ILE B O 1
ATOM 11360 N N . LYS B 1 435 ? -2.961 -13.836 5.219 1 97.62 435 LYS B N 1
ATOM 11361 C CA . LYS B 1 435 ? -3.203 -14.164 6.621 1 97.62 435 LYS B CA 1
ATOM 11362 C C . LYS B 1 435 ? -3.764 -15.578 6.766 1 97.62 435 LYS B C 1
ATOM 11364 O O . LYS B 1 435 ? -3.396 -16.297 7.691 1 97.62 435 LYS B O 1
ATOM 11369 N N . ARG B 1 436 ? -4.566 -15.93 5.848 1 96.88 436 ARG B N 1
ATOM 11370 C CA . ARG B 1 436 ? -5.215 -17.234 5.895 1 96.88 436 ARG B CA 1
ATOM 11371 C C . ARG B 1 436 ? -4.211 -18.359 5.621 1 96.88 436 ARG B C 1
ATOM 11373 O O . ARG B 1 436 ? -4.316 -19.438 6.188 1 96.88 436 ARG B O 1
ATOM 11380 N N . LEU B 1 437 ? -3.229 -18.078 4.75 1 97.94 437 LEU B N 1
ATOM 11381 C CA . LEU B 1 437 ? -2.467 -19.188 4.18 1 97.94 437 LEU B CA 1
ATOM 11382 C C . LEU B 1 437 ? -1.04 -19.203 4.719 1 97.94 437 LEU B C 1
ATOM 11384 O O . LEU B 1 437 ? -0.315 -20.188 4.547 1 97.94 437 LEU B O 1
ATOM 11388 N N . ARG B 1 438 ? -0.632 -18.203 5.426 1 97.88 438 ARG B N 1
ATOM 11389 C CA . ARG B 1 438 ? 0.771 -17.953 5.738 1 97.88 438 ARG B CA 1
ATOM 11390 C C . ARG B 1 438 ? 1.328 -19.031 6.668 1 97.88 438 ARG B C 1
ATOM 11392 O O . ARG B 1 438 ? 2.545 -19.172 6.797 1 97.88 438 ARG B O 1
ATOM 11399 N N . ASN B 1 439 ? 0.495 -19.844 7.336 1 98.38 439 ASN B N 1
ATOM 11400 C CA . ASN B 1 439 ? 1.006 -20.906 8.18 1 98.38 439 ASN B CA 1
ATOM 11401 C C . ASN B 1 439 ? 1.379 -22.141 7.359 1 98.38 439 ASN B C 1
ATOM 11403 O O . ASN B 1 439 ? 2.061 -23.047 7.855 1 98.38 439 ASN B O 1
ATOM 11407 N N . HIS B 1 440 ? 0.918 -22.281 6.137 1 98.5 440 HIS B N 1
ATOM 11408 C CA . HIS B 1 440 ? 1.275 -23.422 5.293 1 98.5 440 HIS B CA 1
ATOM 11409 C C . HIS B 1 440 ? 2.754 -23.391 4.922 1 98.5 440 HIS B C 1
ATOM 11411 O O . HIS B 1 440 ? 3.266 -22.359 4.484 1 98.5 440 HIS B O 1
ATOM 11417 N N . ALA B 1 441 ? 3.379 -24.516 5.039 1 98.5 441 ALA B N 1
ATOM 11418 C CA . ALA B 1 441 ? 4.809 -24.625 4.75 1 98.5 441 ALA B CA 1
ATOM 11419 C C . ALA B 1 441 ? 5.07 -24.562 3.248 1 98.5 441 ALA B C 1
ATOM 11421 O O . ALA B 1 441 ? 6.152 -24.156 2.818 1 98.5 441 ALA B O 1
ATOM 11422 N N . CYS B 1 442 ? 4.137 -24.844 2.496 1 98.75 442 CYS B N 1
ATOM 11423 C CA . CYS B 1 442 ? 4.34 -25.172 1.088 1 98.75 442 CYS B CA 1
ATOM 11424 C C . CYS B 1 442 ? 4.492 -23.891 0.256 1 98.75 442 CYS B C 1
ATOM 11426 O O . CYS B 1 442 ? 5.066 -23.938 -0.835 1 98.75 442 CYS B O 1
ATOM 11428 N N . ILE B 1 443 ? 4.008 -22.75 0.633 1 98.62 443 ILE B N 1
ATOM 11429 C CA . ILE B 1 443 ? 4.062 -21.562 -0.204 1 98.62 443 ILE B CA 1
ATOM 11430 C C . ILE B 1 443 ? 5.5 -21.031 -0.271 1 98.62 443 ILE B C 1
ATOM 11432 O O . ILE B 1 443 ? 6.098 -20.719 0.758 1 98.62 443 ILE B O 1
ATOM 11436 N N . ALA B 1 444 ? 6.008 -20.938 -1.464 1 98.5 444 ALA B N 1
ATOM 11437 C CA . ALA B 1 444 ? 7.398 -20.531 -1.652 1 98.5 444 ALA B CA 1
ATOM 11438 C C . ALA B 1 444 ? 7.48 -19.109 -2.205 1 98.5 444 ALA B C 1
ATOM 11440 O O . ALA B 1 444 ? 8.414 -18.359 -1.892 1 98.5 444 ALA B O 1
ATOM 11441 N N . VAL B 1 445 ? 6.52 -18.75 -3.047 1 98.44 445 VAL B N 1
ATOM 11442 C CA . VAL B 1 445 ? 6.551 -17.469 -3.758 1 98.44 445 VAL B CA 1
ATOM 11443 C C . VAL B 1 445 ? 5.145 -16.875 -3.816 1 98.44 445 VAL B C 1
ATOM 11445 O O . VAL B 1 445 ? 4.172 -17.594 -4.062 1 98.44 445 VAL B O 1
ATOM 11448 N N . TRP B 1 446 ? 5.02 -15.594 -3.471 1 98.69 446 TRP B N 1
ATOM 11449 C CA . TRP B 1 446 ? 3.846 -14.797 -3.822 1 98.69 446 TRP B CA 1
ATOM 11450 C C . TRP B 1 446 ? 4.066 -14.047 -5.133 1 98.69 446 TRP B C 1
ATOM 11452 O O . TRP B 1 446 ? 5.035 -13.297 -5.27 1 98.69 446 TRP B O 1
ATOM 11462 N N . CYS B 1 447 ? 3.238 -14.273 -6.129 1 98.62 447 CYS B N 1
ATOM 11463 C CA . CYS B 1 447 ? 3.451 -13.672 -7.438 1 98.62 447 CYS B CA 1
ATOM 11464 C C . CYS B 1 447 ? 2.35 -12.672 -7.766 1 98.62 447 CYS B C 1
ATOM 11466 O O . CYS B 1 447 ? 1.165 -12.992 -7.664 1 98.62 447 CYS B O 1
ATOM 11468 N N . GLY B 1 448 ? 2.689 -11.516 -8.25 1 98.31 448 GLY B N 1
ATOM 11469 C CA . GLY B 1 448 ? 1.772 -10.398 -8.414 1 98.31 448 GLY B CA 1
ATOM 11470 C C . GLY B 1 448 ? 0.878 -10.531 -9.633 1 98.31 448 GLY B C 1
ATOM 11471 O O . GLY B 1 448 ? -0.33 -10.305 -9.547 1 98.31 448 GLY B O 1
ATOM 11472 N N . ASP B 1 449 ? 1.438 -10.867 -10.742 1 98.12 449 ASP B N 1
ATOM 11473 C CA . ASP B 1 449 ? 0.726 -10.812 -12.016 1 98.12 449 ASP B CA 1
ATOM 11474 C C . ASP B 1 449 ? 1.241 -11.875 -12.984 1 98.12 449 ASP B C 1
ATOM 11476 O O . ASP B 1 449 ? 2.453 -12.047 -13.133 1 98.12 449 ASP B O 1
ATOM 11480 N N . ASN B 1 450 ? 0.281 -12.617 -13.578 1 97.88 450 ASN B N 1
ATOM 11481 C CA . ASN B 1 450 ? 0.637 -13.555 -14.641 1 97.88 450 ASN B CA 1
ATOM 11482 C C . ASN B 1 450 ? 1.134 -12.82 -15.883 1 97.88 450 ASN B C 1
ATOM 11484 O O . ASN B 1 450 ? 0.384 -12.062 -16.5 1 97.88 450 ASN B O 1
ATOM 11488 N N . GLU B 1 451 ? 2.443 -12.938 -16.203 1 95.81 451 GLU B N 1
ATOM 11489 C CA . GLU B 1 451 ? 3.09 -12.484 -17.438 1 95.81 451 GLU B CA 1
ATOM 11490 C C . GLU B 1 451 ? 2.98 -10.969 -17.594 1 95.81 451 GLU B C 1
ATOM 11492 O O . GLU B 1 451 ? 2.883 -10.469 -18.703 1 95.81 451 GLU B O 1
ATOM 11497 N N . GLY B 1 452 ? 2.779 -10.258 -16.484 1 96.06 452 GLY B N 1
ATOM 11498 C CA . GLY B 1 452 ? 2.748 -8.805 -16.422 1 96.06 452 GLY B CA 1
ATOM 11499 C C . GLY B 1 452 ? 3.107 -8.258 -15.062 1 96.06 452 GLY B C 1
ATOM 11500 O O . GLY B 1 452 ? 3.512 -9.008 -14.172 1 96.06 452 GLY B O 1
ATOM 11501 N N . TYR B 1 453 ? 3.125 -6.969 -14.906 1 96.88 453 TYR B N 1
ATOM 11502 C CA . TYR B 1 453 ? 3.324 -6.285 -13.633 1 96.88 453 TYR B CA 1
ATOM 11503 C C . TYR B 1 453 ? 2.021 -5.68 -13.125 1 96.88 453 TYR B C 1
ATOM 11505 O O . TYR B 1 453 ? 1.287 -5.047 -13.891 1 96.88 453 TYR B O 1
ATOM 11513 N N . PRO B 1 454 ? 1.667 -5.934 -11.852 1 97.75 454 PRO B N 1
ATOM 11514 C CA . PRO B 1 454 ? 0.546 -5.129 -11.359 1 97.75 454 PRO B CA 1
ATOM 11515 C C . PRO B 1 454 ? 0.771 -3.629 -11.539 1 97.75 454 PRO B C 1
ATOM 11517 O O . PRO B 1 454 ? 1.87 -3.129 -11.281 1 97.75 454 PRO B O 1
ATOM 11520 N N . LEU B 1 455 ? -0.226 -2.98 -12 1 96.94 455 LEU B N 1
ATOM 11521 C CA . LEU B 1 455 ? -0.111 -1.529 -12.094 1 96.94 455 LEU B CA 1
ATOM 11522 C C . LEU B 1 455 ? -0.099 -0.896 -10.711 1 96.94 455 LEU B C 1
ATOM 11524 O O . LEU B 1 455 ? -0.641 -1.463 -9.758 1 96.94 455 LEU B O 1
ATOM 11528 N N . GLN B 1 456 ? 0.537 0.206 -10.562 1 96.31 456 GLN B N 1
ATOM 11529 C CA . GLN B 1 456 ? 0.474 0.955 -9.305 1 96.31 456 GLN B CA 1
ATOM 11530 C C . GLN B 1 456 ? -0.946 1.437 -9.023 1 96.31 456 GLN B C 1
ATOM 11532 O O . GLN B 1 456 ? -1.694 1.756 -9.953 1 96.31 456 GLN B O 1
ATOM 11537 N N . PRO B 1 457 ? -1.375 1.46 -7.77 1 97.44 457 PRO B N 1
ATOM 11538 C CA . PRO B 1 457 ? -0.545 1.263 -6.578 1 97.44 457 PRO B CA 1
ATOM 11539 C C . PRO B 1 457 ? -0.404 -0.208 -6.195 1 97.44 457 PRO B C 1
ATOM 11541 O O . PRO B 1 457 ? 0.346 -0.541 -5.273 1 97.44 457 PRO B O 1
ATOM 11544 N N . LEU B 1 458 ? -1.006 -1.142 -6.867 1 97.81 458 LEU B N 1
ATOM 11545 C CA . LEU B 1 458 ? -1.158 -2.52 -6.41 1 97.81 458 LEU B CA 1
ATOM 11546 C C . LEU B 1 458 ? 0.198 -3.203 -6.285 1 97.81 458 LEU B C 1
ATOM 11548 O O . LEU B 1 458 ? 0.417 -3.99 -5.359 1 97.81 458 LEU B O 1
ATOM 11552 N N . ASN B 1 459 ? 1.103 -2.965 -7.238 1 98.12 459 ASN B N 1
ATOM 11553 C CA . ASN B 1 459 ? 2.4 -3.631 -7.188 1 98.12 459 ASN B CA 1
ATOM 11554 C C . ASN B 1 459 ? 3.111 -3.369 -5.859 1 98.12 459 ASN B C 1
ATOM 11556 O O . ASN B 1 459 ? 3.557 -4.309 -5.195 1 98.12 459 ASN B O 1
ATOM 11560 N N . LYS B 1 460 ? 3.158 -2.158 -5.434 1 98.19 460 LYS B N 1
ATOM 11561 C CA . LYS B 1 460 ? 3.871 -1.808 -4.207 1 98.19 460 LYS B CA 1
ATOM 11562 C C . LYS B 1 460 ? 3.047 -2.154 -2.973 1 98.19 460 LYS B C 1
ATOM 11564 O O . LYS B 1 460 ? 3.6 -2.52 -1.933 1 98.19 460 LYS B O 1
ATOM 11569 N N . TRP B 1 461 ? 1.69 -2.008 -3.029 1 98.44 461 TRP B N 1
ATOM 11570 C CA . TRP B 1 461 ? 0.844 -2.471 -1.935 1 98.44 461 TRP B CA 1
ATOM 11571 C C . TRP B 1 461 ? 1.06 -3.957 -1.67 1 98.44 461 TRP B C 1
ATOM 11573 O O . TRP B 1 461 ? 1.259 -4.367 -0.524 1 98.44 461 TRP B O 1
ATOM 11583 N N . LEU B 1 462 ? 1.11 -4.77 -2.756 1 98.69 462 LEU B N 1
ATOM 11584 C CA . LEU B 1 462 ? 1.274 -6.211 -2.617 1 98.69 462 LEU B CA 1
ATOM 11585 C C . LEU B 1 462 ? 2.643 -6.551 -2.035 1 98.69 462 LEU B C 1
ATOM 11587 O O . LEU B 1 462 ? 2.758 -7.434 -1.182 1 98.69 462 LEU B O 1
ATOM 11591 N N . GLU B 1 463 ? 3.656 -5.902 -2.58 1 98.56 463 GLU B N 1
ATOM 11592 C CA . GLU B 1 463 ? 4.992 -6.098 -2.027 1 98.56 463 GLU B CA 1
ATOM 11593 C C . GLU B 1 463 ? 5.008 -5.852 -0.522 1 98.56 463 GLU B C 1
ATOM 11595 O O . GLU B 1 463 ? 5.562 -6.652 0.236 1 98.56 463 GLU B O 1
ATOM 11600 N N . GLU B 1 464 ? 4.402 -4.762 -0.076 1 98.5 464 GLU B N 1
ATOM 11601 C CA . GLU B 1 464 ? 4.355 -4.422 1.343 1 98.5 464 GLU B CA 1
ATOM 11602 C C . GLU B 1 464 ? 3.477 -5.402 2.115 1 98.5 464 GLU B C 1
ATOM 11604 O O . GLU B 1 464 ? 3.76 -5.719 3.271 1 98.5 464 GLU B O 1
ATOM 11609 N N . ASP B 1 465 ? 2.342 -5.809 1.54 1 98.62 465 ASP B N 1
ATOM 11610 C CA . ASP B 1 465 ? 1.481 -6.801 2.174 1 98.62 465 ASP B CA 1
ATOM 11611 C C . ASP B 1 465 ? 2.266 -8.07 2.518 1 98.62 465 ASP B C 1
ATOM 11613 O O . ASP B 1 465 ? 2.158 -8.586 3.631 1 98.62 465 ASP B O 1
ATOM 11617 N N . VAL B 1 466 ? 3.061 -8.57 1.521 1 98.62 466 VAL B N 1
ATOM 11618 C CA . VAL B 1 466 ? 3.846 -9.781 1.741 1 98.62 466 VAL B CA 1
ATOM 11619 C C . VAL B 1 466 ? 4.883 -9.531 2.834 1 98.62 466 VAL B C 1
ATOM 11621 O O . VAL B 1 466 ? 5.078 -10.367 3.719 1 98.62 466 VAL B O 1
ATOM 11624 N N . ARG B 1 467 ? 5.527 -8.398 2.82 1 98.12 467 ARG B N 1
ATOM 11625 C CA . ARG B 1 467 ? 6.543 -8.062 3.812 1 98.12 467 ARG B CA 1
ATOM 11626 C C . ARG B 1 467 ? 5.941 -8 5.211 1 98.12 467 ARG B C 1
ATOM 11628 O O . ARG B 1 467 ? 6.562 -8.453 6.18 1 98.12 467 ARG B O 1
ATOM 11635 N N . THR B 1 468 ? 4.754 -7.445 5.328 1 97.81 468 THR B N 1
ATOM 11636 C CA . THR B 1 468 ? 4.141 -7.188 6.625 1 97.81 468 THR B CA 1
ATOM 11637 C C . THR B 1 468 ? 3.424 -8.43 7.145 1 97.81 468 THR B C 1
ATOM 11639 O O . THR B 1 468 ? 3.617 -8.828 8.289 1 97.81 468 THR B O 1
ATOM 11642 N N . TYR B 1 469 ? 2.623 -9.039 6.305 1 98.19 469 TYR B N 1
ATOM 11643 C CA . TYR B 1 469 ? 1.701 -10.062 6.777 1 98.19 469 TYR B CA 1
ATOM 11644 C C . TYR B 1 469 ? 2.281 -11.461 6.562 1 98.19 469 TYR B C 1
ATOM 11646 O O . TYR B 1 469 ? 1.744 -12.445 7.074 1 98.19 469 TYR B O 1
ATOM 11654 N N . ASP B 1 470 ? 3.432 -11.609 5.828 1 98 470 ASP B N 1
ATOM 11655 C CA . ASP B 1 470 ? 4.188 -12.859 5.746 1 98 470 ASP B CA 1
ATOM 11656 C C . ASP B 1 470 ? 5.605 -12.68 6.285 1 98 470 ASP B C 1
ATOM 11658 O O . ASP B 1 470 ? 6.445 -13.562 6.141 1 98 470 ASP B O 1
ATOM 11662 N N . GLY B 1 471 ? 5.918 -11.531 6.855 1 96.56 471 GLY B N 1
ATOM 11663 C CA . GLY B 1 471 ? 7.191 -11.25 7.5 1 96.56 471 GLY B CA 1
ATOM 11664 C C . GLY B 1 471 ? 8.352 -11.18 6.527 1 96.56 471 GLY B C 1
ATOM 11665 O O . GLY B 1 471 ? 9.516 -11.211 6.934 1 96.56 471 GLY B O 1
ATOM 11666 N N . GLY B 1 472 ? 8.008 -11.211 5.211 1 95.62 472 GLY B N 1
ATOM 11667 C CA . GLY B 1 472 ? 9.078 -11.305 4.227 1 95.62 472 GLY B CA 1
ATOM 11668 C C . GLY B 1 472 ? 9.758 -12.664 4.215 1 95.62 472 GLY B C 1
ATOM 11669 O O . GLY B 1 472 ? 10.875 -12.797 3.701 1 95.62 472 GLY B O 1
ATOM 11670 N N . ASP B 1 473 ? 9.125 -13.602 4.836 1 96.06 473 ASP B N 1
ATOM 11671 C CA . ASP B 1 473 ? 9.672 -14.953 4.902 1 96.06 473 ASP B CA 1
ATOM 11672 C C . ASP B 1 473 ? 9.719 -15.594 3.516 1 96.06 473 ASP B C 1
ATOM 11674 O O . ASP B 1 473 ? 10.523 -16.5 3.271 1 96.06 473 ASP B O 1
ATOM 11678 N N . ARG B 1 474 ? 8.891 -15.18 2.637 1 96.5 474 ARG B N 1
ATOM 11679 C CA . ARG B 1 474 ? 8.844 -15.648 1.256 1 96.5 474 ARG B CA 1
ATOM 11680 C C . ARG B 1 474 ? 9 -14.492 0.274 1 96.5 474 ARG B C 1
ATOM 11682 O O . ARG B 1 474 ? 8.734 -13.344 0.619 1 96.5 474 ARG B O 1
ATOM 11689 N N . ALA B 1 475 ? 9.398 -14.828 -0.915 1 94.69 475 ALA B N 1
ATOM 11690 C CA . ALA B 1 475 ? 9.664 -13.812 -1.928 1 94.69 475 ALA B CA 1
ATOM 11691 C C . ALA B 1 475 ? 8.367 -13.297 -2.543 1 94.69 475 ALA B C 1
ATOM 11693 O O . ALA B 1 475 ? 7.426 -14.07 -2.766 1 94.69 475 ALA B O 1
ATOM 11694 N N . TYR B 1 476 ? 8.32 -11.945 -2.766 1 98 476 TYR B N 1
ATOM 11695 C CA . TYR B 1 476 ? 7.355 -11.359 -3.691 1 98 476 TYR B CA 1
ATOM 11696 C C . TYR B 1 476 ? 7.961 -11.203 -5.082 1 98 476 TYR B C 1
ATOM 11698 O O . TYR B 1 476 ? 8.992 -10.547 -5.25 1 98 476 TYR B O 1
ATOM 11706 N N . HIS B 1 477 ? 7.363 -11.898 -6.016 1 97.94 477 HIS B N 1
ATOM 11707 C CA . HIS B 1 477 ? 7.758 -11.781 -7.414 1 97.94 477 HIS B CA 1
ATOM 11708 C C . HIS B 1 477 ? 6.668 -11.109 -8.242 1 97.94 477 HIS B C 1
ATOM 11710 O O . HIS B 1 477 ? 5.605 -11.695 -8.469 1 97.94 477 HIS B O 1
ATOM 11716 N N . ALA B 1 478 ? 6.891 -9.922 -8.781 1 97.75 478 ALA B N 1
ATOM 11717 C CA . ALA B 1 478 ? 5.848 -9.086 -9.375 1 97.75 478 ALA B CA 1
ATOM 11718 C C . ALA B 1 478 ? 5.32 -9.703 -10.664 1 97.75 478 ALA B C 1
ATOM 11720 O O . ALA B 1 478 ? 4.133 -9.586 -10.977 1 97.75 478 ALA B O 1
ATOM 11721 N N . ASN B 1 479 ? 6.188 -10.32 -11.406 1 97.44 479 ASN B N 1
ATOM 11722 C CA . ASN B 1 479 ? 5.91 -10.82 -12.75 1 97.44 479 ASN B CA 1
ATOM 11723 C C . ASN B 1 479 ? 6.285 -12.289 -12.891 1 97.44 479 ASN B C 1
ATOM 11725 O O . ASN B 1 479 ? 7.426 -12.68 -12.609 1 97.44 479 ASN B O 1
ATOM 11729 N N . SER B 1 480 ? 5.434 -13.102 -13.43 1 96.88 480 SER B N 1
ATOM 11730 C CA . SER B 1 480 ? 5.637 -14.547 -13.445 1 96.88 480 SER B CA 1
ATOM 11731 C C . SER B 1 480 ? 6.57 -14.969 -14.578 1 96.88 480 SER B C 1
ATOM 11733 O O . SER B 1 480 ? 6.898 -16.141 -14.711 1 96.88 480 SER B O 1
ATOM 11735 N N . HIS B 1 481 ? 7.012 -14.078 -15.453 1 93.81 481 HIS B N 1
ATOM 11736 C CA . HIS B 1 481 ? 7.867 -14.57 -16.531 1 93.81 481 HIS B CA 1
ATOM 11737 C C . HIS B 1 481 ? 9.078 -13.664 -16.734 1 93.81 481 HIS B C 1
ATOM 11739 O O . HIS B 1 481 ? 9.805 -13.805 -17.719 1 93.81 481 HIS B O 1
ATOM 11745 N N . SER B 1 482 ? 9.281 -12.703 -15.789 1 92.31 482 SER B N 1
ATOM 11746 C CA . SER B 1 482 ? 10.414 -11.789 -15.859 1 92.31 482 SER B CA 1
ATOM 11747 C C . SER B 1 482 ? 11.156 -11.727 -14.523 1 92.31 482 SER B C 1
ATOM 11749 O O . SER B 1 482 ? 10.82 -12.445 -13.586 1 92.31 482 SER B O 1
ATOM 11751 N N . ASP B 1 483 ? 12.219 -10.93 -14.469 1 92.31 483 ASP B N 1
ATOM 11752 C CA . ASP B 1 483 ? 12.969 -10.664 -13.25 1 92.31 483 ASP B CA 1
ATOM 11753 C C . ASP B 1 483 ? 13.656 -11.93 -12.742 1 92.31 483 ASP B C 1
ATOM 11755 O O . ASP B 1 483 ? 13.484 -12.312 -11.586 1 92.31 483 ASP B O 1
ATOM 11759 N N . GLY B 1 484 ? 14.477 -12.531 -13.602 1 93.19 484 GLY B N 1
ATOM 11760 C CA . GLY B 1 484 ? 15.25 -13.719 -13.258 1 93.19 484 GLY B CA 1
ATOM 11761 C C . GLY B 1 484 ? 14.625 -15.008 -13.758 1 93.19 484 GLY B C 1
ATOM 11762 O O . GLY B 1 484 ? 15.18 -16.094 -13.555 1 93.19 484 GLY B O 1
ATOM 11763 N N . LEU B 1 485 ? 13.484 -14.875 -14.461 1 94.06 485 LEU B N 1
ATOM 11764 C CA . LEU B 1 485 ? 12.797 -16.016 -15.07 1 94.06 485 LEU B CA 1
ATOM 11765 C C . LEU B 1 485 ? 13.031 -16.047 -16.578 1 94.06 485 LEU B C 1
ATOM 11767 O O . LEU B 1 485 ? 13.445 -15.047 -17.172 1 94.06 485 LEU B O 1
ATOM 11771 N N . SER B 1 486 ? 12.859 -17.156 -17.156 1 90.81 486 SER B N 1
ATOM 11772 C CA . SER B 1 486 ? 13.234 -17.344 -18.562 1 90.81 486 SER B CA 1
ATOM 11773 C C . SER B 1 486 ? 12.016 -17.297 -19.469 1 90.81 486 SER B C 1
ATOM 11775 O O . SER B 1 486 ? 11.945 -18.016 -20.469 1 90.81 486 SER B O 1
ATOM 11777 N N . GLY B 1 487 ? 10.953 -16.531 -19.062 1 87.56 487 GLY B N 1
ATOM 11778 C CA . GLY B 1 487 ? 9.797 -16.297 -19.906 1 87.56 487 GLY B CA 1
ATOM 11779 C C . GLY B 1 487 ? 8.742 -17.375 -19.781 1 87.56 487 GLY B C 1
ATOM 11780 O O . GLY B 1 487 ? 8.711 -18.125 -18.797 1 87.56 487 GLY B O 1
ATOM 11781 N N . SER B 1 488 ? 7.758 -17.406 -20.828 1 88.75 488 SER B N 1
ATOM 11782 C CA . SER B 1 488 ? 6.688 -18.391 -20.938 1 88.75 488 SER B CA 1
ATOM 11783 C C . SER B 1 488 ? 6.637 -19 -22.328 1 88.75 488 SER B C 1
ATOM 11785 O O . SER B 1 488 ? 7.004 -18.359 -23.312 1 88.75 488 SER B O 1
ATOM 11787 N N . GLY B 1 489 ? 6.07 -20.297 -22.359 1 86.94 489 GLY B N 1
ATOM 11788 C CA . GLY B 1 489 ? 5.973 -21.016 -23.625 1 86.94 489 GLY B CA 1
ATOM 11789 C C . GLY B 1 489 ? 7.281 -21.641 -24.062 1 86.94 489 GLY B C 1
ATOM 11790 O O . GLY B 1 489 ? 8.273 -21.578 -23.344 1 86.94 489 GLY B O 1
ATOM 11791 N N . PRO B 1 490 ? 7.418 -22.156 -25.141 1 88.81 490 PRO B N 1
ATOM 11792 C CA . PRO B 1 490 ? 6.246 -22.406 -25.984 1 88.81 490 PRO B CA 1
ATOM 11793 C C . PRO B 1 490 ? 5.281 -23.422 -25.375 1 88.81 490 PRO B C 1
ATOM 11795 O O . PRO B 1 490 ? 5.641 -24.141 -24.453 1 88.81 490 PRO B O 1
ATOM 11798 N N . TRP B 1 491 ? 4.062 -23.469 -25.922 1 94.19 491 TRP B N 1
ATOM 11799 C CA . TRP B 1 491 ? 3.008 -24.344 -25.422 1 94.19 491 TRP B CA 1
ATOM 11800 C C . TRP B 1 491 ? 2.672 -25.422 -26.453 1 94.19 491 TRP B C 1
ATOM 11802 O O . TRP B 1 491 ? 1.591 -26 -26.422 1 94.19 491 TRP B O 1
ATOM 11812 N N . THR B 1 492 ? 3.602 -25.656 -27.422 1 93.31 492 THR B N 1
ATOM 11813 C CA . THR B 1 492 ? 3.434 -26.609 -28.516 1 93.31 492 THR B CA 1
ATOM 11814 C C . THR B 1 492 ? 4.488 -27.703 -28.453 1 93.31 492 THR B C 1
ATOM 11816 O O . THR B 1 492 ? 5.496 -27.562 -27.75 1 93.31 492 THR B O 1
ATOM 11819 N N . ASN B 1 493 ? 4.184 -28.812 -29.141 1 92.25 493 ASN B N 1
ATOM 11820 C CA . ASN B 1 493 ? 5.145 -29.922 -29.141 1 92.25 493 ASN B CA 1
ATOM 11821 C C . ASN B 1 493 ? 6.312 -29.641 -30.078 1 92.25 493 ASN B C 1
ATOM 11823 O O . ASN B 1 493 ? 6.148 -28.969 -31.109 1 92.25 493 ASN B O 1
ATOM 11827 N N . SER B 1 494 ? 7.418 -30.141 -29.734 1 90.38 494 SER B N 1
ATOM 11828 C CA . SER B 1 494 ? 8.625 -30.156 -30.562 1 90.38 494 SER B CA 1
ATOM 11829 C C . SER B 1 494 ? 9.289 -31.516 -30.547 1 90.38 494 SER B C 1
ATOM 11831 O O . SER B 1 494 ? 8.984 -32.375 -29.703 1 90.38 494 SER B O 1
ATOM 11833 N N . HIS B 1 495 ? 10.117 -31.656 -31.578 1 90.31 495 HIS B N 1
ATOM 11834 C CA . HIS B 1 495 ? 10.945 -32.844 -31.531 1 90.31 495 HIS B CA 1
ATOM 11835 C C . HIS B 1 495 ? 11.758 -32.906 -30.234 1 90.31 495 HIS B C 1
ATOM 11837 O O . HIS B 1 495 ? 12.25 -31.875 -29.766 1 90.31 495 HIS B O 1
ATOM 11843 N N . PRO B 1 496 ? 11.875 -34.094 -29.609 1 93.25 496 PRO B N 1
ATOM 11844 C CA . PRO B 1 496 ? 12.586 -34.219 -28.344 1 93.25 496 PRO B CA 1
ATOM 11845 C C . PRO B 1 496 ? 13.938 -33.5 -28.328 1 93.25 496 PRO B C 1
ATOM 11847 O O . PRO B 1 496 ? 14.32 -32.906 -27.328 1 93.25 496 PRO B O 1
ATOM 11850 N N . ASN B 1 497 ? 14.641 -33.469 -29.422 1 89.94 497 ASN B N 1
ATOM 11851 C CA . ASN B 1 497 ? 15.945 -32.812 -29.531 1 89.94 497 ASN B CA 1
ATOM 11852 C C . ASN B 1 497 ? 15.859 -31.328 -29.203 1 89.94 497 ASN B C 1
ATOM 11854 O O . ASN B 1 497 ? 16.812 -30.75 -28.656 1 89.94 497 ASN B O 1
ATOM 11858 N N . TRP B 1 498 ? 14.805 -30.734 -29.484 1 87.88 498 TRP B N 1
ATOM 11859 C CA . TRP B 1 498 ? 14.594 -29.297 -29.281 1 87.88 498 TRP B CA 1
ATOM 11860 C C . TRP B 1 498 ? 14.766 -28.938 -27.812 1 87.88 498 TRP B C 1
ATOM 11862 O O . TRP B 1 498 ? 15.305 -27.875 -27.484 1 87.88 498 TRP B O 1
ATOM 11872 N N . TYR B 1 499 ? 14.445 -29.734 -26.922 1 91.69 499 TYR B N 1
ATOM 11873 C CA . TYR B 1 499 ? 14.445 -29.438 -25.484 1 91.69 499 TYR B CA 1
ATOM 11874 C C . TYR B 1 499 ? 15.859 -29.531 -24.922 1 91.69 499 TYR B C 1
ATOM 11876 O O . TYR B 1 499 ? 16.125 -29.047 -23.812 1 91.69 499 TYR B O 1
ATOM 11884 N N . PHE B 1 500 ? 16.734 -30.219 -25.656 1 90.75 500 PHE B N 1
ATOM 11885 C CA . PHE B 1 500 ? 18.109 -30.391 -25.203 1 90.75 500 PHE B CA 1
ATOM 11886 C C . PHE B 1 500 ? 19.016 -29.297 -25.797 1 90.75 500 PHE B C 1
ATOM 11888 O O . PHE B 1 500 ? 20.141 -29.109 -25.344 1 90.75 500 PHE B O 1
ATOM 11895 N N . THR B 1 501 ? 18.453 -28.625 -26.797 1 81.5 501 THR B N 1
ATOM 11896 C CA . THR B 1 501 ? 19.281 -27.656 -27.516 1 81.5 501 THR B CA 1
ATOM 11897 C C . THR B 1 501 ? 18.719 -26.25 -27.375 1 81.5 501 THR B C 1
ATOM 11899 O O . THR B 1 501 ? 17.516 -26.078 -27.203 1 81.5 501 THR B O 1
ATOM 11902 N N . LYS B 1 502 ? 19.656 -25.266 -27.391 1 66.62 502 LYS B N 1
ATOM 11903 C CA . LYS B 1 502 ? 19.266 -23.875 -27.172 1 66.62 502 LYS B CA 1
ATOM 11904 C C . LYS B 1 502 ? 18.203 -23.438 -28.188 1 66.62 502 LYS B C 1
ATOM 11906 O O . LYS B 1 502 ? 18.344 -23.688 -29.391 1 66.62 502 LYS B O 1
ATOM 11911 N N . ALA B 1 503 ? 17.109 -22.969 -27.469 1 58.69 503 ALA B N 1
ATOM 11912 C CA . ALA B 1 503 ? 16.062 -22.438 -28.328 1 58.69 503 ALA B CA 1
ATOM 11913 C C . ALA B 1 503 ? 16.5 -21.141 -29 1 58.69 503 ALA B C 1
ATOM 11915 O O . ALA B 1 503 ? 17.188 -20.312 -28.391 1 58.69 503 ALA B O 1
ATOM 11916 N N . PRO B 1 504 ? 16.422 -20.984 -30.297 1 48.22 504 PRO B N 1
ATOM 11917 C CA . PRO B 1 504 ? 16.875 -19.766 -30.984 1 48.22 504 PRO B CA 1
ATOM 11918 C C . PRO B 1 504 ? 16.391 -18.5 -30.297 1 48.22 504 PRO B C 1
ATOM 11920 O O . PRO B 1 504 ? 17.016 -17.453 -30.406 1 48.22 504 PRO B O 1
ATOM 11923 N N . TYR B 1 505 ? 15.273 -18.484 -29.734 1 48.62 505 TYR B N 1
ATOM 11924 C CA . TYR B 1 505 ? 14.781 -17.219 -29.188 1 48.62 505 TYR B CA 1
ATOM 11925 C C . TYR B 1 505 ? 14.891 -17.188 -27.672 1 48.62 505 TYR B C 1
ATOM 11927 O O . TYR B 1 505 ? 14.352 -18.062 -26.984 1 48.62 505 TYR B O 1
ATOM 11935 N N . GLY B 1 506 ? 16.203 -17.172 -27.375 1 50.81 506 GLY B N 1
ATOM 11936 C CA . GLY B 1 506 ? 16.438 -17.031 -25.953 1 50.81 506 GLY B CA 1
ATOM 11937 C C . GLY B 1 506 ? 15.195 -16.672 -25.156 1 50.81 506 GLY B C 1
ATOM 11938 O O . GLY B 1 506 ? 14.258 -16.078 -25.719 1 50.81 506 GLY B O 1
ATOM 11939 N N . TYR B 1 507 ? 14.945 -17.531 -24.172 1 53.38 507 TYR B N 1
ATOM 11940 C CA . TYR B 1 507 ? 13.844 -17.219 -23.281 1 53.38 507 TYR B CA 1
ATOM 11941 C C . TYR B 1 507 ? 14.203 -16.078 -22.344 1 53.38 507 TYR B C 1
ATOM 11943 O O . TYR B 1 507 ? 14.945 -16.266 -21.375 1 53.38 507 TYR B O 1
ATOM 11951 N N . GLY B 1 508 ? 14.102 -14.797 -22.766 1 51.5 508 GLY B N 1
ATOM 11952 C CA . GLY B 1 508 ? 14.242 -13.547 -22.031 1 51.5 508 GLY B CA 1
ATOM 11953 C C . GLY B 1 508 ? 15.578 -12.867 -22.25 1 51.5 508 GLY B C 1
ATOM 11954 O O . GLY B 1 508 ? 16.531 -13.5 -22.688 1 51.5 508 GLY B O 1
ATOM 11955 N N . ALA B 1 509 ? 15.766 -11.633 -22.188 1 48.25 509 ALA B N 1
ATOM 11956 C CA . ALA B 1 509 ? 16.859 -10.742 -22.578 1 48.25 509 ALA B CA 1
ATOM 11957 C C . ALA B 1 509 ? 18.156 -11.117 -21.891 1 48.25 509 ALA B C 1
ATOM 11959 O O . ALA B 1 509 ? 19.234 -11.031 -22.484 1 48.25 509 ALA B O 1
ATOM 11960 N N . ASN B 1 510 ? 18.094 -11.539 -20.578 1 49.47 510 ASN B N 1
ATOM 11961 C CA . ASN B 1 510 ? 19.344 -11.672 -19.828 1 49.47 510 ASN B CA 1
ATOM 11962 C C . ASN B 1 510 ? 19.703 -13.141 -19.594 1 49.47 510 ASN B C 1
ATOM 11964 O O . ASN B 1 510 ? 20.672 -13.438 -18.875 1 49.47 510 ASN B O 1
ATOM 11968 N N . ILE B 1 511 ? 18.875 -13.969 -20.047 1 47.56 511 ILE B N 1
ATOM 11969 C CA . ILE B 1 511 ? 19.203 -15.375 -19.844 1 47.56 511 ILE B CA 1
ATOM 11970 C C . ILE B 1 511 ? 19.781 -15.961 -21.125 1 47.56 511 ILE B C 1
ATOM 11972 O O . ILE B 1 511 ? 19.047 -16.234 -22.078 1 47.56 511 ILE B O 1
ATOM 11976 N N . THR B 1 512 ? 21.141 -16.062 -21.25 1 54.91 512 THR B N 1
ATOM 11977 C CA . THR B 1 512 ? 21.906 -16.281 -22.453 1 54.91 512 THR B CA 1
ATOM 11978 C C . THR B 1 512 ? 21.875 -17.75 -22.859 1 54.91 512 THR B C 1
ATOM 11980 O O . THR B 1 512 ? 22.016 -18.094 -24.047 1 54.91 512 THR B O 1
ATOM 11983 N N . LYS B 1 513 ? 21.516 -18.625 -21.844 1 63.84 513 LYS B N 1
ATOM 11984 C CA . LYS B 1 513 ? 21.719 -20 -22.25 1 63.84 513 LYS B CA 1
ATOM 11985 C C . LYS B 1 513 ? 20.391 -20.688 -22.594 1 63.84 513 LYS B C 1
ATOM 11987 O O . LYS B 1 513 ? 20.375 -21.703 -23.266 1 63.84 513 LYS B O 1
ATOM 11992 N N . GLY B 1 514 ? 19.266 -20.078 -22.203 1 74.94 514 GLY B N 1
ATOM 11993 C CA . GLY B 1 514 ? 18 -20.422 -22.828 1 74.94 514 GLY B CA 1
ATOM 11994 C C . GLY B 1 514 ? 17.094 -21.25 -21.938 1 74.94 514 GLY B C 1
ATOM 11995 O O . GLY B 1 514 ? 15.891 -21.359 -22.188 1 74.94 514 GLY B O 1
ATOM 11996 N N . TRP B 1 515 ? 17.453 -22.016 -20.797 1 89.75 515 TRP B N 1
ATOM 11997 C CA . TRP B 1 515 ? 16.578 -22.844 -19.969 1 89.75 515 TRP B CA 1
ATOM 11998 C C . TRP B 1 515 ? 16.141 -22.094 -18.719 1 89.75 515 TRP B C 1
ATOM 12000 O O . TRP B 1 515 ? 14.977 -21.719 -18.578 1 89.75 515 TRP B O 1
ATOM 12010 N N . GLY B 1 516 ? 17.125 -21.719 -17.812 1 92.75 516 GLY B N 1
ATOM 12011 C CA . GLY B 1 516 ? 16.812 -20.906 -16.641 1 92.75 516 GLY B CA 1
ATOM 12012 C C . GLY B 1 516 ? 15.688 -21.484 -15.797 1 92.75 516 GLY B C 1
ATOM 12013 O O . GLY B 1 516 ? 15.641 -22.688 -15.555 1 92.75 516 GLY B O 1
ATOM 12014 N N . PHE B 1 517 ? 14.789 -20.594 -15.25 1 95.38 517 PHE B N 1
ATOM 12015 C CA . PHE B 1 517 ? 13.578 -20.969 -14.523 1 95.38 517 PHE B CA 1
ATOM 12016 C C . PHE B 1 517 ? 12.336 -20.625 -15.344 1 95.38 517 PHE B C 1
ATOM 12018 O O . PHE B 1 517 ? 12 -19.453 -15.516 1 95.38 517 PHE B O 1
ATOM 12025 N N . ARG B 1 518 ? 11.75 -21.641 -15.906 1 94.38 518 ARG B N 1
ATOM 12026 C CA . ARG B 1 518 ? 10.602 -21.469 -16.781 1 94.38 518 ARG B CA 1
ATOM 12027 C C . ARG B 1 518 ? 9.305 -21.812 -16.062 1 94.38 518 ARG B C 1
ATOM 12029 O O . ARG B 1 518 ? 9.062 -22.969 -15.719 1 94.38 518 ARG B O 1
ATOM 12036 N N . THR B 1 519 ? 8.43 -20.781 -15.953 1 95.75 519 THR B N 1
ATOM 12037 C CA . THR B 1 519 ? 7.238 -20.953 -15.125 1 95.75 519 THR B CA 1
ATOM 12038 C C . THR B 1 519 ? 6.09 -21.531 -15.953 1 95.75 519 THR B C 1
ATOM 12040 O O . THR B 1 519 ? 5.094 -22 -15.398 1 95.75 519 THR B O 1
ATOM 12043 N N . GLU B 1 520 ? 6.188 -21.484 -17.312 1 95.5 520 GLU B N 1
ATOM 12044 C CA . GLU B 1 520 ? 5.195 -22.078 -18.203 1 95.5 520 GLU B CA 1
ATOM 12045 C C . GLU B 1 520 ? 5.852 -22.625 -19.469 1 95.5 520 GLU B C 1
ATOM 12047 O O . GLU B 1 520 ? 6.5 -21.875 -20.203 1 95.5 520 GLU B O 1
ATOM 12052 N N . ILE B 1 521 ? 5.73 -23.844 -19.688 1 94.44 521 ILE B N 1
ATOM 12053 C CA . ILE B 1 521 ? 6.098 -24.516 -20.938 1 94.44 521 ILE B CA 1
ATOM 12054 C C . ILE B 1 521 ? 5.25 -25.781 -21.109 1 94.44 521 ILE B C 1
ATOM 12056 O O . ILE B 1 521 ? 4.84 -26.391 -20.125 1 94.44 521 ILE B O 1
ATOM 12060 N N . GLY B 1 522 ? 4.852 -26.047 -22.297 1 93.69 522 GLY B N 1
ATOM 12061 C CA . GLY B 1 522 ? 4 -27.219 -22.406 1 93.69 522 GLY B CA 1
ATOM 12062 C C . GLY B 1 522 ? 3.721 -27.625 -23.844 1 93.69 522 GLY B C 1
ATOM 12063 O O . GLY B 1 522 ? 4.316 -27.078 -24.781 1 93.69 522 GLY B O 1
ATOM 12064 N N . THR B 1 523 ? 2.916 -28.672 -24 1 94.62 523 THR B N 1
ATOM 12065 C CA . THR B 1 523 ? 2.469 -29.219 -25.281 1 94.62 523 THR B CA 1
ATOM 12066 C C . THR B 1 523 ? 1.042 -29.75 -25.172 1 94.62 523 THR B C 1
ATOM 12068 O O . THR B 1 523 ? 0.554 -30.016 -24.078 1 94.62 523 THR B O 1
ATOM 12071 N N . ALA B 1 524 ? 0.406 -29.812 -26.328 1 95.81 524 ALA B N 1
ATOM 12072 C CA . ALA B 1 524 ? -0.875 -30.516 -26.344 1 95.81 524 ALA B CA 1
ATOM 12073 C C . ALA B 1 524 ? -0.712 -31.969 -25.891 1 95.81 524 ALA B C 1
ATOM 12075 O O . ALA B 1 524 ? 0.296 -32.594 -26.188 1 95.81 524 ALA B O 1
ATOM 12076 N N . VAL B 1 525 ? -1.682 -32.438 -25.188 1 97.69 525 VAL B N 1
ATOM 12077 C CA . VAL B 1 525 ? -1.733 -33.844 -24.734 1 97.69 525 VAL B CA 1
ATOM 12078 C C . VAL B 1 525 ? -3.125 -34.406 -25 1 97.69 525 VAL B C 1
ATOM 12080 O O . VAL B 1 525 ? -4.055 -34.188 -24.219 1 97.69 525 VAL B O 1
ATOM 12083 N N . PHE B 1 526 ? -3.217 -35.125 -26.047 1 98.12 526 PHE B N 1
ATOM 12084 C CA . PHE B 1 526 ? -4.48 -35.781 -26.391 1 98.12 526 PHE B CA 1
ATOM 12085 C C . PHE B 1 526 ? -4.809 -36.906 -25.406 1 98.12 526 PHE B C 1
ATOM 12087 O O . PHE B 1 526 ? -3.912 -37.594 -24.922 1 98.12 526 PHE B O 1
ATOM 12094 N N . THR B 1 527 ? -6.07 -37.125 -25.094 1 98 527 THR B N 1
ATOM 12095 C CA . THR B 1 527 ? -6.504 -38.094 -24.109 1 98 527 THR B CA 1
ATOM 12096 C C . THR B 1 527 ? -6.555 -39.5 -24.703 1 98 527 THR B C 1
ATOM 12098 O O . THR B 1 527 ? -6.207 -39.688 -25.875 1 98 527 THR B O 1
ATOM 12101 N N . THR B 1 528 ? -6.926 -40.5 -23.906 1 97.5 528 THR B N 1
ATOM 12102 C CA . THR B 1 528 ? -7.129 -41.875 -24.344 1 97.5 528 THR B CA 1
ATOM 12103 C C . THR B 1 528 ? -8.508 -42.031 -24.969 1 97.5 528 THR B C 1
ATOM 12105 O O . THR B 1 528 ? -9.391 -41.219 -24.781 1 97.5 528 THR B O 1
ATOM 12108 N N . PHE B 1 529 ? -8.672 -43.062 -25.703 1 97.56 529 PHE B N 1
ATOM 12109 C CA . PHE B 1 529 ? -9.945 -43.281 -26.391 1 97.56 529 PHE B CA 1
ATOM 12110 C C . PHE B 1 529 ? -11.07 -43.469 -25.375 1 97.56 529 PHE B C 1
ATOM 12112 O O . PHE B 1 529 ? -12.18 -42.969 -25.562 1 97.56 529 PHE B O 1
ATOM 12119 N N . ASP B 1 530 ? -10.805 -44.188 -24.281 1 96.62 530 ASP B N 1
ATOM 12120 C CA . ASP B 1 530 ? -11.82 -44.469 -23.281 1 96.62 530 ASP B CA 1
ATOM 12121 C C . ASP B 1 530 ? -12.312 -43.156 -22.625 1 96.62 530 ASP B C 1
ATOM 12123 O O . ASP B 1 530 ? -13.492 -43.062 -22.266 1 96.62 530 ASP B O 1
ATOM 12127 N N . SER B 1 531 ? -11.406 -42.25 -22.406 1 97.75 531 SER B N 1
ATOM 12128 C CA . SER B 1 531 ? -11.812 -40.938 -21.875 1 97.75 531 SER B CA 1
ATOM 12129 C C . SER B 1 531 ? -12.484 -40.094 -22.953 1 97.75 531 SER B C 1
ATOM 12131 O O . SER B 1 531 ? -13.477 -39.406 -22.688 1 97.75 531 SER B O 1
ATOM 12133 N N . PHE B 1 532 ? -11.93 -40.125 -24.172 1 98.19 532 PHE B N 1
ATOM 12134 C CA . PHE B 1 532 ? -12.43 -39.375 -25.312 1 98.19 532 PHE B CA 1
ATOM 12135 C C . PHE B 1 532 ? -13.914 -39.656 -25.531 1 98.19 532 PHE B C 1
ATOM 12137 O O . PHE B 1 532 ? -14.703 -38.719 -25.719 1 98.19 532 PHE B O 1
ATOM 12144 N N . LYS B 1 533 ? -14.312 -40.844 -25.516 1 97.19 533 LYS B N 1
ATOM 12145 C CA . LYS B 1 533 ? -15.688 -41.219 -25.844 1 97.19 533 LYS B CA 1
ATOM 12146 C C . LYS B 1 533 ? -16.656 -40.781 -24.75 1 97.19 533 LYS B C 1
ATOM 12148 O O . LYS B 1 533 ? -17.875 -40.781 -24.953 1 97.19 533 LYS B O 1
ATOM 12153 N N . LYS B 1 534 ? -16.141 -40.406 -23.562 1 97.44 534 LYS B N 1
ATOM 12154 C CA . LYS B 1 534 ? -17 -39.969 -22.484 1 97.44 534 LYS B CA 1
ATOM 12155 C C . LYS B 1 534 ? -17.578 -38.594 -22.75 1 97.44 534 LYS B C 1
ATOM 12157 O O . LYS B 1 534 ? -18.656 -38.25 -22.266 1 97.44 534 LYS B O 1
ATOM 12162 N N . PHE B 1 535 ? -16.906 -37.781 -23.547 1 98.12 535 PHE B N 1
ATOM 12163 C CA . PHE B 1 535 ? -17.391 -36.406 -23.719 1 98.12 535 PHE B CA 1
ATOM 12164 C C . PHE B 1 535 ? -17.578 -36.062 -25.188 1 98.12 535 PHE B C 1
ATOM 12166 O O . PHE B 1 535 ? -18.094 -35 -25.531 1 98.12 535 PHE B O 1
ATOM 12173 N N . MET B 1 536 ? -17.219 -37 -26.094 1 98.38 536 MET B N 1
ATOM 12174 C CA . MET B 1 536 ? -17.344 -36.781 -27.531 1 98.38 536 MET B CA 1
ATOM 12175 C C . MET B 1 536 ? -18.453 -37.656 -28.109 1 98.38 536 MET B C 1
ATOM 12177 O O . MET B 1 536 ? -18.406 -38.875 -28.016 1 98.38 536 MET B O 1
ATOM 12181 N N . PRO B 1 537 ? -19.438 -37.062 -28.781 1 98.06 537 PRO B N 1
ATOM 12182 C CA . PRO B 1 537 ? -20.453 -37.875 -29.438 1 98.06 537 PRO B CA 1
ATOM 12183 C C . PRO B 1 537 ? -19.875 -38.781 -30.516 1 98.06 537 PRO B C 1
ATOM 12185 O O . PRO B 1 537 ? -18.953 -38.375 -31.234 1 98.06 537 PRO B O 1
ATOM 12188 N N . GLU B 1 538 ? -20.469 -39.938 -30.688 1 97.81 538 GLU B N 1
ATOM 12189 C CA . GLU B 1 538 ? -19.938 -40.938 -31.609 1 97.81 538 GLU B CA 1
ATOM 12190 C C . GLU B 1 538 ? -19.828 -40.375 -33.031 1 97.81 538 GLU B C 1
ATOM 12192 O O . GLU B 1 538 ? -18.859 -40.656 -33.75 1 97.81 538 GLU B O 1
ATOM 12197 N N . LYS B 1 539 ? -20.781 -39.656 -33.406 1 97.56 539 LYS B N 1
ATOM 12198 C CA . LYS B 1 539 ? -20.812 -39.094 -34.781 1 97.56 539 LYS B CA 1
ATOM 12199 C C . LYS B 1 539 ? -19.609 -38.156 -35 1 97.56 539 LYS B C 1
ATOM 12201 O O . LYS B 1 539 ? -19.266 -37.875 -36.156 1 97.56 539 LYS B O 1
ATOM 12206 N N . ASP B 1 540 ? -18.984 -37.75 -33.938 1 97.94 540 ASP B N 1
ATOM 12207 C CA . ASP B 1 540 ? -17.906 -36.75 -34.062 1 97.94 540 ASP B CA 1
ATOM 12208 C C . ASP B 1 540 ? -16.547 -37.375 -33.75 1 97.94 540 ASP B C 1
ATOM 12210 O O . ASP B 1 540 ? -15.555 -36.688 -33.594 1 97.94 540 ASP B O 1
ATOM 12214 N N . TRP B 1 541 ? -16.469 -38.656 -33.688 1 98 541 TRP B N 1
ATOM 12215 C CA . TRP B 1 541 ? -15.242 -39.344 -33.312 1 98 541 TRP B CA 1
ATOM 12216 C C . TRP B 1 541 ? -14.164 -39.156 -34.375 1 98 541 TRP B C 1
ATOM 12218 O O . TRP B 1 541 ? -13 -38.906 -34.062 1 98 541 TRP B O 1
ATOM 12228 N N . TRP B 1 542 ? -14.5 -39.281 -35.625 1 97.19 542 TRP B N 1
ATOM 12229 C CA . TRP B 1 542 ? -13.523 -39.281 -36.688 1 97.19 542 TRP B CA 1
ATOM 12230 C C . TRP B 1 542 ? -14.188 -38.969 -38.031 1 97.19 542 TRP B C 1
ATOM 12232 O O . TRP B 1 542 ? -15.297 -39.438 -38.312 1 97.19 542 TRP B O 1
ATOM 12242 N N . PRO B 1 543 ? -13.562 -38.281 -38.875 1 96.25 543 PRO B N 1
ATOM 12243 C CA . PRO B 1 543 ? -12.281 -37.594 -38.688 1 96.25 543 PRO B CA 1
ATOM 12244 C C . PRO B 1 543 ? -12.391 -36.344 -37.812 1 96.25 543 PRO B C 1
ATOM 12246 O O . PRO B 1 543 ? -13.477 -36 -37.344 1 96.25 543 PRO B O 1
ATOM 12249 N N . ARG B 1 544 ? -11.273 -35.75 -37.469 1 96.31 544 ARG B N 1
ATOM 12250 C CA . ARG B 1 544 ? -11.211 -34.531 -36.656 1 96.31 544 ARG B CA 1
ATOM 12251 C C . ARG B 1 544 ? -12.18 -33.5 -37.219 1 96.31 544 ARG B C 1
ATOM 12253 O O . ARG B 1 544 ? -12.289 -33.281 -38.406 1 96.31 544 ARG B O 1
ATOM 12260 N N . ASN B 1 545 ? -12.945 -32.781 -36.344 1 96.25 545 ASN B N 1
ATOM 12261 C CA . ASN B 1 545 ? -14 -31.859 -36.75 1 96.25 545 ASN B CA 1
ATOM 12262 C C . ASN B 1 545 ? -14.148 -30.719 -35.75 1 96.25 545 ASN B C 1
ATOM 12264 O O . ASN B 1 545 ? -13.32 -30.578 -34.844 1 96.25 545 ASN B O 1
ATOM 12268 N N . GLU B 1 546 ? -15.211 -29.953 -35.906 1 96 546 GLU B N 1
ATOM 12269 C CA . GLU B 1 546 ? -15.414 -28.75 -35.125 1 96 546 GLU B CA 1
ATOM 12270 C C . GLU B 1 546 ? -15.703 -29.078 -33.656 1 96 546 GLU B C 1
ATOM 12272 O O . GLU B 1 546 ? -15.391 -28.297 -32.75 1 96 546 GLU B O 1
ATOM 12277 N N . MET B 1 547 ? -16.281 -30.219 -33.406 1 97.75 547 MET B N 1
ATOM 12278 C CA . MET B 1 547 ? -16.578 -30.625 -32.031 1 97.75 547 MET B CA 1
ATOM 12279 C C . MET B 1 547 ? -15.289 -30.781 -31.219 1 97.75 547 MET B C 1
ATOM 12281 O O . MET B 1 547 ? -15.266 -30.484 -30.016 1 97.75 547 MET B O 1
ATOM 12285 N N . TRP B 1 548 ? -14.164 -31.219 -31.891 1 98 548 TRP B N 1
ATOM 12286 C CA . TRP B 1 548 ? -12.875 -31.328 -31.219 1 98 548 TRP B CA 1
ATOM 12287 C C . TRP B 1 548 ? -12.414 -29.969 -30.703 1 98 548 TRP B C 1
ATOM 12289 O O . TRP B 1 548 ? -11.789 -29.875 -29.641 1 98 548 TRP B O 1
ATOM 12299 N N . ASP B 1 549 ? -12.789 -28.938 -31.484 1 97.31 549 ASP B N 1
ATOM 12300 C CA . ASP B 1 549 ? -12.383 -27.578 -31.109 1 97.31 549 ASP B CA 1
ATOM 12301 C C . ASP B 1 549 ? -13.141 -27.094 -29.875 1 97.31 549 ASP B C 1
ATOM 12303 O O . ASP B 1 549 ? -12.641 -26.281 -29.109 1 97.31 549 ASP B O 1
ATOM 12307 N N . LYS B 1 550 ? -14.375 -27.562 -29.625 1 97.5 550 LYS B N 1
ATOM 12308 C CA . LYS B 1 550 ? -15.141 -27.25 -28.422 1 97.5 550 LYS B CA 1
ATOM 12309 C C . LYS B 1 550 ? -14.469 -27.812 -27.188 1 97.5 550 LYS B C 1
ATOM 12311 O O . LYS B 1 550 ? -14.766 -27.406 -26.062 1 97.5 550 LYS B O 1
ATOM 12316 N N . HIS B 1 551 ? -13.586 -28.734 -27.469 1 98 551 HIS B N 1
ATOM 12317 C CA . HIS B 1 551 ? -12.789 -29.312 -26.406 1 98 551 HIS B CA 1
ATOM 12318 C C . HIS B 1 551 ? -11.305 -29.031 -26.609 1 98 551 HIS B C 1
ATOM 12320 O O . HIS B 1 551 ? -10.453 -29.828 -26.203 1 98 551 HIS B O 1
ATOM 12326 N N . PHE B 1 552 ? -11 -27.984 -27.375 1 97.31 552 PHE B N 1
ATOM 12327 C CA . PHE B 1 552 ? -9.758 -27.219 -27.438 1 97.31 552 PHE B CA 1
ATOM 12328 C C . PHE B 1 552 ? -8.695 -27.969 -28.219 1 97.31 552 PHE B C 1
ATOM 12330 O O . PHE B 1 552 ? -7.52 -27.953 -27.844 1 97.31 552 PHE B O 1
ATOM 12337 N N . PHE B 1 553 ? -9.094 -28.656 -29.234 1 97.44 553 PHE B N 1
ATOM 12338 C CA . PHE B 1 553 ? -8.18 -29.188 -30.219 1 97.44 553 PHE B CA 1
ATOM 12339 C C . PHE B 1 553 ? -8.438 -28.562 -31.594 1 97.44 553 PHE B C 1
ATOM 12341 O O . PHE B 1 553 ? -8.836 -29.25 -32.531 1 97.44 553 PHE B O 1
ATOM 12348 N N . GLY B 1 554 ? -8.203 -27.328 -31.672 1 95.69 554 GLY B N 1
ATOM 12349 C CA . GLY B 1 554 ? -8.375 -26.469 -32.844 1 95.69 554 GLY B CA 1
ATOM 12350 C C . GLY B 1 554 ? -7.98 -25.031 -32.562 1 95.69 554 GLY B C 1
ATOM 12351 O O . GLY B 1 554 ? -7.023 -24.766 -31.844 1 95.69 554 GLY B O 1
ATOM 12352 N N . ASN B 1 555 ? -8.688 -24.094 -33.156 1 93.75 555 ASN B N 1
ATOM 12353 C CA . ASN B 1 555 ? -8.344 -22.688 -33.062 1 93.75 555 ASN B CA 1
ATOM 12354 C C . ASN B 1 555 ? -8.516 -22.156 -31.641 1 93.75 555 ASN B C 1
ATOM 12356 O O . ASN B 1 555 ? -7.816 -21.234 -31.234 1 93.75 555 ASN B O 1
ATOM 12360 N N . SER B 1 556 ? -9.383 -22.734 -30.922 1 94.94 556 SER B N 1
ATOM 12361 C CA . SER B 1 556 ? -9.648 -22.281 -29.547 1 94.94 556 SER B CA 1
ATOM 12362 C C . SER B 1 556 ? -8.43 -22.5 -28.656 1 94.94 556 SER B C 1
ATOM 12364 O O . SER B 1 556 ? -8.297 -21.859 -27.609 1 94.94 556 SER B O 1
ATOM 12366 N N . ALA B 1 557 ? -7.574 -23.406 -29.016 1 96 557 ALA B N 1
ATOM 12367 C CA . ALA B 1 557 ? -6.297 -23.641 -28.344 1 96 557 ALA B CA 1
ATOM 12368 C C . ALA B 1 557 ? -5.133 -23.484 -29.312 1 96 557 ALA B C 1
ATOM 12370 O O . ALA B 1 557 ? -4.234 -24.328 -29.344 1 96 557 ALA B O 1
ATOM 12371 N N . GLY B 1 558 ? -5.172 -22.406 -30.047 1 92.94 558 GLY B N 1
ATOM 12372 C CA . GLY B 1 558 ? -4.172 -22.172 -31.062 1 92.94 558 GLY B CA 1
ATOM 12373 C C . GLY B 1 558 ? -2.75 -22.203 -30.531 1 92.94 558 GLY B C 1
ATOM 12374 O O . GLY B 1 558 ? -1.835 -22.656 -31.219 1 92.94 558 GLY B O 1
ATOM 12375 N N . ASN B 1 559 ? -2.531 -21.828 -29.312 1 93.19 559 ASN B N 1
ATOM 12376 C CA . ASN B 1 559 ? -1.205 -21.781 -28.703 1 93.19 559 ASN B CA 1
ATOM 12377 C C . ASN B 1 559 ? -0.624 -23.172 -28.531 1 93.19 559 ASN B C 1
ATOM 12379 O O . ASN B 1 559 ? 0.594 -23.344 -28.453 1 93.19 559 ASN B O 1
ATOM 12383 N N . ALA B 1 560 ? -1.463 -24.188 -28.469 1 95.38 560 ALA B N 1
ATOM 12384 C CA . ALA B 1 560 ? -1.019 -25.578 -28.328 1 95.38 560 ALA B CA 1
ATOM 12385 C C . ALA B 1 560 ? -0.67 -26.172 -29.688 1 95.38 560 ALA B C 1
ATOM 12387 O O . ALA B 1 560 ? -0.117 -27.281 -29.766 1 95.38 560 ALA B O 1
ATOM 12388 N N . SER B 1 561 ? -1.015 -25.531 -30.781 1 95.38 561 SER B N 1
ATOM 12389 C CA . SER B 1 561 ? -0.766 -25.953 -32.156 1 95.38 561 SER B CA 1
ATOM 12390 C C . SER B 1 561 ? -1.316 -27.344 -32.406 1 95.38 561 SER B C 1
ATOM 12392 O O . SER B 1 561 ? -0.577 -28.25 -32.812 1 95.38 561 SER B O 1
ATOM 12394 N N . PRO B 1 562 ? -2.641 -27.516 -32.281 1 95.81 562 PRO B N 1
ATOM 12395 C CA . PRO B 1 562 ? -3.232 -28.828 -32.5 1 95.81 562 PRO B CA 1
ATOM 12396 C C . PRO B 1 562 ? -2.953 -29.391 -33.906 1 95.81 562 PRO B C 1
ATOM 12398 O O . PRO B 1 562 ? -2.803 -30.594 -34.062 1 95.81 562 PRO B O 1
ATOM 12401 N N . ASP B 1 563 ? -2.863 -28.5 -34.938 1 95.25 563 ASP B N 1
ATOM 12402 C CA . ASP B 1 563 ? -2.525 -28.953 -36.281 1 95.25 563 ASP B CA 1
ATOM 12403 C C . ASP B 1 563 ? -1.139 -29.594 -36.312 1 95.25 563 ASP B C 1
ATOM 12405 O O . ASP B 1 563 ? -0.95 -30.641 -36.938 1 95.25 563 ASP B O 1
ATOM 12409 N N . LYS B 1 564 ? -0.242 -28.922 -35.719 1 95.75 564 LYS B N 1
ATOM 12410 C CA . LYS B 1 564 ? 1.114 -29.469 -35.656 1 95.75 564 LYS B CA 1
ATOM 12411 C C . LYS B 1 564 ? 1.144 -30.797 -34.906 1 95.75 564 LYS B C 1
ATOM 12413 O O . LYS B 1 564 ? 1.822 -31.734 -35.312 1 95.75 564 LYS B O 1
ATOM 12418 N N . TYR B 1 565 ? 0.477 -30.844 -33.812 1 97.19 565 TYR B N 1
ATOM 12419 C CA . TYR B 1 565 ? 0.399 -32.062 -33.031 1 97.19 565 TYR B CA 1
ATOM 12420 C C . TYR B 1 565 ? -0.149 -33.219 -33.875 1 97.19 565 TYR B C 1
ATOM 12422 O O . TYR B 1 565 ? 0.411 -34.312 -33.875 1 97.19 565 TYR B O 1
ATOM 12430 N N . PHE B 1 566 ? -1.287 -32.938 -34.5 1 96.56 566 PHE B N 1
ATOM 12431 C CA . PHE B 1 566 ? -1.943 -33.938 -35.344 1 96.56 566 PHE B CA 1
ATOM 12432 C C . PHE B 1 566 ? -0.996 -34.406 -36.438 1 96.56 566 PHE B C 1
ATOM 12434 O O . PHE B 1 566 ? -0.882 -35.625 -36.688 1 96.56 566 PHE B O 1
ATOM 12441 N N . SER B 1 567 ? -0.252 -33.531 -37.062 1 96.69 567 SER B N 1
ATOM 12442 C CA . SER B 1 567 ? 0.712 -33.844 -38.094 1 96.69 567 SER B CA 1
ATOM 12443 C C . SER B 1 567 ? 1.904 -34.625 -37.531 1 96.69 567 SER B C 1
ATOM 12445 O O . SER B 1 567 ? 2.473 -35.469 -38.219 1 96.69 567 SER B O 1
ATOM 12447 N N . THR B 1 568 ? 2.324 -34.281 -36.344 1 97.19 568 THR B N 1
ATOM 12448 C CA . THR B 1 568 ? 3.436 -34.969 -35.719 1 97.19 568 THR B CA 1
ATOM 12449 C C . THR B 1 568 ? 3.1 -36.438 -35.469 1 97.19 568 THR B C 1
ATOM 12451 O O . THR B 1 568 ? 3.938 -37.312 -35.688 1 97.19 568 THR B O 1
ATOM 12454 N N . VAL B 1 569 ? 1.883 -36.688 -35.031 1 97.94 569 VAL B N 1
ATOM 12455 C CA . VAL B 1 569 ? 1.456 -38.094 -34.844 1 97.94 569 VAL B CA 1
ATOM 12456 C C . VAL B 1 569 ? 1.555 -38.844 -36.156 1 97.94 569 VAL B C 1
ATOM 12458 O O . VAL B 1 569 ? 2.072 -39.969 -36.188 1 97.94 569 VAL B O 1
ATOM 12461 N N . GLU B 1 570 ? 1.088 -38.219 -37.219 1 97.5 570 GLU B N 1
ATOM 12462 C CA . GLU B 1 570 ? 1.124 -38.844 -38.531 1 97.5 570 GLU B CA 1
ATOM 12463 C C . GLU B 1 570 ? 2.559 -39.031 -39.031 1 97.5 570 GLU B C 1
ATOM 12465 O O . GLU B 1 570 ? 2.904 -40.094 -39.562 1 97.5 570 GLU B O 1
ATOM 12470 N N . PHE B 1 571 ? 3.316 -38.031 -38.812 1 97.12 571 PHE B N 1
ATOM 12471 C CA . PHE B 1 571 ? 4.699 -38.094 -39.281 1 97.12 571 PHE B CA 1
ATOM 12472 C C . PHE B 1 571 ? 5.473 -39.156 -38.531 1 97.12 571 PHE B C 1
ATOM 12474 O O . PHE B 1 571 ? 6.207 -39.938 -39.125 1 97.12 571 PHE B O 1
ATOM 12481 N N . ASN B 1 572 ? 5.324 -39.219 -37.281 1 97.81 572 ASN B N 1
ATOM 12482 C CA . ASN B 1 572 ? 6.102 -40.125 -36.438 1 97.81 572 ASN B CA 1
ATOM 12483 C C . ASN B 1 572 ? 5.637 -41.562 -36.594 1 97.81 572 ASN B C 1
ATOM 12485 O O . ASN B 1 572 ? 6.457 -42.469 -36.625 1 97.81 572 ASN B O 1
ATOM 12489 N N . TYR B 1 573 ? 4.371 -41.75 -36.688 1 98 573 TYR B N 1
ATOM 12490 C CA . TYR B 1 573 ? 3.881 -43.125 -36.5 1 98 573 TYR B CA 1
ATOM 12491 C C . TYR B 1 573 ? 2.969 -43.531 -37.625 1 98 573 TYR B C 1
ATOM 12493 O O . TYR B 1 573 ? 2.422 -44.656 -37.625 1 98 573 TYR B O 1
ATOM 12501 N N . GLY B 1 574 ? 2.678 -42.688 -38.562 1 97.31 574 GLY B N 1
ATOM 12502 C CA . GLY B 1 574 ? 1.827 -42.969 -39.719 1 97.31 574 GLY B CA 1
ATOM 12503 C C . GLY B 1 574 ? 0.409 -42.469 -39.531 1 97.31 574 GLY B C 1
ATOM 12504 O O . GLY B 1 574 ? -0.03 -42.188 -38.438 1 97.31 574 GLY B O 1
ATOM 12505 N N . LYS B 1 575 ? -0.251 -42.375 -40.656 1 96.81 575 LYS B N 1
ATOM 12506 C CA . LYS B 1 575 ? -1.625 -41.875 -40.656 1 96.81 575 LYS B CA 1
ATOM 12507 C C . LYS B 1 575 ? -2.535 -42.781 -39.844 1 96.81 575 LYS B C 1
ATOM 12509 O O . LYS B 1 575 ? -2.52 -44 -40.031 1 96.81 575 LYS B O 1
ATOM 12514 N N . ALA B 1 576 ? -3.254 -42.25 -38.969 1 97.38 576 ALA B N 1
ATOM 12515 C CA . ALA B 1 576 ? -4.16 -43 -38.125 1 97.38 576 ALA B CA 1
ATOM 12516 C C . ALA B 1 576 ? -5.348 -43.531 -38.938 1 97.38 576 ALA B C 1
ATOM 12518 O O . ALA B 1 576 ? -5.875 -42.844 -39.781 1 97.38 576 ALA B O 1
ATOM 12519 N N . LYS B 1 577 ? -5.887 -44.625 -38.562 1 96.31 577 LYS B N 1
ATOM 12520 C CA . LYS B 1 577 ? -6.992 -45.281 -39.281 1 96.31 577 LYS B CA 1
ATOM 12521 C C . LYS B 1 577 ? -8.336 -44.906 -38.656 1 96.31 577 LYS B C 1
ATOM 12523 O O . LYS B 1 577 ? -9.383 -45.125 -39.25 1 96.31 577 LYS B O 1
ATOM 12528 N N . GLY B 1 578 ? -8.281 -44.375 -37.594 1 97.31 578 GLY B N 1
ATOM 12529 C CA . GLY B 1 578 ? -9.438 -43.969 -36.812 1 97.31 578 GLY B CA 1
ATOM 12530 C C . GLY B 1 578 ? -9.062 -43.406 -35.438 1 97.31 578 GLY B C 1
ATOM 12531 O O . GLY B 1 578 ? -7.883 -43.281 -35.125 1 97.31 578 GLY B O 1
ATOM 12532 N N . ILE B 1 579 ? -10.086 -43.094 -34.719 1 98.06 579 ILE B N 1
ATOM 12533 C CA . ILE B 1 579 ? -9.867 -42.375 -33.469 1 98.06 579 ILE B CA 1
ATOM 12534 C C . ILE B 1 579 ? -9.109 -43.25 -32.469 1 98.06 579 ILE B C 1
ATOM 12536 O O . ILE B 1 579 ? -8.25 -42.781 -31.734 1 98.06 579 ILE B O 1
ATOM 12540 N N . GLU B 1 580 ? -9.414 -44.5 -32.438 1 97.44 580 GLU B N 1
ATOM 12541 C CA . GLU B 1 580 ? -8.719 -45.406 -31.531 1 97.44 580 GLU B CA 1
ATOM 12542 C C . GLU B 1 580 ? -7.23 -45.469 -31.859 1 97.44 580 GLU B C 1
ATOM 12544 O O . GLU B 1 580 ? -6.391 -45.438 -30.953 1 97.44 580 GLU B O 1
ATOM 12549 N N . ASP B 1 581 ? -6.953 -45.625 -33.156 1 97.38 581 ASP B N 1
ATOM 12550 C CA . ASP B 1 581 ? -5.574 -45.688 -33.625 1 97.38 581 ASP B CA 1
ATOM 12551 C C . ASP B 1 581 ? -4.863 -44.344 -33.375 1 97.38 581 ASP B C 1
ATOM 12553 O O . ASP B 1 581 ? -3.697 -44.344 -32.969 1 97.38 581 ASP B O 1
ATOM 12557 N N . PHE B 1 582 ? -5.535 -43.281 -33.562 1 98.19 582 PHE B N 1
ATOM 12558 C CA . PHE B 1 582 ? -4.969 -41.969 -33.312 1 98.19 582 PHE B CA 1
ATOM 12559 C C . PHE B 1 582 ? -4.609 -41.812 -31.828 1 98.19 582 PHE B C 1
ATOM 12561 O O . PHE B 1 582 ? -3.518 -41.344 -31.5 1 98.19 582 PHE B O 1
ATOM 12568 N N . CYS B 1 583 ? -5.535 -42.156 -30.984 1 98.31 583 CYS B N 1
ATOM 12569 C CA . CYS B 1 583 ? -5.293 -42.062 -29.547 1 98.31 583 CYS B CA 1
ATOM 12570 C C . CYS B 1 583 ? -4.078 -42.906 -29.141 1 98.31 583 CYS B C 1
ATOM 12572 O O . CYS B 1 583 ? -3.258 -42.438 -28.344 1 98.31 583 CYS B O 1
ATOM 12574 N N . ARG B 1 584 ? -3.969 -44.031 -29.688 1 97.38 584 ARG B N 1
ATOM 12575 C CA . ARG B 1 584 ? -2.846 -44.906 -29.375 1 97.38 584 ARG B CA 1
ATOM 12576 C C . ARG B 1 584 ? -1.522 -44.25 -29.781 1 97.38 584 ARG B C 1
ATOM 12578 O O . ARG B 1 584 ? -0.572 -44.219 -29 1 97.38 584 ARG B O 1
ATOM 12585 N N . LYS B 1 585 ? -1.432 -43.812 -31 1 98.38 585 LYS B N 1
ATOM 12586 C CA . LYS B 1 585 ? -0.227 -43.188 -31.531 1 98.38 585 LYS B CA 1
ATOM 12587 C C . LYS B 1 585 ? 0.079 -41.875 -30.781 1 98.38 585 LYS B C 1
ATOM 12589 O O . LYS B 1 585 ? 1.24 -41.594 -30.5 1 98.38 585 LYS B O 1
ATOM 12594 N N . ALA B 1 586 ? -0.964 -41.188 -30.438 1 98.5 586 ALA B N 1
ATOM 12595 C CA . ALA B 1 586 ? -0.817 -39.938 -29.719 1 98.5 586 ALA B CA 1
ATOM 12596 C C . ALA B 1 586 ? -0.169 -40.156 -28.344 1 98.5 586 ALA B C 1
ATOM 12598 O O . ALA B 1 586 ? 0.6 -39.312 -27.875 1 98.5 586 ALA B O 1
ATOM 12599 N N . GLN B 1 587 ? -0.492 -41.219 -27.672 1 98.44 587 GLN B N 1
ATOM 12600 C CA . GLN B 1 587 ? 0.096 -41.5 -26.375 1 98.44 587 GLN B CA 1
ATOM 12601 C C . GLN B 1 587 ? 1.609 -41.656 -26.469 1 98.44 587 GLN B C 1
ATOM 12603 O O . GLN B 1 587 ? 2.342 -41.312 -25.547 1 98.44 587 GLN B O 1
ATOM 12608 N N . LEU B 1 588 ? 2.084 -42.188 -27.578 1 98.38 588 LEU B N 1
ATOM 12609 C CA . LEU B 1 588 ? 3.523 -42.344 -27.766 1 98.38 588 LEU B CA 1
ATOM 12610 C C . LEU B 1 588 ? 4.191 -40.969 -27.922 1 98.38 588 LEU B C 1
ATOM 12612 O O . LEU B 1 588 ? 5.273 -40.75 -27.391 1 98.38 588 LEU B O 1
ATOM 12616 N N . VAL B 1 589 ? 3.523 -40.094 -28.625 1 98.12 589 VAL B N 1
ATOM 12617 C CA . VAL B 1 589 ? 4 -38.719 -28.719 1 98.12 589 VAL B CA 1
ATOM 12618 C C . VAL B 1 589 ? 4.02 -38.094 -27.328 1 98.12 589 VAL B C 1
ATOM 12620 O O . VAL B 1 589 ? 4.992 -37.438 -26.953 1 98.12 589 VAL B O 1
ATOM 12623 N N . ASN B 1 590 ? 2.957 -38.344 -26.609 1 98.44 590 ASN B N 1
ATOM 12624 C CA . ASN B 1 590 ? 2.85 -37.781 -25.25 1 98.44 590 ASN B CA 1
ATOM 12625 C C . ASN B 1 590 ? 3.994 -38.25 -24.375 1 98.44 590 ASN B C 1
ATOM 12627 O O . ASN B 1 590 ? 4.582 -37.469 -23.625 1 98.44 590 ASN B O 1
ATOM 12631 N N . VAL B 1 591 ? 4.32 -39.531 -24.406 1 98.38 591 VAL B N 1
ATOM 12632 C CA . VAL B 1 591 ? 5.383 -40.094 -23.594 1 98.38 591 VAL B CA 1
ATOM 12633 C C . VAL B 1 591 ? 6.719 -39.438 -23.953 1 98.38 591 VAL B C 1
ATOM 12635 O O . VAL B 1 591 ? 7.41 -38.906 -23.078 1 98.38 591 VAL B O 1
ATOM 12638 N N . GLU B 1 592 ? 7.035 -39.438 -25.203 1 97.19 592 GLU B N 1
ATOM 12639 C CA . GLU B 1 592 ? 8.359 -39.062 -25.672 1 97.19 592 GLU B CA 1
ATOM 12640 C C . GLU B 1 592 ? 8.602 -37.562 -25.438 1 97.19 592 GLU B C 1
ATOM 12642 O O . GLU B 1 592 ? 9.648 -37.156 -24.906 1 97.19 592 GLU B O 1
ATOM 12647 N N . VAL B 1 593 ? 7.648 -36.781 -25.766 1 96.88 593 VAL B N 1
ATOM 12648 C CA . VAL B 1 593 ? 7.832 -35.344 -25.766 1 96.88 593 VAL B CA 1
ATOM 12649 C C . VAL B 1 593 ? 7.871 -34.812 -24.344 1 96.88 593 VAL B C 1
ATOM 12651 O O . VAL B 1 593 ? 8.727 -34 -23.984 1 96.88 593 VAL B O 1
ATOM 12654 N N . ASN B 1 594 ? 6.98 -35.25 -23.531 1 98.31 594 ASN B N 1
ATOM 12655 C CA . ASN B 1 594 ? 6.945 -34.781 -22.156 1 98.31 594 ASN B CA 1
ATOM 12656 C C . ASN B 1 594 ? 8.148 -35.281 -21.344 1 98.31 594 ASN B C 1
ATOM 12658 O O . ASN B 1 594 ? 8.648 -34.562 -20.469 1 98.31 594 ASN B O 1
ATOM 12662 N N . LYS B 1 595 ? 8.594 -36.438 -21.594 1 98.5 595 LYS B N 1
ATOM 12663 C CA . LYS B 1 595 ? 9.836 -36.938 -20.984 1 98.5 595 LYS B CA 1
ATOM 12664 C C . LYS B 1 595 ? 11.016 -36.031 -21.391 1 98.5 595 LYS B C 1
ATOM 12666 O O . LYS B 1 595 ? 11.797 -35.625 -20.547 1 98.5 595 LYS B O 1
ATOM 12671 N N . ALA B 1 596 ? 11.125 -35.781 -22.688 1 97.25 596 ALA B N 1
ATOM 12672 C CA . ALA B 1 596 ? 12.234 -35 -23.234 1 97.25 596 ALA B CA 1
ATOM 12673 C C . ALA B 1 596 ? 12.234 -33.594 -22.656 1 97.25 596 ALA B C 1
ATOM 12675 O O . ALA B 1 596 ? 13.297 -33 -22.453 1 97.25 596 ALA B O 1
ATOM 12676 N N . MET B 1 597 ? 11.102 -33.031 -22.469 1 96.12 597 MET B N 1
ATOM 12677 C CA . MET B 1 597 ? 11 -31.672 -21.938 1 96.12 597 MET B CA 1
ATOM 12678 C C . MET B 1 597 ? 11.711 -31.562 -20.594 1 96.12 597 MET B C 1
ATOM 12680 O O . MET B 1 597 ? 12.547 -30.688 -20.391 1 96.12 597 MET B O 1
ATOM 12684 N N . TYR B 1 598 ? 11.453 -32.406 -19.672 1 97.94 598 TYR B N 1
ATOM 12685 C CA . TYR B 1 598 ? 12.094 -32.375 -18.359 1 97.94 598 TYR B CA 1
ATOM 12686 C C . TYR B 1 598 ? 13.547 -32.812 -18.438 1 97.94 598 TYR B C 1
ATOM 12688 O O . TYR B 1 598 ? 14.422 -32.219 -17.812 1 97.94 598 TYR B O 1
ATOM 12696 N N . GLU B 1 599 ? 13.836 -33.844 -19.25 1 98.12 599 GLU B N 1
ATOM 12697 C CA . GLU B 1 599 ? 15.211 -34.312 -19.391 1 98.12 599 GLU B CA 1
ATOM 12698 C C . GLU B 1 599 ? 16.094 -33.281 -20.031 1 98.12 599 GLU B C 1
ATOM 12700 O O . GLU B 1 599 ? 17.281 -33.156 -19.719 1 98.12 599 GLU B O 1
ATOM 12705 N N . GLY B 1 600 ? 15.508 -32.531 -20.969 1 95.62 600 GLY B N 1
ATOM 12706 C CA . GLY B 1 600 ? 16.25 -31.469 -21.594 1 95.62 600 GLY B CA 1
ATOM 12707 C C . GLY B 1 600 ? 16.703 -30.406 -20.609 1 95.62 600 GLY B C 1
ATOM 12708 O O . GLY B 1 600 ? 17.859 -29.969 -20.641 1 95.62 600 GLY B O 1
ATOM 12709 N N . PHE B 1 601 ? 15.836 -29.984 -19.766 1 95.38 601 PHE B N 1
ATOM 12710 C CA . PHE B 1 601 ? 16.203 -29.016 -18.719 1 95.38 601 PHE B CA 1
ATOM 12711 C C . PHE B 1 601 ? 17.219 -29.609 -17.766 1 95.38 601 PHE B C 1
ATOM 12713 O O . PHE B 1 601 ? 18.188 -28.953 -17.375 1 95.38 601 PHE B O 1
ATOM 12720 N N . GLN B 1 602 ? 16.984 -30.844 -17.422 1 97.38 602 GLN B N 1
ATOM 12721 C CA . GLN B 1 602 ? 17.875 -31.531 -16.5 1 97.38 602 GLN B CA 1
ATOM 12722 C C . GLN B 1 602 ? 19.281 -31.672 -17.094 1 97.38 602 GLN B C 1
ATOM 12724 O O . GLN B 1 602 ? 20.266 -31.625 -16.359 1 97.38 602 GLN B O 1
ATOM 12729 N N . HIS B 1 603 ? 19.297 -31.828 -18.391 1 95.5 603 HIS B N 1
ATOM 12730 C CA . HIS B 1 603 ? 20.578 -31.906 -19.094 1 95.5 603 HIS B CA 1
ATOM 12731 C C . HIS B 1 603 ? 21.438 -30.688 -18.797 1 95.5 603 HIS B C 1
ATOM 12733 O O . HIS B 1 603 ? 22.672 -30.766 -18.828 1 95.5 603 HIS B O 1
ATOM 12739 N N . HIS B 1 604 ? 20.828 -29.609 -18.438 1 93.56 604 HIS B N 1
ATOM 12740 C CA . HIS B 1 604 ? 21.516 -28.344 -18.172 1 93.56 604 HIS B CA 1
ATOM 12741 C C . HIS B 1 604 ? 21.312 -27.891 -16.734 1 93.56 604 HIS B C 1
ATOM 12743 O O . HIS B 1 604 ? 21.297 -26.688 -16.453 1 93.56 604 HIS B O 1
ATOM 12749 N N . ILE B 1 605 ? 21.094 -28.812 -15.828 1 96.69 605 ILE B N 1
ATOM 12750 C CA . ILE B 1 605 ? 20.844 -28.516 -14.422 1 96.69 605 ILE B CA 1
ATOM 12751 C C . ILE B 1 605 ? 22 -27.719 -13.844 1 96.69 605 ILE B C 1
ATOM 12753 O O . ILE B 1 605 ? 23.156 -28.125 -13.977 1 96.69 605 ILE B O 1
ATOM 12757 N N . TRP B 1 606 ? 21.734 -26.5 -13.328 1 95 606 TRP B N 1
ATOM 12758 C CA . TRP B 1 606 ? 22.609 -25.578 -12.609 1 95 606 TRP B CA 1
ATOM 12759 C C . TRP B 1 606 ? 23.625 -24.953 -13.555 1 95 606 TRP B C 1
ATOM 12761 O O . TRP B 1 606 ? 24.438 -24.125 -13.141 1 95 606 TRP B O 1
ATOM 12771 N N . GLU B 1 607 ? 23.781 -25.516 -14.859 1 91.38 607 GLU B N 1
ATOM 12772 C CA . GLU B 1 607 ? 24.453 -24.656 -15.828 1 91.38 607 GLU B CA 1
ATOM 12773 C C . GLU B 1 607 ? 23.703 -23.328 -16 1 91.38 607 GLU B C 1
ATOM 12775 O O . GLU B 1 607 ? 24.266 -22.266 -15.773 1 91.38 607 GLU B O 1
ATOM 12780 N N . ASP B 1 608 ? 22.344 -23.5 -16.25 1 90 608 ASP B N 1
ATOM 12781 C CA . ASP B 1 608 ? 21.469 -22.344 -16.109 1 90 608 ASP B CA 1
ATOM 12782 C C . ASP B 1 608 ? 20.047 -22.766 -15.727 1 90 608 ASP B C 1
ATOM 12784 O O . ASP B 1 608 ? 19.25 -21.938 -15.305 1 90 608 ASP B O 1
ATOM 12788 N N . ALA B 1 609 ? 19.797 -24.078 -15.906 1 94.44 609 ALA B N 1
ATOM 12789 C CA . ALA B 1 609 ? 18.453 -24.531 -15.586 1 94.44 609 ALA B CA 1
ATOM 12790 C C . ALA B 1 609 ? 18.25 -24.656 -14.078 1 94.44 609 ALA B C 1
ATOM 12792 O O . ALA B 1 609 ? 19.016 -25.375 -13.406 1 94.44 609 ALA B O 1
ATOM 12793 N N . SER B 1 610 ? 17.25 -23.922 -13.602 1 96.56 610 SER B N 1
ATOM 12794 C CA . SER B 1 610 ? 16.984 -24 -12.172 1 96.56 610 SER B CA 1
ATOM 12795 C C . SER B 1 610 ? 15.547 -24.453 -11.906 1 96.56 610 SER B C 1
ATOM 12797 O O . SER B 1 610 ? 15.203 -24.797 -10.781 1 96.56 610 SER B O 1
ATOM 12799 N N . GLY B 1 611 ? 14.734 -24.484 -12.969 1 96.38 611 GLY B N 1
ATOM 12800 C CA . GLY B 1 611 ? 13.375 -24.938 -12.727 1 96.38 611 GLY B CA 1
ATOM 12801 C C . GLY B 1 611 ? 12.523 -24.969 -13.984 1 96.38 611 GLY B C 1
ATOM 12802 O O . GLY B 1 611 ? 12.727 -24.172 -14.898 1 96.38 611 GLY B O 1
ATOM 12803 N N . ILE B 1 612 ? 11.547 -25.844 -14.031 1 96.69 612 ILE B N 1
ATOM 12804 C CA . ILE B 1 612 ? 10.617 -26 -15.141 1 96.69 612 ILE B CA 1
ATOM 12805 C C . ILE B 1 612 ? 9.234 -26.375 -14.609 1 96.69 612 ILE B C 1
ATOM 12807 O O . ILE B 1 612 ? 9.109 -27.266 -13.773 1 96.69 612 ILE B O 1
ATOM 12811 N N . LEU B 1 613 ? 8.211 -25.641 -15.039 1 98.06 613 LEU B N 1
ATOM 12812 C CA . LEU B 1 613 ? 6.816 -25.922 -14.703 1 98.06 613 LEU B CA 1
ATOM 12813 C C . LEU B 1 613 ? 5.984 -26.125 -15.969 1 98.06 613 LEU B C 1
ATOM 12815 O O . LEU B 1 613 ? 5.863 -25.203 -16.781 1 98.06 613 LEU B O 1
ATOM 12819 N N . THR B 1 614 ? 5.445 -27.281 -16.109 1 97.5 614 THR B N 1
ATOM 12820 C CA . THR B 1 614 ? 4.695 -27.609 -17.312 1 97.5 614 THR B CA 1
ATOM 12821 C C . THR B 1 614 ? 3.301 -26.984 -17.266 1 97.5 614 THR B C 1
ATOM 12823 O O . THR B 1 614 ? 2.674 -26.938 -16.203 1 97.5 614 THR B O 1
ATOM 12826 N N . TRP B 1 615 ? 2.875 -26.453 -18.406 1 97.31 615 TRP B N 1
ATOM 12827 C CA . TRP B 1 615 ? 1.498 -26.047 -18.672 1 97.31 615 TRP B CA 1
ATOM 12828 C C . TRP B 1 615 ? 0.728 -27.172 -19.359 1 97.31 615 TRP B C 1
ATOM 12830 O O . TRP B 1 615 ? 0.94 -27.438 -20.547 1 97.31 615 TRP B O 1
ATOM 12840 N N . MET B 1 616 ? -0.235 -28 -18.703 1 96.69 616 MET B N 1
ATOM 12841 C CA . MET B 1 616 ? -0.54 -27.844 -17.281 1 96.69 616 MET B CA 1
ATOM 12842 C C . MET B 1 616 ? -0.396 -29.172 -16.547 1 96.69 616 MET B C 1
ATOM 12844 O O . MET B 1 616 ? -0.268 -30.234 -17.188 1 96.69 616 MET B O 1
ATOM 12848 N N . GLY B 1 617 ? -0.398 -29.188 -15.258 1 97 617 GLY B N 1
ATOM 12849 C CA . GLY B 1 617 ? -0.214 -30.375 -14.453 1 97 617 GLY B CA 1
ATOM 12850 C C . GLY B 1 617 ? -1.438 -31.281 -14.43 1 97 617 GLY B C 1
ATOM 12851 O O . GLY B 1 617 ? -1.335 -32.469 -14.133 1 97 617 GLY B O 1
ATOM 12852 N N . GLN B 1 618 ? -2.59 -30.703 -14.688 1 95.5 618 GLN B N 1
ATOM 12853 C CA . GLN B 1 618 ? -3.838 -31.453 -14.711 1 95.5 618 GLN B CA 1
ATOM 12854 C C . GLN B 1 618 ? -4.91 -30.719 -15.508 1 95.5 618 GLN B C 1
ATOM 12856 O O . GLN B 1 618 ? -4.727 -29.562 -15.883 1 95.5 618 GLN B O 1
ATOM 12861 N N . SER B 1 619 ? -6.004 -31.469 -15.766 1 95.44 619 SER B N 1
ATOM 12862 C CA . SER B 1 619 ? -7.078 -30.891 -16.578 1 95.44 619 SER B CA 1
ATOM 12863 C C . SER B 1 619 ? -8.219 -30.391 -15.695 1 95.44 619 SER B C 1
ATOM 12865 O O . SER B 1 619 ? -8.633 -31.078 -14.75 1 95.44 619 SER B O 1
ATOM 12867 N N . ALA B 1 620 ? -8.711 -29.219 -16 1 96.44 620 ALA B N 1
ATOM 12868 C CA . ALA B 1 620 ? -9.852 -28.656 -15.281 1 96.44 620 ALA B CA 1
ATOM 12869 C C . ALA B 1 620 ? -11.148 -28.875 -16.062 1 96.44 620 ALA B C 1
ATOM 12871 O O . ALA B 1 620 ? -12.234 -28.734 -15.5 1 96.44 620 ALA B O 1
ATOM 12872 N N . TYR B 1 621 ? -11.078 -29.219 -17.281 1 97.56 621 TYR B N 1
ATOM 12873 C CA . TYR B 1 621 ? -12.148 -29.438 -18.234 1 97.56 621 TYR B CA 1
ATOM 12874 C C . TYR B 1 621 ? -11.836 -30.641 -19.141 1 97.56 621 TYR B C 1
ATOM 12876 O O . TYR B 1 621 ? -10.672 -30.984 -19.344 1 97.56 621 TYR B O 1
ATOM 12884 N N . PRO B 1 622 ? -12.914 -31.375 -19.516 1 97.31 622 PRO B N 1
ATOM 12885 C CA . PRO B 1 622 ? -12.586 -32.438 -20.5 1 97.31 622 PRO B CA 1
ATOM 12886 C C . PRO B 1 622 ? -12.016 -31.859 -21.797 1 97.31 622 PRO B C 1
ATOM 12888 O O . PRO B 1 622 ? -12.766 -31.562 -22.734 1 97.31 622 PRO B O 1
ATOM 12891 N N . SER B 1 623 ? -10.75 -31.75 -21.797 1 94.75 623 SER B N 1
ATOM 12892 C CA . SER B 1 623 ? -10.047 -31.109 -22.906 1 94.75 623 SER B CA 1
ATOM 12893 C C . SER B 1 623 ? -9.047 -32.062 -23.562 1 94.75 623 SER B C 1
ATOM 12895 O O . SER B 1 623 ? -8.844 -33.188 -23.062 1 94.75 623 SER B O 1
ATOM 12897 N N . LEU B 1 624 ? -8.531 -31.641 -24.688 1 97.06 624 LEU B N 1
ATOM 12898 C CA . LEU B 1 624 ? -7.594 -32.469 -25.453 1 97.06 624 LEU B CA 1
ATOM 12899 C C . LEU B 1 624 ? -6.207 -31.828 -25.453 1 97.06 624 LEU B C 1
ATOM 12901 O O . LEU B 1 624 ? -5.344 -32.219 -26.25 1 97.06 624 LEU B O 1
ATOM 12905 N N . VAL B 1 625 ? -6.02 -30.797 -24.531 1 94.88 625 VAL B N 1
ATOM 12906 C CA . VAL B 1 625 ? -4.738 -30.094 -24.5 1 94.88 625 VAL B CA 1
ATOM 12907 C C . VAL B 1 625 ? -4.254 -29.953 -23.062 1 94.88 625 VAL B C 1
ATOM 12909 O O . VAL B 1 625 ? -5.047 -30.016 -22.125 1 94.88 625 VAL B O 1
ATOM 12912 N N . TRP B 1 626 ? -2.887 -29.766 -22.938 1 96.75 626 TRP B N 1
ATOM 12913 C CA . TRP B 1 626 ? -2.154 -29.328 -21.75 1 96.75 626 TRP B CA 1
ATOM 12914 C C . TRP B 1 626 ? -2.635 -30.062 -20.516 1 96.75 626 TRP B C 1
ATOM 12916 O O . TRP B 1 626 ? -3.266 -29.469 -19.625 1 96.75 626 TRP B O 1
ATOM 12926 N N . GLN B 1 627 ? -2.293 -31.219 -20.312 1 97.38 627 GLN B N 1
ATOM 12927 C CA . GLN B 1 627 ? -2.621 -32.062 -19.156 1 97.38 627 GLN B CA 1
ATOM 12928 C C . GLN B 1 627 ? -1.609 -33.188 -19.016 1 97.38 627 GLN B C 1
ATOM 12930 O O . GLN B 1 627 ? -0.902 -33.531 -19.969 1 97.38 627 GLN B O 1
ATOM 12935 N N . THR B 1 628 ? -1.467 -33.781 -17.844 1 98.25 628 THR B N 1
ATOM 12936 C CA . THR B 1 628 ? -0.673 -34.969 -17.625 1 98.25 628 THR B CA 1
ATOM 12937 C C . THR B 1 628 ? -1.575 -36.188 -17.453 1 98.25 628 THR B C 1
ATOM 12939 O O . THR B 1 628 ? -1.365 -37.219 -18.094 1 98.25 628 THR B O 1
ATOM 12942 N N . TYR B 1 629 ? -2.504 -36.125 -16.562 1 98 629 TYR B N 1
ATOM 12943 C CA . TYR B 1 629 ? -3.66 -37 -16.547 1 98 629 TYR B CA 1
ATOM 12944 C C . TYR B 1 629 ? -4.93 -36.25 -16.938 1 98 629 TYR B C 1
ATOM 12946 O O . TYR B 1 629 ? -5.016 -35.031 -16.781 1 98 629 TYR B O 1
ATOM 12954 N N . ASP B 1 630 ? -5.84 -36.969 -17.531 1 97.75 630 ASP B N 1
ATOM 12955 C CA . ASP B 1 630 ? -6.969 -36.281 -18.125 1 97.75 630 ASP B CA 1
ATOM 12956 C C . ASP B 1 630 ? -8.078 -36.031 -17.109 1 97.75 630 ASP B C 1
ATOM 12958 O O . ASP B 1 630 ? -7.898 -36.312 -15.914 1 97.75 630 ASP B O 1
ATOM 12962 N N . TYR B 1 631 ? -9.164 -35.438 -17.469 1 98 631 TYR B N 1
ATOM 12963 C CA . TYR B 1 631 ? -10.266 -35 -16.625 1 98 631 TYR B CA 1
ATOM 12964 C C . TYR B 1 631 ? -10.836 -36.156 -15.828 1 98 631 TYR B C 1
ATOM 12966 O O . TYR B 1 631 ? -11.305 -36 -14.703 1 98 631 TYR B O 1
ATOM 12974 N N . TYR B 1 632 ? -10.719 -37.344 -16.375 1 97.5 632 TYR B N 1
ATOM 12975 C CA . TYR B 1 632 ? -11.32 -38.531 -15.773 1 97.5 632 TYR B CA 1
ATOM 12976 C C . TYR B 1 632 ? -10.273 -39.375 -15.047 1 97.5 632 TYR B C 1
ATOM 12978 O O . TYR B 1 632 ? -10.508 -40.531 -14.758 1 97.5 632 TYR B O 1
ATOM 12986 N N . TYR B 1 633 ? -9.078 -38.844 -14.836 1 97.62 633 TYR B N 1
ATOM 12987 C CA . TYR B 1 633 ? -7.996 -39.406 -14.023 1 97.62 633 TYR B CA 1
ATOM 12988 C C . TYR B 1 633 ? -7.309 -40.531 -14.75 1 97.62 633 TYR B C 1
ATOM 12990 O O . TYR B 1 633 ? -6.723 -41.438 -14.109 1 97.62 633 TYR B O 1
ATOM 12998 N N . ASP B 1 634 ? -7.551 -40.594 -16.047 1 97.5 634 ASP B N 1
ATOM 12999 C CA . ASP B 1 634 ? -6.734 -41.5 -16.828 1 97.5 634 ASP B CA 1
ATOM 13000 C C . ASP B 1 634 ? -5.305 -41 -16.969 1 97.5 634 ASP B C 1
ATOM 13002 O O . ASP B 1 634 ? -5.094 -39.844 -17.375 1 97.5 634 ASP B O 1
ATOM 13006 N N . LEU B 1 635 ? -4.348 -41.812 -16.641 1 98.25 635 LEU B N 1
ATOM 13007 C CA . LEU B 1 635 ? -2.941 -41.438 -16.703 1 98.25 635 LEU B CA 1
ATOM 13008 C C . LEU B 1 635 ? -2.404 -41.562 -18.125 1 98.25 635 LEU B C 1
ATOM 13010 O O . LEU B 1 635 ? -2.088 -42.656 -18.578 1 98.25 635 LEU B O 1
ATOM 13014 N N . THR B 1 636 ? -2.223 -40.438 -18.812 1 98.12 636 THR B N 1
ATOM 13015 C CA . THR B 1 636 ? -1.851 -40.438 -20.219 1 98.12 636 THR B CA 1
ATOM 13016 C C . THR B 1 636 ? -0.356 -40.688 -20.391 1 98.12 636 THR B C 1
ATOM 13018 O O . THR B 1 636 ? 0.374 -40.812 -19.391 1 98.12 636 THR B O 1
ATOM 13021 N N . GLY B 1 637 ? 0.07 -40.781 -21.641 1 98.5 637 GLY B N 1
ATOM 13022 C CA . GLY B 1 637 ? 1.491 -40.906 -21.938 1 98.5 637 GLY B CA 1
ATOM 13023 C C . GLY B 1 637 ? 2.314 -39.781 -21.328 1 98.5 637 GLY B C 1
ATOM 13024 O O . GLY B 1 637 ? 3.467 -39.969 -20.953 1 98.5 637 GLY B O 1
ATOM 13025 N N . ALA B 1 638 ? 1.756 -38.594 -21.25 1 98.62 638 ALA B N 1
ATOM 13026 C CA . ALA B 1 638 ? 2.459 -37.469 -20.656 1 98.62 638 ALA B CA 1
ATOM 13027 C C . ALA B 1 638 ? 2.787 -37.719 -19.203 1 98.62 638 ALA B C 1
ATOM 13029 O O . ALA B 1 638 ? 3.898 -37.438 -18.734 1 98.62 638 ALA B O 1
ATOM 13030 N N . TYR B 1 639 ? 1.79 -38.219 -18.469 1 98.56 639 TYR B N 1
ATOM 13031 C CA . TYR B 1 639 ? 1.99 -38.562 -17.062 1 98.56 639 TYR B CA 1
ATOM 13032 C C . TYR B 1 639 ? 3.182 -39.5 -16.906 1 98.56 639 TYR B C 1
ATOM 13034 O O . TYR B 1 639 ? 4.051 -39.281 -16.062 1 98.56 639 TYR B O 1
ATOM 13042 N N . TRP B 1 640 ? 3.258 -40.469 -17.688 1 98.69 640 TRP B N 1
ATOM 13043 C CA . TRP B 1 640 ? 4.27 -41.5 -17.547 1 98.69 640 TRP B CA 1
ATOM 13044 C C . TRP B 1 640 ? 5.633 -41 -18.016 1 98.69 640 TRP B C 1
ATOM 13046 O O . TRP B 1 640 ? 6.664 -41.375 -17.453 1 98.69 640 TRP B O 1
ATOM 13056 N N . GLY B 1 641 ? 5.672 -40.219 -19.094 1 98.69 641 GLY B N 1
ATOM 13057 C CA . GLY B 1 641 ? 6.918 -39.594 -19.5 1 98.69 641 GLY B CA 1
ATOM 13058 C C . GLY B 1 641 ? 7.512 -38.688 -18.422 1 98.69 641 GLY B C 1
ATOM 13059 O O . GLY B 1 641 ? 8.711 -38.75 -18.156 1 98.69 641 GLY B O 1
ATOM 13060 N N . ILE B 1 642 ? 6.676 -37.938 -17.812 1 98.75 642 ILE B N 1
ATOM 13061 C CA . ILE B 1 642 ? 7.105 -37 -16.781 1 98.75 642 ILE B CA 1
ATOM 13062 C C . ILE B 1 642 ? 7.539 -37.781 -15.531 1 98.75 642 ILE B C 1
ATOM 13064 O O . ILE B 1 642 ? 8.586 -37.5 -14.953 1 98.75 642 ILE B O 1
ATOM 13068 N N . ARG B 1 643 ? 6.723 -38.688 -15.133 1 98.56 643 ARG B N 1
ATOM 13069 C CA . ARG B 1 643 ? 7.051 -39.5 -13.953 1 98.56 643 ARG B CA 1
ATOM 13070 C C . ARG B 1 643 ? 8.43 -40.125 -14.086 1 98.56 643 ARG B C 1
ATOM 13072 O O . ARG B 1 643 ? 9.211 -40.156 -13.133 1 98.56 643 ARG B O 1
ATOM 13079 N N . LYS B 1 644 ? 8.695 -40.656 -15.242 1 98.44 644 LYS B N 1
ATOM 13080 C CA . LYS B 1 644 ? 9.992 -41.281 -15.492 1 98.44 644 LYS B CA 1
ATOM 13081 C C . LYS B 1 644 ? 11.117 -40.25 -15.445 1 98.44 644 LYS B C 1
ATOM 13083 O O . LYS B 1 644 ? 12.109 -40.438 -14.742 1 98.44 644 LYS B O 1
ATOM 13088 N N . ALA B 1 645 ? 10.953 -39.188 -16.125 1 98.62 645 ALA B N 1
ATOM 13089 C CA . ALA B 1 645 ? 11.992 -38.156 -16.234 1 98.62 645 ALA B CA 1
ATOM 13090 C C . ALA B 1 645 ? 12.305 -37.531 -14.875 1 98.62 645 ALA B C 1
ATOM 13092 O O . ALA B 1 645 ? 13.445 -37.156 -14.609 1 98.62 645 ALA B O 1
ATOM 13093 N N . CYS B 1 646 ? 11.312 -37.438 -14.016 1 98.56 646 CYS B N 1
ATOM 13094 C CA . CYS B 1 646 ? 11.445 -36.625 -12.812 1 98.56 646 CYS B CA 1
ATOM 13095 C C . CYS B 1 646 ? 11.867 -37.5 -11.625 1 98.56 646 CYS B C 1
ATOM 13097 O O . CYS B 1 646 ? 11.953 -37 -10.5 1 98.56 646 CYS B O 1
ATOM 13099 N N . GLU B 1 647 ? 12.211 -38.719 -11.883 1 96.56 647 GLU B N 1
ATOM 13100 C CA . GLU B 1 647 ? 12.719 -39.562 -10.805 1 96.56 647 GLU B CA 1
ATOM 13101 C C . GLU B 1 647 ? 13.867 -38.906 -10.07 1 96.56 647 GLU B C 1
ATOM 13103 O O . GLU B 1 647 ? 14.711 -38.25 -10.68 1 96.56 647 GLU B O 1
ATOM 13108 N N . PRO B 1 648 ? 13.93 -39.094 -8.75 1 96.69 648 PRO B N 1
ATOM 13109 C CA . PRO B 1 648 ? 14.945 -38.375 -7.973 1 96.69 648 PRO B CA 1
ATOM 13110 C C . PRO B 1 648 ? 16.359 -38.719 -8.406 1 96.69 648 PRO B C 1
ATOM 13112 O O . PRO B 1 648 ? 17.234 -37.812 -8.453 1 96.69 648 PRO B O 1
ATOM 13115 N N . VAL B 1 649 ? 16.656 -39.969 -8.633 1 97.94 649 VAL B N 1
ATOM 13116 C CA . VAL B 1 649 ? 17.875 -40.438 -9.281 1 97.94 649 VAL B CA 1
ATOM 13117 C C . VAL B 1 649 ? 17.531 -41.031 -10.648 1 97.94 649 VAL B C 1
ATOM 13119 O O . VAL B 1 649 ? 16.844 -42.062 -10.734 1 97.94 649 VAL B O 1
ATOM 13122 N N . HIS B 1 650 ? 18.016 -40.375 -11.656 1 98.44 650 HIS B N 1
ATOM 13123 C CA . HIS B 1 650 ? 17.516 -40.625 -13 1 98.44 650 HIS B CA 1
ATOM 13124 C C . HIS B 1 650 ? 18.656 -40.781 -14 1 98.44 650 HIS B C 1
ATOM 13126 O O . HIS B 1 650 ? 19.562 -39.938 -14.039 1 98.44 650 HIS B O 1
ATOM 13132 N N . ILE B 1 651 ? 18.688 -41.875 -14.758 1 98.81 651 ILE B N 1
ATOM 13133 C CA . ILE B 1 651 ? 19.625 -42 -15.867 1 98.81 651 ILE B CA 1
ATOM 13134 C C . ILE B 1 651 ? 18.938 -41.562 -17.172 1 98.81 651 ILE B C 1
ATOM 13136 O O . ILE B 1 651 ? 17.812 -41.969 -17.453 1 98.81 651 ILE B O 1
ATOM 13140 N N . GLN B 1 652 ? 19.594 -40.719 -17.969 1 98.75 652 GLN B N 1
ATOM 13141 C CA . GLN B 1 652 ? 18.953 -40.219 -19.188 1 98.75 652 GLN B CA 1
ATOM 13142 C C . GLN B 1 652 ? 19.953 -40.188 -20.359 1 98.75 652 GLN B C 1
ATOM 13144 O O . GLN B 1 652 ? 21.156 -40.094 -20.141 1 98.75 652 GLN B O 1
ATOM 13149 N N . TRP B 1 653 ? 19.391 -40.344 -21.5 1 97.81 653 TRP B N 1
ATOM 13150 C CA . TRP B 1 653 ? 20.094 -40.188 -22.781 1 97.81 653 TRP B CA 1
ATOM 13151 C C . TRP B 1 653 ? 19.734 -38.844 -23.438 1 97.81 653 TRP B C 1
ATOM 13153 O O . TRP B 1 653 ? 18.578 -38.406 -23.391 1 97.81 653 TRP B O 1
ATOM 13163 N N . SER B 1 654 ? 20.703 -38.219 -24.047 1 95.12 654 SER B N 1
ATOM 13164 C CA . SER B 1 654 ? 20.484 -36.938 -24.703 1 95.12 654 SER B CA 1
ATOM 13165 C C . SER B 1 654 ? 20.297 -37.125 -26.219 1 95.12 654 SER B C 1
ATOM 13167 O O . SER B 1 654 ? 21.156 -37.656 -26.891 1 95.12 654 SER B O 1
ATOM 13169 N N . TYR B 1 655 ? 19.188 -36.531 -26.594 1 89.44 655 TYR B N 1
ATOM 13170 C CA . TYR B 1 655 ? 18.906 -36.5 -28.031 1 89.44 655 TYR B CA 1
ATOM 13171 C C . TYR B 1 655 ? 19.906 -35.625 -28.766 1 89.44 655 TYR B C 1
ATOM 13173 O O . TYR B 1 655 ? 20.094 -35.75 -29.984 1 89.44 655 TYR B O 1
ATOM 13181 N N . ALA B 1 656 ? 20.531 -34.812 -28.094 1 86.12 656 ALA B N 1
ATOM 13182 C CA . ALA B 1 656 ? 21.375 -33.781 -28.719 1 86.12 656 ALA B CA 1
ATOM 13183 C C . ALA B 1 656 ? 22.766 -34.344 -29.031 1 86.12 656 ALA B C 1
ATOM 13185 O O . ALA B 1 656 ? 23.281 -34.125 -30.125 1 86.12 656 ALA B O 1
ATOM 13186 N N . ASP B 1 657 ? 23.359 -35.062 -28.109 1 86.88 657 ASP B N 1
ATOM 13187 C CA . ASP B 1 657 ? 24.766 -35.406 -28.281 1 86.88 657 ASP B CA 1
ATOM 13188 C C . ASP B 1 657 ? 25.016 -36.875 -27.953 1 86.88 657 ASP B C 1
ATOM 13190 O O . ASP B 1 657 ? 26.172 -37.312 -27.859 1 86.88 657 ASP B O 1
ATOM 13194 N N . ASN B 1 658 ? 23.969 -37.594 -27.641 1 92.38 658 ASN B N 1
ATOM 13195 C CA . ASN B 1 658 ? 24.016 -39.031 -27.344 1 92.38 658 ASN B CA 1
ATOM 13196 C C . ASN B 1 658 ? 24.75 -39.312 -26.031 1 92.38 658 ASN B C 1
ATOM 13198 O O . ASN B 1 658 ? 25.172 -40.438 -25.797 1 92.38 658 ASN B O 1
ATOM 13202 N N . SER B 1 659 ? 24.938 -38.25 -25.281 1 94.19 659 SER B N 1
ATOM 13203 C CA . SER B 1 659 ? 25.531 -38.5 -23.969 1 94.19 659 SER B CA 1
ATOM 13204 C C . SER B 1 659 ? 24.516 -39.156 -23.016 1 94.19 659 SER B C 1
ATOM 13206 O O . SER B 1 659 ? 23.312 -39 -23.203 1 94.19 659 SER B O 1
ATOM 13208 N N . VAL B 1 660 ? 24.969 -39.875 -22.109 1 97.56 660 VAL B N 1
ATOM 13209 C CA . VAL B 1 660 ? 24.203 -40.438 -21 1 97.56 660 VAL B CA 1
ATOM 13210 C C . VAL B 1 660 ? 24.656 -39.812 -19.688 1 97.56 660 VAL B C 1
ATOM 13212 O O . VAL B 1 660 ? 25.859 -39.719 -19.422 1 97.56 660 VAL B O 1
ATOM 13215 N N . LYS B 1 661 ? 23.734 -39.312 -18.938 1 98.31 661 LYS B N 1
ATOM 13216 C CA . LYS B 1 661 ? 24.016 -38.719 -17.656 1 98.31 661 LYS B CA 1
ATOM 13217 C C . LYS B 1 661 ? 23.156 -39.312 -16.547 1 98.31 661 LYS B C 1
ATOM 13219 O O . LYS B 1 661 ? 22.094 -39.875 -16.828 1 98.31 661 LYS B O 1
ATOM 13224 N N . VAL B 1 662 ? 23.641 -39.25 -15.344 1 98.62 662 VAL B N 1
ATOM 13225 C CA . VAL B 1 662 ? 22.844 -39.5 -14.148 1 98.62 662 VAL B CA 1
ATOM 13226 C C . VAL B 1 662 ? 22.469 -38.156 -13.492 1 98.62 662 VAL B C 1
ATOM 13228 O O . VAL B 1 662 ? 23.328 -37.344 -13.211 1 98.62 662 VAL B O 1
ATOM 13231 N N . ILE B 1 663 ? 21.219 -37.906 -13.336 1 98.56 663 ILE B N 1
ATOM 13232 C CA . ILE B 1 663 ? 20.703 -36.719 -12.641 1 98.56 663 ILE B CA 1
ATOM 13233 C C . ILE B 1 663 ? 20.312 -37.125 -11.211 1 98.56 663 ILE B C 1
ATOM 13235 O O . ILE B 1 663 ? 19.469 -37.969 -11 1 98.56 663 ILE B O 1
ATOM 13239 N N . ASN B 1 664 ? 20.922 -36.5 -10.219 1 98.31 664 ASN B N 1
ATOM 13240 C CA . ASN B 1 664 ? 20.609 -36.719 -8.812 1 98.31 664 ASN B CA 1
ATOM 13241 C C . ASN B 1 664 ? 20 -35.469 -8.18 1 98.31 664 ASN B C 1
ATOM 13243 O O . ASN B 1 664 ? 20.703 -34.5 -7.863 1 98.31 664 ASN B O 1
ATOM 13247 N N . THR B 1 665 ? 18.734 -35.469 -7.969 1 97.69 665 THR B N 1
ATOM 13248 C CA . THR B 1 665 ? 18.047 -34.312 -7.352 1 97.69 665 THR B CA 1
ATOM 13249 C C . THR B 1 665 ? 17.672 -34.656 -5.91 1 97.69 665 THR B C 1
ATOM 13251 O O . THR B 1 665 ? 16.547 -34.344 -5.488 1 97.69 665 THR B O 1
ATOM 13254 N N . THR B 1 666 ? 18.531 -35.344 -5.262 1 97.38 666 THR B N 1
ATOM 13255 C CA . THR B 1 666 ? 18.453 -35.594 -3.828 1 97.38 666 THR B CA 1
ATOM 13256 C C . THR B 1 666 ? 19.625 -34.906 -3.104 1 97.38 666 THR B C 1
ATOM 13258 O O . THR B 1 666 ? 20.531 -34.375 -3.742 1 97.38 666 THR B O 1
ATOM 13261 N N . LEU B 1 667 ? 19.547 -35 -1.785 1 96.75 667 LEU B N 1
ATOM 13262 C CA . LEU B 1 667 ? 20.609 -34.375 -0.995 1 96.75 667 LEU B CA 1
ATOM 13263 C C . LEU B 1 667 ? 21.672 -35.406 -0.603 1 96.75 667 LEU B C 1
ATOM 13265 O O . LEU B 1 667 ? 22.594 -35.094 0.138 1 96.75 667 LEU B O 1
ATOM 13269 N N . LYS B 1 668 ? 21.609 -36.562 -1.181 1 96.19 668 LYS B N 1
ATOM 13270 C CA . LYS B 1 668 ? 22.562 -37.625 -0.844 1 96.19 668 LYS B CA 1
ATOM 13271 C C . LYS B 1 668 ? 23.391 -38.031 -2.059 1 96.19 668 LYS B C 1
ATOM 13273 O O . LYS B 1 668 ? 22.844 -38.312 -3.129 1 96.19 668 LYS B O 1
ATOM 13278 N N . GLU B 1 669 ? 24.656 -38.062 -1.867 1 96.75 669 GLU B N 1
ATOM 13279 C CA . GLU B 1 669 ? 25.531 -38.594 -2.9 1 96.75 669 GLU B CA 1
ATOM 13280 C C . GLU B 1 669 ? 25.328 -40.094 -3.07 1 96.75 669 GLU B C 1
ATOM 13282 O O . GLU B 1 669 ? 25.141 -40.812 -2.09 1 96.75 669 GLU B O 1
ATOM 13287 N N . GLN B 1 670 ? 25.25 -40.625 -4.312 1 96.56 670 GLN B N 1
ATOM 13288 C CA . GLN B 1 670 ? 25.188 -42.031 -4.625 1 96.56 670 GLN B CA 1
ATOM 13289 C C . GLN B 1 670 ? 26.547 -42.562 -5.078 1 96.56 670 GLN B C 1
ATOM 13291 O O . GLN B 1 670 ? 27.109 -42.062 -6.059 1 96.56 670 GLN B O 1
ATOM 13296 N N . LYS B 1 671 ? 27.047 -43.594 -4.41 1 96.56 671 LYS B N 1
ATOM 13297 C CA . LYS B 1 671 ? 28.391 -44.094 -4.711 1 96.56 671 LYS B CA 1
ATOM 13298 C C . LYS B 1 671 ? 28.328 -45.438 -5.398 1 96.56 671 LYS B C 1
ATOM 13300 O O . LYS B 1 671 ? 27.406 -46.219 -5.148 1 96.56 671 LYS B O 1
ATOM 13305 N N . GLY B 1 672 ? 29.297 -45.719 -6.195 1 97.06 672 GLY B N 1
ATOM 13306 C CA . GLY B 1 672 ? 29.516 -47.031 -6.789 1 97.06 672 GLY B CA 1
ATOM 13307 C C . GLY B 1 672 ? 28.406 -47.469 -7.738 1 97.06 672 GLY B C 1
ATOM 13308 O O . GLY B 1 672 ? 28.031 -48.625 -7.766 1 97.06 672 GLY B O 1
ATOM 13309 N N . LEU B 1 673 ? 27.891 -46.562 -8.539 1 98.19 673 LEU B N 1
ATOM 13310 C CA . LEU B 1 673 ? 26.828 -46.844 -9.484 1 98.19 673 LEU B CA 1
ATOM 13311 C C . LEU B 1 673 ? 27.375 -47.469 -10.758 1 98.19 673 LEU B C 1
ATOM 13313 O O . LEU B 1 673 ? 28.5 -47.188 -11.164 1 98.19 673 LEU B O 1
ATOM 13317 N N . THR B 1 674 ? 26.656 -48.312 -11.367 1 98.5 674 THR B N 1
ATOM 13318 C CA . THR B 1 674 ? 26.953 -48.812 -12.703 1 98.5 674 THR B CA 1
ATOM 13319 C C . THR B 1 674 ? 25.906 -48.312 -13.703 1 98.5 674 THR B C 1
ATOM 13321 O O . THR B 1 674 ? 24.734 -48.688 -13.617 1 98.5 674 THR B O 1
ATOM 13324 N N . ALA B 1 675 ? 26.297 -47.469 -14.555 1 98.69 675 ALA B N 1
ATOM 13325 C CA . ALA B 1 675 ? 25.469 -47 -15.656 1 98.69 675 ALA B CA 1
ATOM 13326 C C . ALA B 1 675 ? 25.703 -47.844 -16.906 1 98.69 675 ALA B C 1
ATOM 13328 O O . ALA B 1 675 ? 26.844 -48.031 -17.344 1 98.69 675 ALA B O 1
ATOM 13329 N N . THR B 1 676 ? 24.672 -48.375 -17.5 1 98.44 676 THR B N 1
ATOM 13330 C CA . THR B 1 676 ? 24.766 -49.188 -18.703 1 98.44 676 THR B CA 1
ATOM 13331 C C . THR B 1 676 ? 23.781 -48.688 -19.766 1 98.44 676 THR B C 1
ATOM 13333 O O . THR B 1 676 ? 22.625 -48.375 -19.453 1 98.44 676 THR B O 1
ATOM 13336 N N . GLY B 1 677 ? 24.266 -48.531 -20.969 1 98.25 677 GLY B N 1
ATOM 13337 C CA . GLY B 1 677 ? 23.469 -48.281 -22.141 1 98.25 677 GLY B CA 1
ATOM 13338 C C . GLY B 1 677 ? 23.609 -49.344 -23.219 1 98.25 677 GLY B C 1
ATOM 13339 O O . GLY B 1 677 ? 24.719 -49.562 -23.734 1 98.25 677 GLY B O 1
ATOM 13340 N N . LYS B 1 678 ? 22.484 -50 -23.5 1 98.19 678 LYS B N 1
ATOM 13341 C CA . LYS B 1 678 ? 22.469 -51.031 -24.531 1 98.19 678 LYS B CA 1
ATOM 13342 C C . LYS B 1 678 ? 21.594 -50.594 -25.719 1 98.19 678 LYS B C 1
ATOM 13344 O O . LYS B 1 678 ? 20.562 -49.938 -25.531 1 98.19 678 LYS B O 1
ATOM 13349 N N . VAL B 1 679 ? 22.016 -50.969 -26.875 1 97.62 679 VAL B N 1
ATOM 13350 C CA . VAL B 1 679 ? 21.281 -50.656 -28.094 1 97.62 679 VAL B CA 1
ATOM 13351 C C . VAL B 1 679 ? 20.75 -51.938 -28.719 1 97.62 679 VAL B C 1
ATOM 13353 O O . VAL B 1 679 ? 21.438 -52.969 -28.734 1 97.62 679 VAL B O 1
ATOM 13356 N N . TYR B 1 680 ? 19.5 -51.906 -29.109 1 97.88 680 TYR B N 1
ATOM 13357 C CA . TYR B 1 680 ? 18.844 -53.062 -29.719 1 97.88 680 TYR B CA 1
ATOM 13358 C C . TYR B 1 680 ? 18.219 -52.688 -31.062 1 97.88 680 TYR B C 1
ATOM 13360 O O . TYR B 1 680 ? 17.656 -51.594 -31.219 1 97.88 680 TYR B O 1
ATOM 13368 N N . ASN B 1 681 ? 18.328 -53.562 -32.031 1 96.75 681 ASN B N 1
ATOM 13369 C CA . ASN B 1 681 ? 17.578 -53.375 -33.25 1 96.75 681 ASN B CA 1
ATOM 13370 C C . ASN B 1 681 ? 16.078 -53.656 -33.031 1 96.75 681 ASN B C 1
ATOM 13372 O O . ASN B 1 681 ? 15.672 -54.094 -31.969 1 96.75 681 ASN B O 1
ATOM 13376 N N . LEU B 1 682 ? 15.297 -53.375 -34.062 1 96 682 LEU B N 1
ATOM 13377 C CA . LEU B 1 682 ? 13.844 -53.438 -33.969 1 96 682 LEU B CA 1
ATOM 13378 C C . LEU B 1 682 ? 13.375 -54.875 -33.656 1 96 682 LEU B C 1
ATOM 13380 O O . LEU B 1 682 ? 12.336 -55.031 -33 1 96 682 LEU B O 1
ATOM 13384 N N . ASP B 1 683 ? 14.156 -55.875 -34 1 94.06 683 ASP B N 1
ATOM 13385 C CA . ASP B 1 683 ? 13.781 -57.281 -33.75 1 94.06 683 ASP B CA 1
ATOM 13386 C C . ASP B 1 683 ? 14.188 -57.719 -32.344 1 94.06 683 ASP B C 1
ATOM 13388 O O . ASP B 1 683 ? 13.977 -58.875 -31.953 1 94.06 683 ASP B O 1
ATOM 13392 N N . GLY B 1 684 ? 14.906 -56.906 -31.609 1 95.75 684 GLY B N 1
ATOM 13393 C CA . GLY B 1 684 ? 15.266 -57.188 -30.234 1 95.75 684 GLY B CA 1
ATOM 13394 C C . GLY B 1 684 ? 16.688 -57.719 -30.078 1 95.75 684 GLY B C 1
ATOM 13395 O O . GLY B 1 684 ? 17.125 -58.031 -28.984 1 95.75 684 GLY B O 1
ATOM 13396 N N . LYS B 1 685 ? 17.406 -57.781 -31.156 1 96.12 685 LYS B N 1
ATOM 13397 C CA . LYS B 1 685 ? 18.797 -58.219 -31.078 1 96.12 685 LYS B CA 1
ATOM 13398 C C . LYS B 1 685 ? 19.703 -57.094 -30.562 1 96.12 685 LYS B C 1
ATOM 13400 O O . LYS B 1 685 ? 19.688 -55.969 -31.078 1 96.12 685 LYS B O 1
ATOM 13405 N N . GLU B 1 686 ? 20.531 -57.406 -29.609 1 96.19 686 GLU B N 1
ATOM 13406 C CA . GLU B 1 686 ? 21.469 -56.438 -29.062 1 96.19 686 GLU B CA 1
ATOM 13407 C C . GLU B 1 686 ? 22.594 -56.156 -30.047 1 96.19 686 GLU B C 1
ATOM 13409 O O . GLU B 1 686 ? 23.125 -57.062 -30.672 1 96.19 686 GLU B O 1
ATOM 13414 N N . MET B 1 687 ? 22.797 -54.969 -30.141 1 95.81 687 MET B N 1
ATOM 13415 C CA . MET B 1 687 ? 23.922 -54.5 -30.953 1 95.81 687 MET B CA 1
ATOM 13416 C C . MET B 1 687 ? 25.094 -54.062 -30.062 1 95.81 687 MET B C 1
ATOM 13418 O O . MET B 1 687 ? 25.297 -52.844 -29.875 1 95.81 687 MET B O 1
ATOM 13422 N N . GLY B 1 688 ? 25.922 -54.938 -29.656 1 93.56 688 GLY B N 1
ATOM 13423 C CA . GLY B 1 688 ? 26.953 -54.781 -28.641 1 93.56 688 GLY B CA 1
ATOM 13424 C C . GLY B 1 688 ? 27.953 -53.688 -29 1 93.56 688 GLY B C 1
ATOM 13425 O O . GLY B 1 688 ? 28.484 -53.031 -28.109 1 93.56 688 GLY B O 1
ATOM 13426 N N . ARG B 1 689 ? 28.156 -53.5 -30.219 1 90.38 689 ARG B N 1
ATOM 13427 C CA . ARG B 1 689 ? 29.203 -52.562 -30.641 1 90.38 689 ARG B CA 1
ATOM 13428 C C . ARG B 1 689 ? 28.828 -51.125 -30.266 1 90.38 689 ARG B C 1
ATOM 13430 O O . ARG B 1 689 ? 29.688 -50.25 -30.156 1 90.38 689 ARG B O 1
ATOM 13437 N N . TYR B 1 690 ? 27.531 -50.938 -30.016 1 92.62 690 TYR B N 1
ATOM 13438 C CA . TYR B 1 690 ? 27.078 -49.594 -29.703 1 92.62 690 TYR B CA 1
ATOM 13439 C C . TYR B 1 690 ? 26.828 -49.438 -28.203 1 92.62 690 TYR B C 1
ATOM 13441 O O . TYR B 1 690 ? 26.469 -48.344 -27.734 1 92.62 690 TYR B O 1
ATOM 13449 N N . SER B 1 691 ? 26.906 -50.406 -27.375 1 93.44 691 SER B N 1
ATOM 13450 C CA . SER B 1 691 ? 26.578 -50.438 -25.953 1 93.44 691 SER B CA 1
ATOM 13451 C C . SER B 1 691 ? 27.781 -50.031 -25.109 1 93.44 691 SER B C 1
ATOM 13453 O O . SER B 1 691 ? 28.922 -50.188 -25.531 1 93.44 691 SER B O 1
ATOM 13455 N N . GLN B 1 692 ? 27.578 -49.375 -24.047 1 94.81 692 GLN B N 1
ATOM 13456 C CA . GLN B 1 692 ? 28.609 -48.906 -23.141 1 94.81 692 GLN B CA 1
ATOM 13457 C C . GLN B 1 692 ? 28.188 -49.062 -21.688 1 94.81 692 GLN B C 1
ATOM 13459 O O . GLN B 1 692 ? 27 -49.031 -21.375 1 94.81 692 GLN B O 1
ATOM 13464 N N . SER B 1 693 ? 29.109 -49.25 -20.766 1 96.56 693 SER B N 1
ATOM 13465 C CA . SER B 1 693 ? 28.875 -49.312 -19.328 1 96.56 693 SER B CA 1
ATOM 13466 C C . SER B 1 693 ? 30.016 -48.656 -18.562 1 96.56 693 SER B C 1
ATOM 13468 O O . SER B 1 693 ? 31.172 -48.75 -18.953 1 96.56 693 SER B O 1
ATOM 13470 N N . VAL B 1 694 ? 29.766 -47.969 -17.516 1 97.88 694 VAL B N 1
ATOM 13471 C CA . VAL B 1 694 ? 30.781 -47.344 -16.688 1 97.88 694 VAL B CA 1
ATOM 13472 C C . VAL B 1 694 ? 30.359 -47.375 -15.219 1 97.88 694 VAL B C 1
ATOM 13474 O O . VAL B 1 694 ? 29.172 -47.469 -14.914 1 97.88 694 VAL B O 1
ATOM 13477 N N . VAL B 1 695 ? 31.266 -47.469 -14.289 1 97.62 695 VAL B N 1
ATOM 13478 C CA . VAL B 1 695 ? 31.047 -47.281 -12.859 1 97.62 695 VAL B CA 1
ATOM 13479 C C . VAL B 1 695 ? 31.344 -45.844 -12.461 1 97.62 695 VAL B C 1
ATOM 13481 O O . VAL B 1 695 ? 32.344 -45.281 -12.891 1 97.62 695 VAL B O 1
ATOM 13484 N N . LEU B 1 696 ? 30.469 -45.219 -11.727 1 97.94 696 LEU B N 1
ATOM 13485 C CA . LEU B 1 696 ? 30.656 -43.844 -11.352 1 97.94 696 LEU B CA 1
ATOM 13486 C C . LEU B 1 696 ? 29.969 -43.531 -10.023 1 97.94 696 LEU B C 1
ATOM 13488 O O . LEU B 1 696 ? 29.203 -44.344 -9.508 1 97.94 696 LEU B O 1
ATOM 13492 N N . ASP B 1 697 ? 30.297 -42.344 -9.461 1 97.56 697 ASP B N 1
ATOM 13493 C CA . ASP B 1 697 ? 29.562 -41.719 -8.375 1 97.56 697 ASP B CA 1
ATOM 13494 C C . ASP B 1 697 ? 28.688 -40.562 -8.891 1 97.56 697 ASP B C 1
ATOM 13496 O O . ASP B 1 697 ? 29.031 -39.938 -9.875 1 97.56 697 ASP B O 1
ATOM 13500 N N . ALA B 1 698 ? 27.516 -40.469 -8.32 1 97.62 698 ALA B N 1
ATOM 13501 C CA . ALA B 1 698 ? 26.641 -39.344 -8.656 1 97.62 698 ALA B CA 1
ATOM 13502 C C . ALA B 1 698 ? 26.516 -38.375 -7.477 1 97.62 698 ALA B C 1
ATOM 13504 O O . ALA B 1 698 ? 25.953 -38.75 -6.438 1 97.62 698 ALA B O 1
ATOM 13505 N N . ALA B 1 699 ? 27.031 -37.156 -7.617 1 96.94 699 ALA B N 1
ATOM 13506 C CA . ALA B 1 699 ? 27 -36.125 -6.562 1 96.94 699 ALA B CA 1
ATOM 13507 C C . ALA B 1 699 ? 25.562 -35.719 -6.25 1 96.94 699 ALA B C 1
ATOM 13509 O O . ALA B 1 699 ? 24.688 -35.844 -7.098 1 96.94 699 ALA B O 1
ATOM 13510 N N . ALA B 1 700 ? 25.375 -35.219 -5.023 1 97.12 700 ALA B N 1
ATOM 13511 C CA . ALA B 1 700 ? 24.062 -34.75 -4.602 1 97.12 700 ALA B CA 1
ATOM 13512 C C . ALA B 1 700 ? 23.672 -33.469 -5.363 1 97.12 700 ALA B C 1
ATOM 13514 O O . ALA B 1 700 ? 24.516 -32.594 -5.586 1 97.12 700 ALA B O 1
ATOM 13515 N N . ASN B 1 701 ? 22.422 -33.531 -5.785 1 97.12 701 ASN B N 1
ATOM 13516 C CA . ASN B 1 701 ? 21.812 -32.344 -6.379 1 97.12 701 ASN B CA 1
ATOM 13517 C C . ASN B 1 701 ? 22.625 -31.844 -7.57 1 97.12 701 ASN B C 1
ATOM 13519 O O . ASN B 1 701 ? 22.906 -30.641 -7.664 1 97.12 701 ASN B O 1
ATOM 13523 N N . LYS B 1 702 ? 22.906 -32.75 -8.492 1 96.31 702 LYS B N 1
ATOM 13524 C CA . LYS B 1 702 ? 23.781 -32.438 -9.625 1 96.31 702 LYS B CA 1
ATOM 13525 C C . LYS B 1 702 ? 23.672 -33.5 -10.711 1 96.31 702 LYS B C 1
ATOM 13527 O O . LYS B 1 702 ? 23.141 -34.594 -10.469 1 96.31 702 LYS B O 1
ATOM 13532 N N . ASP B 1 703 ? 24.047 -33.156 -11.914 1 97.5 703 ASP B N 1
ATOM 13533 C CA . ASP B 1 703 ? 24.219 -34.188 -12.953 1 97.5 703 ASP B CA 1
ATOM 13534 C C . ASP B 1 703 ? 25.625 -34.781 -12.906 1 97.5 703 ASP B C 1
ATOM 13536 O O . ASP B 1 703 ? 26.547 -34.156 -12.367 1 97.5 703 ASP B O 1
ATOM 13540 N N . SER B 1 704 ? 25.781 -36 -13.359 1 98.06 704 SER B N 1
ATOM 13541 C CA . SER B 1 704 ? 27.047 -36.688 -13.531 1 98.06 704 SER B CA 1
ATOM 13542 C C . SER B 1 704 ? 27.156 -37.312 -14.906 1 98.06 704 SER B C 1
ATOM 13544 O O . SER B 1 704 ? 26.312 -38.156 -15.281 1 98.06 704 SER B O 1
ATOM 13546 N N . TYR B 1 705 ? 28.219 -36.969 -15.656 1 96.88 705 TYR B N 1
ATOM 13547 C CA . TYR B 1 705 ? 28.453 -37.531 -16.984 1 96.88 705 TYR B CA 1
ATOM 13548 C C . TYR B 1 705 ? 28.844 -39 -16.875 1 96.88 705 TYR B C 1
ATOM 13550 O O . TYR B 1 705 ? 29.625 -39.406 -16.016 1 96.88 705 TYR B O 1
ATOM 13558 N N . CYS B 1 706 ? 28.281 -39.844 -17.781 1 97.75 706 CYS B N 1
ATOM 13559 C CA . CYS B 1 706 ? 28.625 -41.281 -17.828 1 97.75 706 CYS B CA 1
ATOM 13560 C C . CYS B 1 706 ? 29.469 -41.594 -19.047 1 97.75 706 CYS B C 1
ATOM 13562 O O . CYS B 1 706 ? 30.656 -41.844 -18.938 1 97.75 706 CYS B O 1
ATOM 13564 N N . PHE B 1 707 ? 28.812 -41.531 -20.219 1 95.5 707 PHE B N 1
ATOM 13565 C CA . PHE B 1 707 ? 29.453 -41.844 -21.5 1 95.5 707 PHE B CA 1
ATOM 13566 C C . PHE B 1 707 ? 28.594 -41.312 -22.656 1 95.5 707 PHE B C 1
ATOM 13568 O O . PHE B 1 707 ? 27.5 -40.781 -22.438 1 95.5 707 PHE B O 1
ATOM 13575 N N . HIS B 1 708 ? 29.203 -41.406 -23.891 1 92.94 708 HIS B N 1
ATOM 13576 C CA . HIS B 1 708 ? 28.469 -41.188 -25.141 1 92.94 708 HIS B CA 1
ATOM 13577 C C . HIS B 1 708 ? 28.203 -42.5 -25.844 1 92.94 708 HIS B C 1
ATOM 13579 O O . HIS B 1 708 ? 29.078 -43.375 -25.891 1 92.94 708 HIS B O 1
ATOM 13585 N N . LEU B 1 709 ? 26.953 -42.656 -26.25 1 93.44 709 LEU B N 1
ATOM 13586 C CA . LEU B 1 709 ? 26.719 -43.75 -27.188 1 93.44 709 LEU B CA 1
ATOM 13587 C C . LEU B 1 709 ? 27.188 -43.375 -28.594 1 93.44 709 LEU B C 1
ATOM 13589 O O . LEU B 1 709 ? 26.75 -42.344 -29.141 1 93.44 709 LEU B O 1
ATOM 13593 N N . ASN B 1 710 ? 28.094 -44.156 -29.141 1 90.12 710 ASN B N 1
ATOM 13594 C CA . ASN B 1 710 ? 28.672 -43.875 -30.438 1 90.12 710 ASN B CA 1
ATOM 13595 C C . ASN B 1 710 ? 27.969 -44.625 -31.562 1 90.12 710 ASN B C 1
ATOM 13597 O O . ASN B 1 710 ? 28.234 -45.812 -31.766 1 90.12 710 ASN B O 1
ATOM 13601 N N . PHE B 1 711 ? 27.219 -43.938 -32.344 1 89 711 PHE B N 1
ATOM 13602 C CA . PHE B 1 711 ? 26.453 -44.594 -33.406 1 89 711 PHE B CA 1
ATOM 13603 C C . PHE B 1 711 ? 27.203 -44.531 -34.719 1 89 711 PHE B C 1
ATOM 13605 O O . PHE B 1 711 ? 26.672 -44.906 -35.781 1 89 711 PHE B O 1
ATOM 13612 N N . THR B 1 712 ? 28.406 -43.969 -34.688 1 85.5 712 THR B N 1
ATOM 13613 C CA . THR B 1 712 ? 29.344 -43.969 -35.812 1 85.5 712 THR B CA 1
ATOM 13614 C C . THR B 1 712 ? 30.656 -44.625 -35.406 1 85.5 712 THR B C 1
ATOM 13616 O O . THR B 1 712 ? 31.719 -44 -35.469 1 85.5 712 THR B O 1
ATOM 13619 N N . THR B 1 713 ? 30.688 -45.812 -35.156 1 82.5 713 THR B N 1
ATOM 13620 C CA . THR B 1 713 ? 31.766 -46.5 -34.438 1 82.5 713 THR B CA 1
ATOM 13621 C C . THR B 1 713 ? 33.062 -46.469 -35.25 1 82.5 713 THR B C 1
ATOM 13623 O O . THR B 1 713 ? 34.156 -46.5 -34.688 1 82.5 713 THR B O 1
ATOM 13626 N N . ASP B 1 714 ? 33.062 -46.312 -36.562 1 86.31 714 ASP B N 1
ATOM 13627 C CA . ASP B 1 714 ? 34.312 -46.281 -37.344 1 86.31 714 ASP B CA 1
ATOM 13628 C C . ASP B 1 714 ? 34.75 -44.844 -37.625 1 86.31 714 ASP B C 1
ATOM 13630 O O . ASP B 1 714 ? 35.75 -44.625 -38.312 1 86.31 714 ASP B O 1
ATOM 13634 N N . ASN B 1 715 ? 34.062 -43.938 -37 1 91.06 715 ASN B N 1
ATOM 13635 C CA . ASN B 1 715 ? 34.406 -42.531 -37.188 1 91.06 715 ASN B CA 1
ATOM 13636 C C . ASN B 1 715 ? 35.594 -42.125 -36.344 1 91.06 715 ASN B C 1
ATOM 13638 O O . ASN B 1 715 ? 35.5 -42.062 -35.094 1 91.06 715 ASN B O 1
ATOM 13642 N N . LEU B 1 716 ? 36.625 -41.781 -36.938 1 92.38 716 LEU B N 1
ATOM 13643 C CA . LEU B 1 716 ? 37.906 -41.469 -36.281 1 92.38 716 LEU B CA 1
ATOM 13644 C C . LEU B 1 716 ? 37.844 -40.125 -35.562 1 92.38 716 LEU B C 1
ATOM 13646 O O . LEU B 1 716 ? 38.656 -39.844 -34.688 1 92.38 716 LEU B O 1
ATOM 13650 N N . ALA B 1 717 ? 36.938 -39.375 -35.969 1 92.75 717 ALA B N 1
ATOM 13651 C CA . ALA B 1 717 ? 36.812 -38.031 -35.375 1 92.75 717 ALA B CA 1
ATOM 13652 C C . ALA B 1 717 ? 36.125 -38.094 -34.031 1 92.75 717 ALA B C 1
ATOM 13654 O O . ALA B 1 717 ? 36.25 -37.188 -33.219 1 92.75 717 ALA B O 1
ATOM 13655 N N . PHE B 1 718 ? 35.406 -39.094 -33.781 1 90.88 718 PHE B N 1
ATOM 13656 C CA . PHE B 1 718 ? 34.625 -39.188 -32.562 1 90.88 718 PHE B CA 1
ATOM 13657 C C . PHE B 1 718 ? 35.5 -39.156 -31.328 1 90.88 718 PHE B C 1
ATOM 13659 O O . PHE B 1 718 ? 36.469 -39.906 -31.25 1 90.88 718 PHE B O 1
ATOM 13666 N N . GLY B 1 719 ? 35.156 -38.281 -30.359 1 83.56 719 GLY B N 1
ATOM 13667 C CA . GLY B 1 719 ? 35.875 -38.219 -29.094 1 83.56 719 GLY B CA 1
ATOM 13668 C C . GLY B 1 719 ? 37.156 -37.438 -29.188 1 83.56 719 GLY B C 1
ATOM 13669 O O . GLY B 1 719 ? 37.906 -37.312 -28.203 1 83.56 719 GLY B O 1
ATOM 13670 N N . LYS B 1 720 ? 37.406 -36.938 -30.375 1 92.56 720 LYS B N 1
ATOM 13671 C CA . LYS B 1 720 ? 38.625 -36.125 -30.562 1 92.56 720 LYS B CA 1
ATOM 13672 C C . LYS B 1 720 ? 38.375 -34.656 -30.281 1 92.56 720 LYS B C 1
ATOM 13674 O O . LYS B 1 720 ? 37.344 -34.312 -29.656 1 92.56 720 LYS B O 1
ATOM 13679 N N . LYS B 1 721 ? 39.375 -33.875 -30.516 1 94.5 721 LYS B N 1
ATOM 13680 C CA . LYS B 1 721 ? 39.25 -32.438 -30.312 1 94.5 721 LYS B CA 1
ATOM 13681 C C . LYS B 1 721 ? 38.906 -31.734 -31.609 1 94.5 721 LYS B C 1
ATOM 13683 O O . LYS B 1 721 ? 39.469 -32.062 -32.656 1 94.5 721 LYS B O 1
ATOM 13688 N N . ALA B 1 722 ? 38.031 -30.859 -31.516 1 95.75 722 ALA B N 1
ATOM 13689 C CA . ALA B 1 722 ? 37.688 -30 -32.656 1 95.75 722 ALA B CA 1
ATOM 13690 C C . ALA B 1 722 ? 37.906 -28.531 -32.312 1 95.75 722 ALA B C 1
ATOM 13692 O O . ALA B 1 722 ? 37.625 -28.109 -31.188 1 95.75 722 ALA B O 1
ATOM 13693 N N . VAL B 1 723 ? 38.375 -27.75 -33.188 1 96.44 723 VAL B N 1
ATOM 13694 C CA . VAL B 1 723 ? 38.594 -26.312 -33.031 1 96.44 723 VAL B CA 1
ATOM 13695 C C . VAL B 1 723 ? 37.969 -25.578 -34.219 1 96.44 723 VAL B C 1
ATOM 13697 O O . VAL B 1 723 ? 38.031 -26.062 -35.375 1 96.44 723 VAL B O 1
ATOM 13700 N N . ALA B 1 724 ? 37.375 -24.484 -34 1 96.88 724 ALA B N 1
ATOM 13701 C CA . ALA B 1 724 ? 36.75 -23.719 -35.062 1 96.88 724 ALA B CA 1
ATOM 13702 C C . ALA B 1 724 ? 37.156 -22.25 -35 1 96.88 724 ALA B C 1
ATOM 13704 O O . ALA B 1 724 ? 37.625 -21.781 -33.969 1 96.88 724 ALA B O 1
ATOM 13705 N N . SER B 1 725 ? 36.969 -21.609 -36.062 1 96.06 725 SER B N 1
ATOM 13706 C CA . SER B 1 725 ? 37.312 -20.188 -36.156 1 96.06 725 SER B CA 1
ATOM 13707 C C . SER B 1 725 ? 36.344 -19.344 -35.344 1 96.06 725 SER B C 1
ATOM 13709 O O . SER B 1 725 ? 36.688 -18.281 -34.844 1 96.06 725 SER B O 1
ATOM 13711 N N . SER B 1 726 ? 35.062 -19.766 -35.312 1 94.5 726 SER B N 1
ATOM 13712 C CA . SER B 1 726 ? 34.031 -19.031 -34.594 1 94.5 726 SER B CA 1
ATOM 13713 C C . SER B 1 726 ? 32.875 -19.953 -34.219 1 94.5 726 SER B C 1
ATOM 13715 O O . SER B 1 726 ? 32.844 -21.109 -34.625 1 94.5 726 SER B O 1
ATOM 13717 N N . ILE B 1 727 ? 32.062 -19.422 -33.344 1 90.88 727 ILE B N 1
ATOM 13718 C CA . ILE B 1 727 ? 30.859 -20.109 -32.938 1 90.88 727 ILE B CA 1
ATOM 13719 C C . ILE B 1 727 ? 29.688 -19.125 -32.906 1 90.88 727 ILE B C 1
ATOM 13721 O O . ILE B 1 727 ? 29.781 -18.047 -32.344 1 90.88 727 ILE B O 1
ATOM 13725 N N . SER B 1 728 ? 28.641 -19.5 -33.625 1 85.38 728 SER B N 1
ATOM 13726 C CA . SER B 1 728 ? 27.438 -18.672 -33.562 1 85.38 728 SER B CA 1
ATOM 13727 C C . SER B 1 728 ? 26.75 -18.781 -32.219 1 85.38 728 SER B C 1
ATOM 13729 O O . SER B 1 728 ? 26.875 -19.797 -31.531 1 85.38 728 SER B O 1
ATOM 13731 N N . ALA B 1 729 ? 25.953 -17.75 -31.844 1 72 729 ALA B N 1
ATOM 13732 C CA . ALA B 1 729 ? 25.328 -17.625 -30.531 1 72 729 ALA B CA 1
ATOM 13733 C C . ALA B 1 729 ? 24.328 -18.75 -30.297 1 72 729 ALA B C 1
ATOM 13735 O O . ALA B 1 729 ? 24.109 -19.156 -29.156 1 72 729 ALA B O 1
ATOM 13736 N N . ASP B 1 730 ? 23.797 -19.375 -31.297 1 71.62 730 ASP B N 1
ATOM 13737 C CA . ASP B 1 730 ? 22.719 -20.344 -31.172 1 71.62 730 ASP B CA 1
ATOM 13738 C C . ASP B 1 730 ? 23.234 -21.766 -31.359 1 71.62 730 ASP B C 1
ATOM 13740 O O . ASP B 1 730 ? 22.453 -22.719 -31.422 1 71.62 730 ASP B O 1
ATOM 13744 N N . ALA B 1 731 ? 24.547 -21.891 -31.469 1 78.75 731 ALA B N 1
ATOM 13745 C CA . ALA B 1 731 ? 25.109 -23.203 -31.797 1 78.75 731 ALA B CA 1
ATOM 13746 C C . ALA B 1 731 ? 25.938 -23.75 -30.641 1 78.75 731 ALA B C 1
ATOM 13748 O O . ALA B 1 731 ? 26.156 -23.062 -29.641 1 78.75 731 ALA B O 1
ATOM 13749 N N . GLY B 1 732 ? 26.234 -25.031 -30.719 1 79.44 732 GLY B N 1
ATOM 13750 C CA . GLY B 1 732 ? 27.125 -25.672 -29.766 1 79.44 732 GLY B CA 1
ATOM 13751 C C . GLY B 1 732 ? 28.594 -25.438 -30.062 1 79.44 732 GLY B C 1
ATOM 13752 O O . GLY B 1 732 ? 28.938 -24.828 -31.078 1 79.44 732 GLY B O 1
ATOM 13753 N N . GLU B 1 733 ? 29.391 -25.953 -29.141 1 85.88 733 GLU B N 1
ATOM 13754 C CA . GLU B 1 733 ? 30.844 -25.938 -29.312 1 85.88 733 GLU B CA 1
ATOM 13755 C C . GLU B 1 733 ? 31.266 -26.781 -30.516 1 85.88 733 GLU B C 1
ATOM 13757 O O . GLU B 1 733 ? 30.484 -27.609 -31 1 85.88 733 GLU B O 1
ATOM 13762 N N . PRO B 1 734 ? 32.5 -26.516 -31.062 1 91.69 734 PRO B N 1
ATOM 13763 C CA . PRO B 1 734 ? 32.969 -27.297 -32.219 1 91.69 734 PRO B CA 1
ATOM 13764 C C . PRO B 1 734 ? 32.844 -28.812 -32 1 91.69 734 PRO B C 1
ATOM 13766 O O . PRO B 1 734 ? 32.656 -29.562 -32.969 1 91.69 734 PRO B O 1
ATOM 13769 N N . SER B 1 735 ? 32.844 -29.203 -30.781 1 90 735 SER B N 1
ATOM 13770 C CA . SER B 1 735 ? 32.75 -30.625 -30.453 1 90 735 SER B CA 1
ATOM 13771 C C . SER B 1 735 ? 31.391 -31.172 -30.859 1 90 735 SER B C 1
ATOM 13773 O O . SER B 1 735 ? 31.234 -32.406 -31.016 1 90 735 SER B O 1
ATOM 13775 N N . ALA B 1 736 ? 30.422 -30.391 -31.047 1 88.62 736 ALA B N 1
ATOM 13776 C CA . ALA B 1 736 ? 29.094 -30.812 -31.469 1 88.62 736 ALA B CA 1
ATOM 13777 C C . ALA B 1 736 ? 29.125 -31.406 -32.875 1 88.62 736 ALA B C 1
ATOM 13779 O O . ALA B 1 736 ? 28.25 -32.188 -33.25 1 88.62 736 ALA B O 1
ATOM 13780 N N . ALA B 1 737 ? 30.141 -31.094 -33.656 1 92.12 737 ALA B N 1
ATOM 13781 C CA . ALA B 1 737 ? 30.25 -31.578 -35.031 1 92.12 737 ALA B CA 1
ATOM 13782 C C . ALA B 1 737 ? 30.922 -32.938 -35.062 1 92.12 737 ALA B C 1
ATOM 13784 O O . ALA B 1 737 ? 31.047 -33.562 -36.156 1 92.12 737 ALA B O 1
ATOM 13785 N N . ILE B 1 738 ? 31.391 -33.438 -33.938 1 91.62 738 ILE B N 1
ATOM 13786 C CA . ILE B 1 738 ? 32.094 -34.719 -33.969 1 91.62 738 ILE B CA 1
ATOM 13787 C C . ILE B 1 738 ? 31.578 -35.625 -32.844 1 91.62 738 ILE B C 1
ATOM 13789 O O . ILE B 1 738 ? 32.344 -36.375 -32.25 1 91.62 738 ILE B O 1
ATOM 13793 N N . ASP B 1 739 ? 30.359 -35.469 -32.438 1 81.94 739 ASP B N 1
ATOM 13794 C CA . ASP B 1 739 ? 29.844 -36.219 -31.297 1 81.94 739 ASP B CA 1
ATOM 13795 C C . ASP B 1 739 ? 28.953 -37.375 -31.75 1 81.94 739 ASP B C 1
ATOM 13797 O O . ASP B 1 739 ? 28.219 -37.969 -30.953 1 81.94 739 ASP B O 1
ATOM 13801 N N . ALA B 1 740 ? 28.953 -37.594 -33.031 1 81.12 740 ALA B N 1
ATOM 13802 C CA . ALA B 1 740 ? 28.234 -38.719 -33.625 1 81.12 740 ALA B CA 1
ATOM 13803 C C . ALA B 1 740 ? 26.719 -38.531 -33.531 1 81.12 740 ALA B C 1
ATOM 13805 O O . ALA B 1 740 ? 25.969 -39.5 -33.375 1 81.12 740 ALA B O 1
ATOM 13806 N N . SER B 1 741 ? 26.312 -37.25 -33.562 1 83.25 741 SER B N 1
ATOM 13807 C CA . SER B 1 741 ? 24.891 -36.969 -33.438 1 83.25 741 SER B CA 1
ATOM 13808 C C . SER B 1 741 ? 24.469 -35.844 -34.375 1 83.25 741 SER B C 1
ATOM 13810 O O . SER B 1 741 ? 25.188 -34.875 -34.562 1 83.25 741 SER B O 1
ATOM 13812 N N . ASP B 1 742 ? 23.328 -36.062 -34.969 1 79.38 742 ASP B N 1
ATOM 13813 C CA . ASP B 1 742 ? 22.766 -34.969 -35.781 1 79.38 742 ASP B CA 1
ATOM 13814 C C . ASP B 1 742 ? 21.766 -34.156 -34.969 1 79.38 742 ASP B C 1
ATOM 13816 O O . ASP B 1 742 ? 21 -33.375 -35.531 1 79.38 742 ASP B O 1
ATOM 13820 N N . GLY B 1 743 ? 21.828 -34.344 -33.688 1 76.25 743 GLY B N 1
ATOM 13821 C CA . GLY B 1 743 ? 20.984 -33.562 -32.812 1 76.25 743 GLY B CA 1
ATOM 13822 C C . GLY B 1 743 ? 21.656 -32.25 -32.344 1 76.25 743 GLY B C 1
ATOM 13823 O O . GLY B 1 743 ? 20.984 -31.359 -31.859 1 76.25 743 GLY B O 1
ATOM 13824 N N . SER B 1 744 ? 22.891 -32.25 -32.375 1 82.25 744 SER B N 1
ATOM 13825 C CA . SER B 1 744 ? 23.672 -31.062 -32.094 1 82.25 744 SER B CA 1
ATOM 13826 C C . SER B 1 744 ? 24.406 -30.562 -33.344 1 82.25 744 SER B C 1
ATOM 13828 O O . SER B 1 744 ? 24.484 -31.281 -34.344 1 82.25 744 SER B O 1
ATOM 13830 N N . ARG B 1 745 ? 24.844 -29.281 -33.281 1 87.88 745 ARG B N 1
ATOM 13831 C CA . ARG B 1 745 ? 25.547 -28.734 -34.438 1 87.88 745 ARG B CA 1
ATOM 13832 C C . ARG B 1 745 ? 26.547 -27.656 -34.031 1 87.88 745 ARG B C 1
ATOM 13834 O O . ARG B 1 745 ? 26.375 -27.016 -33 1 87.88 745 ARG B O 1
ATOM 13841 N N . TRP B 1 746 ? 27.547 -27.578 -34.75 1 90.75 746 TRP B N 1
ATOM 13842 C CA . TRP B 1 746 ? 28.375 -26.375 -34.781 1 90.75 746 TRP B CA 1
ATOM 13843 C C . TRP B 1 746 ? 27.906 -25.438 -35.906 1 90.75 746 TRP B C 1
ATOM 13845 O O . TRP B 1 746 ? 27.531 -25.891 -37 1 90.75 746 TRP B O 1
ATOM 13855 N N . ALA B 1 747 ? 27.938 -24.188 -35.625 1 91.62 747 ALA B N 1
ATOM 13856 C CA . ALA B 1 747 ? 27.688 -23.188 -36.656 1 91.62 747 ALA B CA 1
ATOM 13857 C C . ALA B 1 747 ? 28.641 -22 -36.5 1 91.62 747 ALA B C 1
ATOM 13859 O O . ALA B 1 747 ? 28.922 -21.562 -35.375 1 91.62 747 ALA B O 1
ATOM 13860 N N . SER B 1 748 ? 29.141 -21.516 -37.625 1 93.75 748 SER B N 1
ATOM 13861 C CA . SER B 1 748 ? 30.062 -20.375 -37.625 1 93.75 748 SER B CA 1
ATOM 13862 C C . SER B 1 748 ? 29.297 -19.062 -37.719 1 93.75 748 SER B C 1
ATOM 13864 O O . SER B 1 748 ? 28.109 -19.031 -38 1 93.75 748 SER B O 1
ATOM 13866 N N . GLU B 1 749 ? 30.078 -18.031 -37.375 1 93.19 749 GLU B N 1
ATOM 13867 C CA . GLU B 1 749 ? 29.594 -16.703 -37.75 1 93.19 749 GLU B CA 1
ATOM 13868 C C . GLU B 1 749 ? 29.391 -16.578 -39.25 1 93.19 749 GLU B C 1
ATOM 13870 O O . GLU B 1 749 ? 29.984 -17.328 -40.031 1 93.19 749 GLU B O 1
ATOM 13875 N N . PRO B 1 750 ? 28.578 -15.703 -39.656 1 93 750 PRO B N 1
ATOM 13876 C CA . PRO B 1 750 ? 28.234 -15.617 -41.094 1 93 750 PRO B CA 1
ATOM 13877 C C . PRO B 1 750 ? 29.312 -14.914 -41.906 1 93 750 PRO B C 1
ATOM 13879 O O . PRO B 1 750 ? 29.078 -13.828 -42.438 1 93 750 PRO B O 1
ATOM 13882 N N . ARG B 1 751 ? 30.531 -15.453 -42.062 1 89.25 751 ARG B N 1
ATOM 13883 C CA . ARG B 1 751 ? 31.641 -14.984 -42.906 1 89.25 751 ARG B CA 1
ATOM 13884 C C . ARG B 1 751 ? 32.156 -16.109 -43.781 1 89.25 751 ARG B C 1
ATOM 13886 O O . ARG B 1 751 ? 32.25 -17.266 -43.344 1 89.25 751 ARG B O 1
ATOM 13893 N N . ASP B 1 752 ? 32.594 -15.922 -44.906 1 94 752 ASP B N 1
ATOM 13894 C CA . ASP B 1 752 ? 33 -16.922 -45.875 1 94 752 ASP B CA 1
ATOM 13895 C C . ASP B 1 752 ? 34.25 -17.672 -45.406 1 94 752 ASP B C 1
ATOM 13897 O O . ASP B 1 752 ? 34.375 -18.875 -45.656 1 94 752 ASP B O 1
ATOM 13901 N N . GLU B 1 753 ? 35.094 -17.047 -44.75 1 93.81 753 GLU B N 1
ATOM 13902 C CA . GLU B 1 753 ? 36.406 -17.609 -44.469 1 93.81 753 GLU B CA 1
ATOM 13903 C C . GLU B 1 753 ? 36.406 -18.422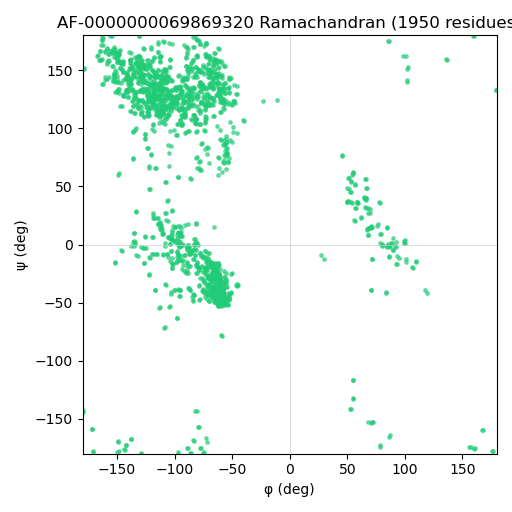 -43.188 1 93.81 753 GLU B C 1
ATOM 13905 O O . GLU B 1 753 ? 37.469 -18.734 -42.656 1 93.81 753 GLU B O 1
ATOM 13910 N N . GLU B 1 754 ? 35.25 -18.844 -42.656 1 97.06 754 GLU B N 1
ATOM 13911 C CA . GLU B 1 754 ? 35.188 -19.609 -41.438 1 97.06 754 GLU B CA 1
ATOM 13912 C C . GLU B 1 754 ? 35.594 -21.062 -41.625 1 97.06 754 GLU B C 1
ATOM 13914 O O . GLU B 1 754 ? 35.5 -21.578 -42.75 1 97.06 754 GLU B O 1
ATOM 13919 N N . TRP B 1 755 ? 36.094 -21.703 -40.594 1 97 755 TRP B N 1
ATOM 13920 C CA . TRP B 1 755 ? 36.594 -23.078 -40.719 1 97 755 TRP B CA 1
ATOM 13921 C C . TRP B 1 755 ? 36.406 -23.844 -39.406 1 97 755 TRP B C 1
ATOM 13923 O O . TRP B 1 755 ? 36.156 -23.25 -38.375 1 97 755 TRP B O 1
ATOM 13933 N N . ILE B 1 756 ? 36.469 -25.141 -39.5 1 97.62 756 ILE B N 1
ATOM 13934 C CA . ILE B 1 756 ? 36.562 -26.062 -38.375 1 97.62 756 ILE B CA 1
ATOM 13935 C C . ILE B 1 756 ? 37.562 -27.172 -38.719 1 97.62 756 ILE B C 1
ATOM 13937 O O . ILE B 1 756 ? 37.656 -27.609 -39.875 1 97.62 756 ILE B O 1
ATOM 13941 N N . TYR B 1 757 ? 38.375 -27.625 -37.781 1 97.19 757 TYR B N 1
ATOM 13942 C CA . TYR B 1 757 ? 39.219 -28.781 -38 1 97.19 757 TYR B CA 1
ATOM 13943 C C . TYR B 1 757 ? 39.125 -29.766 -36.844 1 97.19 757 TYR B C 1
ATOM 13945 O O . TYR B 1 757 ? 38.781 -29.391 -35.75 1 97.19 757 TYR B O 1
ATOM 13953 N N . VAL B 1 758 ? 39.406 -30.969 -37.156 1 97.56 758 VAL B N 1
ATOM 13954 C CA . VAL B 1 758 ? 39.5 -32.062 -36.188 1 97.56 758 VAL B CA 1
ATOM 13955 C C . VAL B 1 758 ? 40.938 -32.438 -35.938 1 97.56 758 VAL B C 1
ATOM 13957 O O . VAL B 1 758 ? 41.75 -32.562 -36.875 1 97.56 758 VAL B O 1
ATOM 13960 N N . ASP B 1 759 ? 41.344 -32.469 -34.688 1 96.94 759 ASP B N 1
ATOM 13961 C CA . ASP B 1 759 ? 42.625 -32.969 -34.219 1 96.94 759 ASP B CA 1
ATOM 13962 C C . ASP B 1 759 ? 42.531 -34.438 -33.875 1 96.94 759 ASP B C 1
ATOM 13964 O O . ASP B 1 759 ? 42 -34.812 -32.812 1 96.94 759 ASP B O 1
ATOM 13968 N N . LEU B 1 760 ? 43.125 -35.219 -34.625 1 95.69 760 LEU B N 1
ATOM 13969 C CA . LEU B 1 760 ? 43.031 -36.688 -34.438 1 95.69 760 LEU B CA 1
ATOM 13970 C C . LEU B 1 760 ? 44 -37.156 -33.375 1 95.69 760 LEU B C 1
ATOM 13972 O O . LEU B 1 760 ? 44 -38.312 -32.969 1 95.69 760 LEU B O 1
ATOM 13976 N N . GLY B 1 761 ? 44.781 -36.281 -32.75 1 94.25 761 GLY B N 1
ATOM 13977 C CA . GLY B 1 761 ? 45.719 -36.594 -31.672 1 94.25 761 GLY B CA 1
ATOM 13978 C C . GLY B 1 761 ? 47.062 -37.094 -32.156 1 94.25 761 GLY B C 1
ATOM 13979 O O . GLY B 1 761 ? 48.094 -36.719 -31.641 1 94.25 761 GLY B O 1
ATOM 13980 N N . GLU B 1 762 ? 47 -38 -33.25 1 94 762 GLU B N 1
ATOM 13981 C CA . GLU B 1 762 ? 48.188 -38.531 -33.938 1 94 762 GLU B CA 1
ATOM 13982 C C . GLU B 1 762 ? 47.906 -38.75 -35.438 1 94 762 GLU B C 1
ATOM 13984 O O . GLU B 1 762 ? 46.781 -38.812 -35.844 1 94 762 GLU B O 1
ATOM 13989 N N . PRO B 1 763 ? 49.031 -38.719 -36.125 1 94.06 763 PRO B N 1
ATOM 13990 C CA . PRO B 1 763 ? 48.781 -38.969 -37.562 1 94.06 763 PRO B CA 1
ATOM 13991 C C . PRO B 1 763 ? 48.094 -40.312 -37.812 1 94.06 763 PRO B C 1
ATOM 13993 O O . PRO B 1 763 ? 48.531 -41.344 -37.312 1 94.06 763 PRO B O 1
ATOM 13996 N N . THR B 1 764 ? 47.031 -40.281 -38.406 1 95.06 764 THR B N 1
ATOM 13997 C CA . THR B 1 764 ? 46.156 -41.438 -38.719 1 95.06 764 THR B CA 1
ATOM 13998 C C . THR B 1 764 ? 45.75 -41.438 -40.188 1 95.06 764 THR B C 1
ATOM 14000 O O . THR B 1 764 ? 45.531 -40.375 -40.781 1 95.06 764 THR B O 1
ATOM 14003 N N . GLU B 1 765 ? 45.656 -42.594 -40.719 1 94.75 765 GLU B N 1
ATOM 14004 C CA . GLU B 1 765 ? 45.25 -42.688 -42.125 1 94.75 765 GLU B CA 1
ATOM 14005 C C . GLU B 1 765 ? 43.781 -42.438 -42.281 1 94.75 765 GLU B C 1
ATOM 14007 O O . GLU B 1 765 ? 42.938 -43.062 -41.625 1 94.75 765 GLU B O 1
ATOM 14012 N N . ILE B 1 766 ? 43.438 -41.5 -43.156 1 96.06 766 ILE B N 1
ATOM 14013 C CA . ILE B 1 766 ? 42.062 -41.219 -43.5 1 96.06 766 ILE B CA 1
ATOM 14014 C C . ILE B 1 766 ? 41.875 -41.406 -45 1 96.06 766 ILE B C 1
ATOM 14016 O O . ILE B 1 766 ? 42.75 -41.125 -45.781 1 96.06 766 ILE B O 1
ATOM 14020 N N . ALA B 1 767 ? 40.656 -41.906 -45.344 1 95.31 767 ALA B N 1
ATOM 14021 C CA . ALA B 1 767 ? 40.375 -42.188 -46.75 1 95.31 767 ALA B CA 1
ATOM 14022 C C . ALA B 1 767 ? 39.031 -41.656 -47.156 1 95.31 767 ALA B C 1
ATOM 14024 O O . ALA B 1 767 ? 38.656 -41.656 -48.344 1 95.31 767 ALA B O 1
ATOM 14025 N N . SER B 1 768 ? 38.281 -41.219 -46.25 1 95.06 768 SER B N 1
ATOM 14026 C CA . SER B 1 768 ? 36.969 -40.656 -46.531 1 95.06 768 SER B CA 1
ATOM 14027 C C . SER B 1 768 ? 36.594 -39.594 -45.5 1 95.06 768 SER B C 1
ATOM 14029 O O . SER B 1 768 ? 36.969 -39.688 -44.344 1 95.06 768 SER B O 1
ATOM 14031 N N . VAL B 1 769 ? 35.938 -38.531 -45.938 1 95.88 769 VAL B N 1
ATOM 14032 C CA . VAL B 1 769 ? 35.406 -37.469 -45.094 1 95.88 769 VAL B CA 1
ATOM 14033 C C . VAL B 1 769 ? 33.906 -37.344 -45.344 1 95.88 769 VAL B C 1
ATOM 14035 O O . VAL B 1 769 ? 33.438 -37.344 -46.5 1 95.88 769 VAL B O 1
ATOM 14038 N N . ILE B 1 770 ? 33.156 -37.312 -44.281 1 94.62 770 ILE B N 1
ATOM 14039 C CA . ILE B 1 770 ? 31.719 -37.062 -44.438 1 94.62 770 ILE B CA 1
ATOM 14040 C C . ILE B 1 770 ? 31.391 -35.719 -43.781 1 94.62 770 ILE B C 1
ATOM 14042 O O . ILE B 1 770 ? 31.703 -35.5 -42.594 1 94.62 770 ILE B O 1
ATOM 14046 N N . LEU B 1 771 ? 30.781 -34.812 -44.469 1 95.75 771 LEU B N 1
ATOM 14047 C CA . LEU B 1 771 ? 30.234 -33.562 -43.969 1 95.75 771 LEU B CA 1
ATOM 14048 C C . LEU B 1 771 ? 28.703 -33.594 -43.969 1 95.75 771 LEU B C 1
ATOM 14050 O O . LEU B 1 771 ? 28.094 -33.656 -45.031 1 95.75 771 LEU B O 1
ATOM 14054 N N . ASN B 1 772 ? 28.172 -33.688 -42.812 1 94.25 772 ASN B N 1
ATOM 14055 C CA . ASN B 1 772 ? 26.734 -33.594 -42.656 1 94.25 772 ASN B CA 1
ATOM 14056 C C . ASN B 1 772 ? 26.281 -32.188 -42.344 1 94.25 772 ASN B C 1
ATOM 14058 O O . ASN B 1 772 ? 26.328 -31.734 -41.188 1 94.25 772 ASN B O 1
ATOM 14062 N N . TRP B 1 773 ? 25.734 -31.516 -43.344 1 93.56 773 TRP B N 1
ATOM 14063 C CA . TRP B 1 773 ? 25.438 -30.094 -43.281 1 93.56 773 TRP B CA 1
ATOM 14064 C C . TRP B 1 773 ? 24 -29.859 -42.812 1 93.56 773 TRP B C 1
ATOM 14066 O O . TRP B 1 773 ? 23.109 -30.672 -43.094 1 93.56 773 TRP B O 1
ATOM 14076 N N . GLU B 1 774 ? 23.844 -28.812 -42.062 1 91.5 774 GLU B N 1
ATOM 14077 C CA . GLU B 1 774 ? 22.516 -28.203 -41.969 1 91.5 774 GLU B CA 1
ATOM 14078 C C . GLU B 1 774 ? 22.203 -27.406 -43.25 1 91.5 774 GLU B C 1
ATOM 14080 O O . GLU B 1 774 ? 23 -27.406 -44.188 1 91.5 774 GLU B O 1
ATOM 14085 N N . ALA B 1 775 ? 21.016 -26.766 -43.312 1 87.56 775 ALA B N 1
ATOM 14086 C CA . ALA B 1 775 ? 20.656 -25.969 -44.469 1 87.56 775 ALA B CA 1
ATOM 14087 C C . ALA B 1 775 ? 21.703 -24.875 -44.719 1 87.56 775 ALA B C 1
ATOM 14089 O O . ALA B 1 775 ? 21.984 -24.547 -45.875 1 87.56 775 ALA B O 1
ATOM 14090 N N . ALA B 1 776 ? 22.25 -24.438 -43.656 1 92.38 776 ALA B N 1
ATOM 14091 C CA . ALA B 1 776 ? 23.312 -23.438 -43.75 1 92.38 776 ALA B CA 1
ATOM 14092 C C . ALA B 1 776 ? 24.641 -24.109 -44.062 1 92.38 776 ALA B C 1
ATOM 14094 O O . ALA B 1 776 ? 25.547 -24.125 -43.219 1 92.38 776 ALA B O 1
ATOM 14095 N N . HIS B 1 777 ? 24.797 -24.531 -45.281 1 94.38 777 HIS B N 1
ATOM 14096 C CA . HIS B 1 777 ? 26 -25.25 -45.719 1 94.38 777 HIS B CA 1
ATOM 14097 C C . HIS B 1 777 ? 26.938 -24.344 -46.5 1 94.38 777 HIS B C 1
ATOM 14099 O O . HIS B 1 777 ? 26.641 -23.156 -46.719 1 94.38 777 HIS B O 1
ATOM 14105 N N . ALA B 1 778 ? 28.125 -24.859 -46.812 1 95.31 778 ALA B N 1
ATOM 14106 C CA . ALA B 1 778 ? 29.062 -24.156 -47.688 1 95.31 778 ALA B CA 1
ATOM 14107 C C . ALA B 1 778 ? 28.688 -24.359 -49.156 1 95.31 778 ALA B C 1
ATOM 14109 O O . ALA B 1 778 ? 28.422 -25.484 -49.594 1 95.31 778 ALA B O 1
ATOM 14110 N N . LYS B 1 779 ? 28.547 -23.281 -49.875 1 96.19 779 LYS B N 1
ATOM 14111 C CA . LYS B 1 779 ? 28.453 -23.375 -51.344 1 96.19 779 LYS B CA 1
ATOM 14112 C C . LYS B 1 779 ? 29.766 -23.844 -51.938 1 96.19 779 LYS B C 1
ATOM 14114 O O . LYS B 1 779 ? 29.766 -24.547 -52.969 1 96.19 779 LYS B O 1
ATOM 14119 N N . ALA B 1 780 ? 30.812 -23.422 -51.406 1 96.75 780 ALA B N 1
ATOM 14120 C CA . ALA B 1 780 ? 32.156 -23.844 -51.781 1 96.75 780 ALA B CA 1
ATOM 14121 C C . ALA B 1 780 ? 33.062 -24.016 -50.562 1 96.75 780 ALA B C 1
ATOM 14123 O O . ALA B 1 780 ? 33 -23.219 -49.625 1 96.75 780 ALA B O 1
ATOM 14124 N N . TYR B 1 781 ? 33.938 -25.078 -50.531 1 97.44 781 TYR B N 1
ATOM 14125 C CA . TYR B 1 781 ? 34.844 -25.312 -49.406 1 97.44 781 TYR B CA 1
ATOM 14126 C C . TYR B 1 781 ? 36.031 -26.156 -49.875 1 97.44 781 TYR B C 1
ATOM 14128 O O . TYR B 1 781 ? 36.031 -26.703 -50.969 1 97.44 781 TYR B O 1
ATOM 14136 N N . LYS B 1 782 ? 37.094 -26.156 -49.031 1 96.94 782 LYS B N 1
ATOM 14137 C CA . LYS B 1 782 ? 38.25 -27.031 -49.219 1 96.94 782 LYS B CA 1
ATOM 14138 C C . LYS B 1 782 ? 38.469 -27.906 -47.969 1 96.94 782 LYS B C 1
ATOM 14140 O O . LYS B 1 782 ? 38.094 -27.547 -46.875 1 96.94 782 LYS B O 1
ATOM 14145 N N . LEU B 1 783 ? 38.938 -29.078 -48.281 1 97.5 783 LEU B N 1
ATOM 14146 C CA . LEU B 1 783 ? 39.469 -29.906 -47.219 1 97.5 783 LEU B CA 1
ATOM 14147 C C . LEU B 1 783 ? 41 -29.828 -47.188 1 97.5 783 LEU B C 1
ATOM 14149 O O . LEU B 1 783 ? 41.656 -30.016 -48.219 1 97.5 783 LEU B O 1
ATOM 14153 N N . LEU B 1 784 ? 41.469 -29.484 -46 1 97.31 784 LEU B N 1
ATOM 14154 C CA . LEU B 1 784 ? 42.906 -29.344 -45.781 1 97.31 784 LEU B CA 1
ATOM 14155 C C . LEU B 1 784 ? 43.406 -30.312 -44.719 1 97.31 784 LEU B C 1
ATOM 14157 O O . LEU B 1 784 ? 42.625 -30.719 -43.844 1 97.31 784 LEU B O 1
ATOM 14161 N N . ILE B 1 785 ? 44.625 -30.734 -44.812 1 97.31 785 ILE B N 1
ATOM 14162 C CA . ILE B 1 785 ? 45.25 -31.609 -43.812 1 97.31 785 ILE B CA 1
ATOM 14163 C C . ILE B 1 785 ? 46.562 -30.969 -43.312 1 97.31 785 ILE B C 1
ATOM 14165 O O . ILE B 1 785 ? 47.156 -30.141 -44 1 97.31 785 ILE B O 1
ATOM 14169 N N . SER B 1 786 ? 46.938 -31.328 -42.125 1 96.88 786 SER B N 1
ATOM 14170 C CA . SER B 1 786 ? 48.125 -30.812 -41.531 1 96.88 786 SER B CA 1
ATOM 14171 C C . SER B 1 786 ? 48.656 -31.75 -40.438 1 96.88 786 SER B C 1
ATOM 14173 O O . SER B 1 786 ? 47.875 -32.5 -39.844 1 96.88 786 SER B O 1
ATOM 14175 N N . ASP B 1 787 ? 49.938 -31.656 -40.125 1 93.75 787 ASP B N 1
ATOM 14176 C CA . ASP B 1 787 ? 50.531 -32.438 -39.031 1 93.75 787 ASP B CA 1
ATOM 14177 C C . ASP B 1 787 ? 50.812 -31.531 -37.812 1 93.75 787 ASP B C 1
ATOM 14179 O O . ASP B 1 787 ? 51.062 -32.031 -36.719 1 93.75 787 ASP B O 1
ATOM 14183 N N . ASP B 1 788 ? 50.688 -30.188 -38.031 1 92.12 788 ASP B N 1
ATOM 14184 C CA . ASP B 1 788 ? 51.062 -29.281 -36.938 1 92.12 788 ASP B CA 1
ATOM 14185 C C . ASP B 1 788 ? 50 -28.188 -36.75 1 92.12 788 ASP B C 1
ATOM 14187 O O . ASP B 1 788 ? 50.188 -27.297 -35.906 1 92.12 788 ASP B O 1
ATOM 14191 N N . ALA B 1 789 ? 48.969 -28.203 -37.531 1 93.56 789 ALA B N 1
ATOM 14192 C CA . ALA B 1 789 ? 47.875 -27.234 -37.5 1 93.56 789 ALA B CA 1
ATOM 14193 C C . ALA B 1 789 ? 48.344 -25.859 -37.938 1 93.56 789 ALA B C 1
ATOM 14195 O O . ALA B 1 789 ? 47.688 -24.844 -37.625 1 93.56 789 ALA B O 1
ATOM 14196 N N . ILE B 1 790 ? 49.5 -25.688 -38.5 1 93.44 790 ILE B N 1
ATOM 14197 C CA . ILE B 1 790 ? 50.062 -24.422 -39 1 93.44 790 ILE B CA 1
ATOM 14198 C C . ILE B 1 790 ? 50.188 -24.484 -40.5 1 93.44 790 ILE B C 1
ATOM 14200 O O . ILE B 1 790 ? 49.688 -23.609 -41.219 1 93.44 790 ILE B O 1
ATOM 14204 N N . ASN B 1 791 ? 50.875 -25.5 -40.969 1 90.56 791 ASN B N 1
ATOM 14205 C CA . ASN B 1 791 ? 51.031 -25.703 -42.406 1 90.56 791 ASN B CA 1
ATOM 14206 C C . ASN B 1 791 ? 49.969 -26.641 -42.969 1 90.56 791 ASN B C 1
ATOM 14208 O O . ASN B 1 791 ? 49.906 -27.797 -42.594 1 90.56 791 ASN B O 1
ATOM 14212 N N . TRP B 1 792 ? 49.188 -26.109 -43.844 1 96.31 792 TRP B N 1
ATOM 14213 C CA . TRP B 1 792 ? 48.062 -26.859 -44.344 1 96.31 792 TRP B CA 1
ATOM 14214 C C . TRP B 1 792 ? 48.25 -27.219 -45.812 1 96.31 792 TRP B C 1
ATOM 14216 O O . TRP B 1 792 ? 48.75 -26.422 -46.594 1 96.31 792 TRP B O 1
ATOM 14226 N N . LYS B 1 793 ? 47.844 -28.453 -46.188 1 96.25 793 LYS B N 1
ATOM 14227 C CA . LYS B 1 793 ? 47.844 -28.953 -47.562 1 96.25 793 LYS B CA 1
ATOM 14228 C C . LYS B 1 793 ? 46.438 -29.281 -48.031 1 96.25 793 LYS B C 1
ATOM 14230 O O . LYS B 1 793 ? 45.688 -29.953 -47.344 1 96.25 793 LYS B O 1
ATOM 14235 N N . GLU B 1 794 ? 46.062 -28.844 -49.219 1 95.94 794 GLU B N 1
ATOM 14236 C CA . GLU B 1 794 ? 44.75 -29.094 -49.781 1 95.94 794 GLU B CA 1
ATOM 14237 C C . GLU B 1 794 ? 44.688 -30.516 -50.344 1 95.94 794 GLU B C 1
ATOM 14239 O O . GLU B 1 794 ? 45.562 -30.953 -51.094 1 95.94 794 GLU B O 1
ATOM 14244 N N . ILE B 1 795 ? 43.594 -31.141 -50.062 1 95.62 795 ILE B N 1
ATOM 14245 C CA . ILE B 1 795 ? 43.438 -32.5 -50.562 1 95.62 795 ILE B CA 1
ATOM 14246 C C . ILE B 1 795 ? 42.156 -32.625 -51.312 1 95.62 795 ILE B C 1
ATOM 14248 O O . ILE B 1 795 ? 41.938 -33.594 -52.031 1 95.62 795 ILE B O 1
ATOM 14252 N N . TYR B 1 796 ? 41.25 -31.734 -51.188 1 95.56 796 TYR B N 1
ATOM 14253 C CA . TYR B 1 796 ? 39.969 -31.75 -51.875 1 95.56 796 TYR B CA 1
ATOM 14254 C C . TYR B 1 796 ? 39.344 -30.359 -51.938 1 95.56 796 TYR B C 1
ATOM 14256 O O . TYR B 1 796 ? 39.531 -29.547 -51.031 1 95.56 796 TYR B O 1
ATOM 14264 N N . ILE B 1 797 ? 38.688 -29.984 -53.031 1 95.19 797 ILE B N 1
ATOM 14265 C CA . ILE B 1 797 ? 37.969 -28.719 -53.188 1 95.19 797 ILE B CA 1
ATOM 14266 C C . ILE B 1 797 ? 36.594 -28.969 -53.812 1 95.19 797 ILE B C 1
ATOM 14268 O O . ILE B 1 797 ? 36.469 -29.797 -54.719 1 95.19 797 ILE B O 1
ATOM 14272 N N . ASN B 1 798 ? 35.594 -28.5 -53.25 1 95.75 798 ASN B N 1
ATOM 14273 C CA . ASN B 1 798 ? 34.25 -28.469 -53.812 1 95.75 798 ASN B CA 1
ATOM 14274 C C . ASN B 1 798 ? 33.781 -27.047 -54.094 1 95.75 798 ASN B C 1
ATOM 14276 O O . ASN B 1 798 ? 33.531 -26.281 -53.156 1 95.75 798 ASN B O 1
ATOM 14280 N N . GLU B 1 799 ? 33.594 -26.719 -55.344 1 93.38 799 GLU B N 1
ATOM 14281 C CA . GLU B 1 799 ? 33.312 -25.328 -55.719 1 93.38 799 GLU B CA 1
ATOM 14282 C C . GLU B 1 799 ? 31.797 -25.125 -55.906 1 93.38 799 GLU B C 1
ATOM 14284 O O . GLU B 1 799 ? 31.344 -24.016 -56.125 1 93.38 799 GLU B O 1
ATOM 14289 N N . ASP B 1 800 ? 31.078 -26.188 -55.844 1 92.5 800 ASP B N 1
ATOM 14290 C CA . ASP B 1 800 ? 29.625 -26.109 -56 1 92.5 800 ASP B CA 1
ATOM 14291 C C . ASP B 1 800 ? 28.906 -27.172 -55.188 1 92.5 800 ASP B C 1
ATOM 14293 O O . ASP B 1 800 ? 28.203 -28.016 -55.75 1 92.5 800 ASP B O 1
ATOM 14297 N N . SER B 1 801 ? 29.109 -27.062 -53.906 1 93.62 801 SER B N 1
ATOM 14298 C CA . SER B 1 801 ? 28.516 -28.031 -53 1 93.62 801 SER B CA 1
ATOM 14299 C C . SER B 1 801 ? 27 -27.844 -52.906 1 93.62 801 SER B C 1
ATOM 14301 O O . SER B 1 801 ? 26.5 -26.719 -52.906 1 93.62 801 SER B O 1
ATOM 14303 N N . LYS B 1 802 ? 26.203 -28.859 -52.781 1 91.62 802 LYS B N 1
ATOM 14304 C CA . LYS B 1 802 ? 24.75 -28.844 -52.625 1 91.62 802 LYS B CA 1
ATOM 14305 C C . LYS B 1 802 ? 24.328 -29.062 -51.188 1 91.62 802 LYS B C 1
ATOM 14307 O O . LYS B 1 802 ? 23.141 -29.062 -50.875 1 91.62 802 LYS B O 1
ATOM 14312 N N . GLY B 1 803 ? 25.234 -29.141 -50.375 1 92.56 803 GLY B N 1
ATOM 14313 C CA . GLY B 1 803 ? 24.953 -29.375 -48.969 1 92.56 803 GLY B CA 1
ATOM 14314 C C . GLY B 1 803 ? 24.453 -30.781 -48.688 1 92.56 803 GLY B C 1
ATOM 14315 O O . GLY B 1 803 ? 24.828 -31.734 -49.375 1 92.56 803 GLY B O 1
ATOM 14316 N N . GLY B 1 804 ? 23.656 -30.953 -47.594 1 90.38 804 GLY B N 1
ATOM 14317 C CA . GLY B 1 804 ? 23.234 -32.281 -47.188 1 90.38 804 GLY B CA 1
ATOM 14318 C C . GLY B 1 804 ? 24.359 -33.094 -46.594 1 90.38 804 GLY B C 1
ATOM 14319 O O . GLY B 1 804 ? 25.234 -32.562 -45.906 1 90.38 804 GLY B O 1
ATOM 14320 N N . VAL B 1 805 ? 24.172 -34.406 -46.75 1 92.44 805 VAL B N 1
ATOM 14321 C CA . VAL B 1 805 ? 25.234 -35.312 -46.312 1 92.44 805 VAL B CA 1
ATOM 14322 C C . VAL B 1 805 ? 26.188 -35.594 -47.469 1 92.44 805 VAL B C 1
ATOM 14324 O O . VAL B 1 805 ? 25.812 -36.281 -48.438 1 92.44 805 VAL B O 1
ATOM 14327 N N . GLU B 1 806 ? 27.422 -35.094 -47.375 1 93.75 806 GLU B N 1
ATOM 14328 C CA . GLU B 1 806 ? 28.422 -35.281 -48.438 1 93.75 806 GLU B CA 1
ATOM 14329 C C . GLU B 1 806 ? 29.516 -36.25 -48 1 93.75 806 GLU B C 1
ATOM 14331 O O . GLU B 1 806 ? 30.203 -36.031 -47 1 93.75 806 GLU B O 1
ATOM 14336 N N . GLU B 1 807 ? 29.578 -37.281 -48.656 1 92.69 807 GLU B N 1
ATOM 14337 C CA . GLU B 1 807 ? 30.688 -38.219 -48.469 1 92.69 807 GLU B CA 1
ATOM 14338 C C . GLU B 1 807 ? 31.781 -38 -49.5 1 92.69 807 GLU B C 1
ATOM 14340 O O . GLU B 1 807 ? 31.547 -38.156 -50.688 1 92.69 807 GLU B O 1
ATOM 14345 N N . ILE B 1 808 ? 32.938 -37.656 -49.062 1 94.44 808 ILE B N 1
ATOM 14346 C CA . ILE B 1 808 ? 34.094 -37.344 -49.938 1 94.44 808 ILE B CA 1
ATOM 14347 C C . ILE B 1 808 ? 35.156 -38.438 -49.812 1 94.44 808 ILE B C 1
ATOM 14349 O O . ILE B 1 808 ? 35.719 -38.625 -48.719 1 94.44 808 ILE B O 1
ATOM 14353 N N . LYS B 1 809 ? 35.344 -39.125 -50.844 1 93.44 809 LYS B N 1
ATOM 14354 C CA . LYS B 1 809 ? 36.438 -40.094 -50.875 1 93.44 809 LYS B CA 1
ATOM 14355 C C . LYS B 1 809 ? 37.75 -39.438 -51.312 1 93.44 809 LYS B C 1
ATOM 14357 O O . LYS B 1 809 ? 37.781 -38.688 -52.281 1 93.44 809 LYS B O 1
ATOM 14362 N N . ILE B 1 810 ? 38.781 -39.719 -50.562 1 92.94 810 ILE B N 1
ATOM 14363 C CA . ILE B 1 810 ? 40.094 -39.125 -50.875 1 92.94 810 ILE B CA 1
ATOM 14364 C C . ILE B 1 810 ? 41.125 -40.219 -50.938 1 92.94 810 ILE B C 1
ATOM 14366 O O . ILE B 1 810 ? 40.906 -41.344 -50.469 1 92.94 810 ILE B O 1
ATOM 14370 N N . LYS B 1 811 ? 42.281 -39.906 -51.656 1 92.31 811 LYS B N 1
ATOM 14371 C CA . LYS B 1 811 ? 43.406 -40.812 -51.562 1 92.31 811 LYS B CA 1
ATOM 14372 C C . LYS B 1 811 ? 43.906 -40.938 -50.125 1 92.31 811 LYS B C 1
ATOM 14374 O O . LYS B 1 811 ? 44.031 -39.938 -49.406 1 92.31 811 LYS B O 1
ATOM 14379 N N . PRO B 1 812 ? 43.938 -42.25 -49.719 1 94.62 812 PRO B N 1
ATOM 14380 C CA . PRO B 1 812 ? 44.375 -42.406 -48.344 1 94.62 812 PRO B CA 1
ATOM 14381 C C . PRO B 1 812 ? 45.625 -41.594 -47.969 1 94.62 812 PRO B C 1
ATOM 14383 O O . PRO B 1 812 ? 46.594 -41.594 -48.75 1 94.62 812 PRO B O 1
ATOM 14386 N N . VAL B 1 813 ? 45.531 -40.875 -46.906 1 95.25 813 VAL B N 1
ATOM 14387 C CA . VAL B 1 813 ? 46.625 -40 -46.469 1 95.25 813 VAL B CA 1
ATOM 14388 C C . VAL B 1 813 ? 46.75 -40.031 -44.938 1 95.25 813 VAL B C 1
ATOM 14390 O O . VAL B 1 813 ? 45.75 -40.094 -44.25 1 95.25 813 VAL B O 1
ATOM 14393 N N . ARG B 1 814 ? 47.969 -40.188 -44.469 1 95.12 814 ARG B N 1
ATOM 14394 C CA . ARG B 1 814 ? 48.219 -40.125 -43.031 1 95.12 814 ARG B CA 1
ATOM 14395 C C . ARG B 1 814 ? 48.406 -38.688 -42.562 1 95.12 814 ARG B C 1
ATOM 14397 O O . ARG B 1 814 ? 49.219 -37.938 -43.125 1 95.12 814 ARG B O 1
ATOM 14404 N N . THR B 1 815 ? 47.562 -38.219 -41.656 1 96.38 815 THR B N 1
ATOM 14405 C CA . THR B 1 815 ? 47.594 -36.844 -41.156 1 96.38 815 THR B CA 1
ATOM 14406 C C . THR B 1 815 ? 47.062 -36.781 -39.75 1 96.38 815 THR B C 1
ATOM 14408 O O . THR B 1 815 ? 46.438 -37.719 -39.25 1 96.38 815 THR B O 1
ATOM 14411 N N . ARG B 1 816 ? 47.312 -35.656 -39.062 1 96.88 816 ARG B N 1
ATOM 14412 C CA . ARG B 1 816 ? 46.812 -35.469 -37.688 1 96.88 816 ARG B CA 1
ATOM 14413 C C . ARG B 1 816 ? 45.594 -34.531 -37.688 1 96.88 816 ARG B C 1
ATOM 14415 O O . ARG B 1 816 ? 44.656 -34.75 -36.938 1 96.88 816 ARG B O 1
ATOM 14422 N N . TYR B 1 817 ? 45.688 -33.5 -38.5 1 97.38 817 TYR B N 1
ATOM 14423 C CA . TYR B 1 817 ? 44.625 -32.5 -38.531 1 97.38 817 TYR B CA 1
ATOM 14424 C C . TYR B 1 817 ? 43.906 -32.531 -39.875 1 97.38 817 TYR B C 1
ATOM 14426 O O . TYR B 1 817 ? 44.531 -32.625 -40.938 1 97.38 817 TYR B O 1
ATOM 14434 N N . VAL B 1 818 ? 42.625 -32.5 -39.812 1 97.44 818 VAL B N 1
ATOM 14435 C CA . VAL B 1 818 ? 41.781 -32.375 -41 1 97.44 818 VAL B CA 1
ATOM 14436 C C . VAL B 1 818 ? 40.875 -31.172 -40.875 1 97.44 818 VAL B C 1
ATOM 14438 O O . VAL B 1 818 ? 40.125 -31.031 -39.906 1 97.44 818 VAL B O 1
ATOM 14441 N N . LYS B 1 819 ? 40.812 -30.234 -41.812 1 96.94 819 LYS B N 1
ATOM 14442 C CA . LYS B 1 819 ? 40.125 -28.938 -41.75 1 96.94 819 LYS B CA 1
ATOM 14443 C C . LYS B 1 819 ? 39.125 -28.797 -42.906 1 96.94 819 LYS B C 1
ATOM 14445 O O . LYS B 1 819 ? 39.406 -29.141 -44.031 1 96.94 819 LYS B O 1
ATOM 14450 N N . MET B 1 820 ? 38 -28.469 -42.594 1 97.44 820 MET B N 1
ATOM 14451 C CA . MET B 1 820 ? 37.062 -27.938 -43.562 1 97.44 820 MET B CA 1
ATOM 14452 C C . MET B 1 820 ? 37.125 -26.406 -43.594 1 97.44 820 MET B C 1
ATOM 14454 O O . MET B 1 820 ? 36.812 -25.734 -42.625 1 97.44 820 MET B O 1
ATOM 14458 N N . GLN B 1 821 ? 37.594 -25.859 -44.625 1 96.94 821 GLN B N 1
ATOM 14459 C CA . GLN B 1 821 ? 37.75 -24.422 -44.844 1 96.94 821 GLN B CA 1
ATOM 14460 C C . GLN B 1 821 ? 36.656 -23.891 -45.781 1 96.94 821 GLN B C 1
ATOM 14462 O O . GLN B 1 821 ? 36.625 -24.234 -46.969 1 96.94 821 GLN B O 1
ATOM 14467 N N . GLY B 1 822 ? 35.844 -23.047 -45.219 1 96.88 822 GLY B N 1
ATOM 14468 C CA . GLY B 1 822 ? 34.844 -22.406 -46.062 1 96.88 822 GLY B CA 1
ATOM 14469 C C . GLY B 1 822 ? 35.406 -21.422 -47.062 1 96.88 822 GLY B C 1
ATOM 14470 O O . GLY B 1 822 ? 36.375 -20.719 -46.75 1 96.88 822 GLY B O 1
ATOM 14471 N N . LEU B 1 823 ? 34.781 -21.406 -48.188 1 95.88 823 LEU B N 1
ATOM 14472 C CA . LEU B 1 823 ? 35.156 -20.453 -49.219 1 95.88 823 LEU B CA 1
ATOM 14473 C C . LEU B 1 823 ? 34 -19.5 -49.531 1 95.88 823 LEU B C 1
ATOM 14475 O O . LEU B 1 823 ? 34.219 -18.312 -49.781 1 95.88 823 LEU B O 1
ATOM 14479 N N . LYS B 1 824 ? 32.812 -20.141 -49.531 1 95.88 824 LYS B N 1
ATOM 14480 C CA . LYS B 1 824 ? 31.609 -19.359 -49.812 1 95.88 824 LYS B CA 1
ATOM 14481 C C . LYS B 1 824 ? 30.391 -19.969 -49.125 1 95.88 824 LYS B C 1
ATOM 14483 O O . LYS B 1 824 ? 30.109 -21.172 -49.25 1 95.88 824 LYS B O 1
ATOM 14488 N N . GLN B 1 825 ? 29.641 -19.156 -48.438 1 95.44 825 GLN B N 1
ATOM 14489 C CA . GLN B 1 825 ? 28.422 -19.594 -47.781 1 95.44 825 GLN B CA 1
ATOM 14490 C C . GLN B 1 825 ? 27.297 -19.828 -48.781 1 95.44 825 GLN B C 1
ATOM 14492 O O . GLN B 1 825 ? 27.172 -19.109 -49.781 1 95.44 825 GLN B O 1
ATOM 14497 N N . ALA B 1 826 ? 26.484 -20.766 -48.5 1 94.75 826 ALA B N 1
ATOM 14498 C CA . ALA B 1 826 ? 25.328 -21.062 -49.375 1 94.75 826 ALA B CA 1
ATOM 14499 C C . ALA B 1 826 ? 24.125 -20.219 -48.969 1 94.75 826 ALA B C 1
ATOM 14501 O O . ALA B 1 826 ? 23.203 -20.031 -49.781 1 94.75 826 ALA B O 1
ATOM 14502 N N . THR B 1 827 ? 24.016 -19.766 -47.781 1 93.38 827 THR B N 1
ATOM 14503 C CA . THR B 1 827 ? 22.922 -18.969 -47.25 1 93.38 827 THR B CA 1
ATOM 14504 C C . THR B 1 827 ? 23.453 -17.719 -46.562 1 93.38 827 THR B C 1
ATOM 14506 O O . THR B 1 827 ? 24.656 -17.453 -46.594 1 93.38 827 THR B O 1
ATOM 14509 N N . MET B 1 828 ? 22.531 -16.906 -46.031 1 90.56 828 MET B N 1
ATOM 14510 C CA . MET B 1 828 ? 22.922 -15.703 -45.312 1 90.56 828 MET B CA 1
ATOM 14511 C C . MET B 1 828 ? 23.531 -16.047 -43.938 1 90.56 828 MET B C 1
ATOM 14513 O O . MET B 1 828 ? 24.109 -15.195 -43.281 1 90.56 828 MET B O 1
ATOM 14517 N N . TRP B 1 829 ? 23.406 -17.297 -43.531 1 90.5 829 TRP B N 1
ATOM 14518 C CA . TRP B 1 829 ? 23.969 -17.766 -42.25 1 90.5 829 TRP B CA 1
ATOM 14519 C C . TRP B 1 829 ? 25.375 -18.312 -42.469 1 90.5 829 TRP B C 1
ATOM 14521 O O . TRP B 1 829 ? 25.844 -18.469 -43.594 1 90.5 829 TRP B O 1
ATOM 14531 N N . GLY B 1 830 ? 26.062 -18.609 -41.344 1 93 830 GLY B N 1
ATOM 14532 C CA . GLY B 1 830 ? 27.375 -19.219 -41.438 1 93 830 GLY B CA 1
ATOM 14533 C C . GLY B 1 830 ? 27.344 -20.672 -41.875 1 93 830 GLY B C 1
ATOM 14534 O O . GLY B 1 830 ? 26.375 -21.109 -42.5 1 93 830 GLY B O 1
ATOM 14535 N N . TYR B 1 831 ? 28.453 -21.391 -41.719 1 94.94 831 TYR B N 1
ATOM 14536 C CA . TYR B 1 831 ? 28.516 -22.828 -41.969 1 94.94 831 TYR B CA 1
ATOM 14537 C C . TYR B 1 831 ? 28 -23.609 -40.75 1 94.94 831 TYR B C 1
ATOM 14539 O O . TYR B 1 831 ? 28.406 -23.328 -39.625 1 94.94 831 TYR B O 1
ATOM 14547 N N . SER B 1 832 ? 27.094 -24.531 -41 1 93.69 832 SER B N 1
ATOM 14548 C CA . SER B 1 832 ? 26.562 -25.344 -39.906 1 93.69 832 SER B CA 1
ATOM 14549 C C . SER B 1 832 ? 26.688 -26.844 -40.219 1 93.69 832 SER B C 1
ATOM 14551 O O . SER B 1 832 ? 26.234 -27.312 -41.25 1 93.69 832 SER B O 1
ATOM 14553 N N . LEU B 1 833 ? 27.359 -27.547 -39.344 1 93.38 833 LEU B N 1
ATOM 14554 C CA . LEU B 1 833 ? 27.578 -28.969 -39.5 1 93.38 833 LEU B CA 1
ATOM 14555 C C . LEU B 1 833 ? 26.969 -29.734 -38.312 1 93.38 833 LEU B C 1
ATOM 14557 O O . LEU B 1 833 ? 27.312 -29.453 -37.156 1 93.38 833 LEU B O 1
ATOM 14561 N N . TYR B 1 834 ? 26.125 -30.672 -38.625 1 90.81 834 TYR B N 1
ATOM 14562 C CA . TYR B 1 834 ? 25.734 -31.641 -37.625 1 90.81 834 TYR B CA 1
ATOM 14563 C C . TYR B 1 834 ? 26.891 -32.562 -37.281 1 90.81 834 TYR B C 1
ATOM 14565 O O . TYR B 1 834 ? 27.125 -32.875 -36.094 1 90.81 834 TYR B O 1
ATOM 14573 N N . GLU B 1 835 ? 27.562 -32.969 -38.375 1 91.56 835 GLU B N 1
ATOM 14574 C CA . GLU B 1 835 ? 28.672 -33.906 -38.188 1 91.56 835 GLU B CA 1
ATOM 14575 C C . GLU B 1 835 ? 29.797 -33.656 -39.156 1 91.56 835 GLU B C 1
ATOM 14577 O O . GLU B 1 835 ? 29.547 -33.375 -40.344 1 91.56 835 GLU B O 1
ATOM 14582 N N . PHE B 1 836 ? 31.016 -33.781 -38.75 1 95.31 836 PHE B N 1
ATOM 14583 C CA . PHE B 1 836 ? 32.281 -33.875 -39.469 1 95.31 836 PHE B CA 1
ATOM 14584 C C . PHE B 1 836 ? 32.969 -35.188 -39.156 1 95.31 836 PHE B C 1
ATOM 14586 O O . PHE B 1 836 ? 33.688 -35.281 -38.156 1 95.31 836 PHE B O 1
ATOM 14593 N N . GLU B 1 837 ? 32.781 -36.094 -40.094 1 94.44 837 GLU B N 1
ATOM 14594 C CA . GLU B 1 837 ? 33.25 -37.469 -39.844 1 94.44 837 GLU B CA 1
ATOM 14595 C C . GLU B 1 837 ? 34.469 -37.812 -40.688 1 94.44 837 GLU B C 1
ATOM 14597 O O . GLU B 1 837 ? 34.594 -37.344 -41.812 1 94.44 837 GLU B O 1
ATOM 14602 N N . LEU B 1 838 ? 35.375 -38.656 -40.094 1 95.62 838 LEU B N 1
ATOM 14603 C CA . LEU B 1 838 ? 36.594 -39.125 -40.75 1 95.62 838 LEU B CA 1
ATOM 14604 C C . LEU B 1 838 ? 36.688 -40.625 -40.688 1 95.62 838 LEU B C 1
ATOM 14606 O O . LEU B 1 838 ? 36.5 -41.219 -39.625 1 95.62 838 LEU B O 1
ATOM 14610 N N . TYR B 1 839 ? 36.969 -41.188 -41.844 1 94.25 839 TYR B N 1
ATOM 14611 C CA . TYR B 1 839 ? 37.062 -42.625 -41.906 1 94.25 839 TYR B CA 1
ATOM 14612 C C . TYR B 1 839 ? 38.344 -43.062 -42.625 1 94.25 839 TYR B C 1
ATOM 14614 O O . TYR B 1 839 ? 38.844 -42.375 -43.469 1 94.25 839 TYR B O 1
ATOM 14622 N N . GLY B 1 840 ? 38.812 -44.281 -42.219 1 91.25 840 GLY B N 1
ATOM 14623 C CA . GLY B 1 840 ? 39.875 -44.938 -42.969 1 91.25 840 GLY B CA 1
ATOM 14624 C C . GLY B 1 840 ? 39.375 -45.625 -44.219 1 91.25 840 GLY B C 1
ATOM 14625 O O . GLY B 1 840 ? 38.344 -45.25 -44.781 1 91.25 840 GLY B O 1
ATOM 14626 N N . ARG B 1 841 ? 40.125 -46.594 -44.688 1 87.62 841 ARG B N 1
ATOM 14627 C CA . ARG B 1 841 ? 39.812 -47.281 -45.938 1 87.62 841 ARG B CA 1
ATOM 14628 C C . ARG B 1 841 ? 38.531 -48.125 -45.781 1 87.62 841 ARG B C 1
ATOM 14630 O O . ARG B 1 841 ? 37.812 -48.312 -46.75 1 87.62 841 ARG B O 1
ATOM 14637 N N . LYS B 1 842 ? 38.312 -48.562 -44.656 1 82.94 842 LYS B N 1
ATOM 14638 C CA . LYS B 1 842 ? 37.156 -49.438 -44.438 1 82.94 842 LYS B CA 1
ATOM 14639 C C . LYS B 1 842 ? 36.125 -48.75 -43.531 1 82.94 842 LYS B C 1
ATOM 14641 O O . LYS B 1 842 ? 36.438 -48.312 -42.438 1 82.94 842 LYS B O 1
ATOM 14646 N N . LYS B 1 843 ? 35.031 -48.375 -44.062 1 80.94 843 LYS B N 1
ATOM 14647 C CA . LYS B 1 843 ? 33.875 -47.906 -43.281 1 80.94 843 LYS B CA 1
ATOM 14648 C C . LYS B 1 843 ? 32.781 -48.969 -43.219 1 80.94 843 LYS B C 1
ATOM 14650 O O . LYS B 1 843 ? 32.219 -49.375 -44.25 1 80.94 843 LYS B O 1
ATOM 14655 N N . LYS B 1 844 ? 32.594 -49.469 -42.125 1 79.62 844 LYS B N 1
ATOM 14656 C CA . LYS B 1 844 ? 31.5 -50.438 -41.938 1 79.62 844 LYS B CA 1
ATOM 14657 C C . LYS B 1 844 ? 30.141 -49.781 -42.031 1 79.62 844 LYS B C 1
ATOM 14659 O O . LYS B 1 844 ? 29.922 -48.75 -41.375 1 79.62 844 LYS B O 1
ATOM 14664 N N . PRO B 1 845 ? 29.281 -50.344 -42.906 1 78.75 845 PRO B N 1
ATOM 14665 C CA . PRO B 1 845 ? 27.922 -49.812 -42.906 1 78.75 845 PRO B CA 1
ATOM 14666 C C . PRO B 1 845 ? 27.219 -50.031 -41.562 1 78.75 845 PRO B C 1
ATOM 14668 O O . PRO B 1 845 ? 27.594 -50.906 -40.812 1 78.75 845 PRO B O 1
ATOM 14671 N N . THR B 1 846 ? 26.297 -49.125 -41.281 1 82.44 846 THR B N 1
ATOM 14672 C CA . THR B 1 846 ? 25.531 -49.312 -40.062 1 82.44 846 THR B CA 1
ATOM 14673 C C . THR B 1 846 ? 24.734 -50.625 -40.125 1 82.44 846 THR B C 1
ATOM 14675 O O . THR B 1 846 ? 24.234 -51.031 -41.156 1 82.44 846 THR B O 1
ATOM 14678 N N . ASP B 1 847 ? 24.719 -51.281 -39.031 1 90.38 847 ASP B N 1
ATOM 14679 C CA . ASP B 1 847 ? 23.922 -52.5 -38.906 1 90.38 847 ASP B CA 1
ATOM 14680 C C . ASP B 1 847 ? 22.688 -52.281 -38.031 1 90.38 847 ASP B C 1
ATOM 14682 O O . ASP B 1 847 ? 22.062 -53.219 -37.562 1 90.38 847 ASP B O 1
ATOM 14686 N N . LEU B 1 848 ? 22.359 -51 -37.938 1 93.44 848 LEU B N 1
ATOM 14687 C CA . LEU B 1 848 ? 21.172 -50.656 -37.156 1 93.44 848 LEU B CA 1
ATOM 14688 C C . LEU B 1 848 ? 19.938 -50.625 -38.062 1 93.44 848 LEU B C 1
ATOM 14690 O O . LEU B 1 848 ? 20 -50.156 -39.188 1 93.44 848 LEU B O 1
ATOM 14694 N N . THR B 1 849 ? 18.812 -51.094 -37.469 1 95.19 849 THR B N 1
ATOM 14695 C CA . THR B 1 849 ? 17.547 -50.969 -38.188 1 95.19 849 THR B CA 1
ATOM 14696 C C . THR B 1 849 ? 17.078 -49.5 -38.188 1 95.19 849 THR B C 1
ATOM 14698 O O . THR B 1 849 ? 17.594 -48.688 -37.438 1 95.19 849 THR B O 1
ATOM 14701 N N . PRO B 1 850 ? 16.094 -49.125 -39.156 1 93.38 850 PRO B N 1
ATOM 14702 C CA . PRO B 1 850 ? 15.656 -47.75 -39.25 1 93.38 850 PRO B CA 1
ATOM 14703 C C . PRO B 1 850 ? 15.234 -47.156 -37.906 1 93.38 850 PRO B C 1
ATOM 14705 O O . PRO B 1 850 ? 15.484 -45.969 -37.656 1 93.38 850 PRO B O 1
ATOM 14708 N N . VAL B 1 851 ? 14.531 -48 -37.125 1 96.75 851 VAL B N 1
ATOM 14709 C CA . VAL B 1 851 ? 14.258 -47.688 -35.719 1 96.75 851 VAL B CA 1
ATOM 14710 C C . VAL B 1 851 ? 14.945 -48.719 -34.844 1 96.75 851 VAL B C 1
ATOM 14712 O O . VAL B 1 851 ? 15.008 -49.906 -35.156 1 96.75 851 VAL B O 1
ATOM 14715 N N . HIS B 1 852 ? 15.586 -48.281 -33.844 1 96.81 852 HIS B N 1
ATOM 14716 C CA . HIS B 1 852 ? 16.25 -49.156 -32.875 1 96.81 852 HIS B CA 1
ATOM 14717 C C . HIS B 1 852 ? 16.047 -48.625 -31.469 1 96.81 852 HIS B C 1
ATOM 14719 O O . HIS B 1 852 ? 15.523 -47.531 -31.266 1 96.81 852 HIS B O 1
ATOM 14725 N N . PHE B 1 853 ? 16.344 -49.469 -30.438 1 98 853 PHE B N 1
ATOM 14726 C CA . PHE B 1 853 ? 16.016 -49.156 -29.062 1 98 853 PHE B CA 1
ATOM 14727 C C . PHE B 1 853 ? 17.266 -48.875 -28.25 1 98 853 PHE B C 1
ATOM 14729 O O . PHE B 1 853 ? 18.328 -49.438 -28.516 1 98 853 PHE B O 1
ATOM 14736 N N . ILE B 1 854 ? 17.203 -47.938 -27.375 1 98.12 854 ILE B N 1
ATOM 14737 C CA . ILE B 1 854 ? 18.219 -47.688 -26.344 1 98.12 854 ILE B CA 1
ATOM 14738 C C . ILE B 1 854 ? 17.656 -48.031 -24.969 1 98.12 854 ILE B C 1
ATOM 14740 O O . ILE B 1 854 ? 16.641 -47.469 -24.547 1 98.12 854 ILE B O 1
ATOM 14744 N N . LYS B 1 855 ? 18.203 -48.938 -24.297 1 98.5 855 LYS B N 1
ATOM 14745 C CA . LYS B 1 855 ? 17.844 -49.312 -22.938 1 98.5 855 LYS B CA 1
ATOM 14746 C C . LYS B 1 855 ? 18.938 -48.938 -21.953 1 98.5 855 LYS B C 1
ATOM 14748 O O . LYS B 1 855 ? 20.078 -49.375 -22.078 1 98.5 855 LYS B O 1
ATOM 14753 N N . LEU B 1 856 ? 18.594 -48.062 -21.031 1 98.69 856 LEU B N 1
ATOM 14754 C CA . LEU B 1 856 ? 19.531 -47.625 -19.984 1 98.69 856 LEU B CA 1
ATOM 14755 C C . LEU B 1 856 ? 19.172 -48.281 -18.656 1 98.69 856 LEU B C 1
ATOM 14757 O O . LEU B 1 856 ? 18 -48.438 -18.328 1 98.69 856 LEU B O 1
ATOM 14761 N N . GLU B 1 857 ? 20.203 -48.625 -17.875 1 98.38 857 GLU B N 1
ATOM 14762 C CA . GLU B 1 857 ? 20.047 -49.094 -16.516 1 98.38 857 GLU B CA 1
ATOM 14763 C C . GLU B 1 857 ? 21.078 -48.469 -15.578 1 98.38 857 GLU B C 1
ATOM 14765 O O . GLU B 1 857 ? 22.234 -48.25 -15.961 1 98.38 857 GLU B O 1
ATOM 14770 N N . LEU B 1 858 ? 20.656 -48.031 -14.508 1 98.56 858 LEU B N 1
ATOM 14771 C CA . LEU B 1 858 ? 21.5 -47.562 -13.414 1 98.56 858 LEU B CA 1
ATOM 14772 C C . LEU B 1 858 ? 21.344 -48.438 -12.18 1 98.56 858 LEU B C 1
ATOM 14774 O O . LEU B 1 858 ? 20.266 -48.5 -11.586 1 98.56 858 LEU B O 1
ATOM 14778 N N . ASN B 1 859 ? 22.391 -49.156 -11.844 1 98.06 859 ASN B N 1
ATOM 14779 C CA . ASN B 1 859 ? 22.375 -50.031 -10.695 1 98.06 859 ASN B CA 1
ATOM 14780 C C . ASN B 1 859 ? 23.281 -49.531 -9.57 1 98.06 859 ASN B C 1
ATOM 14782 O O . ASN B 1 859 ? 24.312 -48.906 -9.836 1 98.06 859 ASN B O 1
ATOM 14786 N N . ASP B 1 860 ? 22.859 -49.781 -8.383 1 96.38 860 ASP B N 1
ATOM 14787 C CA . ASP B 1 860 ? 23.703 -49.406 -7.262 1 96.38 860 ASP B CA 1
ATOM 14788 C C . ASP B 1 860 ? 24.859 -50.375 -7.074 1 96.38 860 ASP B C 1
ATOM 14790 O O . ASP B 1 860 ? 25.062 -51.281 -7.898 1 96.38 860 ASP B O 1
ATOM 14794 N N . GLU B 1 861 ? 25.656 -50.219 -6.043 1 93.94 861 GLU B N 1
ATOM 14795 C CA . GLU B 1 861 ? 26.875 -50.969 -5.809 1 93.94 861 GLU B CA 1
ATOM 14796 C C . GLU B 1 861 ? 26.547 -52.438 -5.57 1 93.94 861 GLU B C 1
ATOM 14798 O O . GLU B 1 861 ? 27.391 -53.312 -5.828 1 93.94 861 GLU B O 1
ATOM 14803 N N . ASN B 1 862 ? 25.328 -52.75 -5.164 1 95.44 862 ASN B N 1
ATOM 14804 C CA . ASN B 1 862 ? 24.906 -54.125 -4.891 1 95.44 862 ASN B CA 1
ATOM 14805 C C . ASN B 1 862 ? 24.188 -54.719 -6.086 1 95.44 862 ASN B C 1
ATOM 14807 O O . ASN B 1 862 ? 23.688 -55.844 -5.996 1 95.44 862 ASN B O 1
ATOM 14811 N N . GLY B 1 863 ? 24.062 -53.938 -7.152 1 94.19 863 GLY B N 1
ATOM 14812 C CA . GLY B 1 863 ? 23.438 -54.438 -8.359 1 94.19 863 GLY B CA 1
ATOM 14813 C C . GLY B 1 863 ? 21.938 -54.219 -8.406 1 94.19 863 GLY B C 1
ATOM 14814 O O . GLY B 1 863 ? 21.25 -54.688 -9.32 1 94.19 863 GLY B O 1
ATOM 14815 N N . GLN B 1 864 ? 21.5 -53.531 -7.41 1 95.56 864 GLN B N 1
ATOM 14816 C CA . GLN B 1 864 ? 20.078 -53.219 -7.402 1 95.56 864 GLN B CA 1
ATOM 14817 C C . GLN B 1 864 ? 19.75 -52.094 -8.383 1 95.56 864 GLN B C 1
ATOM 14819 O O . GLN B 1 864 ? 20.453 -51.094 -8.422 1 95.56 864 GLN B O 1
ATOM 14824 N N . LEU B 1 865 ? 18.625 -52.25 -9.133 1 96.31 865 LEU B N 1
ATOM 14825 C CA . LEU B 1 865 ? 18.219 -51.281 -10.133 1 96.31 865 LEU B CA 1
ATOM 14826 C C . LEU B 1 865 ? 17.672 -50 -9.469 1 96.31 865 LEU B C 1
ATOM 14828 O O . LEU B 1 865 ? 16.703 -50.062 -8.695 1 96.31 865 LEU B O 1
ATOM 14832 N N . LEU B 1 866 ? 18.266 -48.875 -9.688 1 96.12 866 LEU B N 1
ATOM 14833 C CA . LEU B 1 866 ? 17.844 -47.594 -9.164 1 96.12 866 LEU B CA 1
ATOM 14834 C C . LEU B 1 866 ? 17 -46.844 -10.188 1 96.12 866 LEU B C 1
ATOM 14836 O O . LEU B 1 866 ? 16.062 -46.094 -9.82 1 96.12 866 LEU B O 1
ATOM 14840 N N . SER B 1 867 ? 17.406 -46.969 -11.398 1 97.81 867 SER B N 1
ATOM 14841 C CA . SER B 1 867 ? 16.734 -46.281 -12.5 1 97.81 867 SER B CA 1
ATOM 14842 C C . SER B 1 867 ? 16.891 -47.062 -13.805 1 97.81 867 SER B C 1
ATOM 14844 O O . SER B 1 867 ? 17.906 -47.688 -14.031 1 97.81 867 SER B O 1
ATOM 14846 N N . ASP B 1 868 ? 15.883 -47.094 -14.562 1 97.94 868 ASP B N 1
ATOM 14847 C CA . ASP B 1 868 ? 15.93 -47.594 -15.938 1 97.94 868 ASP B CA 1
ATOM 14848 C C . ASP B 1 868 ? 15.266 -46.594 -16.891 1 97.94 868 ASP B C 1
ATOM 14850 O O . ASP B 1 868 ? 14.492 -45.719 -16.453 1 97.94 868 ASP B O 1
ATOM 14854 N N . ASN B 1 869 ? 15.625 -46.625 -18.062 1 98.56 869 ASN B N 1
ATOM 14855 C CA . ASN B 1 869 ? 15.047 -45.75 -19.078 1 98.56 869 ASN B CA 1
ATOM 14856 C C . ASN B 1 869 ? 15.094 -46.375 -20.469 1 98.56 869 ASN B C 1
ATOM 14858 O O . ASN B 1 869 ? 15.953 -47.219 -20.734 1 98.56 869 ASN B O 1
ATOM 14862 N N . PHE B 1 870 ? 14.148 -46.094 -21.234 1 98.5 870 PHE B N 1
ATOM 14863 C CA . PHE B 1 870 ? 13.992 -46.719 -22.531 1 98.5 870 PHE B CA 1
ATOM 14864 C C . PHE B 1 870 ? 13.648 -45.688 -23.594 1 98.5 870 PHE B C 1
ATOM 14866 O O . PHE B 1 870 ? 12.797 -44.812 -23.375 1 98.5 870 PHE B O 1
ATOM 14873 N N . TYR B 1 871 ? 14.359 -45.75 -24.719 1 98.19 871 TYR B N 1
ATOM 14874 C CA . TYR B 1 871 ? 14.141 -44.844 -25.844 1 98.19 871 TYR B CA 1
ATOM 14875 C C . TYR B 1 871 ? 14.008 -45.625 -27.141 1 98.19 871 TYR B C 1
ATOM 14877 O O . TYR B 1 871 ? 14.469 -46.75 -27.25 1 98.19 871 TYR B O 1
ATOM 14885 N N . TRP B 1 872 ? 13.281 -45.062 -28.047 1 97.25 872 TRP B N 1
ATOM 14886 C CA . TRP B 1 872 ? 13.32 -45.531 -29.422 1 97.25 872 TRP B CA 1
ATOM 14887 C C . TRP B 1 872 ? 13.836 -44.406 -30.344 1 97.25 872 TRP B C 1
ATOM 14889 O O . TRP B 1 872 ? 13.281 -43.312 -30.375 1 97.25 872 TRP B O 1
ATOM 14899 N N . ARG B 1 873 ? 14.914 -44.688 -30.953 1 94.75 873 ARG B N 1
ATOM 14900 C CA . ARG B 1 873 ? 15.648 -43.812 -31.828 1 94.75 873 ARG B CA 1
ATOM 14901 C C . ARG B 1 873 ? 15.539 -44.25 -33.281 1 94.75 873 ARG B C 1
ATOM 14903 O O . ARG B 1 873 ? 15.406 -45.438 -33.562 1 94.75 873 ARG B O 1
ATOM 14910 N N . SER B 1 874 ? 15.477 -43.25 -34.188 1 93.56 874 SER B N 1
ATOM 14911 C CA . SER B 1 874 ? 15.414 -43.562 -35.625 1 93.56 874 SER B CA 1
ATOM 14912 C C . SER B 1 874 ? 16.578 -42.938 -36.375 1 93.56 874 SER B C 1
ATOM 14914 O O . SER B 1 874 ? 17.156 -41.938 -35.938 1 93.56 874 SER B O 1
ATOM 14916 N N . ASN B 1 875 ? 16.922 -43.594 -37.469 1 87.31 875 ASN B N 1
ATOM 14917 C CA . ASN B 1 875 ? 17.969 -43.031 -38.344 1 87.31 875 ASN B CA 1
ATOM 14918 C C . ASN B 1 875 ? 17.531 -41.719 -38.969 1 87.31 875 ASN B C 1
ATOM 14920 O O . ASN B 1 875 ? 18.344 -40.812 -39.125 1 87.31 875 ASN B O 1
ATOM 14924 N N . LYS B 1 876 ? 16.297 -41.656 -39.375 1 84.69 876 LYS B N 1
ATOM 14925 C CA . LYS B 1 876 ? 15.672 -40.406 -39.781 1 84.69 876 LYS B CA 1
ATOM 14926 C C . LYS B 1 876 ? 14.914 -39.781 -38.594 1 84.69 876 LYS B C 1
ATOM 14928 O O . LYS B 1 876 ? 13.859 -40.25 -38.188 1 84.69 876 LYS B O 1
ATOM 14933 N N . PRO B 1 877 ? 15.406 -38.75 -38.156 1 85.06 877 PRO B N 1
ATOM 14934 C CA . PRO B 1 877 ? 14.859 -38.188 -36.906 1 85.06 877 PRO B CA 1
ATOM 14935 C C . PRO B 1 877 ? 13.344 -38.062 -36.938 1 85.06 877 PRO B C 1
ATOM 14937 O O . PRO B 1 877 ? 12.789 -37.406 -37.812 1 85.06 877 PRO B O 1
ATOM 14940 N N . GLY B 1 878 ? 12.727 -38.75 -36 1 90.56 878 GLY B N 1
ATOM 14941 C CA . GLY B 1 878 ? 11.297 -38.625 -35.781 1 90.56 878 GLY B CA 1
ATOM 14942 C C . GLY B 1 878 ? 10.484 -39.656 -36.562 1 90.56 878 GLY B C 1
ATOM 14943 O O . GLY B 1 878 ? 9.289 -39.812 -36.312 1 90.56 878 GLY B O 1
ATOM 14944 N N . ASP B 1 879 ? 11.07 -40.25 -37.531 1 94.44 879 ASP B N 1
ATOM 14945 C CA . ASP B 1 879 ? 10.344 -41.281 -38.312 1 94.44 879 ASP B CA 1
ATOM 14946 C C . ASP B 1 879 ? 10.344 -42.625 -37.594 1 94.44 879 ASP B C 1
ATOM 14948 O O . ASP B 1 879 ? 11.297 -43.406 -37.719 1 94.44 879 ASP B O 1
ATOM 14952 N N . TYR B 1 880 ? 9.25 -42.969 -37 1 97.81 880 TYR B N 1
ATOM 14953 C CA . TYR B 1 880 ? 9.148 -44.188 -36.219 1 97.81 880 TYR B CA 1
ATOM 14954 C C . TYR B 1 880 ? 8.18 -45.156 -36.875 1 97.81 880 TYR B C 1
ATOM 14956 O O . TYR B 1 880 ? 7.672 -46.062 -36.219 1 97.81 880 TYR B O 1
ATOM 14964 N N . LYS B 1 881 ? 7.84 -45.031 -38.094 1 97.06 881 LYS B N 1
ATOM 14965 C CA . LYS B 1 881 ? 6.824 -45.812 -38.812 1 97.06 881 LYS B CA 1
ATOM 14966 C C . LYS B 1 881 ? 7.207 -47.281 -38.844 1 97.06 881 LYS B C 1
ATOM 14968 O O . LYS B 1 881 ? 6.336 -48.156 -38.938 1 97.06 881 LYS B O 1
ATOM 14973 N N . ALA B 1 882 ? 8.539 -47.562 -38.719 1 97 882 ALA B N 1
ATOM 14974 C CA . ALA B 1 882 ? 9 -48.938 -38.75 1 97 882 ALA B CA 1
ATOM 14975 C C . ALA B 1 882 ? 8.414 -49.719 -37.562 1 97 882 ALA B C 1
ATOM 14977 O O . ALA B 1 882 ? 8.328 -50.938 -37.625 1 97 882 ALA B O 1
ATOM 14978 N N . LEU B 1 883 ? 7.992 -49.062 -36.562 1 97.56 883 LEU B N 1
ATOM 14979 C CA . LEU B 1 883 ? 7.387 -49.688 -35.406 1 97.56 883 LEU B CA 1
ATOM 14980 C C . LEU B 1 883 ? 6.09 -50.406 -35.781 1 97.56 883 LEU B C 1
ATOM 14982 O O . LEU B 1 883 ? 5.68 -51.375 -35.125 1 97.56 883 LEU B O 1
ATOM 14986 N N . ASN B 1 884 ? 5.406 -49.938 -36.812 1 95.94 884 ASN B N 1
ATOM 14987 C CA . ASN B 1 884 ? 4.148 -50.5 -37.25 1 95.94 884 ASN B CA 1
ATOM 14988 C C . ASN B 1 884 ? 4.359 -51.875 -37.875 1 95.94 884 ASN B C 1
ATOM 14990 O O . ASN B 1 884 ? 3.402 -52.625 -38.094 1 95.94 884 ASN B O 1
ATOM 14994 N N . ASN B 1 885 ? 5.578 -52.188 -38.156 1 93.38 885 ASN B N 1
ATOM 14995 C CA . ASN B 1 885 ? 5.895 -53.469 -38.812 1 93.38 885 ASN B CA 1
ATOM 14996 C C . ASN B 1 885 ? 6.379 -54.5 -37.812 1 93.38 885 ASN B C 1
ATOM 14998 O O . ASN B 1 885 ? 6.715 -55.625 -38.188 1 93.38 885 ASN B O 1
ATOM 15002 N N . LEU B 1 886 ? 6.402 -54.156 -36.562 1 96 886 LEU B N 1
ATOM 15003 C CA . LEU B 1 886 ? 6.766 -55.125 -35.531 1 96 886 LEU B CA 1
ATOM 15004 C C . LEU B 1 886 ? 5.801 -56.312 -35.531 1 96 886 LEU B C 1
ATOM 15006 O O . LEU B 1 886 ? 4.582 -56.125 -35.594 1 96 886 LEU B O 1
ATOM 15010 N N . PRO B 1 887 ? 6.375 -57.562 -35.469 1 95.62 887 PRO B N 1
ATOM 15011 C CA . PRO B 1 887 ? 5.461 -58.719 -35.312 1 95.62 887 PRO B CA 1
ATOM 15012 C C . PRO B 1 887 ? 4.672 -58.656 -34 1 95.62 887 PRO B C 1
ATOM 15014 O O . PRO B 1 887 ? 5.109 -58.031 -33.031 1 95.62 887 PRO B O 1
ATOM 15017 N N . LYS B 1 888 ? 3.592 -59.312 -34 1 96.06 888 LYS B N 1
ATOM 15018 C CA . LYS B 1 888 ? 2.736 -59.344 -32.812 1 96.06 888 LYS B CA 1
ATOM 15019 C C . LYS B 1 888 ? 3.486 -59.906 -31.609 1 96.06 888 LYS B C 1
ATOM 15021 O O . LYS B 1 888 ? 4.207 -60.906 -31.719 1 96.06 888 LYS B O 1
ATOM 15026 N N . ALA B 1 889 ? 3.338 -59.219 -30.547 1 96.69 889 ALA B N 1
ATOM 15027 C CA . ALA B 1 889 ? 3.945 -59.688 -29.297 1 96.69 889 ALA B CA 1
ATOM 15028 C C . ALA B 1 889 ? 3.041 -60.688 -28.578 1 96.69 889 ALA B C 1
ATOM 15030 O O . ALA B 1 889 ? 1.822 -60.688 -28.766 1 96.69 889 ALA B O 1
ATOM 15031 N N . LYS B 1 890 ? 3.664 -61.594 -27.828 1 97.06 890 LYS B N 1
ATOM 15032 C CA . LYS B 1 890 ? 2.924 -62.531 -27 1 97.06 890 LYS B CA 1
ATOM 15033 C C . LYS B 1 890 ? 3.221 -62.312 -25.516 1 97.06 890 LYS B C 1
ATOM 15035 O O . LYS B 1 890 ? 4.328 -62.594 -25.047 1 97.06 890 LYS B O 1
ATOM 15040 N N . LEU B 1 891 ? 2.213 -61.844 -24.812 1 97.94 891 LEU B N 1
ATOM 15041 C CA . LEU B 1 891 ? 2.381 -61.531 -23.406 1 97.94 891 LEU B CA 1
ATOM 15042 C C . LEU B 1 891 ? 1.61 -62.5 -22.531 1 97.94 891 LEU B C 1
ATOM 15044 O O . LEU B 1 891 ? 0.514 -62.938 -22.891 1 97.94 891 LEU B O 1
ATOM 15048 N N . ARG B 1 892 ? 2.186 -62.969 -21.453 1 98.06 892 ARG B N 1
ATOM 15049 C CA . ARG B 1 892 ? 1.534 -63.719 -20.391 1 98.06 892 ARG B CA 1
ATOM 15050 C C . ARG B 1 892 ? 1.371 -62.844 -19.141 1 98.06 892 ARG B C 1
ATOM 15052 O O . ARG B 1 892 ? 2.328 -62.219 -18.672 1 98.06 892 ARG B O 1
ATOM 15059 N N . THR B 1 893 ? 0.161 -62.75 -18.656 1 98 893 THR B N 1
ATOM 15060 C CA . THR B 1 893 ? -0.137 -61.906 -17.5 1 98 893 THR B CA 1
ATOM 15061 C C . THR B 1 893 ? -0.709 -62.75 -16.359 1 98 893 THR B C 1
ATOM 15063 O O . THR B 1 893 ? -1.629 -63.531 -16.562 1 98 893 THR B O 1
ATOM 15066 N N . THR B 1 894 ? -0.152 -62.656 -15.203 1 97.88 894 THR B N 1
ATOM 15067 C CA . THR B 1 894 ? -0.72 -63.156 -13.961 1 97.88 894 THR B CA 1
ATOM 15068 C C . THR B 1 894 ? -0.952 -62.031 -12.961 1 97.88 894 THR B C 1
ATOM 15070 O O . THR B 1 894 ? -0.213 -61.031 -12.961 1 97.88 894 THR B O 1
ATOM 15073 N N . SER B 1 895 ? -2.023 -62.062 -12.273 1 97.81 895 SER B N 1
ATOM 15074 C CA . SER B 1 895 ? -2.301 -61 -11.32 1 97.81 895 SER B CA 1
ATOM 15075 C C . SER B 1 895 ? -3.035 -61.531 -10.094 1 97.81 895 SER B C 1
ATOM 15077 O O . SER B 1 895 ? -3.629 -62.625 -10.141 1 97.81 895 SER B O 1
ATOM 15079 N N . SER B 1 896 ? -2.92 -60.844 -8.984 1 97.5 896 SER B N 1
ATOM 15080 C CA . SER B 1 896 ? -3.633 -61.094 -7.738 1 97.5 896 SER B CA 1
ATOM 15081 C C . SER B 1 896 ? -4.121 -59.781 -7.113 1 97.5 896 SER B C 1
ATOM 15083 O O . SER B 1 896 ? -3.607 -58.719 -7.426 1 97.5 896 SER B O 1
ATOM 15085 N N . LEU B 1 897 ? -5.164 -59.844 -6.344 1 97.12 897 LEU B N 1
ATOM 15086 C CA . LEU B 1 897 ? -5.77 -58.688 -5.668 1 97.12 897 LEU B CA 1
ATOM 15087 C C . LEU B 1 897 ? -5.527 -58.781 -4.16 1 97.12 897 LEU B C 1
ATOM 15089 O O . LEU B 1 897 ? -5.766 -59.812 -3.539 1 97.12 897 LEU B O 1
ATOM 15093 N N . VAL B 1 898 ? -5.008 -57.688 -3.627 1 96.19 898 VAL B N 1
ATOM 15094 C CA . VAL B 1 898 ? -4.816 -57.562 -2.186 1 96.19 898 VAL B CA 1
ATOM 15095 C C . VAL B 1 898 ? -5.672 -56.406 -1.648 1 96.19 898 VAL B C 1
ATOM 15097 O O . VAL B 1 898 ? -5.699 -55.344 -2.225 1 96.19 898 VAL B O 1
ATOM 15100 N N . ASP B 1 899 ? -6.5 -56.625 -0.696 1 92.19 899 ASP B N 1
ATOM 15101 C CA . ASP B 1 899 ? -7.344 -55.625 -0.049 1 92.19 899 ASP B CA 1
ATOM 15102 C C . ASP B 1 899 ? -6.805 -55.281 1.332 1 92.19 899 ASP B C 1
ATOM 15104 O O . ASP B 1 899 ? -6.637 -56.156 2.189 1 92.19 899 ASP B O 1
ATOM 15108 N N . SER B 1 900 ? -6.402 -54.031 1.482 1 86.19 900 SER B N 1
ATOM 15109 C CA . SER B 1 900 ? -5.91 -53.594 2.787 1 86.19 900 SER B CA 1
ATOM 15110 C C . SER B 1 900 ? -6.301 -52.156 3.078 1 86.19 900 SER B C 1
ATOM 15112 O O . SER B 1 900 ? -6 -51.25 2.289 1 86.19 900 SER B O 1
ATOM 15114 N N . ASN B 1 901 ? -6.961 -51.906 4.332 1 88.69 901 ASN B N 1
ATOM 15115 C CA . ASN B 1 901 ? -7.219 -50.594 4.922 1 88.69 901 ASN B CA 1
ATOM 15116 C C . ASN B 1 901 ? -7.938 -49.688 3.945 1 88.69 901 ASN B C 1
ATOM 15118 O O . ASN B 1 901 ? -7.484 -48.562 3.695 1 88.69 901 ASN B O 1
ATOM 15122 N N . GLY B 1 902 ? -8.992 -50.25 3.264 1 91.12 902 GLY B N 1
ATOM 15123 C CA . GLY B 1 902 ? -9.828 -49.406 2.414 1 91.12 902 GLY B CA 1
ATOM 15124 C C . GLY B 1 902 ? -9.258 -49.219 1.021 1 91.12 902 GLY B C 1
ATOM 15125 O O . GLY B 1 902 ? -9.852 -48.531 0.195 1 91.12 902 GLY B O 1
ATOM 15126 N N . LYS B 1 903 ? -8.117 -49.781 0.771 1 95.06 903 LYS B N 1
ATOM 15127 C CA . LYS B 1 903 ? -7.48 -49.781 -0.546 1 95.06 903 LYS B CA 1
ATOM 15128 C C . LYS B 1 903 ? -7.328 -51.188 -1.098 1 95.06 903 LYS B C 1
ATOM 15130 O O . LYS B 1 903 ? -7.191 -52.156 -0.334 1 95.06 903 LYS B O 1
ATOM 15135 N N . LYS B 1 904 ? -7.469 -51.25 -2.297 1 96.94 904 LYS B N 1
ATOM 15136 C CA . LYS B 1 904 ? -7.168 -52.469 -3.029 1 96.94 904 LYS B CA 1
ATOM 15137 C C . LYS B 1 904 ? -5.98 -52.281 -3.967 1 96.94 904 LYS B C 1
ATOM 15139 O O . LYS B 1 904 ? -5.801 -51.188 -4.531 1 96.94 904 LYS B O 1
ATOM 15144 N N . VAL B 1 905 ? -5.137 -53.281 -3.988 1 97.94 905 VAL B N 1
ATOM 15145 C CA . VAL B 1 905 ? -3.973 -53.281 -4.867 1 97.94 905 VAL B CA 1
ATOM 15146 C C . VAL B 1 905 ? -3.973 -54.531 -5.758 1 97.94 905 VAL B C 1
ATOM 15148 O O . VAL B 1 905 ? -3.98 -55.656 -5.258 1 97.94 905 VAL B O 1
ATOM 15151 N N . ILE B 1 906 ? -3.996 -54.312 -7.082 1 98.12 906 ILE B N 1
ATOM 15152 C CA . ILE B 1 906 ? -3.74 -55.406 -8.039 1 98.12 906 ILE B CA 1
ATOM 15153 C C . ILE B 1 906 ? -2.24 -55.531 -8.281 1 98.12 906 ILE B C 1
ATOM 15155 O O . ILE B 1 906 ? -1.589 -54.562 -8.688 1 98.12 906 ILE B O 1
ATOM 15159 N N . LYS B 1 907 ? -1.67 -56.656 -7.988 1 98.25 907 LYS B N 1
ATOM 15160 C CA . LYS B 1 907 ? -0.287 -57 -8.328 1 98.25 907 LYS B CA 1
ATOM 15161 C C . LYS B 1 907 ? -0.22 -57.906 -9.547 1 98.25 907 LYS B C 1
ATOM 15163 O O . LYS B 1 907 ? -0.737 -59.031 -9.531 1 98.25 907 LYS B O 1
ATOM 15168 N N . ALA B 1 908 ? 0.407 -57.438 -10.594 1 98.44 908 ALA B N 1
ATOM 15169 C CA . ALA B 1 908 ? 0.448 -58.188 -11.852 1 98.44 908 ALA B CA 1
ATOM 15170 C C . ALA B 1 908 ? 1.886 -58.375 -12.32 1 98.44 908 ALA B C 1
ATOM 15172 O O . ALA B 1 908 ? 2.736 -57.5 -12.125 1 98.44 908 ALA B O 1
ATOM 15173 N N . LYS B 1 909 ? 2.145 -59.5 -12.812 1 98.38 909 LYS B N 1
ATOM 15174 C CA . LYS B 1 909 ? 3.381 -59.781 -13.539 1 98.38 909 LYS B CA 1
ATOM 15175 C C . LYS B 1 909 ? 3.117 -59.969 -15.031 1 98.38 909 LYS B C 1
ATOM 15177 O O . LYS B 1 909 ? 2.299 -60.781 -15.422 1 98.38 909 LYS B O 1
ATOM 15182 N N . ILE B 1 910 ? 3.703 -59.188 -15.852 1 98.56 910 ILE B N 1
ATOM 15183 C CA . ILE B 1 910 ? 3.578 -59.25 -17.312 1 98.56 910 ILE B CA 1
ATOM 15184 C C . ILE B 1 910 ? 4.891 -59.719 -17.922 1 98.56 910 ILE B C 1
ATOM 15186 O O . ILE B 1 910 ? 5.945 -59.125 -17.688 1 98.56 910 ILE B O 1
ATOM 15190 N N . GLU B 1 911 ? 4.805 -60.781 -18.703 1 98.19 911 GLU B N 1
ATOM 15191 C CA . GLU B 1 911 ? 6 -61.375 -19.297 1 98.19 911 GLU B CA 1
ATOM 15192 C C . GLU B 1 911 ? 5.871 -61.469 -20.812 1 98.19 911 GLU B C 1
ATOM 15194 O O . GLU B 1 911 ? 4.82 -61.875 -21.312 1 98.19 911 GLU B O 1
ATOM 15199 N N . ASN B 1 912 ? 6.922 -61.062 -21.531 1 98.31 912 ASN B N 1
ATOM 15200 C CA . ASN B 1 912 ? 6.98 -61.312 -22.969 1 98.31 912 ASN B CA 1
ATOM 15201 C C . ASN B 1 912 ? 7.449 -62.719 -23.281 1 98.31 912 ASN B C 1
ATOM 15203 O O . ASN B 1 912 ? 8.648 -63 -23.25 1 98.31 912 ASN B O 1
ATOM 15207 N N . VAL B 1 913 ? 6.574 -63.562 -23.734 1 97.5 913 VAL B N 1
ATOM 15208 C CA . VAL B 1 913 ? 6.891 -65 -23.953 1 97.5 913 VAL B CA 1
ATOM 15209 C C . VAL B 1 913 ? 7.078 -65.25 -25.438 1 97.5 913 VAL B C 1
ATOM 15211 O O . VAL B 1 913 ? 7.316 -66.375 -25.859 1 97.5 913 VAL B O 1
ATOM 15214 N N . GLY B 1 914 ? 6.953 -64.25 -26.172 1 95.69 914 GLY B N 1
ATOM 15215 C CA . GLY B 1 914 ? 7.168 -64.375 -27.609 1 95.69 914 GLY B CA 1
ATOM 15216 C C . GLY B 1 914 ? 8.562 -63.969 -28.047 1 95.69 914 GLY B C 1
ATOM 15217 O O . GLY B 1 914 ? 9.391 -63.625 -27.203 1 95.69 914 GLY B O 1
ATOM 15218 N N . SER B 1 915 ? 8.812 -64.062 -29.344 1 93.56 915 SER B N 1
ATOM 15219 C CA . SER B 1 915 ? 10.125 -63.719 -29.906 1 93.56 915 SER B CA 1
ATOM 15220 C C . SER B 1 915 ? 10.211 -62.25 -30.281 1 93.56 915 SER B C 1
ATOM 15222 O O . SER B 1 915 ? 11.305 -61.688 -30.375 1 93.56 915 SER B O 1
ATOM 15224 N N . SER B 1 916 ? 9.086 -61.594 -30.422 1 95.44 916 SER B N 1
ATOM 15225 C CA . SER B 1 916 ? 9.039 -60.219 -30.812 1 95.44 916 SER B CA 1
ATOM 15226 C C . SER B 1 916 ? 9.125 -59.281 -29.609 1 95.44 916 SER B C 1
ATOM 15228 O O . SER B 1 916 ? 8.703 -59.656 -28.5 1 95.44 916 SER B O 1
ATOM 15230 N N . VAL B 1 917 ? 9.68 -58.125 -29.797 1 97.56 917 VAL B N 1
ATOM 15231 C CA . VAL B 1 917 ? 9.648 -57.062 -28.797 1 97.56 917 VAL B CA 1
ATOM 15232 C C . VAL B 1 917 ? 8.203 -56.656 -28.516 1 97.56 917 VAL B C 1
ATOM 15234 O O . VAL B 1 917 ? 7.406 -56.5 -29.438 1 97.56 917 VAL B O 1
ATOM 15237 N N . ALA B 1 918 ? 7.801 -56.625 -27.234 1 98.44 918 ALA B N 1
ATOM 15238 C CA . ALA B 1 918 ? 6.535 -56.031 -26.844 1 98.44 918 ALA B CA 1
ATOM 15239 C C . ALA B 1 918 ? 6.711 -54.531 -26.562 1 98.44 918 ALA B C 1
ATOM 15241 O O . ALA B 1 918 ? 7.074 -54.156 -25.453 1 98.44 918 ALA B O 1
ATOM 15242 N N . PHE B 1 919 ? 6.379 -53.75 -27.562 1 98.06 919 PHE B N 1
ATOM 15243 C CA . PHE B 1 919 ? 6.684 -52.312 -27.516 1 98.06 919 PHE B CA 1
ATOM 15244 C C . PHE B 1 919 ? 5.543 -51.531 -26.859 1 98.06 919 PHE B C 1
ATOM 15246 O O . PHE B 1 919 ? 4.379 -51.719 -27.219 1 98.06 919 PHE B O 1
ATOM 15253 N N . ALA B 1 920 ? 5.848 -50.688 -25.859 1 98.38 920 ALA B N 1
ATOM 15254 C CA . ALA B 1 920 ? 4.945 -49.719 -25.219 1 98.38 920 ALA B CA 1
ATOM 15255 C C . ALA B 1 920 ? 3.688 -50.406 -24.703 1 98.38 920 ALA B C 1
ATOM 15257 O O . ALA B 1 920 ? 2.57 -50.031 -25.062 1 98.38 920 ALA B O 1
ATOM 15258 N N . VAL B 1 921 ? 3.84 -51.312 -23.812 1 98.44 921 VAL B N 1
ATOM 15259 C CA . VAL B 1 921 ? 2.748 -52.094 -23.25 1 98.44 921 VAL B CA 1
ATOM 15260 C C . VAL B 1 921 ? 1.884 -51.219 -22.359 1 98.44 921 VAL B C 1
ATOM 15262 O O . VAL B 1 921 ? 2.389 -50.562 -21.422 1 98.44 921 VAL B O 1
ATOM 15265 N N . HIS B 1 922 ? 0.631 -51.094 -22.688 1 98.06 922 HIS B N 1
ATOM 15266 C CA . HIS B 1 922 ? -0.345 -50.344 -21.906 1 98.06 922 HIS B CA 1
ATOM 15267 C C . HIS B 1 922 ? -1.185 -51.281 -21.031 1 98.06 922 HIS B C 1
ATOM 15269 O O . HIS B 1 922 ? -1.78 -52.219 -21.531 1 98.06 922 HIS B O 1
ATOM 15275 N N . VAL B 1 923 ? -1.206 -50.969 -19.719 1 98.25 923 VAL B N 1
ATOM 15276 C CA . VAL B 1 923 ? -1.932 -51.812 -18.75 1 98.25 923 VAL B CA 1
ATOM 15277 C C . VAL B 1 923 ? -3.082 -51 -18.156 1 98.25 923 VAL B C 1
ATOM 15279 O O . VAL B 1 923 ? -2.904 -49.844 -17.75 1 98.25 923 VAL B O 1
ATOM 15282 N N . GLN B 1 924 ? -4.238 -51.594 -18.109 1 97.25 924 GLN B N 1
ATOM 15283 C CA . GLN B 1 924 ? -5.422 -50.969 -17.516 1 97.25 924 GLN B CA 1
ATOM 15284 C C . GLN B 1 924 ? -6.266 -51.969 -16.766 1 97.25 924 GLN B C 1
ATOM 15286 O O . GLN B 1 924 ? -6.5 -53.094 -17.25 1 97.25 924 GLN B O 1
ATOM 15291 N N . ALA B 1 925 ? -6.68 -51.594 -15.5 1 98.12 925 ALA B N 1
ATOM 15292 C CA . ALA B 1 925 ? -7.613 -52.438 -14.75 1 98.12 925 ALA B CA 1
ATOM 15293 C C . ALA B 1 925 ? -9.062 -52.125 -15.125 1 98.12 925 ALA B C 1
ATOM 15295 O O . ALA B 1 925 ? -9.445 -50.938 -15.18 1 98.12 925 ALA B O 1
ATOM 15296 N N . ILE B 1 926 ? -9.805 -53.125 -15.406 1 97.62 926 ILE B N 1
ATOM 15297 C CA . ILE B 1 926 ? -11.195 -53 -15.844 1 97.62 926 ILE B CA 1
ATOM 15298 C C . ILE B 1 926 ? -12.117 -53.719 -14.867 1 97.62 926 ILE B C 1
ATOM 15300 O O . ILE B 1 926 ? -11.852 -54.875 -14.492 1 97.62 926 ILE B O 1
ATOM 15304 N N . ARG B 1 927 ? -13.047 -53.031 -14.469 1 97.06 927 ARG B N 1
ATOM 15305 C CA . ARG B 1 927 ? -14.07 -53.656 -13.633 1 97.06 927 ARG B CA 1
ATOM 15306 C C . ARG B 1 927 ? -14.938 -54.594 -14.445 1 97.06 927 ARG B C 1
ATOM 15308 O O . ARG B 1 927 ? -15.547 -54.188 -15.438 1 97.06 927 ARG B O 1
ATOM 15315 N N . SER B 1 928 ? -15.172 -55.844 -14.055 1 96 928 SER B N 1
ATOM 15316 C CA . SER B 1 928 ? -15.852 -56.875 -14.844 1 96 928 SER B CA 1
ATOM 15317 C C . SER B 1 928 ? -17.359 -56.594 -14.906 1 96 928 SER B C 1
ATOM 15319 O O . SER B 1 928 ? -18.016 -56.969 -15.891 1 96 928 SER B O 1
ATOM 15321 N N . SER B 1 929 ? -17.844 -56.031 -13.828 1 95.31 929 SER B N 1
ATOM 15322 C CA . SER B 1 929 ? -19.281 -55.844 -13.703 1 95.31 929 SER B CA 1
ATOM 15323 C C . SER B 1 929 ? -19.844 -54.969 -14.828 1 95.31 929 SER B C 1
ATOM 15325 O O . SER B 1 929 ? -20.938 -55.219 -15.328 1 95.31 929 SER B O 1
ATOM 15327 N N . ASP B 1 930 ? -19.094 -54 -15.281 1 94.62 930 ASP B N 1
ATOM 15328 C CA . ASP B 1 930 ? -19.656 -53.094 -16.266 1 94.62 930 ASP B CA 1
ATOM 15329 C C . ASP B 1 930 ? -18.656 -52.781 -17.375 1 94.62 930 ASP B C 1
ATOM 15331 O O . ASP B 1 930 ? -18.953 -52.031 -18.312 1 94.62 930 ASP B O 1
ATOM 15335 N N . GLY B 1 931 ? -17.516 -53.312 -17.266 1 94.19 931 GLY B N 1
ATOM 15336 C CA . GLY B 1 931 ? -16.531 -53.156 -18.312 1 94.19 931 GLY B CA 1
ATOM 15337 C C . GLY B 1 931 ? -15.836 -51.812 -18.266 1 94.19 931 GLY B C 1
ATOM 15338 O O . GLY B 1 931 ? -15.078 -51.438 -19.188 1 94.19 931 GLY B O 1
ATOM 15339 N N . GLU B 1 932 ? -16.047 -51.031 -17.203 1 95.19 932 GLU B N 1
ATOM 15340 C CA . GLU B 1 932 ? -15.43 -49.688 -17.062 1 95.19 932 GLU B CA 1
ATOM 15341 C C . GLU B 1 932 ? -14.062 -49.781 -16.391 1 95.19 932 GLU B C 1
ATOM 15343 O O . GLU B 1 932 ? -13.805 -50.719 -15.617 1 95.19 932 GLU B O 1
ATOM 15348 N N . ARG B 1 933 ? -13.258 -48.906 -16.703 1 97 933 ARG B N 1
ATOM 15349 C CA . ARG B 1 933 ? -11.953 -48.844 -16.062 1 97 933 ARG B CA 1
ATOM 15350 C C . ARG B 1 933 ? -12.094 -48.531 -14.57 1 97 933 ARG B C 1
ATOM 15352 O O . ARG B 1 933 ? -13.023 -47.844 -14.156 1 97 933 ARG B O 1
ATOM 15359 N N . ILE B 1 934 ? -11.156 -49 -13.773 1 97.69 934 ILE B N 1
ATOM 15360 C CA . ILE B 1 934 ? -11.117 -48.688 -12.352 1 97.69 934 ILE B CA 1
ATOM 15361 C C . ILE B 1 934 ? -10.266 -47.438 -12.117 1 97.69 934 ILE B C 1
ATOM 15363 O O . ILE B 1 934 ? -9.039 -47.531 -11.992 1 97.69 934 ILE B O 1
ATOM 15367 N N . LEU B 1 935 ? -10.852 -46.312 -12.023 1 97.44 935 LEU B N 1
ATOM 15368 C CA . LEU B 1 935 ? -10.195 -45.031 -11.828 1 97.44 935 LEU B CA 1
ATOM 15369 C C . LEU B 1 935 ? -10.867 -44.25 -10.711 1 97.44 935 LEU B C 1
ATOM 15371 O O . LEU B 1 935 ? -12.07 -44.406 -10.477 1 97.44 935 LEU B O 1
ATOM 15375 N N . PRO B 1 936 ? -10.195 -43.375 -10 1 97.06 936 PRO B N 1
ATOM 15376 C CA . PRO B 1 936 ? -8.758 -43.125 -10.102 1 97.06 936 PRO B CA 1
ATOM 15377 C C . PRO B 1 936 ? -7.91 -44.25 -9.547 1 97.06 936 PRO B C 1
ATOM 15379 O O . PRO B 1 936 ? -8.344 -44.969 -8.633 1 97.06 936 PRO B O 1
ATOM 15382 N N . ALA B 1 937 ? -6.734 -44.406 -10.117 1 97.56 937 ALA B N 1
ATOM 15383 C CA . ALA B 1 937 ? -5.809 -45.438 -9.648 1 97.56 937 ALA B CA 1
ATOM 15384 C C . ALA B 1 937 ? -4.371 -44.938 -9.672 1 97.56 937 ALA B C 1
ATOM 15386 O O . ALA B 1 937 ? -3.99 -44.156 -10.555 1 97.56 937 ALA B O 1
ATOM 15387 N N . LEU B 1 938 ? -3.576 -45.406 -8.695 1 97.5 938 LEU B N 1
ATOM 15388 C CA . LEU B 1 938 ? -2.129 -45.219 -8.703 1 97.5 938 LEU B CA 1
ATOM 15389 C C . LEU B 1 938 ? -1.422 -46.438 -9.266 1 97.5 938 LEU B C 1
ATOM 15391 O O . LEU B 1 938 ? -1.815 -47.562 -8.977 1 97.5 938 LEU B O 1
ATOM 15395 N N . MET B 1 939 ? -0.496 -46.219 -10.086 1 97.94 939 MET B N 1
ATOM 15396 C CA . MET B 1 939 ? 0.281 -47.281 -10.695 1 97.94 939 MET B CA 1
ATOM 15397 C C . MET B 1 939 ? 1.773 -46.969 -10.641 1 97.94 939 MET B C 1
ATOM 15399 O O . MET B 1 939 ? 2.168 -45.812 -10.531 1 97.94 939 MET B O 1
ATOM 15403 N N . ASN B 1 940 ? 2.584 -48.031 -10.703 1 97.19 940 ASN B N 1
ATOM 15404 C CA . ASN B 1 940 ? 4.023 -47.812 -10.617 1 97.19 940 ASN B CA 1
ATOM 15405 C C . ASN B 1 940 ? 4.652 -47.688 -12 1 97.19 940 ASN B C 1
ATOM 15407 O O . ASN B 1 940 ? 5.777 -47.188 -12.125 1 97.19 940 ASN B O 1
ATOM 15411 N N . ASP B 1 941 ? 3.994 -48.188 -13.016 1 97.56 941 ASP B N 1
ATOM 15412 C CA . ASP B 1 941 ? 4.551 -48.062 -14.359 1 97.56 941 ASP B CA 1
ATOM 15413 C C . ASP B 1 941 ? 3.486 -48.312 -15.422 1 97.56 941 ASP B C 1
ATOM 15415 O O . ASP B 1 941 ? 2.422 -48.844 -15.117 1 97.56 941 ASP B O 1
ATOM 15419 N N . ASN B 1 942 ? 3.729 -47.844 -16.578 1 98.19 942 ASN B N 1
ATOM 15420 C CA . ASN B 1 942 ? 2.922 -48.062 -17.781 1 98.19 942 ASN B CA 1
ATOM 15421 C C . ASN B 1 942 ? 3.662 -47.625 -19.047 1 98.19 942 ASN B C 1
ATOM 15423 O O . ASN B 1 942 ? 4.742 -47.031 -18.969 1 98.19 942 ASN B O 1
ATOM 15427 N N . TYR B 1 943 ? 3.16 -48.125 -20.25 1 98.19 943 TYR B N 1
ATOM 15428 C CA . TYR B 1 943 ? 3.771 -47.844 -21.547 1 98.19 943 TYR B CA 1
ATOM 15429 C C . TYR B 1 943 ? 5.223 -48.312 -21.578 1 98.19 943 TYR B C 1
ATOM 15431 O O . TYR B 1 943 ? 6.098 -47.594 -22.094 1 98.19 943 TYR B O 1
ATOM 15439 N N . PHE B 1 944 ? 5.543 -49.406 -20.938 1 98.06 944 PHE B N 1
ATOM 15440 C CA . PHE B 1 944 ? 6.887 -49.969 -20.891 1 98.06 944 PHE B CA 1
ATOM 15441 C C . PHE B 1 944 ? 7.102 -50.938 -22.047 1 98.06 944 PHE B C 1
ATOM 15443 O O . PHE B 1 944 ? 6.141 -51.375 -22.688 1 98.06 944 PHE B O 1
ATOM 15450 N N . THR B 1 945 ? 8.32 -51.219 -22.359 1 98.31 945 THR B N 1
ATOM 15451 C CA . THR B 1 945 ? 8.703 -52.156 -23.406 1 98.31 945 THR B CA 1
ATOM 15452 C C . THR B 1 945 ? 9.391 -53.375 -22.828 1 98.31 945 THR B C 1
ATOM 15454 O O . THR B 1 945 ? 10.203 -53.281 -21.906 1 98.31 945 THR B O 1
ATOM 15457 N N . LEU B 1 946 ? 9.039 -54.562 -23.344 1 98.19 946 LEU B N 1
ATOM 15458 C CA . LEU B 1 946 ? 9.641 -55.812 -22.906 1 98.19 946 LEU B CA 1
ATOM 15459 C C . LEU B 1 946 ? 10.312 -56.531 -24.078 1 98.19 946 LEU B C 1
ATOM 15461 O O . LEU B 1 946 ? 9.664 -56.812 -25.094 1 98.19 946 LEU B O 1
ATOM 15465 N N . LEU B 1 947 ? 11.578 -56.781 -23.922 1 97.62 947 LEU B N 1
ATOM 15466 C CA . LEU B 1 947 ? 12.281 -57.625 -24.875 1 97.62 947 LEU B CA 1
ATOM 15467 C C . LEU B 1 947 ? 11.977 -59.094 -24.609 1 97.62 947 LEU B C 1
ATOM 15469 O O . LEU B 1 947 ? 11.305 -59.438 -23.641 1 97.62 947 LEU B O 1
ATOM 15473 N N . LYS B 1 948 ? 12.477 -59.938 -25.562 1 96.19 948 LYS B N 1
ATOM 15474 C CA . LYS B 1 948 ? 12.219 -61.375 -25.438 1 96.19 948 LYS B CA 1
ATOM 15475 C C . LYS B 1 948 ? 12.656 -61.875 -24.062 1 96.19 948 LYS B C 1
ATOM 15477 O O . LYS B 1 948 ? 13.797 -61.656 -23.656 1 96.19 948 LYS B O 1
ATOM 15482 N N . GLY B 1 949 ? 11.734 -62.438 -23.359 1 96.44 949 GLY B N 1
ATOM 15483 C CA . GLY B 1 949 ? 12.039 -63.094 -22.094 1 96.44 949 GLY B CA 1
ATOM 15484 C C . GLY B 1 949 ? 11.961 -62.156 -20.906 1 96.44 949 GLY B C 1
ATOM 15485 O O . GLY B 1 949 ? 12.039 -62.594 -19.75 1 96.44 949 GLY B O 1
ATOM 15486 N N . GLU B 1 950 ? 11.742 -60.906 -21.125 1 97.5 950 GLU B N 1
ATOM 15487 C CA . GLU B 1 950 ? 11.688 -59.938 -20.031 1 97.5 950 GLU B CA 1
ATOM 15488 C C . GLU B 1 950 ? 10.305 -59.906 -19.406 1 97.5 950 GLU B C 1
ATOM 15490 O O . GLU B 1 950 ? 9.32 -60.344 -20.016 1 97.5 950 GLU B O 1
ATOM 15495 N N . SER B 1 951 ? 10.234 -59.406 -18.141 1 97.94 951 SER B N 1
ATOM 15496 C CA . SER B 1 951 ? 8.977 -59.219 -17.422 1 97.94 951 SER B CA 1
ATOM 15497 C C . SER B 1 951 ? 8.953 -57.906 -16.641 1 97.94 951 SER B C 1
ATOM 15499 O O . SER B 1 951 ? 9.992 -57.312 -16.422 1 97.94 951 SER B O 1
ATOM 15501 N N . LYS B 1 952 ? 7.801 -57.469 -16.344 1 97.62 952 LYS B N 1
ATOM 15502 C CA . LYS B 1 952 ? 7.559 -56.281 -15.523 1 97.62 952 LYS B CA 1
ATOM 15503 C C . LYS B 1 952 ? 6.5 -56.531 -14.461 1 97.62 952 LYS B C 1
ATOM 15505 O O . LYS B 1 952 ? 5.465 -57.156 -14.742 1 97.62 952 LYS B O 1
ATOM 15510 N N . ASP B 1 953 ? 6.805 -56.156 -13.219 1 97.88 953 ASP B N 1
ATOM 15511 C CA . ASP B 1 953 ? 5.809 -56.188 -12.148 1 97.88 953 ASP B CA 1
ATOM 15512 C C . ASP B 1 953 ? 5.039 -54.875 -12.086 1 97.88 953 ASP B C 1
ATOM 15514 O O . ASP B 1 953 ? 5.637 -53.812 -11.992 1 97.88 953 ASP B O 1
ATOM 15518 N N . ILE B 1 954 ? 3.748 -54.938 -12.172 1 97.94 954 ILE B N 1
ATOM 15519 C CA . ILE B 1 954 ? 2.879 -53.781 -12.156 1 97.94 954 ILE B CA 1
ATOM 15520 C C . ILE B 1 954 ? 1.964 -53.812 -10.93 1 97.94 954 ILE B C 1
ATOM 15522 O O . ILE B 1 954 ? 1.373 -54.875 -10.641 1 97.94 954 ILE B O 1
ATOM 15526 N N . GLU B 1 955 ? 1.903 -52.75 -10.195 1 97.88 955 GLU B N 1
ATOM 15527 C CA . GLU B 1 955 ? 0.961 -52.594 -9.094 1 97.88 955 GLU B CA 1
ATOM 15528 C C . GLU B 1 955 ? -0.065 -51.5 -9.414 1 97.88 955 GLU B C 1
ATOM 15530 O O . GLU B 1 955 ? 0.292 -50.438 -9.898 1 97.88 955 GLU B O 1
ATOM 15535 N N . ILE B 1 956 ? -1.337 -51.781 -9.203 1 98.19 956 ILE B N 1
ATOM 15536 C CA . ILE B 1 956 ? -2.441 -50.844 -9.398 1 98.19 956 ILE B CA 1
ATOM 15537 C C . ILE B 1 956 ? -3.219 -50.688 -8.094 1 98.19 956 ILE B C 1
ATOM 15539 O O . ILE B 1 956 ? -3.906 -51.594 -7.652 1 98.19 956 ILE B O 1
ATOM 15543 N N . GLU B 1 957 ? -3.162 -49.531 -7.445 1 97.81 957 GLU B N 1
ATOM 15544 C CA . GLU B 1 957 ? -3.82 -49.25 -6.172 1 97.81 957 GLU B CA 1
ATOM 15545 C C . GLU B 1 957 ? -5.02 -48.312 -6.363 1 97.81 957 GLU B C 1
ATOM 15547 O O . GLU B 1 957 ? -4.945 -47.344 -7.121 1 97.81 957 GLU B O 1
ATOM 15552 N N . PHE B 1 958 ? -6.137 -48.562 -5.801 1 97.62 958 PHE B N 1
ATOM 15553 C CA . PHE B 1 958 ? -7.344 -47.75 -5.879 1 97.62 958 PHE B CA 1
ATOM 15554 C C . PHE B 1 958 ? -8.211 -47.969 -4.645 1 97.62 958 PHE B C 1
ATOM 15556 O O . PHE B 1 958 ? -7.941 -48.844 -3.824 1 97.62 958 PHE B O 1
ATOM 15563 N N . ASP B 1 959 ? -9.227 -47.094 -4.477 1 96 959 ASP B N 1
ATOM 15564 C CA . ASP B 1 959 ? -10.156 -47.219 -3.357 1 96 959 ASP B CA 1
ATOM 15565 C C . ASP B 1 959 ? -10.992 -48.5 -3.477 1 96 959 ASP B C 1
ATOM 15567 O O . ASP B 1 959 ? -11.469 -48.844 -4.562 1 96 959 ASP B O 1
ATOM 15571 N N . SER B 1 960 ? -11.25 -49.094 -2.385 1 96 960 SER B N 1
ATOM 15572 C CA . SER B 1 960 ? -11.945 -50.375 -2.369 1 96 960 SER B CA 1
ATOM 15573 C C . SER B 1 960 ? -13.352 -50.25 -2.932 1 96 960 SER B C 1
ATOM 15575 O O . SER B 1 960 ? -13.867 -51.156 -3.551 1 96 960 SER B O 1
ATOM 15577 N N . ASP B 1 961 ? -13.859 -49.125 -2.809 1 95.12 961 ASP B N 1
ATOM 15578 C CA . ASP B 1 961 ? -15.242 -48.906 -3.232 1 95.12 961 ASP B CA 1
ATOM 15579 C C . ASP B 1 961 ? -15.359 -48.938 -4.754 1 95.12 961 ASP B C 1
ATOM 15581 O O . ASP B 1 961 ? -16.453 -49.094 -5.297 1 95.12 961 ASP B O 1
ATOM 15585 N N . LEU B 1 962 ? -14.297 -48.781 -5.477 1 96.5 962 LEU B N 1
ATOM 15586 C CA . LEU B 1 962 ? -14.305 -48.781 -6.934 1 96.5 962 LEU B CA 1
ATOM 15587 C C . LEU B 1 962 ? -14.453 -50.219 -7.477 1 96.5 962 LEU B C 1
ATOM 15589 O O . LEU B 1 962 ? -14.766 -50.406 -8.656 1 96.5 962 LEU B O 1
ATOM 15593 N N . LEU B 1 963 ? -14.18 -51.156 -6.699 1 96.38 963 LEU B N 1
ATOM 15594 C CA . LEU B 1 963 ? -14.305 -52.562 -7.059 1 96.38 963 LEU B CA 1
ATOM 15595 C C . LEU B 1 963 ? -14.961 -53.344 -5.934 1 96.38 963 LEU B C 1
ATOM 15597 O O . LEU B 1 963 ? -14.328 -54.219 -5.328 1 96.38 963 LEU B O 1
ATOM 15601 N N . PRO B 1 964 ? -16.266 -53.156 -5.805 1 92.75 964 PRO B N 1
ATOM 15602 C CA . PRO B 1 964 ? -16.922 -53.75 -4.637 1 92.75 964 PRO B CA 1
ATOM 15603 C C . PRO B 1 964 ? -16.938 -55.281 -4.672 1 92.75 964 PRO B C 1
ATOM 15605 O O . PRO B 1 964 ? -16.781 -55.938 -3.633 1 92.75 964 PRO B O 1
ATOM 15608 N N . ASP B 1 965 ? -17.109 -55.969 -5.828 1 92.88 965 ASP B N 1
ATOM 15609 C CA . ASP B 1 965 ? -17.266 -57.406 -5.898 1 92.88 965 ASP B CA 1
ATOM 15610 C C . ASP B 1 965 ? -15.914 -58.094 -6.078 1 92.88 965 ASP B C 1
ATOM 15612 O O . ASP B 1 965 ? -15.828 -59.344 -6.051 1 92.88 965 ASP B O 1
ATOM 15616 N N . GLY B 1 966 ? -14.891 -57.281 -6.324 1 93.19 966 GLY B N 1
ATOM 15617 C CA . GLY B 1 966 ? -13.547 -57.812 -6.438 1 93.19 966 GLY B CA 1
ATOM 15618 C C . GLY B 1 966 ? -13.258 -58.438 -7.789 1 93.19 966 GLY B C 1
ATOM 15619 O O . GLY B 1 966 ? -12.156 -58.938 -8.031 1 93.19 966 GLY B O 1
ATOM 15620 N N . ASN B 1 967 ? -14.188 -58.469 -8.719 1 96.44 967 ASN B N 1
ATOM 15621 C CA . ASN B 1 967 ? -14 -59.062 -10.039 1 96.44 967 ASN B CA 1
ATOM 15622 C C . ASN B 1 967 ? -13.445 -58.062 -11.031 1 96.44 967 ASN B C 1
ATOM 15624 O O . ASN B 1 967 ? -14.047 -57 -11.266 1 96.44 967 ASN B O 1
ATOM 15628 N N . TYR B 1 968 ? -12.25 -58.344 -11.547 1 97.81 968 TYR B N 1
ATOM 15629 C CA . TYR B 1 968 ? -11.594 -57.469 -12.484 1 97.81 968 TYR B CA 1
ATOM 15630 C C . TYR B 1 968 ? -10.945 -58.219 -13.625 1 97.81 968 TYR B C 1
ATOM 15632 O O . TYR B 1 968 ? -10.82 -59.469 -13.562 1 97.81 968 TYR B O 1
ATOM 15640 N N . SER B 1 969 ? -10.672 -57.594 -14.734 1 97.5 969 SER B N 1
ATOM 15641 C CA . SER B 1 969 ? -9.781 -58.062 -15.797 1 97.5 969 SER B CA 1
ATOM 15642 C C . SER B 1 969 ? -8.695 -57.031 -16.078 1 97.5 969 SER B C 1
ATOM 15644 O O . SER B 1 969 ? -8.82 -55.844 -15.703 1 97.5 969 SER B O 1
ATOM 15646 N N . LEU B 1 970 ? -7.582 -57.469 -16.516 1 97.81 970 LEU B N 1
ATOM 15647 C CA . LEU B 1 970 ? -6.5 -56.562 -16.906 1 97.81 970 LEU B CA 1
ATOM 15648 C C . LEU B 1 970 ? -6.387 -56.5 -18.438 1 97.81 970 LEU B C 1
ATOM 15650 O O . LEU B 1 970 ? -6.305 -57.531 -19.094 1 97.81 970 LEU B O 1
ATOM 15654 N N . SER B 1 971 ? -6.578 -55.312 -18.906 1 97.31 971 SER B N 1
ATOM 15655 C CA . SER B 1 971 ? -6.211 -55.094 -20.297 1 97.31 971 SER B CA 1
ATOM 15656 C C . SER B 1 971 ? -4.719 -54.812 -20.438 1 97.31 971 SER B C 1
ATOM 15658 O O . SER B 1 971 ? -4.215 -53.812 -19.891 1 97.31 971 SER B O 1
ATOM 15660 N N . VAL B 1 972 ? -3.932 -55.688 -21.031 1 98 972 VAL B N 1
ATOM 15661 C CA . VAL B 1 972 ? -2.498 -55.562 -21.266 1 98 972 VAL B CA 1
ATOM 15662 C C . VAL B 1 972 ? -2.223 -55.594 -22.766 1 98 972 VAL B C 1
ATOM 15664 O O . VAL B 1 972 ? -2.207 -56.656 -23.391 1 98 972 VAL B O 1
ATOM 15667 N N . ILE B 1 973 ? -1.969 -54.406 -23.328 1 97.19 973 ILE B N 1
ATOM 15668 C CA . ILE B 1 973 ? -1.943 -54.312 -24.781 1 97.19 973 ILE B CA 1
ATOM 15669 C C . ILE B 1 973 ? -0.655 -53.625 -25.219 1 97.19 973 ILE B C 1
ATOM 15671 O O . ILE B 1 973 ? -0.442 -52.438 -24.938 1 97.19 973 ILE B O 1
ATOM 15675 N N . PRO B 1 974 ? 0.267 -54.344 -25.891 1 97.44 974 PRO B N 1
ATOM 15676 C CA . PRO B 1 974 ? 1.405 -53.656 -26.531 1 97.44 974 PRO B CA 1
ATOM 15677 C C . PRO B 1 974 ? 1.007 -52.906 -27.781 1 97.44 974 PRO B C 1
ATOM 15679 O O . PRO B 1 974 ? -0.091 -53.094 -28.312 1 97.44 974 PRO B O 1
ATOM 15682 N N . TYR B 1 975 ? 1.869 -52 -28.234 1 97.25 975 TYR B N 1
ATOM 15683 C CA . TYR B 1 975 ? 1.63 -51.281 -29.453 1 97.25 975 TYR B CA 1
ATOM 15684 C C . TYR B 1 975 ? 1.455 -52.219 -30.641 1 97.25 975 TYR B C 1
ATOM 15686 O O . TYR B 1 975 ? 0.617 -51.969 -31.516 1 97.25 975 TYR B O 1
ATOM 15694 N N . ASN B 1 976 ? 2.225 -53.312 -30.734 1 94.62 976 ASN B N 1
ATOM 15695 C CA . ASN B 1 976 ? 2.168 -54.312 -31.797 1 94.62 976 ASN B CA 1
ATOM 15696 C C . ASN B 1 976 ? 1.324 -55.531 -31.375 1 94.62 976 ASN B C 1
ATOM 15698 O O . ASN B 1 976 ? 1.793 -56.656 -31.422 1 94.62 976 ASN B O 1
ATOM 15702 N N . LYS B 1 977 ? 0.178 -55.344 -31.062 1 89.31 977 LYS B N 1
ATOM 15703 C CA . LYS B 1 977 ? -0.757 -56.344 -30.625 1 89.31 977 LYS B CA 1
ATOM 15704 C C . LYS B 1 977 ? -1.159 -57.281 -31.766 1 89.31 977 LYS B C 1
ATOM 15706 O O . LYS B 1 977 ? -1.165 -56.844 -32.938 1 89.31 977 LYS B O 1
#

pLDDT: mean 93.41, std 11.55, range [23.09, 98.88]

Foldseek 3Di:
DPPDDPPPPPPPPPPPPPPPDAFDKFFPFCPDPFKWKWKDAPVPDDDPLVQQAPPDDCPVTQTDGPLFFPLVSCVVSPVADDPQFFNRQVPDDLVRQQWKMKMKMKGWDDDDDPQKWKKKKAQAFPAKKFKDKSSRTQDMAGHGRGMDIGTCRVVHDPVTMMMIMIIWGQLDPDQAQASPPDLRCCCPALFDHNGRSSGGDRNHTIIMGMFGQKEKALKAKDWDQPALFKIWIKIKIKIFGNAQAKFWWKKWKAKPDVRQIDMDIDIDGHGDMDMDMGTCVNPVSSIGGNDPAAAFQLADALDKMKMKMFIDTPRHTRYIHMAIAGHKFKDWDFDLLAIWIDINRHTFQFEAAEDSDPASRSPQDDCNLLVLLVLRLLLRGQEYEPPLQNDSHPNNLVSCSRSNHAYNGEHRHEADPDHHNDNPSSLSSLLSSCSVRLRRHRYAEYEYYEQHFDDPPNRVSNQVSCCPSNVPSHYYHRYQQDRNHQGADQAEFDFLLCLQFADPPGSDDSQLRRARAYAEYYAFAAAAPQLVCVRYPPVCFDDHDDSLVSQNLPPSNVSRVNVVLQVLLCQQAHDAPTNNRSRLSRLVSLQSRLLSNLLSLLSCQPVRRRYDYYQGDARNGQHRTRYQAYPQQHGGSNSFSSSQNSAQWHWDAHQQQQWIKTAHSYQDKAAFKKKKKWKFAQLQHTDVLQIDIDTDIDHHRHMGTTGGRAQQNQFLQAPFDKDWPAFDSRADDRNQQRSNHLSGKTWGAQDQFIKMKGFSVFFDKFFKKKWAWDVWAAQKKFKWFAAPVPDIDTFDIDNGDPHGIDMDGTPIDTGGMIMITGHGIPDSTTTMTSYITTHHPDGDDRPHDQKMKMKMFMAGNVRHTPHIDMDIAGPPRSHNNVNQVWAAWDKDKDWDWDDDDQKIKIKMKIWTQDSTKQFQKAKFKAAPVVRHTQPDWDKSHGGDIDHHGDMDIMMIMDGCVSHVPVDIDMDIHGPND/DPPPCPPPPPPPPPPPPPPPDAFDKFFPFCVDPFKWKWKDAPVPDDDPLVVQAPPDDCPVTQTDGPLFFPLVSCVVSPVADDPQFFNRQVPDDLVRQQWKMKMKMKGWDDDDDPQKWKKKKAQAFPAKKFKDKSSRTQDMAGHGRGMDIGTCRVVHDPVTMMMIMIIWGQLDPDQAQASPPDLRCCPDALFAHNGRSSGGDRNHTITMGMFGQKEKALKAKDWDQPALFKIWIKIKIKIFGNAQAKFWWKKWKAKPDVRQIDIDIDIDGHGDMDMDMGTCVNPVSSIGGNDPAAAFQLADALDKMKMKMFIDTPRHTRYIHMAIAGHKFKDWDFDLLAIWIDINRHTFQFEAAEDSDPASRSPQDDCNLLVLLVLRLLLRGQEYEPPLQNDSHPNNLVSCSRSNHAYNGEHRHEADPDHHNDNPSSLSSLLSSCSVRLRRHRYAEYEYYEQHFDDPPNRVSNQVSCCPSNVPSHYYHRYQQDRNHQGADQAEFDFLLCLQFADPPGSDDSQLRRAGAYAEYYAFAAAAPQLVCVRYPPVCFDDHDVSLVSQNLPPSNVSRVNVVLQVLLCQQAHDAPTNNSSRLSRLVSLQSRLLSNLLSLLSCQPVRRRYDYYQHDARNGQHRTRYQAGPQQHGGSNSFSSSQNSAQWHWDAHQQQQWIKTAHSYQDKAAFKKKKKWKFAQLQHTDVLQIDIDTDIGHHRHMGTTGGRAQQNQFLQAPFDKDWPAFDSRADDRNQQRSNHLSGKGWGAQDQFIKMKGFSVFFDKFFKKKWAWDVWAAQKKFKWFAAPVPDIDTFDIDNGDPHGIDMDGTPIDTGGMIMITGHGIPDSTTTMTSYITTHHPDRDDRPHDQKMKMKMFMAGNVRHTPHIDMDIAGPPRSHNNVNQVWAAWDKDKDWDWDDDDQKIKIKMKIWTQDSTKQFQKAKFKAAPVPRHTQPDWDKSHGGDIDHHGDMDIMMIMDGCVSHVPVDIDMDIHGPND

Organism: Bacteroides thetaiotaomicron (strain ATCC 29148 / DSM 2079 / JCM 5827 / CCUG 10774 / NCTC 10582 / VPI-5482 / E50) (NCBI:txid226186)

Solvent-accessible surface area (backbone atoms only — not comparable to full-atom values): 98356 Å² total; per-residue (Å²): 134,85,78,74,73,82,72,79,76,77,76,75,78,73,76,73,78,71,80,70,79,58,57,60,68,47,61,57,22,40,88,41,92,57,33,61,36,28,37,45,53,44,90,77,49,91,57,69,77,58,64,33,41,88,83,48,85,63,85,86,43,44,65,37,44,37,49,21,18,55,50,52,17,39,38,74,71,63,76,41,74,65,48,66,36,55,60,42,50,76,67,54,66,43,77,82,37,62,47,42,30,33,38,38,35,47,37,67,55,72,92,73,58,92,72,50,38,37,32,46,34,35,48,14,23,24,27,28,29,40,36,30,49,58,66,41,77,76,49,76,36,61,15,45,45,31,66,42,80,41,81,40,52,90,66,54,42,90,87,30,68,38,31,44,37,33,45,28,34,44,52,67,79,72,38,78,26,31,42,24,46,49,64,53,59,29,72,35,51,59,66,43,64,54,36,56,21,51,63,23,25,44,60,31,55,36,32,33,40,60,31,34,56,37,40,78,41,73,73,42,65,47,47,44,39,92,41,80,54,32,32,42,35,35,40,36,34,28,41,36,28,77,38,90,51,68,46,64,32,37,39,36,38,39,30,35,80,81,71,47,69,52,74,45,81,49,73,43,52,46,62,35,70,46,79,47,78,49,38,46,92,80,34,64,77,34,51,34,71,60,50,70,46,39,24,39,40,53,62,49,60,33,33,68,35,36,36,41,37,35,36,26,42,92,89,34,76,14,25,46,47,75,44,62,35,35,47,46,27,60,47,72,47,70,58,86,56,20,45,39,47,26,48,59,87,38,76,50,79,44,37,32,18,23,39,60,44,75,24,75,68,56,75,64,52,63,66,53,35,40,53,56,45,48,53,41,40,69,30,43,23,26,32,34,27,34,44,41,38,48,71,80,59,65,45,52,53,52,29,24,32,63,52,10,25,28,25,43,37,30,36,48,29,56,55,55,95,57,66,34,76,42,59,64,47,32,50,54,24,52,50,38,45,39,60,72,48,57,36,47,58,22,61,53,32,43,28,42,9,44,67,24,63,46,52,79,55,50,43,61,43,49,49,40,42,44,39,59,62,46,66,50,52,47,49,73,38,49,29,56,26,44,95,29,29,21,20,68,49,63,35,38,74,60,63,47,34,54,42,55,39,58,50,83,66,48,22,43,95,72,36,86,72,36,51,20,22,21,58,30,29,26,29,51,28,62,50,49,50,79,61,45,59,70,32,40,53,76,87,60,55,57,67,90,51,72,70,43,26,71,28,27,48,30,78,54,15,50,69,28,33,38,67,57,53,56,48,46,38,29,58,24,56,38,77,59,88,40,50,62,49,37,27,55,51,38,28,54,51,22,22,50,35,41,19,25,48,53,42,19,40,51,73,34,50,73,78,50,19,32,28,44,16,33,40,24,49,42,33,35,37,72,44,33,40,27,31,20,27,43,60,76,47,48,76,34,30,27,33,50,16,32,25,58,48,38,35,45,54,25,55,47,75,38,64,21,46,34,35,30,35,39,37,24,54,26,80,59,64,46,65,55,25,38,42,36,39,41,32,25,30,66,69,52,51,71,40,67,87,42,36,52,71,47,76,45,62,37,48,45,60,34,66,24,85,70,51,65,46,45,80,46,78,63,35,60,34,52,86,46,49,44,49,51,72,52,63,27,94,70,39,42,57,47,50,27,16,26,38,59,22,82,44,27,28,18,22,28,46,68,52,36,78,39,38,41,32,39,40,54,87,44,71,39,61,34,18,31,38,34,43,30,34,38,90,29,12,42,24,15,36,34,35,31,36,17,81,75,81,73,62,75,44,82,77,48,74,40,81,72,44,85,43,42,74,41,76,44,77,48,78,73,42,74,33,19,26,45,30,47,39,35,61,30,53,58,44,89,45,18,47,23,28,20,30,52,42,32,24,37,87,69,69,78,74,82,86,69,44,64,33,23,33,40,45,37,40,30,20,40,70,86,63,48,79,68,27,69,38,78,48,78,48,37,76,51,84,63,43,42,45,65,59,76,69,47,54,58,37,40,73,48,75,50,71,50,78,45,79,53,96,66,28,28,34,37,44,29,42,41,32,25,77,29,75,30,37,29,42,43,28,36,70,43,54,24,30,59,90,76,65,43,70,54,63,60,55,50,64,79,68,62,54,45,68,30,43,59,72,32,69,48,79,39,44,41,36,34,53,36,80,73,48,78,85,69,57,64,47,74,49,75,44,35,73,30,95,135,86,76,78,77,76,75,79,79,77,77,76,76,76,75,74,78,72,81,69,78,56,54,60,66,46,61,55,23,40,90,39,92,57,31,60,37,29,35,45,53,43,89,76,50,90,58,68,76,59,64,33,42,88,83,49,85,63,84,88,42,44,63,35,44,36,50,22,18,55,51,52,18,40,38,74,72,62,76,41,73,65,49,67,36,56,62,42,48,76,66,54,67,43,76,81,38,62,48,41,32,33,36,38,35,48,36,65,53,72,92,75,58,91,72,50,36,37,30,46,34,34,47,14,24,24,27,29,28,39,36,29,49,60,66,42,76,77,48,75,37,62,15,45,44,30,64,42,79,42,81,41,53,90,65,55,42,88,89,30,67,38,30,44,38,33,44,29,34,44,52,68,78,70,40,79,27,32,41,23,45,50,63,54,57,29,73,35,53,61,67,42,66,52,37,58,24,51,62,22,25,45,59,31,56,36,30,35,40,59,30,34,55,38,39,79,42,74,73,40,64,48,46,42,40,92,42,81,54,33,33,41,36,35,41,35,34,28,42,37,29,76,38,90,51,68,45,63,31,37,40,37,37,40,29,35,80,81,73,47,68,52,73,47,80,49,73,45,52,45,61,35,70,50,78,47,79,48,36,46,91,79,33,64,76,34,51,34,70,61,50,70,46,40,23,40,40,52,62,49,60,34,34,68,36,40,37,42,38,34,37,25,42,91,88,37,76,14,26,44,49,75,44,63,35,36,47,45,28,61,48,73,47,69,58,88,55,20,46,41,46,26,49,59,86,38,78,50,79,43,36,33,19,23,40,59,46,76,25,74,68,55,74,65,52,66,67,52,36,42,52,56,45,48,54,41,39,68,29,43,23,26,32,34,28,33,44,43,39,48,71,81,57,65,46,51,55,51,30,23,32,63,53,9,25,28,26,42,38,30,36,49,28,55,54,55,96,58,67,34,76,43,58,65,49,32,51,55,26,51,50,39,47,40,61,72,48,57,37,49,56,21,61,54,33,43,26,43,10,44,66,23,64,47,54,80,55,51,41,61,43,49,49,39,44,44,39,60,61,47,65,48,53,46,51,75,37,50,31,57,26,45,94,30,30,22,20,70,48,64,35,38,75,61,63,47,34,54,43,56,38,60,52,82,66,46,23,44,96,71,36,87,70,34,53,21,22,21,58,30,28,25,30,51,30,62,51,50,50,79,62,46,59,70,32,42,52,75,88,61,54,58,67,90,51,72,70,42,26,71,26,26,47,30,77,53,14,48,68,26,34,39,68,57,52,58,48,46,38,29,59,23,57,39,77,59,87,40,49,62,49,36,26,57,49,38,30,54,51,23,22,52,35,41,18,25,48,53,42,18,40,51,74,34,51,73,77,50,20,34,24,45,17,32,38,24,50,41,34,36,38,73,44,34,40,28,28,20,29,43,61,75,47,49,75,34,30,27,32,50,15,32,26,57,47,38,35,45,54,24,55,48,72,36,62,22,46,34,34,31,35,36,38,25,53,26,81,57,64,45,64,54,25,36,42,35,40,41,31,23,31,65,68,51,50,71,41,67,88,41,35,51,71,47,75,45,63,38,52,44,59,34,67,26,86,71,51,64,46,45,81,46,79,63,34,61,34,52,87,47,48,42,50,49,74,50,62,28,92,70,39,41,57,48,49,26,15,26,38,60,24,80,45,28,29,19,24,28,46,67,52,37,78,39,38,40,33,39,41,56,88,45,71,41,62,34,19,31,39,34,43,29,34,38,90,28,11,44,24,15,36,33,36,29,36,17,81,75,81,74,63,73,44,79,75,47,75,39,81,72,45,85,44,42,77,40,76,44,79,46,78,73,42,72,34,20,26,44,28,46,37,35,61,30,53,60,44,92,48,18,46,24,26,18,30,50,40,31,22,37,89,70,70,78,74,83,87,68,45,63,33,25,34,40,42,36,41,28,20,39,70,86,64,47,79,67,26,68,39,77,47,79,47,37,77,52,83,63,44,42,45,63,59,77,68,46,54,58,37,38,73,48,76,50,71,48,79,45,80,55,96,68,29,28,34,39,44,31,43,42,30,27,77,29,76,30,36,28,42,44,28,37,71,45,55,26,30,59,89,76,66,43,67,55,64,61,55,50,63,80,70,63,55,45,66,31,43,59,73,30,70,49,80,38,46,42,35,32,55,36,79,72,48,78,86,71,56,64,47,73,48,76,45,36,72,32,98

Nearest PDB structures (foldseek):
  2vzu-assembly2_B  TM=8.634E-01  e=2.078E-60  Amycolatopsis orientalis
  2vzt-assembly2_B  TM=8.578E-01  e=1.525E-60  Amycolatopsis orientalis
  2vzo-assembly1_A  TM=8.588E-01  e=6.133E-60  Amycolatopsis orientalis
  2x09-assembly2_B  TM=8.633E-01  e=1.551E-59  Amycolatopsis orientalis
  2vzo-assembly2_B  TM=8.519E-01  e=1.199E-59  Amycolatopsis orientalis

InterPro domains:
  IPR000421 Coagulation factor 5/8, C-terminal domain [PF00754] (722-835)
  IPR000421 Coagulation factor 5/8, C-terminal domain [PS50022] (704-841)
  IPR006102 Glycoside hydrolase family 2, immunoglobulin-like beta-sandwich [PF00703] (214-328)
  IPR008979 Galactose-binding-like domain superfamily [SSF49785] (21-209)
  IPR008979 Galactose-binding-like domain superfamily [SSF49785] (706-841)
  IPR013783 Immunoglobulin-like fold [G3DSA:2.60.40.10] (213-328)
  IPR013783 Immunoglobulin-like fold [G3DSA:2.60.40.10] (648-718)
  IPR013783 Immunoglobulin-like fold [G3DSA:2.60.40.10] (887-977)
  IPR017853 Glycoside hydrolase superfamily [SSF51445] (325-648)
  IPR036156 Beta-Galactosidase/glucuronidase domain superfamily [SSF49303] (214-328)
  IPR036156 Beta-Galactosidase/glucuronidase domain superfamily [SSF49303] (648-882)
  IPR036156 Beta-Galactosidase/glucuronidase domain superfamily [SSF49303] (866-976)
  IPR041351 Exo-beta-D-glucosaminidase, Ig-fold domain [PF18368] (869-976)
  IPR043534 Exo-beta-D-glucosaminidase/Endo-beta-mannosidase [PTHR43536] (25-976)
  IPR054593 Beta-mannosidase-like, galactose-binding domain-like [PF22666] (46-169)